Protein 1V5N (pdb70)

Sequence (89 aa):
GSSGSSGTEERLKEIEAKYDEIAKDWPKKVKHVLHEEHELELTRVQVYTCDKCEEEGTIWSYHCDECDFDLHAKCALNEDTKESGPSSGGSSGSSGTEERLKEIEAKYDEIAKDWPKKVKHVLHEEHELELTRVQVYTCDKCEEEGTIWSYHCDECDFDLHAKCALNEDTKESGPSSGGSSGSSGTEERLKEIEAKYDEIAKDWPKKVKHVLHEEHELELTRVQVYTCDKCEEEGTIWSYHCDECDFDLHAKCALNEDTKESGPSSGGSSGSSGTEERLKEIEAKYDEIAKDWPKKVKHVLHEEHELELTRVQVYTCDKCEEEGTIWSYHCDECDFDLHAKCALNEDTKESGPSSGGSSGSSGTEERLKEIEAKYDEIAKDWPKKVKHVLHEEHELELTRVQVYTCDKCEEEGTIWSYHCDECDFDLHAKCALNEDTKESGPSSGGSSGSSGTEERLKEIEAKYDEIAKDWPKKVKHVLHEEHELELTRVQVYTCDKCEEEGTIWSYHCDECDFDLHAKCALNEDTKESGPSSGGSSGSSGTEERLKEIEAKYDEIAKDWPKKVKHVLHEEHELELTRVQVYTCDKCEEEGTIWSYHCDECDFDLHAKCALNEDTKESGPSSGGSSGSSGTEERLKEIEAKYDEIAKDWPKKVKHVLHEEHELELTRVQVYTCDKCEEEGTIWSYHCDECDFDLHAKCALNEDTKESGPSSGGSSGSSGTEERLKEIEAKYDEIAKDWPKKVKHVLHEEHELELTRVQVYTCDKCEEEGTIWSYHCDECDFDLHAKCALNEDTKESGPSSGGSSGSSGTEERLKEIEAKYDEIAKDWPKKVKHVLHEEHELELTRVQVYTCDKCEEEGTIWSYHCDECDFDLHAKCALNEDTKESGPSSGGSSGSSGTEERLKEIEAKYDEIAKDWPKKVKHVLHEEHELELTRVQVYTCDKCEEEGTIWSYHCDECDFDLHAKCALNEDTKESGPSSGGSSGSSGTEERLKEIEAKYDEIAKDWPKKVKHVLHEEHELELTRVQVYTCDKCEEEGTIWSYHCDECDFDLHAKCALNEDTKESGPSSGGSSGSSGTEERLKEIEAKYDEIAKDWPKKVKHVLHEEHELELTRVQVYTCDKCEEEGTIWSYHCDECDFDLHAKCALNEDTKESGPSSGGSSGSSGTEERLKEIEAKYDEIAKDWPKKVKHVLHEEHELELTRVQVYTCDKCEEEGTIWSYHCDECDFDLHAKCALNEDTKESGPSSGGSSGSSGTEERLKEIEAKYDEIAKDWPKKVKHVLHEEHELELTRVQVYTCDKCEEEGTIWSYHCDECDFDLHAKCALNEDTKESGPSSGGSSGSSGTEERLKEIEAKYDEIAKDWPKKVKHVLHEEHELELTRVQVYTCDKCEEEGTIWSYHCDECDFDLHAKCALNEDTKESGPSSGGSSGSSGTEERLKEIEAKYDEIAKDWPKKVKHVLHEEHELELTRVQVYTCDKCEEEGTIWSYHCDECDFDLHAKCALNEDTKESGPSSGGSSGSSGTEERLKEIEAKYDEIAKDWPKKVKHVLHEEHELELTRVQVYTCDKCEEEGTIWSYHCDECDFDLHAKCALNEDTKESGPSSGGSSGSSGTEERLKEIEAKYDEIAKDWPKKVKHVLHEEHELELTRVQVYTCDKCEEEGTIWSYHCDECDFDLHAKCALNEDTKESGPSSGGSSGSSGTEERLKEIEAKYDEIAKDWPKKVKHVLHEEHELELTRVQVYTCDKCEEEGTIWSYHCDECDFDLHAKCALNEDTKESGPSSG

Solvent-accessible surface area: 7134 Å² total; per-residue (Å²): 135,123,119,73,120,116,69,103,154,154,171,94,150,124,68,82,62,122,46,79,124,102,13,151,133,67,51,145,110,10,113,5,87,104,21,86,114,62,72,0,66,16,52,104,35,142,78,20,107,2,97,40,48,151,105,103,5,76,40,35,0,0,46,3,136,124,53,95,28,43,0,22,8,146,7,0,76,36,116,107,88,153,166,81,44,144,109,117,127

Nearest PDB structures (foldseek):
  1v5n-assembly1_A  TM=8.162E-01  e=2.717E-15  Arabidopsis thaliana
  5u7g-assembly2_B  TM=5.831E-01  e=1.300E+00  Mus musculus
  1v5n-assembly1_A  TM=8.160E-01  e=9.353E-16  Arabidopsis thaliana
  1v5n-assembly1_A  TM=8.054E-01  e=3.341E-15  Arabidopsis thaliana
  5u7g-assembly2_B  TM=6.382E-01  e=6.742E-01  Mus musculus

Structure (mmCIF, N/CA/C/O backbone):
data_1V5N
#
_entry.id   1V5N
#
_cell.length_a   1.000
_cell.length_b   1.000
_cell.length_c   1.000
_cell.angle_alpha   90.00
_cell.angle_beta   90.00
_cell.angle_gamma   90.00
#
_symmetry.space_group_name_H-M   'P 1'
#
loop_
_entity.id
_entity.type
_entity.pdbx_description
1 polymer 'PDI-like Hypothetical Protein At1g60420'
2 non-polymer 'ZINC ION'
#
loop_
_atom_site.group_PDB
_atom_site.id
_atom_site.type_symbol
_atom_site.label_atom_id
_atom_site.label_alt_id
_atom_site.label_comp_id
_atom_site.label_asym_id
_atom_site.label_entity_id
_atom_site.label_seq_id
_atom_site.pdbx_PDB_ins_code
_atom_site.Cartn_x
_atom_site.Cartn_y
_atom_site.Cartn_z
_atom_site.occupancy
_atom_site.B_iso_or_equiv
_atom_site.auth_seq_id
_atom_site.auth_comp_id
_atom_site.auth_asym_id
_atom_site.auth_atom_id
_atom_site.pdbx_PDB_model_num
ATOM 1 N N . GLY A 1 1 ? -1.504 -37.257 16.321 1.00 0.00 1 GLY A N 1
ATOM 2 C CA . GLY A 1 1 ? -0.299 -36.584 16.770 1.00 0.00 1 GLY A CA 1
ATOM 3 C C . GLY A 1 1 ? -0.503 -35.094 16.959 1.00 0.00 1 GLY A C 1
ATOM 4 O O . GLY A 1 1 ? -1.637 -34.621 17.040 1.00 0.00 1 GLY A O 1
ATOM 8 N N . SER A 1 2 ? 0.597 -34.351 17.031 1.00 0.00 2 SER A N 1
ATOM 9 C CA . SER A 1 2 ? 0.534 -32.907 17.217 1.00 0.00 2 SER A CA 1
ATOM 10 C C . SER A 1 2 ? 1.883 -32.261 16.917 1.00 0.00 2 SER A C 1
ATOM 11 O O . SER A 1 2 ? 2.892 -32.586 17.542 1.00 0.00 2 SER A O 1
ATOM 19 N N . SER A 1 3 ? 1.892 -31.343 15.956 1.00 0.00 3 SER A N 1
ATOM 20 C CA . SER A 1 3 ? 3.117 -30.653 15.569 1.00 0.00 3 SER A CA 1
ATOM 21 C C . SER A 1 3 ? 2.864 -29.160 15.380 1.00 0.00 3 SER A C 1
ATOM 22 O O . SER A 1 3 ? 1.729 -28.734 15.168 1.00 0.00 3 SER A O 1
ATOM 30 N N . GLY A 1 4 ? 3.930 -28.370 15.459 1.00 0.00 4 GLY A N 1
ATOM 31 C CA . GLY A 1 4 ? 3.804 -26.934 15.295 1.00 0.00 4 GLY A CA 1
ATOM 32 C C . GLY A 1 4 ? 4.374 -26.448 13.978 1.00 0.00 4 GLY A C 1
ATOM 33 O O . GLY A 1 4 ? 5.040 -27.201 13.267 1.00 0.00 4 GLY A O 1
ATOM 37 N N . SER A 1 5 ? 4.112 -25.187 13.650 1.00 0.00 5 SER A N 1
ATOM 38 C CA . SER A 1 5 ? 4.600 -24.603 12.406 1.00 0.00 5 SER A CA 1
ATOM 39 C C . SER A 1 5 ? 4.945 -23.129 12.596 1.00 0.00 5 SER A C 1
ATOM 40 O O . SER A 1 5 ? 4.557 -22.513 13.589 1.00 0.00 5 SER A O 1
ATOM 48 N N . SER A 1 6 ? 5.676 -22.571 11.637 1.00 0.00 6 SER A N 1
ATOM 49 C CA . SER A 1 6 ? 6.078 -21.170 11.700 1.00 0.00 6 SER A CA 1
ATOM 50 C C . SER A 1 6 ? 5.060 -20.281 10.992 1.00 0.00 6 SER A C 1
ATOM 51 O O . SER A 1 6 ? 4.084 -20.768 10.422 1.00 0.00 6 SER A O 1
ATOM 59 N N . GLY A 1 7 ? 5.295 -18.973 11.033 1.00 0.00 7 GLY A N 1
ATOM 60 C CA . GLY A 1 7 ? 4.391 -18.036 10.393 1.00 0.00 7 GLY A CA 1
ATOM 61 C C . GLY A 1 7 ? 5.083 -17.187 9.345 1.00 0.00 7 GLY A C 1
ATOM 62 O O . GLY A 1 7 ? 6.310 -17.081 9.331 1.00 0.00 7 GLY A O 1
ATOM 66 N N . THR A 1 8 ? 4.295 -16.579 8.463 1.00 0.00 8 THR A N 1
ATOM 67 C CA . THR A 1 8 ? 4.839 -15.737 7.405 1.00 0.00 8 THR A CA 1
ATOM 68 C C . THR A 1 8 ? 4.051 -14.439 7.275 1.00 0.00 8 THR A C 1
ATOM 69 O O . THR A 1 8 ? 2.977 -14.294 7.859 1.00 0.00 8 THR A O 1
ATOM 80 N N . GLU A 1 9 ? 4.590 -13.499 6.506 1.00 0.00 9 GLU A N 1
ATOM 81 C CA . GLU A 1 9 ? 3.935 -12.212 6.300 1.00 0.00 9 GLU A CA 1
ATOM 82 C C . GLU A 1 9 ? 2.922 -12.293 5.162 1.00 0.00 9 GLU A C 1
ATOM 83 O O . GLU A 1 9 ? 2.764 -13.338 4.532 1.00 0.00 9 GLU A O 1
ATOM 95 N N . GLU A 1 10 ? 2.238 -11.182 4.906 1.00 0.00 10 GLU A N 1
ATOM 96 C CA . GLU A 1 10 ? 1.239 -11.128 3.845 1.00 0.00 10 GLU A CA 1
ATOM 97 C C . GLU A 1 10 ? 0.047 -12.022 4.174 1.00 0.00 10 GLU A C 1
ATOM 98 O O . GLU A 1 10 ? -0.620 -12.539 3.278 1.00 0.00 10 GLU A O 1
ATOM 110 N N . ARG A 1 11 ? -0.213 -12.200 5.465 1.00 0.00 11 ARG A N 1
ATOM 111 C CA . ARG A 1 11 ? -1.323 -13.032 5.914 1.00 0.00 11 ARG A CA 1
ATOM 112 C C . ARG A 1 11 ? -2.197 -12.280 6.913 1.00 0.00 11 ARG A C 1
ATOM 113 O O . ARG A 1 11 ? -2.623 -12.839 7.925 1.00 0.00 11 ARG A O 1
ATOM 134 N N . LEU A 1 12 ? -2.462 -11.012 6.622 1.00 0.00 12 LEU A N 1
ATOM 135 C CA . LEU A 1 12 ? -3.285 -10.182 7.495 1.00 0.00 12 LEU A CA 1
ATOM 136 C C . LEU A 1 12 ? -4.768 -10.399 7.212 1.00 0.00 12 LEU A C 1
ATOM 137 O O . LEU A 1 12 ? -5.346 -9.754 6.337 1.00 0.00 12 LEU A O 1
ATOM 153 N N . LYS A 1 13 ? -5.381 -11.311 7.961 1.00 0.00 13 LYS A N 1
ATOM 154 C CA . LYS A 1 13 ? -6.798 -11.612 7.794 1.00 0.00 13 LYS A CA 1
ATOM 155 C C . LYS A 1 13 ? -7.642 -10.824 8.790 1.00 0.00 13 LYS A C 1
ATOM 156 O O . LYS A 1 13 ? -8.594 -10.144 8.408 1.00 0.00 13 LYS A O 1
ATOM 175 N N . GLU A 1 14 ? -7.286 -10.919 10.067 1.00 0.00 14 GLU A N 1
ATOM 176 C CA . GLU A 1 14 ? -8.011 -10.213 11.117 1.00 0.00 14 GLU A CA 1
ATOM 177 C C . GLU A 1 14 ? -7.784 -8.708 11.018 1.00 0.00 14 GLU A C 1
ATOM 178 O O . GLU A 1 14 ? -8.733 -7.923 11.042 1.00 0.00 14 GLU A O 1
ATOM 190 N N . ILE A 1 15 ? -6.521 -8.312 10.906 1.00 0.00 15 ILE A N 1
ATOM 191 C CA . ILE A 1 15 ? -6.169 -6.901 10.803 1.00 0.00 15 ILE A CA 1
ATOM 192 C C . ILE A 1 15 ? -7.081 -6.178 9.818 1.00 0.00 15 ILE A C 1
ATOM 193 O O . ILE A 1 15 ? -7.736 -5.197 10.170 1.00 0.00 15 ILE A O 1
ATOM 209 N N . GLU A 1 16 ? -7.119 -6.670 8.584 1.00 0.00 16 GLU A N 1
ATOM 210 C CA . GLU A 1 16 ? -7.952 -6.070 7.548 1.00 0.00 16 GLU A CA 1
ATOM 211 C C . GLU A 1 16 ? -9.346 -5.758 8.085 1.00 0.00 16 GLU A C 1
ATOM 212 O O . GLU A 1 16 ? -9.849 -4.646 7.926 1.00 0.00 16 GLU A O 1
ATOM 224 N N . ALA A 1 17 ? -9.964 -6.748 8.720 1.00 0.00 17 ALA A N 1
ATOM 225 C CA . ALA A 1 17 ? -11.299 -6.579 9.281 1.00 0.00 17 ALA A CA 1
ATOM 226 C C . ALA A 1 17 ? -11.389 -5.302 10.109 1.00 0.00 17 ALA A C 1
ATOM 227 O O . ALA A 1 17 ? -12.367 -4.559 10.019 1.00 0.00 17 ALA A O 1
ATOM 234 N N . LYS A 1 18 ? -10.364 -5.052 10.917 1.00 0.00 18 LYS A N 1
ATOM 235 C CA . LYS A 1 18 ? -10.326 -3.864 11.761 1.00 0.00 18 LYS A CA 1
ATOM 236 C C . LYS A 1 18 ? -10.491 -2.598 10.927 1.00 0.00 18 LYS A C 1
ATOM 237 O O . LYS A 1 18 ? -11.403 -1.804 11.160 1.00 0.00 18 LYS A O 1
ATOM 256 N N . TYR A 1 19 ? -9.605 -2.417 9.954 1.00 0.00 19 TYR A N 1
ATOM 257 C CA . TYR A 1 19 ? -9.652 -1.246 9.085 1.00 0.00 19 TYR A CA 1
ATOM 258 C C . TYR A 1 19 ? -11.042 -1.072 8.481 1.00 0.00 19 TYR A C 1
ATOM 259 O O . TYR A 1 19 ? -11.624 0.012 8.536 1.00 0.00 19 TYR A O 1
ATOM 277 N N . ASP A 1 20 ? -11.569 -2.147 7.907 1.00 0.00 20 ASP A N 1
ATOM 278 C CA . ASP A 1 20 ? -12.892 -2.116 7.293 1.00 0.00 20 ASP A CA 1
ATOM 279 C C . ASP A 1 20 ? -13.897 -1.417 8.204 1.00 0.00 20 ASP A C 1
ATOM 280 O O . ASP A 1 20 ? -14.708 -0.613 7.746 1.00 0.00 20 ASP A O 1
ATOM 289 N N . GLU A 1 21 ? -13.836 -1.730 9.494 1.00 0.00 21 GLU A N 1
ATOM 290 C CA . GLU A 1 21 ? -14.742 -1.133 10.468 1.00 0.00 21 GLU A CA 1
ATOM 291 C C . GLU A 1 21 ? -14.619 0.388 10.465 1.00 0.00 21 GLU A C 1
ATOM 292 O O . GLU A 1 21 ? -15.588 1.101 10.727 1.00 0.00 21 GLU A O 1
ATOM 304 N N . ILE A 1 22 ? -13.420 0.878 10.166 1.00 0.00 22 ILE A N 1
ATOM 305 C CA . ILE A 1 22 ? -13.170 2.314 10.128 1.00 0.00 22 ILE A CA 1
ATOM 306 C C . ILE A 1 22 ? -13.732 2.936 8.855 1.00 0.00 22 ILE A C 1
ATOM 307 O O . ILE A 1 22 ? -14.191 4.078 8.860 1.00 0.00 22 ILE A O 1
ATOM 323 N N . ALA A 1 23 ? -13.694 2.177 7.765 1.00 0.00 23 ALA A N 1
ATOM 324 C CA . ALA A 1 23 ? -14.204 2.652 6.485 1.00 0.00 23 ALA A CA 1
ATOM 325 C C . ALA A 1 23 ? -15.515 1.961 6.124 1.00 0.00 23 ALA A C 1
ATOM 326 O O . ALA A 1 23 ? -15.779 1.678 4.956 1.00 0.00 23 ALA A O 1
ATOM 333 N N . LYS A 1 24 ? -16.333 1.692 7.136 1.00 0.00 24 LYS A N 1
ATOM 334 C CA . LYS A 1 24 ? -17.618 1.035 6.927 1.00 0.00 24 LYS A CA 1
ATOM 335 C C . LYS A 1 24 ? -18.557 1.922 6.116 1.00 0.00 24 LYS A C 1
ATOM 336 O O . LYS A 1 24 ? -19.268 1.445 5.232 1.00 0.00 24 LYS A O 1
ATOM 355 N N . ASP A 1 25 ? -18.554 3.215 6.422 1.00 0.00 25 ASP A N 1
ATOM 356 C CA . ASP A 1 25 ? -19.404 4.169 5.720 1.00 0.00 25 ASP A CA 1
ATOM 357 C C . ASP A 1 25 ? -18.678 4.761 4.516 1.00 0.00 25 ASP A C 1
ATOM 358 O O . ASP A 1 25 ? -19.302 5.121 3.518 1.00 0.00 25 ASP A O 1
ATOM 367 N N . TRP A 1 26 ? -17.357 4.860 4.619 1.00 0.00 26 TRP A N 1
ATOM 368 C CA . TRP A 1 26 ? -16.546 5.409 3.539 1.00 0.00 26 TRP A CA 1
ATOM 369 C C . TRP A 1 26 ? -16.894 4.752 2.208 1.00 0.00 26 TRP A C 1
ATOM 370 O O . TRP A 1 26 ? -16.874 3.529 2.068 1.00 0.00 26 TRP A O 1
ATOM 391 N N . PRO A 1 27 ? -17.221 5.581 1.205 1.00 0.00 27 PRO A N 1
ATOM 392 C CA . PRO A 1 27 ? -17.579 5.101 -0.133 1.00 0.00 27 PRO A CA 1
ATOM 393 C C . PRO A 1 27 ? -16.384 4.514 -0.877 1.00 0.00 27 PRO A C 1
ATOM 394 O O . PRO A 1 27 ? -15.234 4.840 -0.583 1.00 0.00 27 PRO A O 1
ATOM 405 N N . LYS A 1 28 ? -16.664 3.645 -1.844 1.00 0.00 28 LYS A N 1
ATOM 406 C CA . LYS A 1 28 ? -15.613 3.013 -2.632 1.00 0.00 28 LYS A CA 1
ATOM 407 C C . LYS A 1 28 ? -15.058 3.979 -3.673 1.00 0.00 28 LYS A C 1
ATOM 408 O O . LYS A 1 28 ? -13.865 3.961 -3.980 1.00 0.00 28 LYS A O 1
ATOM 427 N N . LYS A 1 29 ? -15.929 4.824 -4.214 1.00 0.00 29 LYS A N 1
ATOM 428 C CA . LYS A 1 29 ? -15.527 5.800 -5.219 1.00 0.00 29 LYS A CA 1
ATOM 429 C C . LYS A 1 29 ? -15.892 7.215 -4.781 1.00 0.00 29 LYS A C 1
ATOM 430 O O . LYS A 1 29 ? -17.063 7.523 -4.558 1.00 0.00 29 LYS A O 1
ATOM 449 N N . VAL A 1 30 ? -14.883 8.072 -4.661 1.00 0.00 30 VAL A N 1
ATOM 450 C CA . VAL A 1 30 ? -15.099 9.455 -4.252 1.00 0.00 30 VAL A CA 1
ATOM 451 C C . VAL A 1 30 ? -14.860 10.414 -5.412 1.00 0.00 30 VAL A C 1
ATOM 452 O O . VAL A 1 30 ? -14.047 10.147 -6.297 1.00 0.00 30 VAL A O 1
ATOM 465 N N . LYS A 1 31 ? -15.574 11.535 -5.402 1.00 0.00 31 LYS A N 1
ATOM 466 C CA . LYS A 1 31 ? -15.440 12.538 -6.452 1.00 0.00 31 LYS A CA 1
ATOM 467 C C . LYS A 1 31 ? -14.730 13.782 -5.929 1.00 0.00 31 LYS A C 1
ATOM 468 O O . LYS A 1 31 ? -15.372 14.751 -5.524 1.00 0.00 31 LYS A O 1
ATOM 487 N N . HIS A 1 32 ? -13.401 13.749 -5.942 1.00 0.00 32 HIS A N 1
ATOM 488 C CA . HIS A 1 32 ? -12.604 14.876 -5.470 1.00 0.00 32 HIS A CA 1
ATOM 489 C C . HIS A 1 32 ? -12.746 16.072 -6.406 1.00 0.00 32 HIS A C 1
ATOM 490 O O . HIS A 1 32 ? -13.257 15.945 -7.519 1.00 0.00 32 HIS A O 1
ATOM 504 N N . VAL A 1 33 ? -12.291 17.233 -5.948 1.00 0.00 33 VAL A N 1
ATOM 505 C CA . VAL A 1 33 ? -12.367 18.452 -6.744 1.00 0.00 33 VAL A CA 1
ATOM 506 C C . VAL A 1 33 ? -11.153 18.590 -7.656 1.00 0.00 33 VAL A C 1
ATOM 507 O O . VAL A 1 33 ? -11.285 18.887 -8.844 1.00 0.00 33 VAL A O 1
ATOM 520 N N . LEU A 1 34 ? -9.970 18.372 -7.092 1.00 0.00 34 LEU A N 1
ATOM 521 C CA . LEU A 1 34 ? -8.730 18.471 -7.854 1.00 0.00 34 LEU A CA 1
ATOM 522 C C . LEU A 1 34 ? -8.679 17.413 -8.952 1.00 0.00 34 LEU A C 1
ATOM 523 O O . LEU A 1 34 ? -8.052 17.613 -9.993 1.00 0.00 34 LEU A O 1
ATOM 539 N N . HIS A 1 35 ? -9.343 16.287 -8.712 1.00 0.00 35 HIS A N 1
ATOM 540 C CA . HIS A 1 35 ? -9.376 15.197 -9.681 1.00 0.00 35 HIS A CA 1
ATOM 541 C C . HIS A 1 35 ? -10.802 14.937 -10.157 1.00 0.00 35 HIS A C 1
ATOM 542 O O . HIS A 1 35 ? -11.128 13.834 -10.596 1.00 0.00 35 HIS A O 1
ATOM 556 N N . GLU A 1 36 ? -11.648 15.959 -10.067 1.00 0.00 36 GLU A N 1
ATOM 557 C CA . GLU A 1 36 ? -13.039 15.838 -10.487 1.00 0.00 36 GLU A CA 1
ATOM 558 C C . GLU A 1 36 ? -13.156 14.969 -11.736 1.00 0.00 36 GLU A C 1
ATOM 559 O O . GLU A 1 36 ? -14.084 14.170 -11.863 1.00 0.00 36 GLU A O 1
ATOM 571 N N . GLU A 1 37 ? -12.209 15.131 -12.654 1.00 0.00 37 GLU A N 1
ATOM 572 C CA . GLU A 1 37 ? -12.208 14.362 -13.893 1.00 0.00 37 GLU A CA 1
ATOM 573 C C . GLU A 1 37 ? -12.756 12.957 -13.662 1.00 0.00 37 GLU A C 1
ATOM 574 O O . GLU A 1 37 ? -13.630 12.491 -14.394 1.00 0.00 37 GLU A O 1
ATOM 586 N N . HIS A 1 38 ? -12.236 12.286 -12.639 1.00 0.00 38 HIS A N 1
ATOM 587 C CA . HIS A 1 38 ? -12.673 10.934 -12.311 1.00 0.00 38 HIS A CA 1
ATOM 588 C C . HIS A 1 38 ? -12.804 10.757 -10.801 1.00 0.00 38 HIS A C 1
ATOM 589 O O . HIS A 1 38 ? -12.252 11.536 -10.026 1.00 0.00 38 HIS A O 1
ATOM 603 N N . GLU A 1 39 ? -13.539 9.728 -10.392 1.00 0.00 39 GLU A N 1
ATOM 604 C CA . GLU A 1 39 ? -13.744 9.451 -8.975 1.00 0.00 39 GLU A CA 1
ATOM 605 C C . GLU A 1 39 ? -12.724 8.436 -8.466 1.00 0.00 39 GLU A C 1
ATOM 606 O O . GLU A 1 39 ? -12.710 7.282 -8.898 1.00 0.00 39 GLU A O 1
ATOM 618 N N . LEU A 1 40 ? -11.871 8.874 -7.547 1.00 0.00 40 LEU A N 1
ATOM 619 C CA . LEU A 1 40 ? -10.846 8.005 -6.979 1.00 0.00 40 LEU A CA 1
ATOM 620 C C . LEU A 1 40 ? -11.463 6.727 -6.421 1.00 0.00 40 LEU A C 1
ATOM 621 O O . LEU A 1 40 ? -12.678 6.640 -6.242 1.00 0.00 40 LEU A O 1
ATOM 637 N N . GLU A 1 41 ? -10.618 5.738 -6.147 1.00 0.00 41 GLU A N 1
ATOM 638 C CA . GLU A 1 41 ? -11.082 4.465 -5.608 1.00 0.00 41 GLU A CA 1
ATOM 639 C C . GLU A 1 41 ? -10.305 4.092 -4.349 1.00 0.00 41 GLU A C 1
ATOM 640 O O . GLU A 1 41 ? -9.156 3.655 -4.422 1.00 0.00 41 GLU A O 1
ATOM 652 N N . LEU A 1 42 ? -10.941 4.267 -3.196 1.00 0.00 42 LEU A N 1
ATOM 653 C CA . LEU A 1 42 ? -10.310 3.949 -1.919 1.00 0.00 42 LEU A CA 1
ATOM 654 C C . LEU A 1 42 ? -9.432 2.708 -2.039 1.00 0.00 42 LEU A C 1
ATOM 655 O O . LEU A 1 42 ? -9.928 1.581 -2.051 1.00 0.00 42 LEU A O 1
ATOM 671 N N . THR A 1 43 ? -8.123 2.922 -2.127 1.00 0.00 43 THR A N 1
ATOM 672 C CA . THR A 1 43 ? -7.174 1.822 -2.245 1.00 0.00 43 THR A CA 1
ATOM 673 C C . THR A 1 43 ? -6.321 1.694 -0.989 1.00 0.00 43 THR A C 1
ATOM 674 O O . THR A 1 43 ? -5.831 2.690 -0.456 1.00 0.00 43 THR A O 1
ATOM 685 N N . ARG A 1 44 ? -6.146 0.463 -0.520 1.00 0.00 44 ARG A N 1
ATOM 686 C CA . ARG A 1 44 ? -5.351 0.206 0.675 1.00 0.00 44 ARG A CA 1
ATOM 687 C C . ARG A 1 44 ? -3.889 0.577 0.445 1.00 0.00 44 ARG A C 1
ATOM 688 O O . ARG A 1 44 ? -3.247 0.074 -0.477 1.00 0.00 44 ARG A O 1
ATOM 709 N N . VAL A 1 45 ? -3.369 1.462 1.290 1.00 0.00 45 VAL A N 1
ATOM 710 C CA . VAL A 1 45 ? -1.982 1.900 1.181 1.00 0.00 45 VAL A CA 1
ATOM 711 C C . VAL A 1 45 ? -1.357 2.094 2.557 1.00 0.00 45 VAL A C 1
ATOM 712 O O . VAL A 1 45 ? -1.962 2.695 3.445 1.00 0.00 45 VAL A O 1
ATOM 725 N N . GLN A 1 46 ? -0.142 1.582 2.726 1.00 0.00 46 GLN A N 1
ATOM 726 C CA . GLN A 1 46 ? 0.566 1.699 3.996 1.00 0.00 46 GLN A CA 1
ATOM 727 C C . GLN A 1 46 ? 0.877 3.158 4.313 1.00 0.00 46 GLN A C 1
ATOM 728 O O . GLN A 1 46 ? 0.565 3.649 5.398 1.00 0.00 46 GLN A O 1
ATOM 742 N N . VAL A 1 47 ? 1.494 3.848 3.359 1.00 0.00 47 VAL A N 1
ATOM 743 C CA . VAL A 1 47 ? 1.847 5.251 3.536 1.00 0.00 47 VAL A CA 1
ATOM 744 C C . VAL A 1 47 ? 1.908 5.976 2.196 1.00 0.00 47 VAL A C 1
ATOM 745 O O . VAL A 1 47 ? 2.313 5.402 1.186 1.00 0.00 47 VAL A O 1
ATOM 758 N N . TYR A 1 48 ? 1.503 7.241 2.196 1.00 0.00 48 TYR A N 1
ATOM 759 C CA . TYR A 1 48 ? 1.510 8.045 0.979 1.00 0.00 48 TYR A CA 1
ATOM 760 C C . TYR A 1 48 ? 1.533 9.534 1.311 1.00 0.00 48 TYR A C 1
ATOM 761 O O . TYR A 1 48 ? 1.623 9.923 2.476 1.00 0.00 48 TYR A O 1
ATOM 779 N N . THR A 1 49 ? 1.450 10.365 0.276 1.00 0.00 49 THR A N 1
ATOM 780 C CA . THR A 1 49 ? 1.462 11.812 0.455 1.00 0.00 49 THR A CA 1
ATOM 781 C C . THR A 1 49 ? 0.256 12.459 -0.216 1.00 0.00 49 THR A C 1
ATOM 782 O O . THR A 1 49 ? 0.185 12.542 -1.442 1.00 0.00 49 THR A O 1
ATOM 793 N N . CYS A 1 50 ? -0.692 12.916 0.596 1.00 0.00 50 CYS A N 1
ATOM 794 C CA . CYS A 1 50 ? -1.896 13.557 0.081 1.00 0.00 50 CYS A CA 1
ATOM 795 C C . CYS A 1 50 ? -1.549 14.820 -0.701 1.00 0.00 50 CYS A C 1
ATOM 796 O O . CYS A 1 50 ? -0.843 15.697 -0.203 1.00 0.00 50 CYS A O 1
ATOM 803 N N . ASP A 1 51 ? -2.050 14.906 -1.929 1.00 0.00 51 ASP A N 1
ATOM 804 C CA . ASP A 1 51 ? -1.794 16.062 -2.780 1.00 0.00 51 ASP A CA 1
ATOM 805 C C . ASP A 1 51 ? -2.908 17.094 -2.643 1.00 0.00 51 ASP A C 1
ATOM 806 O O . ASP A 1 51 ? -3.251 17.785 -3.603 1.00 0.00 51 ASP A O 1
ATOM 815 N N . LYS A 1 52 ? -3.470 17.195 -1.444 1.00 0.00 52 LYS A N 1
ATOM 816 C CA . LYS A 1 52 ? -4.546 18.143 -1.179 1.00 0.00 52 LYS A CA 1
ATOM 817 C C . LYS A 1 52 ? -4.225 19.006 0.037 1.00 0.00 52 LYS A C 1
ATOM 818 O O . LYS A 1 52 ? -4.158 20.231 -0.058 1.00 0.00 52 LYS A O 1
ATOM 837 N N . CYS A 1 53 ? -4.024 18.358 1.180 1.00 0.00 53 CYS A N 1
ATOM 838 C CA . CYS A 1 53 ? -3.708 19.065 2.415 1.00 0.00 53 CYS A CA 1
ATOM 839 C C . CYS A 1 53 ? -2.223 18.943 2.747 1.00 0.00 53 CYS A C 1
ATOM 840 O O . CYS A 1 53 ? -1.757 19.475 3.754 1.00 0.00 53 CYS A O 1
ATOM 847 N N . GLU A 1 54 ? -1.488 18.238 1.893 1.00 0.00 54 GLU A N 1
ATOM 848 C CA . GLU A 1 54 ? -0.056 18.046 2.096 1.00 0.00 54 GLU A CA 1
ATOM 849 C C . GLU A 1 54 ? 0.208 17.216 3.349 1.00 0.00 54 GLU A C 1
ATOM 850 O O . GLU A 1 54 ? 1.015 17.595 4.198 1.00 0.00 54 GLU A O 1
ATOM 862 N N . GLU A 1 55 ? -0.478 16.083 3.457 1.00 0.00 55 GLU A N 1
ATOM 863 C CA . GLU A 1 55 ? -0.318 15.200 4.607 1.00 0.00 55 GLU A CA 1
ATOM 864 C C . GLU A 1 55 ? 0.004 13.777 4.160 1.00 0.00 55 GLU A C 1
ATOM 865 O O . GLU A 1 55 ? 0.218 13.522 2.975 1.00 0.00 55 GLU A O 1
ATOM 877 N N . GLU A 1 56 ? 0.036 12.855 5.117 1.00 0.00 56 GLU A N 1
ATOM 878 C CA . GLU A 1 56 ? 0.333 11.458 4.822 1.00 0.00 56 GLU A CA 1
ATOM 879 C C . GLU A 1 56 ? -0.688 10.534 5.478 1.00 0.00 56 GLU A C 1
ATOM 880 O O . GLU A 1 56 ? -0.843 10.530 6.699 1.00 0.00 56 GLU A O 1
ATOM 892 N N . GLY A 1 57 ? -1.384 9.753 4.658 1.00 0.00 57 GLY A N 1
ATOM 893 C CA . GLY A 1 57 ? -2.383 8.836 5.176 1.00 0.00 57 GLY A CA 1
ATOM 894 C C . GLY A 1 57 ? -1.810 7.466 5.480 1.00 0.00 57 GLY A C 1
ATOM 895 O O . GLY A 1 57 ? -0.626 7.215 5.252 1.00 0.00 57 GLY A O 1
ATOM 899 N N . THR A 1 58 ? -2.651 6.576 5.999 1.00 0.00 58 THR A N 1
ATOM 900 C CA . THR A 1 58 ? -2.221 5.226 6.338 1.00 0.00 58 THR A CA 1
ATOM 901 C C . THR A 1 58 ? -3.386 4.245 6.272 1.00 0.00 58 THR A C 1
ATOM 902 O O . THR A 1 58 ? -4.512 4.579 6.642 1.00 0.00 58 THR A O 1
ATOM 913 N N . ILE A 1 59 ? -3.108 3.035 5.800 1.00 0.00 59 ILE A N 1
ATOM 914 C CA . ILE A 1 59 ? -4.134 2.005 5.688 1.00 0.00 59 ILE A CA 1
ATOM 915 C C . ILE A 1 59 ? -5.384 2.547 5.002 1.00 0.00 59 ILE A C 1
ATOM 916 O O . ILE A 1 59 ? -6.485 2.034 5.202 1.00 0.00 59 ILE A O 1
ATOM 932 N N . TRP A 1 60 ? -5.205 3.583 4.192 1.00 0.00 60 TRP A N 1
ATOM 933 C CA . TRP A 1 60 ? -6.318 4.194 3.474 1.00 0.00 60 TRP A CA 1
ATOM 934 C C . TRP A 1 60 ? -5.832 5.327 2.577 1.00 0.00 60 TRP A C 1
ATOM 935 O O . TRP A 1 60 ? -5.104 6.215 3.023 1.00 0.00 60 TRP A O 1
ATOM 956 N N . SER A 1 61 ? -6.239 5.292 1.312 1.00 0.00 61 SER A N 1
ATOM 957 C CA . SER A 1 61 ? -5.841 6.315 0.353 1.00 0.00 61 SER A CA 1
ATOM 958 C C . SER A 1 61 ? -6.617 6.167 -0.952 1.00 0.00 61 SER A C 1
ATOM 959 O O . SER A 1 61 ? -6.586 5.114 -1.590 1.00 0.00 61 SER A O 1
ATOM 967 N N . TYR A 1 62 ? -7.313 7.229 -1.343 1.00 0.00 62 TYR A N 1
ATOM 968 C CA . TYR A 1 62 ? -8.100 7.218 -2.570 1.00 0.00 62 TYR A CA 1
ATOM 969 C C . TYR A 1 62 ? -7.196 7.260 -3.798 1.00 0.00 62 TYR A C 1
ATOM 970 O O . TYR A 1 62 ? -6.720 8.323 -4.198 1.00 0.00 62 TYR A O 1
ATOM 988 N N . HIS A 1 63 ? -6.962 6.094 -4.393 1.00 0.00 63 HIS A N 1
ATOM 989 C CA . HIS A 1 63 ? -6.115 5.996 -5.576 1.00 0.00 63 HIS A CA 1
ATOM 990 C C . HIS A 1 63 ? -6.959 5.813 -6.834 1.00 0.00 63 HIS A C 1
ATOM 991 O O . HIS A 1 63 ? -8.046 5.236 -6.787 1.00 0.00 63 HIS A O 1
ATOM 1005 N N . CYS A 1 64 ? -6.452 6.309 -7.958 1.00 0.00 64 CYS A N 1
ATOM 1006 C CA . CYS A 1 64 ? -7.159 6.202 -9.229 1.00 0.00 64 CYS A CA 1
ATOM 1007 C C . CYS A 1 64 ? -6.355 5.378 -10.230 1.00 0.00 64 CYS A C 1
ATOM 1008 O O . CYS A 1 64 ? -5.217 5.715 -10.556 1.00 0.00 64 CYS A O 1
ATOM 1015 N N . ASP A 1 65 ? -6.956 4.297 -10.715 1.00 0.00 65 ASP A N 1
ATOM 1016 C CA . ASP A 1 65 ? -6.298 3.425 -11.681 1.00 0.00 65 ASP A CA 1
ATOM 1017 C C . ASP A 1 65 ? -6.369 4.017 -13.085 1.00 0.00 65 ASP A C 1
ATOM 1018 O O . ASP A 1 65 ? -6.456 3.288 -14.072 1.00 0.00 65 ASP A O 1
ATOM 1027 N N . GLU A 1 66 ? -6.331 5.343 -13.165 1.00 0.00 66 GLU A N 1
ATOM 1028 C CA . GLU A 1 66 ? -6.393 6.033 -14.448 1.00 0.00 66 GLU A CA 1
ATOM 1029 C C . GLU A 1 66 ? -5.347 7.142 -14.521 1.00 0.00 66 GLU A C 1
ATOM 1030 O O . GLU A 1 66 ? -4.744 7.374 -15.569 1.00 0.00 66 GLU A O 1
ATOM 1042 N N . CYS A 1 67 ? -5.138 7.824 -13.400 1.00 0.00 67 CYS A N 1
ATOM 1043 C CA . CYS A 1 67 ? -4.167 8.910 -13.335 1.00 0.00 67 CYS A CA 1
ATOM 1044 C C . CYS A 1 67 ? -3.191 8.698 -12.181 1.00 0.00 67 CYS A C 1
ATOM 1045 O O . CYS A 1 67 ? -2.129 9.318 -12.131 1.00 0.00 67 CYS A O 1
ATOM 1052 N N . ASP A 1 68 ? -3.559 7.818 -11.257 1.00 0.00 68 ASP A N 1
ATOM 1053 C CA . ASP A 1 68 ? -2.716 7.522 -10.104 1.00 0.00 68 ASP A CA 1
ATOM 1054 C C . ASP A 1 68 ? -2.769 8.658 -9.086 1.00 0.00 68 ASP A C 1
ATOM 1055 O O . ASP A 1 68 ? -1.738 9.100 -8.579 1.00 0.00 68 ASP A O 1
ATOM 1064 N N . PHE A 1 69 ? -3.977 9.127 -8.793 1.00 0.00 69 PHE A N 1
ATOM 1065 C CA . PHE A 1 69 ? -4.165 10.213 -7.838 1.00 0.00 69 PHE A CA 1
ATOM 1066 C C . PHE A 1 69 ? -4.496 9.667 -6.452 1.00 0.00 69 PHE A C 1
ATOM 1067 O O . PHE A 1 69 ? -5.476 8.942 -6.277 1.00 0.00 69 PHE A O 1
ATOM 1084 N N . ASP A 1 70 ? -3.672 10.019 -5.472 1.00 0.00 70 ASP A N 1
ATOM 1085 C CA . ASP A 1 70 ? -3.877 9.566 -4.101 1.00 0.00 70 ASP A CA 1
ATOM 1086 C C . ASP A 1 70 ? -4.418 10.695 -3.230 1.00 0.00 70 ASP A C 1
ATOM 1087 O O . ASP A 1 70 ? -4.028 11.854 -3.384 1.00 0.00 70 ASP A O 1
ATOM 1096 N N . LEU A 1 71 ? -5.318 10.351 -2.316 1.00 0.00 71 LEU A N 1
ATOM 1097 C CA . LEU A 1 71 ? -5.914 11.337 -1.420 1.00 0.00 71 LEU A CA 1
ATOM 1098 C C . LEU A 1 71 ? -6.238 10.715 -0.065 1.00 0.00 71 LEU A C 1
ATOM 1099 O O . LEU A 1 71 ? -6.025 9.522 0.149 1.00 0.00 71 LEU A O 1
ATOM 1115 N N . HIS A 1 72 ? -6.755 11.533 0.846 1.00 0.00 72 HIS A N 1
ATOM 1116 C CA . HIS A 1 72 ? -7.112 11.063 2.180 1.00 0.00 72 HIS A CA 1
ATOM 1117 C C . HIS A 1 72 ? -8.582 10.662 2.240 1.00 0.00 72 HIS A C 1
ATOM 1118 O O . HIS A 1 72 ? -9.411 11.192 1.501 1.00 0.00 72 HIS A O 1
ATOM 1132 N N . ALA A 1 73 ? -8.899 9.722 3.125 1.00 0.00 73 ALA A N 1
ATOM 1133 C CA . ALA A 1 73 ? -10.269 9.251 3.282 1.00 0.00 73 ALA A CA 1
ATOM 1134 C C . ALA A 1 73 ? -11.211 10.403 3.616 1.00 0.00 73 ALA A C 1
ATOM 1135 O O . ALA A 1 73 ? -12.304 10.507 3.059 1.00 0.00 73 ALA A O 1
ATOM 1142 N N . LYS A 1 74 ? -10.780 11.267 4.529 1.00 0.00 74 LYS A N 1
ATOM 1143 C CA . LYS A 1 74 ? -11.584 12.413 4.938 1.00 0.00 74 LYS A CA 1
ATOM 1144 C C . LYS A 1 74 ? -11.553 13.507 3.875 1.00 0.00 74 LYS A C 1
ATOM 1145 O O . LYS A 1 74 ? -12.587 14.073 3.521 1.00 0.00 74 LYS A O 1
ATOM 1164 N N . CYS A 1 75 ? -10.360 13.798 3.368 1.00 0.00 75 CYS A N 1
ATOM 1165 C CA . CYS A 1 75 ? -10.193 14.823 2.344 1.00 0.00 75 CYS A CA 1
ATOM 1166 C C . CYS A 1 75 ? -11.140 14.580 1.172 1.00 0.00 75 CYS A C 1
ATOM 1167 O O . CYS A 1 75 ? -11.815 15.498 0.707 1.00 0.00 75 CYS A O 1
ATOM 1174 N N . ALA A 1 76 ? -11.184 13.338 0.701 1.00 0.00 76 ALA A N 1
ATOM 1175 C CA . ALA A 1 76 ? -12.049 12.974 -0.414 1.00 0.00 76 ALA A CA 1
ATOM 1176 C C . ALA A 1 76 ? -13.519 13.123 -0.039 1.00 0.00 76 ALA A C 1
ATOM 1177 O O . ALA A 1 76 ? -14.309 13.693 -0.794 1.00 0.00 76 ALA A O 1
ATOM 1184 N N . LEU A 1 77 ? -13.882 12.608 1.130 1.00 0.00 77 LEU A N 1
ATOM 1185 C CA . LEU A 1 77 ? -15.259 12.683 1.605 1.00 0.00 77 LEU A CA 1
ATOM 1186 C C . LEU A 1 77 ? -15.762 14.123 1.592 1.00 0.00 77 LEU A C 1
ATOM 1187 O O . LEU A 1 77 ? -16.806 14.421 1.013 1.00 0.00 77 LEU A O 1
ATOM 1203 N N . ASN A 1 78 ? -15.011 15.013 2.233 1.00 0.00 78 ASN A N 1
ATOM 1204 C CA . ASN A 1 78 ? -15.379 16.423 2.293 1.00 0.00 78 ASN A CA 1
ATOM 1205 C C . ASN A 1 78 ? -15.108 17.113 0.960 1.00 0.00 78 ASN A C 1
ATOM 1206 O O . ASN A 1 78 ? -14.474 16.544 0.073 1.00 0.00 78 ASN A O 1
ATOM 1217 N N . GLU A 1 79 ? -15.593 18.344 0.828 1.00 0.00 79 GLU A N 1
ATOM 1218 C CA . GLU A 1 79 ? -15.403 19.112 -0.396 1.00 0.00 79 GLU A CA 1
ATOM 1219 C C . GLU A 1 79 ? -14.616 20.390 -0.121 1.00 0.00 79 GLU A C 1
ATOM 1220 O O . GLU A 1 79 ? -13.501 20.563 -0.614 1.00 0.00 79 GLU A O 1
ATOM 1232 N N . ASP A 1 80 ? -15.204 21.281 0.669 1.00 0.00 80 ASP A N 1
ATOM 1233 C CA . ASP A 1 80 ? -14.558 22.543 1.011 1.00 0.00 80 ASP A CA 1
ATOM 1234 C C . ASP A 1 80 ? -14.486 22.724 2.524 1.00 0.00 80 ASP A C 1
ATOM 1235 O O . ASP A 1 80 ? -15.393 23.288 3.137 1.00 0.00 80 ASP A O 1
ATOM 1244 N N . THR A 1 81 ? -13.402 22.241 3.123 1.00 0.00 81 THR A N 1
ATOM 1245 C CA . THR A 1 81 ? -13.213 22.348 4.564 1.00 0.00 81 THR A CA 1
ATOM 1246 C C . THR A 1 81 ? -11.838 22.917 4.897 1.00 0.00 81 THR A C 1
ATOM 1247 O O . THR A 1 81 ? -11.178 22.465 5.833 1.00 0.00 81 THR A O 1
ATOM 1258 N N . LYS A 1 82 ? -11.413 23.913 4.127 1.00 0.00 82 LYS A N 1
ATOM 1259 C CA . LYS A 1 82 ? -10.118 24.547 4.342 1.00 0.00 82 LYS A CA 1
ATOM 1260 C C . LYS A 1 82 ? -10.272 25.851 5.119 1.00 0.00 82 LYS A C 1
ATOM 1261 O O . LYS A 1 82 ? -9.603 26.064 6.129 1.00 0.00 82 LYS A O 1
ATOM 1280 N N . GLU A 1 83 ? -11.159 26.718 4.641 1.00 0.00 83 GLU A N 1
ATOM 1281 C CA . GLU A 1 83 ? -11.401 28.000 5.293 1.00 0.00 83 GLU A CA 1
ATOM 1282 C C . GLU A 1 83 ? -12.897 28.268 5.428 1.00 0.00 83 GLU A C 1
ATOM 1283 O O . GLU A 1 83 ? -13.416 28.407 6.535 1.00 0.00 83 GLU A O 1
ATOM 1295 N N . SER A 1 84 ? -13.584 28.341 4.292 1.00 0.00 84 SER A N 1
ATOM 1296 C CA . SER A 1 84 ? -15.019 28.597 4.282 1.00 0.00 84 SER A CA 1
ATOM 1297 C C . SER A 1 84 ? -15.802 27.298 4.112 1.00 0.00 84 SER A C 1
ATOM 1298 O O . SER A 1 84 ? -15.220 26.226 3.950 1.00 0.00 84 SER A O 1
ATOM 1306 N N . GLY A 1 85 ? -17.127 27.403 4.151 1.00 0.00 85 GLY A N 1
ATOM 1307 C CA . GLY A 1 85 ? -17.969 26.231 4.000 1.00 0.00 85 GLY A CA 1
ATOM 1308 C C . GLY A 1 85 ? -19.232 26.521 3.215 1.00 0.00 85 GLY A C 1
ATOM 1309 O O . GLY A 1 85 ? -19.339 27.534 2.522 1.00 0.00 85 GLY A O 1
ATOM 1313 N N . PRO A 1 86 ? -20.218 25.618 3.317 1.00 0.00 86 PRO A N 1
ATOM 1314 C CA . PRO A 1 86 ? -21.498 25.760 2.616 1.00 0.00 86 PRO A CA 1
ATOM 1315 C C . PRO A 1 86 ? -22.346 26.894 3.182 1.00 0.00 86 PRO A C 1
ATOM 1316 O O . PRO A 1 86 ? -22.830 26.816 4.311 1.00 0.00 86 PRO A O 1
ATOM 1327 N N . SER A 1 87 ? -22.522 27.947 2.390 1.00 0.00 87 SER A N 1
ATOM 1328 C CA . SER A 1 87 ? -23.309 29.099 2.814 1.00 0.00 87 SER A CA 1
ATOM 1329 C C . SER A 1 87 ? -24.026 29.733 1.626 1.00 0.00 87 SER A C 1
ATOM 1330 O O . SER A 1 87 ? -23.464 29.850 0.537 1.00 0.00 87 SER A O 1
ATOM 1338 N N . SER A 1 88 ? -25.272 30.142 1.844 1.00 0.00 88 SER A N 1
ATOM 1339 C CA . SER A 1 88 ? -26.069 30.761 0.791 1.00 0.00 88 SER A CA 1
ATOM 1340 C C . SER A 1 88 ? -26.414 32.204 1.149 1.00 0.00 88 SER A C 1
ATOM 1341 O O . SER A 1 88 ? -27.093 32.464 2.142 1.00 0.00 88 SER A O 1
ATOM 1349 N N . GLY A 1 89 ? -25.941 33.139 0.331 1.00 0.00 89 GLY A N 1
ATOM 1350 C CA . GLY A 1 89 ? -26.208 34.544 0.577 1.00 0.00 89 GLY A CA 1
ATOM 1351 C C . GLY A 1 89 ? -24.963 35.401 0.459 1.00 0.00 89 GLY A C 1
ATOM 1352 O O . GLY A 1 89 ? -23.864 34.854 0.393 1.00 0.00 89 GLY A O 1
ATOM 1358 N N . GLY A 1 1 ? 22.022 -19.559 20.361 1.00 0.00 1 GLY A N 2
ATOM 1359 C CA . GLY A 1 1 ? 21.252 -18.403 19.940 1.00 0.00 1 GLY A CA 2
ATOM 1360 C C . GLY A 1 1 ? 21.731 -17.837 18.618 1.00 0.00 1 GLY A C 2
ATOM 1361 O O . GLY A 1 1 ? 22.930 -17.814 18.344 1.00 0.00 1 GLY A O 2
ATOM 1365 N N . SER A 1 2 ? 20.791 -17.380 17.797 1.00 0.00 2 SER A N 2
ATOM 1366 C CA . SER A 1 2 ? 21.123 -16.816 16.494 1.00 0.00 2 SER A CA 2
ATOM 1367 C C . SER A 1 2 ? 20.806 -15.325 16.450 1.00 0.00 2 SER A C 2
ATOM 1368 O O . SER A 1 2 ? 20.270 -14.821 15.463 1.00 0.00 2 SER A O 2
ATOM 1376 N N . SER A 1 3 ? 21.141 -14.623 17.528 1.00 0.00 3 SER A N 2
ATOM 1377 C CA . SER A 1 3 ? 20.888 -13.190 17.616 1.00 0.00 3 SER A CA 2
ATOM 1378 C C . SER A 1 3 ? 19.419 -12.879 17.347 1.00 0.00 3 SER A C 2
ATOM 1379 O O . SER A 1 3 ? 19.094 -11.921 16.647 1.00 0.00 3 SER A O 2
ATOM 1387 N N . GLY A 1 4 ? 18.535 -13.698 17.909 1.00 0.00 4 GLY A N 2
ATOM 1388 C CA . GLY A 1 4 ? 17.111 -13.495 17.719 1.00 0.00 4 GLY A CA 2
ATOM 1389 C C . GLY A 1 4 ? 16.695 -13.628 16.267 1.00 0.00 4 GLY A C 2
ATOM 1390 O O . GLY A 1 4 ? 16.371 -14.722 15.804 1.00 0.00 4 GLY A O 2
ATOM 1394 N N . SER A 1 5 ? 16.703 -12.511 15.546 1.00 0.00 5 SER A N 2
ATOM 1395 C CA . SER A 1 5 ? 16.319 -12.506 14.140 1.00 0.00 5 SER A CA 2
ATOM 1396 C C . SER A 1 5 ? 14.824 -12.766 13.984 1.00 0.00 5 SER A C 2
ATOM 1397 O O . SER A 1 5 ? 14.400 -13.510 13.100 1.00 0.00 5 SER A O 2
ATOM 1405 N N . SER A 1 6 ? 14.029 -12.146 14.851 1.00 0.00 6 SER A N 2
ATOM 1406 C CA . SER A 1 6 ? 12.580 -12.312 14.813 1.00 0.00 6 SER A CA 2
ATOM 1407 C C . SER A 1 6 ? 11.921 -11.162 14.057 1.00 0.00 6 SER A C 2
ATOM 1408 O O . SER A 1 6 ? 12.412 -10.035 14.068 1.00 0.00 6 SER A O 2
ATOM 1416 N N . GLY A 1 7 ? 10.804 -11.458 13.400 1.00 0.00 7 GLY A N 2
ATOM 1417 C CA . GLY A 1 7 ? 10.095 -10.440 12.647 1.00 0.00 7 GLY A CA 2
ATOM 1418 C C . GLY A 1 7 ? 9.358 -9.464 13.543 1.00 0.00 7 GLY A C 2
ATOM 1419 O O . GLY A 1 7 ? 9.766 -9.222 14.679 1.00 0.00 7 GLY A O 2
ATOM 1423 N N . THR A 1 8 ? 8.268 -8.900 13.031 1.00 0.00 8 THR A N 2
ATOM 1424 C CA . THR A 1 8 ? 7.474 -7.943 13.791 1.00 0.00 8 THR A CA 2
ATOM 1425 C C . THR A 1 8 ? 5.997 -8.320 13.777 1.00 0.00 8 THR A C 2
ATOM 1426 O O . THR A 1 8 ? 5.322 -8.258 14.804 1.00 0.00 8 THR A O 2
ATOM 1437 N N . GLU A 1 9 ? 5.502 -8.712 12.607 1.00 0.00 9 GLU A N 2
ATOM 1438 C CA . GLU A 1 9 ? 4.104 -9.099 12.461 1.00 0.00 9 GLU A CA 2
ATOM 1439 C C . GLU A 1 9 ? 3.984 -10.455 11.772 1.00 0.00 9 GLU A C 2
ATOM 1440 O O . GLU A 1 9 ? 4.668 -10.723 10.784 1.00 0.00 9 GLU A O 2
ATOM 1452 N N . GLU A 1 10 ? 3.110 -11.306 12.300 1.00 0.00 10 GLU A N 2
ATOM 1453 C CA . GLU A 1 10 ? 2.901 -12.634 11.736 1.00 0.00 10 GLU A CA 2
ATOM 1454 C C . GLU A 1 10 ? 1.948 -12.577 10.546 1.00 0.00 10 GLU A C 2
ATOM 1455 O O . GLU A 1 10 ? 2.339 -12.846 9.410 1.00 0.00 10 GLU A O 2
ATOM 1467 N N . ARG A 1 11 ? 0.695 -12.225 10.816 1.00 0.00 11 ARG A N 2
ATOM 1468 C CA . ARG A 1 11 ? -0.316 -12.134 9.769 1.00 0.00 11 ARG A CA 2
ATOM 1469 C C . ARG A 1 11 ? -1.346 -11.058 10.100 1.00 0.00 11 ARG A C 2
ATOM 1470 O O . ARG A 1 11 ? -1.535 -10.701 11.263 1.00 0.00 11 ARG A O 2
ATOM 1491 N N . LEU A 1 12 ? -2.009 -10.545 9.070 1.00 0.00 12 LEU A N 2
ATOM 1492 C CA . LEU A 1 12 ? -3.021 -9.510 9.250 1.00 0.00 12 LEU A CA 2
ATOM 1493 C C . LEU A 1 12 ? -4.418 -10.060 8.981 1.00 0.00 12 LEU A C 2
ATOM 1494 O O . LEU A 1 12 ? -5.251 -9.395 8.365 1.00 0.00 12 LEU A O 2
ATOM 1510 N N . LYS A 1 13 ? -4.668 -11.278 9.448 1.00 0.00 13 LYS A N 2
ATOM 1511 C CA . LYS A 1 13 ? -5.965 -11.918 9.261 1.00 0.00 13 LYS A CA 2
ATOM 1512 C C . LYS A 1 13 ? -7.090 -11.028 9.779 1.00 0.00 13 LYS A C 2
ATOM 1513 O O . LYS A 1 13 ? -7.982 -10.638 9.026 1.00 0.00 13 LYS A O 2
ATOM 1532 N N . GLU A 1 14 ? -7.041 -10.711 11.069 1.00 0.00 14 GLU A N 2
ATOM 1533 C CA . GLU A 1 14 ? -8.057 -9.866 11.687 1.00 0.00 14 GLU A CA 2
ATOM 1534 C C . GLU A 1 14 ? -7.798 -8.393 11.384 1.00 0.00 14 GLU A C 2
ATOM 1535 O O . GLU A 1 14 ? -8.704 -7.663 10.983 1.00 0.00 14 GLU A O 2
ATOM 1547 N N . ILE A 1 15 ? -6.555 -7.965 11.578 1.00 0.00 15 ILE A N 2
ATOM 1548 C CA . ILE A 1 15 ? -6.176 -6.581 11.325 1.00 0.00 15 ILE A CA 2
ATOM 1549 C C . ILE A 1 15 ? -6.894 -6.030 10.098 1.00 0.00 15 ILE A C 2
ATOM 1550 O O . ILE A 1 15 ? -7.556 -4.995 10.167 1.00 0.00 15 ILE A O 2
ATOM 1566 N N . GLU A 1 16 ? -6.759 -6.730 8.976 1.00 0.00 16 GLU A N 2
ATOM 1567 C CA . GLU A 1 16 ? -7.397 -6.311 7.734 1.00 0.00 16 GLU A CA 2
ATOM 1568 C C . GLU A 1 16 ? -8.875 -6.003 7.957 1.00 0.00 16 GLU A C 2
ATOM 1569 O O . GLU A 1 16 ? -9.378 -4.970 7.517 1.00 0.00 16 GLU A O 2
ATOM 1581 N N . ALA A 1 17 ? -9.564 -6.909 8.643 1.00 0.00 17 ALA A N 2
ATOM 1582 C CA . ALA A 1 17 ? -10.983 -6.735 8.926 1.00 0.00 17 ALA A CA 2
ATOM 1583 C C . ALA A 1 17 ? -11.229 -5.472 9.745 1.00 0.00 17 ALA A C 2
ATOM 1584 O O . ALA A 1 17 ? -12.182 -4.733 9.495 1.00 0.00 17 ALA A O 2
ATOM 1591 N N . LYS A 1 18 ? -10.364 -5.230 10.724 1.00 0.00 18 LYS A N 2
ATOM 1592 C CA . LYS A 1 18 ? -10.486 -4.056 11.580 1.00 0.00 18 LYS A CA 2
ATOM 1593 C C . LYS A 1 18 ? -10.567 -2.780 10.747 1.00 0.00 18 LYS A C 2
ATOM 1594 O O . LYS A 1 18 ? -11.454 -1.951 10.947 1.00 0.00 18 LYS A O 2
ATOM 1613 N N . TYR A 1 19 ? -9.636 -2.631 9.810 1.00 0.00 19 TYR A N 2
ATOM 1614 C CA . TYR A 1 19 ? -9.602 -1.457 8.947 1.00 0.00 19 TYR A CA 2
ATOM 1615 C C . TYR A 1 19 ? -10.983 -1.165 8.368 1.00 0.00 19 TYR A C 2
ATOM 1616 O O . TYR A 1 19 ? -11.488 -0.048 8.472 1.00 0.00 19 TYR A O 2
ATOM 1634 N N . ASP A 1 20 ? -11.588 -2.180 7.760 1.00 0.00 20 ASP A N 2
ATOM 1635 C CA . ASP A 1 20 ? -12.911 -2.035 7.165 1.00 0.00 20 ASP A CA 2
ATOM 1636 C C . ASP A 1 20 ? -13.848 -1.278 8.102 1.00 0.00 20 ASP A C 2
ATOM 1637 O O . ASP A 1 20 ? -14.582 -0.387 7.674 1.00 0.00 20 ASP A O 2
ATOM 1646 N N . GLU A 1 21 ? -13.817 -1.639 9.381 1.00 0.00 21 GLU A N 2
ATOM 1647 C CA . GLU A 1 21 ? -14.665 -0.994 10.377 1.00 0.00 21 GLU A CA 2
ATOM 1648 C C . GLU A 1 21 ? -14.498 0.522 10.334 1.00 0.00 21 GLU A C 2
ATOM 1649 O O . GLU A 1 21 ? -15.455 1.268 10.546 1.00 0.00 21 GLU A O 2
ATOM 1661 N N . ILE A 1 22 ? -13.278 0.969 10.058 1.00 0.00 22 ILE A N 2
ATOM 1662 C CA . ILE A 1 22 ? -12.986 2.396 9.987 1.00 0.00 22 ILE A CA 2
ATOM 1663 C C . ILE A 1 22 ? -13.564 3.012 8.718 1.00 0.00 22 ILE A C 2
ATOM 1664 O O . ILE A 1 22 ? -13.975 4.172 8.711 1.00 0.00 22 ILE A O 2
ATOM 1680 N N . ALA A 1 23 ? -13.595 2.228 7.646 1.00 0.00 23 ALA A N 2
ATOM 1681 C CA . ALA A 1 23 ? -14.127 2.695 6.372 1.00 0.00 23 ALA A CA 2
ATOM 1682 C C . ALA A 1 23 ? -15.474 2.047 6.068 1.00 0.00 23 ALA A C 2
ATOM 1683 O O . ALA A 1 23 ? -15.789 1.758 4.914 1.00 0.00 23 ALA A O 2
ATOM 1690 N N . LYS A 1 24 ? -16.264 1.821 7.112 1.00 0.00 24 LYS A N 2
ATOM 1691 C CA . LYS A 1 24 ? -17.578 1.207 6.958 1.00 0.00 24 LYS A CA 2
ATOM 1692 C C . LYS A 1 24 ? -18.524 2.131 6.197 1.00 0.00 24 LYS A C 2
ATOM 1693 O O . LYS A 1 24 ? -19.289 1.683 5.342 1.00 0.00 24 LYS A O 2
ATOM 1712 N N . ASP A 1 25 ? -18.465 3.420 6.512 1.00 0.00 25 ASP A N 2
ATOM 1713 C CA . ASP A 1 25 ? -19.315 4.407 5.855 1.00 0.00 25 ASP A CA 2
ATOM 1714 C C . ASP A 1 25 ? -18.618 4.997 4.634 1.00 0.00 25 ASP A C 2
ATOM 1715 O O . ASP A 1 25 ? -19.269 5.394 3.667 1.00 0.00 25 ASP A O 2
ATOM 1724 N N . TRP A 1 26 ? -17.292 5.053 4.685 1.00 0.00 26 TRP A N 2
ATOM 1725 C CA . TRP A 1 26 ? -16.507 5.596 3.582 1.00 0.00 26 TRP A CA 2
ATOM 1726 C C . TRP A 1 26 ? -16.899 4.943 2.261 1.00 0.00 26 TRP A C 2
ATOM 1727 O O . TRP A 1 26 ? -16.904 3.720 2.124 1.00 0.00 26 TRP A O 2
ATOM 1748 N N . PRO A 1 27 ? -17.234 5.776 1.265 1.00 0.00 27 PRO A N 2
ATOM 1749 C CA . PRO A 1 27 ? -17.633 5.301 -0.064 1.00 0.00 27 PRO A CA 2
ATOM 1750 C C . PRO A 1 27 ? -16.467 4.690 -0.835 1.00 0.00 27 PRO A C 2
ATOM 1751 O O . PRO A 1 27 ? -15.303 4.928 -0.511 1.00 0.00 27 PRO A O 2
ATOM 1762 N N . LYS A 1 28 ? -16.787 3.903 -1.856 1.00 0.00 28 LYS A N 2
ATOM 1763 C CA . LYS A 1 28 ? -15.767 3.259 -2.675 1.00 0.00 28 LYS A CA 2
ATOM 1764 C C . LYS A 1 28 ? -15.208 4.230 -3.710 1.00 0.00 28 LYS A C 2
ATOM 1765 O O . LYS A 1 28 ? -14.017 4.205 -4.020 1.00 0.00 28 LYS A O 2
ATOM 1784 N N . LYS A 1 29 ? -16.074 5.086 -4.240 1.00 0.00 29 LYS A N 2
ATOM 1785 C CA . LYS A 1 29 ? -15.667 6.068 -5.239 1.00 0.00 29 LYS A CA 2
ATOM 1786 C C . LYS A 1 29 ? -15.945 7.487 -4.751 1.00 0.00 29 LYS A C 2
ATOM 1787 O O . LYS A 1 29 ? -17.028 7.778 -4.244 1.00 0.00 29 LYS A O 2
ATOM 1806 N N . VAL A 1 30 ? -14.961 8.365 -4.910 1.00 0.00 30 VAL A N 2
ATOM 1807 C CA . VAL A 1 30 ? -15.100 9.754 -4.489 1.00 0.00 30 VAL A CA 2
ATOM 1808 C C . VAL A 1 30 ? -14.789 10.710 -5.635 1.00 0.00 30 VAL A C 2
ATOM 1809 O O . VAL A 1 30 ? -13.896 10.458 -6.444 1.00 0.00 30 VAL A O 2
ATOM 1822 N N . LYS A 1 31 ? -15.532 11.810 -5.699 1.00 0.00 31 LYS A N 2
ATOM 1823 C CA . LYS A 1 31 ? -15.336 12.807 -6.745 1.00 0.00 31 LYS A CA 2
ATOM 1824 C C . LYS A 1 31 ? -14.661 14.056 -6.186 1.00 0.00 31 LYS A C 2
ATOM 1825 O O . LYS A 1 31 ? -15.330 15.015 -5.801 1.00 0.00 31 LYS A O 2
ATOM 1844 N N . HIS A 1 32 ? -13.332 14.037 -6.147 1.00 0.00 32 HIS A N 2
ATOM 1845 C CA . HIS A 1 32 ? -12.567 15.170 -5.637 1.00 0.00 32 HIS A CA 2
ATOM 1846 C C . HIS A 1 32 ? -12.566 16.320 -6.640 1.00 0.00 32 HIS A C 2
ATOM 1847 O O . HIS A 1 32 ? -12.803 16.118 -7.831 1.00 0.00 32 HIS A O 2
ATOM 1861 N N . VAL A 1 33 ? -12.297 17.526 -6.150 1.00 0.00 33 VAL A N 2
ATOM 1862 C CA . VAL A 1 33 ? -12.265 18.708 -7.003 1.00 0.00 33 VAL A CA 2
ATOM 1863 C C . VAL A 1 33 ? -10.982 18.757 -7.825 1.00 0.00 33 VAL A C 2
ATOM 1864 O O . VAL A 1 33 ? -11.010 19.040 -9.023 1.00 0.00 33 VAL A O 2
ATOM 1877 N N . LEU A 1 34 ? -9.858 18.480 -7.173 1.00 0.00 34 LEU A N 2
ATOM 1878 C CA . LEU A 1 34 ? -8.562 18.492 -7.844 1.00 0.00 34 LEU A CA 2
ATOM 1879 C C . LEU A 1 34 ? -8.497 17.415 -8.921 1.00 0.00 34 LEU A C 2
ATOM 1880 O O . LEU A 1 34 ? -7.765 17.547 -9.903 1.00 0.00 34 LEU A O 2
ATOM 1896 N N . HIS A 1 35 ? -9.268 16.349 -8.733 1.00 0.00 35 HIS A N 2
ATOM 1897 C CA . HIS A 1 35 ? -9.300 15.249 -9.691 1.00 0.00 35 HIS A CA 2
ATOM 1898 C C . HIS A 1 35 ? -10.726 14.982 -10.164 1.00 0.00 35 HIS A C 2
ATOM 1899 O O . HIS A 1 35 ? -11.074 13.852 -10.505 1.00 0.00 35 HIS A O 2
ATOM 1913 N N . GLU A 1 36 ? -11.545 16.028 -10.179 1.00 0.00 36 GLU A N 2
ATOM 1914 C CA . GLU A 1 36 ? -12.933 15.905 -10.608 1.00 0.00 36 GLU A CA 2
ATOM 1915 C C . GLU A 1 36 ? -13.040 15.042 -11.863 1.00 0.00 36 GLU A C 2
ATOM 1916 O O . GLU A 1 36 ? -13.987 14.272 -12.019 1.00 0.00 36 GLU A O 2
ATOM 1928 N N . GLU A 1 37 ? -12.062 15.179 -12.753 1.00 0.00 37 GLU A N 2
ATOM 1929 C CA . GLU A 1 37 ? -12.047 14.413 -13.994 1.00 0.00 37 GLU A CA 2
ATOM 1930 C C . GLU A 1 37 ? -12.641 13.023 -13.783 1.00 0.00 37 GLU A C 2
ATOM 1931 O O . GLU A 1 37 ? -13.525 12.594 -14.525 1.00 0.00 37 GLU A O 2
ATOM 1943 N N . HIS A 1 38 ? -12.148 12.324 -12.765 1.00 0.00 38 HIS A N 2
ATOM 1944 C CA . HIS A 1 38 ? -12.629 10.982 -12.456 1.00 0.00 38 HIS A CA 2
ATOM 1945 C C . HIS A 1 38 ? -12.815 10.805 -10.952 1.00 0.00 38 HIS A C 2
ATOM 1946 O O . HIS A 1 38 ? -12.319 11.604 -10.158 1.00 0.00 38 HIS A O 2
ATOM 1960 N N . GLU A 1 39 ? -13.534 9.754 -10.569 1.00 0.00 39 GLU A N 2
ATOM 1961 C CA . GLU A 1 39 ? -13.786 9.475 -9.160 1.00 0.00 39 GLU A CA 2
ATOM 1962 C C . GLU A 1 39 ? -12.802 8.438 -8.627 1.00 0.00 39 GLU A C 2
ATOM 1963 O O . GLU A 1 39 ? -12.831 7.274 -9.028 1.00 0.00 39 GLU A O 2
ATOM 1975 N N . LEU A 1 40 ? -11.932 8.868 -7.720 1.00 0.00 40 LEU A N 2
ATOM 1976 C CA . LEU A 1 40 ? -10.937 7.978 -7.131 1.00 0.00 40 LEU A CA 2
ATOM 1977 C C . LEU A 1 40 ? -11.594 6.715 -6.583 1.00 0.00 40 LEU A C 2
ATOM 1978 O O . LEU A 1 40 ? -12.819 6.613 -6.533 1.00 0.00 40 LEU A O 2
ATOM 1994 N N . GLU A 1 41 ? -10.770 5.757 -6.172 1.00 0.00 41 GLU A N 2
ATOM 1995 C CA . GLU A 1 41 ? -11.271 4.501 -5.627 1.00 0.00 41 GLU A CA 2
ATOM 1996 C C . GLU A 1 41 ? -10.499 4.106 -4.371 1.00 0.00 41 GLU A C 2
ATOM 1997 O O . GLU A 1 41 ? -9.387 3.581 -4.452 1.00 0.00 41 GLU A O 2
ATOM 2009 N N . LEU A 1 42 ? -11.095 4.362 -3.212 1.00 0.00 42 LEU A N 2
ATOM 2010 C CA . LEU A 1 42 ? -10.464 4.034 -1.938 1.00 0.00 42 LEU A CA 2
ATOM 2011 C C . LEU A 1 42 ? -9.640 2.755 -2.052 1.00 0.00 42 LEU A C 2
ATOM 2012 O O . LEU A 1 42 ? -10.181 1.650 -2.016 1.00 0.00 42 LEU A O 2
ATOM 2028 N N . THR A 1 43 ? -8.327 2.913 -2.187 1.00 0.00 43 THR A N 2
ATOM 2029 C CA . THR A 1 43 ? -7.428 1.772 -2.305 1.00 0.00 43 THR A CA 2
ATOM 2030 C C . THR A 1 43 ? -6.559 1.626 -1.061 1.00 0.00 43 THR A C 2
ATOM 2031 O O . THR A 1 43 ? -6.085 2.617 -0.505 1.00 0.00 43 THR A O 2
ATOM 2042 N N . ARG A 1 44 ? -6.354 0.386 -0.630 1.00 0.00 44 ARG A N 2
ATOM 2043 C CA . ARG A 1 44 ? -5.542 0.112 0.549 1.00 0.00 44 ARG A CA 2
ATOM 2044 C C . ARG A 1 44 ? -4.085 0.496 0.307 1.00 0.00 44 ARG A C 2
ATOM 2045 O O . ARG A 1 44 ? -3.444 -0.007 -0.615 1.00 0.00 44 ARG A O 2
ATOM 2066 N N . VAL A 1 45 ? -3.568 1.393 1.142 1.00 0.00 45 VAL A N 2
ATOM 2067 C CA . VAL A 1 45 ? -2.188 1.845 1.020 1.00 0.00 45 VAL A CA 2
ATOM 2068 C C . VAL A 1 45 ? -1.539 2.007 2.390 1.00 0.00 45 VAL A C 2
ATOM 2069 O O . VAL A 1 45 ? -2.143 2.555 3.311 1.00 0.00 45 VAL A O 2
ATOM 2082 N N . GLN A 1 46 ? -0.306 1.527 2.515 1.00 0.00 46 GLN A N 2
ATOM 2083 C CA . GLN A 1 46 ? 0.425 1.619 3.774 1.00 0.00 46 GLN A CA 2
ATOM 2084 C C . GLN A 1 46 ? 0.808 3.064 4.076 1.00 0.00 46 GLN A C 2
ATOM 2085 O O . GLN A 1 46 ? 0.571 3.564 5.176 1.00 0.00 46 GLN A O 2
ATOM 2099 N N . VAL A 1 47 ? 1.404 3.731 3.092 1.00 0.00 47 VAL A N 2
ATOM 2100 C CA . VAL A 1 47 ? 1.820 5.119 3.253 1.00 0.00 47 VAL A CA 2
ATOM 2101 C C . VAL A 1 47 ? 1.798 5.857 1.919 1.00 0.00 47 VAL A C 2
ATOM 2102 O O . VAL A 1 47 ? 2.055 5.269 0.868 1.00 0.00 47 VAL A O 2
ATOM 2115 N N . TYR A 1 48 ? 1.491 7.149 1.969 1.00 0.00 48 TYR A N 2
ATOM 2116 C CA . TYR A 1 48 ? 1.433 7.967 0.764 1.00 0.00 48 TYR A CA 2
ATOM 2117 C C . TYR A 1 48 ? 1.482 9.452 1.111 1.00 0.00 48 TYR A C 2
ATOM 2118 O O . TYR A 1 48 ? 1.651 9.826 2.273 1.00 0.00 48 TYR A O 2
ATOM 2136 N N . THR A 1 49 ? 1.333 10.296 0.095 1.00 0.00 49 THR A N 2
ATOM 2137 C CA . THR A 1 49 ? 1.360 11.740 0.291 1.00 0.00 49 THR A CA 2
ATOM 2138 C C . THR A 1 49 ? 0.141 12.404 -0.341 1.00 0.00 49 THR A C 2
ATOM 2139 O O . THR A 1 49 ? 0.058 12.538 -1.563 1.00 0.00 49 THR A O 2
ATOM 2150 N N . CYS A 1 50 ? -0.802 12.818 0.497 1.00 0.00 50 CYS A N 2
ATOM 2151 C CA . CYS A 1 50 ? -2.017 13.469 0.021 1.00 0.00 50 CYS A CA 2
ATOM 2152 C C . CYS A 1 50 ? -1.691 14.783 -0.683 1.00 0.00 50 CYS A C 2
ATOM 2153 O O . CYS A 1 50 ? -0.874 15.569 -0.204 1.00 0.00 50 CYS A O 2
ATOM 2160 N N . ASP A 1 51 ? -2.334 15.013 -1.822 1.00 0.00 51 ASP A N 2
ATOM 2161 C CA . ASP A 1 51 ? -2.114 16.232 -2.592 1.00 0.00 51 ASP A CA 2
ATOM 2162 C C . ASP A 1 51 ? -3.237 17.236 -2.353 1.00 0.00 51 ASP A C 2
ATOM 2163 O O . ASP A 1 51 ? -3.612 17.990 -3.251 1.00 0.00 51 ASP A O 2
ATOM 2172 N N . LYS A 1 52 ? -3.771 17.240 -1.136 1.00 0.00 52 LYS A N 2
ATOM 2173 C CA . LYS A 1 52 ? -4.851 18.151 -0.777 1.00 0.00 52 LYS A CA 2
ATOM 2174 C C . LYS A 1 52 ? -4.504 18.938 0.482 1.00 0.00 52 LYS A C 2
ATOM 2175 O O . LYS A 1 52 ? -4.483 20.169 0.472 1.00 0.00 52 LYS A O 2
ATOM 2194 N N . CYS A 1 53 ? -4.229 18.220 1.566 1.00 0.00 53 CYS A N 2
ATOM 2195 C CA . CYS A 1 53 ? -3.881 18.850 2.834 1.00 0.00 53 CYS A CA 2
ATOM 2196 C C . CYS A 1 53 ? -2.382 18.742 3.101 1.00 0.00 53 CYS A C 2
ATOM 2197 O O . CYS A 1 53 ? -1.881 19.263 4.097 1.00 0.00 53 CYS A O 2
ATOM 2204 N N . GLU A 1 54 ? -1.674 18.063 2.204 1.00 0.00 54 GLU A N 2
ATOM 2205 C CA . GLU A 1 54 ? -0.233 17.887 2.344 1.00 0.00 54 GLU A CA 2
ATOM 2206 C C . GLU A 1 54 ? 0.093 17.000 3.542 1.00 0.00 54 GLU A C 2
ATOM 2207 O O . GLU A 1 54 ? 0.979 17.314 4.336 1.00 0.00 54 GLU A O 2
ATOM 2219 N N . GLU A 1 55 ? -0.631 15.892 3.665 1.00 0.00 55 GLU A N 2
ATOM 2220 C CA . GLU A 1 55 ? -0.420 14.960 4.767 1.00 0.00 55 GLU A CA 2
ATOM 2221 C C . GLU A 1 55 ? -0.183 13.546 4.245 1.00 0.00 55 GLU A C 2
ATOM 2222 O O . GLU A 1 55 ? -0.351 13.276 3.056 1.00 0.00 55 GLU A O 2
ATOM 2234 N N . GLU A 1 56 ? 0.208 12.648 5.144 1.00 0.00 56 GLU A N 2
ATOM 2235 C CA . GLU A 1 56 ? 0.470 11.262 4.774 1.00 0.00 56 GLU A CA 2
ATOM 2236 C C . GLU A 1 56 ? -0.522 10.322 5.454 1.00 0.00 56 GLU A C 2
ATOM 2237 O O . GLU A 1 56 ? -0.602 10.268 6.680 1.00 0.00 56 GLU A O 2
ATOM 2249 N N . GLY A 1 57 ? -1.276 9.582 4.646 1.00 0.00 57 GLY A N 2
ATOM 2250 C CA . GLY A 1 57 ? -2.252 8.654 5.187 1.00 0.00 57 GLY A CA 2
ATOM 2251 C C . GLY A 1 57 ? -1.692 7.256 5.356 1.00 0.00 57 GLY A C 2
ATOM 2252 O O . GLY A 1 57 ? -0.545 6.990 4.995 1.00 0.00 57 GLY A O 2
ATOM 2256 N N . THR A 1 58 ? -2.502 6.358 5.908 1.00 0.00 58 THR A N 2
ATOM 2257 C CA . THR A 1 58 ? -2.080 4.980 6.127 1.00 0.00 58 THR A CA 2
ATOM 2258 C C . THR A 1 58 ? -3.273 4.031 6.113 1.00 0.00 58 THR A C 2
ATOM 2259 O O . THR A 1 58 ? -4.345 4.359 6.620 1.00 0.00 58 THR A O 2
ATOM 2270 N N . ILE A 1 59 ? -3.079 2.853 5.529 1.00 0.00 59 ILE A N 2
ATOM 2271 C CA . ILE A 1 59 ? -4.139 1.856 5.451 1.00 0.00 59 ILE A CA 2
ATOM 2272 C C . ILE A 1 59 ? -5.395 2.438 4.813 1.00 0.00 59 ILE A C 2
ATOM 2273 O O . ILE A 1 59 ? -6.504 1.959 5.051 1.00 0.00 59 ILE A O 2
ATOM 2289 N N . TRP A 1 60 ? -5.214 3.473 4.001 1.00 0.00 60 TRP A N 2
ATOM 2290 C CA . TRP A 1 60 ? -6.334 4.121 3.326 1.00 0.00 60 TRP A CA 2
ATOM 2291 C C . TRP A 1 60 ? -5.851 5.273 2.452 1.00 0.00 60 TRP A C 2
ATOM 2292 O O . TRP A 1 60 ? -5.054 6.103 2.889 1.00 0.00 60 TRP A O 2
ATOM 2313 N N . SER A 1 61 ? -6.338 5.317 1.216 1.00 0.00 61 SER A N 2
ATOM 2314 C CA . SER A 1 61 ? -5.953 6.366 0.280 1.00 0.00 61 SER A CA 2
ATOM 2315 C C . SER A 1 61 ? -6.697 6.214 -1.043 1.00 0.00 61 SER A C 2
ATOM 2316 O O . SER A 1 61 ? -6.577 5.193 -1.722 1.00 0.00 61 SER A O 2
ATOM 2324 N N . TYR A 1 62 ? -7.465 7.235 -1.404 1.00 0.00 62 TYR A N 2
ATOM 2325 C CA . TYR A 1 62 ? -8.231 7.215 -2.644 1.00 0.00 62 TYR A CA 2
ATOM 2326 C C . TYR A 1 62 ? -7.307 7.270 -3.856 1.00 0.00 62 TYR A C 2
ATOM 2327 O O . TYR A 1 62 ? -6.824 8.338 -4.235 1.00 0.00 62 TYR A O 2
ATOM 2345 N N . HIS A 1 63 ? -7.066 6.111 -4.461 1.00 0.00 63 HIS A N 2
ATOM 2346 C CA . HIS A 1 63 ? -6.200 6.026 -5.632 1.00 0.00 63 HIS A CA 2
ATOM 2347 C C . HIS A 1 63 ? -7.023 5.840 -6.904 1.00 0.00 63 HIS A C 2
ATOM 2348 O O . HIS A 1 63 ? -8.128 5.299 -6.867 1.00 0.00 63 HIS A O 2
ATOM 2362 N N . CYS A 1 64 ? -6.477 6.292 -8.027 1.00 0.00 64 CYS A N 2
ATOM 2363 C CA . CYS A 1 64 ? -7.159 6.177 -9.310 1.00 0.00 64 CYS A CA 2
ATOM 2364 C C . CYS A 1 64 ? -6.292 5.436 -10.324 1.00 0.00 64 CYS A C 2
ATOM 2365 O O . CYS A 1 64 ? -5.187 5.872 -10.647 1.00 0.00 64 CYS A O 2
ATOM 2372 N N . ASP A 1 65 ? -6.801 4.315 -10.822 1.00 0.00 65 ASP A N 2
ATOM 2373 C CA . ASP A 1 65 ? -6.074 3.513 -11.799 1.00 0.00 65 ASP A CA 2
ATOM 2374 C C . ASP A 1 65 ? -6.192 4.120 -13.194 1.00 0.00 65 ASP A C 2
ATOM 2375 O O . ASP A 1 65 ? -6.300 3.400 -14.186 1.00 0.00 65 ASP A O 2
ATOM 2384 N N . GLU A 1 66 ? -6.170 5.447 -13.261 1.00 0.00 66 GLU A N 2
ATOM 2385 C CA . GLU A 1 66 ? -6.277 6.149 -14.534 1.00 0.00 66 GLU A CA 2
ATOM 2386 C C . GLU A 1 66 ? -5.249 7.274 -14.623 1.00 0.00 66 GLU A C 2
ATOM 2387 O O . GLU A 1 66 ? -4.692 7.538 -15.689 1.00 0.00 66 GLU A O 2
ATOM 2399 N N . CYS A 1 67 ? -5.003 7.933 -13.496 1.00 0.00 67 CYS A N 2
ATOM 2400 C CA . CYS A 1 67 ? -4.044 9.030 -13.445 1.00 0.00 67 CYS A CA 2
ATOM 2401 C C . CYS A 1 67 ? -3.039 8.820 -12.317 1.00 0.00 67 CYS A C 2
ATOM 2402 O O . CYS A 1 67 ? -2.079 9.579 -12.178 1.00 0.00 67 CYS A O 2
ATOM 2409 N N . ASP A 1 68 ? -3.265 7.787 -11.514 1.00 0.00 68 ASP A N 2
ATOM 2410 C CA . ASP A 1 68 ? -2.379 7.476 -10.398 1.00 0.00 68 ASP A CA 2
ATOM 2411 C C . ASP A 1 68 ? -2.450 8.562 -9.329 1.00 0.00 68 ASP A C 2
ATOM 2412 O O . ASP A 1 68 ? -1.430 9.128 -8.936 1.00 0.00 68 ASP A O 2
ATOM 2421 N N . PHE A 1 69 ? -3.661 8.848 -8.864 1.00 0.00 69 PHE A N 2
ATOM 2422 C CA . PHE A 1 69 ? -3.865 9.868 -7.841 1.00 0.00 69 PHE A CA 2
ATOM 2423 C C . PHE A 1 69 ? -3.918 9.242 -6.451 1.00 0.00 69 PHE A C 2
ATOM 2424 O O . PHE A 1 69 ? -3.927 8.019 -6.309 1.00 0.00 69 PHE A O 2
ATOM 2441 N N . ASP A 1 70 ? -3.953 10.088 -5.428 1.00 0.00 70 ASP A N 2
ATOM 2442 C CA . ASP A 1 70 ? -4.005 9.619 -4.048 1.00 0.00 70 ASP A CA 2
ATOM 2443 C C . ASP A 1 70 ? -4.528 10.713 -3.122 1.00 0.00 70 ASP A C 2
ATOM 2444 O O . ASP A 1 70 ? -4.072 11.856 -3.175 1.00 0.00 70 ASP A O 2
ATOM 2453 N N . LEU A 1 71 ? -5.486 10.355 -2.275 1.00 0.00 71 LEU A N 2
ATOM 2454 C CA . LEU A 1 71 ? -6.072 11.306 -1.336 1.00 0.00 71 LEU A CA 2
ATOM 2455 C C . LEU A 1 71 ? -6.379 10.635 -0.001 1.00 0.00 71 LEU A C 2
ATOM 2456 O O . LEU A 1 71 ? -6.170 9.433 0.164 1.00 0.00 71 LEU A O 2
ATOM 2472 N N . HIS A 1 72 ? -6.879 11.420 0.948 1.00 0.00 72 HIS A N 2
ATOM 2473 C CA . HIS A 1 72 ? -7.219 10.901 2.268 1.00 0.00 72 HIS A CA 2
ATOM 2474 C C . HIS A 1 72 ? -8.692 10.510 2.336 1.00 0.00 72 HIS A C 2
ATOM 2475 O O . HIS A 1 72 ? -9.518 11.034 1.589 1.00 0.00 72 HIS A O 2
ATOM 2489 N N . ALA A 1 73 ? -9.014 9.587 3.237 1.00 0.00 73 ALA A N 2
ATOM 2490 C CA . ALA A 1 73 ? -10.387 9.128 3.403 1.00 0.00 73 ALA A CA 2
ATOM 2491 C C . ALA A 1 73 ? -11.309 10.281 3.788 1.00 0.00 73 ALA A C 2
ATOM 2492 O O . ALA A 1 73 ? -12.425 10.393 3.280 1.00 0.00 73 ALA A O 2
ATOM 2499 N N . LYS A 1 74 ? -10.835 11.135 4.689 1.00 0.00 74 LYS A N 2
ATOM 2500 C CA . LYS A 1 74 ? -11.615 12.280 5.143 1.00 0.00 74 LYS A CA 2
ATOM 2501 C C . LYS A 1 74 ? -11.602 13.394 4.102 1.00 0.00 74 LYS A C 2
ATOM 2502 O O . LYS A 1 74 ? -12.638 13.988 3.799 1.00 0.00 74 LYS A O 2
ATOM 2521 N N . CYS A 1 75 ? -10.423 13.674 3.556 1.00 0.00 75 CYS A N 2
ATOM 2522 C CA . CYS A 1 75 ? -10.275 14.716 2.547 1.00 0.00 75 CYS A CA 2
ATOM 2523 C C . CYS A 1 75 ? -11.268 14.515 1.407 1.00 0.00 75 CYS A C 2
ATOM 2524 O O . CYS A 1 75 ? -11.947 15.452 0.989 1.00 0.00 75 CYS A O 2
ATOM 2531 N N . ALA A 1 76 ? -11.347 13.286 0.908 1.00 0.00 76 ALA A N 2
ATOM 2532 C CA . ALA A 1 76 ? -12.258 12.961 -0.182 1.00 0.00 76 ALA A CA 2
ATOM 2533 C C . ALA A 1 76 ? -13.711 13.056 0.270 1.00 0.00 76 ALA A C 2
ATOM 2534 O O . ALA A 1 76 ? -14.521 13.747 -0.350 1.00 0.00 76 ALA A O 2
ATOM 2541 N N . LEU A 1 77 ? -14.036 12.358 1.353 1.00 0.00 77 LEU A N 2
ATOM 2542 C CA . LEU A 1 77 ? -15.393 12.363 1.888 1.00 0.00 77 LEU A CA 2
ATOM 2543 C C . LEU A 1 77 ? -15.930 13.787 1.998 1.00 0.00 77 LEU A C 2
ATOM 2544 O O . LEU A 1 77 ? -17.075 14.058 1.641 1.00 0.00 77 LEU A O 2
ATOM 2560 N N . ASN A 1 78 ? -15.092 14.693 2.492 1.00 0.00 78 ASN A N 2
ATOM 2561 C CA . ASN A 1 78 ? -15.482 16.090 2.647 1.00 0.00 78 ASN A CA 2
ATOM 2562 C C . ASN A 1 78 ? -15.064 16.909 1.429 1.00 0.00 78 ASN A C 2
ATOM 2563 O O . ASN A 1 78 ? -13.912 16.857 1.000 1.00 0.00 78 ASN A O 2
ATOM 2574 N N . GLU A 1 79 ? -16.010 17.665 0.879 1.00 0.00 79 GLU A N 2
ATOM 2575 C CA . GLU A 1 79 ? -15.739 18.495 -0.288 1.00 0.00 79 GLU A CA 2
ATOM 2576 C C . GLU A 1 79 ? -16.194 19.933 -0.051 1.00 0.00 79 GLU A C 2
ATOM 2577 O O . GLU A 1 79 ? -16.800 20.555 -0.923 1.00 0.00 79 GLU A O 2
ATOM 2589 N N . ASP A 1 80 ? -15.897 20.452 1.135 1.00 0.00 80 ASP A N 2
ATOM 2590 C CA . ASP A 1 80 ? -16.274 21.816 1.488 1.00 0.00 80 ASP A CA 2
ATOM 2591 C C . ASP A 1 80 ? -15.046 22.719 1.555 1.00 0.00 80 ASP A C 2
ATOM 2592 O O . ASP A 1 80 ? -14.914 23.540 2.464 1.00 0.00 80 ASP A O 2
ATOM 2601 N N . THR A 1 81 ? -14.148 22.562 0.588 1.00 0.00 81 THR A N 2
ATOM 2602 C CA . THR A 1 81 ? -12.930 23.360 0.538 1.00 0.00 81 THR A CA 2
ATOM 2603 C C . THR A 1 81 ? -12.587 23.751 -0.895 1.00 0.00 81 THR A C 2
ATOM 2604 O O . THR A 1 81 ? -12.500 22.898 -1.778 1.00 0.00 81 THR A O 2
ATOM 2615 N N . LYS A 1 82 ? -12.392 25.046 -1.119 1.00 0.00 82 LYS A N 2
ATOM 2616 C CA . LYS A 1 82 ? -12.056 25.552 -2.445 1.00 0.00 82 LYS A CA 2
ATOM 2617 C C . LYS A 1 82 ? -10.557 25.807 -2.566 1.00 0.00 82 LYS A C 2
ATOM 2618 O O . LYS A 1 82 ? -9.949 25.511 -3.594 1.00 0.00 82 LYS A O 2
ATOM 2637 N N . GLU A 1 83 ? -9.967 26.356 -1.509 1.00 0.00 83 GLU A N 2
ATOM 2638 C CA . GLU A 1 83 ? -8.539 26.649 -1.498 1.00 0.00 83 GLU A CA 2
ATOM 2639 C C . GLU A 1 83 ? -7.732 25.445 -1.977 1.00 0.00 83 GLU A C 2
ATOM 2640 O O . GLU A 1 83 ? -8.014 24.307 -1.602 1.00 0.00 83 GLU A O 2
ATOM 2652 N N . SER A 1 84 ? -6.728 25.705 -2.808 1.00 0.00 84 SER A N 2
ATOM 2653 C CA . SER A 1 84 ? -5.883 24.644 -3.342 1.00 0.00 84 SER A CA 2
ATOM 2654 C C . SER A 1 84 ? -4.467 25.152 -3.596 1.00 0.00 84 SER A C 2
ATOM 2655 O O . SER A 1 84 ? -4.272 26.191 -4.225 1.00 0.00 84 SER A O 2
ATOM 2663 N N . GLY A 1 85 ? -3.481 24.411 -3.101 1.00 0.00 85 GLY A N 2
ATOM 2664 C CA . GLY A 1 85 ? -2.095 24.801 -3.283 1.00 0.00 85 GLY A CA 2
ATOM 2665 C C . GLY A 1 85 ? -1.517 24.293 -4.589 1.00 0.00 85 GLY A C 2
ATOM 2666 O O . GLY A 1 85 ? -1.612 23.110 -4.916 1.00 0.00 85 GLY A O 2
ATOM 2670 N N . PRO A 1 86 ? -0.902 25.201 -5.362 1.00 0.00 86 PRO A N 2
ATOM 2671 C CA . PRO A 1 86 ? -0.295 24.861 -6.652 1.00 0.00 86 PRO A CA 2
ATOM 2672 C C . PRO A 1 86 ? 0.955 24.002 -6.496 1.00 0.00 86 PRO A C 2
ATOM 2673 O O . PRO A 1 86 ? 1.620 23.672 -7.479 1.00 0.00 86 PRO A O 2
ATOM 2684 N N . SER A 1 87 ? 1.270 23.642 -5.256 1.00 0.00 87 SER A N 2
ATOM 2685 C CA . SER A 1 87 ? 2.443 22.824 -4.972 1.00 0.00 87 SER A CA 2
ATOM 2686 C C . SER A 1 87 ? 2.318 21.450 -5.623 1.00 0.00 87 SER A C 2
ATOM 2687 O O . SER A 1 87 ? 1.436 20.664 -5.276 1.00 0.00 87 SER A O 2
ATOM 2695 N N . SER A 1 88 ? 3.206 21.168 -6.570 1.00 0.00 88 SER A N 2
ATOM 2696 C CA . SER A 1 88 ? 3.194 19.891 -7.274 1.00 0.00 88 SER A CA 2
ATOM 2697 C C . SER A 1 88 ? 4.208 18.926 -6.667 1.00 0.00 88 SER A C 2
ATOM 2698 O O . SER A 1 88 ? 5.411 19.187 -6.674 1.00 0.00 88 SER A O 2
ATOM 2706 N N . GLY A 1 89 ? 3.713 17.809 -6.143 1.00 0.00 89 GLY A N 2
ATOM 2707 C CA . GLY A 1 89 ? 4.588 16.822 -5.538 1.00 0.00 89 GLY A CA 2
ATOM 2708 C C . GLY A 1 89 ? 3.948 16.128 -4.353 1.00 0.00 89 GLY A C 2
ATOM 2709 O O . GLY A 1 89 ? 3.718 16.775 -3.332 1.00 0.00 89 GLY A O 2
ATOM 2715 N N . GLY A 1 1 ? -7.893 -0.632 20.861 1.00 0.00 1 GLY A N 3
ATOM 2716 C CA . GLY A 1 1 ? -7.220 0.566 21.326 1.00 0.00 1 GLY A CA 3
ATOM 2717 C C . GLY A 1 1 ? -5.795 0.296 21.767 1.00 0.00 1 GLY A C 3
ATOM 2718 O O . GLY A 1 1 ? -4.845 0.632 21.061 1.00 0.00 1 GLY A O 3
ATOM 2722 N N . SER A 1 2 ? -5.646 -0.311 22.940 1.00 0.00 2 SER A N 3
ATOM 2723 C CA . SER A 1 2 ? -4.327 -0.621 23.478 1.00 0.00 2 SER A CA 3
ATOM 2724 C C . SER A 1 2 ? -4.138 -2.129 23.621 1.00 0.00 2 SER A C 3
ATOM 2725 O O . SER A 1 2 ? -4.310 -2.687 24.704 1.00 0.00 2 SER A O 3
ATOM 2733 N N . SER A 1 3 ? -3.784 -2.781 22.519 1.00 0.00 3 SER A N 3
ATOM 2734 C CA . SER A 1 3 ? -3.576 -4.225 22.518 1.00 0.00 3 SER A CA 3
ATOM 2735 C C . SER A 1 3 ? -2.736 -4.652 21.319 1.00 0.00 3 SER A C 3
ATOM 2736 O O . SER A 1 3 ? -2.863 -4.097 20.228 1.00 0.00 3 SER A O 3
ATOM 2744 N N . GLY A 1 4 ? -1.876 -5.644 21.530 1.00 0.00 4 GLY A N 3
ATOM 2745 C CA . GLY A 1 4 ? -1.026 -6.130 20.458 1.00 0.00 4 GLY A CA 3
ATOM 2746 C C . GLY A 1 4 ? -1.015 -7.643 20.368 1.00 0.00 4 GLY A C 3
ATOM 2747 O O . GLY A 1 4 ? -2.040 -8.292 20.580 1.00 0.00 4 GLY A O 3
ATOM 2751 N N . SER A 1 5 ? 0.146 -8.207 20.051 1.00 0.00 5 SER A N 3
ATOM 2752 C CA . SER A 1 5 ? 0.285 -9.653 19.928 1.00 0.00 5 SER A CA 3
ATOM 2753 C C . SER A 1 5 ? 1.707 -10.093 20.262 1.00 0.00 5 SER A C 3
ATOM 2754 O O . SER A 1 5 ? 2.582 -9.264 20.512 1.00 0.00 5 SER A O 3
ATOM 2762 N N . SER A 1 6 ? 1.929 -11.403 20.264 1.00 0.00 6 SER A N 3
ATOM 2763 C CA . SER A 1 6 ? 3.244 -11.955 20.570 1.00 0.00 6 SER A CA 3
ATOM 2764 C C . SER A 1 6 ? 4.105 -12.039 19.314 1.00 0.00 6 SER A C 3
ATOM 2765 O O . SER A 1 6 ? 3.591 -12.167 18.203 1.00 0.00 6 SER A O 3
ATOM 2773 N N . GLY A 1 7 ? 5.419 -11.966 19.498 1.00 0.00 7 GLY A N 3
ATOM 2774 C CA . GLY A 1 7 ? 6.331 -12.036 18.371 1.00 0.00 7 GLY A CA 3
ATOM 2775 C C . GLY A 1 7 ? 5.899 -11.149 17.220 1.00 0.00 7 GLY A C 3
ATOM 2776 O O . GLY A 1 7 ? 5.707 -9.945 17.392 1.00 0.00 7 GLY A O 3
ATOM 2780 N N . THR A 1 8 ? 5.748 -11.744 16.041 1.00 0.00 8 THR A N 3
ATOM 2781 C CA . THR A 1 8 ? 5.339 -11.001 14.856 1.00 0.00 8 THR A CA 3
ATOM 2782 C C . THR A 1 8 ? 4.334 -11.794 14.029 1.00 0.00 8 THR A C 3
ATOM 2783 O O . THR A 1 8 ? 4.303 -13.023 14.085 1.00 0.00 8 THR A O 3
ATOM 2794 N N . GLU A 1 9 ? 3.514 -11.083 13.261 1.00 0.00 9 GLU A N 3
ATOM 2795 C CA . GLU A 1 9 ? 2.508 -11.722 12.422 1.00 0.00 9 GLU A CA 3
ATOM 2796 C C . GLU A 1 9 ? 3.051 -11.977 11.019 1.00 0.00 9 GLU A C 3
ATOM 2797 O O . GLU A 1 9 ? 4.023 -11.353 10.596 1.00 0.00 9 GLU A O 3
ATOM 2809 N N . GLU A 1 10 ? 2.416 -12.901 10.304 1.00 0.00 10 GLU A N 3
ATOM 2810 C CA . GLU A 1 10 ? 2.837 -13.240 8.949 1.00 0.00 10 GLU A CA 3
ATOM 2811 C C . GLU A 1 10 ? 1.981 -12.513 7.916 1.00 0.00 10 GLU A C 3
ATOM 2812 O O . GLU A 1 10 ? 2.474 -11.668 7.169 1.00 0.00 10 GLU A O 3
ATOM 2824 N N . ARG A 1 11 ? 0.696 -12.849 7.879 1.00 0.00 11 ARG A N 3
ATOM 2825 C CA . ARG A 1 11 ? -0.229 -12.231 6.937 1.00 0.00 11 ARG A CA 3
ATOM 2826 C C . ARG A 1 11 ? -1.423 -11.622 7.667 1.00 0.00 11 ARG A C 3
ATOM 2827 O O . ARG A 1 11 ? -2.381 -12.320 8.002 1.00 0.00 11 ARG A O 3
ATOM 2848 N N . LEU A 1 12 ? -1.359 -10.318 7.910 1.00 0.00 12 LEU A N 3
ATOM 2849 C CA . LEU A 1 12 ? -2.434 -9.615 8.601 1.00 0.00 12 LEU A CA 3
ATOM 2850 C C . LEU A 1 12 ? -3.798 -10.099 8.120 1.00 0.00 12 LEU A C 3
ATOM 2851 O O . LEU A 1 12 ? -4.268 -9.705 7.052 1.00 0.00 12 LEU A O 3
ATOM 2867 N N . LYS A 1 13 ? -4.431 -10.954 8.916 1.00 0.00 13 LYS A N 3
ATOM 2868 C CA . LYS A 1 13 ? -5.743 -11.490 8.575 1.00 0.00 13 LYS A CA 3
ATOM 2869 C C . LYS A 1 13 ? -6.852 -10.672 9.229 1.00 0.00 13 LYS A C 3
ATOM 2870 O O . LYS A 1 13 ? -7.616 -9.989 8.547 1.00 0.00 13 LYS A O 3
ATOM 2889 N N . GLU A 1 14 ? -6.932 -10.744 10.554 1.00 0.00 14 GLU A N 3
ATOM 2890 C CA . GLU A 1 14 ? -7.948 -10.009 11.298 1.00 0.00 14 GLU A CA 3
ATOM 2891 C C . GLU A 1 14 ? -7.708 -8.505 11.205 1.00 0.00 14 GLU A C 3
ATOM 2892 O O . GLU A 1 14 ? -8.610 -7.742 10.859 1.00 0.00 14 GLU A O 3
ATOM 2904 N N . ILE A 1 15 ? -6.486 -8.086 11.517 1.00 0.00 15 ILE A N 3
ATOM 2905 C CA . ILE A 1 15 ? -6.127 -6.674 11.469 1.00 0.00 15 ILE A CA 3
ATOM 2906 C C . ILE A 1 15 ? -6.838 -5.965 10.321 1.00 0.00 15 ILE A C 3
ATOM 2907 O O . ILE A 1 15 ? -7.422 -4.898 10.505 1.00 0.00 15 ILE A O 3
ATOM 2923 N N . GLU A 1 16 ? -6.785 -6.568 9.137 1.00 0.00 16 GLU A N 3
ATOM 2924 C CA . GLU A 1 16 ? -7.425 -5.994 7.959 1.00 0.00 16 GLU A CA 3
ATOM 2925 C C . GLU A 1 16 ? -8.906 -5.731 8.219 1.00 0.00 16 GLU A C 3
ATOM 2926 O O . GLU A 1 16 ? -9.413 -4.645 7.939 1.00 0.00 16 GLU A O 3
ATOM 2938 N N . ALA A 1 17 ? -9.594 -6.733 8.756 1.00 0.00 17 ALA A N 3
ATOM 2939 C CA . ALA A 1 17 ? -11.015 -6.611 9.055 1.00 0.00 17 ALA A CA 3
ATOM 2940 C C . ALA A 1 17 ? -11.304 -5.334 9.836 1.00 0.00 17 ALA A C 3
ATOM 2941 O O . ALA A 1 17 ? -12.301 -4.655 9.591 1.00 0.00 17 ALA A O 3
ATOM 2948 N N . LYS A 1 18 ? -10.425 -5.011 10.779 1.00 0.00 18 LYS A N 3
ATOM 2949 C CA . LYS A 1 18 ? -10.584 -3.815 11.598 1.00 0.00 18 LYS A CA 3
ATOM 2950 C C . LYS A 1 18 ? -10.734 -2.574 10.723 1.00 0.00 18 LYS A C 3
ATOM 2951 O O . LYS A 1 18 ? -11.640 -1.765 10.927 1.00 0.00 18 LYS A O 3
ATOM 2970 N N . TYR A 1 19 ? -9.843 -2.431 9.749 1.00 0.00 19 TYR A N 3
ATOM 2971 C CA . TYR A 1 19 ? -9.876 -1.288 8.845 1.00 0.00 19 TYR A CA 3
ATOM 2972 C C . TYR A 1 19 ? -11.252 -1.141 8.202 1.00 0.00 19 TYR A C 3
ATOM 2973 O O . TYR A 1 19 ? -11.825 -0.052 8.177 1.00 0.00 19 TYR A O 3
ATOM 2991 N N . ASP A 1 20 ? -11.776 -2.247 7.685 1.00 0.00 20 ASP A N 3
ATOM 2992 C CA . ASP A 1 20 ? -13.086 -2.244 7.043 1.00 0.00 20 ASP A CA 3
ATOM 2993 C C . ASP A 1 20 ? -14.115 -1.525 7.911 1.00 0.00 20 ASP A C 3
ATOM 2994 O O . ASP A 1 20 ? -14.979 -0.813 7.403 1.00 0.00 20 ASP A O 3
ATOM 3003 N N . GLU A 1 21 ? -14.014 -1.720 9.222 1.00 0.00 21 GLU A N 3
ATOM 3004 C CA . GLU A 1 21 ? -14.937 -1.092 10.160 1.00 0.00 21 GLU A CA 3
ATOM 3005 C C . GLU A 1 21 ? -14.769 0.425 10.156 1.00 0.00 21 GLU A C 3
ATOM 3006 O O . GLU A 1 21 ? -15.740 1.168 10.305 1.00 0.00 21 GLU A O 3
ATOM 3018 N N . ILE A 1 22 ? -13.531 0.876 9.985 1.00 0.00 22 ILE A N 3
ATOM 3019 C CA . ILE A 1 22 ? -13.236 2.304 9.961 1.00 0.00 22 ILE A CA 3
ATOM 3020 C C . ILE A 1 22 ? -13.803 2.962 8.708 1.00 0.00 22 ILE A C 3
ATOM 3021 O O . ILE A 1 22 ? -14.210 4.123 8.735 1.00 0.00 22 ILE A O 3
ATOM 3037 N N . ALA A 1 23 ? -13.829 2.211 7.612 1.00 0.00 23 ALA A N 3
ATOM 3038 C CA . ALA A 1 23 ? -14.351 2.720 6.350 1.00 0.00 23 ALA A CA 3
ATOM 3039 C C . ALA A 1 23 ? -15.696 2.085 6.016 1.00 0.00 23 ALA A C 3
ATOM 3040 O O . ALA A 1 23 ? -16.023 1.874 4.848 1.00 0.00 23 ALA A O 3
ATOM 3047 N N . LYS A 1 24 ? -16.475 1.781 7.049 1.00 0.00 24 LYS A N 3
ATOM 3048 C CA . LYS A 1 24 ? -17.786 1.171 6.867 1.00 0.00 24 LYS A CA 3
ATOM 3049 C C . LYS A 1 24 ? -18.699 2.078 6.049 1.00 0.00 24 LYS A C 3
ATOM 3050 O O . LYS A 1 24 ? -19.408 1.616 5.154 1.00 0.00 24 LYS A O 3
ATOM 3069 N N . ASP A 1 25 ? -18.677 3.369 6.360 1.00 0.00 25 ASP A N 3
ATOM 3070 C CA . ASP A 1 25 ? -19.501 4.341 5.652 1.00 0.00 25 ASP A CA 3
ATOM 3071 C C . ASP A 1 25 ? -18.758 4.906 4.445 1.00 0.00 25 ASP A C 3
ATOM 3072 O O . ASP A 1 25 ? -19.372 5.287 3.448 1.00 0.00 25 ASP A O 3
ATOM 3081 N N . TRP A 1 26 ? -17.435 4.959 4.543 1.00 0.00 26 TRP A N 3
ATOM 3082 C CA . TRP A 1 26 ? -16.609 5.480 3.460 1.00 0.00 26 TRP A CA 3
ATOM 3083 C C . TRP A 1 26 ? -16.962 4.811 2.136 1.00 0.00 26 TRP A C 3
ATOM 3084 O O . TRP A 1 26 ? -16.935 3.587 2.005 1.00 0.00 26 TRP A O 3
ATOM 3105 N N . PRO A 1 27 ? -17.302 5.630 1.130 1.00 0.00 27 PRO A N 3
ATOM 3106 C CA . PRO A 1 27 ? -17.667 5.139 -0.202 1.00 0.00 27 PRO A CA 3
ATOM 3107 C C . PRO A 1 27 ? -16.474 4.555 -0.951 1.00 0.00 27 PRO A C 3
ATOM 3108 O O . PRO A 1 27 ? -15.346 5.028 -0.810 1.00 0.00 27 PRO A O 3
ATOM 3119 N N . LYS A 1 28 ? -16.730 3.523 -1.749 1.00 0.00 28 LYS A N 3
ATOM 3120 C CA . LYS A 1 28 ? -15.678 2.874 -2.523 1.00 0.00 28 LYS A CA 3
ATOM 3121 C C . LYS A 1 28 ? -14.975 3.876 -3.432 1.00 0.00 28 LYS A C 3
ATOM 3122 O O . LYS A 1 28 ? -13.759 3.815 -3.618 1.00 0.00 28 LYS A O 3
ATOM 3141 N N . LYS A 1 29 ? -15.746 4.799 -3.997 1.00 0.00 29 LYS A N 3
ATOM 3142 C CA . LYS A 1 29 ? -15.197 5.817 -4.885 1.00 0.00 29 LYS A CA 3
ATOM 3143 C C . LYS A 1 29 ? -15.668 7.209 -4.474 1.00 0.00 29 LYS A C 3
ATOM 3144 O O . LYS A 1 29 ? -16.827 7.400 -4.107 1.00 0.00 29 LYS A O 3
ATOM 3163 N N . VAL A 1 30 ? -14.761 8.179 -4.540 1.00 0.00 30 VAL A N 3
ATOM 3164 C CA . VAL A 1 30 ? -15.084 9.553 -4.178 1.00 0.00 30 VAL A CA 3
ATOM 3165 C C . VAL A 1 30 ? -14.897 10.493 -5.364 1.00 0.00 30 VAL A C 3
ATOM 3166 O O . VAL A 1 30 ? -14.121 10.211 -6.277 1.00 0.00 30 VAL A O 3
ATOM 3179 N N . LYS A 1 31 ? -15.612 11.612 -5.343 1.00 0.00 31 LYS A N 3
ATOM 3180 C CA . LYS A 1 31 ? -15.525 12.597 -6.415 1.00 0.00 31 LYS A CA 3
ATOM 3181 C C . LYS A 1 31 ? -14.785 13.846 -5.948 1.00 0.00 31 LYS A C 3
ATOM 3182 O O . LYS A 1 31 ? -15.399 14.877 -5.674 1.00 0.00 31 LYS A O 3
ATOM 3201 N N . HIS A 1 32 ? -13.462 13.747 -5.861 1.00 0.00 32 HIS A N 3
ATOM 3202 C CA . HIS A 1 32 ? -12.638 14.871 -5.429 1.00 0.00 32 HIS A CA 3
ATOM 3203 C C . HIS A 1 32 ? -12.772 16.045 -6.394 1.00 0.00 32 HIS A C 3
ATOM 3204 O O . HIS A 1 32 ? -13.144 15.869 -7.554 1.00 0.00 32 HIS A O 3
ATOM 3218 N N . VAL A 1 33 ? -12.466 17.243 -5.907 1.00 0.00 33 VAL A N 3
ATOM 3219 C CA . VAL A 1 33 ? -12.552 18.446 -6.726 1.00 0.00 33 VAL A CA 3
ATOM 3220 C C . VAL A 1 33 ? -11.316 18.602 -7.604 1.00 0.00 33 VAL A C 3
ATOM 3221 O O . VAL A 1 33 ? -11.421 18.866 -8.803 1.00 0.00 33 VAL A O 3
ATOM 3234 N N . LEU A 1 34 ? -10.143 18.437 -7.001 1.00 0.00 34 LEU A N 3
ATOM 3235 C CA . LEU A 1 34 ? -8.885 18.558 -7.729 1.00 0.00 34 LEU A CA 3
ATOM 3236 C C . LEU A 1 34 ? -8.781 17.495 -8.818 1.00 0.00 34 LEU A C 3
ATOM 3237 O O . LEU A 1 34 ? -8.062 17.669 -9.803 1.00 0.00 34 LEU A O 3
ATOM 3253 N N . HIS A 1 35 ? -9.506 16.396 -8.636 1.00 0.00 35 HIS A N 3
ATOM 3254 C CA . HIS A 1 35 ? -9.497 15.306 -9.606 1.00 0.00 35 HIS A CA 3
ATOM 3255 C C . HIS A 1 35 ? -10.899 15.055 -10.153 1.00 0.00 35 HIS A C 3
ATOM 3256 O O . HIS A 1 35 ? -11.216 13.949 -10.590 1.00 0.00 35 HIS A O 3
ATOM 3270 N N . GLU A 1 36 ? -11.734 16.089 -10.125 1.00 0.00 36 GLU A N 3
ATOM 3271 C CA . GLU A 1 36 ? -13.102 15.979 -10.617 1.00 0.00 36 GLU A CA 3
ATOM 3272 C C . GLU A 1 36 ? -13.164 15.094 -11.859 1.00 0.00 36 GLU A C 3
ATOM 3273 O O . GLU A 1 36 ? -14.151 14.396 -12.087 1.00 0.00 36 GLU A O 3
ATOM 3285 N N . GLU A 1 37 ? -12.102 15.130 -12.658 1.00 0.00 37 GLU A N 3
ATOM 3286 C CA . GLU A 1 37 ? -12.037 14.333 -13.877 1.00 0.00 37 GLU A CA 3
ATOM 3287 C C . GLU A 1 37 ? -12.652 12.954 -13.658 1.00 0.00 37 GLU A C 3
ATOM 3288 O O . GLU A 1 37 ? -13.526 12.525 -14.412 1.00 0.00 37 GLU A O 3
ATOM 3300 N N . HIS A 1 38 ? -12.188 12.263 -12.622 1.00 0.00 38 HIS A N 3
ATOM 3301 C CA . HIS A 1 38 ? -12.692 10.932 -12.303 1.00 0.00 38 HIS A CA 3
ATOM 3302 C C . HIS A 1 38 ? -12.806 10.740 -10.794 1.00 0.00 38 HIS A C 3
ATOM 3303 O O . HIS A 1 38 ? -12.182 11.465 -10.019 1.00 0.00 38 HIS A O 3
ATOM 3317 N N . GLU A 1 39 ? -13.607 9.762 -10.385 1.00 0.00 39 GLU A N 3
ATOM 3318 C CA . GLU A 1 39 ? -13.803 9.478 -8.968 1.00 0.00 39 GLU A CA 3
ATOM 3319 C C . GLU A 1 39 ? -12.762 8.481 -8.464 1.00 0.00 39 GLU A C 3
ATOM 3320 O O . GLU A 1 39 ? -12.780 7.307 -8.834 1.00 0.00 39 GLU A O 3
ATOM 3332 N N . LEU A 1 40 ? -11.856 8.959 -7.618 1.00 0.00 40 LEU A N 3
ATOM 3333 C CA . LEU A 1 40 ? -10.807 8.111 -7.062 1.00 0.00 40 LEU A CA 3
ATOM 3334 C C . LEU A 1 40 ? -11.395 6.835 -6.469 1.00 0.00 40 LEU A C 3
ATOM 3335 O O . LEU A 1 40 ? -12.575 6.785 -6.126 1.00 0.00 40 LEU A O 3
ATOM 3351 N N . GLU A 1 41 ? -10.562 5.806 -6.349 1.00 0.00 41 GLU A N 3
ATOM 3352 C CA . GLU A 1 41 ? -11.000 4.530 -5.795 1.00 0.00 41 GLU A CA 3
ATOM 3353 C C . GLU A 1 41 ? -10.251 4.212 -4.504 1.00 0.00 41 GLU A C 3
ATOM 3354 O O . GLU A 1 41 ? -9.040 3.992 -4.513 1.00 0.00 41 GLU A O 3
ATOM 3366 N N . LEU A 1 42 ? -10.982 4.190 -3.394 1.00 0.00 42 LEU A N 3
ATOM 3367 C CA . LEU A 1 42 ? -10.389 3.899 -2.093 1.00 0.00 42 LEU A CA 3
ATOM 3368 C C . LEU A 1 42 ? -9.507 2.657 -2.162 1.00 0.00 42 LEU A C 3
ATOM 3369 O O . LEU A 1 42 ? -10.000 1.529 -2.120 1.00 0.00 42 LEU A O 3
ATOM 3385 N N . THR A 1 43 ? -8.199 2.870 -2.267 1.00 0.00 43 THR A N 3
ATOM 3386 C CA . THR A 1 43 ? -7.248 1.768 -2.341 1.00 0.00 43 THR A CA 3
ATOM 3387 C C . THR A 1 43 ? -6.462 1.632 -1.041 1.00 0.00 43 THR A C 3
ATOM 3388 O O . THR A 1 43 ? -6.033 2.628 -0.458 1.00 0.00 43 THR A O 3
ATOM 3399 N N . ARG A 1 44 ? -6.277 0.395 -0.594 1.00 0.00 44 ARG A N 3
ATOM 3400 C CA . ARG A 1 44 ? -5.543 0.129 0.637 1.00 0.00 44 ARG A CA 3
ATOM 3401 C C . ARG A 1 44 ? -4.057 0.429 0.460 1.00 0.00 44 ARG A C 3
ATOM 3402 O O . ARG A 1 44 ? -3.350 -0.282 -0.254 1.00 0.00 44 ARG A O 3
ATOM 3423 N N . VAL A 1 45 ? -3.590 1.488 1.114 1.00 0.00 45 VAL A N 3
ATOM 3424 C CA . VAL A 1 45 ? -2.189 1.882 1.029 1.00 0.00 45 VAL A CA 3
ATOM 3425 C C . VAL A 1 45 ? -1.579 2.046 2.416 1.00 0.00 45 VAL A C 3
ATOM 3426 O O . VAL A 1 45 ? -2.196 2.623 3.311 1.00 0.00 45 VAL A O 3
ATOM 3439 N N . GLN A 1 46 ? -0.365 1.534 2.587 1.00 0.00 46 GLN A N 3
ATOM 3440 C CA . GLN A 1 46 ? 0.329 1.624 3.867 1.00 0.00 46 GLN A CA 3
ATOM 3441 C C . GLN A 1 46 ? 0.747 3.061 4.160 1.00 0.00 46 GLN A C 3
ATOM 3442 O O . GLN A 1 46 ? 0.531 3.570 5.260 1.00 0.00 46 GLN A O 3
ATOM 3456 N N . VAL A 1 47 ? 1.348 3.711 3.168 1.00 0.00 47 VAL A N 3
ATOM 3457 C CA . VAL A 1 47 ? 1.796 5.090 3.319 1.00 0.00 47 VAL A CA 3
ATOM 3458 C C . VAL A 1 47 ? 1.803 5.816 1.978 1.00 0.00 47 VAL A C 3
ATOM 3459 O O . VAL A 1 47 ? 2.091 5.220 0.940 1.00 0.00 47 VAL A O 3
ATOM 3472 N N . TYR A 1 48 ? 1.486 7.105 2.007 1.00 0.00 48 TYR A N 3
ATOM 3473 C CA . TYR A 1 48 ? 1.454 7.913 0.794 1.00 0.00 48 TYR A CA 3
ATOM 3474 C C . TYR A 1 48 ? 1.518 9.400 1.127 1.00 0.00 48 TYR A C 3
ATOM 3475 O O . TYR A 1 48 ? 1.676 9.783 2.287 1.00 0.00 48 TYR A O 3
ATOM 3493 N N . THR A 1 49 ? 1.393 10.236 0.101 1.00 0.00 49 THR A N 3
ATOM 3494 C CA . THR A 1 49 ? 1.437 11.681 0.282 1.00 0.00 49 THR A CA 3
ATOM 3495 C C . THR A 1 49 ? 0.234 12.354 -0.370 1.00 0.00 49 THR A C 3
ATOM 3496 O O . THR A 1 49 ? 0.141 12.430 -1.595 1.00 0.00 49 THR A O 3
ATOM 3507 N N . CYS A 1 50 ? -0.685 12.842 0.456 1.00 0.00 50 CYS A N 3
ATOM 3508 C CA . CYS A 1 50 ? -1.883 13.509 -0.040 1.00 0.00 50 CYS A CA 3
ATOM 3509 C C . CYS A 1 50 ? -1.530 14.837 -0.705 1.00 0.00 50 CYS A C 3
ATOM 3510 O O . CYS A 1 50 ? -0.808 15.656 -0.135 1.00 0.00 50 CYS A O 3
ATOM 3517 N N . ASP A 1 51 ? -2.043 15.042 -1.912 1.00 0.00 51 ASP A N 3
ATOM 3518 C CA . ASP A 1 51 ? -1.784 16.270 -2.655 1.00 0.00 51 ASP A CA 3
ATOM 3519 C C . ASP A 1 51 ? -2.915 17.274 -2.456 1.00 0.00 51 ASP A C 3
ATOM 3520 O O . ASP A 1 51 ? -3.233 18.054 -3.354 1.00 0.00 51 ASP A O 3
ATOM 3529 N N . LYS A 1 52 ? -3.521 17.249 -1.274 1.00 0.00 52 LYS A N 3
ATOM 3530 C CA . LYS A 1 52 ? -4.617 18.156 -0.955 1.00 0.00 52 LYS A CA 3
ATOM 3531 C C . LYS A 1 52 ? -4.310 18.960 0.304 1.00 0.00 52 LYS A C 3
ATOM 3532 O O . LYS A 1 52 ? -4.450 20.183 0.322 1.00 0.00 52 LYS A O 3
ATOM 3551 N N . CYS A 1 53 ? -3.889 18.265 1.356 1.00 0.00 53 CYS A N 3
ATOM 3552 C CA . CYS A 1 53 ? -3.561 18.913 2.620 1.00 0.00 53 CYS A CA 3
ATOM 3553 C C . CYS A 1 53 ? -2.083 18.734 2.955 1.00 0.00 53 CYS A C 3
ATOM 3554 O O . CYS A 1 53 ? -1.616 19.181 4.002 1.00 0.00 53 CYS A O 3
ATOM 3561 N N . GLU A 1 54 ? -1.354 18.076 2.059 1.00 0.00 54 GLU A N 3
ATOM 3562 C CA . GLU A 1 54 ? 0.070 17.838 2.260 1.00 0.00 54 GLU A CA 3
ATOM 3563 C C . GLU A 1 54 ? 0.307 16.962 3.487 1.00 0.00 54 GLU A C 3
ATOM 3564 O O . GLU A 1 54 ? 1.143 17.276 4.334 1.00 0.00 54 GLU A O 3
ATOM 3576 N N . GLU A 1 55 ? -0.436 15.863 3.575 1.00 0.00 55 GLU A N 3
ATOM 3577 C CA . GLU A 1 55 ? -0.308 14.943 4.699 1.00 0.00 55 GLU A CA 3
ATOM 3578 C C . GLU A 1 55 ? -0.116 13.511 4.211 1.00 0.00 55 GLU A C 3
ATOM 3579 O O . GLU A 1 55 ? -0.337 13.210 3.038 1.00 0.00 55 GLU A O 3
ATOM 3591 N N . GLU A 1 56 ? 0.298 12.632 5.119 1.00 0.00 56 GLU A N 3
ATOM 3592 C CA . GLU A 1 56 ? 0.521 11.232 4.779 1.00 0.00 56 GLU A CA 3
ATOM 3593 C C . GLU A 1 56 ? -0.509 10.336 5.461 1.00 0.00 56 GLU A C 3
ATOM 3594 O O . GLU A 1 56 ? -0.598 10.296 6.688 1.00 0.00 56 GLU A O 3
ATOM 3606 N N . GLY A 1 57 ? -1.286 9.618 4.656 1.00 0.00 57 GLY A N 3
ATOM 3607 C CA . GLY A 1 57 ? -2.300 8.733 5.199 1.00 0.00 57 GLY A CA 3
ATOM 3608 C C . GLY A 1 57 ? -1.769 7.340 5.471 1.00 0.00 57 GLY A C 3
ATOM 3609 O O . GLY A 1 57 ? -0.584 7.068 5.269 1.00 0.00 57 GLY A O 3
ATOM 3613 N N . THR A 1 58 ? -2.645 6.453 5.931 1.00 0.00 58 THR A N 3
ATOM 3614 C CA . THR A 1 58 ? -2.257 5.081 6.234 1.00 0.00 58 THR A CA 3
ATOM 3615 C C . THR A 1 58 ? -3.463 4.149 6.202 1.00 0.00 58 THR A C 3
ATOM 3616 O O . THR A 1 58 ? -4.566 4.531 6.595 1.00 0.00 58 THR A O 3
ATOM 3627 N N . ILE A 1 59 ? -3.246 2.925 5.733 1.00 0.00 59 ILE A N 3
ATOM 3628 C CA . ILE A 1 59 ? -4.316 1.938 5.652 1.00 0.00 59 ILE A CA 3
ATOM 3629 C C . ILE A 1 59 ? -5.541 2.512 4.949 1.00 0.00 59 ILE A C 3
ATOM 3630 O O . ILE A 1 59 ? -6.663 2.053 5.164 1.00 0.00 59 ILE A O 3
ATOM 3646 N N . TRP A 1 60 ? -5.318 3.515 4.108 1.00 0.00 60 TRP A N 3
ATOM 3647 C CA . TRP A 1 60 ? -6.404 4.150 3.371 1.00 0.00 60 TRP A CA 3
ATOM 3648 C C . TRP A 1 60 ? -5.877 5.271 2.482 1.00 0.00 60 TRP A C 3
ATOM 3649 O O . TRP A 1 60 ? -5.068 6.092 2.916 1.00 0.00 60 TRP A O 3
ATOM 3670 N N . SER A 1 61 ? -6.339 5.300 1.236 1.00 0.00 61 SER A N 3
ATOM 3671 C CA . SER A 1 61 ? -5.910 6.318 0.285 1.00 0.00 61 SER A CA 3
ATOM 3672 C C . SER A 1 61 ? -6.643 6.163 -1.044 1.00 0.00 61 SER A C 3
ATOM 3673 O O . SER A 1 61 ? -6.494 5.154 -1.734 1.00 0.00 61 SER A O 3
ATOM 3681 N N . TYR A 1 62 ? -7.435 7.170 -1.396 1.00 0.00 62 TYR A N 3
ATOM 3682 C CA . TYR A 1 62 ? -8.194 7.146 -2.641 1.00 0.00 62 TYR A CA 3
ATOM 3683 C C . TYR A 1 62 ? -7.261 7.165 -3.848 1.00 0.00 62 TYR A C 3
ATOM 3684 O O . TYR A 1 62 ? -6.759 8.217 -4.244 1.00 0.00 62 TYR A O 3
ATOM 3702 N N . HIS A 1 63 ? -7.033 5.991 -4.430 1.00 0.00 63 HIS A N 3
ATOM 3703 C CA . HIS A 1 63 ? -6.161 5.871 -5.593 1.00 0.00 63 HIS A CA 3
ATOM 3704 C C . HIS A 1 63 ? -6.979 5.710 -6.871 1.00 0.00 63 HIS A C 3
ATOM 3705 O O . HIS A 1 63 ? -8.053 5.107 -6.861 1.00 0.00 63 HIS A O 3
ATOM 3719 N N . CYS A 1 64 ? -6.466 6.255 -7.969 1.00 0.00 64 CYS A N 3
ATOM 3720 C CA . CYS A 1 64 ? -7.149 6.173 -9.254 1.00 0.00 64 CYS A CA 3
ATOM 3721 C C . CYS A 1 64 ? -6.296 5.428 -10.277 1.00 0.00 64 CYS A C 3
ATOM 3722 O O . CYS A 1 64 ? -5.207 5.877 -10.637 1.00 0.00 64 CYS A O 3
ATOM 3729 N N . ASP A 1 65 ? -6.798 4.290 -10.741 1.00 0.00 65 ASP A N 3
ATOM 3730 C CA . ASP A 1 65 ? -6.084 3.483 -11.723 1.00 0.00 65 ASP A CA 3
ATOM 3731 C C . ASP A 1 65 ? -6.201 4.093 -13.116 1.00 0.00 65 ASP A C 3
ATOM 3732 O O . ASP A 1 65 ? -6.284 3.376 -14.113 1.00 0.00 65 ASP A O 3
ATOM 3741 N N . GLU A 1 66 ? -6.207 5.421 -13.177 1.00 0.00 66 GLU A N 3
ATOM 3742 C CA . GLU A 1 66 ? -6.316 6.127 -14.448 1.00 0.00 66 GLU A CA 3
ATOM 3743 C C . GLU A 1 66 ? -5.312 7.274 -14.521 1.00 0.00 66 GLU A C 3
ATOM 3744 O O . GLU A 1 66 ? -4.759 7.563 -15.583 1.00 0.00 66 GLU A O 3
ATOM 3756 N N . CYS A 1 67 ? -5.081 7.924 -13.385 1.00 0.00 67 CYS A N 3
ATOM 3757 C CA . CYS A 1 67 ? -4.145 9.039 -13.319 1.00 0.00 67 CYS A CA 3
ATOM 3758 C C . CYS A 1 67 ? -3.185 8.874 -12.144 1.00 0.00 67 CYS A C 3
ATOM 3759 O O . CYS A 1 67 ? -2.257 9.665 -11.972 1.00 0.00 67 CYS A O 3
ATOM 3766 N N . ASP A 1 68 ? -3.415 7.843 -11.340 1.00 0.00 68 ASP A N 3
ATOM 3767 C CA . ASP A 1 68 ? -2.571 7.573 -10.182 1.00 0.00 68 ASP A CA 3
ATOM 3768 C C . ASP A 1 68 ? -2.673 8.701 -9.160 1.00 0.00 68 ASP A C 3
ATOM 3769 O O . ASP A 1 68 ? -1.660 9.202 -8.670 1.00 0.00 68 ASP A O 3
ATOM 3778 N N . PHE A 1 69 ? -3.901 9.096 -8.843 1.00 0.00 69 PHE A N 3
ATOM 3779 C CA . PHE A 1 69 ? -4.136 10.166 -7.881 1.00 0.00 69 PHE A CA 3
ATOM 3780 C C . PHE A 1 69 ? -4.453 9.598 -6.501 1.00 0.00 69 PHE A C 3
ATOM 3781 O O . PHE A 1 69 ? -5.359 8.778 -6.349 1.00 0.00 69 PHE A O 3
ATOM 3798 N N . ASP A 1 70 ? -3.701 10.039 -5.499 1.00 0.00 70 ASP A N 3
ATOM 3799 C CA . ASP A 1 70 ? -3.901 9.575 -4.131 1.00 0.00 70 ASP A CA 3
ATOM 3800 C C . ASP A 1 70 ? -4.454 10.694 -3.253 1.00 0.00 70 ASP A C 3
ATOM 3801 O O . ASP A 1 70 ? -4.109 11.863 -3.429 1.00 0.00 70 ASP A O 3
ATOM 3810 N N . LEU A 1 71 ? -5.314 10.328 -2.309 1.00 0.00 71 LEU A N 3
ATOM 3811 C CA . LEU A 1 71 ? -5.916 11.301 -1.404 1.00 0.00 71 LEU A CA 3
ATOM 3812 C C . LEU A 1 71 ? -6.248 10.661 -0.060 1.00 0.00 71 LEU A C 3
ATOM 3813 O O . LEU A 1 71 ? -6.053 9.461 0.133 1.00 0.00 71 LEU A O 3
ATOM 3829 N N . HIS A 1 72 ? -6.753 11.470 0.866 1.00 0.00 72 HIS A N 3
ATOM 3830 C CA . HIS A 1 72 ? -7.116 10.982 2.192 1.00 0.00 72 HIS A CA 3
ATOM 3831 C C . HIS A 1 72 ? -8.592 10.602 2.246 1.00 0.00 72 HIS A C 3
ATOM 3832 O O . HIS A 1 72 ? -9.399 11.094 1.458 1.00 0.00 72 HIS A O 3
ATOM 3846 N N . ALA A 1 73 ? -8.938 9.723 3.181 1.00 0.00 73 ALA A N 3
ATOM 3847 C CA . ALA A 1 73 ? -10.317 9.278 3.338 1.00 0.00 73 ALA A CA 3
ATOM 3848 C C . ALA A 1 73 ? -11.232 10.442 3.701 1.00 0.00 73 ALA A C 3
ATOM 3849 O O . ALA A 1 73 ? -12.350 10.548 3.196 1.00 0.00 73 ALA A O 3
ATOM 3856 N N . LYS A 1 74 ? -10.751 11.315 4.580 1.00 0.00 74 LYS A N 3
ATOM 3857 C CA . LYS A 1 74 ? -11.524 12.473 5.012 1.00 0.00 74 LYS A CA 3
ATOM 3858 C C . LYS A 1 74 ? -11.485 13.576 3.959 1.00 0.00 74 LYS A C 3
ATOM 3859 O O . LYS A 1 74 ? -12.502 14.206 3.667 1.00 0.00 74 LYS A O 3
ATOM 3878 N N . CYS A 1 75 ? -10.306 13.804 3.391 1.00 0.00 75 CYS A N 3
ATOM 3879 C CA . CYS A 1 75 ? -10.134 14.830 2.369 1.00 0.00 75 CYS A CA 3
ATOM 3880 C C . CYS A 1 75 ? -11.106 14.614 1.213 1.00 0.00 75 CYS A C 3
ATOM 3881 O O . CYS A 1 75 ? -11.803 15.538 0.794 1.00 0.00 75 CYS A O 3
ATOM 3888 N N . ALA A 1 76 ? -11.147 13.388 0.702 1.00 0.00 76 ALA A N 3
ATOM 3889 C CA . ALA A 1 76 ? -12.035 13.050 -0.403 1.00 0.00 76 ALA A CA 3
ATOM 3890 C C . ALA A 1 76 ? -13.497 13.156 0.015 1.00 0.00 76 ALA A C 3
ATOM 3891 O O . ALA A 1 76 ? -14.328 13.690 -0.721 1.00 0.00 76 ALA A O 3
ATOM 3898 N N . LEU A 1 77 ? -13.807 12.642 1.201 1.00 0.00 77 LEU A N 3
ATOM 3899 C CA . LEU A 1 77 ? -15.171 12.678 1.717 1.00 0.00 77 LEU A CA 3
ATOM 3900 C C . LEU A 1 77 ? -15.683 14.112 1.803 1.00 0.00 77 LEU A C 3
ATOM 3901 O O . LEU A 1 77 ? -16.791 14.413 1.361 1.00 0.00 77 LEU A O 3
ATOM 3917 N N . ASN A 1 78 ? -14.868 14.994 2.372 1.00 0.00 78 ASN A N 3
ATOM 3918 C CA . ASN A 1 78 ? -15.238 16.397 2.514 1.00 0.00 78 ASN A CA 3
ATOM 3919 C C . ASN A 1 78 ? -14.508 17.259 1.488 1.00 0.00 78 ASN A C 3
ATOM 3920 O O . ASN A 1 78 ? -13.280 17.334 1.487 1.00 0.00 78 ASN A O 3
ATOM 3931 N N . GLU A 1 79 ? -15.275 17.906 0.616 1.00 0.00 79 GLU A N 3
ATOM 3932 C CA . GLU A 1 79 ? -14.701 18.762 -0.416 1.00 0.00 79 GLU A CA 3
ATOM 3933 C C . GLU A 1 79 ? -14.508 20.185 0.102 1.00 0.00 79 GLU A C 3
ATOM 3934 O O . GLU A 1 79 ? -13.529 20.851 -0.233 1.00 0.00 79 GLU A O 3
ATOM 3946 N N . ASP A 1 80 ? -15.449 20.642 0.920 1.00 0.00 80 ASP A N 3
ATOM 3947 C CA . ASP A 1 80 ? -15.384 21.985 1.486 1.00 0.00 80 ASP A CA 3
ATOM 3948 C C . ASP A 1 80 ? -15.262 21.929 3.005 1.00 0.00 80 ASP A C 3
ATOM 3949 O O . ASP A 1 80 ? -15.941 21.142 3.666 1.00 0.00 80 ASP A O 3
ATOM 3958 N N . THR A 1 81 ? -14.391 22.769 3.555 1.00 0.00 81 THR A N 3
ATOM 3959 C CA . THR A 1 81 ? -14.178 22.815 4.996 1.00 0.00 81 THR A CA 3
ATOM 3960 C C . THR A 1 81 ? -14.137 24.252 5.501 1.00 0.00 81 THR A C 3
ATOM 3961 O O . THR A 1 81 ? -13.939 25.188 4.726 1.00 0.00 81 THR A O 3
ATOM 3972 N N . LYS A 1 82 ? -14.324 24.422 6.806 1.00 0.00 82 LYS A N 3
ATOM 3973 C CA . LYS A 1 82 ? -14.306 25.746 7.416 1.00 0.00 82 LYS A CA 3
ATOM 3974 C C . LYS A 1 82 ? -13.069 26.527 6.985 1.00 0.00 82 LYS A C 3
ATOM 3975 O O . LYS A 1 82 ? -13.147 27.722 6.699 1.00 0.00 82 LYS A O 3
ATOM 3994 N N . GLU A 1 83 ? -11.930 25.845 6.939 1.00 0.00 83 GLU A N 3
ATOM 3995 C CA . GLU A 1 83 ? -10.677 26.476 6.542 1.00 0.00 83 GLU A CA 3
ATOM 3996 C C . GLU A 1 83 ? -9.647 25.429 6.128 1.00 0.00 83 GLU A C 3
ATOM 3997 O O . GLU A 1 83 ? -9.565 24.355 6.723 1.00 0.00 83 GLU A O 3
ATOM 4009 N N . SER A 1 84 ? -8.864 25.751 5.103 1.00 0.00 84 SER A N 3
ATOM 4010 C CA . SER A 1 84 ? -7.842 24.837 4.606 1.00 0.00 84 SER A CA 3
ATOM 4011 C C . SER A 1 84 ? -6.698 24.704 5.607 1.00 0.00 84 SER A C 3
ATOM 4012 O O . SER A 1 84 ? -6.659 25.403 6.618 1.00 0.00 84 SER A O 3
ATOM 4020 N N . GLY A 1 85 ? -5.768 23.799 5.317 1.00 0.00 85 GLY A N 3
ATOM 4021 C CA . GLY A 1 85 ? -4.636 23.589 6.201 1.00 0.00 85 GLY A CA 3
ATOM 4022 C C . GLY A 1 85 ? -4.789 22.345 7.054 1.00 0.00 85 GLY A C 3
ATOM 4023 O O . GLY A 1 85 ? -5.874 21.773 7.166 1.00 0.00 85 GLY A O 3
ATOM 4027 N N . PRO A 1 86 ? -3.683 21.908 7.673 1.00 0.00 86 PRO A N 3
ATOM 4028 C CA . PRO A 1 86 ? -3.673 20.719 8.530 1.00 0.00 86 PRO A CA 3
ATOM 4029 C C . PRO A 1 86 ? -4.435 20.937 9.833 1.00 0.00 86 PRO A C 3
ATOM 4030 O O . PRO A 1 86 ? -5.295 20.138 10.202 1.00 0.00 86 PRO A O 3
ATOM 4041 N N . SER A 1 87 ? -4.112 22.025 10.526 1.00 0.00 87 SER A N 3
ATOM 4042 C CA . SER A 1 87 ? -4.764 22.346 11.791 1.00 0.00 87 SER A CA 3
ATOM 4043 C C . SER A 1 87 ? -5.118 21.076 12.558 1.00 0.00 87 SER A C 3
ATOM 4044 O O . SER A 1 87 ? -6.204 20.963 13.126 1.00 0.00 87 SER A O 3
ATOM 4052 N N . SER A 1 88 ? -4.192 20.122 12.570 1.00 0.00 88 SER A N 3
ATOM 4053 C CA . SER A 1 88 ? -4.407 18.858 13.264 1.00 0.00 88 SER A CA 3
ATOM 4054 C C . SER A 1 88 ? -4.634 19.088 14.755 1.00 0.00 88 SER A C 3
ATOM 4055 O O . SER A 1 88 ? -5.641 18.657 15.314 1.00 0.00 88 SER A O 3
ATOM 4063 N N . GLY A 1 89 ? -3.689 19.771 15.393 1.00 0.00 89 GLY A N 3
ATOM 4064 C CA . GLY A 1 89 ? -3.803 20.047 16.813 1.00 0.00 89 GLY A CA 3
ATOM 4065 C C . GLY A 1 89 ? -3.476 18.838 17.667 1.00 0.00 89 GLY A C 3
ATOM 4066 O O . GLY A 1 89 ? -2.565 18.915 18.490 1.00 0.00 89 GLY A O 3
ATOM 4072 N N . GLY A 1 1 ? 16.333 -21.166 30.289 1.00 0.00 1 GLY A N 4
ATOM 4073 C CA . GLY A 1 1 ? 16.416 -20.533 28.986 1.00 0.00 1 GLY A CA 4
ATOM 4074 C C . GLY A 1 1 ? 15.494 -19.336 28.863 1.00 0.00 1 GLY A C 4
ATOM 4075 O O . GLY A 1 1 ? 14.954 -18.855 29.859 1.00 0.00 1 GLY A O 4
ATOM 4079 N N . SER A 1 2 ? 15.314 -18.853 27.638 1.00 0.00 2 SER A N 4
ATOM 4080 C CA . SER A 1 2 ? 14.456 -17.701 27.389 1.00 0.00 2 SER A CA 4
ATOM 4081 C C . SER A 1 2 ? 13.631 -17.902 26.121 1.00 0.00 2 SER A C 4
ATOM 4082 O O . SER A 1 2 ? 14.051 -18.602 25.199 1.00 0.00 2 SER A O 4
ATOM 4090 N N . SER A 1 3 ? 12.456 -17.283 26.082 1.00 0.00 3 SER A N 4
ATOM 4091 C CA . SER A 1 3 ? 11.570 -17.396 24.930 1.00 0.00 3 SER A CA 4
ATOM 4092 C C . SER A 1 3 ? 10.965 -16.041 24.575 1.00 0.00 3 SER A C 4
ATOM 4093 O O . SER A 1 3 ? 11.171 -15.053 25.278 1.00 0.00 3 SER A O 4
ATOM 4101 N N . GLY A 1 4 ? 10.216 -16.003 23.476 1.00 0.00 4 GLY A N 4
ATOM 4102 C CA . GLY A 1 4 ? 9.593 -14.765 23.046 1.00 0.00 4 GLY A CA 4
ATOM 4103 C C . GLY A 1 4 ? 8.721 -14.951 21.820 1.00 0.00 4 GLY A C 4
ATOM 4104 O O . GLY A 1 4 ? 8.211 -16.044 21.572 1.00 0.00 4 GLY A O 4
ATOM 4108 N N . SER A 1 5 ? 8.550 -13.881 21.050 1.00 0.00 5 SER A N 4
ATOM 4109 C CA . SER A 1 5 ? 7.729 -13.930 19.845 1.00 0.00 5 SER A CA 4
ATOM 4110 C C . SER A 1 5 ? 8.037 -12.749 18.930 1.00 0.00 5 SER A C 4
ATOM 4111 O O . SER A 1 5 ? 8.603 -11.745 19.363 1.00 0.00 5 SER A O 4
ATOM 4119 N N . SER A 1 6 ? 7.659 -12.877 17.662 1.00 0.00 6 SER A N 4
ATOM 4120 C CA . SER A 1 6 ? 7.898 -11.822 16.684 1.00 0.00 6 SER A CA 4
ATOM 4121 C C . SER A 1 6 ? 6.604 -11.440 15.971 1.00 0.00 6 SER A C 4
ATOM 4122 O O . SER A 1 6 ? 5.960 -12.276 15.340 1.00 0.00 6 SER A O 4
ATOM 4130 N N . GLY A 1 7 ? 6.231 -10.168 16.077 1.00 0.00 7 GLY A N 4
ATOM 4131 C CA . GLY A 1 7 ? 5.016 -9.696 15.438 1.00 0.00 7 GLY A CA 4
ATOM 4132 C C . GLY A 1 7 ? 5.267 -9.157 14.044 1.00 0.00 7 GLY A C 4
ATOM 4133 O O . GLY A 1 7 ? 5.721 -8.024 13.879 1.00 0.00 7 GLY A O 4
ATOM 4137 N N . THR A 1 8 ? 4.971 -9.970 13.034 1.00 0.00 8 THR A N 4
ATOM 4138 C CA . THR A 1 8 ? 5.169 -9.570 11.647 1.00 0.00 8 THR A CA 4
ATOM 4139 C C . THR A 1 8 ? 3.835 -9.382 10.933 1.00 0.00 8 THR A C 4
ATOM 4140 O O . THR A 1 8 ? 2.796 -9.836 11.411 1.00 0.00 8 THR A O 4
ATOM 4151 N N . GLU A 1 9 ? 3.872 -8.712 9.786 1.00 0.00 9 GLU A N 4
ATOM 4152 C CA . GLU A 1 9 ? 2.665 -8.465 9.006 1.00 0.00 9 GLU A CA 4
ATOM 4153 C C . GLU A 1 9 ? 2.364 -9.642 8.082 1.00 0.00 9 GLU A C 4
ATOM 4154 O O . GLU A 1 9 ? 1.467 -9.571 7.243 1.00 0.00 9 GLU A O 4
ATOM 4166 N N . GLU A 1 10 ? 3.123 -10.721 8.242 1.00 0.00 10 GLU A N 4
ATOM 4167 C CA . GLU A 1 10 ? 2.939 -11.912 7.421 1.00 0.00 10 GLU A CA 4
ATOM 4168 C C . GLU A 1 10 ? 1.473 -12.335 7.397 1.00 0.00 10 GLU A C 4
ATOM 4169 O O . GLU A 1 10 ? 0.928 -12.666 6.343 1.00 0.00 10 GLU A O 4
ATOM 4181 N N . ARG A 1 11 ? 0.840 -12.322 8.565 1.00 0.00 11 ARG A N 4
ATOM 4182 C CA . ARG A 1 11 ? -0.562 -12.706 8.680 1.00 0.00 11 ARG A CA 4
ATOM 4183 C C . ARG A 1 11 ? -1.413 -11.525 9.137 1.00 0.00 11 ARG A C 4
ATOM 4184 O O . ARG A 1 11 ? -1.405 -11.158 10.313 1.00 0.00 11 ARG A O 4
ATOM 4205 N N . LEU A 1 12 ? -2.147 -10.934 8.201 1.00 0.00 12 LEU A N 4
ATOM 4206 C CA . LEU A 1 12 ? -3.004 -9.794 8.507 1.00 0.00 12 LEU A CA 4
ATOM 4207 C C . LEU A 1 12 ? -4.442 -10.062 8.074 1.00 0.00 12 LEU A C 4
ATOM 4208 O O . LEU A 1 12 ? -5.215 -9.133 7.842 1.00 0.00 12 LEU A O 4
ATOM 4224 N N . LYS A 1 13 ? -4.794 -11.338 7.970 1.00 0.00 13 LYS A N 4
ATOM 4225 C CA . LYS A 1 13 ? -6.140 -11.731 7.569 1.00 0.00 13 LYS A CA 4
ATOM 4226 C C . LYS A 1 13 ? -7.191 -10.957 8.360 1.00 0.00 13 LYS A C 4
ATOM 4227 O O . LYS A 1 13 ? -8.092 -10.350 7.783 1.00 0.00 13 LYS A O 4
ATOM 4246 N N . GLU A 1 14 ? -7.067 -10.983 9.684 1.00 0.00 14 GLU A N 4
ATOM 4247 C CA . GLU A 1 14 ? -8.006 -10.283 10.552 1.00 0.00 14 GLU A CA 4
ATOM 4248 C C . GLU A 1 14 ? -7.730 -8.783 10.554 1.00 0.00 14 GLU A C 4
ATOM 4249 O O . GLU A 1 14 ? -8.632 -7.975 10.327 1.00 0.00 14 GLU A O 4
ATOM 4261 N N . ILE A 1 15 ? -6.479 -8.417 10.812 1.00 0.00 15 ILE A N 4
ATOM 4262 C CA . ILE A 1 15 ? -6.085 -7.014 10.844 1.00 0.00 15 ILE A CA 4
ATOM 4263 C C . ILE A 1 15 ? -6.826 -6.211 9.780 1.00 0.00 15 ILE A C 4
ATOM 4264 O O . ILE A 1 15 ? -7.279 -5.096 10.035 1.00 0.00 15 ILE A O 4
ATOM 4280 N N . GLU A 1 16 ? -6.946 -6.787 8.588 1.00 0.00 16 GLU A N 4
ATOM 4281 C CA . GLU A 1 16 ? -7.634 -6.124 7.487 1.00 0.00 16 GLU A CA 4
ATOM 4282 C C . GLU A 1 16 ? -9.059 -5.747 7.883 1.00 0.00 16 GLU A C 4
ATOM 4283 O O . GLU A 1 16 ? -9.443 -4.579 7.821 1.00 0.00 16 GLU A O 4
ATOM 4295 N N . ALA A 1 17 ? -9.837 -6.744 8.290 1.00 0.00 17 ALA A N 4
ATOM 4296 C CA . ALA A 1 17 ? -11.218 -6.517 8.698 1.00 0.00 17 ALA A CA 4
ATOM 4297 C C . ALA A 1 17 ? -11.319 -5.345 9.668 1.00 0.00 17 ALA A C 4
ATOM 4298 O O . ALA A 1 17 ? -12.203 -4.496 9.544 1.00 0.00 17 ALA A O 4
ATOM 4305 N N . LYS A 1 18 ? -10.408 -5.303 10.634 1.00 0.00 18 LYS A N 4
ATOM 4306 C CA . LYS A 1 18 ? -10.393 -4.234 11.626 1.00 0.00 18 LYS A CA 4
ATOM 4307 C C . LYS A 1 18 ? -10.460 -2.867 10.954 1.00 0.00 18 LYS A C 4
ATOM 4308 O O . LYS A 1 18 ? -11.159 -1.967 11.423 1.00 0.00 18 LYS A O 4
ATOM 4327 N N . TYR A 1 19 ? -9.732 -2.717 9.853 1.00 0.00 19 TYR A N 4
ATOM 4328 C CA . TYR A 1 19 ? -9.709 -1.459 9.117 1.00 0.00 19 TYR A CA 4
ATOM 4329 C C . TYR A 1 19 ? -11.095 -1.115 8.581 1.00 0.00 19 TYR A C 4
ATOM 4330 O O . TYR A 1 19 ? -11.554 0.021 8.697 1.00 0.00 19 TYR A O 4
ATOM 4348 N N . ASP A 1 20 ? -11.757 -2.106 7.994 1.00 0.00 20 ASP A N 4
ATOM 4349 C CA . ASP A 1 20 ? -13.092 -1.912 7.441 1.00 0.00 20 ASP A CA 4
ATOM 4350 C C . ASP A 1 20 ? -13.983 -1.160 8.424 1.00 0.00 20 ASP A C 4
ATOM 4351 O O . ASP A 1 20 ? -14.768 -0.297 8.030 1.00 0.00 20 ASP A O 4
ATOM 4360 N N . GLU A 1 21 ? -13.857 -1.494 9.704 1.00 0.00 21 GLU A N 4
ATOM 4361 C CA . GLU A 1 21 ? -14.653 -0.851 10.743 1.00 0.00 21 GLU A CA 4
ATOM 4362 C C . GLU A 1 21 ? -14.513 0.667 10.675 1.00 0.00 21 GLU A C 4
ATOM 4363 O O . GLU A 1 21 ? -15.458 1.401 10.966 1.00 0.00 21 GLU A O 4
ATOM 4375 N N . ILE A 1 22 ? -13.328 1.129 10.290 1.00 0.00 22 ILE A N 4
ATOM 4376 C CA . ILE A 1 22 ? -13.065 2.558 10.183 1.00 0.00 22 ILE A CA 4
ATOM 4377 C C . ILE A 1 22 ? -13.666 3.134 8.905 1.00 0.00 22 ILE A C 4
ATOM 4378 O O . ILE A 1 22 ? -14.104 4.284 8.877 1.00 0.00 22 ILE A O 4
ATOM 4394 N N . ALA A 1 23 ? -13.685 2.326 7.850 1.00 0.00 23 ALA A N 4
ATOM 4395 C CA . ALA A 1 23 ? -14.236 2.754 6.570 1.00 0.00 23 ALA A CA 4
ATOM 4396 C C . ALA A 1 23 ? -15.565 2.062 6.286 1.00 0.00 23 ALA A C 4
ATOM 4397 O O . ALA A 1 23 ? -15.877 1.739 5.140 1.00 0.00 23 ALA A O 4
ATOM 4404 N N . LYS A 1 24 ? -16.346 1.837 7.338 1.00 0.00 24 LYS A N 4
ATOM 4405 C CA . LYS A 1 24 ? -17.643 1.184 7.203 1.00 0.00 24 LYS A CA 4
ATOM 4406 C C . LYS A 1 24 ? -18.583 2.017 6.337 1.00 0.00 24 LYS A C 4
ATOM 4407 O O . LYS A 1 24 ? -19.243 1.493 5.440 1.00 0.00 24 LYS A O 4
ATOM 4426 N N . ASP A 1 25 ? -18.639 3.315 6.612 1.00 0.00 25 ASP A N 4
ATOM 4427 C CA . ASP A 1 25 ? -19.497 4.221 5.857 1.00 0.00 25 ASP A CA 4
ATOM 4428 C C . ASP A 1 25 ? -18.755 4.795 4.654 1.00 0.00 25 ASP A C 4
ATOM 4429 O O . ASP A 1 25 ? -19.365 5.123 3.636 1.00 0.00 25 ASP A O 4
ATOM 4438 N N . TRP A 1 26 ? -17.439 4.914 4.779 1.00 0.00 26 TRP A N 4
ATOM 4439 C CA . TRP A 1 26 ? -16.614 5.450 3.701 1.00 0.00 26 TRP A CA 4
ATOM 4440 C C . TRP A 1 26 ? -16.981 4.811 2.366 1.00 0.00 26 TRP A C 4
ATOM 4441 O O . TRP A 1 26 ? -17.024 3.589 2.227 1.00 0.00 26 TRP A O 4
ATOM 4462 N N . PRO A 1 27 ? -17.252 5.655 1.360 1.00 0.00 27 PRO A N 4
ATOM 4463 C CA . PRO A 1 27 ? -17.620 5.195 0.017 1.00 0.00 27 PRO A CA 4
ATOM 4464 C C . PRO A 1 27 ? -16.449 4.545 -0.713 1.00 0.00 27 PRO A C 4
ATOM 4465 O O . PRO A 1 27 ? -15.301 4.648 -0.282 1.00 0.00 27 PRO A O 4
ATOM 4476 N N . LYS A 1 28 ? -16.748 3.876 -1.822 1.00 0.00 28 LYS A N 4
ATOM 4477 C CA . LYS A 1 28 ? -15.720 3.211 -2.614 1.00 0.00 28 LYS A CA 4
ATOM 4478 C C . LYS A 1 28 ? -15.170 4.145 -3.687 1.00 0.00 28 LYS A C 4
ATOM 4479 O O . LYS A 1 28 ? -13.986 4.097 -4.019 1.00 0.00 28 LYS A O 4
ATOM 4498 N N . LYS A 1 29 ? -16.037 4.996 -4.225 1.00 0.00 29 LYS A N 4
ATOM 4499 C CA . LYS A 1 29 ? -15.638 5.945 -5.258 1.00 0.00 29 LYS A CA 4
ATOM 4500 C C . LYS A 1 29 ? -16.013 7.370 -4.863 1.00 0.00 29 LYS A C 4
ATOM 4501 O O . LYS A 1 29 ? -17.164 7.650 -4.530 1.00 0.00 29 LYS A O 4
ATOM 4520 N N . VAL A 1 30 ? -15.033 8.267 -4.903 1.00 0.00 30 VAL A N 4
ATOM 4521 C CA . VAL A 1 30 ? -15.261 9.664 -4.552 1.00 0.00 30 VAL A CA 4
ATOM 4522 C C . VAL A 1 30 ? -14.811 10.593 -5.674 1.00 0.00 30 VAL A C 4
ATOM 4523 O O . VAL A 1 30 ? -13.800 10.346 -6.332 1.00 0.00 30 VAL A O 4
ATOM 4536 N N . LYS A 1 31 ? -15.569 11.663 -5.887 1.00 0.00 31 LYS A N 4
ATOM 4537 C CA . LYS A 1 31 ? -15.249 12.633 -6.929 1.00 0.00 31 LYS A CA 4
ATOM 4538 C C . LYS A 1 31 ? -14.558 13.857 -6.338 1.00 0.00 31 LYS A C 4
ATOM 4539 O O . LYS A 1 31 ? -15.213 14.775 -5.845 1.00 0.00 31 LYS A O 4
ATOM 4558 N N . HIS A 1 32 ? -13.229 13.865 -6.393 1.00 0.00 32 HIS A N 4
ATOM 4559 C CA . HIS A 1 32 ? -12.449 14.979 -5.866 1.00 0.00 32 HIS A CA 4
ATOM 4560 C C . HIS A 1 32 ? -12.458 16.157 -6.836 1.00 0.00 32 HIS A C 4
ATOM 4561 O O . HIS A 1 32 ? -12.508 15.972 -8.052 1.00 0.00 32 HIS A O 4
ATOM 4575 N N . VAL A 1 33 ? -12.411 17.367 -6.289 1.00 0.00 33 VAL A N 4
ATOM 4576 C CA . VAL A 1 33 ? -12.414 18.575 -7.106 1.00 0.00 33 VAL A CA 4
ATOM 4577 C C . VAL A 1 33 ? -11.185 18.632 -8.007 1.00 0.00 33 VAL A C 4
ATOM 4578 O O . VAL A 1 33 ? -11.296 18.858 -9.213 1.00 0.00 33 VAL A O 4
ATOM 4591 N N . LEU A 1 34 ? -10.014 18.426 -7.415 1.00 0.00 34 LEU A N 4
ATOM 4592 C CA . LEU A 1 34 ? -8.763 18.453 -8.164 1.00 0.00 34 LEU A CA 4
ATOM 4593 C C . LEU A 1 34 ? -8.745 17.367 -9.235 1.00 0.00 34 LEU A C 4
ATOM 4594 O O . LEU A 1 34 ? -8.052 17.488 -10.245 1.00 0.00 34 LEU A O 4
ATOM 4610 N N . HIS A 1 35 ? -9.515 16.307 -9.008 1.00 0.00 35 HIS A N 4
ATOM 4611 C CA . HIS A 1 35 ? -9.590 15.200 -9.955 1.00 0.00 35 HIS A CA 4
ATOM 4612 C C . HIS A 1 35 ? -11.015 15.022 -10.470 1.00 0.00 35 HIS A C 4
ATOM 4613 O O . HIS A 1 35 ? -11.394 13.937 -10.910 1.00 0.00 35 HIS A O 4
ATOM 4627 N N . GLU A 1 36 ? -11.799 16.095 -10.412 1.00 0.00 36 GLU A N 4
ATOM 4628 C CA . GLU A 1 36 ? -13.182 16.055 -10.871 1.00 0.00 36 GLU A CA 4
ATOM 4629 C C . GLU A 1 36 ? -13.328 15.132 -12.078 1.00 0.00 36 GLU A C 4
ATOM 4630 O O . GLU A 1 36 ? -14.336 14.441 -12.224 1.00 0.00 36 GLU A O 4
ATOM 4642 N N . GLU A 1 37 ? -12.315 15.128 -12.939 1.00 0.00 37 GLU A N 4
ATOM 4643 C CA . GLU A 1 37 ? -12.332 14.291 -14.133 1.00 0.00 37 GLU A CA 4
ATOM 4644 C C . GLU A 1 37 ? -12.911 12.914 -13.824 1.00 0.00 37 GLU A C 4
ATOM 4645 O O . GLU A 1 37 ? -13.835 12.452 -14.494 1.00 0.00 37 GLU A O 4
ATOM 4657 N N . HIS A 1 38 ? -12.361 12.262 -12.804 1.00 0.00 38 HIS A N 4
ATOM 4658 C CA . HIS A 1 38 ? -12.822 10.937 -12.406 1.00 0.00 38 HIS A CA 4
ATOM 4659 C C . HIS A 1 38 ? -12.931 10.833 -10.887 1.00 0.00 38 HIS A C 4
ATOM 4660 O O . HIS A 1 38 ? -12.449 11.702 -10.161 1.00 0.00 38 HIS A O 4
ATOM 4674 N N . GLU A 1 39 ? -13.568 9.766 -10.416 1.00 0.00 39 GLU A N 4
ATOM 4675 C CA . GLU A 1 39 ? -13.741 9.552 -8.984 1.00 0.00 39 GLU A CA 4
ATOM 4676 C C . GLU A 1 39 ? -12.748 8.516 -8.465 1.00 0.00 39 GLU A C 4
ATOM 4677 O O . GLU A 1 39 ? -12.773 7.355 -8.875 1.00 0.00 39 GLU A O 4
ATOM 4689 N N . LEU A 1 40 ? -11.874 8.945 -7.561 1.00 0.00 40 LEU A N 4
ATOM 4690 C CA . LEU A 1 40 ? -10.870 8.056 -6.986 1.00 0.00 40 LEU A CA 4
ATOM 4691 C C . LEU A 1 40 ? -11.518 6.793 -6.426 1.00 0.00 40 LEU A C 4
ATOM 4692 O O . LEU A 1 40 ? -12.742 6.694 -6.352 1.00 0.00 40 LEU A O 4
ATOM 4708 N N . GLU A 1 41 ? -10.687 5.833 -6.033 1.00 0.00 41 GLU A N 4
ATOM 4709 C CA . GLU A 1 41 ? -11.180 4.577 -5.479 1.00 0.00 41 GLU A CA 4
ATOM 4710 C C . GLU A 1 41 ? -10.420 4.207 -4.209 1.00 0.00 41 GLU A C 4
ATOM 4711 O O . GLU A 1 41 ? -9.261 3.793 -4.264 1.00 0.00 41 GLU A O 4
ATOM 4723 N N . LEU A 1 42 ? -11.079 4.359 -3.066 1.00 0.00 42 LEU A N 4
ATOM 4724 C CA . LEU A 1 42 ? -10.466 4.041 -1.781 1.00 0.00 42 LEU A CA 4
ATOM 4725 C C . LEU A 1 42 ? -9.540 2.836 -1.903 1.00 0.00 42 LEU A C 4
ATOM 4726 O O . LEU A 1 42 ? -9.986 1.689 -1.866 1.00 0.00 42 LEU A O 4
ATOM 4742 N N . THR A 1 43 ? -8.245 3.103 -2.046 1.00 0.00 43 THR A N 4
ATOM 4743 C CA . THR A 1 43 ? -7.255 2.041 -2.172 1.00 0.00 43 THR A CA 4
ATOM 4744 C C . THR A 1 43 ? -6.429 1.905 -0.898 1.00 0.00 43 THR A C 4
ATOM 4745 O O . THR A 1 43 ? -6.053 2.903 -0.282 1.00 0.00 43 THR A O 4
ATOM 4756 N N . ARG A 1 44 ? -6.150 0.666 -0.508 1.00 0.00 44 ARG A N 4
ATOM 4757 C CA . ARG A 1 44 ? -5.369 0.400 0.694 1.00 0.00 44 ARG A CA 4
ATOM 4758 C C . ARG A 1 44 ? -3.900 0.748 0.475 1.00 0.00 44 ARG A C 4
ATOM 4759 O O . ARG A 1 44 ? -3.292 0.330 -0.510 1.00 0.00 44 ARG A O 4
ATOM 4780 N N . VAL A 1 45 ? -3.335 1.518 1.400 1.00 0.00 45 VAL A N 4
ATOM 4781 C CA . VAL A 1 45 ? -1.937 1.922 1.309 1.00 0.00 45 VAL A CA 4
ATOM 4782 C C . VAL A 1 45 ? -1.328 2.113 2.694 1.00 0.00 45 VAL A C 4
ATOM 4783 O O . VAL A 1 45 ? -1.952 2.694 3.581 1.00 0.00 45 VAL A O 4
ATOM 4796 N N . GLN A 1 46 ? -0.107 1.619 2.870 1.00 0.00 46 GLN A N 4
ATOM 4797 C CA . GLN A 1 46 ? 0.586 1.735 4.148 1.00 0.00 46 GLN A CA 4
ATOM 4798 C C . GLN A 1 46 ? 0.920 3.191 4.456 1.00 0.00 46 GLN A C 4
ATOM 4799 O O . GLN A 1 46 ? 0.608 3.695 5.535 1.00 0.00 46 GLN A O 4
ATOM 4813 N N . VAL A 1 47 ? 1.556 3.862 3.501 1.00 0.00 47 VAL A N 4
ATOM 4814 C CA . VAL A 1 47 ? 1.932 5.260 3.670 1.00 0.00 47 VAL A CA 4
ATOM 4815 C C . VAL A 1 47 ? 1.984 5.981 2.328 1.00 0.00 47 VAL A C 4
ATOM 4816 O O . VAL A 1 47 ? 2.312 5.384 1.302 1.00 0.00 47 VAL A O 4
ATOM 4829 N N . TYR A 1 48 ? 1.659 7.269 2.341 1.00 0.00 48 TYR A N 4
ATOM 4830 C CA . TYR A 1 48 ? 1.667 8.072 1.124 1.00 0.00 48 TYR A CA 4
ATOM 4831 C C . TYR A 1 48 ? 1.683 9.562 1.455 1.00 0.00 48 TYR A C 4
ATOM 4832 O O . TYR A 1 48 ? 1.776 9.951 2.619 1.00 0.00 48 TYR A O 4
ATOM 4850 N N . THR A 1 49 ? 1.591 10.392 0.420 1.00 0.00 49 THR A N 4
ATOM 4851 C CA . THR A 1 49 ? 1.596 11.838 0.598 1.00 0.00 49 THR A CA 4
ATOM 4852 C C . THR A 1 49 ? 0.401 12.481 -0.098 1.00 0.00 49 THR A C 4
ATOM 4853 O O . THR A 1 49 ? 0.378 12.608 -1.322 1.00 0.00 49 THR A O 4
ATOM 4864 N N . CYS A 1 50 ? -0.589 12.886 0.690 1.00 0.00 50 CYS A N 4
ATOM 4865 C CA . CYS A 1 50 ? -1.787 13.517 0.150 1.00 0.00 50 CYS A CA 4
ATOM 4866 C C . CYS A 1 50 ? -1.433 14.780 -0.629 1.00 0.00 50 CYS A C 4
ATOM 4867 O O . CYS A 1 50 ? -0.549 15.540 -0.233 1.00 0.00 50 CYS A O 4
ATOM 4874 N N . ASP A 1 51 ? -2.129 14.997 -1.740 1.00 0.00 51 ASP A N 4
ATOM 4875 C CA . ASP A 1 51 ? -1.889 16.169 -2.575 1.00 0.00 51 ASP A CA 4
ATOM 4876 C C . ASP A 1 51 ? -3.012 17.189 -2.415 1.00 0.00 51 ASP A C 4
ATOM 4877 O O . ASP A 1 51 ? -3.330 17.929 -3.346 1.00 0.00 51 ASP A O 4
ATOM 4886 N N . LYS A 1 52 ? -3.609 17.222 -1.229 1.00 0.00 52 LYS A N 4
ATOM 4887 C CA . LYS A 1 52 ? -4.697 18.151 -0.946 1.00 0.00 52 LYS A CA 4
ATOM 4888 C C . LYS A 1 52 ? -4.395 18.979 0.300 1.00 0.00 52 LYS A C 4
ATOM 4889 O O . LYS A 1 52 ? -4.438 20.209 0.266 1.00 0.00 52 LYS A O 4
ATOM 4908 N N . CYS A 1 53 ? -4.088 18.296 1.398 1.00 0.00 53 CYS A N 4
ATOM 4909 C CA . CYS A 1 53 ? -3.778 18.967 2.654 1.00 0.00 53 CYS A CA 4
ATOM 4910 C C . CYS A 1 53 ? -2.284 18.890 2.958 1.00 0.00 53 CYS A C 4
ATOM 4911 O O . CYS A 1 53 ? -1.807 19.476 3.929 1.00 0.00 53 CYS A O 4
ATOM 4918 N N . GLU A 1 54 ? -1.552 18.163 2.119 1.00 0.00 54 GLU A N 4
ATOM 4919 C CA . GLU A 1 54 ? -0.113 18.010 2.298 1.00 0.00 54 GLU A CA 4
ATOM 4920 C C . GLU A 1 54 ? 0.195 17.176 3.539 1.00 0.00 54 GLU A C 4
ATOM 4921 O O . GLU A 1 54 ? 1.022 17.559 4.365 1.00 0.00 54 GLU A O 4
ATOM 4933 N N . GLU A 1 55 ? -0.478 16.036 3.661 1.00 0.00 55 GLU A N 4
ATOM 4934 C CA . GLU A 1 55 ? -0.277 15.150 4.801 1.00 0.00 55 GLU A CA 4
ATOM 4935 C C . GLU A 1 55 ? 0.024 13.728 4.338 1.00 0.00 55 GLU A C 4
ATOM 4936 O O . GLU A 1 55 ? 0.181 13.473 3.144 1.00 0.00 55 GLU A O 4
ATOM 4948 N N . GLU A 1 56 ? 0.104 12.805 5.292 1.00 0.00 56 GLU A N 4
ATOM 4949 C CA . GLU A 1 56 ? 0.388 11.409 4.982 1.00 0.00 56 GLU A CA 4
ATOM 4950 C C . GLU A 1 56 ? -0.654 10.489 5.610 1.00 0.00 56 GLU A C 4
ATOM 4951 O O . GLU A 1 56 ? -0.815 10.457 6.830 1.00 0.00 56 GLU A O 4
ATOM 4963 N N . GLY A 1 57 ? -1.361 9.741 4.768 1.00 0.00 57 GLY A N 4
ATOM 4964 C CA . GLY A 1 57 ? -2.380 8.832 5.258 1.00 0.00 57 GLY A CA 4
ATOM 4965 C C . GLY A 1 57 ? -1.821 7.463 5.593 1.00 0.00 57 GLY A C 4
ATOM 4966 O O . GLY A 1 57 ? -0.624 7.217 5.442 1.00 0.00 57 GLY A O 4
ATOM 4970 N N . THR A 1 58 ? -2.690 6.567 6.052 1.00 0.00 58 THR A N 4
ATOM 4971 C CA . THR A 1 58 ? -2.277 5.216 6.412 1.00 0.00 58 THR A CA 4
ATOM 4972 C C . THR A 1 58 ? -3.455 4.250 6.365 1.00 0.00 58 THR A C 4
ATOM 4973 O O . THR A 1 58 ? -4.568 4.593 6.766 1.00 0.00 58 THR A O 4
ATOM 4984 N N . ILE A 1 59 ? -3.204 3.041 5.873 1.00 0.00 59 ILE A N 4
ATOM 4985 C CA . ILE A 1 59 ? -4.244 2.025 5.776 1.00 0.00 59 ILE A CA 4
ATOM 4986 C C . ILE A 1 59 ? -5.478 2.568 5.062 1.00 0.00 59 ILE A C 4
ATOM 4987 O O . ILE A 1 59 ? -6.589 2.079 5.264 1.00 0.00 59 ILE A O 4
ATOM 5003 N N . TRP A 1 60 ? -5.273 3.580 4.227 1.00 0.00 60 TRP A N 4
ATOM 5004 C CA . TRP A 1 60 ? -6.369 4.188 3.481 1.00 0.00 60 TRP A CA 4
ATOM 5005 C C . TRP A 1 60 ? -5.857 5.300 2.571 1.00 0.00 60 TRP A C 4
ATOM 5006 O O . TRP A 1 60 ? -5.024 6.111 2.975 1.00 0.00 60 TRP A O 4
ATOM 5027 N N . SER A 1 61 ? -6.361 5.331 1.342 1.00 0.00 61 SER A N 4
ATOM 5028 C CA . SER A 1 61 ? -5.952 6.342 0.373 1.00 0.00 61 SER A CA 4
ATOM 5029 C C . SER A 1 61 ? -6.729 6.192 -0.931 1.00 0.00 61 SER A C 4
ATOM 5030 O O . SER A 1 61 ? -6.663 5.154 -1.590 1.00 0.00 61 SER A O 4
ATOM 5038 N N . TYR A 1 62 ? -7.466 7.235 -1.296 1.00 0.00 62 TYR A N 4
ATOM 5039 C CA . TYR A 1 62 ? -8.259 7.220 -2.520 1.00 0.00 62 TYR A CA 4
ATOM 5040 C C . TYR A 1 62 ? -7.366 7.359 -3.749 1.00 0.00 62 TYR A C 4
ATOM 5041 O O . TYR A 1 62 ? -6.958 8.462 -4.113 1.00 0.00 62 TYR A O 4
ATOM 5059 N N . HIS A 1 63 ? -7.067 6.231 -4.385 1.00 0.00 63 HIS A N 4
ATOM 5060 C CA . HIS A 1 63 ? -6.223 6.225 -5.576 1.00 0.00 63 HIS A CA 4
ATOM 5061 C C . HIS A 1 63 ? -7.046 5.917 -6.823 1.00 0.00 63 HIS A C 4
ATOM 5062 O O . HIS A 1 63 ? -8.101 5.287 -6.744 1.00 0.00 63 HIS A O 4
ATOM 5076 N N . CYS A 1 64 ? -6.558 6.368 -7.974 1.00 0.00 64 CYS A N 4
ATOM 5077 C CA . CYS A 1 64 ? -7.248 6.142 -9.238 1.00 0.00 64 CYS A CA 4
ATOM 5078 C C . CYS A 1 64 ? -6.384 5.319 -10.190 1.00 0.00 64 CYS A C 4
ATOM 5079 O O . CYS A 1 64 ? -5.275 5.721 -10.544 1.00 0.00 64 CYS A O 4
ATOM 5086 N N . ASP A 1 65 ? -6.900 4.166 -10.600 1.00 0.00 65 ASP A N 4
ATOM 5087 C CA . ASP A 1 65 ? -6.178 3.286 -11.512 1.00 0.00 65 ASP A CA 4
ATOM 5088 C C . ASP A 1 65 ? -6.209 3.835 -12.935 1.00 0.00 65 ASP A C 4
ATOM 5089 O O . ASP A 1 65 ? -6.062 3.087 -13.901 1.00 0.00 65 ASP A O 4
ATOM 5098 N N . GLU A 1 66 ? -6.400 5.145 -13.055 1.00 0.00 66 GLU A N 4
ATOM 5099 C CA . GLU A 1 66 ? -6.452 5.792 -14.360 1.00 0.00 66 GLU A CA 4
ATOM 5100 C C . GLU A 1 66 ? -5.499 6.982 -14.416 1.00 0.00 66 GLU A C 4
ATOM 5101 O O . GLU A 1 66 ? -4.964 7.315 -15.474 1.00 0.00 66 GLU A O 4
ATOM 5113 N N . CYS A 1 67 ? -5.291 7.620 -13.269 1.00 0.00 67 CYS A N 4
ATOM 5114 C CA . CYS A 1 67 ? -4.404 8.774 -13.185 1.00 0.00 67 CYS A CA 4
ATOM 5115 C C . CYS A 1 67 ? -3.457 8.646 -11.995 1.00 0.00 67 CYS A C 4
ATOM 5116 O O . CYS A 1 67 ? -2.928 9.642 -11.500 1.00 0.00 67 CYS A O 4
ATOM 5123 N N . ASP A 1 68 ? -3.248 7.415 -11.541 1.00 0.00 68 ASP A N 4
ATOM 5124 C CA . ASP A 1 68 ? -2.365 7.157 -10.410 1.00 0.00 68 ASP A CA 4
ATOM 5125 C C . ASP A 1 68 ? -2.455 8.279 -9.382 1.00 0.00 68 ASP A C 4
ATOM 5126 O O . ASP A 1 68 ? -1.446 8.881 -9.013 1.00 0.00 68 ASP A O 4
ATOM 5135 N N . PHE A 1 69 ? -3.671 8.558 -8.923 1.00 0.00 69 PHE A N 4
ATOM 5136 C CA . PHE A 1 69 ? -3.894 9.610 -7.938 1.00 0.00 69 PHE A CA 4
ATOM 5137 C C . PHE A 1 69 ? -3.893 9.040 -6.523 1.00 0.00 69 PHE A C 4
ATOM 5138 O O . PHE A 1 69 ? -3.870 7.824 -6.332 1.00 0.00 69 PHE A O 4
ATOM 5155 N N . ASP A 1 70 ? -3.920 9.927 -5.534 1.00 0.00 70 ASP A N 4
ATOM 5156 C CA . ASP A 1 70 ? -3.923 9.513 -4.136 1.00 0.00 70 ASP A CA 4
ATOM 5157 C C . ASP A 1 70 ? -4.417 10.641 -3.236 1.00 0.00 70 ASP A C 4
ATOM 5158 O O . ASP A 1 70 ? -3.983 11.787 -3.364 1.00 0.00 70 ASP A O 4
ATOM 5167 N N . LEU A 1 71 ? -5.328 10.311 -2.328 1.00 0.00 71 LEU A N 4
ATOM 5168 C CA . LEU A 1 71 ? -5.883 11.296 -1.407 1.00 0.00 71 LEU A CA 4
ATOM 5169 C C . LEU A 1 71 ? -6.211 10.659 -0.060 1.00 0.00 71 LEU A C 4
ATOM 5170 O O . LEU A 1 71 ? -6.032 9.456 0.129 1.00 0.00 71 LEU A O 4
ATOM 5186 N N . HIS A 1 72 ? -6.695 11.474 0.872 1.00 0.00 72 HIS A N 4
ATOM 5187 C CA . HIS A 1 72 ? -7.052 10.990 2.201 1.00 0.00 72 HIS A CA 4
ATOM 5188 C C . HIS A 1 72 ? -8.519 10.575 2.253 1.00 0.00 72 HIS A C 4
ATOM 5189 O O . HIS A 1 72 ? -9.363 11.159 1.574 1.00 0.00 72 HIS A O 4
ATOM 5203 N N . ALA A 1 73 ? -8.815 9.563 3.061 1.00 0.00 73 ALA A N 4
ATOM 5204 C CA . ALA A 1 73 ? -10.180 9.072 3.203 1.00 0.00 73 ALA A CA 4
ATOM 5205 C C . ALA A 1 73 ? -11.127 10.193 3.614 1.00 0.00 73 ALA A C 4
ATOM 5206 O O . ALA A 1 73 ? -12.265 10.260 3.149 1.00 0.00 73 ALA A O 4
ATOM 5213 N N . LYS A 1 74 ? -10.651 11.073 4.488 1.00 0.00 74 LYS A N 4
ATOM 5214 C CA . LYS A 1 74 ? -11.455 12.193 4.963 1.00 0.00 74 LYS A CA 4
ATOM 5215 C C . LYS A 1 74 ? -11.473 13.322 3.938 1.00 0.00 74 LYS A C 4
ATOM 5216 O O . LYS A 1 74 ? -12.520 13.910 3.664 1.00 0.00 74 LYS A O 4
ATOM 5235 N N . CYS A 1 75 ? -10.307 13.621 3.374 1.00 0.00 75 CYS A N 4
ATOM 5236 C CA . CYS A 1 75 ? -10.188 14.680 2.378 1.00 0.00 75 CYS A CA 4
ATOM 5237 C C . CYS A 1 75 ? -11.179 14.467 1.237 1.00 0.00 75 CYS A C 4
ATOM 5238 O O . CYS A 1 75 ? -11.897 15.387 0.846 1.00 0.00 75 CYS A O 4
ATOM 5245 N N . ALA A 1 76 ? -11.212 13.249 0.709 1.00 0.00 76 ALA A N 4
ATOM 5246 C CA . ALA A 1 76 ? -12.116 12.915 -0.385 1.00 0.00 76 ALA A CA 4
ATOM 5247 C C . ALA A 1 76 ? -13.572 13.024 0.054 1.00 0.00 76 ALA A C 4
ATOM 5248 O O . ALA A 1 76 ? -14.431 13.464 -0.712 1.00 0.00 76 ALA A O 4
ATOM 5255 N N . LEU A 1 77 ? -13.845 12.620 1.289 1.00 0.00 77 LEU A N 4
ATOM 5256 C CA . LEU A 1 77 ? -15.199 12.672 1.830 1.00 0.00 77 LEU A CA 4
ATOM 5257 C C . LEU A 1 77 ? -15.675 14.114 1.968 1.00 0.00 77 LEU A C 4
ATOM 5258 O O . LEU A 1 77 ? -16.705 14.494 1.412 1.00 0.00 77 LEU A O 4
ATOM 5274 N N . ASN A 1 78 ? -14.917 14.914 2.711 1.00 0.00 78 ASN A N 4
ATOM 5275 C CA . ASN A 1 78 ? -15.261 16.316 2.921 1.00 0.00 78 ASN A CA 4
ATOM 5276 C C . ASN A 1 78 ? -14.981 17.138 1.666 1.00 0.00 78 ASN A C 4
ATOM 5277 O O . ASN A 1 78 ? -14.283 16.686 0.759 1.00 0.00 78 ASN A O 4
ATOM 5288 N N . GLU A 1 79 ? -15.531 18.348 1.623 1.00 0.00 79 GLU A N 4
ATOM 5289 C CA . GLU A 1 79 ? -15.340 19.232 0.480 1.00 0.00 79 GLU A CA 4
ATOM 5290 C C . GLU A 1 79 ? -14.546 20.473 0.879 1.00 0.00 79 GLU A C 4
ATOM 5291 O O . GLU A 1 79 ? -13.620 20.882 0.178 1.00 0.00 79 GLU A O 4
ATOM 5303 N N . ASP A 1 80 ? -14.915 21.067 2.008 1.00 0.00 80 ASP A N 4
ATOM 5304 C CA . ASP A 1 80 ? -14.238 22.260 2.501 1.00 0.00 80 ASP A CA 4
ATOM 5305 C C . ASP A 1 80 ? -12.733 22.164 2.274 1.00 0.00 80 ASP A C 4
ATOM 5306 O O . ASP A 1 80 ? -12.032 21.437 2.979 1.00 0.00 80 ASP A O 4
ATOM 5315 N N . THR A 1 81 ? -12.240 22.902 1.284 1.00 0.00 81 THR A N 4
ATOM 5316 C CA . THR A 1 81 ? -10.819 22.899 0.961 1.00 0.00 81 THR A CA 4
ATOM 5317 C C . THR A 1 81 ? -10.199 24.271 1.196 1.00 0.00 81 THR A C 4
ATOM 5318 O O . THR A 1 81 ? -10.752 25.292 0.788 1.00 0.00 81 THR A O 4
ATOM 5329 N N . LYS A 1 82 ? -9.046 24.289 1.856 1.00 0.00 82 LYS A N 4
ATOM 5330 C CA . LYS A 1 82 ? -8.348 25.536 2.144 1.00 0.00 82 LYS A CA 4
ATOM 5331 C C . LYS A 1 82 ? -7.049 25.630 1.348 1.00 0.00 82 LYS A C 4
ATOM 5332 O O . LYS A 1 82 ? -6.399 24.619 1.085 1.00 0.00 82 LYS A O 4
ATOM 5351 N N . GLU A 1 83 ? -6.679 26.849 0.970 1.00 0.00 83 GLU A N 4
ATOM 5352 C CA . GLU A 1 83 ? -5.458 27.072 0.205 1.00 0.00 83 GLU A CA 4
ATOM 5353 C C . GLU A 1 83 ? -4.223 26.789 1.056 1.00 0.00 83 GLU A C 4
ATOM 5354 O O . GLU A 1 83 ? -4.310 26.681 2.279 1.00 0.00 83 GLU A O 4
ATOM 5366 N N . SER A 1 84 ? -3.074 26.668 0.399 1.00 0.00 84 SER A N 4
ATOM 5367 C CA . SER A 1 84 ? -1.822 26.392 1.094 1.00 0.00 84 SER A CA 4
ATOM 5368 C C . SER A 1 84 ? -1.726 27.202 2.384 1.00 0.00 84 SER A C 4
ATOM 5369 O O . SER A 1 84 ? -1.657 26.643 3.477 1.00 0.00 84 SER A O 4
ATOM 5377 N N . GLY A 1 85 ? -1.723 28.524 2.246 1.00 0.00 85 GLY A N 4
ATOM 5378 C CA . GLY A 1 85 ? -1.636 29.391 3.407 1.00 0.00 85 GLY A CA 4
ATOM 5379 C C . GLY A 1 85 ? -0.284 30.066 3.526 1.00 0.00 85 GLY A C 4
ATOM 5380 O O . GLY A 1 85 ? 0.611 29.861 2.706 1.00 0.00 85 GLY A O 4
ATOM 5384 N N . PRO A 1 86 ? -0.123 30.895 4.568 1.00 0.00 86 PRO A N 4
ATOM 5385 C CA . PRO A 1 86 ? 1.127 31.621 4.815 1.00 0.00 86 PRO A CA 4
ATOM 5386 C C . PRO A 1 86 ? 2.258 30.696 5.250 1.00 0.00 86 PRO A C 4
ATOM 5387 O O . PRO A 1 86 ? 2.483 30.494 6.443 1.00 0.00 86 PRO A O 4
ATOM 5398 N N . SER A 1 87 ? 2.968 30.138 4.275 1.00 0.00 87 SER A N 4
ATOM 5399 C CA . SER A 1 87 ? 4.075 29.232 4.558 1.00 0.00 87 SER A CA 4
ATOM 5400 C C . SER A 1 87 ? 4.952 29.778 5.680 1.00 0.00 87 SER A C 4
ATOM 5401 O O . SER A 1 87 ? 5.221 29.090 6.664 1.00 0.00 87 SER A O 4
ATOM 5409 N N . SER A 1 88 ? 5.395 31.022 5.523 1.00 0.00 88 SER A N 4
ATOM 5410 C CA . SER A 1 88 ? 6.245 31.661 6.521 1.00 0.00 88 SER A CA 4
ATOM 5411 C C . SER A 1 88 ? 7.553 30.894 6.693 1.00 0.00 88 SER A C 4
ATOM 5412 O O . SER A 1 88 ? 8.028 30.698 7.810 1.00 0.00 88 SER A O 4
ATOM 5420 N N . GLY A 1 89 ? 8.129 30.462 5.575 1.00 0.00 89 GLY A N 4
ATOM 5421 C CA . GLY A 1 89 ? 9.376 29.720 5.623 1.00 0.00 89 GLY A CA 4
ATOM 5422 C C . GLY A 1 89 ? 10.382 30.338 6.575 1.00 0.00 89 GLY A C 4
ATOM 5423 O O . GLY A 1 89 ? 11.045 31.303 6.201 1.00 0.00 89 GLY A O 4
ATOM 5429 N N . GLY A 1 1 ? 1.326 -5.348 34.683 1.00 0.00 1 GLY A N 5
ATOM 5430 C CA . GLY A 1 1 ? 2.044 -5.573 33.443 1.00 0.00 1 GLY A CA 5
ATOM 5431 C C . GLY A 1 1 ? 2.074 -7.035 33.046 1.00 0.00 1 GLY A C 5
ATOM 5432 O O . GLY A 1 1 ? 2.426 -7.897 33.852 1.00 0.00 1 GLY A O 5
ATOM 5436 N N . SER A 1 2 ? 1.700 -7.317 31.802 1.00 0.00 2 SER A N 5
ATOM 5437 C CA . SER A 1 2 ? 1.680 -8.687 31.302 1.00 0.00 2 SER A CA 5
ATOM 5438 C C . SER A 1 2 ? 2.434 -8.794 29.980 1.00 0.00 2 SER A C 5
ATOM 5439 O O . SER A 1 2 ? 2.918 -7.796 29.446 1.00 0.00 2 SER A O 5
ATOM 5447 N N . SER A 1 3 ? 2.530 -10.012 29.458 1.00 0.00 3 SER A N 5
ATOM 5448 C CA . SER A 1 3 ? 3.229 -10.252 28.200 1.00 0.00 3 SER A CA 5
ATOM 5449 C C . SER A 1 3 ? 2.238 -10.438 27.055 1.00 0.00 3 SER A C 5
ATOM 5450 O O . SER A 1 3 ? 1.034 -10.566 27.276 1.00 0.00 3 SER A O 5
ATOM 5458 N N . GLY A 1 4 ? 2.754 -10.452 25.830 1.00 0.00 4 GLY A N 5
ATOM 5459 C CA . GLY A 1 4 ? 1.902 -10.623 24.668 1.00 0.00 4 GLY A CA 5
ATOM 5460 C C . GLY A 1 4 ? 2.563 -11.446 23.580 1.00 0.00 4 GLY A C 5
ATOM 5461 O O . GLY A 1 4 ? 2.840 -12.630 23.771 1.00 0.00 4 GLY A O 5
ATOM 5465 N N . SER A 1 5 ? 2.815 -10.819 22.435 1.00 0.00 5 SER A N 5
ATOM 5466 C CA . SER A 1 5 ? 3.442 -11.503 21.311 1.00 0.00 5 SER A CA 5
ATOM 5467 C C . SER A 1 5 ? 4.339 -10.550 20.527 1.00 0.00 5 SER A C 5
ATOM 5468 O O . SER A 1 5 ? 4.281 -9.334 20.710 1.00 0.00 5 SER A O 5
ATOM 5476 N N . SER A 1 6 ? 5.167 -11.112 19.652 1.00 0.00 6 SER A N 5
ATOM 5477 C CA . SER A 1 6 ? 6.080 -10.313 18.842 1.00 0.00 6 SER A CA 5
ATOM 5478 C C . SER A 1 6 ? 6.319 -10.970 17.486 1.00 0.00 6 SER A C 5
ATOM 5479 O O . SER A 1 6 ? 6.023 -12.149 17.294 1.00 0.00 6 SER A O 5
ATOM 5487 N N . GLY A 1 7 ? 6.858 -10.198 16.548 1.00 0.00 7 GLY A N 5
ATOM 5488 C CA . GLY A 1 7 ? 7.128 -10.720 15.221 1.00 0.00 7 GLY A CA 5
ATOM 5489 C C . GLY A 1 7 ? 6.797 -9.725 14.127 1.00 0.00 7 GLY A C 5
ATOM 5490 O O . GLY A 1 7 ? 6.138 -8.714 14.375 1.00 0.00 7 GLY A O 5
ATOM 5494 N N . THR A 1 8 ? 7.256 -10.008 12.912 1.00 0.00 8 THR A N 5
ATOM 5495 C CA . THR A 1 8 ? 7.008 -9.129 11.777 1.00 0.00 8 THR A CA 5
ATOM 5496 C C . THR A 1 8 ? 5.655 -9.423 11.139 1.00 0.00 8 THR A C 5
ATOM 5497 O O . THR A 1 8 ? 5.307 -10.581 10.907 1.00 0.00 8 THR A O 5
ATOM 5508 N N . GLU A 1 9 ? 4.897 -8.368 10.857 1.00 0.00 9 GLU A N 5
ATOM 5509 C CA . GLU A 1 9 ? 3.581 -8.516 10.246 1.00 0.00 9 GLU A CA 5
ATOM 5510 C C . GLU A 1 9 ? 3.704 -8.948 8.788 1.00 0.00 9 GLU A C 5
ATOM 5511 O O . GLU A 1 9 ? 4.211 -8.203 7.950 1.00 0.00 9 GLU A O 5
ATOM 5523 N N . GLU A 1 10 ? 3.237 -10.158 8.494 1.00 0.00 10 GLU A N 5
ATOM 5524 C CA . GLU A 1 10 ? 3.296 -10.690 7.138 1.00 0.00 10 GLU A CA 5
ATOM 5525 C C . GLU A 1 10 ? 1.898 -11.005 6.615 1.00 0.00 10 GLU A C 5
ATOM 5526 O O . GLU A 1 10 ? 1.441 -10.414 5.637 1.00 0.00 10 GLU A O 5
ATOM 5538 N N . ARG A 1 11 ? 1.223 -11.941 7.275 1.00 0.00 11 ARG A N 5
ATOM 5539 C CA . ARG A 1 11 ? -0.123 -12.336 6.877 1.00 0.00 11 ARG A CA 5
ATOM 5540 C C . ARG A 1 11 ? -1.173 -11.608 7.711 1.00 0.00 11 ARG A C 5
ATOM 5541 O O . ARG A 1 11 ? -1.327 -11.873 8.904 1.00 0.00 11 ARG A O 5
ATOM 5562 N N . LEU A 1 12 ? -1.892 -10.689 7.076 1.00 0.00 12 LEU A N 5
ATOM 5563 C CA . LEU A 1 12 ? -2.927 -9.921 7.759 1.00 0.00 12 LEU A CA 5
ATOM 5564 C C . LEU A 1 12 ? -4.316 -10.343 7.290 1.00 0.00 12 LEU A C 5
ATOM 5565 O O . LEU A 1 12 ? -4.819 -9.850 6.280 1.00 0.00 12 LEU A O 5
ATOM 5581 N N . LYS A 1 13 ? -4.934 -11.256 8.032 1.00 0.00 13 LYS A N 5
ATOM 5582 C CA . LYS A 1 13 ? -6.266 -11.743 7.695 1.00 0.00 13 LYS A CA 5
ATOM 5583 C C . LYS A 1 13 ? -7.336 -10.981 8.472 1.00 0.00 13 LYS A C 5
ATOM 5584 O O . LYS A 1 13 ? -8.202 -10.336 7.882 1.00 0.00 13 LYS A O 5
ATOM 5603 N N . GLU A 1 14 ? -7.267 -11.059 9.797 1.00 0.00 14 GLU A N 5
ATOM 5604 C CA . GLU A 1 14 ? -8.230 -10.376 10.653 1.00 0.00 14 GLU A CA 5
ATOM 5605 C C . GLU A 1 14 ? -7.991 -8.869 10.645 1.00 0.00 14 GLU A C 5
ATOM 5606 O O . GLU A 1 14 ? -8.927 -8.082 10.492 1.00 0.00 14 GLU A O 5
ATOM 5618 N N . ILE A 1 15 ? -6.733 -8.474 10.810 1.00 0.00 15 ILE A N 5
ATOM 5619 C CA . ILE A 1 15 ? -6.371 -7.062 10.822 1.00 0.00 15 ILE A CA 5
ATOM 5620 C C . ILE A 1 15 ? -7.193 -6.276 9.806 1.00 0.00 15 ILE A C 5
ATOM 5621 O O . ILE A 1 15 ? -7.886 -5.322 10.159 1.00 0.00 15 ILE A O 5
ATOM 5637 N N . GLU A 1 16 ? -7.111 -6.684 8.543 1.00 0.00 16 GLU A N 5
ATOM 5638 C CA . GLU A 1 16 ? -7.848 -6.018 7.476 1.00 0.00 16 GLU A CA 5
ATOM 5639 C C . GLU A 1 16 ? -9.236 -5.598 7.953 1.00 0.00 16 GLU A C 5
ATOM 5640 O O . GLU A 1 16 ? -9.626 -4.440 7.817 1.00 0.00 16 GLU A O 5
ATOM 5652 N N . ALA A 1 17 ? -9.975 -6.550 8.513 1.00 0.00 17 ALA A N 5
ATOM 5653 C CA . ALA A 1 17 ? -11.318 -6.280 9.011 1.00 0.00 17 ALA A CA 5
ATOM 5654 C C . ALA A 1 17 ? -11.337 -5.033 9.889 1.00 0.00 17 ALA A C 5
ATOM 5655 O O . ALA A 1 17 ? -12.176 -4.149 9.711 1.00 0.00 17 ALA A O 5
ATOM 5662 N N . LYS A 1 18 ? -10.409 -4.968 10.837 1.00 0.00 18 LYS A N 5
ATOM 5663 C CA . LYS A 1 18 ? -10.318 -3.829 11.742 1.00 0.00 18 LYS A CA 5
ATOM 5664 C C . LYS A 1 18 ? -10.414 -2.514 10.975 1.00 0.00 18 LYS A C 5
ATOM 5665 O O . LYS A 1 18 ? -11.139 -1.603 11.374 1.00 0.00 18 LYS A O 5
ATOM 5684 N N . TYR A 1 19 ? -9.681 -2.424 9.871 1.00 0.00 19 TYR A N 5
ATOM 5685 C CA . TYR A 1 19 ? -9.683 -1.221 9.048 1.00 0.00 19 TYR A CA 5
ATOM 5686 C C . TYR A 1 19 ? -11.065 -0.972 8.451 1.00 0.00 19 TYR A C 5
ATOM 5687 O O . TYR A 1 19 ? -11.574 0.149 8.481 1.00 0.00 19 TYR A O 5
ATOM 5705 N N . ASP A 1 20 ? -11.667 -2.025 7.910 1.00 0.00 20 ASP A N 5
ATOM 5706 C CA . ASP A 1 20 ? -12.991 -1.923 7.307 1.00 0.00 20 ASP A CA 5
ATOM 5707 C C . ASP A 1 20 ? -13.964 -1.220 8.248 1.00 0.00 20 ASP A C 5
ATOM 5708 O O . ASP A 1 20 ? -14.827 -0.461 7.808 1.00 0.00 20 ASP A O 5
ATOM 5717 N N . GLU A 1 21 ? -13.818 -1.478 9.543 1.00 0.00 21 GLU A N 5
ATOM 5718 C CA . GLU A 1 21 ? -14.686 -0.871 10.545 1.00 0.00 21 GLU A CA 5
ATOM 5719 C C . GLU A 1 21 ? -14.544 0.649 10.538 1.00 0.00 21 GLU A C 5
ATOM 5720 O O . GLU A 1 21 ? -15.473 1.371 10.902 1.00 0.00 21 GLU A O 5
ATOM 5732 N N . ILE A 1 22 ? -13.376 1.126 10.123 1.00 0.00 22 ILE A N 5
ATOM 5733 C CA . ILE A 1 22 ? -13.113 2.559 10.068 1.00 0.00 22 ILE A CA 5
ATOM 5734 C C . ILE A 1 22 ? -13.682 3.174 8.794 1.00 0.00 22 ILE A C 5
ATOM 5735 O O . ILE A 1 22 ? -14.096 4.332 8.784 1.00 0.00 22 ILE A O 5
ATOM 5751 N N . ALA A 1 23 ? -13.700 2.389 7.722 1.00 0.00 23 ALA A N 5
ATOM 5752 C CA . ALA A 1 23 ? -14.222 2.855 6.443 1.00 0.00 23 ALA A CA 5
ATOM 5753 C C . ALA A 1 23 ? -15.552 2.185 6.116 1.00 0.00 23 ALA A C 5
ATOM 5754 O O . ALA A 1 23 ? -15.854 1.915 4.953 1.00 0.00 23 ALA A O 5
ATOM 5761 N N . LYS A 1 24 ? -16.344 1.918 7.149 1.00 0.00 24 LYS A N 5
ATOM 5762 C CA . LYS A 1 24 ? -17.643 1.279 6.972 1.00 0.00 24 LYS A CA 5
ATOM 5763 C C . LYS A 1 24 ? -18.563 2.145 6.118 1.00 0.00 24 LYS A C 5
ATOM 5764 O O . LYS A 1 24 ? -19.261 1.643 5.236 1.00 0.00 24 LYS A O 5
ATOM 5783 N N . ASP A 1 25 ? -18.559 3.446 6.384 1.00 0.00 25 ASP A N 5
ATOM 5784 C CA . ASP A 1 25 ? -19.392 4.382 5.637 1.00 0.00 25 ASP A CA 5
ATOM 5785 C C . ASP A 1 25 ? -18.651 4.912 4.414 1.00 0.00 25 ASP A C 5
ATOM 5786 O O . ASP A 1 25 ? -19.265 5.235 3.397 1.00 0.00 25 ASP A O 5
ATOM 5795 N N . TRP A 1 26 ? -17.330 4.999 4.520 1.00 0.00 26 TRP A N 5
ATOM 5796 C CA . TRP A 1 26 ? -16.506 5.491 3.422 1.00 0.00 26 TRP A CA 5
ATOM 5797 C C . TRP A 1 26 ? -16.849 4.774 2.121 1.00 0.00 26 TRP A C 5
ATOM 5798 O O . TRP A 1 26 ? -16.781 3.548 2.023 1.00 0.00 26 TRP A O 5
ATOM 5819 N N . PRO A 1 27 ? -17.225 5.553 1.096 1.00 0.00 27 PRO A N 5
ATOM 5820 C CA . PRO A 1 27 ? -17.585 5.013 -0.219 1.00 0.00 27 PRO A CA 5
ATOM 5821 C C . PRO A 1 27 ? -16.380 4.448 -0.963 1.00 0.00 27 PRO A C 5
ATOM 5822 O O . PRO A 1 27 ? -15.237 4.807 -0.678 1.00 0.00 27 PRO A O 5
ATOM 5833 N N . LYS A 1 28 ? -16.642 3.563 -1.918 1.00 0.00 28 LYS A N 5
ATOM 5834 C CA . LYS A 1 28 ? -15.580 2.949 -2.706 1.00 0.00 28 LYS A CA 5
ATOM 5835 C C . LYS A 1 28 ? -15.086 3.902 -3.790 1.00 0.00 28 LYS A C 5
ATOM 5836 O O . LYS A 1 28 ? -13.899 3.926 -4.116 1.00 0.00 28 LYS A O 5
ATOM 5855 N N . LYS A 1 29 ? -16.004 4.686 -4.344 1.00 0.00 29 LYS A N 5
ATOM 5856 C CA . LYS A 1 29 ? -15.663 5.643 -5.390 1.00 0.00 29 LYS A CA 5
ATOM 5857 C C . LYS A 1 29 ? -16.074 7.057 -4.990 1.00 0.00 29 LYS A C 5
ATOM 5858 O O . LYS A 1 29 ? -17.255 7.332 -4.775 1.00 0.00 29 LYS A O 5
ATOM 5877 N N . VAL A 1 30 ? -15.094 7.949 -4.892 1.00 0.00 30 VAL A N 5
ATOM 5878 C CA . VAL A 1 30 ? -15.355 9.334 -4.521 1.00 0.00 30 VAL A CA 5
ATOM 5879 C C . VAL A 1 30 ? -14.946 10.289 -5.636 1.00 0.00 30 VAL A C 5
ATOM 5880 O O . VAL A 1 30 ? -13.949 10.067 -6.324 1.00 0.00 30 VAL A O 5
ATOM 5893 N N . LYS A 1 31 ? -15.722 11.353 -5.811 1.00 0.00 31 LYS A N 5
ATOM 5894 C CA . LYS A 1 31 ? -15.441 12.345 -6.842 1.00 0.00 31 LYS A CA 5
ATOM 5895 C C . LYS A 1 31 ? -14.782 13.583 -6.241 1.00 0.00 31 LYS A C 5
ATOM 5896 O O . LYS A 1 31 ? -15.462 14.534 -5.854 1.00 0.00 31 LYS A O 5
ATOM 5915 N N . HIS A 1 32 ? -13.455 13.565 -6.168 1.00 0.00 32 HIS A N 5
ATOM 5916 C CA . HIS A 1 32 ? -12.704 14.687 -5.617 1.00 0.00 32 HIS A CA 5
ATOM 5917 C C . HIS A 1 32 ? -12.795 15.904 -6.533 1.00 0.00 32 HIS A C 5
ATOM 5918 O O . HIS A 1 32 ? -13.149 15.786 -7.706 1.00 0.00 32 HIS A O 5
ATOM 5932 N N . VAL A 1 33 ? -12.473 17.073 -5.989 1.00 0.00 33 VAL A N 5
ATOM 5933 C CA . VAL A 1 33 ? -12.517 18.312 -6.757 1.00 0.00 33 VAL A CA 5
ATOM 5934 C C . VAL A 1 33 ? -11.278 18.461 -7.632 1.00 0.00 33 VAL A C 5
ATOM 5935 O O . VAL A 1 33 ? -11.377 18.748 -8.825 1.00 0.00 33 VAL A O 5
ATOM 5948 N N . LEU A 1 34 ? -10.109 18.263 -7.031 1.00 0.00 34 LEU A N 5
ATOM 5949 C CA . LEU A 1 34 ? -8.848 18.374 -7.755 1.00 0.00 34 LEU A CA 5
ATOM 5950 C C . LEU A 1 34 ? -8.757 17.322 -8.856 1.00 0.00 34 LEU A C 5
ATOM 5951 O O . LEU A 1 34 ? -8.041 17.500 -9.842 1.00 0.00 34 LEU A O 5
ATOM 5967 N N . HIS A 1 35 ? -9.490 16.227 -8.682 1.00 0.00 35 HIS A N 5
ATOM 5968 C CA . HIS A 1 35 ? -9.494 15.147 -9.663 1.00 0.00 35 HIS A CA 5
ATOM 5969 C C . HIS A 1 35 ? -10.904 14.898 -10.191 1.00 0.00 35 HIS A C 5
ATOM 5970 O O . HIS A 1 35 ? -11.219 13.802 -10.653 1.00 0.00 35 HIS A O 5
ATOM 5984 N N . GLU A 1 36 ? -11.747 15.923 -10.118 1.00 0.00 36 GLU A N 5
ATOM 5985 C CA . GLU A 1 36 ? -13.124 15.814 -10.588 1.00 0.00 36 GLU A CA 5
ATOM 5986 C C . GLU A 1 36 ? -13.207 14.930 -11.829 1.00 0.00 36 GLU A C 5
ATOM 5987 O O . GLU A 1 36 ? -14.152 14.160 -11.992 1.00 0.00 36 GLU A O 5
ATOM 5999 N N . GLU A 1 37 ? -12.210 15.048 -12.700 1.00 0.00 37 GLU A N 5
ATOM 6000 C CA . GLU A 1 37 ? -12.171 14.261 -13.927 1.00 0.00 37 GLU A CA 5
ATOM 6001 C C . GLU A 1 37 ? -12.784 12.881 -13.707 1.00 0.00 37 GLU A C 5
ATOM 6002 O O . GLU A 1 37 ? -13.670 12.458 -14.449 1.00 0.00 37 GLU A O 5
ATOM 6014 N N . HIS A 1 38 ? -12.304 12.183 -12.682 1.00 0.00 38 HIS A N 5
ATOM 6015 C CA . HIS A 1 38 ? -12.804 10.850 -12.364 1.00 0.00 38 HIS A CA 5
ATOM 6016 C C . HIS A 1 38 ? -12.960 10.674 -10.857 1.00 0.00 38 HIS A C 5
ATOM 6017 O O . HIS A 1 38 ? -12.526 11.521 -10.076 1.00 0.00 38 HIS A O 5
ATOM 6031 N N . GLU A 1 39 ? -13.583 9.571 -10.456 1.00 0.00 39 GLU A N 5
ATOM 6032 C CA . GLU A 1 39 ? -13.798 9.286 -9.042 1.00 0.00 39 GLU A CA 5
ATOM 6033 C C . GLU A 1 39 ? -12.762 8.292 -8.524 1.00 0.00 39 GLU A C 5
ATOM 6034 O O . GLU A 1 39 ? -12.702 7.148 -8.978 1.00 0.00 39 GLU A O 5
ATOM 6046 N N . LEU A 1 40 ? -11.949 8.735 -7.572 1.00 0.00 40 LEU A N 5
ATOM 6047 C CA . LEU A 1 40 ? -10.915 7.886 -6.991 1.00 0.00 40 LEU A CA 5
ATOM 6048 C C . LEU A 1 40 ? -11.515 6.594 -6.444 1.00 0.00 40 LEU A C 5
ATOM 6049 O O . LEU A 1 40 ? -12.731 6.477 -6.300 1.00 0.00 40 LEU A O 5
ATOM 6065 N N . GLU A 1 41 ? -10.652 5.630 -6.140 1.00 0.00 41 GLU A N 5
ATOM 6066 C CA . GLU A 1 41 ? -11.098 4.348 -5.607 1.00 0.00 41 GLU A CA 5
ATOM 6067 C C . GLU A 1 41 ? -10.340 3.996 -4.331 1.00 0.00 41 GLU A C 5
ATOM 6068 O O . GLU A 1 41 ? -9.206 3.517 -4.381 1.00 0.00 41 GLU A O 5
ATOM 6080 N N . LEU A 1 42 ? -10.973 4.236 -3.188 1.00 0.00 42 LEU A N 5
ATOM 6081 C CA . LEU A 1 42 ? -10.359 3.945 -1.897 1.00 0.00 42 LEU A CA 5
ATOM 6082 C C . LEU A 1 42 ? -9.496 2.690 -1.975 1.00 0.00 42 LEU A C 5
ATOM 6083 O O . LEU A 1 42 ? -10.002 1.569 -1.892 1.00 0.00 42 LEU A O 5
ATOM 6099 N N . THR A 1 43 ? -8.191 2.883 -2.132 1.00 0.00 43 THR A N 5
ATOM 6100 C CA . THR A 1 43 ? -7.257 1.767 -2.220 1.00 0.00 43 THR A CA 5
ATOM 6101 C C . THR A 1 43 ? -6.389 1.677 -0.970 1.00 0.00 43 THR A C 5
ATOM 6102 O O . THR A 1 43 ? -5.936 2.693 -0.443 1.00 0.00 43 THR A O 5
ATOM 6113 N N . ARG A 1 44 ? -6.161 0.455 -0.501 1.00 0.00 44 ARG A N 5
ATOM 6114 C CA . ARG A 1 44 ? -5.347 0.233 0.688 1.00 0.00 44 ARG A CA 5
ATOM 6115 C C . ARG A 1 44 ? -3.887 0.587 0.421 1.00 0.00 44 ARG A C 5
ATOM 6116 O O . ARG A 1 44 ? -3.283 0.096 -0.533 1.00 0.00 44 ARG A O 5
ATOM 6137 N N . VAL A 1 45 ? -3.326 1.441 1.271 1.00 0.00 45 VAL A N 5
ATOM 6138 C CA . VAL A 1 45 ? -1.937 1.861 1.128 1.00 0.00 45 VAL A CA 5
ATOM 6139 C C . VAL A 1 45 ? -1.274 2.041 2.489 1.00 0.00 45 VAL A C 5
ATOM 6140 O O . VAL A 1 45 ? -1.854 2.632 3.398 1.00 0.00 45 VAL A O 5
ATOM 6153 N N . GLN A 1 46 ? -0.056 1.526 2.620 1.00 0.00 46 GLN A N 5
ATOM 6154 C CA . GLN A 1 46 ? 0.686 1.630 3.871 1.00 0.00 46 GLN A CA 5
ATOM 6155 C C . GLN A 1 46 ? 0.993 3.087 4.202 1.00 0.00 46 GLN A C 5
ATOM 6156 O O . GLN A 1 46 ? 0.714 3.555 5.306 1.00 0.00 46 GLN A O 5
ATOM 6170 N N . VAL A 1 47 ? 1.570 3.799 3.239 1.00 0.00 47 VAL A N 5
ATOM 6171 C CA . VAL A 1 47 ? 1.914 5.203 3.428 1.00 0.00 47 VAL A CA 5
ATOM 6172 C C . VAL A 1 47 ? 1.912 5.953 2.101 1.00 0.00 47 VAL A C 5
ATOM 6173 O O . VAL A 1 47 ? 2.227 5.385 1.055 1.00 0.00 47 VAL A O 5
ATOM 6186 N N . TYR A 1 48 ? 1.557 7.232 2.152 1.00 0.00 48 TYR A N 5
ATOM 6187 C CA . TYR A 1 48 ? 1.512 8.060 0.953 1.00 0.00 48 TYR A CA 5
ATOM 6188 C C . TYR A 1 48 ? 1.559 9.542 1.312 1.00 0.00 48 TYR A C 5
ATOM 6189 O O . TYR A 1 48 ? 1.608 9.908 2.487 1.00 0.00 48 TYR A O 5
ATOM 6207 N N . THR A 1 49 ? 1.544 10.393 0.291 1.00 0.00 49 THR A N 5
ATOM 6208 C CA . THR A 1 49 ? 1.585 11.835 0.497 1.00 0.00 49 THR A CA 5
ATOM 6209 C C . THR A 1 49 ? 0.412 12.523 -0.192 1.00 0.00 49 THR A C 5
ATOM 6210 O O . THR A 1 49 ? 0.345 12.578 -1.420 1.00 0.00 49 THR A O 5
ATOM 6221 N N . CYS A 1 50 ? -0.512 13.048 0.606 1.00 0.00 50 CYS A N 5
ATOM 6222 C CA . CYS A 1 50 ? -1.683 13.733 0.074 1.00 0.00 50 CYS A CA 5
ATOM 6223 C C . CYS A 1 50 ? -1.288 15.048 -0.592 1.00 0.00 50 CYS A C 5
ATOM 6224 O O . CYS A 1 50 ? -0.502 15.821 -0.045 1.00 0.00 50 CYS A O 5
ATOM 6231 N N . ASP A 1 51 ? -1.840 15.294 -1.775 1.00 0.00 51 ASP A N 5
ATOM 6232 C CA . ASP A 1 51 ? -1.547 16.515 -2.516 1.00 0.00 51 ASP A CA 5
ATOM 6233 C C . ASP A 1 51 ? -2.622 17.569 -2.273 1.00 0.00 51 ASP A C 5
ATOM 6234 O O . ASP A 1 51 ? -2.811 18.478 -3.083 1.00 0.00 51 ASP A O 5
ATOM 6243 N N . LYS A 1 52 ? -3.326 17.442 -1.154 1.00 0.00 52 LYS A N 5
ATOM 6244 C CA . LYS A 1 52 ? -4.384 18.383 -0.803 1.00 0.00 52 LYS A CA 5
ATOM 6245 C C . LYS A 1 52 ? -4.039 19.135 0.479 1.00 0.00 52 LYS A C 5
ATOM 6246 O O . LYS A 1 52 ? -3.863 20.354 0.467 1.00 0.00 52 LYS A O 5
ATOM 6265 N N . CYS A 1 53 ? -3.943 18.402 1.583 1.00 0.00 53 CYS A N 5
ATOM 6266 C CA . CYS A 1 53 ? -3.618 18.999 2.872 1.00 0.00 53 CYS A CA 5
ATOM 6267 C C . CYS A 1 53 ? -2.128 18.867 3.173 1.00 0.00 53 CYS A C 5
ATOM 6268 O O . CYS A 1 53 ? -1.653 19.322 4.213 1.00 0.00 53 CYS A O 5
ATOM 6275 N N . GLU A 1 54 ? -1.398 18.241 2.256 1.00 0.00 54 GLU A N 5
ATOM 6276 C CA . GLU A 1 54 ? 0.037 18.048 2.424 1.00 0.00 54 GLU A CA 5
ATOM 6277 C C . GLU A 1 54 ? 0.329 17.156 3.627 1.00 0.00 54 GLU A C 5
ATOM 6278 O O . GLU A 1 54 ? 1.277 17.395 4.374 1.00 0.00 54 GLU A O 5
ATOM 6290 N N . GLU A 1 55 ? -0.493 16.126 3.807 1.00 0.00 55 GLU A N 5
ATOM 6291 C CA . GLU A 1 55 ? -0.324 15.200 4.919 1.00 0.00 55 GLU A CA 5
ATOM 6292 C C . GLU A 1 55 ? -0.132 13.772 4.414 1.00 0.00 55 GLU A C 5
ATOM 6293 O O . GLU A 1 55 ? -0.374 13.480 3.244 1.00 0.00 55 GLU A O 5
ATOM 6305 N N . GLU A 1 56 ? 0.305 12.889 5.306 1.00 0.00 56 GLU A N 5
ATOM 6306 C CA . GLU A 1 56 ? 0.531 11.493 4.950 1.00 0.00 56 GLU A CA 5
ATOM 6307 C C . GLU A 1 56 ? -0.497 10.587 5.621 1.00 0.00 56 GLU A C 5
ATOM 6308 O O . GLU A 1 56 ? -0.637 10.587 6.843 1.00 0.00 56 GLU A O 5
ATOM 6320 N N . GLY A 1 57 ? -1.217 9.817 4.811 1.00 0.00 57 GLY A N 5
ATOM 6321 C CA . GLY A 1 57 ? -2.224 8.917 5.343 1.00 0.00 57 GLY A CA 5
ATOM 6322 C C . GLY A 1 57 ? -1.678 7.530 5.614 1.00 0.00 57 GLY A C 5
ATOM 6323 O O . GLY A 1 57 ? -0.482 7.282 5.451 1.00 0.00 57 GLY A O 5
ATOM 6327 N N . THR A 1 58 ? -2.554 6.621 6.030 1.00 0.00 58 THR A N 5
ATOM 6328 C CA . THR A 1 58 ? -2.153 5.252 6.327 1.00 0.00 58 THR A CA 5
ATOM 6329 C C . THR A 1 58 ? -3.352 4.310 6.305 1.00 0.00 58 THR A C 5
ATOM 6330 O O . THR A 1 58 ? -4.448 4.676 6.731 1.00 0.00 58 THR A O 5
ATOM 6341 N N . ILE A 1 59 ? -3.136 3.097 5.807 1.00 0.00 59 ILE A N 5
ATOM 6342 C CA . ILE A 1 59 ? -4.200 2.103 5.732 1.00 0.00 59 ILE A CA 5
ATOM 6343 C C . ILE A 1 59 ? -5.428 2.664 5.023 1.00 0.00 59 ILE A C 5
ATOM 6344 O O . ILE A 1 59 ? -6.547 2.201 5.240 1.00 0.00 59 ILE A O 5
ATOM 6360 N N . TRP A 1 60 ? -5.209 3.662 4.175 1.00 0.00 60 TRP A N 5
ATOM 6361 C CA . TRP A 1 60 ? -6.299 4.286 3.432 1.00 0.00 60 TRP A CA 5
ATOM 6362 C C . TRP A 1 60 ? -5.774 5.388 2.519 1.00 0.00 60 TRP A C 5
ATOM 6363 O O . TRP A 1 60 ? -5.010 6.252 2.949 1.00 0.00 60 TRP A O 5
ATOM 6384 N N . SER A 1 61 ? -6.188 5.352 1.256 1.00 0.00 61 SER A N 5
ATOM 6385 C CA . SER A 1 61 ? -5.756 6.347 0.281 1.00 0.00 61 SER A CA 5
ATOM 6386 C C . SER A 1 61 ? -6.517 6.187 -1.031 1.00 0.00 61 SER A C 5
ATOM 6387 O O . SER A 1 61 ? -6.337 5.204 -1.750 1.00 0.00 61 SER A O 5
ATOM 6395 N N . TYR A 1 62 ? -7.367 7.161 -1.337 1.00 0.00 62 TYR A N 5
ATOM 6396 C CA . TYR A 1 62 ? -8.157 7.129 -2.562 1.00 0.00 62 TYR A CA 5
ATOM 6397 C C . TYR A 1 62 ? -7.258 7.195 -3.793 1.00 0.00 62 TYR A C 5
ATOM 6398 O O . TYR A 1 62 ? -6.806 8.270 -4.189 1.00 0.00 62 TYR A O 5
ATOM 6416 N N . HIS A 1 63 ? -7.003 6.038 -4.395 1.00 0.00 63 HIS A N 5
ATOM 6417 C CA . HIS A 1 63 ? -6.159 5.963 -5.582 1.00 0.00 63 HIS A CA 5
ATOM 6418 C C . HIS A 1 63 ? -7.003 5.758 -6.836 1.00 0.00 63 HIS A C 5
ATOM 6419 O O . HIS A 1 63 ? -8.073 5.150 -6.785 1.00 0.00 63 HIS A O 5
ATOM 6433 N N . CYS A 1 64 ? -6.516 6.269 -7.962 1.00 0.00 64 CYS A N 5
ATOM 6434 C CA . CYS A 1 64 ? -7.225 6.144 -9.230 1.00 0.00 64 CYS A CA 5
ATOM 6435 C C . CYS A 1 64 ? -6.456 5.248 -10.196 1.00 0.00 64 CYS A C 5
ATOM 6436 O O . CYS A 1 64 ? -5.292 5.505 -10.505 1.00 0.00 64 CYS A O 5
ATOM 6443 N N . ASP A 1 65 ? -7.114 4.197 -10.671 1.00 0.00 65 ASP A N 5
ATOM 6444 C CA . ASP A 1 65 ? -6.494 3.263 -11.604 1.00 0.00 65 ASP A CA 5
ATOM 6445 C C . ASP A 1 65 ? -6.462 3.844 -13.014 1.00 0.00 65 ASP A C 5
ATOM 6446 O O . ASP A 1 65 ? -6.478 3.108 -13.999 1.00 0.00 65 ASP A O 5
ATOM 6455 N N . GLU A 1 66 ? -6.418 5.170 -13.101 1.00 0.00 66 GLU A N 5
ATOM 6456 C CA . GLU A 1 66 ? -6.386 5.850 -14.391 1.00 0.00 66 GLU A CA 5
ATOM 6457 C C . GLU A 1 66 ? -5.311 6.933 -14.408 1.00 0.00 66 GLU A C 5
ATOM 6458 O O . GLU A 1 66 ? -4.490 6.994 -15.324 1.00 0.00 66 GLU A O 5
ATOM 6470 N N . CYS A 1 67 ? -5.323 7.786 -13.390 1.00 0.00 67 CYS A N 5
ATOM 6471 C CA . CYS A 1 67 ? -4.351 8.868 -13.287 1.00 0.00 67 CYS A CA 5
ATOM 6472 C C . CYS A 1 67 ? -3.394 8.630 -12.123 1.00 0.00 67 CYS A C 5
ATOM 6473 O O . CYS A 1 67 ? -2.338 9.259 -12.035 1.00 0.00 67 CYS A O 5
ATOM 6480 N N . ASP A 1 68 ? -3.769 7.720 -11.232 1.00 0.00 68 ASP A N 5
ATOM 6481 C CA . ASP A 1 68 ? -2.944 7.397 -10.073 1.00 0.00 68 ASP A CA 5
ATOM 6482 C C . ASP A 1 68 ? -2.947 8.544 -9.067 1.00 0.00 68 ASP A C 5
ATOM 6483 O O . ASP A 1 68 ? -1.896 8.957 -8.577 1.00 0.00 68 ASP A O 5
ATOM 6492 N N . PHE A 1 69 ? -4.136 9.055 -8.765 1.00 0.00 69 PHE A N 5
ATOM 6493 C CA . PHE A 1 69 ? -4.277 10.156 -7.819 1.00 0.00 69 PHE A CA 5
ATOM 6494 C C . PHE A 1 69 ? -4.597 9.634 -6.421 1.00 0.00 69 PHE A C 5
ATOM 6495 O O . PHE A 1 69 ? -5.593 8.940 -6.219 1.00 0.00 69 PHE A O 5
ATOM 6512 N N . ASP A 1 70 ? -3.744 9.972 -5.460 1.00 0.00 70 ASP A N 5
ATOM 6513 C CA . ASP A 1 70 ? -3.934 9.539 -4.081 1.00 0.00 70 ASP A CA 5
ATOM 6514 C C . ASP A 1 70 ? -4.457 10.684 -3.219 1.00 0.00 70 ASP A C 5
ATOM 6515 O O . ASP A 1 70 ? -4.143 11.850 -3.460 1.00 0.00 70 ASP A O 5
ATOM 6524 N N . LEU A 1 71 ? -5.257 10.344 -2.214 1.00 0.00 71 LEU A N 5
ATOM 6525 C CA . LEU A 1 71 ? -5.825 11.343 -1.316 1.00 0.00 71 LEU A CA 5
ATOM 6526 C C . LEU A 1 71 ? -6.154 10.731 0.042 1.00 0.00 71 LEU A C 5
ATOM 6527 O O . LEU A 1 71 ? -5.959 9.535 0.259 1.00 0.00 71 LEU A O 5
ATOM 6543 N N . HIS A 1 72 ? -6.656 11.560 0.952 1.00 0.00 72 HIS A N 5
ATOM 6544 C CA . HIS A 1 72 ? -7.015 11.099 2.289 1.00 0.00 72 HIS A CA 5
ATOM 6545 C C . HIS A 1 72 ? -8.486 10.699 2.349 1.00 0.00 72 HIS A C 5
ATOM 6546 O O . HIS A 1 72 ? -9.310 11.213 1.593 1.00 0.00 72 HIS A O 5
ATOM 6560 N N . ALA A 1 73 ? -8.807 9.779 3.252 1.00 0.00 73 ALA A N 5
ATOM 6561 C CA . ALA A 1 73 ? -10.179 9.311 3.411 1.00 0.00 73 ALA A CA 5
ATOM 6562 C C . ALA A 1 73 ? -11.121 10.469 3.720 1.00 0.00 73 ALA A C 5
ATOM 6563 O O . ALA A 1 73 ? -12.211 10.564 3.156 1.00 0.00 73 ALA A O 5
ATOM 6570 N N . LYS A 1 74 ? -10.696 11.347 4.622 1.00 0.00 74 LYS A N 5
ATOM 6571 C CA . LYS A 1 74 ? -11.501 12.500 5.007 1.00 0.00 74 LYS A CA 5
ATOM 6572 C C . LYS A 1 74 ? -11.476 13.569 3.919 1.00 0.00 74 LYS A C 5
ATOM 6573 O O . LYS A 1 74 ? -12.484 14.228 3.658 1.00 0.00 74 LYS A O 5
ATOM 6592 N N . CYS A 1 75 ? -10.321 13.735 3.285 1.00 0.00 75 CYS A N 5
ATOM 6593 C CA . CYS A 1 75 ? -10.165 14.723 2.224 1.00 0.00 75 CYS A CA 5
ATOM 6594 C C . CYS A 1 75 ? -11.135 14.448 1.078 1.00 0.00 75 CYS A C 5
ATOM 6595 O O . CYS A 1 75 ? -11.815 15.354 0.597 1.00 0.00 75 CYS A O 5
ATOM 6602 N N . ALA A 1 76 ? -11.192 13.192 0.647 1.00 0.00 76 ALA A N 5
ATOM 6603 C CA . ALA A 1 76 ? -12.080 12.798 -0.439 1.00 0.00 76 ALA A CA 5
ATOM 6604 C C . ALA A 1 76 ? -13.541 13.011 -0.060 1.00 0.00 76 ALA A C 5
ATOM 6605 O O . ALA A 1 76 ? -14.331 13.525 -0.854 1.00 0.00 76 ALA A O 5
ATOM 6612 N N . LEU A 1 77 ? -13.895 12.614 1.157 1.00 0.00 77 LEU A N 5
ATOM 6613 C CA . LEU A 1 77 ? -15.263 12.762 1.642 1.00 0.00 77 LEU A CA 5
ATOM 6614 C C . LEU A 1 77 ? -15.651 14.234 1.739 1.00 0.00 77 LEU A C 5
ATOM 6615 O O . LEU A 1 77 ? -16.705 14.641 1.253 1.00 0.00 77 LEU A O 5
ATOM 6631 N N . ASN A 1 78 ? -14.790 15.027 2.367 1.00 0.00 78 ASN A N 5
ATOM 6632 C CA . ASN A 1 78 ? -15.042 16.455 2.526 1.00 0.00 78 ASN A CA 5
ATOM 6633 C C . ASN A 1 78 ? -14.801 17.199 1.216 1.00 0.00 78 ASN A C 5
ATOM 6634 O O . ASN A 1 78 ? -13.660 17.358 0.782 1.00 0.00 78 ASN A O 5
ATOM 6645 N N . GLU A 1 79 ? -15.883 17.652 0.591 1.00 0.00 79 GLU A N 5
ATOM 6646 C CA . GLU A 1 79 ? -15.789 18.379 -0.670 1.00 0.00 79 GLU A CA 5
ATOM 6647 C C . GLU A 1 79 ? -15.758 19.885 -0.429 1.00 0.00 79 GLU A C 5
ATOM 6648 O O . GLU A 1 79 ? -16.700 20.456 0.121 1.00 0.00 79 GLU A O 5
ATOM 6660 N N . ASP A 1 80 ? -14.668 20.522 -0.842 1.00 0.00 80 ASP A N 5
ATOM 6661 C CA . ASP A 1 80 ? -14.514 21.962 -0.672 1.00 0.00 80 ASP A CA 5
ATOM 6662 C C . ASP A 1 80 ? -13.319 22.479 -1.469 1.00 0.00 80 ASP A C 5
ATOM 6663 O O . ASP A 1 80 ? -12.400 21.725 -1.789 1.00 0.00 80 ASP A O 5
ATOM 6672 N N . THR A 1 81 ? -13.340 23.769 -1.787 1.00 0.00 81 THR A N 5
ATOM 6673 C CA . THR A 1 81 ? -12.261 24.386 -2.548 1.00 0.00 81 THR A CA 5
ATOM 6674 C C . THR A 1 81 ? -11.714 25.614 -1.830 1.00 0.00 81 THR A C 5
ATOM 6675 O O . THR A 1 81 ? -11.394 26.623 -2.459 1.00 0.00 81 THR A O 5
ATOM 6686 N N . LYS A 1 82 ? -11.607 25.522 -0.509 1.00 0.00 82 LYS A N 5
ATOM 6687 C CA . LYS A 1 82 ? -11.096 26.625 0.297 1.00 0.00 82 LYS A CA 5
ATOM 6688 C C . LYS A 1 82 ? -10.077 26.127 1.317 1.00 0.00 82 LYS A C 5
ATOM 6689 O O . LYS A 1 82 ? -10.138 26.485 2.493 1.00 0.00 82 LYS A O 5
ATOM 6708 N N . GLU A 1 83 ? -9.142 25.302 0.859 1.00 0.00 83 GLU A N 5
ATOM 6709 C CA . GLU A 1 83 ? -8.110 24.756 1.733 1.00 0.00 83 GLU A CA 5
ATOM 6710 C C . GLU A 1 83 ? -6.815 25.555 1.611 1.00 0.00 83 GLU A C 5
ATOM 6711 O O . GLU A 1 83 ? -6.268 26.026 2.607 1.00 0.00 83 GLU A O 5
ATOM 6723 N N . SER A 1 84 ? -6.332 25.701 0.381 1.00 0.00 84 SER A N 5
ATOM 6724 C CA . SER A 1 84 ? -5.099 26.438 0.128 1.00 0.00 84 SER A CA 5
ATOM 6725 C C . SER A 1 84 ? -5.394 27.774 -0.548 1.00 0.00 84 SER A C 5
ATOM 6726 O O . SER A 1 84 ? -6.442 27.951 -1.168 1.00 0.00 84 SER A O 5
ATOM 6734 N N . GLY A 1 85 ? -4.460 28.712 -0.424 1.00 0.00 85 GLY A N 5
ATOM 6735 C CA . GLY A 1 85 ? -4.638 30.020 -1.027 1.00 0.00 85 GLY A CA 5
ATOM 6736 C C . GLY A 1 85 ? -4.121 31.140 -0.146 1.00 0.00 85 GLY A C 5
ATOM 6737 O O . GLY A 1 85 ? -4.883 31.966 0.355 1.00 0.00 85 GLY A O 5
ATOM 6741 N N . PRO A 1 86 ? -2.795 31.176 0.055 1.00 0.00 86 PRO A N 5
ATOM 6742 C CA . PRO A 1 86 ? -2.148 32.198 0.883 1.00 0.00 86 PRO A CA 5
ATOM 6743 C C . PRO A 1 86 ? -2.186 33.578 0.236 1.00 0.00 86 PRO A C 5
ATOM 6744 O O . PRO A 1 86 ? -2.597 34.556 0.861 1.00 0.00 86 PRO A O 5
ATOM 6755 N N . SER A 1 87 ? -1.755 33.651 -1.019 1.00 0.00 87 SER A N 5
ATOM 6756 C CA . SER A 1 87 ? -1.738 34.913 -1.749 1.00 0.00 87 SER A CA 5
ATOM 6757 C C . SER A 1 87 ? -1.927 34.678 -3.245 1.00 0.00 87 SER A C 5
ATOM 6758 O O . SER A 1 87 ? -1.774 33.558 -3.733 1.00 0.00 87 SER A O 5
ATOM 6766 N N . SER A 1 88 ? -2.263 35.742 -3.967 1.00 0.00 88 SER A N 5
ATOM 6767 C CA . SER A 1 88 ? -2.477 35.653 -5.406 1.00 0.00 88 SER A CA 5
ATOM 6768 C C . SER A 1 88 ? -1.164 35.821 -6.163 1.00 0.00 88 SER A C 5
ATOM 6769 O O . SER A 1 88 ? -0.837 35.029 -7.046 1.00 0.00 88 SER A O 5
ATOM 6777 N N . GLY A 1 89 ? -0.413 36.860 -5.810 1.00 0.00 89 GLY A N 5
ATOM 6778 C CA . GLY A 1 89 ? 0.857 37.115 -6.464 1.00 0.00 89 GLY A CA 5
ATOM 6779 C C . GLY A 1 89 ? 1.191 38.592 -6.527 1.00 0.00 89 GLY A C 5
ATOM 6780 O O . GLY A 1 89 ? 0.277 39.415 -6.482 1.00 0.00 89 GLY A O 5
ATOM 6786 N N . GLY A 1 1 ? 27.905 -14.968 21.372 1.00 0.00 1 GLY A N 6
ATOM 6787 C CA . GLY A 1 1 ? 26.492 -15.001 21.700 1.00 0.00 1 GLY A CA 6
ATOM 6788 C C . GLY A 1 1 ? 25.678 -15.777 20.684 1.00 0.00 1 GLY A C 6
ATOM 6789 O O . GLY A 1 1 ? 26.227 -16.327 19.729 1.00 0.00 1 GLY A O 6
ATOM 6793 N N . SER A 1 2 ? 24.366 -15.824 20.890 1.00 0.00 2 SER A N 6
ATOM 6794 C CA . SER A 1 2 ? 23.475 -16.543 19.987 1.00 0.00 2 SER A CA 6
ATOM 6795 C C . SER A 1 2 ? 22.024 -16.130 20.212 1.00 0.00 2 SER A C 6
ATOM 6796 O O . SER A 1 2 ? 21.639 -15.754 21.319 1.00 0.00 2 SER A O 6
ATOM 6804 N N . SER A 1 3 ? 21.224 -16.204 19.153 1.00 0.00 3 SER A N 6
ATOM 6805 C CA . SER A 1 3 ? 19.815 -15.834 19.232 1.00 0.00 3 SER A CA 6
ATOM 6806 C C . SER A 1 3 ? 18.984 -16.648 18.245 1.00 0.00 3 SER A C 6
ATOM 6807 O O . SER A 1 3 ? 19.521 -17.418 17.451 1.00 0.00 3 SER A O 6
ATOM 6815 N N . GLY A 1 4 ? 17.667 -16.470 18.303 1.00 0.00 4 GLY A N 6
ATOM 6816 C CA . GLY A 1 4 ? 16.781 -17.194 17.410 1.00 0.00 4 GLY A CA 6
ATOM 6817 C C . GLY A 1 4 ? 16.033 -16.275 16.465 1.00 0.00 4 GLY A C 6
ATOM 6818 O O . GLY A 1 4 ? 15.788 -15.112 16.784 1.00 0.00 4 GLY A O 6
ATOM 6822 N N . SER A 1 5 ? 15.671 -16.797 15.298 1.00 0.00 5 SER A N 6
ATOM 6823 C CA . SER A 1 5 ? 14.951 -16.013 14.300 1.00 0.00 5 SER A CA 6
ATOM 6824 C C . SER A 1 5 ? 13.470 -15.916 14.652 1.00 0.00 5 SER A C 6
ATOM 6825 O O . SER A 1 5 ? 12.939 -16.747 15.389 1.00 0.00 5 SER A O 6
ATOM 6833 N N . SER A 1 6 ? 12.807 -14.895 14.118 1.00 0.00 6 SER A N 6
ATOM 6834 C CA . SER A 1 6 ? 11.387 -14.685 14.377 1.00 0.00 6 SER A CA 6
ATOM 6835 C C . SER A 1 6 ? 10.638 -14.380 13.084 1.00 0.00 6 SER A C 6
ATOM 6836 O O . SER A 1 6 ? 11.230 -13.940 12.099 1.00 0.00 6 SER A O 6
ATOM 6844 N N . GLY A 1 7 ? 9.330 -14.617 13.095 1.00 0.00 7 GLY A N 6
ATOM 6845 C CA . GLY A 1 7 ? 8.520 -14.361 11.918 1.00 0.00 7 GLY A CA 6
ATOM 6846 C C . GLY A 1 7 ? 7.235 -13.628 12.247 1.00 0.00 7 GLY A C 6
ATOM 6847 O O . GLY A 1 7 ? 7.009 -13.236 13.393 1.00 0.00 7 GLY A O 6
ATOM 6851 N N . THR A 1 8 ? 6.389 -13.438 11.239 1.00 0.00 8 THR A N 6
ATOM 6852 C CA . THR A 1 8 ? 5.121 -12.744 11.425 1.00 0.00 8 THR A CA 6
ATOM 6853 C C . THR A 1 8 ? 4.000 -13.428 10.651 1.00 0.00 8 THR A C 6
ATOM 6854 O O . THR A 1 8 ? 4.246 -14.342 9.864 1.00 0.00 8 THR A O 6
ATOM 6865 N N . GLU A 1 9 ? 2.770 -12.979 10.878 1.00 0.00 9 GLU A N 6
ATOM 6866 C CA . GLU A 1 9 ? 1.612 -13.549 10.200 1.00 0.00 9 GLU A CA 6
ATOM 6867 C C . GLU A 1 9 ? 1.812 -13.549 8.688 1.00 0.00 9 GLU A C 6
ATOM 6868 O O . GLU A 1 9 ? 2.811 -13.036 8.184 1.00 0.00 9 GLU A O 6
ATOM 6880 N N . GLU A 1 10 ? 0.855 -14.130 7.970 1.00 0.00 10 GLU A N 6
ATOM 6881 C CA . GLU A 1 10 ? 0.928 -14.198 6.515 1.00 0.00 10 GLU A CA 6
ATOM 6882 C C . GLU A 1 10 ? -0.289 -13.533 5.878 1.00 0.00 10 GLU A C 6
ATOM 6883 O O . GLU A 1 10 ? -0.159 -12.572 5.120 1.00 0.00 10 GLU A O 6
ATOM 6895 N N . ARG A 1 11 ? -1.472 -14.053 6.191 1.00 0.00 11 ARG A N 6
ATOM 6896 C CA . ARG A 1 11 ? -2.712 -13.512 5.649 1.00 0.00 11 ARG A CA 6
ATOM 6897 C C . ARG A 1 11 ? -3.494 -12.762 6.723 1.00 0.00 11 ARG A C 6
ATOM 6898 O O . ARG A 1 11 ? -4.516 -13.244 7.213 1.00 0.00 11 ARG A O 6
ATOM 6919 N N . LEU A 1 12 ? -3.007 -11.581 7.085 1.00 0.00 12 LEU A N 6
ATOM 6920 C CA . LEU A 1 12 ? -3.659 -10.763 8.102 1.00 0.00 12 LEU A CA 6
ATOM 6921 C C . LEU A 1 12 ? -5.175 -10.792 7.934 1.00 0.00 12 LEU A C 6
ATOM 6922 O O . LEU A 1 12 ? -5.726 -10.119 7.063 1.00 0.00 12 LEU A O 6
ATOM 6938 N N . LYS A 1 13 ? -5.844 -11.573 8.774 1.00 0.00 13 LYS A N 6
ATOM 6939 C CA . LYS A 1 13 ? -7.297 -11.687 8.722 1.00 0.00 13 LYS A CA 6
ATOM 6940 C C . LYS A 1 13 ? -7.959 -10.590 9.549 1.00 0.00 13 LYS A C 6
ATOM 6941 O O . LYS A 1 13 ? -8.616 -9.703 9.006 1.00 0.00 13 LYS A O 6
ATOM 6960 N N . GLU A 1 14 ? -7.780 -10.658 10.865 1.00 0.00 14 GLU A N 6
ATOM 6961 C CA . GLU A 1 14 ? -8.360 -9.669 11.766 1.00 0.00 14 GLU A CA 6
ATOM 6962 C C . GLU A 1 14 ? -7.923 -8.258 11.380 1.00 0.00 14 GLU A C 6
ATOM 6963 O O . GLU A 1 14 ? -8.755 -7.389 11.119 1.00 0.00 14 GLU A O 6
ATOM 6975 N N . ILE A 1 15 ? -6.613 -8.040 11.347 1.00 0.00 15 ILE A N 6
ATOM 6976 C CA . ILE A 1 15 ? -6.065 -6.736 10.992 1.00 0.00 15 ILE A CA 6
ATOM 6977 C C . ILE A 1 15 ? -6.924 -6.047 9.937 1.00 0.00 15 ILE A C 6
ATOM 6978 O O . ILE A 1 15 ? -7.347 -4.906 10.117 1.00 0.00 15 ILE A O 6
ATOM 6994 N N . GLU A 1 16 ? -7.178 -6.750 8.838 1.00 0.00 16 GLU A N 6
ATOM 6995 C CA . GLU A 1 16 ? -7.988 -6.205 7.754 1.00 0.00 16 GLU A CA 6
ATOM 6996 C C . GLU A 1 16 ? -9.363 -5.783 8.262 1.00 0.00 16 GLU A C 6
ATOM 6997 O O . GLU A 1 16 ? -9.826 -4.677 7.986 1.00 0.00 16 GLU A O 6
ATOM 7009 N N . ALA A 1 17 ? -10.012 -6.674 9.005 1.00 0.00 17 ALA A N 6
ATOM 7010 C CA . ALA A 1 17 ? -11.334 -6.394 9.553 1.00 0.00 17 ALA A CA 6
ATOM 7011 C C . ALA A 1 17 ? -11.337 -5.087 10.338 1.00 0.00 17 ALA A C 6
ATOM 7012 O O . ALA A 1 17 ? -12.273 -4.294 10.241 1.00 0.00 17 ALA A O 6
ATOM 7019 N N . LYS A 1 18 ? -10.284 -4.869 11.119 1.00 0.00 18 LYS A N 6
ATOM 7020 C CA . LYS A 1 18 ? -10.164 -3.657 11.922 1.00 0.00 18 LYS A CA 6
ATOM 7021 C C . LYS A 1 18 ? -10.275 -2.412 11.048 1.00 0.00 18 LYS A C 6
ATOM 7022 O O . LYS A 1 18 ? -10.958 -1.451 11.403 1.00 0.00 18 LYS A O 6
ATOM 7041 N N . TYR A 1 19 ? -9.601 -2.437 9.903 1.00 0.00 19 TYR A N 6
ATOM 7042 C CA . TYR A 1 19 ? -9.624 -1.309 8.979 1.00 0.00 19 TYR A CA 6
ATOM 7043 C C . TYR A 1 19 ? -11.018 -1.114 8.392 1.00 0.00 19 TYR A C 6
ATOM 7044 O O . TYR A 1 19 ? -11.561 -0.009 8.406 1.00 0.00 19 TYR A O 6
ATOM 7062 N N . ASP A 1 20 ? -11.593 -2.195 7.877 1.00 0.00 20 ASP A N 6
ATOM 7063 C CA . ASP A 1 20 ? -12.925 -2.145 7.286 1.00 0.00 20 ASP A CA 6
ATOM 7064 C C . ASP A 1 20 ? -13.904 -1.430 8.212 1.00 0.00 20 ASP A C 6
ATOM 7065 O O . ASP A 1 20 ? -14.781 -0.697 7.756 1.00 0.00 20 ASP A O 6
ATOM 7074 N N . GLU A 1 21 ? -13.748 -1.651 9.514 1.00 0.00 21 GLU A N 6
ATOM 7075 C CA . GLU A 1 21 ? -14.619 -1.029 10.503 1.00 0.00 21 GLU A CA 6
ATOM 7076 C C . GLU A 1 21 ? -14.516 0.493 10.440 1.00 0.00 21 GLU A C 6
ATOM 7077 O O . GLU A 1 21 ? -15.471 1.204 10.755 1.00 0.00 21 GLU A O 6
ATOM 7089 N N . ILE A 1 22 ? -13.350 0.984 10.033 1.00 0.00 22 ILE A N 6
ATOM 7090 C CA . ILE A 1 22 ? -13.122 2.419 9.928 1.00 0.00 22 ILE A CA 6
ATOM 7091 C C . ILE A 1 22 ? -13.671 2.969 8.616 1.00 0.00 22 ILE A C 6
ATOM 7092 O O . ILE A 1 22 ? -14.129 4.110 8.553 1.00 0.00 22 ILE A O 6
ATOM 7108 N N . ALA A 1 23 ? -13.623 2.150 7.571 1.00 0.00 23 ALA A N 6
ATOM 7109 C CA . ALA A 1 23 ? -14.120 2.553 6.261 1.00 0.00 23 ALA A CA 6
ATOM 7110 C C . ALA A 1 23 ? -15.420 1.832 5.921 1.00 0.00 23 ALA A C 6
ATOM 7111 O O . ALA A 1 23 ? -15.674 1.502 4.763 1.00 0.00 23 ALA A O 6
ATOM 7118 N N . LYS A 1 24 ? -16.239 1.589 6.939 1.00 0.00 24 LYS A N 6
ATOM 7119 C CA . LYS A 1 24 ? -17.514 0.907 6.749 1.00 0.00 24 LYS A CA 6
ATOM 7120 C C . LYS A 1 24 ? -18.471 1.762 5.923 1.00 0.00 24 LYS A C 6
ATOM 7121 O O . LYS A 1 24 ? -19.180 1.254 5.054 1.00 0.00 24 LYS A O 6
ATOM 7140 N N . ASP A 1 25 ? -18.484 3.061 6.199 1.00 0.00 25 ASP A N 6
ATOM 7141 C CA . ASP A 1 25 ? -19.351 3.987 5.480 1.00 0.00 25 ASP A CA 6
ATOM 7142 C C . ASP A 1 25 ? -18.625 4.594 4.284 1.00 0.00 25 ASP A C 6
ATOM 7143 O O . ASP A 1 25 ? -19.248 4.948 3.283 1.00 0.00 25 ASP A O 6
ATOM 7152 N N . TRP A 1 26 ? -17.307 4.712 4.396 1.00 0.00 26 TRP A N 6
ATOM 7153 C CA . TRP A 1 26 ? -16.497 5.278 3.324 1.00 0.00 26 TRP A CA 6
ATOM 7154 C C . TRP A 1 26 ? -16.856 4.651 1.981 1.00 0.00 26 TRP A C 6
ATOM 7155 O O . TRP A 1 26 ? -16.831 3.432 1.812 1.00 0.00 26 TRP A O 6
ATOM 7176 N N . PRO A 1 27 ? -17.198 5.502 1.002 1.00 0.00 27 PRO A N 6
ATOM 7177 C CA . PRO A 1 27 ? -17.568 5.053 -0.343 1.00 0.00 27 PRO A CA 6
ATOM 7178 C C . PRO A 1 27 ? -16.379 4.490 -1.114 1.00 0.00 27 PRO A C 6
ATOM 7179 O O . PRO A 1 27 ? -15.235 4.882 -0.884 1.00 0.00 27 PRO A O 6
ATOM 7190 N N . LYS A 1 28 ? -16.657 3.569 -2.031 1.00 0.00 28 LYS A N 6
ATOM 7191 C CA . LYS A 1 28 ? -15.610 2.953 -2.838 1.00 0.00 28 LYS A CA 6
ATOM 7192 C C . LYS A 1 28 ? -15.098 3.923 -3.897 1.00 0.00 28 LYS A C 6
ATOM 7193 O O . LYS A 1 28 ? -13.922 3.898 -4.261 1.00 0.00 28 LYS A O 6
ATOM 7212 N N . LYS A 1 29 ? -15.987 4.779 -4.389 1.00 0.00 29 LYS A N 6
ATOM 7213 C CA . LYS A 1 29 ? -15.625 5.761 -5.404 1.00 0.00 29 LYS A CA 6
ATOM 7214 C C . LYS A 1 29 ? -15.970 7.173 -4.944 1.00 0.00 29 LYS A C 6
ATOM 7215 O O . LYS A 1 29 ? -17.123 7.471 -4.631 1.00 0.00 29 LYS A O 6
ATOM 7234 N N . VAL A 1 30 ? -14.964 8.041 -4.905 1.00 0.00 30 VAL A N 6
ATOM 7235 C CA . VAL A 1 30 ? -15.161 9.423 -4.485 1.00 0.00 30 VAL A CA 6
ATOM 7236 C C . VAL A 1 30 ? -14.824 10.393 -5.611 1.00 0.00 30 VAL A C 6
ATOM 7237 O O . VAL A 1 30 ? -13.859 10.194 -6.349 1.00 0.00 30 VAL A O 6
ATOM 7250 N N . LYS A 1 31 ? -15.625 11.445 -5.738 1.00 0.00 31 LYS A N 6
ATOM 7251 C CA . LYS A 1 31 ? -15.412 12.450 -6.773 1.00 0.00 31 LYS A CA 6
ATOM 7252 C C . LYS A 1 31 ? -14.781 13.709 -6.188 1.00 0.00 31 LYS A C 6
ATOM 7253 O O . LYS A 1 31 ? -15.479 14.666 -5.852 1.00 0.00 31 LYS A O 6
ATOM 7272 N N . HIS A 1 32 ? -13.457 13.702 -6.070 1.00 0.00 32 HIS A N 6
ATOM 7273 C CA . HIS A 1 32 ? -12.732 14.845 -5.527 1.00 0.00 32 HIS A CA 6
ATOM 7274 C C . HIS A 1 32 ? -12.785 16.029 -6.488 1.00 0.00 32 HIS A C 6
ATOM 7275 O O . HIS A 1 32 ? -12.964 15.855 -7.694 1.00 0.00 32 HIS A O 6
ATOM 7289 N N . VAL A 1 33 ? -12.628 17.233 -5.947 1.00 0.00 33 VAL A N 6
ATOM 7290 C CA . VAL A 1 33 ? -12.658 18.445 -6.757 1.00 0.00 33 VAL A CA 6
ATOM 7291 C C . VAL A 1 33 ? -11.400 18.566 -7.610 1.00 0.00 33 VAL A C 6
ATOM 7292 O O . VAL A 1 33 ? -11.476 18.801 -8.817 1.00 0.00 33 VAL A O 6
ATOM 7305 N N . LEU A 1 34 ? -10.244 18.405 -6.976 1.00 0.00 34 LEU A N 6
ATOM 7306 C CA . LEU A 1 34 ? -8.968 18.496 -7.677 1.00 0.00 34 LEU A CA 6
ATOM 7307 C C . LEU A 1 34 ? -8.863 17.426 -8.758 1.00 0.00 34 LEU A C 6
ATOM 7308 O O . LEU A 1 34 ? -8.142 17.591 -9.743 1.00 0.00 34 LEU A O 6
ATOM 7324 N N . HIS A 1 35 ? -9.588 16.328 -8.569 1.00 0.00 35 HIS A N 6
ATOM 7325 C CA . HIS A 1 35 ? -9.579 15.230 -9.530 1.00 0.00 35 HIS A CA 6
ATOM 7326 C C . HIS A 1 35 ? -10.982 14.969 -10.070 1.00 0.00 35 HIS A C 6
ATOM 7327 O O . HIS A 1 35 ? -11.283 13.870 -10.534 1.00 0.00 35 HIS A O 6
ATOM 7341 N N . GLU A 1 36 ? -11.835 15.987 -10.004 1.00 0.00 36 GLU A N 6
ATOM 7342 C CA . GLU A 1 36 ? -13.206 15.865 -10.485 1.00 0.00 36 GLU A CA 6
ATOM 7343 C C . GLU A 1 36 ? -13.264 15.023 -11.757 1.00 0.00 36 GLU A C 6
ATOM 7344 O O . GLU A 1 36 ? -14.178 14.220 -11.940 1.00 0.00 36 GLU A O 6
ATOM 7356 N N . GLU A 1 37 ? -12.281 15.214 -12.631 1.00 0.00 37 GLU A N 6
ATOM 7357 C CA . GLU A 1 37 ? -12.221 14.473 -13.886 1.00 0.00 37 GLU A CA 6
ATOM 7358 C C . GLU A 1 37 ? -12.751 13.054 -13.705 1.00 0.00 37 GLU A C 6
ATOM 7359 O O . GLU A 1 37 ? -13.553 12.571 -14.506 1.00 0.00 37 GLU A O 6
ATOM 7371 N N . HIS A 1 38 ? -12.296 12.389 -12.648 1.00 0.00 38 HIS A N 6
ATOM 7372 C CA . HIS A 1 38 ? -12.723 11.024 -12.361 1.00 0.00 38 HIS A CA 6
ATOM 7373 C C . HIS A 1 38 ? -12.883 10.808 -10.859 1.00 0.00 38 HIS A C 6
ATOM 7374 O O . HIS A 1 38 ? -12.386 11.596 -10.054 1.00 0.00 38 HIS A O 6
ATOM 7388 N N . GLU A 1 39 ? -13.580 9.738 -10.490 1.00 0.00 39 GLU A N 6
ATOM 7389 C CA . GLU A 1 39 ? -13.806 9.422 -9.085 1.00 0.00 39 GLU A CA 6
ATOM 7390 C C . GLU A 1 39 ? -12.764 8.429 -8.577 1.00 0.00 39 GLU A C 6
ATOM 7391 O O . GLU A 1 39 ? -12.680 7.298 -9.057 1.00 0.00 39 GLU A O 6
ATOM 7403 N N . LEU A 1 40 ? -11.971 8.861 -7.602 1.00 0.00 40 LEU A N 6
ATOM 7404 C CA . LEU A 1 40 ? -10.934 8.011 -7.027 1.00 0.00 40 LEU A CA 6
ATOM 7405 C C . LEU A 1 40 ? -11.524 6.703 -6.512 1.00 0.00 40 LEU A C 6
ATOM 7406 O O . LEU A 1 40 ? -12.742 6.556 -6.416 1.00 0.00 40 LEU A O 6
ATOM 7422 N N . GLU A 1 41 ? -10.653 5.756 -6.179 1.00 0.00 41 GLU A N 6
ATOM 7423 C CA . GLU A 1 41 ? -11.089 4.461 -5.671 1.00 0.00 41 GLU A CA 6
ATOM 7424 C C . GLU A 1 41 ? -10.315 4.080 -4.412 1.00 0.00 41 GLU A C 6
ATOM 7425 O O . GLU A 1 41 ? -9.163 3.652 -4.484 1.00 0.00 41 GLU A O 6
ATOM 7437 N N . LEU A 1 42 ? -10.956 4.241 -3.260 1.00 0.00 42 LEU A N 6
ATOM 7438 C CA . LEU A 1 42 ? -10.328 3.915 -1.984 1.00 0.00 42 LEU A CA 6
ATOM 7439 C C . LEU A 1 42 ? -9.380 2.730 -2.130 1.00 0.00 42 LEU A C 6
ATOM 7440 O O . LEU A 1 42 ? -9.811 1.577 -2.173 1.00 0.00 42 LEU A O 6
ATOM 7456 N N . THR A 1 43 ? -8.085 3.020 -2.205 1.00 0.00 43 THR A N 6
ATOM 7457 C CA . THR A 1 43 ? -7.075 1.979 -2.345 1.00 0.00 43 THR A CA 6
ATOM 7458 C C . THR A 1 43 ? -6.264 1.823 -1.064 1.00 0.00 43 THR A C 6
ATOM 7459 O O . THR A 1 43 ? -5.900 2.810 -0.425 1.00 0.00 43 THR A O 6
ATOM 7470 N N . ARG A 1 44 ? -5.984 0.578 -0.694 1.00 0.00 44 ARG A N 6
ATOM 7471 C CA . ARG A 1 44 ? -5.216 0.293 0.512 1.00 0.00 44 ARG A CA 6
ATOM 7472 C C . ARG A 1 44 ? -3.737 0.604 0.300 1.00 0.00 44 ARG A C 6
ATOM 7473 O O . ARG A 1 44 ? -3.103 0.068 -0.609 1.00 0.00 44 ARG A O 6
ATOM 7494 N N . VAL A 1 45 ? -3.192 1.472 1.147 1.00 0.00 45 VAL A N 6
ATOM 7495 C CA . VAL A 1 45 ? -1.788 1.854 1.053 1.00 0.00 45 VAL A CA 6
ATOM 7496 C C . VAL A 1 45 ? -1.174 2.032 2.437 1.00 0.00 45 VAL A C 6
ATOM 7497 O O . VAL A 1 45 ? -1.778 2.639 3.321 1.00 0.00 45 VAL A O 6
ATOM 7510 N N . GLN A 1 46 ? 0.031 1.501 2.616 1.00 0.00 46 GLN A N 6
ATOM 7511 C CA . GLN A 1 46 ? 0.727 1.602 3.893 1.00 0.00 46 GLN A CA 6
ATOM 7512 C C . GLN A 1 46 ? 1.047 3.055 4.225 1.00 0.00 46 GLN A C 6
ATOM 7513 O O . GLN A 1 46 ? 0.751 3.532 5.321 1.00 0.00 46 GLN A O 6
ATOM 7527 N N . VAL A 1 47 ? 1.655 3.755 3.272 1.00 0.00 47 VAL A N 6
ATOM 7528 C CA . VAL A 1 47 ? 2.015 5.155 3.463 1.00 0.00 47 VAL A CA 6
ATOM 7529 C C . VAL A 1 47 ? 2.067 5.896 2.132 1.00 0.00 47 VAL A C 6
ATOM 7530 O O . VAL A 1 47 ? 2.406 5.316 1.100 1.00 0.00 47 VAL A O 6
ATOM 7543 N N . TYR A 1 48 ? 1.730 7.180 2.162 1.00 0.00 48 TYR A N 6
ATOM 7544 C CA . TYR A 1 48 ? 1.736 8.001 0.957 1.00 0.00 48 TYR A CA 6
ATOM 7545 C C . TYR A 1 48 ? 1.737 9.485 1.309 1.00 0.00 48 TYR A C 6
ATOM 7546 O O . TYR A 1 48 ? 1.822 9.859 2.479 1.00 0.00 48 TYR A O 6
ATOM 7564 N N . THR A 1 49 ? 1.641 10.329 0.286 1.00 0.00 49 THR A N 6
ATOM 7565 C CA . THR A 1 49 ? 1.631 11.773 0.484 1.00 0.00 49 THR A CA 6
ATOM 7566 C C . THR A 1 49 ? 0.433 12.414 -0.207 1.00 0.00 49 THR A C 6
ATOM 7567 O O . THR A 1 49 ? 0.372 12.477 -1.435 1.00 0.00 49 THR A O 6
ATOM 7578 N N . CYS A 1 50 ? -0.518 12.891 0.590 1.00 0.00 50 CYS A N 6
ATOM 7579 C CA . CYS A 1 50 ? -1.715 13.529 0.055 1.00 0.00 50 CYS A CA 6
ATOM 7580 C C . CYS A 1 50 ? -1.359 14.800 -0.710 1.00 0.00 50 CYS A C 6
ATOM 7581 O O . CYS A 1 50 ? -0.381 15.476 -0.389 1.00 0.00 50 CYS A O 6
ATOM 7588 N N . ASP A 1 51 ? -2.158 15.119 -1.721 1.00 0.00 51 ASP A N 6
ATOM 7589 C CA . ASP A 1 51 ? -1.928 16.310 -2.532 1.00 0.00 51 ASP A CA 6
ATOM 7590 C C . ASP A 1 51 ? -2.992 17.368 -2.255 1.00 0.00 51 ASP A C 6
ATOM 7591 O O . ASP A 1 51 ? -3.258 18.230 -3.093 1.00 0.00 51 ASP A O 6
ATOM 7600 N N . LYS A 1 52 ? -3.597 17.297 -1.074 1.00 0.00 52 LYS A N 6
ATOM 7601 C CA . LYS A 1 52 ? -4.631 18.248 -0.686 1.00 0.00 52 LYS A CA 6
ATOM 7602 C C . LYS A 1 52 ? -4.248 18.974 0.600 1.00 0.00 52 LYS A C 6
ATOM 7603 O O . LYS A 1 52 ? -4.227 20.204 0.648 1.00 0.00 52 LYS A O 6
ATOM 7622 N N . CYS A 1 53 ? -3.944 18.205 1.640 1.00 0.00 53 CYS A N 6
ATOM 7623 C CA . CYS A 1 53 ? -3.560 18.774 2.926 1.00 0.00 53 CYS A CA 6
ATOM 7624 C C . CYS A 1 53 ? -2.052 18.673 3.137 1.00 0.00 53 CYS A C 6
ATOM 7625 O O . CYS A 1 53 ? -1.524 19.141 4.145 1.00 0.00 53 CYS A O 6
ATOM 7632 N N . GLU A 1 54 ? -1.365 18.058 2.178 1.00 0.00 54 GLU A N 6
ATOM 7633 C CA . GLU A 1 54 ? 0.081 17.896 2.260 1.00 0.00 54 GLU A CA 6
ATOM 7634 C C . GLU A 1 54 ? 0.462 16.996 3.433 1.00 0.00 54 GLU A C 6
ATOM 7635 O O . GLU A 1 54 ? 1.524 17.159 4.032 1.00 0.00 54 GLU A O 6
ATOM 7647 N N . GLU A 1 55 ? -0.413 16.048 3.753 1.00 0.00 55 GLU A N 6
ATOM 7648 C CA . GLU A 1 55 ? -0.169 15.125 4.854 1.00 0.00 55 GLU A CA 6
ATOM 7649 C C . GLU A 1 55 ? 0.081 13.712 4.334 1.00 0.00 55 GLU A C 6
ATOM 7650 O O . GLU A 1 55 ? 0.155 13.489 3.126 1.00 0.00 55 GLU A O 6
ATOM 7662 N N . GLU A 1 56 ? 0.210 12.763 5.256 1.00 0.00 56 GLU A N 6
ATOM 7663 C CA . GLU A 1 56 ? 0.453 11.372 4.890 1.00 0.00 56 GLU A CA 6
ATOM 7664 C C . GLU A 1 56 ? -0.598 10.455 5.510 1.00 0.00 56 GLU A C 6
ATOM 7665 O O . GLU A 1 56 ? -0.817 10.473 6.720 1.00 0.00 56 GLU A O 6
ATOM 7677 N N . GLY A 1 57 ? -1.245 9.654 4.669 1.00 0.00 57 GLY A N 6
ATOM 7678 C CA . GLY A 1 57 ? -2.265 8.741 5.152 1.00 0.00 57 GLY A CA 6
ATOM 7679 C C . GLY A 1 57 ? -1.710 7.368 5.472 1.00 0.00 57 GLY A C 6
ATOM 7680 O O . GLY A 1 57 ? -0.511 7.125 5.330 1.00 0.00 57 GLY A O 6
ATOM 7684 N N . THR A 1 58 ? -2.583 6.465 5.908 1.00 0.00 58 THR A N 6
ATOM 7685 C CA . THR A 1 58 ? -2.174 5.110 6.253 1.00 0.00 58 THR A CA 6
ATOM 7686 C C . THR A 1 58 ? -3.353 4.145 6.187 1.00 0.00 58 THR A C 6
ATOM 7687 O O . THR A 1 58 ? -4.472 4.493 6.564 1.00 0.00 58 THR A O 6
ATOM 7698 N N . ILE A 1 59 ? -3.094 2.933 5.709 1.00 0.00 59 ILE A N 6
ATOM 7699 C CA . ILE A 1 59 ? -4.134 1.919 5.596 1.00 0.00 59 ILE A CA 6
ATOM 7700 C C . ILE A 1 59 ? -5.358 2.465 4.869 1.00 0.00 59 ILE A C 6
ATOM 7701 O O . ILE A 1 59 ? -6.473 1.975 5.054 1.00 0.00 59 ILE A O 6
ATOM 7717 N N . TRP A 1 60 ? -5.143 3.480 4.040 1.00 0.00 60 TRP A N 6
ATOM 7718 C CA . TRP A 1 60 ? -6.229 4.092 3.283 1.00 0.00 60 TRP A CA 6
ATOM 7719 C C . TRP A 1 60 ? -5.705 5.206 2.383 1.00 0.00 60 TRP A C 6
ATOM 7720 O O . TRP A 1 60 ? -4.876 6.014 2.800 1.00 0.00 60 TRP A O 6
ATOM 7741 N N . SER A 1 61 ? -6.195 5.242 1.148 1.00 0.00 61 SER A N 6
ATOM 7742 C CA . SER A 1 61 ? -5.773 6.256 0.188 1.00 0.00 61 SER A CA 6
ATOM 7743 C C . SER A 1 61 ? -6.562 6.135 -1.112 1.00 0.00 61 SER A C 6
ATOM 7744 O O . SER A 1 61 ? -6.502 5.112 -1.795 1.00 0.00 61 SER A O 6
ATOM 7752 N N . TYR A 1 62 ? -7.300 7.187 -1.448 1.00 0.00 62 TYR A N 6
ATOM 7753 C CA . TYR A 1 62 ? -8.104 7.199 -2.665 1.00 0.00 62 TYR A CA 6
ATOM 7754 C C . TYR A 1 62 ? -7.216 7.278 -3.903 1.00 0.00 62 TYR A C 6
ATOM 7755 O O . TYR A 1 62 ? -6.766 8.356 -4.292 1.00 0.00 62 TYR A O 6
ATOM 7773 N N . HIS A 1 63 ? -6.968 6.126 -4.519 1.00 0.00 63 HIS A N 6
ATOM 7774 C CA . HIS A 1 63 ? -6.135 6.063 -5.715 1.00 0.00 63 HIS A CA 6
ATOM 7775 C C . HIS A 1 63 ? -6.992 5.896 -6.966 1.00 0.00 63 HIS A C 6
ATOM 7776 O O . HIS A 1 63 ? -8.066 5.294 -6.920 1.00 0.00 63 HIS A O 6
ATOM 7790 N N . CYS A 1 64 ? -6.512 6.432 -8.083 1.00 0.00 64 CYS A N 6
ATOM 7791 C CA . CYS A 1 64 ? -7.234 6.344 -9.346 1.00 0.00 64 CYS A CA 6
ATOM 7792 C C . CYS A 1 64 ? -6.452 5.516 -10.363 1.00 0.00 64 CYS A C 6
ATOM 7793 O O . CYS A 1 64 ? -5.334 5.869 -10.737 1.00 0.00 64 CYS A O 6
ATOM 7800 N N . ASP A 1 65 ? -7.049 4.415 -10.804 1.00 0.00 65 ASP A N 6
ATOM 7801 C CA . ASP A 1 65 ? -6.410 3.537 -11.778 1.00 0.00 65 ASP A CA 6
ATOM 7802 C C . ASP A 1 65 ? -6.478 4.139 -13.178 1.00 0.00 65 ASP A C 6
ATOM 7803 O O . ASP A 1 65 ? -6.582 3.417 -14.169 1.00 0.00 65 ASP A O 6
ATOM 7812 N N . GLU A 1 66 ? -6.418 5.465 -13.251 1.00 0.00 66 GLU A N 6
ATOM 7813 C CA . GLU A 1 66 ? -6.475 6.162 -14.530 1.00 0.00 66 GLU A CA 6
ATOM 7814 C C . GLU A 1 66 ? -5.415 7.258 -14.600 1.00 0.00 66 GLU A C 6
ATOM 7815 O O . GLU A 1 66 ? -4.777 7.455 -15.634 1.00 0.00 66 GLU A O 6
ATOM 7827 N N . CYS A 1 67 ? -5.232 7.968 -13.491 1.00 0.00 67 CYS A N 6
ATOM 7828 C CA . CYS A 1 67 ? -4.251 9.044 -13.425 1.00 0.00 67 CYS A CA 6
ATOM 7829 C C . CYS A 1 67 ? -3.270 8.815 -12.279 1.00 0.00 67 CYS A C 6
ATOM 7830 O O . CYS A 1 67 ? -2.202 9.426 -12.231 1.00 0.00 67 CYS A O 6
ATOM 7837 N N . ASP A 1 68 ? -3.640 7.932 -11.358 1.00 0.00 68 ASP A N 6
ATOM 7838 C CA . ASP A 1 68 ? -2.792 7.621 -10.213 1.00 0.00 68 ASP A CA 6
ATOM 7839 C C . ASP A 1 68 ? -2.828 8.750 -9.188 1.00 0.00 68 ASP A C 6
ATOM 7840 O O . ASP A 1 68 ? -1.787 9.197 -8.705 1.00 0.00 68 ASP A O 6
ATOM 7849 N N . PHE A 1 69 ? -4.032 9.208 -8.861 1.00 0.00 69 PHE A N 6
ATOM 7850 C CA . PHE A 1 69 ? -4.203 10.288 -7.895 1.00 0.00 69 PHE A CA 6
ATOM 7851 C C . PHE A 1 69 ? -4.538 9.733 -6.514 1.00 0.00 69 PHE A C 6
ATOM 7852 O O . PHE A 1 69 ? -5.523 9.015 -6.343 1.00 0.00 69 PHE A O 6
ATOM 7869 N N . ASP A 1 70 ? -3.710 10.070 -5.531 1.00 0.00 70 ASP A N 6
ATOM 7870 C CA . ASP A 1 70 ? -3.917 9.607 -4.164 1.00 0.00 70 ASP A CA 6
ATOM 7871 C C . ASP A 1 70 ? -4.491 10.721 -3.294 1.00 0.00 70 ASP A C 6
ATOM 7872 O O . ASP A 1 70 ? -4.180 11.897 -3.488 1.00 0.00 70 ASP A O 6
ATOM 7881 N N . LEU A 1 71 ? -5.330 10.343 -2.336 1.00 0.00 71 LEU A N 6
ATOM 7882 C CA . LEU A 1 71 ? -5.948 11.310 -1.436 1.00 0.00 71 LEU A CA 6
ATOM 7883 C C . LEU A 1 71 ? -6.244 10.680 -0.078 1.00 0.00 71 LEU A C 6
ATOM 7884 O O . LEU A 1 71 ? -5.992 9.493 0.135 1.00 0.00 71 LEU A O 6
ATOM 7900 N N . HIS A 1 72 ? -6.781 11.481 0.836 1.00 0.00 72 HIS A N 6
ATOM 7901 C CA . HIS A 1 72 ? -7.114 11.000 2.172 1.00 0.00 72 HIS A CA 6
ATOM 7902 C C . HIS A 1 72 ? -8.591 10.630 2.264 1.00 0.00 72 HIS A C 6
ATOM 7903 O O . HIS A 1 72 ? -9.423 11.171 1.537 1.00 0.00 72 HIS A O 6
ATOM 7917 N N . ALA A 1 73 ? -8.909 9.703 3.162 1.00 0.00 73 ALA A N 6
ATOM 7918 C CA . ALA A 1 73 ? -10.285 9.261 3.350 1.00 0.00 73 ALA A CA 6
ATOM 7919 C C . ALA A 1 73 ? -11.200 10.437 3.674 1.00 0.00 73 ALA A C 6
ATOM 7920 O O . ALA A 1 73 ? -12.288 10.564 3.112 1.00 0.00 73 ALA A O 6
ATOM 7927 N N . LYS A 1 74 ? -10.753 11.295 4.585 1.00 0.00 74 LYS A N 6
ATOM 7928 C CA . LYS A 1 74 ? -11.531 12.462 4.984 1.00 0.00 74 LYS A CA 6
ATOM 7929 C C . LYS A 1 74 ? -11.504 13.532 3.898 1.00 0.00 74 LYS A C 6
ATOM 7930 O O . LYS A 1 74 ? -12.530 14.131 3.576 1.00 0.00 74 LYS A O 6
ATOM 7949 N N . CYS A 1 75 ? -10.323 13.767 3.334 1.00 0.00 75 CYS A N 6
ATOM 7950 C CA . CYS A 1 75 ? -10.162 14.764 2.283 1.00 0.00 75 CYS A CA 6
ATOM 7951 C C . CYS A 1 75 ? -11.148 14.518 1.144 1.00 0.00 75 CYS A C 6
ATOM 7952 O O . CYS A 1 75 ? -11.833 15.436 0.693 1.00 0.00 75 CYS A O 6
ATOM 7959 N N . ALA A 1 76 ? -11.214 13.273 0.685 1.00 0.00 76 ALA A N 6
ATOM 7960 C CA . ALA A 1 76 ? -12.117 12.905 -0.399 1.00 0.00 76 ALA A CA 6
ATOM 7961 C C . ALA A 1 76 ? -13.572 12.982 0.050 1.00 0.00 76 ALA A C 6
ATOM 7962 O O . ALA A 1 76 ? -14.440 13.434 -0.699 1.00 0.00 76 ALA A O 6
ATOM 7969 N N . LEU A 1 77 ? -13.834 12.538 1.274 1.00 0.00 77 LEU A N 6
ATOM 7970 C CA . LEU A 1 77 ? -15.186 12.557 1.822 1.00 0.00 77 LEU A CA 6
ATOM 7971 C C . LEU A 1 77 ? -15.723 13.982 1.899 1.00 0.00 77 LEU A C 6
ATOM 7972 O O . LEU A 1 77 ? -16.828 14.265 1.438 1.00 0.00 77 LEU A O 6
ATOM 7988 N N . ASN A 1 78 ? -14.932 14.877 2.482 1.00 0.00 78 ASN A N 6
ATOM 7989 C CA . ASN A 1 78 ? -15.327 16.274 2.617 1.00 0.00 78 ASN A CA 6
ATOM 7990 C C . ASN A 1 78 ? -14.121 17.197 2.473 1.00 0.00 78 ASN A C 6
ATOM 7991 O O . ASN A 1 78 ? -12.977 16.747 2.499 1.00 0.00 78 ASN A O 6
ATOM 8002 N N . GLU A 1 79 ? -14.388 18.491 2.323 1.00 0.00 79 GLU A N 6
ATOM 8003 C CA . GLU A 1 79 ? -13.324 19.477 2.176 1.00 0.00 79 GLU A CA 6
ATOM 8004 C C . GLU A 1 79 ? -13.517 20.636 3.150 1.00 0.00 79 GLU A C 6
ATOM 8005 O O . GLU A 1 79 ? -14.628 21.138 3.321 1.00 0.00 79 GLU A O 6
ATOM 8017 N N . ASP A 1 80 ? -12.429 21.055 3.785 1.00 0.00 80 ASP A N 6
ATOM 8018 C CA . ASP A 1 80 ? -12.477 22.155 4.742 1.00 0.00 80 ASP A CA 6
ATOM 8019 C C . ASP A 1 80 ? -11.621 23.325 4.268 1.00 0.00 80 ASP A C 6
ATOM 8020 O O . ASP A 1 80 ? -11.774 24.452 4.740 1.00 0.00 80 ASP A O 6
ATOM 8029 N N . THR A 1 81 ? -10.718 23.050 3.332 1.00 0.00 81 THR A N 6
ATOM 8030 C CA . THR A 1 81 ? -9.835 24.079 2.796 1.00 0.00 81 THR A CA 6
ATOM 8031 C C . THR A 1 81 ? -9.218 23.639 1.473 1.00 0.00 81 THR A C 6
ATOM 8032 O O . THR A 1 81 ? -8.726 22.517 1.348 1.00 0.00 81 THR A O 6
ATOM 8043 N N . LYS A 1 82 ? -9.245 24.529 0.488 1.00 0.00 82 LYS A N 6
ATOM 8044 C CA . LYS A 1 82 ? -8.686 24.235 -0.826 1.00 0.00 82 LYS A CA 6
ATOM 8045 C C . LYS A 1 82 ? -7.707 25.322 -1.257 1.00 0.00 82 LYS A C 6
ATOM 8046 O O . LYS A 1 82 ? -7.793 25.841 -2.370 1.00 0.00 82 LYS A O 6
ATOM 8065 N N . GLU A 1 83 ? -6.776 25.659 -0.370 1.00 0.00 83 GLU A N 6
ATOM 8066 C CA . GLU A 1 83 ? -5.781 26.684 -0.661 1.00 0.00 83 GLU A CA 6
ATOM 8067 C C . GLU A 1 83 ? -4.373 26.176 -0.362 1.00 0.00 83 GLU A C 6
ATOM 8068 O O . GLU A 1 83 ? -4.198 25.085 0.179 1.00 0.00 83 GLU A O 6
ATOM 8080 N N . SER A 1 84 ? -3.374 26.976 -0.720 1.00 0.00 84 SER A N 6
ATOM 8081 C CA . SER A 1 84 ? -1.981 26.606 -0.495 1.00 0.00 84 SER A CA 6
ATOM 8082 C C . SER A 1 84 ? -1.543 26.975 0.919 1.00 0.00 84 SER A C 6
ATOM 8083 O O . SER A 1 84 ? -1.571 28.143 1.305 1.00 0.00 84 SER A O 6
ATOM 8091 N N . GLY A 1 85 ? -1.138 25.969 1.689 1.00 0.00 85 GLY A N 6
ATOM 8092 C CA . GLY A 1 85 ? -0.700 26.207 3.052 1.00 0.00 85 GLY A CA 6
ATOM 8093 C C . GLY A 1 85 ? 0.072 25.035 3.625 1.00 0.00 85 GLY A C 6
ATOM 8094 O O . GLY A 1 85 ? -0.492 23.988 3.943 1.00 0.00 85 GLY A O 6
ATOM 8098 N N . PRO A 1 86 ? 1.396 25.205 3.763 1.00 0.00 86 PRO A N 6
ATOM 8099 C CA . PRO A 1 86 ? 2.275 24.163 4.301 1.00 0.00 86 PRO A CA 6
ATOM 8100 C C . PRO A 1 86 ? 2.051 23.928 5.791 1.00 0.00 86 PRO A C 6
ATOM 8101 O O . PRO A 1 86 ? 1.928 24.876 6.567 1.00 0.00 86 PRO A O 6
ATOM 8112 N N . SER A 1 87 ? 2.001 22.659 6.184 1.00 0.00 87 SER A N 6
ATOM 8113 C CA . SER A 1 87 ? 1.788 22.300 7.582 1.00 0.00 87 SER A CA 6
ATOM 8114 C C . SER A 1 87 ? 2.431 20.954 7.900 1.00 0.00 87 SER A C 6
ATOM 8115 O O . SER A 1 87 ? 1.960 19.908 7.455 1.00 0.00 87 SER A O 6
ATOM 8123 N N . SER A 1 88 ? 3.511 20.989 8.675 1.00 0.00 88 SER A N 6
ATOM 8124 C CA . SER A 1 88 ? 4.222 19.773 9.051 1.00 0.00 88 SER A CA 6
ATOM 8125 C C . SER A 1 88 ? 3.738 19.256 10.402 1.00 0.00 88 SER A C 6
ATOM 8126 O O . SER A 1 88 ? 4.534 18.838 11.241 1.00 0.00 88 SER A O 6
ATOM 8134 N N . GLY A 1 89 ? 2.424 19.290 10.605 1.00 0.00 89 GLY A N 6
ATOM 8135 C CA . GLY A 1 89 ? 1.854 18.822 11.855 1.00 0.00 89 GLY A CA 6
ATOM 8136 C C . GLY A 1 89 ? 1.584 19.954 12.828 1.00 0.00 89 GLY A C 6
ATOM 8137 O O . GLY A 1 89 ? 0.679 20.750 12.583 1.00 0.00 89 GLY A O 6
ATOM 8143 N N . GLY A 1 1 ? 14.997 -6.034 30.900 1.00 0.00 1 GLY A N 7
ATOM 8144 C CA . GLY A 1 1 ? 13.659 -5.880 30.359 1.00 0.00 1 GLY A CA 7
ATOM 8145 C C . GLY A 1 1 ? 13.582 -6.250 28.891 1.00 0.00 1 GLY A C 7
ATOM 8146 O O . GLY A 1 1 ? 13.458 -5.378 28.030 1.00 0.00 1 GLY A O 7
ATOM 8150 N N . SER A 1 2 ? 13.657 -7.545 28.603 1.00 0.00 2 SER A N 7
ATOM 8151 C CA . SER A 1 2 ? 13.601 -8.028 27.228 1.00 0.00 2 SER A CA 7
ATOM 8152 C C . SER A 1 2 ? 12.669 -9.230 27.112 1.00 0.00 2 SER A C 7
ATOM 8153 O O . SER A 1 2 ? 12.901 -10.271 27.726 1.00 0.00 2 SER A O 7
ATOM 8161 N N . SER A 1 3 ? 11.612 -9.077 26.320 1.00 0.00 3 SER A N 7
ATOM 8162 C CA . SER A 1 3 ? 10.642 -10.148 26.125 1.00 0.00 3 SER A CA 7
ATOM 8163 C C . SER A 1 3 ? 10.831 -10.812 24.765 1.00 0.00 3 SER A C 7
ATOM 8164 O O . SER A 1 3 ? 11.098 -12.010 24.678 1.00 0.00 3 SER A O 7
ATOM 8172 N N . GLY A 1 4 ? 10.690 -10.024 23.703 1.00 0.00 4 GLY A N 7
ATOM 8173 C CA . GLY A 1 4 ? 10.849 -10.552 22.361 1.00 0.00 4 GLY A CA 7
ATOM 8174 C C . GLY A 1 4 ? 10.091 -9.744 21.327 1.00 0.00 4 GLY A C 7
ATOM 8175 O O . GLY A 1 4 ? 10.358 -8.557 21.139 1.00 0.00 4 GLY A O 7
ATOM 8179 N N . SER A 1 5 ? 9.143 -10.388 20.653 1.00 0.00 5 SER A N 7
ATOM 8180 C CA . SER A 1 5 ? 8.348 -9.723 19.628 1.00 0.00 5 SER A CA 7
ATOM 8181 C C . SER A 1 5 ? 9.235 -8.893 18.705 1.00 0.00 5 SER A C 7
ATOM 8182 O O . SER A 1 5 ? 8.891 -7.768 18.343 1.00 0.00 5 SER A O 7
ATOM 8190 N N . SER A 1 6 ? 10.378 -9.456 18.329 1.00 0.00 6 SER A N 7
ATOM 8191 C CA . SER A 1 6 ? 11.318 -8.768 17.452 1.00 0.00 6 SER A CA 7
ATOM 8192 C C . SER A 1 6 ? 10.679 -8.468 16.099 1.00 0.00 6 SER A C 7
ATOM 8193 O O . SER A 1 6 ? 10.732 -7.341 15.611 1.00 0.00 6 SER A O 7
ATOM 8201 N N . GLY A 1 7 ? 10.073 -9.489 15.499 1.00 0.00 7 GLY A N 7
ATOM 8202 C CA . GLY A 1 7 ? 9.432 -9.316 14.209 1.00 0.00 7 GLY A CA 7
ATOM 8203 C C . GLY A 1 7 ? 8.052 -8.700 14.325 1.00 0.00 7 GLY A C 7
ATOM 8204 O O . GLY A 1 7 ? 7.675 -8.195 15.383 1.00 0.00 7 GLY A O 7
ATOM 8208 N N . THR A 1 8 ? 7.294 -8.740 13.233 1.00 0.00 8 THR A N 7
ATOM 8209 C CA . THR A 1 8 ? 5.949 -8.179 13.216 1.00 0.00 8 THR A CA 7
ATOM 8210 C C . THR A 1 8 ? 5.013 -9.021 12.355 1.00 0.00 8 THR A C 7
ATOM 8211 O O . THR A 1 8 ? 5.461 -9.863 11.577 1.00 0.00 8 THR A O 7
ATOM 8222 N N . GLU A 1 9 ? 3.713 -8.787 12.500 1.00 0.00 9 GLU A N 7
ATOM 8223 C CA . GLU A 1 9 ? 2.715 -9.525 11.735 1.00 0.00 9 GLU A CA 7
ATOM 8224 C C . GLU A 1 9 ? 3.241 -9.869 10.344 1.00 0.00 9 GLU A C 7
ATOM 8225 O O . GLU A 1 9 ? 3.962 -9.083 9.731 1.00 0.00 9 GLU A O 7
ATOM 8237 N N . GLU A 1 10 ? 2.874 -11.049 9.854 1.00 0.00 10 GLU A N 7
ATOM 8238 C CA . GLU A 1 10 ? 3.310 -11.498 8.537 1.00 0.00 10 GLU A CA 7
ATOM 8239 C C . GLU A 1 10 ? 2.148 -11.495 7.549 1.00 0.00 10 GLU A C 7
ATOM 8240 O O . GLU A 1 10 ? 2.200 -10.828 6.515 1.00 0.00 10 GLU A O 7
ATOM 8252 N N . ARG A 1 11 ? 1.100 -12.244 7.875 1.00 0.00 11 ARG A N 7
ATOM 8253 C CA . ARG A 1 11 ? -0.075 -12.330 7.016 1.00 0.00 11 ARG A CA 7
ATOM 8254 C C . ARG A 1 11 ? -1.300 -11.739 7.708 1.00 0.00 11 ARG A C 7
ATOM 8255 O O . ARG A 1 11 ? -2.099 -12.462 8.305 1.00 0.00 11 ARG A O 7
ATOM 8276 N N . LEU A 1 12 ? -1.440 -10.420 7.626 1.00 0.00 12 LEU A N 7
ATOM 8277 C CA . LEU A 1 12 ? -2.567 -9.731 8.246 1.00 0.00 12 LEU A CA 7
ATOM 8278 C C . LEU A 1 12 ? -3.892 -10.330 7.785 1.00 0.00 12 LEU A C 7
ATOM 8279 O O . LEU A 1 12 ? -4.361 -10.052 6.682 1.00 0.00 12 LEU A O 7
ATOM 8295 N N . LYS A 1 13 ? -4.491 -11.153 8.639 1.00 0.00 13 LYS A N 7
ATOM 8296 C CA . LYS A 1 13 ? -5.764 -11.790 8.322 1.00 0.00 13 LYS A CA 7
ATOM 8297 C C . LYS A 1 13 ? -6.929 -11.000 8.912 1.00 0.00 13 LYS A C 7
ATOM 8298 O O . LYS A 1 13 ? -7.849 -10.607 8.196 1.00 0.00 13 LYS A O 7
ATOM 8317 N N . GLU A 1 14 ? -6.880 -10.772 10.220 1.00 0.00 14 GLU A N 7
ATOM 8318 C CA . GLU A 1 14 ? -7.932 -10.028 10.905 1.00 0.00 14 GLU A CA 7
ATOM 8319 C C . GLU A 1 14 ? -7.702 -8.525 10.785 1.00 0.00 14 GLU A C 7
ATOM 8320 O O . GLU A 1 14 ? -8.615 -7.771 10.446 1.00 0.00 14 GLU A O 7
ATOM 8332 N N . ILE A 1 15 ? -6.476 -8.096 11.065 1.00 0.00 15 ILE A N 7
ATOM 8333 C CA . ILE A 1 15 ? -6.125 -6.683 10.988 1.00 0.00 15 ILE A CA 7
ATOM 8334 C C . ILE A 1 15 ? -6.831 -6.004 9.819 1.00 0.00 15 ILE A C 7
ATOM 8335 O O . ILE A 1 15 ? -7.388 -4.916 9.965 1.00 0.00 15 ILE A O 7
ATOM 8351 N N . GLU A 1 16 ? -6.805 -6.655 8.660 1.00 0.00 16 GLU A N 7
ATOM 8352 C CA . GLU A 1 16 ? -7.444 -6.114 7.466 1.00 0.00 16 GLU A CA 7
ATOM 8353 C C . GLU A 1 16 ? -8.926 -5.847 7.716 1.00 0.00 16 GLU A C 7
ATOM 8354 O O . GLU A 1 16 ? -9.418 -4.745 7.477 1.00 0.00 16 GLU A O 7
ATOM 8366 N N . ALA A 1 17 ? -9.632 -6.865 8.197 1.00 0.00 17 ALA A N 7
ATOM 8367 C CA . ALA A 1 17 ? -11.056 -6.742 8.480 1.00 0.00 17 ALA A CA 7
ATOM 8368 C C . ALA A 1 17 ? -11.329 -5.575 9.424 1.00 0.00 17 ALA A C 7
ATOM 8369 O O . ALA A 1 17 ? -12.317 -4.857 9.271 1.00 0.00 17 ALA A O 7
ATOM 8376 N N . LYS A 1 18 ? -10.446 -5.392 10.401 1.00 0.00 18 LYS A N 7
ATOM 8377 C CA . LYS A 1 18 ? -10.591 -4.312 11.370 1.00 0.00 18 LYS A CA 7
ATOM 8378 C C . LYS A 1 18 ? -10.633 -2.956 10.672 1.00 0.00 18 LYS A C 7
ATOM 8379 O O . LYS A 1 18 ? -11.506 -2.133 10.945 1.00 0.00 18 LYS A O 7
ATOM 8398 N N . TYR A 1 19 ? -9.685 -2.731 9.769 1.00 0.00 19 TYR A N 7
ATOM 8399 C CA . TYR A 1 19 ? -9.613 -1.475 9.033 1.00 0.00 19 TYR A CA 7
ATOM 8400 C C . TYR A 1 19 ? -10.971 -1.114 8.437 1.00 0.00 19 TYR A C 7
ATOM 8401 O O . TYR A 1 19 ? -11.455 0.006 8.600 1.00 0.00 19 TYR A O 7
ATOM 8419 N N . ASP A 1 20 ? -11.580 -2.072 7.748 1.00 0.00 20 ASP A N 7
ATOM 8420 C CA . ASP A 1 20 ? -12.883 -1.858 7.129 1.00 0.00 20 ASP A CA 7
ATOM 8421 C C . ASP A 1 20 ? -13.837 -1.166 8.098 1.00 0.00 20 ASP A C 7
ATOM 8422 O O . ASP A 1 20 ? -14.638 -0.321 7.697 1.00 0.00 20 ASP A O 7
ATOM 8431 N N . GLU A 1 21 ? -13.747 -1.531 9.373 1.00 0.00 21 GLU A N 7
ATOM 8432 C CA . GLU A 1 21 ? -14.604 -0.946 10.397 1.00 0.00 21 GLU A CA 7
ATOM 8433 C C . GLU A 1 21 ? -14.524 0.578 10.368 1.00 0.00 21 GLU A C 7
ATOM 8434 O O . GLU A 1 21 ? -15.518 1.266 10.604 1.00 0.00 21 GLU A O 7
ATOM 8446 N N . ILE A 1 22 ? -13.336 1.097 10.077 1.00 0.00 22 ILE A N 7
ATOM 8447 C CA . ILE A 1 22 ? -13.127 2.538 10.016 1.00 0.00 22 ILE A CA 7
ATOM 8448 C C . ILE A 1 22 ? -13.715 3.126 8.738 1.00 0.00 22 ILE A C 7
ATOM 8449 O O . ILE A 1 22 ? -14.137 4.281 8.710 1.00 0.00 22 ILE A O 7
ATOM 8465 N N . ALA A 1 23 ? -13.741 2.320 7.680 1.00 0.00 23 ALA A N 7
ATOM 8466 C CA . ALA A 1 23 ? -14.281 2.759 6.399 1.00 0.00 23 ALA A CA 7
ATOM 8467 C C . ALA A 1 23 ? -15.640 2.121 6.129 1.00 0.00 23 ALA A C 7
ATOM 8468 O O . ALA A 1 23 ? -15.982 1.826 4.984 1.00 0.00 23 ALA A O 7
ATOM 8475 N N . LYS A 1 24 ? -16.411 1.911 7.191 1.00 0.00 24 LYS A N 7
ATOM 8476 C CA . LYS A 1 24 ? -17.734 1.309 7.069 1.00 0.00 24 LYS A CA 7
ATOM 8477 C C . LYS A 1 24 ? -18.669 2.208 6.266 1.00 0.00 24 LYS A C 7
ATOM 8478 O O . LYS A 1 24 ? -19.440 1.730 5.433 1.00 0.00 24 LYS A O 7
ATOM 8497 N N . ASP A 1 25 ? -18.594 3.509 6.520 1.00 0.00 25 ASP A N 7
ATOM 8498 C CA . ASP A 1 25 ? -19.432 4.475 5.818 1.00 0.00 25 ASP A CA 7
ATOM 8499 C C . ASP A 1 25 ? -18.726 5.005 4.574 1.00 0.00 25 ASP A C 7
ATOM 8500 O O . ASP A 1 25 ? -19.370 5.368 3.590 1.00 0.00 25 ASP A O 7
ATOM 8509 N N . TRP A 1 26 ? -17.399 5.047 4.627 1.00 0.00 26 TRP A N 7
ATOM 8510 C CA . TRP A 1 26 ? -16.606 5.534 3.504 1.00 0.00 26 TRP A CA 7
ATOM 8511 C C . TRP A 1 26 ? -16.990 4.818 2.214 1.00 0.00 26 TRP A C 7
ATOM 8512 O O . TRP A 1 26 ? -16.968 3.590 2.128 1.00 0.00 26 TRP A O 7
ATOM 8533 N N . PRO A 1 27 ? -17.351 5.600 1.186 1.00 0.00 27 PRO A N 7
ATOM 8534 C CA . PRO A 1 27 ? -17.746 5.061 -0.118 1.00 0.00 27 PRO A CA 7
ATOM 8535 C C . PRO A 1 27 ? -16.572 4.445 -0.871 1.00 0.00 27 PRO A C 7
ATOM 8536 O O . PRO A 1 27 ? -15.417 4.590 -0.468 1.00 0.00 27 PRO A O 7
ATOM 8547 N N . LYS A 1 28 ? -16.873 3.758 -1.968 1.00 0.00 28 LYS A N 7
ATOM 8548 C CA . LYS A 1 28 ? -15.842 3.121 -2.779 1.00 0.00 28 LYS A CA 7
ATOM 8549 C C . LYS A 1 28 ? -15.279 4.097 -3.808 1.00 0.00 28 LYS A C 7
ATOM 8550 O O . LYS A 1 28 ? -14.084 4.085 -4.102 1.00 0.00 28 LYS A O 7
ATOM 8569 N N . LYS A 1 29 ? -16.148 4.943 -4.352 1.00 0.00 29 LYS A N 7
ATOM 8570 C CA . LYS A 1 29 ? -15.739 5.928 -5.346 1.00 0.00 29 LYS A CA 7
ATOM 8571 C C . LYS A 1 29 ? -16.071 7.341 -4.880 1.00 0.00 29 LYS A C 7
ATOM 8572 O O . LYS A 1 29 ? -17.232 7.668 -4.634 1.00 0.00 29 LYS A O 7
ATOM 8591 N N . VAL A 1 30 ? -15.045 8.178 -4.762 1.00 0.00 30 VAL A N 7
ATOM 8592 C CA . VAL A 1 30 ? -15.229 9.557 -4.328 1.00 0.00 30 VAL A CA 7
ATOM 8593 C C . VAL A 1 30 ? -14.967 10.532 -5.471 1.00 0.00 30 VAL A C 7
ATOM 8594 O O . VAL A 1 30 ? -14.152 10.267 -6.354 1.00 0.00 30 VAL A O 7
ATOM 8607 N N . LYS A 1 31 ? -15.665 11.663 -5.448 1.00 0.00 31 LYS A N 7
ATOM 8608 C CA . LYS A 1 31 ? -15.508 12.680 -6.480 1.00 0.00 31 LYS A CA 7
ATOM 8609 C C . LYS A 1 31 ? -14.797 13.911 -5.928 1.00 0.00 31 LYS A C 7
ATOM 8610 O O . LYS A 1 31 ? -15.420 14.775 -5.310 1.00 0.00 31 LYS A O 7
ATOM 8629 N N . HIS A 1 32 ? -13.490 13.986 -6.155 1.00 0.00 32 HIS A N 7
ATOM 8630 C CA . HIS A 1 32 ? -12.695 15.113 -5.682 1.00 0.00 32 HIS A CA 7
ATOM 8631 C C . HIS A 1 32 ? -12.694 16.246 -6.704 1.00 0.00 32 HIS A C 7
ATOM 8632 O O . HIS A 1 32 ? -12.967 16.029 -7.885 1.00 0.00 32 HIS A O 7
ATOM 8646 N N . VAL A 1 33 ? -12.387 17.454 -6.243 1.00 0.00 33 VAL A N 7
ATOM 8647 C CA . VAL A 1 33 ? -12.351 18.620 -7.117 1.00 0.00 33 VAL A CA 7
ATOM 8648 C C . VAL A 1 33 ? -11.081 18.636 -7.960 1.00 0.00 33 VAL A C 7
ATOM 8649 O O . VAL A 1 33 ? -11.126 18.882 -9.166 1.00 0.00 33 VAL A O 7
ATOM 8662 N N . LEU A 1 34 ? -9.948 18.372 -7.318 1.00 0.00 34 LEU A N 7
ATOM 8663 C CA . LEU A 1 34 ? -8.663 18.355 -8.009 1.00 0.00 34 LEU A CA 7
ATOM 8664 C C . LEU A 1 34 ? -8.631 17.261 -9.072 1.00 0.00 34 LEU A C 7
ATOM 8665 O O . LEU A 1 34 ? -7.924 17.376 -10.074 1.00 0.00 34 LEU A O 7
ATOM 8681 N N . HIS A 1 35 ? -9.403 16.202 -8.848 1.00 0.00 35 HIS A N 7
ATOM 8682 C CA . HIS A 1 35 ? -9.465 15.090 -9.789 1.00 0.00 35 HIS A CA 7
ATOM 8683 C C . HIS A 1 35 ? -10.895 14.866 -10.272 1.00 0.00 35 HIS A C 7
ATOM 8684 O O . HIS A 1 35 ? -11.272 13.750 -10.627 1.00 0.00 35 HIS A O 7
ATOM 8698 N N . GLU A 1 36 ? -11.685 15.935 -10.283 1.00 0.00 36 GLU A N 7
ATOM 8699 C CA . GLU A 1 36 ? -13.073 15.853 -10.721 1.00 0.00 36 GLU A CA 7
ATOM 8700 C C . GLU A 1 36 ? -13.208 14.937 -11.934 1.00 0.00 36 GLU A C 7
ATOM 8701 O O . GLU A 1 36 ? -14.171 14.180 -12.048 1.00 0.00 36 GLU A O 7
ATOM 8713 N N . GLU A 1 37 ? -12.235 15.014 -12.837 1.00 0.00 37 GLU A N 7
ATOM 8714 C CA . GLU A 1 37 ? -12.246 14.192 -14.042 1.00 0.00 37 GLU A CA 7
ATOM 8715 C C . GLU A 1 37 ? -12.891 12.836 -13.770 1.00 0.00 37 GLU A C 7
ATOM 8716 O O . GLU A 1 37 ? -13.820 12.427 -14.467 1.00 0.00 37 GLU A O 7
ATOM 8728 N N . HIS A 1 38 ? -12.391 12.143 -12.752 1.00 0.00 38 HIS A N 7
ATOM 8729 C CA . HIS A 1 38 ? -12.918 10.833 -12.388 1.00 0.00 38 HIS A CA 7
ATOM 8730 C C . HIS A 1 38 ? -13.069 10.710 -10.875 1.00 0.00 38 HIS A C 7
ATOM 8731 O O . HIS A 1 38 ? -12.597 11.562 -10.124 1.00 0.00 38 HIS A O 7
ATOM 8745 N N . GLU A 1 39 ? -13.731 9.644 -10.435 1.00 0.00 39 GLU A N 7
ATOM 8746 C CA . GLU A 1 39 ? -13.945 9.412 -9.012 1.00 0.00 39 GLU A CA 7
ATOM 8747 C C . GLU A 1 39 ? -12.956 8.382 -8.474 1.00 0.00 39 GLU A C 7
ATOM 8748 O O . GLU A 1 39 ? -13.044 7.195 -8.791 1.00 0.00 39 GLU A O 7
ATOM 8760 N N . LEU A 1 40 ? -12.016 8.844 -7.658 1.00 0.00 40 LEU A N 7
ATOM 8761 C CA . LEU A 1 40 ? -11.008 7.964 -7.075 1.00 0.00 40 LEU A CA 7
ATOM 8762 C C . LEU A 1 40 ? -11.646 6.687 -6.538 1.00 0.00 40 LEU A C 7
ATOM 8763 O O . LEU A 1 40 ? -12.870 6.569 -6.484 1.00 0.00 40 LEU A O 7
ATOM 8779 N N . GLU A 1 41 ? -10.808 5.735 -6.140 1.00 0.00 41 GLU A N 7
ATOM 8780 C CA . GLU A 1 41 ? -11.291 4.467 -5.606 1.00 0.00 41 GLU A CA 7
ATOM 8781 C C . GLU A 1 41 ? -10.529 4.084 -4.340 1.00 0.00 41 GLU A C 7
ATOM 8782 O O . GLU A 1 41 ? -9.401 3.594 -4.406 1.00 0.00 41 GLU A O 7
ATOM 8794 N N . LEU A 1 42 ? -11.153 4.312 -3.190 1.00 0.00 42 LEU A N 7
ATOM 8795 C CA . LEU A 1 42 ? -10.535 3.992 -1.908 1.00 0.00 42 LEU A CA 7
ATOM 8796 C C . LEU A 1 42 ? -9.649 2.755 -2.024 1.00 0.00 42 LEU A C 7
ATOM 8797 O O . LEU A 1 42 ? -10.131 1.624 -1.953 1.00 0.00 42 LEU A O 7
ATOM 8813 N N . THR A 1 43 ? -8.351 2.978 -2.201 1.00 0.00 43 THR A N 7
ATOM 8814 C CA . THR A 1 43 ? -7.397 1.882 -2.326 1.00 0.00 43 THR A CA 7
ATOM 8815 C C . THR A 1 43 ? -6.515 1.777 -1.087 1.00 0.00 43 THR A C 7
ATOM 8816 O O . THR A 1 43 ? -6.028 2.784 -0.573 1.00 0.00 43 THR A O 7
ATOM 8827 N N . ARG A 1 44 ? -6.314 0.553 -0.612 1.00 0.00 44 ARG A N 7
ATOM 8828 C CA . ARG A 1 44 ? -5.490 0.317 0.568 1.00 0.00 44 ARG A CA 7
ATOM 8829 C C . ARG A 1 44 ? -4.044 0.732 0.313 1.00 0.00 44 ARG A C 7
ATOM 8830 O O . ARG A 1 44 ? -3.464 0.399 -0.721 1.00 0.00 44 ARG A O 7
ATOM 8851 N N . VAL A 1 45 ? -3.466 1.461 1.262 1.00 0.00 45 VAL A N 7
ATOM 8852 C CA . VAL A 1 45 ? -2.088 1.921 1.141 1.00 0.00 45 VAL A CA 7
ATOM 8853 C C . VAL A 1 45 ? -1.441 2.084 2.512 1.00 0.00 45 VAL A C 7
ATOM 8854 O O . VAL A 1 45 ? -2.026 2.674 3.419 1.00 0.00 45 VAL A O 7
ATOM 8867 N N . GLN A 1 46 ? -0.229 1.556 2.654 1.00 0.00 46 GLN A N 7
ATOM 8868 C CA . GLN A 1 46 ? 0.498 1.643 3.915 1.00 0.00 46 GLN A CA 7
ATOM 8869 C C . GLN A 1 46 ? 0.824 3.093 4.257 1.00 0.00 46 GLN A C 7
ATOM 8870 O O . GLN A 1 46 ? 0.555 3.557 5.365 1.00 0.00 46 GLN A O 7
ATOM 8884 N N . VAL A 1 47 ? 1.407 3.805 3.297 1.00 0.00 47 VAL A N 7
ATOM 8885 C CA . VAL A 1 47 ? 1.769 5.203 3.496 1.00 0.00 47 VAL A CA 7
ATOM 8886 C C . VAL A 1 47 ? 1.832 5.949 2.167 1.00 0.00 47 VAL A C 7
ATOM 8887 O O . VAL A 1 47 ? 2.231 5.388 1.147 1.00 0.00 47 VAL A O 7
ATOM 8900 N N . TYR A 1 48 ? 1.436 7.217 2.188 1.00 0.00 48 TYR A N 7
ATOM 8901 C CA . TYR A 1 48 ? 1.446 8.040 0.984 1.00 0.00 48 TYR A CA 7
ATOM 8902 C C . TYR A 1 48 ? 1.503 9.522 1.339 1.00 0.00 48 TYR A C 7
ATOM 8903 O O . TYR A 1 48 ? 1.625 9.890 2.508 1.00 0.00 48 TYR A O 7
ATOM 8921 N N . THR A 1 49 ? 1.413 10.372 0.320 1.00 0.00 49 THR A N 7
ATOM 8922 C CA . THR A 1 49 ? 1.454 11.815 0.521 1.00 0.00 49 THR A CA 7
ATOM 8923 C C . THR A 1 49 ? 0.256 12.496 -0.130 1.00 0.00 49 THR A C 7
ATOM 8924 O O . THR A 1 49 ? 0.186 12.616 -1.353 1.00 0.00 49 THR A O 7
ATOM 8935 N N . CYS A 1 50 ? -0.686 12.941 0.695 1.00 0.00 50 CYS A N 7
ATOM 8936 C CA . CYS A 1 50 ? -1.882 13.611 0.201 1.00 0.00 50 CYS A CA 7
ATOM 8937 C C . CYS A 1 50 ? -1.518 14.880 -0.564 1.00 0.00 50 CYS A C 7
ATOM 8938 O O . CYS A 1 50 ? -0.866 15.775 -0.027 1.00 0.00 50 CYS A O 7
ATOM 8945 N N . ASP A 1 51 ? -1.945 14.950 -1.820 1.00 0.00 51 ASP A N 7
ATOM 8946 C CA . ASP A 1 51 ? -1.665 16.110 -2.659 1.00 0.00 51 ASP A CA 7
ATOM 8947 C C . ASP A 1 51 ? -2.735 17.183 -2.477 1.00 0.00 51 ASP A C 7
ATOM 8948 O O . ASP A 1 51 ? -2.995 17.975 -3.382 1.00 0.00 51 ASP A O 7
ATOM 8957 N N . LYS A 1 52 ? -3.352 17.202 -1.300 1.00 0.00 52 LYS A N 7
ATOM 8958 C CA . LYS A 1 52 ? -4.393 18.176 -0.998 1.00 0.00 52 LYS A CA 7
ATOM 8959 C C . LYS A 1 52 ? -4.019 19.011 0.223 1.00 0.00 52 LYS A C 7
ATOM 8960 O O . LYS A 1 52 ? -3.823 20.223 0.122 1.00 0.00 52 LYS A O 7
ATOM 8979 N N . CYS A 1 53 ? -3.920 18.356 1.374 1.00 0.00 53 CYS A N 7
ATOM 8980 C CA . CYS A 1 53 ? -3.568 19.037 2.614 1.00 0.00 53 CYS A CA 7
ATOM 8981 C C . CYS A 1 53 ? -2.084 18.867 2.926 1.00 0.00 53 CYS A C 7
ATOM 8982 O O . CYS A 1 53 ? -1.595 19.349 3.948 1.00 0.00 53 CYS A O 7
ATOM 8989 N N . GLU A 1 54 ? -1.374 18.178 2.039 1.00 0.00 54 GLU A N 7
ATOM 8990 C CA . GLU A 1 54 ? 0.054 17.943 2.220 1.00 0.00 54 GLU A CA 7
ATOM 8991 C C . GLU A 1 54 ? 0.312 17.086 3.456 1.00 0.00 54 GLU A C 7
ATOM 8992 O O . GLU A 1 54 ? 1.193 17.388 4.260 1.00 0.00 54 GLU A O 7
ATOM 9004 N N . GLU A 1 55 ? -0.463 16.016 3.599 1.00 0.00 55 GLU A N 7
ATOM 9005 C CA . GLU A 1 55 ? -0.320 15.116 4.737 1.00 0.00 55 GLU A CA 7
ATOM 9006 C C . GLU A 1 55 ? 0.003 13.698 4.273 1.00 0.00 55 GLU A C 7
ATOM 9007 O O . GLU A 1 55 ? 0.234 13.461 3.088 1.00 0.00 55 GLU A O 7
ATOM 9019 N N . GLU A 1 56 ? 0.017 12.762 5.216 1.00 0.00 56 GLU A N 7
ATOM 9020 C CA . GLU A 1 56 ? 0.312 11.368 4.903 1.00 0.00 56 GLU A CA 7
ATOM 9021 C C . GLU A 1 56 ? -0.704 10.437 5.557 1.00 0.00 56 GLU A C 7
ATOM 9022 O O . GLU A 1 56 ? -0.816 10.383 6.781 1.00 0.00 56 GLU A O 7
ATOM 9034 N N . GLY A 1 57 ? -1.444 9.703 4.730 1.00 0.00 57 GLY A N 7
ATOM 9035 C CA . GLY A 1 57 ? -2.442 8.784 5.245 1.00 0.00 57 GLY A CA 7
ATOM 9036 C C . GLY A 1 57 ? -1.868 7.413 5.544 1.00 0.00 57 GLY A C 7
ATOM 9037 O O . GLY A 1 57 ? -0.674 7.177 5.358 1.00 0.00 57 GLY A O 7
ATOM 9041 N N . THR A 1 58 ? -2.721 6.505 6.010 1.00 0.00 58 THR A N 7
ATOM 9042 C CA . THR A 1 58 ? -2.292 5.152 6.338 1.00 0.00 58 THR A CA 7
ATOM 9043 C C . THR A 1 58 ? -3.461 4.176 6.281 1.00 0.00 58 THR A C 7
ATOM 9044 O O . THR A 1 58 ? -4.560 4.482 6.744 1.00 0.00 58 THR A O 7
ATOM 9055 N N . ILE A 1 59 ? -3.217 3.000 5.713 1.00 0.00 59 ILE A N 7
ATOM 9056 C CA . ILE A 1 59 ? -4.251 1.978 5.598 1.00 0.00 59 ILE A CA 7
ATOM 9057 C C . ILE A 1 59 ? -5.496 2.530 4.912 1.00 0.00 59 ILE A C 7
ATOM 9058 O O . ILE A 1 59 ? -6.601 2.026 5.110 1.00 0.00 59 ILE A O 7
ATOM 9074 N N . TRP A 1 60 ? -5.308 3.568 4.104 1.00 0.00 60 TRP A N 7
ATOM 9075 C CA . TRP A 1 60 ? -6.416 4.187 3.387 1.00 0.00 60 TRP A CA 7
ATOM 9076 C C . TRP A 1 60 ? -5.924 5.331 2.507 1.00 0.00 60 TRP A C 7
ATOM 9077 O O . TRP A 1 60 ? -5.145 6.175 2.950 1.00 0.00 60 TRP A O 7
ATOM 9098 N N . SER A 1 61 ? -6.383 5.353 1.260 1.00 0.00 61 SER A N 7
ATOM 9099 C CA . SER A 1 61 ? -5.985 6.392 0.317 1.00 0.00 61 SER A CA 7
ATOM 9100 C C . SER A 1 61 ? -6.712 6.225 -1.014 1.00 0.00 61 SER A C 7
ATOM 9101 O O . SER A 1 61 ? -6.489 5.254 -1.738 1.00 0.00 61 SER A O 7
ATOM 9109 N N . TYR A 1 62 ? -7.582 7.177 -1.329 1.00 0.00 62 TYR A N 7
ATOM 9110 C CA . TYR A 1 62 ? -8.344 7.136 -2.572 1.00 0.00 62 TYR A CA 7
ATOM 9111 C C . TYR A 1 62 ? -7.420 7.244 -3.781 1.00 0.00 62 TYR A C 7
ATOM 9112 O O . TYR A 1 62 ? -6.989 8.336 -4.152 1.00 0.00 62 TYR A O 7
ATOM 9130 N N . HIS A 1 63 ? -7.121 6.102 -4.393 1.00 0.00 63 HIS A N 7
ATOM 9131 C CA . HIS A 1 63 ? -6.250 6.067 -5.563 1.00 0.00 63 HIS A CA 7
ATOM 9132 C C . HIS A 1 63 ? -7.054 5.802 -6.832 1.00 0.00 63 HIS A C 7
ATOM 9133 O O . HIS A 1 63 ? -8.082 5.125 -6.798 1.00 0.00 63 HIS A O 7
ATOM 9147 N N . CYS A 1 64 ? -6.580 6.341 -7.950 1.00 0.00 64 CYS A N 7
ATOM 9148 C CA . CYS A 1 64 ? -7.255 6.165 -9.230 1.00 0.00 64 CYS A CA 7
ATOM 9149 C C . CYS A 1 64 ? -6.280 5.671 -10.295 1.00 0.00 64 CYS A C 7
ATOM 9150 O O . CYS A 1 64 ? -5.863 6.431 -11.170 1.00 0.00 64 CYS A O 7
ATOM 9157 N N . ASP A 1 65 ? -5.920 4.395 -10.214 1.00 0.00 65 ASP A N 7
ATOM 9158 C CA . ASP A 1 65 ? -4.995 3.799 -11.172 1.00 0.00 65 ASP A CA 7
ATOM 9159 C C . ASP A 1 65 ? -5.021 4.556 -12.496 1.00 0.00 65 ASP A C 7
ATOM 9160 O O . ASP A 1 65 ? -3.974 4.878 -13.057 1.00 0.00 65 ASP A O 7
ATOM 9169 N N . GLU A 1 66 ? -6.223 4.836 -12.989 1.00 0.00 66 GLU A N 7
ATOM 9170 C CA . GLU A 1 66 ? -6.384 5.553 -14.248 1.00 0.00 66 GLU A CA 7
ATOM 9171 C C . GLU A 1 66 ? -5.357 6.676 -14.369 1.00 0.00 66 GLU A C 7
ATOM 9172 O O . GLU A 1 66 ? -4.632 6.765 -15.361 1.00 0.00 66 GLU A O 7
ATOM 9184 N N . CYS A 1 67 ? -5.302 7.531 -13.354 1.00 0.00 67 CYS A N 7
ATOM 9185 C CA . CYS A 1 67 ? -4.366 8.649 -13.345 1.00 0.00 67 CYS A CA 7
ATOM 9186 C C . CYS A 1 67 ? -3.336 8.488 -12.231 1.00 0.00 67 CYS A C 7
ATOM 9187 O O . CYS A 1 67 ? -2.426 9.304 -12.090 1.00 0.00 67 CYS A O 7
ATOM 9194 N N . ASP A 1 68 ? -3.488 7.430 -11.442 1.00 0.00 68 ASP A N 7
ATOM 9195 C CA . ASP A 1 68 ? -2.571 7.160 -10.340 1.00 0.00 68 ASP A CA 7
ATOM 9196 C C . ASP A 1 68 ? -2.610 8.286 -9.312 1.00 0.00 68 ASP A C 7
ATOM 9197 O O . ASP A 1 68 ? -1.581 8.873 -8.978 1.00 0.00 68 ASP A O 7
ATOM 9206 N N . PHE A 1 69 ? -3.806 8.583 -8.813 1.00 0.00 69 PHE A N 7
ATOM 9207 C CA . PHE A 1 69 ? -3.980 9.641 -7.824 1.00 0.00 69 PHE A CA 7
ATOM 9208 C C . PHE A 1 69 ? -3.980 9.068 -6.410 1.00 0.00 69 PHE A C 7
ATOM 9209 O O . PHE A 1 69 ? -3.944 7.852 -6.221 1.00 0.00 69 PHE A O 7
ATOM 9226 N N . ASP A 1 70 ? -4.021 9.953 -5.420 1.00 0.00 70 ASP A N 7
ATOM 9227 C CA . ASP A 1 70 ? -4.026 9.537 -4.022 1.00 0.00 70 ASP A CA 7
ATOM 9228 C C . ASP A 1 70 ? -4.507 10.669 -3.120 1.00 0.00 70 ASP A C 7
ATOM 9229 O O . ASP A 1 70 ? -4.009 11.793 -3.197 1.00 0.00 70 ASP A O 7
ATOM 9238 N N . LEU A 1 71 ? -5.478 10.365 -2.266 1.00 0.00 71 LEU A N 7
ATOM 9239 C CA . LEU A 1 71 ? -6.028 11.358 -1.349 1.00 0.00 71 LEU A CA 7
ATOM 9240 C C . LEU A 1 71 ? -6.322 10.737 0.013 1.00 0.00 71 LEU A C 7
ATOM 9241 O O . LEU A 1 71 ? -6.129 9.537 0.215 1.00 0.00 71 LEU A O 7
ATOM 9257 N N . HIS A 1 72 ? -6.793 11.561 0.944 1.00 0.00 72 HIS A N 7
ATOM 9258 C CA . HIS A 1 72 ? -7.116 11.092 2.287 1.00 0.00 72 HIS A CA 7
ATOM 9259 C C . HIS A 1 72 ? -8.586 10.694 2.383 1.00 0.00 72 HIS A C 7
ATOM 9260 O O . HIS A 1 72 ? -9.435 11.241 1.680 1.00 0.00 72 HIS A O 7
ATOM 9274 N N . ALA A 1 73 ? -8.879 9.738 3.259 1.00 0.00 73 ALA A N 7
ATOM 9275 C CA . ALA A 1 73 ? -10.246 9.268 3.448 1.00 0.00 73 ALA A CA 7
ATOM 9276 C C . ALA A 1 73 ? -11.155 10.398 3.919 1.00 0.00 73 ALA A C 7
ATOM 9277 O O . ALA A 1 73 ? -12.308 10.497 3.501 1.00 0.00 73 ALA A O 7
ATOM 9284 N N . LYS A 1 74 ? -10.628 11.250 4.793 1.00 0.00 74 LYS A N 7
ATOM 9285 C CA . LYS A 1 74 ? -11.391 12.374 5.321 1.00 0.00 74 LYS A CA 7
ATOM 9286 C C . LYS A 1 74 ? -11.409 13.533 4.329 1.00 0.00 74 LYS A C 7
ATOM 9287 O O . LYS A 1 74 ? -12.409 14.241 4.205 1.00 0.00 74 LYS A O 7
ATOM 9306 N N . CYS A 1 75 ? -10.298 13.720 3.624 1.00 0.00 75 CYS A N 7
ATOM 9307 C CA . CYS A 1 75 ? -10.187 14.792 2.643 1.00 0.00 75 CYS A CA 7
ATOM 9308 C C . CYS A 1 75 ? -11.182 14.592 1.503 1.00 0.00 75 CYS A C 7
ATOM 9309 O O . CYS A 1 75 ? -11.961 15.489 1.181 1.00 0.00 75 CYS A O 7
ATOM 9316 N N . ALA A 1 76 ? -11.149 13.409 0.898 1.00 0.00 76 ALA A N 7
ATOM 9317 C CA . ALA A 1 76 ? -12.049 13.090 -0.204 1.00 0.00 76 ALA A CA 7
ATOM 9318 C C . ALA A 1 76 ? -13.507 13.253 0.213 1.00 0.00 76 ALA A C 7
ATOM 9319 O O . ALA A 1 76 ? -14.310 13.838 -0.515 1.00 0.00 76 ALA A O 7
ATOM 9326 N N . LEU A 1 77 ? -13.843 12.732 1.388 1.00 0.00 77 LEU A N 7
ATOM 9327 C CA . LEU A 1 77 ? -15.205 12.819 1.903 1.00 0.00 77 LEU A CA 7
ATOM 9328 C C . LEU A 1 77 ? -15.545 14.251 2.304 1.00 0.00 77 LEU A C 7
ATOM 9329 O O . LEU A 1 77 ? -16.670 14.710 2.111 1.00 0.00 77 LEU A O 7
ATOM 9345 N N . ASN A 1 78 ? -14.564 14.952 2.863 1.00 0.00 78 ASN A N 7
ATOM 9346 C CA . ASN A 1 78 ? -14.758 16.332 3.291 1.00 0.00 78 ASN A CA 7
ATOM 9347 C C . ASN A 1 78 ? -14.133 17.304 2.295 1.00 0.00 78 ASN A C 7
ATOM 9348 O O . ASN A 1 78 ? -12.975 17.695 2.439 1.00 0.00 78 ASN A O 7
ATOM 9359 N N . GLU A 1 79 ? -14.908 17.689 1.286 1.00 0.00 79 GLU A N 7
ATOM 9360 C CA . GLU A 1 79 ? -14.429 18.614 0.266 1.00 0.00 79 GLU A CA 7
ATOM 9361 C C . GLU A 1 79 ? -13.775 19.837 0.904 1.00 0.00 79 GLU A C 7
ATOM 9362 O O . GLU A 1 79 ? -12.656 20.211 0.552 1.00 0.00 79 GLU A O 7
ATOM 9374 N N . ASP A 1 80 ? -14.482 20.455 1.843 1.00 0.00 80 ASP A N 7
ATOM 9375 C CA . ASP A 1 80 ? -13.972 21.635 2.532 1.00 0.00 80 ASP A CA 7
ATOM 9376 C C . ASP A 1 80 ? -13.416 21.266 3.903 1.00 0.00 80 ASP A C 7
ATOM 9377 O O . ASP A 1 80 ? -14.123 20.707 4.743 1.00 0.00 80 ASP A O 7
ATOM 9386 N N . THR A 1 81 ? -12.143 21.581 4.125 1.00 0.00 81 THR A N 7
ATOM 9387 C CA . THR A 1 81 ? -11.491 21.281 5.393 1.00 0.00 81 THR A CA 7
ATOM 9388 C C . THR A 1 81 ? -10.896 22.538 6.017 1.00 0.00 81 THR A C 7
ATOM 9389 O O . THR A 1 81 ? -9.880 22.480 6.709 1.00 0.00 81 THR A O 7
ATOM 9400 N N . LYS A 1 82 ? -11.536 23.676 5.768 1.00 0.00 82 LYS A N 7
ATOM 9401 C CA . LYS A 1 82 ? -11.072 24.949 6.306 1.00 0.00 82 LYS A CA 7
ATOM 9402 C C . LYS A 1 82 ? -9.552 24.962 6.439 1.00 0.00 82 LYS A C 7
ATOM 9403 O O . LYS A 1 82 ? -9.013 25.415 7.448 1.00 0.00 82 LYS A O 7
ATOM 9422 N N . GLU A 1 83 ? -8.869 24.463 5.413 1.00 0.00 83 GLU A N 7
ATOM 9423 C CA . GLU A 1 83 ? -7.411 24.419 5.417 1.00 0.00 83 GLU A CA 7
ATOM 9424 C C . GLU A 1 83 ? -6.824 25.806 5.172 1.00 0.00 83 GLU A C 7
ATOM 9425 O O . GLU A 1 83 ? -7.155 26.467 4.188 1.00 0.00 83 GLU A O 7
ATOM 9437 N N . SER A 1 84 ? -5.952 26.241 6.076 1.00 0.00 84 SER A N 7
ATOM 9438 C CA . SER A 1 84 ? -5.322 27.551 5.962 1.00 0.00 84 SER A CA 7
ATOM 9439 C C . SER A 1 84 ? -3.928 27.432 5.354 1.00 0.00 84 SER A C 7
ATOM 9440 O O . SER A 1 84 ? -3.597 28.123 4.391 1.00 0.00 84 SER A O 7
ATOM 9448 N N . GLY A 1 85 ? -3.113 26.550 5.925 1.00 0.00 85 GLY A N 7
ATOM 9449 C CA . GLY A 1 85 ? -1.764 26.355 5.427 1.00 0.00 85 GLY A CA 7
ATOM 9450 C C . GLY A 1 85 ? -0.722 27.031 6.297 1.00 0.00 85 GLY A C 7
ATOM 9451 O O . GLY A 1 85 ? -0.027 27.951 5.867 1.00 0.00 85 GLY A O 7
ATOM 9455 N N . PRO A 1 86 ? -0.605 26.571 7.551 1.00 0.00 86 PRO A N 7
ATOM 9456 C CA . PRO A 1 86 ? 0.357 27.123 8.510 1.00 0.00 86 PRO A CA 7
ATOM 9457 C C . PRO A 1 86 ? 1.798 26.784 8.146 1.00 0.00 86 PRO A C 7
ATOM 9458 O O . PRO A 1 86 ? 2.052 25.860 7.373 1.00 0.00 86 PRO A O 7
ATOM 9469 N N . SER A 1 87 ? 2.738 27.536 8.709 1.00 0.00 87 SER A N 7
ATOM 9470 C CA . SER A 1 87 ? 4.155 27.317 8.441 1.00 0.00 87 SER A CA 7
ATOM 9471 C C . SER A 1 87 ? 4.639 26.028 9.099 1.00 0.00 87 SER A C 7
ATOM 9472 O O . SER A 1 87 ? 4.611 25.894 10.323 1.00 0.00 87 SER A O 7
ATOM 9480 N N . SER A 1 88 ? 5.082 25.082 8.278 1.00 0.00 88 SER A N 7
ATOM 9481 C CA . SER A 1 88 ? 5.569 23.802 8.778 1.00 0.00 88 SER A CA 7
ATOM 9482 C C . SER A 1 88 ? 7.039 23.603 8.421 1.00 0.00 88 SER A C 7
ATOM 9483 O O . SER A 1 88 ? 7.585 24.308 7.574 1.00 0.00 88 SER A O 7
ATOM 9491 N N . GLY A 1 89 ? 7.675 22.634 9.074 1.00 0.00 89 GLY A N 7
ATOM 9492 C CA . GLY A 1 89 ? 9.075 22.358 8.813 1.00 0.00 89 GLY A CA 7
ATOM 9493 C C . GLY A 1 89 ? 9.969 22.751 9.972 1.00 0.00 89 GLY A C 7
ATOM 9494 O O . GLY A 1 89 ? 9.811 23.848 10.506 1.00 0.00 89 GLY A O 7
ATOM 9500 N N . GLY A 1 1 ? 2.236 -38.331 15.754 1.00 0.00 1 GLY A N 8
ATOM 9501 C CA . GLY A 1 1 ? 3.143 -37.199 15.765 1.00 0.00 1 GLY A CA 8
ATOM 9502 C C . GLY A 1 1 ? 2.660 -36.060 14.889 1.00 0.00 1 GLY A C 8
ATOM 9503 O O . GLY A 1 1 ? 1.997 -36.286 13.876 1.00 0.00 1 GLY A O 8
ATOM 9507 N N . SER A 1 2 ? 2.992 -34.833 15.278 1.00 0.00 2 SER A N 8
ATOM 9508 C CA . SER A 1 2 ? 2.582 -33.655 14.523 1.00 0.00 2 SER A CA 8
ATOM 9509 C C . SER A 1 2 ? 3.414 -32.439 14.921 1.00 0.00 2 SER A C 8
ATOM 9510 O O . SER A 1 2 ? 4.043 -32.423 15.979 1.00 0.00 2 SER A O 8
ATOM 9518 N N . SER A 1 3 ? 3.411 -31.422 14.065 1.00 0.00 3 SER A N 8
ATOM 9519 C CA . SER A 1 3 ? 4.168 -30.203 14.324 1.00 0.00 3 SER A CA 8
ATOM 9520 C C . SER A 1 3 ? 3.657 -29.053 13.461 1.00 0.00 3 SER A C 8
ATOM 9521 O O . SER A 1 3 ? 2.764 -29.232 12.634 1.00 0.00 3 SER A O 8
ATOM 9529 N N . GLY A 1 4 ? 4.232 -27.871 13.661 1.00 0.00 4 GLY A N 8
ATOM 9530 C CA . GLY A 1 4 ? 3.823 -26.708 12.895 1.00 0.00 4 GLY A CA 8
ATOM 9531 C C . GLY A 1 4 ? 4.793 -25.552 13.033 1.00 0.00 4 GLY A C 8
ATOM 9532 O O . GLY A 1 4 ? 5.609 -25.524 13.954 1.00 0.00 4 GLY A O 8
ATOM 9536 N N . SER A 1 5 ? 4.707 -24.596 12.113 1.00 0.00 5 SER A N 8
ATOM 9537 C CA . SER A 1 5 ? 5.589 -23.435 12.133 1.00 0.00 5 SER A CA 8
ATOM 9538 C C . SER A 1 5 ? 4.910 -22.227 11.495 1.00 0.00 5 SER A C 8
ATOM 9539 O O . SER A 1 5 ? 4.021 -22.372 10.656 1.00 0.00 5 SER A O 8
ATOM 9547 N N . SER A 1 6 ? 5.336 -21.034 11.898 1.00 0.00 6 SER A N 8
ATOM 9548 C CA . SER A 1 6 ? 4.768 -19.800 11.370 1.00 0.00 6 SER A CA 8
ATOM 9549 C C . SER A 1 6 ? 5.839 -18.721 11.240 1.00 0.00 6 SER A C 8
ATOM 9550 O O . SER A 1 6 ? 6.831 -18.725 11.967 1.00 0.00 6 SER A O 8
ATOM 9558 N N . GLY A 1 7 ? 5.629 -17.796 10.307 1.00 0.00 7 GLY A N 8
ATOM 9559 C CA . GLY A 1 7 ? 6.584 -16.724 10.098 1.00 0.00 7 GLY A CA 8
ATOM 9560 C C . GLY A 1 7 ? 5.959 -15.352 10.262 1.00 0.00 7 GLY A C 8
ATOM 9561 O O . GLY A 1 7 ? 5.625 -14.941 11.374 1.00 0.00 7 GLY A O 8
ATOM 9565 N N . THR A 1 8 ? 5.802 -14.639 9.151 1.00 0.00 8 THR A N 8
ATOM 9566 C CA . THR A 1 8 ? 5.217 -13.304 9.176 1.00 0.00 8 THR A CA 8
ATOM 9567 C C . THR A 1 8 ? 3.750 -13.340 8.763 1.00 0.00 8 THR A C 8
ATOM 9568 O O . THR A 1 8 ? 3.245 -14.371 8.320 1.00 0.00 8 THR A O 8
ATOM 9579 N N . GLU A 1 9 ? 3.071 -12.207 8.911 1.00 0.00 9 GLU A N 8
ATOM 9580 C CA . GLU A 1 9 ? 1.660 -12.110 8.553 1.00 0.00 9 GLU A CA 8
ATOM 9581 C C . GLU A 1 9 ? 1.403 -12.730 7.183 1.00 0.00 9 GLU A C 8
ATOM 9582 O O . GLU A 1 9 ? 2.117 -12.452 6.221 1.00 0.00 9 GLU A O 8
ATOM 9594 N N . GLU A 1 10 ? 0.377 -13.572 7.105 1.00 0.00 10 GLU A N 8
ATOM 9595 C CA . GLU A 1 10 ? 0.026 -14.233 5.853 1.00 0.00 10 GLU A CA 8
ATOM 9596 C C . GLU A 1 10 ? -1.472 -14.124 5.581 1.00 0.00 10 GLU A C 8
ATOM 9597 O O . GLU A 1 10 ? -2.293 -14.565 6.385 1.00 0.00 10 GLU A O 8
ATOM 9609 N N . ARG A 1 11 ? -1.819 -13.532 4.443 1.00 0.00 11 ARG A N 8
ATOM 9610 C CA . ARG A 1 11 ? -3.217 -13.362 4.066 1.00 0.00 11 ARG A CA 8
ATOM 9611 C C . ARG A 1 11 ? -3.989 -12.625 5.156 1.00 0.00 11 ARG A C 8
ATOM 9612 O O . ARG A 1 11 ? -5.089 -13.029 5.534 1.00 0.00 11 ARG A O 8
ATOM 9633 N N . LEU A 1 12 ? -3.405 -11.543 5.658 1.00 0.00 12 LEU A N 8
ATOM 9634 C CA . LEU A 1 12 ? -4.038 -10.748 6.706 1.00 0.00 12 LEU A CA 8
ATOM 9635 C C . LEU A 1 12 ? -5.550 -10.699 6.513 1.00 0.00 12 LEU A C 8
ATOM 9636 O O . LEU A 1 12 ? -6.057 -9.938 5.689 1.00 0.00 12 LEU A O 8
ATOM 9652 N N . LYS A 1 13 ? -6.266 -11.513 7.281 1.00 0.00 13 LYS A N 8
ATOM 9653 C CA . LYS A 1 13 ? -7.721 -11.561 7.199 1.00 0.00 13 LYS A CA 8
ATOM 9654 C C . LYS A 1 13 ? -8.355 -10.677 8.268 1.00 0.00 13 LYS A C 8
ATOM 9655 O O . LYS A 1 13 ? -9.095 -9.745 7.956 1.00 0.00 13 LYS A O 8
ATOM 9674 N N . GLU A 1 14 ? -8.059 -10.976 9.529 1.00 0.00 14 GLU A N 8
ATOM 9675 C CA . GLU A 1 14 ? -8.601 -10.208 10.643 1.00 0.00 14 GLU A CA 8
ATOM 9676 C C . GLU A 1 14 ? -8.115 -8.762 10.595 1.00 0.00 14 GLU A C 8
ATOM 9677 O O . GLU A 1 14 ? -8.913 -7.826 10.641 1.00 0.00 14 GLU A O 8
ATOM 9689 N N . ILE A 1 15 ? -6.801 -8.589 10.502 1.00 0.00 15 ILE A N 8
ATOM 9690 C CA . ILE A 1 15 ? -6.208 -7.259 10.446 1.00 0.00 15 ILE A CA 8
ATOM 9691 C C . ILE A 1 15 ? -7.050 -6.317 9.594 1.00 0.00 15 ILE A C 8
ATOM 9692 O O . ILE A 1 15 ? -7.554 -5.306 10.082 1.00 0.00 15 ILE A O 8
ATOM 9708 N N . GLU A 1 16 ? -7.199 -6.656 8.317 1.00 0.00 16 GLU A N 8
ATOM 9709 C CA . GLU A 1 16 ? -7.982 -5.840 7.396 1.00 0.00 16 GLU A CA 8
ATOM 9710 C C . GLU A 1 16 ? -9.406 -5.654 7.911 1.00 0.00 16 GLU A C 8
ATOM 9711 O O . GLU A 1 16 ? -9.951 -4.551 7.874 1.00 0.00 16 GLU A O 8
ATOM 9723 N N . ALA A 1 17 ? -10.003 -6.740 8.391 1.00 0.00 17 ALA A N 8
ATOM 9724 C CA . ALA A 1 17 ? -11.363 -6.696 8.915 1.00 0.00 17 ALA A CA 8
ATOM 9725 C C . ALA A 1 17 ? -11.562 -5.489 9.825 1.00 0.00 17 ALA A C 8
ATOM 9726 O O . ALA A 1 17 ? -12.643 -4.901 9.866 1.00 0.00 17 ALA A O 8
ATOM 9733 N N . LYS A 1 18 ? -10.513 -5.123 10.553 1.00 0.00 18 LYS A N 8
ATOM 9734 C CA . LYS A 1 18 ? -10.572 -3.985 11.463 1.00 0.00 18 LYS A CA 8
ATOM 9735 C C . LYS A 1 18 ? -10.739 -2.680 10.691 1.00 0.00 18 LYS A C 8
ATOM 9736 O O . LYS A 1 18 ? -11.706 -1.946 10.895 1.00 0.00 18 LYS A O 8
ATOM 9755 N N . TYR A 1 19 ? -9.792 -2.397 9.803 1.00 0.00 19 TYR A N 8
ATOM 9756 C CA . TYR A 1 19 ? -9.834 -1.180 9.001 1.00 0.00 19 TYR A CA 8
ATOM 9757 C C . TYR A 1 19 ? -11.245 -0.919 8.481 1.00 0.00 19 TYR A C 8
ATOM 9758 O O . TYR A 1 19 ? -11.707 0.221 8.454 1.00 0.00 19 TYR A O 8
ATOM 9776 N N . ASP A 1 20 ? -11.923 -1.985 8.070 1.00 0.00 20 ASP A N 8
ATOM 9777 C CA . ASP A 1 20 ? -13.282 -1.873 7.553 1.00 0.00 20 ASP A CA 8
ATOM 9778 C C . ASP A 1 20 ? -14.147 -1.022 8.477 1.00 0.00 20 ASP A C 8
ATOM 9779 O O . ASP A 1 20 ? -14.894 -0.157 8.020 1.00 0.00 20 ASP A O 8
ATOM 9788 N N . GLU A 1 21 ? -14.041 -1.275 9.778 1.00 0.00 21 GLU A N 8
ATOM 9789 C CA . GLU A 1 21 ? -14.816 -0.533 10.765 1.00 0.00 21 GLU A CA 8
ATOM 9790 C C . GLU A 1 21 ? -14.501 0.959 10.695 1.00 0.00 21 GLU A C 8
ATOM 9791 O O . GLU A 1 21 ? -15.314 1.795 11.091 1.00 0.00 21 GLU A O 8
ATOM 9803 N N . ILE A 1 22 ? -13.316 1.284 10.189 1.00 0.00 22 ILE A N 8
ATOM 9804 C CA . ILE A 1 22 ? -12.894 2.673 10.066 1.00 0.00 22 ILE A CA 8
ATOM 9805 C C . ILE A 1 22 ? -13.351 3.272 8.740 1.00 0.00 22 ILE A C 8
ATOM 9806 O O . ILE A 1 22 ? -13.610 4.471 8.644 1.00 0.00 22 ILE A O 8
ATOM 9822 N N . ALA A 1 23 ? -13.448 2.427 7.718 1.00 0.00 23 ALA A N 8
ATOM 9823 C CA . ALA A 1 23 ? -13.877 2.871 6.398 1.00 0.00 23 ALA A CA 8
ATOM 9824 C C . ALA A 1 23 ? -15.149 2.150 5.963 1.00 0.00 23 ALA A C 8
ATOM 9825 O O . ALA A 1 23 ? -15.392 1.963 4.770 1.00 0.00 23 ALA A O 8
ATOM 9832 N N . LYS A 1 24 ? -15.957 1.747 6.937 1.00 0.00 24 LYS A N 8
ATOM 9833 C CA . LYS A 1 24 ? -17.205 1.047 6.655 1.00 0.00 24 LYS A CA 8
ATOM 9834 C C . LYS A 1 24 ? -18.232 1.991 6.040 1.00 0.00 24 LYS A C 8
ATOM 9835 O O . LYS A 1 24 ? -19.116 1.564 5.297 1.00 0.00 24 LYS A O 8
ATOM 9854 N N . ASP A 1 25 ? -18.108 3.277 6.351 1.00 0.00 25 ASP A N 8
ATOM 9855 C CA . ASP A 1 25 ? -19.025 4.282 5.826 1.00 0.00 25 ASP A CA 8
ATOM 9856 C C . ASP A 1 25 ? -18.441 4.956 4.588 1.00 0.00 25 ASP A C 8
ATOM 9857 O O . ASP A 1 25 ? -19.176 5.378 3.695 1.00 0.00 25 ASP A O 8
ATOM 9866 N N . TRP A 1 26 ? -17.118 5.053 4.542 1.00 0.00 26 TRP A N 8
ATOM 9867 C CA . TRP A 1 26 ? -16.436 5.676 3.413 1.00 0.00 26 TRP A CA 8
ATOM 9868 C C . TRP A 1 26 ? -16.774 4.960 2.110 1.00 0.00 26 TRP A C 8
ATOM 9869 O O . TRP A 1 26 ? -16.691 3.736 2.007 1.00 0.00 26 TRP A O 8
ATOM 9890 N N . PRO A 1 27 ? -17.165 5.738 1.090 1.00 0.00 27 PRO A N 8
ATOM 9891 C CA . PRO A 1 27 ? -17.523 5.199 -0.225 1.00 0.00 27 PRO A CA 8
ATOM 9892 C C . PRO A 1 27 ? -16.313 4.653 -0.976 1.00 0.00 27 PRO A C 8
ATOM 9893 O O . PRO A 1 27 ? -15.210 5.191 -0.873 1.00 0.00 27 PRO A O 8
ATOM 9904 N N . LYS A 1 28 ? -16.526 3.581 -1.733 1.00 0.00 28 LYS A N 8
ATOM 9905 C CA . LYS A 1 28 ? -15.454 2.963 -2.504 1.00 0.00 28 LYS A CA 8
ATOM 9906 C C . LYS A 1 28 ? -14.966 3.899 -3.604 1.00 0.00 28 LYS A C 8
ATOM 9907 O O . LYS A 1 28 ? -13.781 3.914 -3.941 1.00 0.00 28 LYS A O 8
ATOM 9926 N N . LYS A 1 29 ? -15.884 4.681 -4.161 1.00 0.00 29 LYS A N 8
ATOM 9927 C CA . LYS A 1 29 ? -15.547 5.622 -5.222 1.00 0.00 29 LYS A CA 8
ATOM 9928 C C . LYS A 1 29 ? -15.992 7.035 -4.857 1.00 0.00 29 LYS A C 8
ATOM 9929 O O . LYS A 1 29 ? -17.179 7.291 -4.656 1.00 0.00 29 LYS A O 8
ATOM 9948 N N . VAL A 1 30 ? -15.031 7.950 -4.774 1.00 0.00 30 VAL A N 8
ATOM 9949 C CA . VAL A 1 30 ? -15.324 9.338 -4.436 1.00 0.00 30 VAL A CA 8
ATOM 9950 C C . VAL A 1 30 ? -14.972 10.271 -5.589 1.00 0.00 30 VAL A C 8
ATOM 9951 O O . VAL A 1 30 ? -13.996 10.049 -6.306 1.00 0.00 30 VAL A O 8
ATOM 9964 N N . LYS A 1 31 ? -15.772 11.317 -5.762 1.00 0.00 31 LYS A N 8
ATOM 9965 C CA . LYS A 1 31 ? -15.545 12.287 -6.827 1.00 0.00 31 LYS A CA 8
ATOM 9966 C C . LYS A 1 31 ? -14.858 13.537 -6.287 1.00 0.00 31 LYS A C 8
ATOM 9967 O O . LYS A 1 31 ? -15.495 14.572 -6.089 1.00 0.00 31 LYS A O 8
ATOM 9986 N N . HIS A 1 32 ? -13.554 13.434 -6.050 1.00 0.00 32 HIS A N 8
ATOM 9987 C CA . HIS A 1 32 ? -12.779 14.558 -5.535 1.00 0.00 32 HIS A CA 8
ATOM 9988 C C . HIS A 1 32 ? -12.861 15.753 -6.480 1.00 0.00 32 HIS A C 8
ATOM 9989 O O . HIS A 1 32 ? -13.178 15.604 -7.660 1.00 0.00 32 HIS A O 8
ATOM 10003 N N . VAL A 1 33 ? -12.574 16.939 -5.953 1.00 0.00 33 VAL A N 8
ATOM 10004 C CA . VAL A 1 33 ? -12.615 18.160 -6.749 1.00 0.00 33 VAL A CA 8
ATOM 10005 C C . VAL A 1 33 ? -11.365 18.296 -7.610 1.00 0.00 33 VAL A C 8
ATOM 10006 O O . VAL A 1 33 ? -11.450 18.551 -8.813 1.00 0.00 33 VAL A O 8
ATOM 10019 N N . LEU A 1 34 ? -10.203 18.125 -6.988 1.00 0.00 34 LEU A N 8
ATOM 10020 C CA . LEU A 1 34 ? -8.933 18.229 -7.698 1.00 0.00 34 LEU A CA 8
ATOM 10021 C C . LEU A 1 34 ? -8.819 17.151 -8.771 1.00 0.00 34 LEU A C 8
ATOM 10022 O O . LEU A 1 34 ? -7.992 17.248 -9.678 1.00 0.00 34 LEU A O 8
ATOM 10038 N N . HIS A 1 35 ? -9.657 16.124 -8.662 1.00 0.00 35 HIS A N 8
ATOM 10039 C CA . HIS A 1 35 ? -9.652 15.028 -9.625 1.00 0.00 35 HIS A CA 8
ATOM 10040 C C . HIS A 1 35 ? -11.069 14.714 -10.097 1.00 0.00 35 HIS A C 8
ATOM 10041 O O . HIS A 1 35 ? -11.372 13.580 -10.466 1.00 0.00 35 HIS A O 8
ATOM 10055 N N . GLU A 1 36 ? -11.931 15.725 -10.081 1.00 0.00 36 GLU A N 8
ATOM 10056 C CA . GLU A 1 36 ? -13.315 15.555 -10.505 1.00 0.00 36 GLU A CA 8
ATOM 10057 C C . GLU A 1 36 ? -13.398 14.682 -11.754 1.00 0.00 36 GLU A C 8
ATOM 10058 O O . GLU A 1 36 ? -14.315 13.874 -11.899 1.00 0.00 36 GLU A O 8
ATOM 10070 N N . GLU A 1 37 ? -12.433 14.852 -12.653 1.00 0.00 37 GLU A N 8
ATOM 10071 C CA . GLU A 1 37 ? -12.397 14.080 -13.890 1.00 0.00 37 GLU A CA 8
ATOM 10072 C C . GLU A 1 37 ? -12.933 12.669 -13.667 1.00 0.00 37 GLU A C 8
ATOM 10073 O O . GLU A 1 37 ? -13.787 12.192 -14.415 1.00 0.00 37 GLU A O 8
ATOM 10085 N N . HIS A 1 38 ? -12.426 12.006 -12.632 1.00 0.00 38 HIS A N 8
ATOM 10086 C CA . HIS A 1 38 ? -12.853 10.649 -12.310 1.00 0.00 38 HIS A CA 8
ATOM 10087 C C . HIS A 1 38 ? -13.025 10.478 -10.804 1.00 0.00 38 HIS A C 8
ATOM 10088 O O . HIS A 1 38 ? -12.630 11.342 -10.022 1.00 0.00 38 HIS A O 8
ATOM 10102 N N . GLU A 1 39 ? -13.618 9.357 -10.404 1.00 0.00 39 GLU A N 8
ATOM 10103 C CA . GLU A 1 39 ? -13.843 9.074 -8.992 1.00 0.00 39 GLU A CA 8
ATOM 10104 C C . GLU A 1 39 ? -12.791 8.107 -8.456 1.00 0.00 39 GLU A C 8
ATOM 10105 O O . GLU A 1 39 ? -12.733 6.946 -8.864 1.00 0.00 39 GLU A O 8
ATOM 10117 N N . LEU A 1 40 ? -11.961 8.594 -7.540 1.00 0.00 40 LEU A N 8
ATOM 10118 C CA . LEU A 1 40 ? -10.910 7.774 -6.948 1.00 0.00 40 LEU A CA 8
ATOM 10119 C C . LEU A 1 40 ? -11.475 6.456 -6.427 1.00 0.00 40 LEU A C 8
ATOM 10120 O O . LEU A 1 40 ? -12.689 6.262 -6.394 1.00 0.00 40 LEU A O 8
ATOM 10136 N N . GLU A 1 41 ? -10.585 5.556 -6.020 1.00 0.00 41 GLU A N 8
ATOM 10137 C CA . GLU A 1 41 ? -10.997 4.258 -5.499 1.00 0.00 41 GLU A CA 8
ATOM 10138 C C . GLU A 1 41 ? -10.215 3.905 -4.237 1.00 0.00 41 GLU A C 8
ATOM 10139 O O . GLU A 1 41 ? -9.054 3.499 -4.305 1.00 0.00 41 GLU A O 8
ATOM 10151 N N . LEU A 1 42 ? -10.859 4.064 -3.086 1.00 0.00 42 LEU A N 8
ATOM 10152 C CA . LEU A 1 42 ? -10.225 3.764 -1.807 1.00 0.00 42 LEU A CA 8
ATOM 10153 C C . LEU A 1 42 ? -9.254 2.595 -1.942 1.00 0.00 42 LEU A C 8
ATOM 10154 O O . LEU A 1 42 ? -9.661 1.433 -1.953 1.00 0.00 42 LEU A O 8
ATOM 10170 N N . THR A 1 43 ? -7.966 2.910 -2.042 1.00 0.00 43 THR A N 8
ATOM 10171 C CA . THR A 1 43 ? -6.937 1.887 -2.175 1.00 0.00 43 THR A CA 8
ATOM 10172 C C . THR A 1 43 ? -6.095 1.787 -0.908 1.00 0.00 43 THR A C 8
ATOM 10173 O O . THR A 1 43 ? -5.653 2.799 -0.364 1.00 0.00 43 THR A O 8
ATOM 10184 N N . ARG A 1 44 ? -5.875 0.561 -0.444 1.00 0.00 44 ARG A N 8
ATOM 10185 C CA . ARG A 1 44 ? -5.085 0.330 0.759 1.00 0.00 44 ARG A CA 8
ATOM 10186 C C . ARG A 1 44 ? -3.616 0.664 0.518 1.00 0.00 44 ARG A C 8
ATOM 10187 O O . ARG A 1 44 ? -2.994 0.141 -0.407 1.00 0.00 44 ARG A O 8
ATOM 10208 N N . VAL A 1 45 ? -3.067 1.538 1.356 1.00 0.00 45 VAL A N 8
ATOM 10209 C CA . VAL A 1 45 ? -1.672 1.941 1.234 1.00 0.00 45 VAL A CA 8
ATOM 10210 C C . VAL A 1 45 ? -1.035 2.137 2.605 1.00 0.00 45 VAL A C 8
ATOM 10211 O O . VAL A 1 45 ? -1.636 2.731 3.500 1.00 0.00 45 VAL A O 8
ATOM 10224 N N . GLN A 1 46 ? 0.186 1.634 2.762 1.00 0.00 46 GLN A N 8
ATOM 10225 C CA . GLN A 1 46 ? 0.904 1.754 4.025 1.00 0.00 46 GLN A CA 8
ATOM 10226 C C . GLN A 1 46 ? 1.206 3.214 4.343 1.00 0.00 46 GLN A C 8
ATOM 10227 O O . GLN A 1 46 ? 0.925 3.692 5.443 1.00 0.00 46 GLN A O 8
ATOM 10241 N N . VAL A 1 47 ? 1.779 3.920 3.374 1.00 0.00 47 VAL A N 8
ATOM 10242 C CA . VAL A 1 47 ? 2.119 5.327 3.550 1.00 0.00 47 VAL A CA 8
ATOM 10243 C C . VAL A 1 47 ? 2.163 6.054 2.211 1.00 0.00 47 VAL A C 8
ATOM 10244 O O . VAL A 1 47 ? 2.548 5.478 1.193 1.00 0.00 47 VAL A O 8
ATOM 10257 N N . TYR A 1 48 ? 1.767 7.322 2.219 1.00 0.00 48 TYR A N 8
ATOM 10258 C CA . TYR A 1 48 ? 1.760 8.128 1.004 1.00 0.00 48 TYR A CA 8
ATOM 10259 C C . TYR A 1 48 ? 1.761 9.616 1.338 1.00 0.00 48 TYR A C 8
ATOM 10260 O O . TYR A 1 48 ? 1.859 10.004 2.503 1.00 0.00 48 TYR A O 8
ATOM 10278 N N . THR A 1 49 ? 1.650 10.448 0.306 1.00 0.00 49 THR A N 8
ATOM 10279 C CA . THR A 1 49 ? 1.638 11.894 0.488 1.00 0.00 49 THR A CA 8
ATOM 10280 C C . THR A 1 49 ? 0.455 12.529 -0.235 1.00 0.00 49 THR A C 8
ATOM 10281 O O . THR A 1 49 ? 0.409 12.558 -1.465 1.00 0.00 49 THR A O 8
ATOM 10292 N N . CYS A 1 50 ? -0.499 13.037 0.537 1.00 0.00 50 CYS A N 8
ATOM 10293 C CA . CYS A 1 50 ? -1.683 13.673 -0.029 1.00 0.00 50 CYS A CA 8
ATOM 10294 C C . CYS A 1 50 ? -1.313 14.964 -0.753 1.00 0.00 50 CYS A C 8
ATOM 10295 O O . CYS A 1 50 ? -0.373 15.659 -0.365 1.00 0.00 50 CYS A O 8
ATOM 10302 N N . ASP A 1 51 ? -2.059 15.280 -1.806 1.00 0.00 51 ASP A N 8
ATOM 10303 C CA . ASP A 1 51 ? -1.811 16.488 -2.585 1.00 0.00 51 ASP A CA 8
ATOM 10304 C C . ASP A 1 51 ? -2.894 17.531 -2.328 1.00 0.00 51 ASP A C 8
ATOM 10305 O O . ASP A 1 51 ? -3.158 18.388 -3.171 1.00 0.00 51 ASP A O 8
ATOM 10314 N N . LYS A 1 52 ? -3.519 17.452 -1.158 1.00 0.00 52 LYS A N 8
ATOM 10315 C CA . LYS A 1 52 ? -4.573 18.389 -0.788 1.00 0.00 52 LYS A CA 8
ATOM 10316 C C . LYS A 1 52 ? -4.208 19.144 0.486 1.00 0.00 52 LYS A C 8
ATOM 10317 O O . LYS A 1 52 ? -4.072 20.368 0.477 1.00 0.00 52 LYS A O 8
ATOM 10336 N N . CYS A 1 53 ? -4.050 18.407 1.580 1.00 0.00 53 CYS A N 8
ATOM 10337 C CA . CYS A 1 53 ? -3.699 19.006 2.862 1.00 0.00 53 CYS A CA 8
ATOM 10338 C C . CYS A 1 53 ? -2.198 18.905 3.118 1.00 0.00 53 CYS A C 8
ATOM 10339 O O . CYS A 1 53 ? -1.694 19.411 4.119 1.00 0.00 53 CYS A O 8
ATOM 10346 N N . GLU A 1 54 ? -1.491 18.248 2.204 1.00 0.00 54 GLU A N 8
ATOM 10347 C CA . GLU A 1 54 ? -0.048 18.080 2.331 1.00 0.00 54 GLU A CA 8
ATOM 10348 C C . GLU A 1 54 ? 0.294 17.200 3.530 1.00 0.00 54 GLU A C 8
ATOM 10349 O O . GLU A 1 54 ? 1.253 17.466 4.254 1.00 0.00 54 GLU A O 8
ATOM 10361 N N . GLU A 1 55 ? -0.498 16.152 3.732 1.00 0.00 55 GLU A N 8
ATOM 10362 C CA . GLU A 1 55 ? -0.280 15.234 4.844 1.00 0.00 55 GLU A CA 8
ATOM 10363 C C . GLU A 1 55 ? -0.023 13.817 4.337 1.00 0.00 55 GLU A C 8
ATOM 10364 O O . GLU A 1 55 ? -0.045 13.565 3.133 1.00 0.00 55 GLU A O 8
ATOM 10376 N N . GLU A 1 56 ? 0.219 12.898 5.266 1.00 0.00 56 GLU A N 8
ATOM 10377 C CA . GLU A 1 56 ? 0.482 11.507 4.913 1.00 0.00 56 GLU A CA 8
ATOM 10378 C C . GLU A 1 56 ? -0.558 10.582 5.539 1.00 0.00 56 GLU A C 8
ATOM 10379 O O . GLU A 1 56 ? -0.736 10.563 6.756 1.00 0.00 56 GLU A O 8
ATOM 10391 N N . GLY A 1 57 ? -1.243 9.815 4.695 1.00 0.00 57 GLY A N 8
ATOM 10392 C CA . GLY A 1 57 ? -2.256 8.898 5.183 1.00 0.00 57 GLY A CA 8
ATOM 10393 C C . GLY A 1 57 ? -1.704 7.513 5.453 1.00 0.00 57 GLY A C 8
ATOM 10394 O O . GLY A 1 57 ? -0.559 7.214 5.110 1.00 0.00 57 GLY A O 8
ATOM 10398 N N . THR A 1 58 ? -2.518 6.662 6.071 1.00 0.00 58 THR A N 8
ATOM 10399 C CA . THR A 1 58 ? -2.103 5.302 6.389 1.00 0.00 58 THR A CA 8
ATOM 10400 C C . THR A 1 58 ? -3.290 4.345 6.363 1.00 0.00 58 THR A C 8
ATOM 10401 O O . THR A 1 58 ? -4.406 4.716 6.727 1.00 0.00 58 THR A O 8
ATOM 10412 N N . ILE A 1 59 ? -3.041 3.113 5.931 1.00 0.00 59 ILE A N 8
ATOM 10413 C CA . ILE A 1 59 ? -4.090 2.104 5.860 1.00 0.00 59 ILE A CA 8
ATOM 10414 C C . ILE A 1 59 ? -5.314 2.633 5.120 1.00 0.00 59 ILE A C 8
ATOM 10415 O O . ILE A 1 59 ? -6.430 2.159 5.329 1.00 0.00 59 ILE A O 8
ATOM 10431 N N . TRP A 1 60 ? -5.095 3.616 4.254 1.00 0.00 60 TRP A N 8
ATOM 10432 C CA . TRP A 1 60 ? -6.180 4.209 3.481 1.00 0.00 60 TRP A CA 8
ATOM 10433 C C . TRP A 1 60 ? -5.653 5.288 2.542 1.00 0.00 60 TRP A C 8
ATOM 10434 O O . TRP A 1 60 ? -4.800 6.090 2.920 1.00 0.00 60 TRP A O 8
ATOM 10455 N N . SER A 1 61 ? -6.167 5.302 1.316 1.00 0.00 61 SER A N 8
ATOM 10456 C CA . SER A 1 61 ? -5.745 6.282 0.322 1.00 0.00 61 SER A CA 8
ATOM 10457 C C . SER A 1 61 ? -6.532 6.114 -0.974 1.00 0.00 61 SER A C 8
ATOM 10458 O O . SER A 1 61 ? -6.461 5.072 -1.627 1.00 0.00 61 SER A O 8
ATOM 10466 N N . TYR A 1 62 ? -7.282 7.147 -1.341 1.00 0.00 62 TYR A N 8
ATOM 10467 C CA . TYR A 1 62 ? -8.086 7.115 -2.557 1.00 0.00 62 TYR A CA 8
ATOM 10468 C C . TYR A 1 62 ? -7.203 7.224 -3.796 1.00 0.00 62 TYR A C 8
ATOM 10469 O O . TYR A 1 62 ? -6.799 8.318 -4.191 1.00 0.00 62 TYR A O 8
ATOM 10487 N N . HIS A 1 63 ? -6.907 6.081 -4.407 1.00 0.00 63 HIS A N 8
ATOM 10488 C CA . HIS A 1 63 ? -6.072 6.046 -5.603 1.00 0.00 63 HIS A CA 8
ATOM 10489 C C . HIS A 1 63 ? -6.921 5.822 -6.851 1.00 0.00 63 HIS A C 8
ATOM 10490 O O . HIS A 1 63 ? -7.978 5.194 -6.791 1.00 0.00 63 HIS A O 8
ATOM 10504 N N . CYS A 1 64 ? -6.450 6.339 -7.981 1.00 0.00 64 CYS A N 8
ATOM 10505 C CA . CYS A 1 64 ? -7.165 6.196 -9.243 1.00 0.00 64 CYS A CA 8
ATOM 10506 C C . CYS A 1 64 ? -6.391 5.303 -10.209 1.00 0.00 64 CYS A C 8
ATOM 10507 O O . CYS A 1 64 ? -5.230 5.568 -10.520 1.00 0.00 64 CYS A O 8
ATOM 10514 N N . ASP A 1 65 ? -7.043 4.246 -10.679 1.00 0.00 65 ASP A N 8
ATOM 10515 C CA . ASP A 1 65 ? -6.418 3.314 -11.610 1.00 0.00 65 ASP A CA 8
ATOM 10516 C C . ASP A 1 65 ? -6.391 3.892 -13.022 1.00 0.00 65 ASP A C 8
ATOM 10517 O O . ASP A 1 65 ? -6.417 3.153 -14.006 1.00 0.00 65 ASP A O 8
ATOM 10526 N N . GLU A 1 66 ? -6.340 5.217 -13.113 1.00 0.00 66 GLU A N 8
ATOM 10527 C CA . GLU A 1 66 ? -6.313 5.893 -14.404 1.00 0.00 66 GLU A CA 8
ATOM 10528 C C . GLU A 1 66 ? -5.260 6.998 -14.418 1.00 0.00 66 GLU A C 8
ATOM 10529 O O . GLU A 1 66 ? -4.414 7.054 -15.311 1.00 0.00 66 GLU A O 8
ATOM 10541 N N . CYS A 1 67 ? -5.318 7.875 -13.421 1.00 0.00 67 CYS A N 8
ATOM 10542 C CA . CYS A 1 67 ? -4.372 8.979 -13.317 1.00 0.00 67 CYS A CA 8
ATOM 10543 C C . CYS A 1 67 ? -3.397 8.753 -12.165 1.00 0.00 67 CYS A C 8
ATOM 10544 O O . CYS A 1 67 ? -2.344 9.387 -12.096 1.00 0.00 67 CYS A O 8
ATOM 10551 N N . ASP A 1 68 ? -3.757 7.847 -11.263 1.00 0.00 68 ASP A N 8
ATOM 10552 C CA . ASP A 1 68 ? -2.914 7.535 -10.114 1.00 0.00 68 ASP A CA 8
ATOM 10553 C C . ASP A 1 68 ? -2.912 8.687 -9.113 1.00 0.00 68 ASP A C 8
ATOM 10554 O O . ASP A 1 68 ? -1.855 9.147 -8.682 1.00 0.00 68 ASP A O 8
ATOM 10563 N N . PHE A 1 69 ? -4.104 9.149 -8.748 1.00 0.00 69 PHE A N 8
ATOM 10564 C CA . PHE A 1 69 ? -4.240 10.248 -7.800 1.00 0.00 69 PHE A CA 8
ATOM 10565 C C . PHE A 1 69 ? -4.586 9.726 -6.408 1.00 0.00 69 PHE A C 8
ATOM 10566 O O . PHE A 1 69 ? -5.586 9.033 -6.224 1.00 0.00 69 PHE A O 8
ATOM 10583 N N . ASP A 1 70 ? -3.750 10.064 -5.432 1.00 0.00 70 ASP A N 8
ATOM 10584 C CA . ASP A 1 70 ? -3.967 9.631 -4.057 1.00 0.00 70 ASP A CA 8
ATOM 10585 C C . ASP A 1 70 ? -4.523 10.771 -3.209 1.00 0.00 70 ASP A C 8
ATOM 10586 O O . ASP A 1 70 ? -4.257 11.944 -3.475 1.00 0.00 70 ASP A O 8
ATOM 10595 N N . LEU A 1 71 ? -5.296 10.419 -2.188 1.00 0.00 71 LEU A N 8
ATOM 10596 C CA . LEU A 1 71 ? -5.891 11.413 -1.301 1.00 0.00 71 LEU A CA 8
ATOM 10597 C C . LEU A 1 71 ? -6.181 10.814 0.072 1.00 0.00 71 LEU A C 8
ATOM 10598 O O . LEU A 1 71 ? -5.941 9.629 0.307 1.00 0.00 71 LEU A O 8
ATOM 10614 N N . HIS A 1 72 ? -6.700 11.639 0.975 1.00 0.00 72 HIS A N 8
ATOM 10615 C CA . HIS A 1 72 ? -7.025 11.190 2.324 1.00 0.00 72 HIS A CA 8
ATOM 10616 C C . HIS A 1 72 ? -8.496 10.799 2.426 1.00 0.00 72 HIS A C 8
ATOM 10617 O O . HIS A 1 72 ? -9.329 11.270 1.652 1.00 0.00 72 HIS A O 8
ATOM 10631 N N . ALA A 1 73 ? -8.808 9.934 3.386 1.00 0.00 73 ALA A N 8
ATOM 10632 C CA . ALA A 1 73 ? -10.178 9.480 3.590 1.00 0.00 73 ALA A CA 8
ATOM 10633 C C . ALA A 1 73 ? -11.119 10.660 3.810 1.00 0.00 73 ALA A C 8
ATOM 10634 O O . ALA A 1 73 ? -12.206 10.716 3.234 1.00 0.00 73 ALA A O 8
ATOM 10641 N N . LYS A 1 74 ? -10.696 11.600 4.648 1.00 0.00 74 LYS A N 8
ATOM 10642 C CA . LYS A 1 74 ? -11.501 12.779 4.945 1.00 0.00 74 LYS A CA 8
ATOM 10643 C C . LYS A 1 74 ? -11.470 13.766 3.782 1.00 0.00 74 LYS A C 8
ATOM 10644 O O . LYS A 1 74 ? -12.482 14.387 3.454 1.00 0.00 74 LYS A O 8
ATOM 10663 N N . CYS A 1 75 ? -10.304 13.905 3.160 1.00 0.00 75 CYS A N 8
ATOM 10664 C CA . CYS A 1 75 ? -10.141 14.814 2.033 1.00 0.00 75 CYS A CA 8
ATOM 10665 C C . CYS A 1 75 ? -11.086 14.444 0.894 1.00 0.00 75 CYS A C 8
ATOM 10666 O O . CYS A 1 75 ? -11.735 15.309 0.306 1.00 0.00 75 CYS A O 8
ATOM 10673 N N . ALA A 1 76 ? -11.159 13.153 0.589 1.00 0.00 76 ALA A N 8
ATOM 10674 C CA . ALA A 1 76 ? -12.026 12.667 -0.477 1.00 0.00 76 ALA A CA 8
ATOM 10675 C C . ALA A 1 76 ? -13.496 12.833 -0.108 1.00 0.00 76 ALA A C 8
ATOM 10676 O O . ALA A 1 76 ? -14.311 13.252 -0.931 1.00 0.00 76 ALA A O 8
ATOM 10683 N N . LEU A 1 77 ? -13.830 12.502 1.135 1.00 0.00 77 LEU A N 8
ATOM 10684 C CA . LEU A 1 77 ? -15.203 12.614 1.614 1.00 0.00 77 LEU A CA 8
ATOM 10685 C C . LEU A 1 77 ? -15.661 14.069 1.619 1.00 0.00 77 LEU A C 8
ATOM 10686 O O . LEU A 1 77 ? -16.652 14.421 0.980 1.00 0.00 77 LEU A O 8
ATOM 10702 N N . ASN A 1 78 ? -14.932 14.911 2.343 1.00 0.00 78 ASN A N 8
ATOM 10703 C CA . ASN A 1 78 ? -15.262 16.329 2.430 1.00 0.00 78 ASN A CA 8
ATOM 10704 C C . ASN A 1 78 ? -14.888 17.055 1.142 1.00 0.00 78 ASN A C 8
ATOM 10705 O O . ASN A 1 78 ? -14.086 16.560 0.350 1.00 0.00 78 ASN A O 8
ATOM 10716 N N . GLU A 1 79 ? -15.473 18.231 0.940 1.00 0.00 79 GLU A N 8
ATOM 10717 C CA . GLU A 1 79 ? -15.200 19.025 -0.253 1.00 0.00 79 GLU A CA 8
ATOM 10718 C C . GLU A 1 79 ? -14.178 20.118 0.043 1.00 0.00 79 GLU A C 8
ATOM 10719 O O . GLU A 1 79 ? -13.858 20.387 1.201 1.00 0.00 79 GLU A O 8
ATOM 10731 N N . ASP A 1 80 ? -13.667 20.744 -1.012 1.00 0.00 80 ASP A N 8
ATOM 10732 C CA . ASP A 1 80 ? -12.681 21.808 -0.866 1.00 0.00 80 ASP A CA 8
ATOM 10733 C C . ASP A 1 80 ? -13.282 23.160 -1.238 1.00 0.00 80 ASP A C 8
ATOM 10734 O O . ASP A 1 80 ? -13.565 23.426 -2.407 1.00 0.00 80 ASP A O 8
ATOM 10743 N N . THR A 1 81 ? -13.475 24.012 -0.236 1.00 0.00 81 THR A N 8
ATOM 10744 C CA . THR A 1 81 ? -14.044 25.335 -0.457 1.00 0.00 81 THR A CA 8
ATOM 10745 C C . THR A 1 81 ? -12.971 26.331 -0.880 1.00 0.00 81 THR A C 8
ATOM 10746 O O . THR A 1 81 ? -11.988 26.541 -0.169 1.00 0.00 81 THR A O 8
ATOM 10757 N N . LYS A 1 82 ? -13.165 26.945 -2.042 1.00 0.00 82 LYS A N 8
ATOM 10758 C CA . LYS A 1 82 ? -12.215 27.923 -2.560 1.00 0.00 82 LYS A CA 8
ATOM 10759 C C . LYS A 1 82 ? -12.308 29.235 -1.788 1.00 0.00 82 LYS A C 8
ATOM 10760 O O . LYS A 1 82 ? -13.333 29.533 -1.175 1.00 0.00 82 LYS A O 8
ATOM 10779 N N . GLU A 1 83 ? -11.232 30.014 -1.823 1.00 0.00 83 GLU A N 8
ATOM 10780 C CA . GLU A 1 83 ? -11.195 31.295 -1.126 1.00 0.00 83 GLU A CA 8
ATOM 10781 C C . GLU A 1 83 ? -11.888 31.197 0.230 1.00 0.00 83 GLU A C 8
ATOM 10782 O O . GLU A 1 83 ? -12.699 32.051 0.587 1.00 0.00 83 GLU A O 8
ATOM 10794 N N . SER A 1 84 ? -11.563 30.149 0.980 1.00 0.00 84 SER A N 8
ATOM 10795 C CA . SER A 1 84 ? -12.157 29.936 2.294 1.00 0.00 84 SER A CA 8
ATOM 10796 C C . SER A 1 84 ? -11.338 30.629 3.379 1.00 0.00 84 SER A C 8
ATOM 10797 O O . SER A 1 84 ? -11.853 31.460 4.126 1.00 0.00 84 SER A O 8
ATOM 10805 N N . GLY A 1 85 ? -10.058 30.280 3.459 1.00 0.00 85 GLY A N 8
ATOM 10806 C CA . GLY A 1 85 ? -9.187 30.876 4.455 1.00 0.00 85 GLY A CA 8
ATOM 10807 C C . GLY A 1 85 ? -7.719 30.701 4.122 1.00 0.00 85 GLY A C 8
ATOM 10808 O O . GLY A 1 85 ? -7.305 29.688 3.558 1.00 0.00 85 GLY A O 8
ATOM 10812 N N . PRO A 1 86 ? -6.904 31.707 4.473 1.00 0.00 86 PRO A N 8
ATOM 10813 C CA . PRO A 1 86 ? -5.461 31.683 4.216 1.00 0.00 86 PRO A CA 8
ATOM 10814 C C . PRO A 1 86 ? -4.734 30.661 5.084 1.00 0.00 86 PRO A C 8
ATOM 10815 O O . PRO A 1 86 ? -3.957 29.848 4.583 1.00 0.00 86 PRO A O 8
ATOM 10826 N N . SER A 1 87 ? -4.992 30.708 6.387 1.00 0.00 87 SER A N 8
ATOM 10827 C CA . SER A 1 87 ? -4.360 29.788 7.325 1.00 0.00 87 SER A CA 8
ATOM 10828 C C . SER A 1 87 ? -4.973 29.923 8.715 1.00 0.00 87 SER A C 8
ATOM 10829 O O . SER A 1 87 ? -5.787 30.812 8.963 1.00 0.00 87 SER A O 8
ATOM 10837 N N . SER A 1 88 ? -4.576 29.033 9.619 1.00 0.00 88 SER A N 8
ATOM 10838 C CA . SER A 1 88 ? -5.089 29.049 10.984 1.00 0.00 88 SER A CA 8
ATOM 10839 C C . SER A 1 88 ? -4.396 30.127 11.812 1.00 0.00 88 SER A C 8
ATOM 10840 O O . SER A 1 88 ? -5.049 30.959 12.440 1.00 0.00 88 SER A O 8
ATOM 10848 N N . GLY A 1 89 ? -3.066 30.105 11.808 1.00 0.00 89 GLY A N 8
ATOM 10849 C CA . GLY A 1 89 ? -2.305 31.085 12.561 1.00 0.00 89 GLY A CA 8
ATOM 10850 C C . GLY A 1 89 ? -1.513 32.017 11.666 1.00 0.00 89 GLY A C 8
ATOM 10851 O O . GLY A 1 89 ? -1.494 33.220 11.922 1.00 0.00 89 GLY A O 8
ATOM 10857 N N . GLY A 1 1 ? 21.903 -20.818 10.975 1.00 0.00 1 GLY A N 9
ATOM 10858 C CA . GLY A 1 1 ? 20.639 -21.505 11.167 1.00 0.00 1 GLY A CA 9
ATOM 10859 C C . GLY A 1 1 ? 19.473 -20.755 10.555 1.00 0.00 1 GLY A C 9
ATOM 10860 O O . GLY A 1 1 ? 19.522 -19.534 10.403 1.00 0.00 1 GLY A O 9
ATOM 10864 N N . SER A 1 2 ? 18.421 -21.487 10.201 1.00 0.00 2 SER A N 9
ATOM 10865 C CA . SER A 1 2 ? 17.239 -20.884 9.596 1.00 0.00 2 SER A CA 9
ATOM 10866 C C . SER A 1 2 ? 15.997 -21.162 10.437 1.00 0.00 2 SER A C 9
ATOM 10867 O O . SER A 1 2 ? 15.651 -22.317 10.690 1.00 0.00 2 SER A O 9
ATOM 10875 N N . SER A 1 3 ? 15.329 -20.096 10.867 1.00 0.00 3 SER A N 9
ATOM 10876 C CA . SER A 1 3 ? 14.127 -20.225 11.682 1.00 0.00 3 SER A CA 9
ATOM 10877 C C . SER A 1 3 ? 13.458 -18.868 11.880 1.00 0.00 3 SER A C 9
ATOM 10878 O O . SER A 1 3 ? 14.055 -17.825 11.618 1.00 0.00 3 SER A O 9
ATOM 10886 N N . GLY A 1 4 ? 12.212 -18.892 12.344 1.00 0.00 4 GLY A N 9
ATOM 10887 C CA . GLY A 1 4 ? 11.481 -17.659 12.570 1.00 0.00 4 GLY A CA 9
ATOM 10888 C C . GLY A 1 4 ? 10.082 -17.903 13.101 1.00 0.00 4 GLY A C 9
ATOM 10889 O O . GLY A 1 4 ? 9.912 -18.413 14.208 1.00 0.00 4 GLY A O 9
ATOM 10893 N N . SER A 1 5 ? 9.078 -17.537 12.310 1.00 0.00 5 SER A N 9
ATOM 10894 C CA . SER A 1 5 ? 7.687 -17.715 12.710 1.00 0.00 5 SER A CA 9
ATOM 10895 C C . SER A 1 5 ? 6.789 -17.890 11.489 1.00 0.00 5 SER A C 9
ATOM 10896 O O . SER A 1 5 ? 6.996 -17.252 10.456 1.00 0.00 5 SER A O 9
ATOM 10904 N N . SER A 1 6 ? 5.791 -18.759 11.615 1.00 0.00 6 SER A N 9
ATOM 10905 C CA . SER A 1 6 ? 4.863 -19.022 10.522 1.00 0.00 6 SER A CA 9
ATOM 10906 C C . SER A 1 6 ? 4.019 -17.788 10.218 1.00 0.00 6 SER A C 9
ATOM 10907 O O . SER A 1 6 ? 3.888 -16.891 11.049 1.00 0.00 6 SER A O 9
ATOM 10915 N N . GLY A 1 7 ? 3.447 -17.751 9.018 1.00 0.00 7 GLY A N 9
ATOM 10916 C CA . GLY A 1 7 ? 2.622 -16.624 8.623 1.00 0.00 7 GLY A CA 9
ATOM 10917 C C . GLY A 1 7 ? 3.415 -15.546 7.912 1.00 0.00 7 GLY A C 9
ATOM 10918 O O . GLY A 1 7 ? 4.479 -15.137 8.378 1.00 0.00 7 GLY A O 9
ATOM 10922 N N . THR A 1 8 ? 2.899 -15.085 6.777 1.00 0.00 8 THR A N 9
ATOM 10923 C CA . THR A 1 8 ? 3.567 -14.051 5.997 1.00 0.00 8 THR A CA 9
ATOM 10924 C C . THR A 1 8 ? 2.566 -13.032 5.464 1.00 0.00 8 THR A C 9
ATOM 10925 O O . THR A 1 8 ? 1.361 -13.167 5.669 1.00 0.00 8 THR A O 9
ATOM 10936 N N . GLU A 1 9 ? 3.075 -12.012 4.779 1.00 0.00 9 GLU A N 9
ATOM 10937 C CA . GLU A 1 9 ? 2.224 -10.970 4.217 1.00 0.00 9 GLU A CA 9
ATOM 10938 C C . GLU A 1 9 ? 1.239 -11.557 3.210 1.00 0.00 9 GLU A C 9
ATOM 10939 O O . GLU A 1 9 ? 1.409 -12.683 2.744 1.00 0.00 9 GLU A O 9
ATOM 10951 N N . GLU A 1 10 ? 0.209 -10.785 2.879 1.00 0.00 10 GLU A N 9
ATOM 10952 C CA . GLU A 1 10 ? -0.804 -11.228 1.929 1.00 0.00 10 GLU A CA 9
ATOM 10953 C C . GLU A 1 10 ? -1.696 -12.302 2.546 1.00 0.00 10 GLU A C 9
ATOM 10954 O O . GLU A 1 10 ? -2.282 -13.120 1.837 1.00 0.00 10 GLU A O 9
ATOM 10966 N N . ARG A 1 11 ? -1.793 -12.293 3.871 1.00 0.00 11 ARG A N 9
ATOM 10967 C CA . ARG A 1 11 ? -2.611 -13.266 4.585 1.00 0.00 11 ARG A CA 9
ATOM 10968 C C . ARG A 1 11 ? -3.447 -12.586 5.664 1.00 0.00 11 ARG A C 9
ATOM 10969 O O . ARG A 1 11 ? -4.623 -12.905 5.847 1.00 0.00 11 ARG A O 9
ATOM 10990 N N . LEU A 1 12 ? -2.834 -11.648 6.378 1.00 0.00 12 LEU A N 9
ATOM 10991 C CA . LEU A 1 12 ? -3.521 -10.923 7.440 1.00 0.00 12 LEU A CA 9
ATOM 10992 C C . LEU A 1 12 ? -5.007 -10.777 7.127 1.00 0.00 12 LEU A C 9
ATOM 10993 O O . LEU A 1 12 ? -5.404 -9.926 6.331 1.00 0.00 12 LEU A O 9
ATOM 11009 N N . LYS A 1 13 ? -5.824 -11.611 7.761 1.00 0.00 13 LYS A N 9
ATOM 11010 C CA . LYS A 1 13 ? -7.267 -11.574 7.553 1.00 0.00 13 LYS A CA 9
ATOM 11011 C C . LYS A 1 13 ? -7.945 -10.697 8.602 1.00 0.00 13 LYS A C 9
ATOM 11012 O O . LYS A 1 13 ? -8.646 -9.744 8.266 1.00 0.00 13 LYS A O 9
ATOM 11031 N N . GLU A 1 14 ? -7.730 -11.027 9.871 1.00 0.00 14 GLU A N 9
ATOM 11032 C CA . GLU A 1 14 ? -8.320 -10.269 10.968 1.00 0.00 14 GLU A CA 9
ATOM 11033 C C . GLU A 1 14 ? -7.871 -8.811 10.925 1.00 0.00 14 GLU A C 9
ATOM 11034 O O . GLU A 1 14 ? -8.684 -7.896 11.055 1.00 0.00 14 GLU A O 9
ATOM 11046 N N . ILE A 1 15 ? -6.571 -8.604 10.742 1.00 0.00 15 ILE A N 9
ATOM 11047 C CA . ILE A 1 15 ? -6.013 -7.258 10.681 1.00 0.00 15 ILE A CA 9
ATOM 11048 C C . ILE A 1 15 ? -6.853 -6.355 9.784 1.00 0.00 15 ILE A C 9
ATOM 11049 O O . ILE A 1 15 ? -7.332 -5.307 10.217 1.00 0.00 15 ILE A O 9
ATOM 11065 N N . GLU A 1 16 ? -7.029 -6.770 8.534 1.00 0.00 16 GLU A N 9
ATOM 11066 C CA . GLU A 1 16 ? -7.813 -5.998 7.576 1.00 0.00 16 GLU A CA 9
ATOM 11067 C C . GLU A 1 16 ? -9.186 -5.655 8.148 1.00 0.00 16 GLU A C 9
ATOM 11068 O O . GLU A 1 16 ? -9.605 -4.498 8.133 1.00 0.00 16 GLU A O 9
ATOM 11080 N N . ALA A 1 17 ? -9.881 -6.670 8.651 1.00 0.00 17 ALA A N 9
ATOM 11081 C CA . ALA A 1 17 ? -11.205 -6.477 9.229 1.00 0.00 17 ALA A CA 9
ATOM 11082 C C . ALA A 1 17 ? -11.240 -5.240 10.120 1.00 0.00 17 ALA A C 9
ATOM 11083 O O . ALA A 1 17 ? -12.186 -4.454 10.073 1.00 0.00 17 ALA A O 9
ATOM 11090 N N . LYS A 1 18 ? -10.203 -5.074 10.934 1.00 0.00 18 LYS A N 9
ATOM 11091 C CA . LYS A 1 18 ? -10.113 -3.933 11.837 1.00 0.00 18 LYS A CA 9
ATOM 11092 C C . LYS A 1 18 ? -10.226 -2.620 11.068 1.00 0.00 18 LYS A C 9
ATOM 11093 O O . LYS A 1 18 ? -10.929 -1.701 11.489 1.00 0.00 18 LYS A O 9
ATOM 11112 N N . TYR A 1 19 ? -9.532 -2.540 9.938 1.00 0.00 19 TYR A N 9
ATOM 11113 C CA . TYR A 1 19 ? -9.554 -1.339 9.111 1.00 0.00 19 TYR A CA 9
ATOM 11114 C C . TYR A 1 19 ? -10.943 -1.109 8.523 1.00 0.00 19 TYR A C 9
ATOM 11115 O O . TYR A 1 19 ? -11.484 -0.005 8.593 1.00 0.00 19 TYR A O 9
ATOM 11133 N N . ASP A 1 20 ? -11.514 -2.159 7.942 1.00 0.00 20 ASP A N 9
ATOM 11134 C CA . ASP A 1 20 ? -12.840 -2.073 7.342 1.00 0.00 20 ASP A CA 9
ATOM 11135 C C . ASP A 1 20 ? -13.821 -1.387 8.288 1.00 0.00 20 ASP A C 9
ATOM 11136 O O . ASP A 1 20 ? -14.670 -0.607 7.857 1.00 0.00 20 ASP A O 9
ATOM 11145 N N . GLU A 1 21 ? -13.698 -1.683 9.578 1.00 0.00 21 GLU A N 9
ATOM 11146 C CA . GLU A 1 21 ? -14.576 -1.096 10.583 1.00 0.00 21 GLU A CA 9
ATOM 11147 C C . GLU A 1 21 ? -14.471 0.427 10.574 1.00 0.00 21 GLU A C 9
ATOM 11148 O O . GLU A 1 21 ? -15.437 1.127 10.877 1.00 0.00 21 GLU A O 9
ATOM 11160 N N . ILE A 1 22 ? -13.292 0.930 10.224 1.00 0.00 22 ILE A N 9
ATOM 11161 C CA . ILE A 1 22 ? -13.061 2.369 10.174 1.00 0.00 22 ILE A CA 9
ATOM 11162 C C . ILE A 1 22 ? -13.665 2.979 8.914 1.00 0.00 22 ILE A C 9
ATOM 11163 O O . ILE A 1 22 ? -14.121 4.122 8.923 1.00 0.00 22 ILE A O 9
ATOM 11179 N N . ALA A 1 23 ? -13.665 2.209 7.831 1.00 0.00 23 ALA A N 9
ATOM 11180 C CA . ALA A 1 23 ? -14.215 2.672 6.564 1.00 0.00 23 ALA A CA 9
ATOM 11181 C C . ALA A 1 23 ? -15.540 1.983 6.256 1.00 0.00 23 ALA A C 9
ATOM 11182 O O . ALA A 1 23 ? -15.847 1.692 5.100 1.00 0.00 23 ALA A O 9
ATOM 11189 N N . LYS A 1 24 ? -16.323 1.723 7.298 1.00 0.00 24 LYS A N 9
ATOM 11190 C CA . LYS A 1 24 ? -17.616 1.068 7.141 1.00 0.00 24 LYS A CA 9
ATOM 11191 C C . LYS A 1 24 ? -18.552 1.912 6.281 1.00 0.00 24 LYS A C 9
ATOM 11192 O O . LYS A 1 24 ? -19.227 1.395 5.391 1.00 0.00 24 LYS A O 9
ATOM 11211 N N . ASP A 1 25 ? -18.586 3.212 6.553 1.00 0.00 25 ASP A N 9
ATOM 11212 C CA . ASP A 1 25 ? -19.437 4.128 5.802 1.00 0.00 25 ASP A CA 9
ATOM 11213 C C . ASP A 1 25 ? -18.695 4.696 4.597 1.00 0.00 25 ASP A C 9
ATOM 11214 O O . ASP A 1 25 ? -19.303 5.018 3.576 1.00 0.00 25 ASP A O 9
ATOM 11223 N N . TRP A 1 26 ? -17.378 4.818 4.724 1.00 0.00 26 TRP A N 9
ATOM 11224 C CA . TRP A 1 26 ? -16.553 5.349 3.645 1.00 0.00 26 TRP A CA 9
ATOM 11225 C C . TRP A 1 26 ? -16.903 4.688 2.316 1.00 0.00 26 TRP A C 9
ATOM 11226 O O . TRP A 1 26 ? -16.873 3.465 2.177 1.00 0.00 26 TRP A O 9
ATOM 11247 N N . PRO A 1 27 ? -17.242 5.513 1.315 1.00 0.00 27 PRO A N 9
ATOM 11248 C CA . PRO A 1 27 ? -17.604 5.030 -0.021 1.00 0.00 27 PRO A CA 9
ATOM 11249 C C . PRO A 1 27 ? -16.408 4.453 -0.772 1.00 0.00 27 PRO A C 9
ATOM 11250 O O . PRO A 1 27 ? -15.258 4.666 -0.387 1.00 0.00 27 PRO A O 9
ATOM 11261 N N . LYS A 1 28 ? -16.687 3.721 -1.845 1.00 0.00 28 LYS A N 9
ATOM 11262 C CA . LYS A 1 28 ? -15.635 3.114 -2.652 1.00 0.00 28 LYS A CA 9
ATOM 11263 C C . LYS A 1 28 ? -15.143 4.082 -3.722 1.00 0.00 28 LYS A C 9
ATOM 11264 O O . LYS A 1 28 ? -13.957 4.109 -4.053 1.00 0.00 28 LYS A O 9
ATOM 11283 N N . LYS A 1 29 ? -16.061 4.878 -4.261 1.00 0.00 29 LYS A N 9
ATOM 11284 C CA . LYS A 1 29 ? -15.721 5.851 -5.292 1.00 0.00 29 LYS A CA 9
ATOM 11285 C C . LYS A 1 29 ? -16.029 7.270 -4.825 1.00 0.00 29 LYS A C 9
ATOM 11286 O O . LYS A 1 29 ? -17.130 7.554 -4.355 1.00 0.00 29 LYS A O 9
ATOM 11305 N N . VAL A 1 30 ? -15.048 8.158 -4.958 1.00 0.00 30 VAL A N 9
ATOM 11306 C CA . VAL A 1 30 ? -15.216 9.548 -4.552 1.00 0.00 30 VAL A CA 9
ATOM 11307 C C . VAL A 1 30 ? -14.970 10.495 -5.720 1.00 0.00 30 VAL A C 9
ATOM 11308 O O . VAL A 1 30 ? -14.113 10.245 -6.568 1.00 0.00 30 VAL A O 9
ATOM 11321 N N . LYS A 1 31 ? -15.727 11.586 -5.759 1.00 0.00 31 LYS A N 9
ATOM 11322 C CA . LYS A 1 31 ? -15.592 12.575 -6.823 1.00 0.00 31 LYS A CA 9
ATOM 11323 C C . LYS A 1 31 ? -14.955 13.857 -6.297 1.00 0.00 31 LYS A C 9
ATOM 11324 O O . LYS A 1 31 ? -15.652 14.816 -5.962 1.00 0.00 31 LYS A O 9
ATOM 11343 N N . HIS A 1 32 ? -13.628 13.868 -6.228 1.00 0.00 32 HIS A N 9
ATOM 11344 C CA . HIS A 1 32 ? -12.897 15.034 -5.744 1.00 0.00 32 HIS A CA 9
ATOM 11345 C C . HIS A 1 32 ? -12.926 16.159 -6.774 1.00 0.00 32 HIS A C 9
ATOM 11346 O O . HIS A 1 32 ? -13.208 15.931 -7.950 1.00 0.00 32 HIS A O 9
ATOM 11360 N N . VAL A 1 33 ? -12.635 17.375 -6.323 1.00 0.00 33 VAL A N 9
ATOM 11361 C CA . VAL A 1 33 ? -12.627 18.536 -7.205 1.00 0.00 33 VAL A CA 9
ATOM 11362 C C . VAL A 1 33 ? -11.317 18.631 -7.978 1.00 0.00 33 VAL A C 9
ATOM 11363 O O . VAL A 1 33 ? -11.307 18.941 -9.170 1.00 0.00 33 VAL A O 9
ATOM 11376 N N . LEU A 1 34 ? -10.211 18.361 -7.292 1.00 0.00 34 LEU A N 9
ATOM 11377 C CA . LEU A 1 34 ? -8.893 18.415 -7.914 1.00 0.00 34 LEU A CA 9
ATOM 11378 C C . LEU A 1 34 ? -8.766 17.365 -9.014 1.00 0.00 34 LEU A C 9
ATOM 11379 O O . LEU A 1 34 ? -8.006 17.539 -9.968 1.00 0.00 34 LEU A O 9
ATOM 11395 N N . HIS A 1 35 ? -9.518 16.277 -8.877 1.00 0.00 35 HIS A N 9
ATOM 11396 C CA . HIS A 1 35 ? -9.492 15.201 -9.860 1.00 0.00 35 HIS A CA 9
ATOM 11397 C C . HIS A 1 35 ? -10.878 14.976 -10.456 1.00 0.00 35 HIS A C 9
ATOM 11398 O O . HIS A 1 35 ? -11.195 13.880 -10.916 1.00 0.00 35 HIS A O 9
ATOM 11412 N N . GLU A 1 36 ? -11.699 16.022 -10.443 1.00 0.00 36 GLU A N 9
ATOM 11413 C CA . GLU A 1 36 ? -13.052 15.936 -10.981 1.00 0.00 36 GLU A CA 9
ATOM 11414 C C . GLU A 1 36 ? -13.097 15.014 -12.196 1.00 0.00 36 GLU A C 9
ATOM 11415 O O . GLU A 1 36 ? -14.030 14.228 -12.357 1.00 0.00 36 GLU A O 9
ATOM 11427 N N . GLU A 1 37 ? -12.082 15.118 -13.049 1.00 0.00 37 GLU A N 9
ATOM 11428 C CA . GLU A 1 37 ? -12.007 14.294 -14.250 1.00 0.00 37 GLU A CA 9
ATOM 11429 C C . GLU A 1 37 ? -12.654 12.932 -14.016 1.00 0.00 37 GLU A C 9
ATOM 11430 O O . GLU A 1 37 ? -13.511 12.499 -14.787 1.00 0.00 37 GLU A O 9
ATOM 11442 N N . HIS A 1 38 ? -12.237 12.260 -12.948 1.00 0.00 38 HIS A N 9
ATOM 11443 C CA . HIS A 1 38 ? -12.775 10.947 -12.612 1.00 0.00 38 HIS A CA 9
ATOM 11444 C C . HIS A 1 38 ? -12.993 10.817 -11.107 1.00 0.00 38 HIS A C 9
ATOM 11445 O O . HIS A 1 38 ? -12.734 11.753 -10.351 1.00 0.00 38 HIS A O 9
ATOM 11459 N N . GLU A 1 39 ? -13.472 9.653 -10.682 1.00 0.00 39 GLU A N 9
ATOM 11460 C CA . GLU A 1 39 ? -13.726 9.403 -9.268 1.00 0.00 39 GLU A CA 9
ATOM 11461 C C . GLU A 1 39 ? -12.699 8.431 -8.693 1.00 0.00 39 GLU A C 9
ATOM 11462 O O . GLU A 1 39 ? -12.622 7.274 -9.108 1.00 0.00 39 GLU A O 9
ATOM 11474 N N . LEU A 1 40 ? -11.911 8.910 -7.737 1.00 0.00 40 LEU A N 9
ATOM 11475 C CA . LEU A 1 40 ? -10.887 8.085 -7.105 1.00 0.00 40 LEU A CA 9
ATOM 11476 C C . LEU A 1 40 ? -11.508 6.861 -6.439 1.00 0.00 40 LEU A C 9
ATOM 11477 O O . LEU A 1 40 ? -12.721 6.799 -6.243 1.00 0.00 40 LEU A O 9
ATOM 11493 N N . GLU A 1 41 ? -10.668 5.892 -6.093 1.00 0.00 41 GLU A N 9
ATOM 11494 C CA . GLU A 1 41 ? -11.135 4.670 -5.448 1.00 0.00 41 GLU A CA 9
ATOM 11495 C C . GLU A 1 41 ? -10.344 4.391 -4.173 1.00 0.00 41 GLU A C 9
ATOM 11496 O O . GLU A 1 41 ? -9.114 4.333 -4.193 1.00 0.00 41 GLU A O 9
ATOM 11508 N N . LEU A 1 42 ? -11.058 4.221 -3.066 1.00 0.00 42 LEU A N 9
ATOM 11509 C CA . LEU A 1 42 ? -10.424 3.948 -1.781 1.00 0.00 42 LEU A CA 9
ATOM 11510 C C . LEU A 1 42 ? -9.456 2.774 -1.889 1.00 0.00 42 LEU A C 9
ATOM 11511 O O . LEU A 1 42 ? -9.855 1.614 -1.780 1.00 0.00 42 LEU A O 9
ATOM 11527 N N . THR A 1 43 ? -8.181 3.083 -2.103 1.00 0.00 43 THR A N 9
ATOM 11528 C CA . THR A 1 43 ? -7.156 2.055 -2.225 1.00 0.00 43 THR A CA 9
ATOM 11529 C C . THR A 1 43 ? -6.356 1.920 -0.934 1.00 0.00 43 THR A C 9
ATOM 11530 O O . THR A 1 43 ? -5.978 2.918 -0.320 1.00 0.00 43 THR A O 9
ATOM 11541 N N . ARG A 1 44 ? -6.100 0.681 -0.528 1.00 0.00 44 ARG A N 9
ATOM 11542 C CA . ARG A 1 44 ? -5.345 0.416 0.691 1.00 0.00 44 ARG A CA 9
ATOM 11543 C C . ARG A 1 44 ? -3.866 0.738 0.495 1.00 0.00 44 ARG A C 9
ATOM 11544 O O . ARG A 1 44 ? -3.243 0.284 -0.465 1.00 0.00 44 ARG A O 9
ATOM 11565 N N . VAL A 1 45 ? -3.311 1.526 1.410 1.00 0.00 45 VAL A N 9
ATOM 11566 C CA . VAL A 1 45 ? -1.906 1.909 1.339 1.00 0.00 45 VAL A CA 9
ATOM 11567 C C . VAL A 1 45 ? -1.322 2.117 2.731 1.00 0.00 45 VAL A C 9
ATOM 11568 O O . VAL A 1 45 ? -1.970 2.687 3.608 1.00 0.00 45 VAL A O 9
ATOM 11581 N N . GLN A 1 46 ? -0.092 1.651 2.927 1.00 0.00 46 GLN A N 9
ATOM 11582 C CA . GLN A 1 46 ? 0.580 1.786 4.214 1.00 0.00 46 GLN A CA 9
ATOM 11583 C C . GLN A 1 46 ? 0.940 3.242 4.489 1.00 0.00 46 GLN A C 9
ATOM 11584 O O . GLN A 1 46 ? 0.656 3.770 5.564 1.00 0.00 46 GLN A O 9
ATOM 11598 N N . VAL A 1 47 ? 1.569 3.886 3.511 1.00 0.00 47 VAL A N 9
ATOM 11599 C CA . VAL A 1 47 ? 1.969 5.282 3.648 1.00 0.00 47 VAL A CA 9
ATOM 11600 C C . VAL A 1 47 ? 2.005 5.978 2.292 1.00 0.00 47 VAL A C 9
ATOM 11601 O O . VAL A 1 47 ? 2.289 5.354 1.269 1.00 0.00 47 VAL A O 9
ATOM 11614 N N . TYR A 1 48 ? 1.716 7.275 2.291 1.00 0.00 48 TYR A N 9
ATOM 11615 C CA . TYR A 1 48 ? 1.713 8.057 1.061 1.00 0.00 48 TYR A CA 9
ATOM 11616 C C . TYR A 1 48 ? 1.717 9.552 1.365 1.00 0.00 48 TYR A C 9
ATOM 11617 O O . TYR A 1 48 ? 1.810 9.962 2.523 1.00 0.00 48 TYR A O 9
ATOM 11635 N N . THR A 1 49 ? 1.614 10.363 0.317 1.00 0.00 49 THR A N 9
ATOM 11636 C CA . THR A 1 49 ? 1.605 11.812 0.470 1.00 0.00 49 THR A CA 9
ATOM 11637 C C . THR A 1 49 ? 0.414 12.434 -0.250 1.00 0.00 49 THR A C 9
ATOM 11638 O O . THR A 1 49 ? 0.388 12.509 -1.479 1.00 0.00 49 THR A O 9
ATOM 11649 N N . CYS A 1 50 ? -0.571 12.880 0.522 1.00 0.00 50 CYS A N 9
ATOM 11650 C CA . CYS A 1 50 ? -1.766 13.496 -0.042 1.00 0.00 50 CYS A CA 9
ATOM 11651 C C . CYS A 1 50 ? -1.409 14.749 -0.836 1.00 0.00 50 CYS A C 9
ATOM 11652 O O . CYS A 1 50 ? -0.419 15.420 -0.545 1.00 0.00 50 CYS A O 9
ATOM 11659 N N . ASP A 1 51 ? -2.222 15.057 -1.840 1.00 0.00 51 ASP A N 9
ATOM 11660 C CA . ASP A 1 51 ? -1.993 16.230 -2.677 1.00 0.00 51 ASP A CA 9
ATOM 11661 C C . ASP A 1 51 ? -3.051 17.298 -2.416 1.00 0.00 51 ASP A C 9
ATOM 11662 O O . ASP A 1 51 ? -3.369 18.100 -3.294 1.00 0.00 51 ASP A O 9
ATOM 11671 N N . LYS A 1 52 ? -3.593 17.302 -1.203 1.00 0.00 52 LYS A N 9
ATOM 11672 C CA . LYS A 1 52 ? -4.615 18.271 -0.825 1.00 0.00 52 LYS A CA 9
ATOM 11673 C C . LYS A 1 52 ? -4.221 19.008 0.451 1.00 0.00 52 LYS A C 9
ATOM 11674 O O . LYS A 1 52 ? -4.155 20.237 0.475 1.00 0.00 52 LYS A O 9
ATOM 11693 N N . CYS A 1 53 ? -3.957 18.249 1.510 1.00 0.00 53 CYS A N 9
ATOM 11694 C CA . CYS A 1 53 ? -3.568 18.829 2.789 1.00 0.00 53 CYS A CA 9
ATOM 11695 C C . CYS A 1 53 ? -2.058 18.737 2.992 1.00 0.00 53 CYS A C 9
ATOM 11696 O O . CYS A 1 53 ? -1.522 19.249 3.973 1.00 0.00 53 CYS A O 9
ATOM 11703 N N . GLU A 1 54 ? -1.380 18.081 2.056 1.00 0.00 54 GLU A N 9
ATOM 11704 C CA . GLU A 1 54 ? 0.067 17.921 2.132 1.00 0.00 54 GLU A CA 9
ATOM 11705 C C . GLU A 1 54 ? 0.456 17.047 3.321 1.00 0.00 54 GLU A C 9
ATOM 11706 O O . GLU A 1 54 ? 1.525 17.218 3.906 1.00 0.00 54 GLU A O 9
ATOM 11718 N N . GLU A 1 55 ? -0.420 16.111 3.671 1.00 0.00 55 GLU A N 9
ATOM 11719 C CA . GLU A 1 55 ? -0.169 15.211 4.791 1.00 0.00 55 GLU A CA 9
ATOM 11720 C C . GLU A 1 55 ? 0.063 13.784 4.301 1.00 0.00 55 GLU A C 9
ATOM 11721 O O . GLU A 1 55 ? 0.068 13.524 3.098 1.00 0.00 55 GLU A O 9
ATOM 11733 N N . GLU A 1 56 ? 0.255 12.865 5.242 1.00 0.00 56 GLU A N 9
ATOM 11734 C CA . GLU A 1 56 ? 0.489 11.466 4.906 1.00 0.00 56 GLU A CA 9
ATOM 11735 C C . GLU A 1 56 ? -0.553 10.567 5.564 1.00 0.00 56 GLU A C 9
ATOM 11736 O O . GLU A 1 56 ? -0.690 10.548 6.786 1.00 0.00 56 GLU A O 9
ATOM 11748 N N . GLY A 1 57 ? -1.287 9.822 4.742 1.00 0.00 57 GLY A N 9
ATOM 11749 C CA . GLY A 1 57 ? -2.308 8.931 5.262 1.00 0.00 57 GLY A CA 9
ATOM 11750 C C . GLY A 1 57 ? -1.755 7.571 5.637 1.00 0.00 57 GLY A C 9
ATOM 11751 O O . GLY A 1 57 ? -0.540 7.370 5.657 1.00 0.00 57 GLY A O 9
ATOM 11755 N N . THR A 1 58 ? -2.648 6.633 5.937 1.00 0.00 58 THR A N 9
ATOM 11756 C CA . THR A 1 58 ? -2.242 5.285 6.316 1.00 0.00 58 THR A CA 9
ATOM 11757 C C . THR A 1 58 ? -3.426 4.325 6.286 1.00 0.00 58 THR A C 9
ATOM 11758 O O . THR A 1 58 ? -4.543 4.692 6.653 1.00 0.00 58 THR A O 9
ATOM 11769 N N . ILE A 1 59 ? -3.175 3.097 5.848 1.00 0.00 59 ILE A N 9
ATOM 11770 C CA . ILE A 1 59 ? -4.221 2.084 5.772 1.00 0.00 59 ILE A CA 9
ATOM 11771 C C . ILE A 1 59 ? -5.455 2.621 5.055 1.00 0.00 59 ILE A C 9
ATOM 11772 O O . ILE A 1 59 ? -6.567 2.140 5.268 1.00 0.00 59 ILE A O 9
ATOM 11788 N N . TRP A 1 60 ? -5.249 3.620 4.203 1.00 0.00 60 TRP A N 9
ATOM 11789 C CA . TRP A 1 60 ? -6.345 4.221 3.452 1.00 0.00 60 TRP A CA 9
ATOM 11790 C C . TRP A 1 60 ? -5.834 5.325 2.533 1.00 0.00 60 TRP A C 9
ATOM 11791 O O . TRP A 1 60 ? -4.990 6.130 2.925 1.00 0.00 60 TRP A O 9
ATOM 11812 N N . SER A 1 61 ? -6.352 5.356 1.309 1.00 0.00 61 SER A N 9
ATOM 11813 C CA . SER A 1 61 ? -5.944 6.360 0.333 1.00 0.00 61 SER A CA 9
ATOM 11814 C C . SER A 1 61 ? -6.724 6.199 -0.969 1.00 0.00 61 SER A C 9
ATOM 11815 O O . SER A 1 61 ? -6.664 5.154 -1.617 1.00 0.00 61 SER A O 9
ATOM 11823 N N . TYR A 1 62 ? -7.455 7.242 -1.345 1.00 0.00 62 TYR A N 9
ATOM 11824 C CA . TYR A 1 62 ? -8.250 7.218 -2.568 1.00 0.00 62 TYR A CA 9
ATOM 11825 C C . TYR A 1 62 ? -7.358 7.348 -3.799 1.00 0.00 62 TYR A C 9
ATOM 11826 O O . TYR A 1 62 ? -6.958 8.449 -4.177 1.00 0.00 62 TYR A O 9
ATOM 11844 N N . HIS A 1 63 ? -7.052 6.214 -4.422 1.00 0.00 63 HIS A N 9
ATOM 11845 C CA . HIS A 1 63 ? -6.209 6.199 -5.612 1.00 0.00 63 HIS A CA 9
ATOM 11846 C C . HIS A 1 63 ? -7.036 5.906 -6.860 1.00 0.00 63 HIS A C 9
ATOM 11847 O O . HIS A 1 63 ? -8.070 5.240 -6.790 1.00 0.00 63 HIS A O 9
ATOM 11861 N N . CYS A 1 64 ? -6.575 6.407 -8.001 1.00 0.00 64 CYS A N 9
ATOM 11862 C CA . CYS A 1 64 ? -7.272 6.200 -9.265 1.00 0.00 64 CYS A CA 9
ATOM 11863 C C . CYS A 1 64 ? -6.401 5.421 -10.245 1.00 0.00 64 CYS A C 9
ATOM 11864 O O . CYS A 1 64 ? -5.323 5.874 -10.630 1.00 0.00 64 CYS A O 9
ATOM 11871 N N . ASP A 1 65 ? -6.876 4.247 -10.646 1.00 0.00 65 ASP A N 9
ATOM 11872 C CA . ASP A 1 65 ? -6.141 3.404 -11.583 1.00 0.00 65 ASP A CA 9
ATOM 11873 C C . ASP A 1 65 ? -6.252 3.947 -13.004 1.00 0.00 65 ASP A C 9
ATOM 11874 O O . ASP A 1 65 ? -6.320 3.184 -13.966 1.00 0.00 65 ASP A O 9
ATOM 11883 N N . GLU A 1 66 ? -6.270 5.271 -13.126 1.00 0.00 66 GLU A N 9
ATOM 11884 C CA . GLU A 1 66 ? -6.374 5.916 -14.430 1.00 0.00 66 GLU A CA 9
ATOM 11885 C C . GLU A 1 66 ? -5.380 7.067 -14.549 1.00 0.00 66 GLU A C 9
ATOM 11886 O O . GLU A 1 66 ? -4.815 7.307 -15.617 1.00 0.00 66 GLU A O 9
ATOM 11898 N N . CYS A 1 67 ? -5.172 7.777 -13.445 1.00 0.00 67 CYS A N 9
ATOM 11899 C CA . CYS A 1 67 ? -4.248 8.904 -13.424 1.00 0.00 67 CYS A CA 9
ATOM 11900 C C . CYS A 1 67 ? -3.210 8.736 -12.317 1.00 0.00 67 CYS A C 9
ATOM 11901 O O . CYS A 1 67 ? -2.268 9.521 -12.211 1.00 0.00 67 CYS A O 9
ATOM 11908 N N . ASP A 1 68 ? -3.391 7.708 -11.496 1.00 0.00 68 ASP A N 9
ATOM 11909 C CA . ASP A 1 68 ? -2.470 7.435 -10.399 1.00 0.00 68 ASP A CA 9
ATOM 11910 C C . ASP A 1 68 ? -2.535 8.539 -9.348 1.00 0.00 68 ASP A C 9
ATOM 11911 O O . ASP A 1 68 ? -1.518 9.140 -9.001 1.00 0.00 68 ASP A O 9
ATOM 11920 N N . PHE A 1 69 ? -3.737 8.801 -8.846 1.00 0.00 69 PHE A N 9
ATOM 11921 C CA . PHE A 1 69 ? -3.935 9.835 -7.837 1.00 0.00 69 PHE A CA 9
ATOM 11922 C C . PHE A 1 69 ? -3.923 9.234 -6.434 1.00 0.00 69 PHE A C 9
ATOM 11923 O O . PHE A 1 69 ? -3.897 8.015 -6.269 1.00 0.00 69 PHE A O 9
ATOM 11940 N N . ASP A 1 70 ? -3.940 10.100 -5.426 1.00 0.00 70 ASP A N 9
ATOM 11941 C CA . ASP A 1 70 ? -3.931 9.657 -4.037 1.00 0.00 70 ASP A CA 9
ATOM 11942 C C . ASP A 1 70 ? -4.450 10.754 -3.113 1.00 0.00 70 ASP A C 9
ATOM 11943 O O . ASP A 1 70 ? -3.948 11.878 -3.123 1.00 0.00 70 ASP A O 9
ATOM 11952 N N . LEU A 1 71 ? -5.460 10.420 -2.316 1.00 0.00 71 LEU A N 9
ATOM 11953 C CA . LEU A 1 71 ? -6.048 11.378 -1.386 1.00 0.00 71 LEU A CA 9
ATOM 11954 C C . LEU A 1 71 ? -6.275 10.740 -0.019 1.00 0.00 71 LEU A C 9
ATOM 11955 O O . LEU A 1 71 ? -6.001 9.555 0.178 1.00 0.00 71 LEU A O 9
ATOM 11971 N N . HIS A 1 72 ? -6.778 11.532 0.922 1.00 0.00 72 HIS A N 9
ATOM 11972 C CA . HIS A 1 72 ? -7.045 11.044 2.271 1.00 0.00 72 HIS A CA 9
ATOM 11973 C C . HIS A 1 72 ? -8.504 10.623 2.417 1.00 0.00 72 HIS A C 9
ATOM 11974 O O . HIS A 1 72 ? -9.390 11.186 1.775 1.00 0.00 72 HIS A O 9
ATOM 11988 N N . ALA A 1 73 ? -8.745 9.629 3.266 1.00 0.00 73 ALA A N 9
ATOM 11989 C CA . ALA A 1 73 ? -10.096 9.134 3.498 1.00 0.00 73 ALA A CA 9
ATOM 11990 C C . ALA A 1 73 ? -11.046 10.274 3.851 1.00 0.00 73 ALA A C 9
ATOM 11991 O O . ALA A 1 73 ? -12.196 10.297 3.411 1.00 0.00 73 ALA A O 9
ATOM 11998 N N . LYS A 1 74 ? -10.559 11.219 4.648 1.00 0.00 74 LYS A N 9
ATOM 11999 C CA . LYS A 1 74 ? -11.363 12.363 5.060 1.00 0.00 74 LYS A CA 9
ATOM 12000 C C . LYS A 1 74 ? -11.410 13.419 3.960 1.00 0.00 74 LYS A C 9
ATOM 12001 O O . LYS A 1 74 ? -12.461 13.999 3.687 1.00 0.00 74 LYS A O 9
ATOM 12020 N N . CYS A 1 75 ? -10.265 13.663 3.331 1.00 0.00 75 CYS A N 9
ATOM 12021 C CA . CYS A 1 75 ? -10.175 14.648 2.261 1.00 0.00 75 CYS A CA 9
ATOM 12022 C C . CYS A 1 75 ? -11.197 14.356 1.166 1.00 0.00 75 CYS A C 9
ATOM 12023 O O . CYS A 1 75 ? -11.855 15.264 0.658 1.00 0.00 75 CYS A O 9
ATOM 12030 N N . ALA A 1 76 ? -11.324 13.083 0.807 1.00 0.00 76 ALA A N 9
ATOM 12031 C CA . ALA A 1 76 ? -12.267 12.671 -0.226 1.00 0.00 76 ALA A CA 9
ATOM 12032 C C . ALA A 1 76 ? -13.707 12.833 0.249 1.00 0.00 76 ALA A C 9
ATOM 12033 O O . ALA A 1 76 ? -14.566 13.312 -0.492 1.00 0.00 76 ALA A O 9
ATOM 12040 N N . LEU A 1 77 ? -13.965 12.430 1.488 1.00 0.00 77 LEU A N 9
ATOM 12041 C CA . LEU A 1 77 ? -15.303 12.530 2.062 1.00 0.00 77 LEU A CA 9
ATOM 12042 C C . LEU A 1 77 ? -15.689 13.987 2.292 1.00 0.00 77 LEU A C 9
ATOM 12043 O O . LEU A 1 77 ? -16.622 14.497 1.673 1.00 0.00 77 LEU A O 9
ATOM 12059 N N . ASN A 1 78 ? -14.964 14.653 3.184 1.00 0.00 78 ASN A N 9
ATOM 12060 C CA . ASN A 1 78 ? -15.229 16.053 3.494 1.00 0.00 78 ASN A CA 9
ATOM 12061 C C . ASN A 1 78 ? -14.321 16.972 2.684 1.00 0.00 78 ASN A C 9
ATOM 12062 O O . ASN A 1 78 ? -13.351 16.521 2.075 1.00 0.00 78 ASN A O 9
ATOM 12073 N N . GLU A 1 79 ? -14.642 18.262 2.682 1.00 0.00 79 GLU A N 9
ATOM 12074 C CA . GLU A 1 79 ? -13.855 19.243 1.945 1.00 0.00 79 GLU A CA 9
ATOM 12075 C C . GLU A 1 79 ? -13.568 20.469 2.808 1.00 0.00 79 GLU A C 9
ATOM 12076 O O . GLU A 1 79 ? -14.485 21.092 3.344 1.00 0.00 79 GLU A O 9
ATOM 12088 N N . ASP A 1 80 ? -12.290 20.808 2.938 1.00 0.00 80 ASP A N 9
ATOM 12089 C CA . ASP A 1 80 ? -11.881 21.959 3.735 1.00 0.00 80 ASP A CA 9
ATOM 12090 C C . ASP A 1 80 ? -11.495 23.131 2.839 1.00 0.00 80 ASP A C 9
ATOM 12091 O O . ASP A 1 80 ? -10.782 22.961 1.849 1.00 0.00 80 ASP A O 9
ATOM 12100 N N . THR A 1 81 ? -11.971 24.321 3.191 1.00 0.00 81 THR A N 9
ATOM 12101 C CA . THR A 1 81 ? -11.677 25.521 2.418 1.00 0.00 81 THR A CA 9
ATOM 12102 C C . THR A 1 81 ? -10.398 26.192 2.908 1.00 0.00 81 THR A C 9
ATOM 12103 O O . THR A 1 81 ? -9.909 27.141 2.296 1.00 0.00 81 THR A O 9
ATOM 12114 N N . LYS A 1 82 ? -9.860 25.691 4.015 1.00 0.00 82 LYS A N 9
ATOM 12115 C CA . LYS A 1 82 ? -8.637 26.240 4.587 1.00 0.00 82 LYS A CA 9
ATOM 12116 C C . LYS A 1 82 ? -7.966 25.228 5.511 1.00 0.00 82 LYS A C 9
ATOM 12117 O O . LYS A 1 82 ? -8.596 24.696 6.424 1.00 0.00 82 LYS A O 9
ATOM 12136 N N . GLU A 1 83 ? -6.685 24.969 5.267 1.00 0.00 83 GLU A N 9
ATOM 12137 C CA . GLU A 1 83 ? -5.931 24.021 6.079 1.00 0.00 83 GLU A CA 9
ATOM 12138 C C . GLU A 1 83 ? -5.583 24.623 7.437 1.00 0.00 83 GLU A C 9
ATOM 12139 O O . GLU A 1 83 ? -4.482 25.136 7.637 1.00 0.00 83 GLU A O 9
ATOM 12151 N N . SER A 1 84 ? -6.531 24.558 8.367 1.00 0.00 84 SER A N 9
ATOM 12152 C CA . SER A 1 84 ? -6.328 25.101 9.705 1.00 0.00 84 SER A CA 9
ATOM 12153 C C . SER A 1 84 ? -5.616 24.090 10.598 1.00 0.00 84 SER A C 9
ATOM 12154 O O . SER A 1 84 ? -6.246 23.213 11.188 1.00 0.00 84 SER A O 9
ATOM 12162 N N . GLY A 1 85 ? -4.296 24.219 10.693 1.00 0.00 85 GLY A N 9
ATOM 12163 C CA . GLY A 1 85 ? -3.519 23.311 11.516 1.00 0.00 85 GLY A CA 9
ATOM 12164 C C . GLY A 1 85 ? -2.103 23.803 11.744 1.00 0.00 85 GLY A C 9
ATOM 12165 O O . GLY A 1 85 ? -1.269 23.801 10.839 1.00 0.00 85 GLY A O 9
ATOM 12169 N N . PRO A 1 86 ? -1.816 24.239 12.980 1.00 0.00 86 PRO A N 9
ATOM 12170 C CA . PRO A 1 86 ? -0.492 24.746 13.353 1.00 0.00 86 PRO A CA 9
ATOM 12171 C C . PRO A 1 86 ? 0.561 23.643 13.392 1.00 0.00 86 PRO A C 9
ATOM 12172 O O . PRO A 1 86 ? 0.240 22.461 13.268 1.00 0.00 86 PRO A O 9
ATOM 12183 N N . SER A 1 87 ? 1.818 24.038 13.564 1.00 0.00 87 SER A N 9
ATOM 12184 C CA . SER A 1 87 ? 2.919 23.083 13.615 1.00 0.00 87 SER A CA 9
ATOM 12185 C C . SER A 1 87 ? 2.585 21.919 14.543 1.00 0.00 87 SER A C 9
ATOM 12186 O O . SER A 1 87 ? 2.591 22.064 15.765 1.00 0.00 87 SER A O 9
ATOM 12194 N N . SER A 1 88 ? 2.296 20.764 13.952 1.00 0.00 88 SER A N 9
ATOM 12195 C CA . SER A 1 88 ? 1.955 19.575 14.724 1.00 0.00 88 SER A CA 9
ATOM 12196 C C . SER A 1 88 ? 0.760 19.841 15.634 1.00 0.00 88 SER A C 9
ATOM 12197 O O . SER A 1 88 ? 0.816 19.601 16.839 1.00 0.00 88 SER A O 9
ATOM 12205 N N . GLY A 1 89 ? -0.324 20.339 15.045 1.00 0.00 89 GLY A N 9
ATOM 12206 C CA . GLY A 1 89 ? -1.519 20.630 15.816 1.00 0.00 89 GLY A CA 9
ATOM 12207 C C . GLY A 1 89 ? -2.790 20.405 15.022 1.00 0.00 89 GLY A C 9
ATOM 12208 O O . GLY A 1 89 ? -2.709 19.996 13.865 1.00 0.00 89 GLY A O 9
ATOM 12214 N N . GLY A 1 1 ? 4.634 -23.454 25.982 1.00 0.00 1 GLY A N 10
ATOM 12215 C CA . GLY A 1 1 ? 5.215 -22.297 25.328 1.00 0.00 1 GLY A CA 10
ATOM 12216 C C . GLY A 1 1 ? 4.560 -20.999 25.755 1.00 0.00 1 GLY A C 10
ATOM 12217 O O . GLY A 1 1 ? 3.652 -20.998 26.586 1.00 0.00 1 GLY A O 10
ATOM 12221 N N . SER A 1 2 ? 5.023 -19.890 25.188 1.00 0.00 2 SER A N 10
ATOM 12222 C CA . SER A 1 2 ? 4.479 -18.578 25.519 1.00 0.00 2 SER A CA 10
ATOM 12223 C C . SER A 1 2 ? 3.430 -18.150 24.497 1.00 0.00 2 SER A C 10
ATOM 12224 O O . SER A 1 2 ? 3.696 -18.116 23.296 1.00 0.00 2 SER A O 10
ATOM 12232 N N . SER A 1 3 ? 2.237 -17.825 24.984 1.00 0.00 3 SER A N 10
ATOM 12233 C CA . SER A 1 3 ? 1.145 -17.403 24.114 1.00 0.00 3 SER A CA 10
ATOM 12234 C C . SER A 1 3 ? 1.647 -16.443 23.040 1.00 0.00 3 SER A C 10
ATOM 12235 O O . SER A 1 3 ? 1.444 -16.666 21.847 1.00 0.00 3 SER A O 10
ATOM 12243 N N . GLY A 1 4 ? 2.303 -15.371 23.473 1.00 0.00 4 GLY A N 10
ATOM 12244 C CA . GLY A 1 4 ? 2.824 -14.391 22.538 1.00 0.00 4 GLY A CA 10
ATOM 12245 C C . GLY A 1 4 ? 3.646 -15.024 21.433 1.00 0.00 4 GLY A C 10
ATOM 12246 O O . GLY A 1 4 ? 4.665 -15.663 21.696 1.00 0.00 4 GLY A O 10
ATOM 12250 N N . SER A 1 5 ? 3.202 -14.849 20.192 1.00 0.00 5 SER A N 10
ATOM 12251 C CA . SER A 1 5 ? 3.900 -15.413 19.043 1.00 0.00 5 SER A CA 10
ATOM 12252 C C . SER A 1 5 ? 4.989 -14.465 18.551 1.00 0.00 5 SER A C 10
ATOM 12253 O O . SER A 1 5 ? 4.709 -13.482 17.865 1.00 0.00 5 SER A O 10
ATOM 12261 N N . SER A 1 6 ? 6.234 -14.768 18.906 1.00 0.00 6 SER A N 10
ATOM 12262 C CA . SER A 1 6 ? 7.366 -13.941 18.505 1.00 0.00 6 SER A CA 10
ATOM 12263 C C . SER A 1 6 ? 7.436 -13.817 16.986 1.00 0.00 6 SER A C 10
ATOM 12264 O O . SER A 1 6 ? 7.650 -12.731 16.449 1.00 0.00 6 SER A O 10
ATOM 12272 N N . GLY A 1 7 ? 7.254 -14.940 16.297 1.00 0.00 7 GLY A N 10
ATOM 12273 C CA . GLY A 1 7 ? 7.300 -14.937 14.847 1.00 0.00 7 GLY A CA 10
ATOM 12274 C C . GLY A 1 7 ? 6.725 -13.668 14.251 1.00 0.00 7 GLY A C 10
ATOM 12275 O O . GLY A 1 7 ? 5.527 -13.406 14.366 1.00 0.00 7 GLY A O 10
ATOM 12279 N N . THR A 1 8 ? 7.580 -12.874 13.614 1.00 0.00 8 THR A N 10
ATOM 12280 C CA . THR A 1 8 ? 7.150 -11.624 13.000 1.00 0.00 8 THR A CA 10
ATOM 12281 C C . THR A 1 8 ? 5.891 -11.825 12.165 1.00 0.00 8 THR A C 10
ATOM 12282 O O . THR A 1 8 ? 5.762 -12.819 11.451 1.00 0.00 8 THR A O 10
ATOM 12293 N N . GLU A 1 9 ? 4.966 -10.875 12.259 1.00 0.00 9 GLU A N 10
ATOM 12294 C CA . GLU A 1 9 ? 3.716 -10.950 11.511 1.00 0.00 9 GLU A CA 10
ATOM 12295 C C . GLU A 1 9 ? 3.965 -11.427 10.083 1.00 0.00 9 GLU A C 10
ATOM 12296 O O . GLU A 1 9 ? 4.912 -10.992 9.429 1.00 0.00 9 GLU A O 10
ATOM 12308 N N . GLU A 1 10 ? 3.107 -12.325 9.608 1.00 0.00 10 GLU A N 10
ATOM 12309 C CA . GLU A 1 10 ? 3.235 -12.863 8.259 1.00 0.00 10 GLU A CA 10
ATOM 12310 C C . GLU A 1 10 ? 2.081 -12.397 7.376 1.00 0.00 10 GLU A C 10
ATOM 12311 O O . GLU A 1 10 ? 2.284 -11.996 6.230 1.00 0.00 10 GLU A O 10
ATOM 12323 N N . ARG A 1 11 ? 0.869 -12.454 7.919 1.00 0.00 11 ARG A N 10
ATOM 12324 C CA . ARG A 1 11 ? -0.319 -12.040 7.181 1.00 0.00 11 ARG A CA 10
ATOM 12325 C C . ARG A 1 11 ? -1.266 -11.245 8.076 1.00 0.00 11 ARG A C 10
ATOM 12326 O O . ARG A 1 11 ? -1.060 -11.152 9.287 1.00 0.00 11 ARG A O 10
ATOM 12347 N N . LEU A 1 12 ? -2.302 -10.674 7.472 1.00 0.00 12 LEU A N 10
ATOM 12348 C CA . LEU A 1 12 ? -3.281 -9.887 8.214 1.00 0.00 12 LEU A CA 10
ATOM 12349 C C . LEU A 1 12 ? -4.702 -10.305 7.853 1.00 0.00 12 LEU A C 10
ATOM 12350 O O . LEU A 1 12 ? -5.338 -9.701 6.989 1.00 0.00 12 LEU A O 10
ATOM 12366 N N . LYS A 1 13 ? -5.197 -11.341 8.522 1.00 0.00 13 LYS A N 10
ATOM 12367 C CA . LYS A 1 13 ? -6.545 -11.839 8.275 1.00 0.00 13 LYS A CA 10
ATOM 12368 C C . LYS A 1 13 ? -7.582 -10.982 8.994 1.00 0.00 13 LYS A C 10
ATOM 12369 O O . LYS A 1 13 ? -8.361 -10.273 8.359 1.00 0.00 13 LYS A O 10
ATOM 12388 N N . GLU A 1 14 ? -7.584 -11.053 10.321 1.00 0.00 14 GLU A N 10
ATOM 12389 C CA . GLU A 1 14 ? -8.525 -10.283 11.125 1.00 0.00 14 GLU A CA 10
ATOM 12390 C C . GLU A 1 14 ? -8.174 -8.798 11.099 1.00 0.00 14 GLU A C 10
ATOM 12391 O O . GLU A 1 14 ? -9.025 -7.954 10.815 1.00 0.00 14 GLU A O 10
ATOM 12403 N N . ILE A 1 15 ? -6.918 -8.487 11.399 1.00 0.00 15 ILE A N 10
ATOM 12404 C CA . ILE A 1 15 ? -6.454 -7.105 11.409 1.00 0.00 15 ILE A CA 10
ATOM 12405 C C . ILE A 1 15 ? -7.137 -6.288 10.317 1.00 0.00 15 ILE A C 10
ATOM 12406 O O . ILE A 1 15 ? -7.713 -5.235 10.586 1.00 0.00 15 ILE A O 10
ATOM 12422 N N . GLU A 1 16 ? -7.069 -6.783 9.085 1.00 0.00 16 GLU A N 10
ATOM 12423 C CA . GLU A 1 16 ? -7.682 -6.099 7.953 1.00 0.00 16 GLU A CA 10
ATOM 12424 C C . GLU A 1 16 ? -9.167 -5.854 8.204 1.00 0.00 16 GLU A C 10
ATOM 12425 O O . GLU A 1 16 ? -9.677 -4.762 7.957 1.00 0.00 16 GLU A O 10
ATOM 12437 N N . ALA A 1 17 ? -9.855 -6.879 8.697 1.00 0.00 17 ALA A N 10
ATOM 12438 C CA . ALA A 1 17 ? -11.280 -6.776 8.983 1.00 0.00 17 ALA A CA 10
ATOM 12439 C C . ALA A 1 17 ? -11.571 -5.595 9.903 1.00 0.00 17 ALA A C 10
ATOM 12440 O O . ALA A 1 17 ? -12.573 -4.898 9.737 1.00 0.00 17 ALA A O 10
ATOM 12447 N N . LYS A 1 18 ? -10.690 -5.375 10.873 1.00 0.00 18 LYS A N 10
ATOM 12448 C CA . LYS A 1 18 ? -10.851 -4.278 11.819 1.00 0.00 18 LYS A CA 10
ATOM 12449 C C . LYS A 1 18 ? -10.866 -2.934 11.097 1.00 0.00 18 LYS A C 10
ATOM 12450 O O . LYS A 1 18 ? -11.603 -2.023 11.476 1.00 0.00 18 LYS A O 10
ATOM 12469 N N . TYR A 1 19 ? -10.049 -2.818 10.057 1.00 0.00 19 TYR A N 10
ATOM 12470 C CA . TYR A 1 19 ? -9.968 -1.585 9.282 1.00 0.00 19 TYR A CA 10
ATOM 12471 C C . TYR A 1 19 ? -11.288 -1.301 8.571 1.00 0.00 19 TYR A C 10
ATOM 12472 O O . TYR A 1 19 ? -11.776 -0.171 8.574 1.00 0.00 19 TYR A O 10
ATOM 12490 N N . ASP A 1 20 ? -11.859 -2.334 7.963 1.00 0.00 20 ASP A N 10
ATOM 12491 C CA . ASP A 1 20 ? -13.123 -2.197 7.249 1.00 0.00 20 ASP A CA 10
ATOM 12492 C C . ASP A 1 20 ? -14.123 -1.384 8.064 1.00 0.00 20 ASP A C 10
ATOM 12493 O O . ASP A 1 20 ? -14.861 -0.564 7.519 1.00 0.00 20 ASP A O 10
ATOM 12502 N N . GLU A 1 21 ? -14.142 -1.619 9.373 1.00 0.00 21 GLU A N 10
ATOM 12503 C CA . GLU A 1 21 ? -15.053 -0.909 10.262 1.00 0.00 21 GLU A CA 10
ATOM 12504 C C . GLU A 1 21 ? -14.854 0.600 10.154 1.00 0.00 21 GLU A C 10
ATOM 12505 O O . GLU A 1 21 ? -15.813 1.370 10.223 1.00 0.00 21 GLU A O 10
ATOM 12517 N N . ILE A 1 22 ? -13.603 1.015 9.984 1.00 0.00 22 ILE A N 10
ATOM 12518 C CA . ILE A 1 22 ? -13.278 2.431 9.865 1.00 0.00 22 ILE A CA 10
ATOM 12519 C C . ILE A 1 22 ? -13.722 2.986 8.516 1.00 0.00 22 ILE A C 10
ATOM 12520 O O . ILE A 1 22 ? -14.155 4.134 8.417 1.00 0.00 22 ILE A O 10
ATOM 12536 N N . ALA A 1 23 ? -13.612 2.162 7.478 1.00 0.00 23 ALA A N 10
ATOM 12537 C CA . ALA A 1 23 ? -14.006 2.568 6.135 1.00 0.00 23 ALA A CA 10
ATOM 12538 C C . ALA A 1 23 ? -15.317 1.908 5.724 1.00 0.00 23 ALA A C 10
ATOM 12539 O O . ALA A 1 23 ? -15.592 1.735 4.536 1.00 0.00 23 ALA A O 10
ATOM 12546 N N . LYS A 1 24 ? -16.124 1.540 6.713 1.00 0.00 24 LYS A N 10
ATOM 12547 C CA . LYS A 1 24 ? -17.408 0.898 6.454 1.00 0.00 24 LYS A CA 10
ATOM 12548 C C . LYS A 1 24 ? -18.369 1.862 5.767 1.00 0.00 24 LYS A C 10
ATOM 12549 O O . LYS A 1 24 ? -19.098 1.479 4.851 1.00 0.00 24 LYS A O 10
ATOM 12568 N N . ASP A 1 25 ? -18.365 3.114 6.212 1.00 0.00 25 ASP A N 10
ATOM 12569 C CA . ASP A 1 25 ? -19.234 4.133 5.637 1.00 0.00 25 ASP A CA 10
ATOM 12570 C C . ASP A 1 25 ? -18.583 4.779 4.418 1.00 0.00 25 ASP A C 10
ATOM 12571 O O . ASP A 1 25 ? -19.268 5.191 3.482 1.00 0.00 25 ASP A O 10
ATOM 12580 N N . TRP A 1 26 ? -17.258 4.865 4.438 1.00 0.00 26 TRP A N 10
ATOM 12581 C CA . TRP A 1 26 ? -16.514 5.462 3.335 1.00 0.00 26 TRP A CA 10
ATOM 12582 C C . TRP A 1 26 ? -16.886 4.806 2.010 1.00 0.00 26 TRP A C 10
ATOM 12583 O O . TRP A 1 26 ? -16.858 3.584 1.865 1.00 0.00 26 TRP A O 10
ATOM 12604 N N . PRO A 1 27 ? -17.243 5.635 1.017 1.00 0.00 27 PRO A N 10
ATOM 12605 C CA . PRO A 1 27 ? -17.627 5.157 -0.314 1.00 0.00 27 PRO A CA 10
ATOM 12606 C C . PRO A 1 27 ? -16.444 4.584 -1.087 1.00 0.00 27 PRO A C 10
ATOM 12607 O O . PRO A 1 27 ? -15.306 5.018 -0.913 1.00 0.00 27 PRO A O 10
ATOM 12618 N N . LYS A 1 28 ? -16.721 3.606 -1.943 1.00 0.00 28 LYS A N 10
ATOM 12619 C CA . LYS A 1 28 ? -15.681 2.973 -2.746 1.00 0.00 28 LYS A CA 10
ATOM 12620 C C . LYS A 1 28 ? -15.141 3.939 -3.795 1.00 0.00 28 LYS A C 10
ATOM 12621 O O . LYS A 1 28 ? -13.964 3.888 -4.154 1.00 0.00 28 LYS A O 10
ATOM 12640 N N . LYS A 1 29 ? -16.007 4.820 -4.284 1.00 0.00 29 LYS A N 10
ATOM 12641 C CA . LYS A 1 29 ? -15.617 5.800 -5.291 1.00 0.00 29 LYS A CA 10
ATOM 12642 C C . LYS A 1 29 ? -15.943 7.216 -4.827 1.00 0.00 29 LYS A C 10
ATOM 12643 O O . LYS A 1 29 ? -17.096 7.534 -4.533 1.00 0.00 29 LYS A O 10
ATOM 12662 N N . VAL A 1 30 ? -14.921 8.063 -4.764 1.00 0.00 30 VAL A N 10
ATOM 12663 C CA . VAL A 1 30 ? -15.100 9.446 -4.339 1.00 0.00 30 VAL A CA 10
ATOM 12664 C C . VAL A 1 30 ? -14.757 10.416 -5.464 1.00 0.00 30 VAL A C 10
ATOM 12665 O O . VAL A 1 30 ? -13.874 10.151 -6.280 1.00 0.00 30 VAL A O 10
ATOM 12678 N N . LYS A 1 31 ? -15.462 11.542 -5.502 1.00 0.00 31 LYS A N 10
ATOM 12679 C CA . LYS A 1 31 ? -15.232 12.555 -6.526 1.00 0.00 31 LYS A CA 10
ATOM 12680 C C . LYS A 1 31 ? -14.552 13.784 -5.932 1.00 0.00 31 LYS A C 10
ATOM 12681 O O . LYS A 1 31 ? -15.189 14.591 -5.254 1.00 0.00 31 LYS A O 10
ATOM 12700 N N . HIS A 1 32 ? -13.256 13.922 -6.193 1.00 0.00 32 HIS A N 10
ATOM 12701 C CA . HIS A 1 32 ? -12.490 15.055 -5.686 1.00 0.00 32 HIS A CA 10
ATOM 12702 C C . HIS A 1 32 ? -12.529 16.221 -6.670 1.00 0.00 32 HIS A C 10
ATOM 12703 O O . HIS A 1 32 ? -12.772 16.033 -7.862 1.00 0.00 32 HIS A O 10
ATOM 12717 N N . VAL A 1 33 ? -12.290 17.425 -6.162 1.00 0.00 33 VAL A N 10
ATOM 12718 C CA . VAL A 1 33 ? -12.297 18.622 -6.995 1.00 0.00 33 VAL A CA 10
ATOM 12719 C C . VAL A 1 33 ? -11.086 18.655 -7.920 1.00 0.00 33 VAL A C 10
ATOM 12720 O O . VAL A 1 33 ? -11.216 18.874 -9.125 1.00 0.00 33 VAL A O 10
ATOM 12733 N N . LEU A 1 34 ? -9.906 18.436 -7.348 1.00 0.00 34 LEU A N 10
ATOM 12734 C CA . LEU A 1 34 ? -8.669 18.440 -8.121 1.00 0.00 34 LEU A CA 10
ATOM 12735 C C . LEU A 1 34 ? -8.691 17.352 -9.190 1.00 0.00 34 LEU A C 10
ATOM 12736 O O . LEU A 1 34 ? -8.053 17.480 -10.235 1.00 0.00 34 LEU A O 10
ATOM 12752 N N . HIS A 1 35 ? -9.433 16.281 -8.922 1.00 0.00 35 HIS A N 10
ATOM 12753 C CA . HIS A 1 35 ? -9.540 15.172 -9.863 1.00 0.00 35 HIS A CA 10
ATOM 12754 C C . HIS A 1 35 ? -10.987 14.972 -10.304 1.00 0.00 35 HIS A C 10
ATOM 12755 O O . HIS A 1 35 ? -11.380 13.873 -10.694 1.00 0.00 35 HIS A O 10
ATOM 12769 N N . GLU A 1 36 ? -11.774 16.042 -10.238 1.00 0.00 36 GLU A N 10
ATOM 12770 C CA . GLU A 1 36 ? -13.177 15.982 -10.630 1.00 0.00 36 GLU A CA 10
ATOM 12771 C C . GLU A 1 36 ? -13.362 15.097 -11.859 1.00 0.00 36 GLU A C 10
ATOM 12772 O O . GLU A 1 36 ? -14.330 14.343 -11.953 1.00 0.00 36 GLU A O 10
ATOM 12784 N N . GLU A 1 37 ? -12.427 15.197 -12.799 1.00 0.00 37 GLU A N 10
ATOM 12785 C CA . GLU A 1 37 ? -12.488 14.407 -14.023 1.00 0.00 37 GLU A CA 10
ATOM 12786 C C . GLU A 1 37 ? -13.020 13.005 -13.740 1.00 0.00 37 GLU A C 10
ATOM 12787 O O . GLU A 1 37 ? -13.914 12.516 -14.431 1.00 0.00 37 GLU A O 10
ATOM 12799 N N . HIS A 1 38 ? -12.463 12.362 -12.718 1.00 0.00 38 HIS A N 10
ATOM 12800 C CA . HIS A 1 38 ? -12.881 11.016 -12.342 1.00 0.00 38 HIS A CA 10
ATOM 12801 C C . HIS A 1 38 ? -12.915 10.862 -10.824 1.00 0.00 38 HIS A C 10
ATOM 12802 O O . HIS A 1 38 ? -12.354 11.679 -10.096 1.00 0.00 38 HIS A O 10
ATOM 12816 N N . GLU A 1 39 ? -13.578 9.809 -10.356 1.00 0.00 39 GLU A N 10
ATOM 12817 C CA . GLU A 1 39 ? -13.686 9.550 -8.925 1.00 0.00 39 GLU A CA 10
ATOM 12818 C C . GLU A 1 39 ? -12.640 8.534 -8.476 1.00 0.00 39 GLU A C 10
ATOM 12819 O O . GLU A 1 39 ? -12.482 7.476 -9.087 1.00 0.00 39 GLU A O 10
ATOM 12831 N N . LEU A 1 40 ? -11.927 8.862 -7.404 1.00 0.00 40 LEU A N 10
ATOM 12832 C CA . LEU A 1 40 ? -10.895 7.980 -6.872 1.00 0.00 40 LEU A CA 10
ATOM 12833 C C . LEU A 1 40 ? -11.507 6.698 -6.316 1.00 0.00 40 LEU A C 10
ATOM 12834 O O . LEU A 1 40 ? -12.724 6.598 -6.160 1.00 0.00 40 LEU A O 10
ATOM 12850 N N . GLU A 1 41 ? -10.656 5.722 -6.018 1.00 0.00 41 GLU A N 10
ATOM 12851 C CA . GLU A 1 41 ? -11.115 4.448 -5.478 1.00 0.00 41 GLU A CA 10
ATOM 12852 C C . GLU A 1 41 ? -10.286 4.042 -4.263 1.00 0.00 41 GLU A C 10
ATOM 12853 O O . GLU A 1 41 ? -9.086 3.786 -4.373 1.00 0.00 41 GLU A O 10
ATOM 12865 N N . LEU A 1 42 ? -10.934 3.985 -3.105 1.00 0.00 42 LEU A N 10
ATOM 12866 C CA . LEU A 1 42 ? -10.258 3.611 -1.867 1.00 0.00 42 LEU A CA 10
ATOM 12867 C C . LEU A 1 42 ? -9.273 2.471 -2.108 1.00 0.00 42 LEU A C 10
ATOM 12868 O O . LEU A 1 42 ? -9.668 1.313 -2.246 1.00 0.00 42 LEU A O 10
ATOM 12884 N N . THR A 1 43 ? -7.987 2.806 -2.154 1.00 0.00 43 THR A N 10
ATOM 12885 C CA . THR A 1 43 ? -6.946 1.812 -2.376 1.00 0.00 43 THR A CA 10
ATOM 12886 C C . THR A 1 43 ? -6.092 1.621 -1.128 1.00 0.00 43 THR A C 10
ATOM 12887 O O . THR A 1 43 ? -5.699 2.590 -0.479 1.00 0.00 43 THR A O 10
ATOM 12898 N N . ARG A 1 44 ? -5.809 0.365 -0.797 1.00 0.00 44 ARG A N 10
ATOM 12899 C CA . ARG A 1 44 ? -5.002 0.047 0.375 1.00 0.00 44 ARG A CA 10
ATOM 12900 C C . ARG A 1 44 ? -3.554 0.481 0.172 1.00 0.00 44 ARG A C 10
ATOM 12901 O O . ARG A 1 44 ? -2.895 0.058 -0.778 1.00 0.00 44 ARG A O 10
ATOM 12922 N N . VAL A 1 45 ? -3.064 1.329 1.071 1.00 0.00 45 VAL A N 10
ATOM 12923 C CA . VAL A 1 45 ? -1.693 1.821 0.990 1.00 0.00 45 VAL A CA 10
ATOM 12924 C C . VAL A 1 45 ? -1.079 1.964 2.378 1.00 0.00 45 VAL A C 10
ATOM 12925 O O . VAL A 1 45 ? -1.768 2.302 3.340 1.00 0.00 45 VAL A O 10
ATOM 12938 N N . GLN A 1 46 ? 0.221 1.705 2.473 1.00 0.00 46 GLN A N 10
ATOM 12939 C CA . GLN A 1 46 ? 0.929 1.805 3.744 1.00 0.00 46 GLN A CA 10
ATOM 12940 C C . GLN A 1 46 ? 1.209 3.262 4.098 1.00 0.00 46 GLN A C 10
ATOM 12941 O O . GLN A 1 46 ? 0.936 3.704 5.215 1.00 0.00 46 GLN A O 10
ATOM 12955 N N . VAL A 1 47 ? 1.755 4.004 3.140 1.00 0.00 47 VAL A N 10
ATOM 12956 C CA . VAL A 1 47 ? 2.071 5.412 3.351 1.00 0.00 47 VAL A CA 10
ATOM 12957 C C . VAL A 1 47 ? 2.079 6.176 2.032 1.00 0.00 47 VAL A C 10
ATOM 12958 O O . VAL A 1 47 ? 2.398 5.618 0.981 1.00 0.00 47 VAL A O 10
ATOM 12971 N N . TYR A 1 48 ? 1.728 7.456 2.094 1.00 0.00 48 TYR A N 10
ATOM 12972 C CA . TYR A 1 48 ? 1.693 8.297 0.903 1.00 0.00 48 TYR A CA 10
ATOM 12973 C C . TYR A 1 48 ? 1.718 9.775 1.280 1.00 0.00 48 TYR A C 10
ATOM 12974 O O . TYR A 1 48 ? 1.852 10.128 2.452 1.00 0.00 48 TYR A O 10
ATOM 12992 N N . THR A 1 49 ? 1.587 10.637 0.277 1.00 0.00 49 THR A N 10
ATOM 12993 C CA . THR A 1 49 ? 1.594 12.078 0.501 1.00 0.00 49 THR A CA 10
ATOM 12994 C C . THR A 1 49 ? 0.385 12.741 -0.149 1.00 0.00 49 THR A C 10
ATOM 12995 O O . THR A 1 49 ? 0.338 12.913 -1.367 1.00 0.00 49 THR A O 10
ATOM 13006 N N . CYS A 1 50 ? -0.591 13.114 0.672 1.00 0.00 50 CYS A N 10
ATOM 13007 C CA . CYS A 1 50 ? -1.801 13.760 0.177 1.00 0.00 50 CYS A CA 10
ATOM 13008 C C . CYS A 1 50 ? -1.465 15.053 -0.560 1.00 0.00 50 CYS A C 10
ATOM 13009 O O . CYS A 1 50 ? -0.818 15.944 -0.009 1.00 0.00 50 CYS A O 10
ATOM 13016 N N . ASP A 1 51 ? -1.910 15.149 -1.808 1.00 0.00 51 ASP A N 10
ATOM 13017 C CA . ASP A 1 51 ? -1.658 16.333 -2.621 1.00 0.00 51 ASP A CA 10
ATOM 13018 C C . ASP A 1 51 ? -2.793 17.342 -2.477 1.00 0.00 51 ASP A C 10
ATOM 13019 O O . ASP A 1 51 ? -3.076 18.110 -3.397 1.00 0.00 51 ASP A O 10
ATOM 13028 N N . LYS A 1 52 ? -3.441 17.334 -1.317 1.00 0.00 52 LYS A N 10
ATOM 13029 C CA . LYS A 1 52 ? -4.546 18.249 -1.052 1.00 0.00 52 LYS A CA 10
ATOM 13030 C C . LYS A 1 52 ? -4.269 19.090 0.190 1.00 0.00 52 LYS A C 10
ATOM 13031 O O . LYS A 1 52 ? -4.316 20.320 0.142 1.00 0.00 52 LYS A O 10
ATOM 13050 N N . CYS A 1 53 ? -3.978 18.421 1.300 1.00 0.00 53 CYS A N 10
ATOM 13051 C CA . CYS A 1 53 ? -3.692 19.107 2.555 1.00 0.00 53 CYS A CA 10
ATOM 13052 C C . CYS A 1 53 ? -2.205 19.033 2.888 1.00 0.00 53 CYS A C 10
ATOM 13053 O O . CYS A 1 53 ? -1.756 19.588 3.890 1.00 0.00 53 CYS A O 10
ATOM 13060 N N . GLU A 1 54 ? -1.448 18.344 2.040 1.00 0.00 54 GLU A N 10
ATOM 13061 C CA . GLU A 1 54 ? -0.011 18.198 2.245 1.00 0.00 54 GLU A CA 10
ATOM 13062 C C . GLU A 1 54 ? 0.278 17.355 3.484 1.00 0.00 54 GLU A C 10
ATOM 13063 O O . GLU A 1 54 ? 1.097 17.728 4.323 1.00 0.00 54 GLU A O 10
ATOM 13075 N N . GLU A 1 55 ? -0.401 16.217 3.590 1.00 0.00 55 GLU A N 10
ATOM 13076 C CA . GLU A 1 55 ? -0.218 15.321 4.726 1.00 0.00 55 GLU A CA 10
ATOM 13077 C C . GLU A 1 55 ? 0.107 13.906 4.257 1.00 0.00 55 GLU A C 10
ATOM 13078 O O . GLU A 1 55 ? 0.300 13.666 3.065 1.00 0.00 55 GLU A O 10
ATOM 13090 N N . GLU A 1 56 ? 0.165 12.974 5.203 1.00 0.00 56 GLU A N 10
ATOM 13091 C CA . GLU A 1 56 ? 0.467 11.583 4.886 1.00 0.00 56 GLU A CA 10
ATOM 13092 C C . GLU A 1 56 ? -0.539 10.644 5.545 1.00 0.00 56 GLU A C 10
ATOM 13093 O O . GLU A 1 56 ? -0.645 10.591 6.770 1.00 0.00 56 GLU A O 10
ATOM 13105 N N . GLY A 1 57 ? -1.277 9.904 4.722 1.00 0.00 57 GLY A N 10
ATOM 13106 C CA . GLY A 1 57 ? -2.265 8.978 5.243 1.00 0.00 57 GLY A CA 10
ATOM 13107 C C . GLY A 1 57 ? -1.670 7.625 5.582 1.00 0.00 57 GLY A C 10
ATOM 13108 O O . GLY A 1 57 ? -0.475 7.398 5.392 1.00 0.00 57 GLY A O 10
ATOM 13112 N N . THR A 1 58 ? -2.505 6.723 6.088 1.00 0.00 58 THR A N 10
ATOM 13113 C CA . THR A 1 58 ? -2.055 5.387 6.458 1.00 0.00 58 THR A CA 10
ATOM 13114 C C . THR A 1 58 ? -3.226 4.415 6.536 1.00 0.00 58 THR A C 10
ATOM 13115 O O . THR A 1 58 ? -4.287 4.747 7.066 1.00 0.00 58 THR A O 10
ATOM 13126 N N . ILE A 1 59 ? -3.027 3.212 6.007 1.00 0.00 59 ILE A N 10
ATOM 13127 C CA . ILE A 1 59 ? -4.067 2.191 6.020 1.00 0.00 59 ILE A CA 10
ATOM 13128 C C . ILE A 1 59 ? -5.303 2.656 5.258 1.00 0.00 59 ILE A C 10
ATOM 13129 O O . ILE A 1 59 ? -6.413 2.188 5.512 1.00 0.00 59 ILE A O 10
ATOM 13145 N N . TRP A 1 60 ? -5.103 3.577 4.322 1.00 0.00 60 TRP A N 10
ATOM 13146 C CA . TRP A 1 60 ? -6.203 4.104 3.522 1.00 0.00 60 TRP A CA 10
ATOM 13147 C C . TRP A 1 60 ? -5.720 5.221 2.603 1.00 0.00 60 TRP A C 10
ATOM 13148 O O . TRP A 1 60 ? -4.911 6.059 3.001 1.00 0.00 60 TRP A O 10
ATOM 13169 N N . SER A 1 61 ? -6.221 5.227 1.372 1.00 0.00 61 SER A N 10
ATOM 13170 C CA . SER A 1 61 ? -5.838 6.240 0.395 1.00 0.00 61 SER A CA 10
ATOM 13171 C C . SER A 1 61 ? -6.668 6.109 -0.878 1.00 0.00 61 SER A C 10
ATOM 13172 O O . SER A 1 61 ? -6.651 5.071 -1.540 1.00 0.00 61 SER A O 10
ATOM 13180 N N . TYR A 1 62 ? -7.395 7.169 -1.214 1.00 0.00 62 TYR A N 10
ATOM 13181 C CA . TYR A 1 62 ? -8.235 7.173 -2.406 1.00 0.00 62 TYR A CA 10
ATOM 13182 C C . TYR A 1 62 ? -7.397 7.394 -3.662 1.00 0.00 62 TYR A C 10
ATOM 13183 O O . TYR A 1 62 ? -7.031 8.524 -3.987 1.00 0.00 62 TYR A O 10
ATOM 13201 N N . HIS A 1 63 ? -7.098 6.306 -4.364 1.00 0.00 63 HIS A N 10
ATOM 13202 C CA . HIS A 1 63 ? -6.305 6.379 -5.586 1.00 0.00 63 HIS A CA 10
ATOM 13203 C C . HIS A 1 63 ? -7.149 6.015 -6.804 1.00 0.00 63 HIS A C 10
ATOM 13204 O O . HIS A 1 63 ? -8.100 5.240 -6.704 1.00 0.00 63 HIS A O 10
ATOM 13218 N N . CYS A 1 64 ? -6.794 6.581 -7.953 1.00 0.00 64 CYS A N 10
ATOM 13219 C CA . CYS A 1 64 ? -7.519 6.318 -9.191 1.00 0.00 64 CYS A CA 10
ATOM 13220 C C . CYS A 1 64 ? -6.700 5.429 -10.122 1.00 0.00 64 CYS A C 10
ATOM 13221 O O . CYS A 1 64 ? -5.552 5.738 -10.441 1.00 0.00 64 CYS A O 10
ATOM 13228 N N . ASP A 1 65 ? -7.299 4.325 -10.554 1.00 0.00 65 ASP A N 10
ATOM 13229 C CA . ASP A 1 65 ? -6.627 3.391 -11.450 1.00 0.00 65 ASP A CA 10
ATOM 13230 C C . ASP A 1 65 ? -6.708 3.871 -12.896 1.00 0.00 65 ASP A C 10
ATOM 13231 O O . ASP A 1 65 ? -6.804 3.066 -13.822 1.00 0.00 65 ASP A O 10
ATOM 13240 N N . GLU A 1 66 ? -6.670 5.187 -13.081 1.00 0.00 66 GLU A N 10
ATOM 13241 C CA . GLU A 1 66 ? -6.741 5.773 -14.414 1.00 0.00 66 GLU A CA 10
ATOM 13242 C C . GLU A 1 66 ? -5.696 6.873 -14.581 1.00 0.00 66 GLU A C 10
ATOM 13243 O O . GLU A 1 66 ? -5.114 7.033 -15.654 1.00 0.00 66 GLU A O 10
ATOM 13255 N N . CYS A 1 67 ? -5.465 7.628 -13.513 1.00 0.00 67 CYS A N 10
ATOM 13256 C CA . CYS A 1 67 ? -4.492 8.714 -13.540 1.00 0.00 67 CYS A CA 10
ATOM 13257 C C . CYS A 1 67 ? -3.421 8.511 -12.472 1.00 0.00 67 CYS A C 10
ATOM 13258 O O . CYS A 1 67 ? -2.366 9.144 -12.508 1.00 0.00 67 CYS A O 10
ATOM 13265 N N . ASP A 1 68 ? -3.700 7.624 -11.523 1.00 0.00 68 ASP A N 10
ATOM 13266 C CA . ASP A 1 68 ? -2.761 7.336 -10.446 1.00 0.00 68 ASP A CA 10
ATOM 13267 C C . ASP A 1 68 ? -2.743 8.468 -9.423 1.00 0.00 68 ASP A C 10
ATOM 13268 O O . ASP A 1 68 ? -1.689 9.029 -9.121 1.00 0.00 68 ASP A O 10
ATOM 13277 N N . PHE A 1 69 ? -3.916 8.800 -8.895 1.00 0.00 69 PHE A N 10
ATOM 13278 C CA . PHE A 1 69 ? -4.036 9.867 -7.908 1.00 0.00 69 PHE A CA 10
ATOM 13279 C C . PHE A 1 69 ? -3.999 9.303 -6.490 1.00 0.00 69 PHE A C 10
ATOM 13280 O O . PHE A 1 69 ? -4.030 8.088 -6.293 1.00 0.00 69 PHE A O 10
ATOM 13297 N N . ASP A 1 70 ? -3.933 10.194 -5.507 1.00 0.00 70 ASP A N 10
ATOM 13298 C CA . ASP A 1 70 ? -3.893 9.787 -4.107 1.00 0.00 70 ASP A CA 10
ATOM 13299 C C . ASP A 1 70 ? -4.452 10.883 -3.206 1.00 0.00 70 ASP A C 10
ATOM 13300 O O . ASP A 1 70 ? -4.161 12.066 -3.395 1.00 0.00 70 ASP A O 10
ATOM 13309 N N . LEU A 1 71 ? -5.256 10.485 -2.227 1.00 0.00 71 LEU A N 10
ATOM 13310 C CA . LEU A 1 71 ? -5.857 11.433 -1.296 1.00 0.00 71 LEU A CA 10
ATOM 13311 C C . LEU A 1 71 ? -6.156 10.768 0.043 1.00 0.00 71 LEU A C 10
ATOM 13312 O O . LEU A 1 71 ? -5.930 9.570 0.217 1.00 0.00 71 LEU A O 10
ATOM 13328 N N . HIS A 1 72 ? -6.667 11.551 0.987 1.00 0.00 72 HIS A N 10
ATOM 13329 C CA . HIS A 1 72 ? -7.000 11.037 2.311 1.00 0.00 72 HIS A CA 10
ATOM 13330 C C . HIS A 1 72 ? -8.456 10.583 2.367 1.00 0.00 72 HIS A C 10
ATOM 13331 O O . HIS A 1 72 ? -9.292 11.050 1.594 1.00 0.00 72 HIS A O 10
ATOM 13345 N N . ALA A 1 73 ? -8.751 9.670 3.286 1.00 0.00 73 ALA A N 10
ATOM 13346 C CA . ALA A 1 73 ? -10.105 9.154 3.443 1.00 0.00 73 ALA A CA 10
ATOM 13347 C C . ALA A 1 73 ? -11.071 10.263 3.845 1.00 0.00 73 ALA A C 10
ATOM 13348 O O . ALA A 1 73 ? -12.213 10.303 3.385 1.00 0.00 73 ALA A O 10
ATOM 13355 N N . LYS A 1 74 ? -10.608 11.162 4.706 1.00 0.00 74 LYS A N 10
ATOM 13356 C CA . LYS A 1 74 ? -11.430 12.273 5.170 1.00 0.00 74 LYS A CA 10
ATOM 13357 C C . LYS A 1 74 ? -11.454 13.399 4.142 1.00 0.00 74 LYS A C 10
ATOM 13358 O O . LYS A 1 74 ? -12.487 14.034 3.925 1.00 0.00 74 LYS A O 10
ATOM 13377 N N . CYS A 1 75 ? -10.311 13.641 3.509 1.00 0.00 75 CYS A N 10
ATOM 13378 C CA . CYS A 1 75 ? -10.200 14.689 2.502 1.00 0.00 75 CYS A CA 10
ATOM 13379 C C . CYS A 1 75 ? -11.175 14.446 1.354 1.00 0.00 75 CYS A C 10
ATOM 13380 O O . CYS A 1 75 ? -11.874 15.360 0.916 1.00 0.00 75 CYS A O 10
ATOM 13387 N N . ALA A 1 76 ? -11.217 13.208 0.872 1.00 0.00 76 ALA A N 10
ATOM 13388 C CA . ALA A 1 76 ? -12.107 12.844 -0.223 1.00 0.00 76 ALA A CA 10
ATOM 13389 C C . ALA A 1 76 ? -13.569 12.985 0.189 1.00 0.00 76 ALA A C 10
ATOM 13390 O O . ALA A 1 76 ? -14.399 13.467 -0.584 1.00 0.00 76 ALA A O 10
ATOM 13397 N N . LEU A 1 77 ? -13.879 12.562 1.409 1.00 0.00 77 LEU A N 10
ATOM 13398 C CA . LEU A 1 77 ? -15.242 12.640 1.923 1.00 0.00 77 LEU A CA 10
ATOM 13399 C C . LEU A 1 77 ? -15.691 14.092 2.057 1.00 0.00 77 LEU A C 10
ATOM 13400 O O . LEU A 1 77 ? -16.816 14.439 1.701 1.00 0.00 77 LEU A O 10
ATOM 13416 N N . ASN A 1 78 ? -14.802 14.935 2.571 1.00 0.00 78 ASN A N 10
ATOM 13417 C CA . ASN A 1 78 ? -15.106 16.350 2.751 1.00 0.00 78 ASN A CA 10
ATOM 13418 C C . ASN A 1 78 ? -14.097 17.222 2.008 1.00 0.00 78 ASN A C 10
ATOM 13419 O O . ASN A 1 78 ? -12.922 17.273 2.370 1.00 0.00 78 ASN A O 10
ATOM 13430 N N . GLU A 1 79 ? -14.566 17.905 0.969 1.00 0.00 79 GLU A N 10
ATOM 13431 C CA . GLU A 1 79 ? -13.705 18.774 0.175 1.00 0.00 79 GLU A CA 10
ATOM 13432 C C . GLU A 1 79 ? -14.206 20.215 0.210 1.00 0.00 79 GLU A C 10
ATOM 13433 O O . GLU A 1 79 ? -14.126 20.936 -0.785 1.00 0.00 79 GLU A O 10
ATOM 13445 N N . ASP A 1 80 ? -14.723 20.628 1.362 1.00 0.00 80 ASP A N 10
ATOM 13446 C CA . ASP A 1 80 ? -15.237 21.982 1.528 1.00 0.00 80 ASP A CA 10
ATOM 13447 C C . ASP A 1 80 ? -14.319 22.806 2.425 1.00 0.00 80 ASP A C 10
ATOM 13448 O O . ASP A 1 80 ? -13.432 22.266 3.088 1.00 0.00 80 ASP A O 10
ATOM 13457 N N . THR A 1 81 ? -14.536 24.117 2.442 1.00 0.00 81 THR A N 10
ATOM 13458 C CA . THR A 1 81 ? -13.727 25.016 3.255 1.00 0.00 81 THR A CA 10
ATOM 13459 C C . THR A 1 81 ? -13.394 24.388 4.604 1.00 0.00 81 THR A C 10
ATOM 13460 O O . THR A 1 81 ? -14.127 23.531 5.099 1.00 0.00 81 THR A O 10
ATOM 13471 N N . LYS A 1 82 ? -12.285 24.819 5.195 1.00 0.00 82 LYS A N 10
ATOM 13472 C CA . LYS A 1 82 ? -11.856 24.300 6.488 1.00 0.00 82 LYS A CA 10
ATOM 13473 C C . LYS A 1 82 ? -11.494 25.438 7.437 1.00 0.00 82 LYS A C 10
ATOM 13474 O O . LYS A 1 82 ? -11.463 26.603 7.041 1.00 0.00 82 LYS A O 10
ATOM 13493 N N . GLU A 1 83 ? -11.219 25.092 8.691 1.00 0.00 83 GLU A N 10
ATOM 13494 C CA . GLU A 1 83 ? -10.858 26.086 9.696 1.00 0.00 83 GLU A CA 10
ATOM 13495 C C . GLU A 1 83 ? -9.480 25.793 10.280 1.00 0.00 83 GLU A C 10
ATOM 13496 O O . GLU A 1 83 ? -9.119 24.636 10.498 1.00 0.00 83 GLU A O 10
ATOM 13508 N N . SER A 1 84 ? -8.713 26.849 10.532 1.00 0.00 84 SER A N 10
ATOM 13509 C CA . SER A 1 84 ? -7.373 26.706 11.088 1.00 0.00 84 SER A CA 10
ATOM 13510 C C . SER A 1 84 ? -7.383 25.780 12.300 1.00 0.00 84 SER A C 10
ATOM 13511 O O . SER A 1 84 ? -8.333 25.773 13.082 1.00 0.00 84 SER A O 10
ATOM 13519 N N . GLY A 1 85 ? -6.318 24.999 12.450 1.00 0.00 85 GLY A N 10
ATOM 13520 C CA . GLY A 1 85 ? -6.223 24.079 13.568 1.00 0.00 85 GLY A CA 10
ATOM 13521 C C . GLY A 1 85 ? -4.979 24.308 14.404 1.00 0.00 85 GLY A C 10
ATOM 13522 O O . GLY A 1 85 ? -3.866 24.399 13.886 1.00 0.00 85 GLY A O 10
ATOM 13526 N N . PRO A 1 86 ? -5.162 24.407 15.729 1.00 0.00 86 PRO A N 10
ATOM 13527 C CA . PRO A 1 86 ? -4.056 24.630 16.666 1.00 0.00 86 PRO A CA 10
ATOM 13528 C C . PRO A 1 86 ? -3.143 23.415 16.784 1.00 0.00 86 PRO A C 10
ATOM 13529 O O . PRO A 1 86 ? -2.060 23.495 17.364 1.00 0.00 86 PRO A O 10
ATOM 13540 N N . SER A 1 87 ? -3.586 22.291 16.229 1.00 0.00 87 SER A N 10
ATOM 13541 C CA . SER A 1 87 ? -2.809 21.058 16.275 1.00 0.00 87 SER A CA 10
ATOM 13542 C C . SER A 1 87 ? -1.345 21.325 15.935 1.00 0.00 87 SER A C 10
ATOM 13543 O O . SER A 1 87 ? -1.021 21.732 14.820 1.00 0.00 87 SER A O 10
ATOM 13551 N N . SER A 1 88 ? -0.467 21.092 16.905 1.00 0.00 88 SER A N 10
ATOM 13552 C CA . SER A 1 88 ? 0.962 21.310 16.710 1.00 0.00 88 SER A CA 10
ATOM 13553 C C . SER A 1 88 ? 1.755 20.053 17.053 1.00 0.00 88 SER A C 10
ATOM 13554 O O . SER A 1 88 ? 1.915 19.705 18.223 1.00 0.00 88 SER A O 10
ATOM 13562 N N . GLY A 1 89 ? 2.251 19.374 16.023 1.00 0.00 89 GLY A N 10
ATOM 13563 C CA . GLY A 1 89 ? 3.021 18.163 16.235 1.00 0.00 89 GLY A CA 10
ATOM 13564 C C . GLY A 1 89 ? 2.159 16.916 16.219 1.00 0.00 89 GLY A C 10
ATOM 13565 O O . GLY A 1 89 ? 1.463 16.657 17.200 1.00 0.00 89 GLY A O 10
ATOM 13571 N N . GLY A 1 1 ? -0.661 -23.906 23.279 1.00 0.00 1 GLY A N 11
ATOM 13572 C CA . GLY A 1 1 ? -0.928 -24.058 21.861 1.00 0.00 1 GLY A CA 11
ATOM 13573 C C . GLY A 1 1 ? -1.883 -23.005 21.335 1.00 0.00 1 GLY A C 11
ATOM 13574 O O . GLY A 1 1 ? -1.494 -22.142 20.547 1.00 0.00 1 GLY A O 11
ATOM 13578 N N . SER A 1 2 ? -3.137 -23.075 21.770 1.00 0.00 2 SER A N 11
ATOM 13579 C CA . SER A 1 2 ? -4.152 -22.123 21.333 1.00 0.00 2 SER A CA 11
ATOM 13580 C C . SER A 1 2 ? -3.628 -20.693 21.420 1.00 0.00 2 SER A C 11
ATOM 13581 O O . SER A 1 2 ? -3.557 -19.984 20.417 1.00 0.00 2 SER A O 11
ATOM 13589 N N . SER A 1 3 ? -3.263 -20.275 22.628 1.00 0.00 3 SER A N 11
ATOM 13590 C CA . SER A 1 3 ? -2.749 -18.929 22.849 1.00 0.00 3 SER A CA 11
ATOM 13591 C C . SER A 1 3 ? -1.693 -18.572 21.806 1.00 0.00 3 SER A C 11
ATOM 13592 O O . SER A 1 3 ? -1.164 -19.445 21.120 1.00 0.00 3 SER A O 11
ATOM 13600 N N . GLY A 1 4 ? -1.393 -17.282 21.695 1.00 0.00 4 GLY A N 11
ATOM 13601 C CA . GLY A 1 4 ? -0.403 -16.831 20.734 1.00 0.00 4 GLY A CA 11
ATOM 13602 C C . GLY A 1 4 ? -0.768 -15.501 20.105 1.00 0.00 4 GLY A C 11
ATOM 13603 O O . GLY A 1 4 ? -1.843 -15.357 19.523 1.00 0.00 4 GLY A O 11
ATOM 13607 N N . SER A 1 5 ? 0.128 -14.527 20.223 1.00 0.00 5 SER A N 11
ATOM 13608 C CA . SER A 1 5 ? -0.108 -13.200 19.666 1.00 0.00 5 SER A CA 11
ATOM 13609 C C . SER A 1 5 ? 0.959 -12.846 18.635 1.00 0.00 5 SER A C 11
ATOM 13610 O O . SER A 1 5 ? 2.047 -13.422 18.628 1.00 0.00 5 SER A O 11
ATOM 13618 N N . SER A 1 6 ? 0.640 -11.893 17.765 1.00 0.00 6 SER A N 11
ATOM 13619 C CA . SER A 1 6 ? 1.569 -11.463 16.727 1.00 0.00 6 SER A CA 11
ATOM 13620 C C . SER A 1 6 ? 1.291 -10.021 16.312 1.00 0.00 6 SER A C 11
ATOM 13621 O O . SER A 1 6 ? 0.156 -9.551 16.383 1.00 0.00 6 SER A O 11
ATOM 13629 N N . GLY A 1 7 ? 2.337 -9.325 15.878 1.00 0.00 7 GLY A N 11
ATOM 13630 C CA . GLY A 1 7 ? 2.186 -7.944 15.457 1.00 0.00 7 GLY A CA 11
ATOM 13631 C C . GLY A 1 7 ? 1.970 -7.813 13.963 1.00 0.00 7 GLY A C 11
ATOM 13632 O O . GLY A 1 7 ? 0.996 -8.335 13.419 1.00 0.00 7 GLY A O 11
ATOM 13636 N N . THR A 1 8 ? 2.881 -7.113 13.294 1.00 0.00 8 THR A N 11
ATOM 13637 C CA . THR A 1 8 ? 2.785 -6.912 11.854 1.00 0.00 8 THR A CA 11
ATOM 13638 C C . THR A 1 8 ? 3.291 -8.133 11.093 1.00 0.00 8 THR A C 11
ATOM 13639 O O . THR A 1 8 ? 4.216 -8.812 11.537 1.00 0.00 8 THR A O 11
ATOM 13650 N N . GLU A 1 9 ? 2.677 -8.405 9.946 1.00 0.00 9 GLU A N 11
ATOM 13651 C CA . GLU A 1 9 ? 3.067 -9.545 9.124 1.00 0.00 9 GLU A CA 11
ATOM 13652 C C . GLU A 1 9 ? 2.834 -9.255 7.645 1.00 0.00 9 GLU A C 11
ATOM 13653 O O . GLU A 1 9 ? 2.096 -8.336 7.291 1.00 0.00 9 GLU A O 11
ATOM 13665 N N . GLU A 1 10 ? 3.469 -10.045 6.785 1.00 0.00 10 GLU A N 11
ATOM 13666 C CA . GLU A 1 10 ? 3.332 -9.872 5.344 1.00 0.00 10 GLU A CA 11
ATOM 13667 C C . GLU A 1 10 ? 1.871 -9.991 4.918 1.00 0.00 10 GLU A C 11
ATOM 13668 O O . GLU A 1 10 ? 1.416 -9.284 4.019 1.00 0.00 10 GLU A O 11
ATOM 13680 N N . ARG A 1 11 ? 1.142 -10.891 5.570 1.00 0.00 11 ARG A N 11
ATOM 13681 C CA . ARG A 1 11 ? -0.266 -11.105 5.259 1.00 0.00 11 ARG A CA 11
ATOM 13682 C C . ARG A 1 11 ? -1.127 -10.959 6.510 1.00 0.00 11 ARG A C 11
ATOM 13683 O O . ARG A 1 11 ? -0.766 -11.439 7.585 1.00 0.00 11 ARG A O 11
ATOM 13704 N N . LEU A 1 12 ? -2.267 -10.293 6.362 1.00 0.00 12 LEU A N 11
ATOM 13705 C CA . LEU A 1 12 ? -3.181 -10.083 7.480 1.00 0.00 12 LEU A CA 11
ATOM 13706 C C . LEU A 1 12 ? -4.625 -10.339 7.059 1.00 0.00 12 LEU A C 11
ATOM 13707 O O . LEU A 1 12 ? -5.151 -9.672 6.167 1.00 0.00 12 LEU A O 11
ATOM 13723 N N . LYS A 1 13 ? -5.261 -11.309 7.706 1.00 0.00 13 LYS A N 11
ATOM 13724 C CA . LYS A 1 13 ? -6.645 -11.652 7.403 1.00 0.00 13 LYS A CA 11
ATOM 13725 C C . LYS A 1 13 ? -7.605 -10.910 8.327 1.00 0.00 13 LYS A C 11
ATOM 13726 O O . LYS A 1 13 ? -8.562 -10.286 7.870 1.00 0.00 13 LYS A O 11
ATOM 13745 N N . GLU A 1 14 ? -7.342 -10.982 9.628 1.00 0.00 14 GLU A N 11
ATOM 13746 C CA . GLU A 1 14 ? -8.183 -10.315 10.615 1.00 0.00 14 GLU A CA 11
ATOM 13747 C C . GLU A 1 14 ? -7.927 -8.811 10.621 1.00 0.00 14 GLU A C 11
ATOM 13748 O O . GLU A 1 14 ? -8.857 -8.012 10.508 1.00 0.00 14 GLU A O 11
ATOM 13760 N N . ILE A 1 15 ? -6.660 -8.433 10.756 1.00 0.00 15 ILE A N 11
ATOM 13761 C CA . ILE A 1 15 ? -6.282 -7.026 10.776 1.00 0.00 15 ILE A CA 11
ATOM 13762 C C . ILE A 1 15 ? -7.166 -6.205 9.843 1.00 0.00 15 ILE A C 11
ATOM 13763 O O . ILE A 1 15 ? -7.746 -5.198 10.249 1.00 0.00 15 ILE A O 11
ATOM 13779 N N . GLU A 1 16 ? -7.264 -6.644 8.592 1.00 0.00 16 GLU A N 11
ATOM 13780 C CA . GLU A 1 16 ? -8.079 -5.949 7.602 1.00 0.00 16 GLU A CA 11
ATOM 13781 C C . GLU A 1 16 ? -9.447 -5.591 8.177 1.00 0.00 16 GLU A C 11
ATOM 13782 O O . GLU A 1 16 ? -9.891 -4.448 8.083 1.00 0.00 16 GLU A O 11
ATOM 13794 N N . ALA A 1 17 ? -10.109 -6.578 8.771 1.00 0.00 17 ALA A N 11
ATOM 13795 C CA . ALA A 1 17 ? -11.424 -6.368 9.363 1.00 0.00 17 ALA A CA 11
ATOM 13796 C C . ALA A 1 17 ? -11.467 -5.069 10.160 1.00 0.00 17 ALA A C 11
ATOM 13797 O O . ALA A 1 17 ? -12.369 -4.250 9.984 1.00 0.00 17 ALA A O 11
ATOM 13804 N N . LYS A 1 18 ? -10.486 -4.886 11.037 1.00 0.00 18 LYS A N 11
ATOM 13805 C CA . LYS A 1 18 ? -10.410 -3.686 11.862 1.00 0.00 18 LYS A CA 11
ATOM 13806 C C . LYS A 1 18 ? -10.508 -2.429 11.004 1.00 0.00 18 LYS A C 11
ATOM 13807 O O . LYS A 1 18 ? -11.275 -1.516 11.309 1.00 0.00 18 LYS A O 11
ATOM 13826 N N . TYR A 1 19 ? -9.729 -2.390 9.929 1.00 0.00 19 TYR A N 11
ATOM 13827 C CA . TYR A 1 19 ? -9.727 -1.245 9.027 1.00 0.00 19 TYR A CA 11
ATOM 13828 C C . TYR A 1 19 ? -11.057 -1.131 8.288 1.00 0.00 19 TYR A C 11
ATOM 13829 O O . TYR A 1 19 ? -11.679 -0.069 8.265 1.00 0.00 19 TYR A O 11
ATOM 13847 N N . ASP A 1 20 ? -11.487 -2.234 7.686 1.00 0.00 20 ASP A N 11
ATOM 13848 C CA . ASP A 1 20 ? -12.744 -2.261 6.947 1.00 0.00 20 ASP A CA 11
ATOM 13849 C C . ASP A 1 20 ? -13.860 -1.595 7.747 1.00 0.00 20 ASP A C 11
ATOM 13850 O O . ASP A 1 20 ? -14.712 -0.907 7.186 1.00 0.00 20 ASP A O 11
ATOM 13859 N N . GLU A 1 21 ? -13.847 -1.806 9.059 1.00 0.00 21 GLU A N 11
ATOM 13860 C CA . GLU A 1 21 ? -14.859 -1.227 9.935 1.00 0.00 21 GLU A CA 11
ATOM 13861 C C . GLU A 1 21 ? -14.725 0.292 9.991 1.00 0.00 21 GLU A C 11
ATOM 13862 O O . GLU A 1 21 ? -15.719 1.009 10.109 1.00 0.00 21 GLU A O 11
ATOM 13874 N N . ILE A 1 22 ? -13.490 0.775 9.906 1.00 0.00 22 ILE A N 11
ATOM 13875 C CA . ILE A 1 22 ? -13.227 2.208 9.947 1.00 0.00 22 ILE A CA 11
ATOM 13876 C C . ILE A 1 22 ? -13.757 2.900 8.696 1.00 0.00 22 ILE A C 11
ATOM 13877 O O . ILE A 1 22 ? -14.223 4.037 8.753 1.00 0.00 22 ILE A O 11
ATOM 13893 N N . ALA A 1 23 ? -13.682 2.205 7.565 1.00 0.00 23 ALA A N 11
ATOM 13894 C CA . ALA A 1 23 ? -14.158 2.750 6.300 1.00 0.00 23 ALA A CA 11
ATOM 13895 C C . ALA A 1 23 ? -15.524 2.178 5.935 1.00 0.00 23 ALA A C 11
ATOM 13896 O O . ALA A 1 23 ? -15.849 2.025 4.757 1.00 0.00 23 ALA A O 11
ATOM 13903 N N . LYS A 1 24 ? -16.320 1.864 6.951 1.00 0.00 24 LYS A N 11
ATOM 13904 C CA . LYS A 1 24 ? -17.651 1.310 6.738 1.00 0.00 24 LYS A CA 11
ATOM 13905 C C . LYS A 1 24 ? -18.545 2.306 6.006 1.00 0.00 24 LYS A C 11
ATOM 13906 O O . LYS A 1 24 ? -19.291 1.936 5.100 1.00 0.00 24 LYS A O 11
ATOM 13925 N N . ASP A 1 25 ? -18.463 3.571 6.405 1.00 0.00 25 ASP A N 11
ATOM 13926 C CA . ASP A 1 25 ? -19.263 4.621 5.785 1.00 0.00 25 ASP A CA 11
ATOM 13927 C C . ASP A 1 25 ? -18.567 5.174 4.545 1.00 0.00 25 ASP A C 11
ATOM 13928 O O . ASP A 1 25 ? -19.221 5.607 3.596 1.00 0.00 25 ASP A O 11
ATOM 13937 N N . TRP A 1 26 ? -17.239 5.155 4.560 1.00 0.00 26 TRP A N 11
ATOM 13938 C CA . TRP A 1 26 ? -16.455 5.655 3.437 1.00 0.00 26 TRP A CA 11
ATOM 13939 C C . TRP A 1 26 ? -16.841 4.945 2.144 1.00 0.00 26 TRP A C 11
ATOM 13940 O O . TRP A 1 26 ? -16.814 3.718 2.050 1.00 0.00 26 TRP A O 11
ATOM 13961 N N . PRO A 1 27 ? -17.211 5.732 1.123 1.00 0.00 27 PRO A N 11
ATOM 13962 C CA . PRO A 1 27 ? -17.609 5.200 -0.184 1.00 0.00 27 PRO A CA 11
ATOM 13963 C C . PRO A 1 27 ? -16.435 4.595 -0.946 1.00 0.00 27 PRO A C 11
ATOM 13964 O O . PRO A 1 27 ? -15.291 5.019 -0.782 1.00 0.00 27 PRO A O 11
ATOM 13975 N N . LYS A 1 28 ? -16.725 3.603 -1.780 1.00 0.00 28 LYS A N 11
ATOM 13976 C CA . LYS A 1 28 ? -15.694 2.941 -2.570 1.00 0.00 28 LYS A CA 11
ATOM 13977 C C . LYS A 1 28 ? -15.160 3.869 -3.656 1.00 0.00 28 LYS A C 11
ATOM 13978 O O . LYS A 1 28 ? -13.969 3.858 -3.967 1.00 0.00 28 LYS A O 11
ATOM 13997 N N . LYS A 1 29 ? -16.048 4.674 -4.229 1.00 0.00 29 LYS A N 11
ATOM 13998 C CA . LYS A 1 29 ? -15.667 5.612 -5.279 1.00 0.00 29 LYS A CA 11
ATOM 13999 C C . LYS A 1 29 ? -16.107 7.029 -4.928 1.00 0.00 29 LYS A C 11
ATOM 14000 O O . LYS A 1 29 ? -17.299 7.301 -4.780 1.00 0.00 29 LYS A O 11
ATOM 14019 N N . VAL A 1 30 ? -15.139 7.931 -4.799 1.00 0.00 30 VAL A N 11
ATOM 14020 C CA . VAL A 1 30 ? -15.428 9.321 -4.469 1.00 0.00 30 VAL A CA 11
ATOM 14021 C C . VAL A 1 30 ? -15.096 10.243 -5.637 1.00 0.00 30 VAL A C 11
ATOM 14022 O O . VAL A 1 30 ? -14.255 9.923 -6.477 1.00 0.00 30 VAL A O 11
ATOM 14035 N N . LYS A 1 31 ? -15.763 11.392 -5.684 1.00 0.00 31 LYS A N 11
ATOM 14036 C CA . LYS A 1 31 ? -15.539 12.364 -6.748 1.00 0.00 31 LYS A CA 11
ATOM 14037 C C . LYS A 1 31 ? -14.836 13.606 -6.210 1.00 0.00 31 LYS A C 11
ATOM 14038 O O . LYS A 1 31 ? -15.478 14.610 -5.900 1.00 0.00 31 LYS A O 11
ATOM 14057 N N . HIS A 1 32 ? -13.513 13.532 -6.104 1.00 0.00 32 HIS A N 11
ATOM 14058 C CA . HIS A 1 32 ? -12.722 14.653 -5.606 1.00 0.00 32 HIS A CA 11
ATOM 14059 C C . HIS A 1 32 ? -12.852 15.861 -6.528 1.00 0.00 32 HIS A C 11
ATOM 14060 O O . HIS A 1 32 ? -13.135 15.720 -7.718 1.00 0.00 32 HIS A O 11
ATOM 14074 N N . VAL A 1 33 ? -12.644 17.050 -5.970 1.00 0.00 33 VAL A N 11
ATOM 14075 C CA . VAL A 1 33 ? -12.737 18.283 -6.742 1.00 0.00 33 VAL A CA 11
ATOM 14076 C C . VAL A 1 33 ? -11.514 18.468 -7.633 1.00 0.00 33 VAL A C 11
ATOM 14077 O O . VAL A 1 33 ? -11.637 18.746 -8.827 1.00 0.00 33 VAL A O 11
ATOM 14090 N N . LEU A 1 34 ? -10.332 18.311 -7.046 1.00 0.00 34 LEU A N 11
ATOM 14091 C CA . LEU A 1 34 ? -9.084 18.459 -7.787 1.00 0.00 34 LEU A CA 11
ATOM 14092 C C . LEU A 1 34 ? -8.977 17.410 -8.889 1.00 0.00 34 LEU A C 11
ATOM 14093 O O . LEU A 1 34 ? -8.256 17.597 -9.870 1.00 0.00 34 LEU A O 11
ATOM 14109 N N . HIS A 1 35 ? -9.700 16.308 -8.722 1.00 0.00 35 HIS A N 11
ATOM 14110 C CA . HIS A 1 35 ? -9.689 15.229 -9.705 1.00 0.00 35 HIS A CA 11
ATOM 14111 C C . HIS A 1 35 ? -11.096 14.955 -10.226 1.00 0.00 35 HIS A C 11
ATOM 14112 O O . HIS A 1 35 ? -11.402 13.843 -10.655 1.00 0.00 35 HIS A O 11
ATOM 14126 N N . GLU A 1 36 ? -11.947 15.975 -10.186 1.00 0.00 36 GLU A N 11
ATOM 14127 C CA . GLU A 1 36 ? -13.322 15.842 -10.653 1.00 0.00 36 GLU A CA 11
ATOM 14128 C C . GLU A 1 36 ? -13.389 14.968 -11.902 1.00 0.00 36 GLU A C 11
ATOM 14129 O O . GLU A 1 36 ? -14.325 14.189 -12.077 1.00 0.00 36 GLU A O 11
ATOM 14141 N N . GLU A 1 37 ? -12.390 15.107 -12.769 1.00 0.00 37 GLU A N 11
ATOM 14142 C CA . GLU A 1 37 ? -12.337 14.332 -14.003 1.00 0.00 37 GLU A CA 11
ATOM 14143 C C . GLU A 1 37 ? -12.893 12.927 -13.787 1.00 0.00 37 GLU A C 11
ATOM 14144 O O . GLU A 1 37 ? -13.730 12.453 -14.557 1.00 0.00 37 GLU A O 11
ATOM 14156 N N . HIS A 1 38 ? -12.422 12.265 -12.735 1.00 0.00 38 HIS A N 11
ATOM 14157 C CA . HIS A 1 38 ? -12.871 10.914 -12.417 1.00 0.00 38 HIS A CA 11
ATOM 14158 C C . HIS A 1 38 ? -13.057 10.743 -10.913 1.00 0.00 38 HIS A C 11
ATOM 14159 O O . HIS A 1 38 ? -12.757 11.648 -10.135 1.00 0.00 38 HIS A O 11
ATOM 14173 N N . GLU A 1 39 ? -13.554 9.578 -10.511 1.00 0.00 39 GLU A N 11
ATOM 14174 C CA . GLU A 1 39 ? -13.781 9.290 -9.100 1.00 0.00 39 GLU A CA 11
ATOM 14175 C C . GLU A 1 39 ? -12.714 8.343 -8.559 1.00 0.00 39 GLU A C 11
ATOM 14176 O O . GLU A 1 39 ? -12.494 7.261 -9.105 1.00 0.00 39 GLU A O 11
ATOM 14188 N N . LEU A 1 40 ? -12.054 8.758 -7.484 1.00 0.00 40 LEU A N 11
ATOM 14189 C CA . LEU A 1 40 ? -11.008 7.948 -6.868 1.00 0.00 40 LEU A CA 11
ATOM 14190 C C . LEU A 1 40 ? -11.579 6.640 -6.330 1.00 0.00 40 LEU A C 11
ATOM 14191 O O . LEU A 1 40 ? -12.794 6.471 -6.244 1.00 0.00 40 LEU A O 11
ATOM 14207 N N . GLU A 1 41 ? -10.692 5.718 -5.969 1.00 0.00 41 GLU A N 11
ATOM 14208 C CA . GLU A 1 41 ? -11.108 4.425 -5.438 1.00 0.00 41 GLU A CA 11
ATOM 14209 C C . GLU A 1 41 ? -10.327 4.078 -4.174 1.00 0.00 41 GLU A C 11
ATOM 14210 O O . GLU A 1 41 ? -9.164 3.678 -4.240 1.00 0.00 41 GLU A O 11
ATOM 14222 N N . LEU A 1 42 ? -10.973 4.235 -3.024 1.00 0.00 42 LEU A N 11
ATOM 14223 C CA . LEU A 1 42 ? -10.340 3.939 -1.744 1.00 0.00 42 LEU A CA 11
ATOM 14224 C C . LEU A 1 42 ? -9.400 2.744 -1.864 1.00 0.00 42 LEU A C 11
ATOM 14225 O O . LEU A 1 42 ? -9.839 1.594 -1.888 1.00 0.00 42 LEU A O 11
ATOM 14241 N N . THR A 1 43 ? -8.102 3.024 -1.939 1.00 0.00 43 THR A N 11
ATOM 14242 C CA . THR A 1 43 ? -7.099 1.973 -2.056 1.00 0.00 43 THR A CA 11
ATOM 14243 C C . THR A 1 43 ? -6.292 1.837 -0.770 1.00 0.00 43 THR A C 11
ATOM 14244 O O . THR A 1 43 ? -5.998 2.829 -0.103 1.00 0.00 43 THR A O 11
ATOM 14255 N N . ARG A 1 44 ? -5.937 0.603 -0.427 1.00 0.00 44 ARG A N 11
ATOM 14256 C CA . ARG A 1 44 ? -5.163 0.338 0.780 1.00 0.00 44 ARG A CA 11
ATOM 14257 C C . ARG A 1 44 ? -3.688 0.660 0.562 1.00 0.00 44 ARG A C 11
ATOM 14258 O O . ARG A 1 44 ? -3.056 0.133 -0.354 1.00 0.00 44 ARG A O 11
ATOM 14279 N N . VAL A 1 45 ? -3.145 1.527 1.410 1.00 0.00 45 VAL A N 11
ATOM 14280 C CA . VAL A 1 45 ? -1.7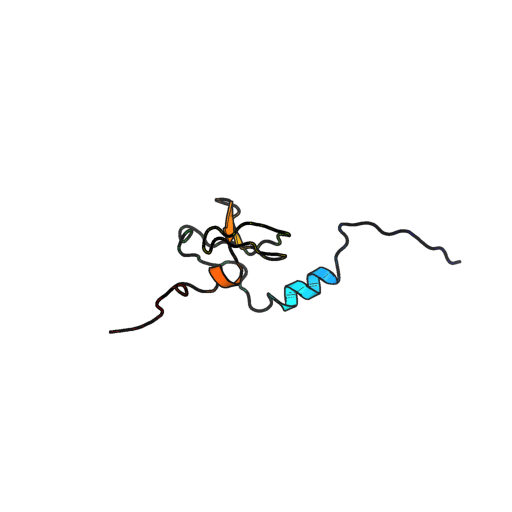44 1.919 1.311 1.00 0.00 45 VAL A CA 11
ATOM 14281 C C . VAL A 1 45 ? -1.131 2.124 2.692 1.00 0.00 45 VAL A C 11
ATOM 14282 O O . VAL A 1 45 ? -1.741 2.739 3.566 1.00 0.00 45 VAL A O 11
ATOM 14295 N N . GLN A 1 46 ? 0.077 1.603 2.881 1.00 0.00 46 GLN A N 11
ATOM 14296 C CA . GLN A 1 46 ? 0.772 1.730 4.156 1.00 0.00 46 GLN A CA 11
ATOM 14297 C C . GLN A 1 46 ? 1.063 3.192 4.476 1.00 0.00 46 GLN A C 11
ATOM 14298 O O . GLN A 1 46 ? 0.736 3.679 5.558 1.00 0.00 46 GLN A O 11
ATOM 14312 N N . VAL A 1 47 ? 1.680 3.889 3.526 1.00 0.00 47 VAL A N 11
ATOM 14313 C CA . VAL A 1 47 ? 2.015 5.296 3.706 1.00 0.00 47 VAL A CA 11
ATOM 14314 C C . VAL A 1 47 ? 2.094 6.018 2.365 1.00 0.00 47 VAL A C 11
ATOM 14315 O O . VAL A 1 47 ? 2.498 5.436 1.358 1.00 0.00 47 VAL A O 11
ATOM 14328 N N . TYR A 1 48 ? 1.707 7.288 2.359 1.00 0.00 48 TYR A N 11
ATOM 14329 C CA . TYR A 1 48 ? 1.732 8.089 1.141 1.00 0.00 48 TYR A CA 11
ATOM 14330 C C . TYR A 1 48 ? 1.755 9.579 1.470 1.00 0.00 48 TYR A C 11
ATOM 14331 O O . TYR A 1 48 ? 1.841 9.970 2.634 1.00 0.00 48 TYR A O 11
ATOM 14349 N N . THR A 1 49 ? 1.675 10.408 0.434 1.00 0.00 49 THR A N 11
ATOM 14350 C CA . THR A 1 49 ? 1.686 11.855 0.610 1.00 0.00 49 THR A CA 11
ATOM 14351 C C . THR A 1 49 ? 0.516 12.506 -0.118 1.00 0.00 49 THR A C 11
ATOM 14352 O O . THR A 1 49 ? 0.512 12.606 -1.345 1.00 0.00 49 THR A O 11
ATOM 14363 N N . CYS A 1 50 ? -0.477 12.951 0.646 1.00 0.00 50 CYS A N 11
ATOM 14364 C CA . CYS A 1 50 ? -1.654 13.594 0.075 1.00 0.00 50 CYS A CA 11
ATOM 14365 C C . CYS A 1 50 ? -1.263 14.839 -0.715 1.00 0.00 50 CYS A C 11
ATOM 14366 O O . CYS A 1 50 ? -0.501 15.679 -0.234 1.00 0.00 50 CYS A O 11
ATOM 14373 N N . ASP A 1 51 ? -1.791 14.953 -1.929 1.00 0.00 51 ASP A N 11
ATOM 14374 C CA . ASP A 1 51 ? -1.499 16.096 -2.786 1.00 0.00 51 ASP A CA 11
ATOM 14375 C C . ASP A 1 51 ? -2.599 17.148 -2.681 1.00 0.00 51 ASP A C 11
ATOM 14376 O O . ASP A 1 51 ? -2.852 17.894 -3.628 1.00 0.00 51 ASP A O 11
ATOM 14385 N N . LYS A 1 52 ? -3.252 17.201 -1.525 1.00 0.00 52 LYS A N 11
ATOM 14386 C CA . LYS A 1 52 ? -4.325 18.161 -1.296 1.00 0.00 52 LYS A CA 11
ATOM 14387 C C . LYS A 1 52 ? -4.033 19.021 -0.070 1.00 0.00 52 LYS A C 11
ATOM 14388 O O . LYS A 1 52 ? -3.973 20.247 -0.159 1.00 0.00 52 LYS A O 11
ATOM 14407 N N . CYS A 1 53 ? -3.851 18.369 1.074 1.00 0.00 53 CYS A N 11
ATOM 14408 C CA . CYS A 1 53 ? -3.564 19.073 2.318 1.00 0.00 53 CYS A CA 11
ATOM 14409 C C . CYS A 1 53 ? -2.089 18.946 2.687 1.00 0.00 53 CYS A C 11
ATOM 14410 O O . CYS A 1 53 ? -1.641 19.500 3.690 1.00 0.00 53 CYS A O 11
ATOM 14417 N N . GLU A 1 54 ? -1.341 18.213 1.869 1.00 0.00 54 GLU A N 11
ATOM 14418 C CA . GLU A 1 54 ? 0.083 18.013 2.110 1.00 0.00 54 GLU A CA 11
ATOM 14419 C C . GLU A 1 54 ? 0.311 17.207 3.386 1.00 0.00 54 GLU A C 11
ATOM 14420 O O . GLU A 1 54 ? 1.076 17.614 4.260 1.00 0.00 54 GLU A O 11
ATOM 14432 N N . GLU A 1 55 ? -0.360 16.064 3.485 1.00 0.00 55 GLU A N 11
ATOM 14433 C CA . GLU A 1 55 ? -0.231 15.202 4.654 1.00 0.00 55 GLU A CA 11
ATOM 14434 C C . GLU A 1 55 ? 0.117 13.775 4.243 1.00 0.00 55 GLU A C 11
ATOM 14435 O O . GLU A 1 55 ? 0.373 13.501 3.071 1.00 0.00 55 GLU A O 11
ATOM 14447 N N . GLU A 1 56 ? 0.125 12.870 5.217 1.00 0.00 56 GLU A N 11
ATOM 14448 C CA . GLU A 1 56 ? 0.444 11.471 4.956 1.00 0.00 56 GLU A CA 11
ATOM 14449 C C . GLU A 1 56 ? -0.583 10.548 5.608 1.00 0.00 56 GLU A C 11
ATOM 14450 O O . GLU A 1 56 ? -0.704 10.502 6.831 1.00 0.00 56 GLU A O 11
ATOM 14462 N N . GLY A 1 57 ? -1.321 9.815 4.780 1.00 0.00 57 GLY A N 11
ATOM 14463 C CA . GLY A 1 57 ? -2.327 8.904 5.292 1.00 0.00 57 GLY A CA 11
ATOM 14464 C C . GLY A 1 57 ? -1.760 7.537 5.618 1.00 0.00 57 GLY A C 11
ATOM 14465 O O . GLY A 1 57 ? -0.568 7.290 5.433 1.00 0.00 57 GLY A O 11
ATOM 14469 N N . THR A 1 58 ? -2.615 6.644 6.108 1.00 0.00 58 THR A N 11
ATOM 14470 C CA . THR A 1 58 ? -2.192 5.296 6.464 1.00 0.00 58 THR A CA 11
ATOM 14471 C C . THR A 1 58 ? -3.362 4.320 6.406 1.00 0.00 58 THR A C 11
ATOM 14472 O O . THR A 1 58 ? -4.498 4.680 6.715 1.00 0.00 58 THR A O 11
ATOM 14483 N N . ILE A 1 59 ? -3.076 3.084 6.010 1.00 0.00 59 ILE A N 11
ATOM 14484 C CA . ILE A 1 59 ? -4.105 2.056 5.915 1.00 0.00 59 ILE A CA 11
ATOM 14485 C C . ILE A 1 59 ? -5.327 2.569 5.160 1.00 0.00 59 ILE A C 11
ATOM 14486 O O . ILE A 1 59 ? -6.438 2.074 5.347 1.00 0.00 59 ILE A O 11
ATOM 14502 N N . TRP A 1 60 ? -5.113 3.564 4.306 1.00 0.00 60 TRP A N 11
ATOM 14503 C CA . TRP A 1 60 ? -6.197 4.144 3.521 1.00 0.00 60 TRP A CA 11
ATOM 14504 C C . TRP A 1 60 ? -5.676 5.242 2.602 1.00 0.00 60 TRP A C 11
ATOM 14505 O O . TRP A 1 60 ? -4.834 6.049 2.998 1.00 0.00 60 TRP A O 11
ATOM 14526 N N . SER A 1 61 ? -6.181 5.269 1.372 1.00 0.00 61 SER A N 11
ATOM 14527 C CA . SER A 1 61 ? -5.763 6.267 0.395 1.00 0.00 61 SER A CA 11
ATOM 14528 C C . SER A 1 61 ? -6.555 6.124 -0.901 1.00 0.00 61 SER A C 11
ATOM 14529 O O . SER A 1 61 ? -6.487 5.094 -1.572 1.00 0.00 61 SER A O 11
ATOM 14537 N N . TYR A 1 62 ? -7.305 7.164 -1.246 1.00 0.00 62 TYR A N 11
ATOM 14538 C CA . TYR A 1 62 ? -8.113 7.154 -2.460 1.00 0.00 62 TYR A CA 11
ATOM 14539 C C . TYR A 1 62 ? -7.230 7.217 -3.702 1.00 0.00 62 TYR A C 11
ATOM 14540 O O . TYR A 1 62 ? -6.772 8.289 -4.099 1.00 0.00 62 TYR A O 11
ATOM 14558 N N . HIS A 1 63 ? -6.995 6.060 -4.313 1.00 0.00 63 HIS A N 11
ATOM 14559 C CA . HIS A 1 63 ? -6.168 5.983 -5.512 1.00 0.00 63 HIS A CA 11
ATOM 14560 C C . HIS A 1 63 ? -7.030 5.784 -6.755 1.00 0.00 63 HIS A C 11
ATOM 14561 O O . HIS A 1 63 ? -8.112 5.200 -6.686 1.00 0.00 63 HIS A O 11
ATOM 14575 N N . CYS A 1 64 ? -6.544 6.272 -7.891 1.00 0.00 64 CYS A N 11
ATOM 14576 C CA . CYS A 1 64 ? -7.269 6.150 -9.149 1.00 0.00 64 CYS A CA 11
ATOM 14577 C C . CYS A 1 64 ? -6.456 5.361 -10.171 1.00 0.00 64 CYS A C 11
ATOM 14578 O O . CYS A 1 64 ? -5.330 5.731 -10.504 1.00 0.00 64 CYS A O 11
ATOM 14585 N N . ASP A 1 65 ? -7.035 4.272 -10.666 1.00 0.00 65 ASP A N 11
ATOM 14586 C CA . ASP A 1 65 ? -6.365 3.431 -11.651 1.00 0.00 65 ASP A CA 11
ATOM 14587 C C . ASP A 1 65 ? -6.395 4.081 -13.031 1.00 0.00 65 ASP A C 11
ATOM 14588 O O . ASP A 1 65 ? -6.415 3.393 -14.051 1.00 0.00 65 ASP A O 11
ATOM 14597 N N . GLU A 1 66 ? -6.399 5.410 -13.053 1.00 0.00 66 GLU A N 11
ATOM 14598 C CA . GLU A 1 66 ? -6.428 6.152 -14.308 1.00 0.00 66 GLU A CA 11
ATOM 14599 C C . GLU A 1 66 ? -5.422 7.299 -14.286 1.00 0.00 66 GLU A C 11
ATOM 14600 O O . GLU A 1 66 ? -4.798 7.613 -15.300 1.00 0.00 66 GLU A O 11
ATOM 14612 N N . CYS A 1 67 ? -5.270 7.922 -13.122 1.00 0.00 67 CYS A N 11
ATOM 14613 C CA . CYS A 1 67 ? -4.342 9.035 -12.965 1.00 0.00 67 CYS A CA 11
ATOM 14614 C C . CYS A 1 67 ? -3.524 8.885 -11.686 1.00 0.00 67 CYS A C 11
ATOM 14615 O O . CYS A 1 67 ? -2.963 9.857 -11.178 1.00 0.00 67 CYS A O 11
ATOM 14622 N N . ASP A 1 68 ? -3.462 7.663 -11.170 1.00 0.00 68 ASP A N 11
ATOM 14623 C CA . ASP A 1 68 ? -2.711 7.385 -9.951 1.00 0.00 68 ASP A CA 11
ATOM 14624 C C . ASP A 1 68 ? -2.804 8.555 -8.977 1.00 0.00 68 ASP A C 11
ATOM 14625 O O . ASP A 1 68 ? -1.787 9.066 -8.506 1.00 0.00 68 ASP A O 11
ATOM 14634 N N . PHE A 1 69 ? -4.029 8.976 -8.680 1.00 0.00 69 PHE A N 11
ATOM 14635 C CA . PHE A 1 69 ? -4.254 10.088 -7.764 1.00 0.00 69 PHE A CA 11
ATOM 14636 C C . PHE A 1 69 ? -4.580 9.581 -6.362 1.00 0.00 69 PHE A C 11
ATOM 14637 O O . PHE A 1 69 ? -5.605 8.934 -6.147 1.00 0.00 69 PHE A O 11
ATOM 14654 N N . ASP A 1 70 ? -3.700 9.878 -5.412 1.00 0.00 70 ASP A N 11
ATOM 14655 C CA . ASP A 1 70 ? -3.893 9.453 -4.031 1.00 0.00 70 ASP A CA 11
ATOM 14656 C C . ASP A 1 70 ? -4.392 10.610 -3.171 1.00 0.00 70 ASP A C 11
ATOM 14657 O O . ASP A 1 70 ? -3.986 11.758 -3.360 1.00 0.00 70 ASP A O 11
ATOM 14666 N N . LEU A 1 71 ? -5.274 10.301 -2.227 1.00 0.00 71 LEU A N 11
ATOM 14667 C CA . LEU A 1 71 ? -5.830 11.316 -1.338 1.00 0.00 71 LEU A CA 11
ATOM 14668 C C . LEU A 1 71 ? -6.172 10.718 0.023 1.00 0.00 71 LEU A C 11
ATOM 14669 O O . LEU A 1 71 ? -6.010 9.518 0.244 1.00 0.00 71 LEU A O 11
ATOM 14685 N N . HIS A 1 72 ? -6.648 11.564 0.932 1.00 0.00 72 HIS A N 11
ATOM 14686 C CA . HIS A 1 72 ? -7.017 11.119 2.271 1.00 0.00 72 HIS A CA 11
ATOM 14687 C C . HIS A 1 72 ? -8.494 10.744 2.332 1.00 0.00 72 HIS A C 11
ATOM 14688 O O . HIS A 1 72 ? -9.336 11.397 1.715 1.00 0.00 72 HIS A O 11
ATOM 14702 N N . ALA A 1 73 ? -8.802 9.688 3.078 1.00 0.00 73 ALA A N 11
ATOM 14703 C CA . ALA A 1 73 ? -10.178 9.228 3.220 1.00 0.00 73 ALA A CA 11
ATOM 14704 C C . ALA A 1 73 ? -11.103 10.376 3.611 1.00 0.00 73 ALA A C 11
ATOM 14705 O O . ALA A 1 73 ? -12.234 10.465 3.133 1.00 0.00 73 ALA A O 11
ATOM 14712 N N . LYS A 1 74 ? -10.616 11.251 4.483 1.00 0.00 74 LYS A N 11
ATOM 14713 C CA . LYS A 1 74 ? -11.399 12.394 4.938 1.00 0.00 74 LYS A CA 11
ATOM 14714 C C . LYS A 1 74 ? -11.387 13.511 3.899 1.00 0.00 74 LYS A C 11
ATOM 14715 O O . LYS A 1 74 ? -12.404 14.163 3.662 1.00 0.00 74 LYS A O 11
ATOM 14734 N N . CYS A 1 75 ? -10.230 13.725 3.280 1.00 0.00 75 CYS A N 11
ATOM 14735 C CA . CYS A 1 75 ? -10.086 14.761 2.265 1.00 0.00 75 CYS A CA 11
ATOM 14736 C C . CYS A 1 75 ? -11.082 14.551 1.128 1.00 0.00 75 CYS A C 11
ATOM 14737 O O . CYS A 1 75 ? -11.786 15.478 0.727 1.00 0.00 75 CYS A O 11
ATOM 14744 N N . ALA A 1 76 ? -11.135 13.327 0.614 1.00 0.00 76 ALA A N 11
ATOM 14745 C CA . ALA A 1 76 ? -12.046 12.995 -0.474 1.00 0.00 76 ALA A CA 11
ATOM 14746 C C . ALA A 1 76 ? -13.497 13.034 -0.008 1.00 0.00 76 ALA A C 11
ATOM 14747 O O . ALA A 1 76 ? -14.374 13.535 -0.714 1.00 0.00 76 ALA A O 11
ATOM 14754 N N . LEU A 1 77 ? -13.745 12.503 1.185 1.00 0.00 77 LEU A N 11
ATOM 14755 C CA . LEU A 1 77 ? -15.091 12.477 1.746 1.00 0.00 77 LEU A CA 11
ATOM 14756 C C . LEU A 1 77 ? -15.642 13.891 1.904 1.00 0.00 77 LEU A C 11
ATOM 14757 O O . LEU A 1 77 ? -16.789 14.164 1.551 1.00 0.00 77 LEU A O 11
ATOM 14773 N N . ASN A 1 78 ? -14.816 14.786 2.436 1.00 0.00 78 ASN A N 11
ATOM 14774 C CA . ASN A 1 78 ? -15.221 16.173 2.640 1.00 0.00 78 ASN A CA 11
ATOM 14775 C C . ASN A 1 78 ? -14.905 17.018 1.409 1.00 0.00 78 ASN A C 11
ATOM 14776 O O . ASN A 1 78 ? -14.116 16.616 0.555 1.00 0.00 78 ASN A O 11
ATOM 14787 N N . GLU A 1 79 ? -15.526 18.190 1.328 1.00 0.00 79 GLU A N 11
ATOM 14788 C CA . GLU A 1 79 ? -15.311 19.092 0.202 1.00 0.00 79 GLU A CA 11
ATOM 14789 C C . GLU A 1 79 ? -14.514 20.320 0.633 1.00 0.00 79 GLU A C 11
ATOM 14790 O O . GLU A 1 79 ? -13.535 20.696 -0.013 1.00 0.00 79 GLU A O 11
ATOM 14802 N N . ASP A 1 80 ? -14.940 20.940 1.728 1.00 0.00 80 ASP A N 11
ATOM 14803 C CA . ASP A 1 80 ? -14.267 22.125 2.246 1.00 0.00 80 ASP A CA 11
ATOM 14804 C C . ASP A 1 80 ? -12.768 22.063 1.971 1.00 0.00 80 ASP A C 11
ATOM 14805 O O . ASP A 1 80 ? -12.053 21.242 2.547 1.00 0.00 80 ASP A O 11
ATOM 14814 N N . THR A 1 81 ? -12.297 22.935 1.085 1.00 0.00 81 THR A N 11
ATOM 14815 C CA . THR A 1 81 ? -10.883 22.978 0.732 1.00 0.00 81 THR A CA 11
ATOM 14816 C C . THR A 1 81 ? -10.277 24.339 1.055 1.00 0.00 81 THR A C 11
ATOM 14817 O O . THR A 1 81 ? -10.825 25.378 0.689 1.00 0.00 81 THR A O 11
ATOM 14828 N N . LYS A 1 82 ? -9.141 24.326 1.744 1.00 0.00 82 LYS A N 11
ATOM 14829 C CA . LYS A 1 82 ? -8.457 25.559 2.116 1.00 0.00 82 LYS A CA 11
ATOM 14830 C C . LYS A 1 82 ? -6.984 25.505 1.722 1.00 0.00 82 LYS A C 11
ATOM 14831 O O . LYS A 1 82 ? -6.122 25.212 2.550 1.00 0.00 82 LYS A O 11
ATOM 14850 N N . GLU A 1 83 ? -6.705 25.789 0.454 1.00 0.00 83 GLU A N 11
ATOM 14851 C CA . GLU A 1 83 ? -5.336 25.773 -0.048 1.00 0.00 83 GLU A CA 11
ATOM 14852 C C . GLU A 1 83 ? -4.424 26.622 0.832 1.00 0.00 83 GLU A C 11
ATOM 14853 O O . GLU A 1 83 ? -4.824 27.677 1.324 1.00 0.00 83 GLU A O 11
ATOM 14865 N N . SER A 1 84 ? -3.195 26.154 1.026 1.00 0.00 84 SER A N 11
ATOM 14866 C CA . SER A 1 84 ? -2.226 26.867 1.850 1.00 0.00 84 SER A CA 11
ATOM 14867 C C . SER A 1 84 ? -0.812 26.680 1.310 1.00 0.00 84 SER A C 11
ATOM 14868 O O . SER A 1 84 ? -0.476 25.629 0.767 1.00 0.00 84 SER A O 11
ATOM 14876 N N . GLY A 1 85 ? 0.015 27.710 1.465 1.00 0.00 85 GLY A N 11
ATOM 14877 C CA . GLY A 1 85 ? 1.384 27.641 0.988 1.00 0.00 85 GLY A CA 11
ATOM 14878 C C . GLY A 1 85 ? 2.332 28.479 1.822 1.00 0.00 85 GLY A C 11
ATOM 14879 O O . GLY A 1 85 ? 2.305 29.710 1.783 1.00 0.00 85 GLY A O 11
ATOM 14883 N N . PRO A 1 86 ? 3.193 27.808 2.601 1.00 0.00 86 PRO A N 11
ATOM 14884 C CA . PRO A 1 86 ? 4.169 28.480 3.464 1.00 0.00 86 PRO A CA 11
ATOM 14885 C C . PRO A 1 86 ? 5.273 29.166 2.666 1.00 0.00 86 PRO A C 11
ATOM 14886 O O . PRO A 1 86 ? 5.563 30.344 2.877 1.00 0.00 86 PRO A O 11
ATOM 14897 N N . SER A 1 87 ? 5.885 28.423 1.750 1.00 0.00 87 SER A N 11
ATOM 14898 C CA . SER A 1 87 ? 6.959 28.959 0.923 1.00 0.00 87 SER A CA 11
ATOM 14899 C C . SER A 1 87 ? 6.988 28.276 -0.440 1.00 0.00 87 SER A C 11
ATOM 14900 O O . SER A 1 87 ? 6.673 27.092 -0.561 1.00 0.00 87 SER A O 11
ATOM 14908 N N . SER A 1 88 ? 7.369 29.031 -1.466 1.00 0.00 88 SER A N 11
ATOM 14909 C CA . SER A 1 88 ? 7.436 28.501 -2.822 1.00 0.00 88 SER A CA 11
ATOM 14910 C C . SER A 1 88 ? 8.736 27.733 -3.042 1.00 0.00 88 SER A C 11
ATOM 14911 O O . SER A 1 88 ? 8.722 26.553 -3.387 1.00 0.00 88 SER A O 11
ATOM 14919 N N . GLY A 1 89 ? 9.859 28.415 -2.840 1.00 0.00 89 GLY A N 11
ATOM 14920 C CA . GLY A 1 89 ? 11.153 27.783 -3.020 1.00 0.00 89 GLY A CA 11
ATOM 14921 C C . GLY A 1 89 ? 12.098 28.625 -3.855 1.00 0.00 89 GLY A C 11
ATOM 14922 O O . GLY A 1 89 ? 11.662 29.616 -4.437 1.00 0.00 89 GLY A O 11
ATOM 14928 N N . GLY A 1 1 ? 0.951 -9.486 27.726 1.00 0.00 1 GLY A N 12
ATOM 14929 C CA . GLY A 1 1 ? 2.234 -10.032 27.323 1.00 0.00 1 GLY A CA 12
ATOM 14930 C C . GLY A 1 1 ? 2.480 -9.896 25.833 1.00 0.00 1 GLY A C 12
ATOM 14931 O O . GLY A 1 1 ? 1.681 -10.362 25.021 1.00 0.00 1 GLY A O 12
ATOM 14935 N N . SER A 1 2 ? 3.587 -9.254 25.474 1.00 0.00 2 SER A N 12
ATOM 14936 C CA . SER A 1 2 ? 3.933 -9.052 24.072 1.00 0.00 2 SER A CA 12
ATOM 14937 C C . SER A 1 2 ? 5.403 -9.376 23.823 1.00 0.00 2 SER A C 12
ATOM 14938 O O . SER A 1 2 ? 6.213 -9.386 24.750 1.00 0.00 2 SER A O 12
ATOM 14946 N N . SER A 1 3 ? 5.739 -9.639 22.565 1.00 0.00 3 SER A N 12
ATOM 14947 C CA . SER A 1 3 ? 7.111 -9.967 22.193 1.00 0.00 3 SER A CA 12
ATOM 14948 C C . SER A 1 3 ? 7.938 -8.700 21.997 1.00 0.00 3 SER A C 12
ATOM 14949 O O . SER A 1 3 ? 7.404 -7.642 21.668 1.00 0.00 3 SER A O 12
ATOM 14957 N N . GLY A 1 4 ? 9.247 -8.818 22.202 1.00 0.00 4 GLY A N 12
ATOM 14958 C CA . GLY A 1 4 ? 10.128 -7.675 22.043 1.00 0.00 4 GLY A CA 12
ATOM 14959 C C . GLY A 1 4 ? 10.768 -7.623 20.670 1.00 0.00 4 GLY A C 12
ATOM 14960 O O . GLY A 1 4 ? 11.901 -8.070 20.489 1.00 0.00 4 GLY A O 12
ATOM 14964 N N . SER A 1 5 ? 10.041 -7.078 19.700 1.00 0.00 5 SER A N 12
ATOM 14965 C CA . SER A 1 5 ? 10.543 -6.975 18.335 1.00 0.00 5 SER A CA 12
ATOM 14966 C C . SER A 1 5 ? 9.639 -6.081 17.490 1.00 0.00 5 SER A C 12
ATOM 14967 O O . SER A 1 5 ? 8.426 -6.037 17.694 1.00 0.00 5 SER A O 12
ATOM 14975 N N . SER A 1 6 ? 10.240 -5.370 16.542 1.00 0.00 6 SER A N 12
ATOM 14976 C CA . SER A 1 6 ? 9.492 -4.474 15.668 1.00 0.00 6 SER A CA 12
ATOM 14977 C C . SER A 1 6 ? 8.313 -5.200 15.027 1.00 0.00 6 SER A C 12
ATOM 14978 O O . SER A 1 6 ? 8.444 -6.333 14.565 1.00 0.00 6 SER A O 12
ATOM 14986 N N . GLY A 1 7 ? 7.160 -4.538 15.002 1.00 0.00 7 GLY A N 12
ATOM 14987 C CA . GLY A 1 7 ? 5.974 -5.134 14.416 1.00 0.00 7 GLY A CA 12
ATOM 14988 C C . GLY A 1 7 ? 6.252 -5.774 13.070 1.00 0.00 7 GLY A C 12
ATOM 14989 O O . GLY A 1 7 ? 7.090 -5.294 12.306 1.00 0.00 7 GLY A O 12
ATOM 14993 N N . THR A 1 8 ? 5.548 -6.863 12.777 1.00 0.00 8 THR A N 12
ATOM 14994 C CA . THR A 1 8 ? 5.724 -7.571 11.515 1.00 0.00 8 THR A CA 12
ATOM 14995 C C . THR A 1 8 ? 4.389 -8.066 10.971 1.00 0.00 8 THR A C 12
ATOM 14996 O O . THR A 1 8 ? 3.532 -8.523 11.727 1.00 0.00 8 THR A O 12
ATOM 15007 N N . GLU A 1 9 ? 4.220 -7.973 9.656 1.00 0.00 9 GLU A N 12
ATOM 15008 C CA . GLU A 1 9 ? 2.988 -8.412 9.012 1.00 0.00 9 GLU A CA 12
ATOM 15009 C C . GLU A 1 9 ? 2.965 -9.931 8.859 1.00 0.00 9 GLU A C 12
ATOM 15010 O O . GLU A 1 9 ? 3.926 -10.530 8.379 1.00 0.00 9 GLU A O 12
ATOM 15022 N N . GLU A 1 10 ? 1.861 -10.545 9.272 1.00 0.00 10 GLU A N 12
ATOM 15023 C CA . GLU A 1 10 ? 1.714 -11.993 9.182 1.00 0.00 10 GLU A CA 12
ATOM 15024 C C . GLU A 1 10 ? 0.258 -12.405 9.383 1.00 0.00 10 GLU A C 12
ATOM 15025 O O . GLU A 1 10 ? -0.356 -12.076 10.398 1.00 0.00 10 GLU A O 12
ATOM 15037 N N . ARG A 1 11 ? -0.286 -13.127 8.409 1.00 0.00 11 ARG A N 12
ATOM 15038 C CA . ARG A 1 11 ? -1.669 -13.583 8.477 1.00 0.00 11 ARG A CA 12
ATOM 15039 C C . ARG A 1 11 ? -2.591 -12.456 8.935 1.00 0.00 11 ARG A C 12
ATOM 15040 O O . ARG A 1 11 ? -3.340 -12.606 9.901 1.00 0.00 11 ARG A O 12
ATOM 15061 N N . LEU A 1 12 ? -2.531 -11.329 8.235 1.00 0.00 12 LEU A N 12
ATOM 15062 C CA . LEU A 1 12 ? -3.361 -10.176 8.568 1.00 0.00 12 LEU A CA 12
ATOM 15063 C C . LEU A 1 12 ? -4.783 -10.360 8.049 1.00 0.00 12 LEU A C 12
ATOM 15064 O O . LEU A 1 12 ? -5.377 -9.435 7.494 1.00 0.00 12 LEU A O 12
ATOM 15080 N N . LYS A 1 13 ? -5.325 -11.558 8.236 1.00 0.00 13 LYS A N 12
ATOM 15081 C CA . LYS A 1 13 ? -6.679 -11.864 7.790 1.00 0.00 13 LYS A CA 12
ATOM 15082 C C . LYS A 1 13 ? -7.710 -11.115 8.629 1.00 0.00 13 LYS A C 12
ATOM 15083 O O . LYS A 1 13 ? -8.669 -10.558 8.097 1.00 0.00 13 LYS A O 12
ATOM 15102 N N . GLU A 1 14 ? -7.504 -11.106 9.942 1.00 0.00 14 GLU A N 12
ATOM 15103 C CA . GLU A 1 14 ? -8.416 -10.425 10.854 1.00 0.00 14 GLU A CA 12
ATOM 15104 C C . GLU A 1 14 ? -8.100 -8.933 10.925 1.00 0.00 14 GLU A C 12
ATOM 15105 O O . GLU A 1 14 ? -9.003 -8.096 10.913 1.00 0.00 14 GLU A O 12
ATOM 15117 N N . ILE A 1 15 ? -6.814 -8.610 10.999 1.00 0.00 15 ILE A N 12
ATOM 15118 C CA . ILE A 1 15 ? -6.379 -7.220 11.072 1.00 0.00 15 ILE A CA 12
ATOM 15119 C C . ILE A 1 15 ? -7.104 -6.363 10.040 1.00 0.00 15 ILE A C 12
ATOM 15120 O O . ILE A 1 15 ? -7.777 -5.393 10.388 1.00 0.00 15 ILE A O 12
ATOM 15136 N N . GLU A 1 16 ? -6.962 -6.729 8.770 1.00 0.00 16 GLU A N 12
ATOM 15137 C CA . GLU A 1 16 ? -7.605 -5.993 7.687 1.00 0.00 16 GLU A CA 12
ATOM 15138 C C . GLU A 1 16 ? -9.045 -5.640 8.049 1.00 0.00 16 GLU A C 12
ATOM 15139 O O . GLU A 1 16 ? -9.488 -4.510 7.848 1.00 0.00 16 GLU A O 12
ATOM 15151 N N . ALA A 1 17 ? -9.771 -6.617 8.583 1.00 0.00 17 ALA A N 12
ATOM 15152 C CA . ALA A 1 17 ? -11.159 -6.411 8.974 1.00 0.00 17 ALA A CA 12
ATOM 15153 C C . ALA A 1 17 ? -11.297 -5.200 9.891 1.00 0.00 17 ALA A C 12
ATOM 15154 O O . ALA A 1 17 ? -12.238 -4.416 9.764 1.00 0.00 17 ALA A O 12
ATOM 15161 N N . LYS A 1 18 ? -10.355 -5.054 10.816 1.00 0.00 18 LYS A N 12
ATOM 15162 C CA . LYS A 1 18 ? -10.370 -3.938 11.755 1.00 0.00 18 LYS A CA 12
ATOM 15163 C C . LYS A 1 18 ? -10.444 -2.606 11.016 1.00 0.00 18 LYS A C 12
ATOM 15164 O O . LYS A 1 18 ? -11.213 -1.720 11.390 1.00 0.00 18 LYS A O 12
ATOM 15183 N N . TYR A 1 19 ? -9.643 -2.472 9.966 1.00 0.00 19 TYR A N 12
ATOM 15184 C CA . TYR A 1 19 ? -9.617 -1.247 9.175 1.00 0.00 19 TYR A CA 12
ATOM 15185 C C . TYR A 1 19 ? -10.982 -0.974 8.549 1.00 0.00 19 TYR A C 12
ATOM 15186 O O . TYR A 1 19 ? -11.481 0.150 8.589 1.00 0.00 19 TYR A O 12
ATOM 15204 N N . ASP A 1 20 ? -11.580 -2.011 7.974 1.00 0.00 20 ASP A N 12
ATOM 15205 C CA . ASP A 1 20 ? -12.887 -1.886 7.341 1.00 0.00 20 ASP A CA 12
ATOM 15206 C C . ASP A 1 20 ? -13.869 -1.166 8.261 1.00 0.00 20 ASP A C 12
ATOM 15207 O O . ASP A 1 20 ? -14.689 -0.369 7.807 1.00 0.00 20 ASP A O 12
ATOM 15216 N N . GLU A 1 21 ? -13.780 -1.455 9.555 1.00 0.00 21 GLU A N 12
ATOM 15217 C CA . GLU A 1 21 ? -14.662 -0.837 10.538 1.00 0.00 21 GLU A CA 12
ATOM 15218 C C . GLU A 1 21 ? -14.551 0.684 10.488 1.00 0.00 21 GLU A C 12
ATOM 15219 O O . GLU A 1 21 ? -15.518 1.397 10.759 1.00 0.00 21 GLU A O 12
ATOM 15231 N N . ILE A 1 22 ? -13.366 1.174 10.140 1.00 0.00 22 ILE A N 12
ATOM 15232 C CA . ILE A 1 22 ? -13.128 2.609 10.054 1.00 0.00 22 ILE A CA 12
ATOM 15233 C C . ILE A 1 22 ? -13.715 3.187 8.770 1.00 0.00 22 ILE A C 12
ATOM 15234 O O . ILE A 1 22 ? -14.127 4.346 8.731 1.00 0.00 22 ILE A O 12
ATOM 15250 N N . ALA A 1 23 ? -13.750 2.371 7.722 1.00 0.00 23 ALA A N 12
ATOM 15251 C CA . ALA A 1 23 ? -14.290 2.800 6.438 1.00 0.00 23 ALA A CA 12
ATOM 15252 C C . ALA A 1 23 ? -15.626 2.122 6.150 1.00 0.00 23 ALA A C 12
ATOM 15253 O O . ALA A 1 23 ? -15.946 1.822 5.000 1.00 0.00 23 ALA A O 12
ATOM 15260 N N . LYS A 1 24 ? -16.401 1.882 7.202 1.00 0.00 24 LYS A N 12
ATOM 15261 C CA . LYS A 1 24 ? -17.702 1.239 7.063 1.00 0.00 24 LYS A CA 12
ATOM 15262 C C . LYS A 1 24 ? -18.623 2.063 6.168 1.00 0.00 24 LYS A C 12
ATOM 15263 O O . LYS A 1 24 ? -19.284 1.525 5.279 1.00 0.00 24 LYS A O 12
ATOM 15282 N N . ASP A 1 25 ? -18.659 3.369 6.406 1.00 0.00 25 ASP A N 12
ATOM 15283 C CA . ASP A 1 25 ? -19.496 4.267 5.619 1.00 0.00 25 ASP A CA 12
ATOM 15284 C C . ASP A 1 25 ? -18.740 4.787 4.401 1.00 0.00 25 ASP A C 12
ATOM 15285 O O . ASP A 1 25 ? -19.338 5.085 3.367 1.00 0.00 25 ASP A O 12
ATOM 15294 N N . TRP A 1 26 ? -17.422 4.895 4.530 1.00 0.00 26 TRP A N 12
ATOM 15295 C CA . TRP A 1 26 ? -16.584 5.380 3.440 1.00 0.00 26 TRP A CA 12
ATOM 15296 C C . TRP A 1 26 ? -16.919 4.664 2.136 1.00 0.00 26 TRP A C 12
ATOM 15297 O O . TRP A 1 26 ? -16.879 3.437 2.046 1.00 0.00 26 TRP A O 12
ATOM 15318 N N . PRO A 1 27 ? -17.258 5.446 1.100 1.00 0.00 27 PRO A N 12
ATOM 15319 C CA . PRO A 1 27 ? -17.606 4.908 -0.218 1.00 0.00 27 PRO A CA 12
ATOM 15320 C C . PRO A 1 27 ? -16.400 4.311 -0.937 1.00 0.00 27 PRO A C 12
ATOM 15321 O O . PRO A 1 27 ? -15.255 4.546 -0.551 1.00 0.00 27 PRO A O 12
ATOM 15332 N N . LYS A 1 28 ? -16.665 3.537 -1.984 1.00 0.00 28 LYS A N 12
ATOM 15333 C CA . LYS A 1 28 ? -15.603 2.907 -2.758 1.00 0.00 28 LYS A CA 12
ATOM 15334 C C . LYS A 1 28 ? -15.087 3.849 -3.841 1.00 0.00 28 LYS A C 12
ATOM 15335 O O . LYS A 1 28 ? -13.896 3.862 -4.152 1.00 0.00 28 LYS A O 12
ATOM 15354 N N . LYS A 1 29 ? -15.991 4.638 -4.413 1.00 0.00 29 LYS A N 12
ATOM 15355 C CA . LYS A 1 29 ? -15.628 5.585 -5.459 1.00 0.00 29 LYS A CA 12
ATOM 15356 C C . LYS A 1 29 ? -16.032 7.004 -5.072 1.00 0.00 29 LYS A C 12
ATOM 15357 O O . LYS A 1 29 ? -17.213 7.292 -4.874 1.00 0.00 29 LYS A O 12
ATOM 15376 N N . VAL A 1 30 ? -15.045 7.889 -4.968 1.00 0.00 30 VAL A N 12
ATOM 15377 C CA . VAL A 1 30 ? -15.298 9.278 -4.607 1.00 0.00 30 VAL A CA 12
ATOM 15378 C C . VAL A 1 30 ? -14.762 10.229 -5.671 1.00 0.00 30 VAL A C 12
ATOM 15379 O O . VAL A 1 30 ? -13.723 9.973 -6.282 1.00 0.00 30 VAL A O 12
ATOM 15392 N N . LYS A 1 31 ? -15.476 11.328 -5.890 1.00 0.00 31 LYS A N 12
ATOM 15393 C CA . LYS A 1 31 ? -15.073 12.319 -6.879 1.00 0.00 31 LYS A CA 12
ATOM 15394 C C . LYS A 1 31 ? -14.492 13.558 -6.203 1.00 0.00 31 LYS A C 12
ATOM 15395 O O . LYS A 1 31 ? -15.229 14.390 -5.672 1.00 0.00 31 LYS A O 12
ATOM 15414 N N . HIS A 1 32 ? -13.169 13.675 -6.228 1.00 0.00 32 HIS A N 12
ATOM 15415 C CA . HIS A 1 32 ? -12.490 14.813 -5.619 1.00 0.00 32 HIS A CA 12
ATOM 15416 C C . HIS A 1 32 ? -12.544 16.032 -6.536 1.00 0.00 32 HIS A C 12
ATOM 15417 O O . HIS A 1 32 ? -12.752 15.904 -7.743 1.00 0.00 32 HIS A O 12
ATOM 15431 N N . VAL A 1 33 ? -12.355 17.212 -5.955 1.00 0.00 33 VAL A N 12
ATOM 15432 C CA . VAL A 1 33 ? -12.382 18.453 -6.720 1.00 0.00 33 VAL A CA 12
ATOM 15433 C C . VAL A 1 33 ? -11.161 18.567 -7.626 1.00 0.00 33 VAL A C 12
ATOM 15434 O O . VAL A 1 33 ? -11.284 18.849 -8.819 1.00 0.00 33 VAL A O 12
ATOM 15447 N N . LEU A 1 34 ? -9.984 18.345 -7.053 1.00 0.00 34 LEU A N 12
ATOM 15448 C CA . LEU A 1 34 ? -8.738 18.422 -7.809 1.00 0.00 34 LEU A CA 12
ATOM 15449 C C . LEU A 1 34 ? -8.692 17.349 -8.892 1.00 0.00 34 LEU A C 12
ATOM 15450 O O . LEU A 1 34 ? -7.979 17.487 -9.887 1.00 0.00 34 LEU A O 12
ATOM 15466 N N . HIS A 1 35 ? -9.457 16.281 -8.693 1.00 0.00 35 HIS A N 12
ATOM 15467 C CA . HIS A 1 35 ? -9.506 15.185 -9.654 1.00 0.00 35 HIS A CA 12
ATOM 15468 C C . HIS A 1 35 ? -10.936 14.934 -10.120 1.00 0.00 35 HIS A C 12
ATOM 15469 O O . HIS A 1 35 ? -11.267 13.840 -10.577 1.00 0.00 35 HIS A O 12
ATOM 15483 N N . GLU A 1 36 ? -11.780 15.954 -10.001 1.00 0.00 36 GLU A N 12
ATOM 15484 C CA . GLU A 1 36 ? -13.176 15.842 -10.409 1.00 0.00 36 GLU A CA 12
ATOM 15485 C C . GLU A 1 36 ? -13.304 15.025 -11.692 1.00 0.00 36 GLU A C 12
ATOM 15486 O O . GLU A 1 36 ? -14.284 14.308 -11.887 1.00 0.00 36 GLU A O 12
ATOM 15498 N N . GLU A 1 37 ? -12.305 15.141 -12.562 1.00 0.00 37 GLU A N 12
ATOM 15499 C CA . GLU A 1 37 ? -12.307 14.414 -13.826 1.00 0.00 37 GLU A CA 12
ATOM 15500 C C . GLU A 1 37 ? -12.859 13.004 -13.642 1.00 0.00 37 GLU A C 12
ATOM 15501 O O . GLU A 1 37 ? -13.759 12.577 -14.367 1.00 0.00 37 GLU A O 12
ATOM 15513 N N . HIS A 1 38 ? -12.314 12.283 -12.667 1.00 0.00 38 HIS A N 12
ATOM 15514 C CA . HIS A 1 38 ? -12.751 10.920 -12.387 1.00 0.00 38 HIS A CA 12
ATOM 15515 C C . HIS A 1 38 ? -12.935 10.706 -10.888 1.00 0.00 38 HIS A C 12
ATOM 15516 O O . HIS A 1 38 ? -12.578 11.564 -10.081 1.00 0.00 38 HIS A O 12
ATOM 15530 N N . GLU A 1 39 ? -13.496 9.557 -10.523 1.00 0.00 39 GLU A N 12
ATOM 15531 C CA . GLU A 1 39 ? -13.728 9.232 -9.121 1.00 0.00 39 GLU A CA 12
ATOM 15532 C C . GLU A 1 39 ? -12.664 8.269 -8.602 1.00 0.00 39 GLU A C 12
ATOM 15533 O O . GLU A 1 39 ? -12.459 7.192 -9.162 1.00 0.00 39 GLU A O 12
ATOM 15545 N N . LEU A 1 40 ? -11.989 8.666 -7.528 1.00 0.00 40 LEU A N 12
ATOM 15546 C CA . LEU A 1 40 ? -10.945 7.839 -6.932 1.00 0.00 40 LEU A CA 12
ATOM 15547 C C . LEU A 1 40 ? -11.512 6.506 -6.456 1.00 0.00 40 LEU A C 12
ATOM 15548 O O . LEU A 1 40 ? -12.727 6.315 -6.420 1.00 0.00 40 LEU A O 12
ATOM 15564 N N . GLU A 1 41 ? -10.623 5.588 -6.089 1.00 0.00 41 GLU A N 12
ATOM 15565 C CA . GLU A 1 41 ? -11.036 4.273 -5.613 1.00 0.00 41 GLU A CA 12
ATOM 15566 C C . GLU A 1 41 ? -10.287 3.896 -4.337 1.00 0.00 41 GLU A C 12
ATOM 15567 O O . GLU A 1 41 ? -9.168 3.385 -4.389 1.00 0.00 41 GLU A O 12
ATOM 15579 N N . LEU A 1 42 ? -10.913 4.153 -3.194 1.00 0.00 42 LEU A N 12
ATOM 15580 C CA . LEU A 1 42 ? -10.307 3.842 -1.904 1.00 0.00 42 LEU A CA 12
ATOM 15581 C C . LEU A 1 42 ? -9.424 2.601 -2.002 1.00 0.00 42 LEU A C 12
ATOM 15582 O O . LEU A 1 42 ? -9.918 1.473 -2.006 1.00 0.00 42 LEU A O 12
ATOM 15598 N N . THR A 1 43 ? -8.115 2.818 -2.078 1.00 0.00 43 THR A N 12
ATOM 15599 C CA . THR A 1 43 ? -7.163 1.718 -2.174 1.00 0.00 43 THR A CA 12
ATOM 15600 C C . THR A 1 43 ? -6.296 1.630 -0.923 1.00 0.00 43 THR A C 12
ATOM 15601 O O . THR A 1 43 ? -5.867 2.648 -0.381 1.00 0.00 43 THR A O 12
ATOM 15612 N N . ARG A 1 44 ? -6.043 0.406 -0.470 1.00 0.00 44 ARG A N 12
ATOM 15613 C CA . ARG A 1 44 ? -5.227 0.186 0.718 1.00 0.00 44 ARG A CA 12
ATOM 15614 C C . ARG A 1 44 ? -3.761 0.504 0.438 1.00 0.00 44 ARG A C 12
ATOM 15615 O O . ARG A 1 44 ? -3.175 -0.007 -0.516 1.00 0.00 44 ARG A O 12
ATOM 15636 N N . VAL A 1 45 ? -3.175 1.353 1.277 1.00 0.00 45 VAL A N 12
ATOM 15637 C CA . VAL A 1 45 ? -1.778 1.740 1.120 1.00 0.00 45 VAL A CA 12
ATOM 15638 C C . VAL A 1 45 ? -1.099 1.908 2.475 1.00 0.00 45 VAL A C 12
ATOM 15639 O O . VAL A 1 45 ? -1.710 2.385 3.431 1.00 0.00 45 VAL A O 12
ATOM 15652 N N . GLN A 1 46 ? 0.167 1.512 2.549 1.00 0.00 46 GLN A N 12
ATOM 15653 C CA . GLN A 1 46 ? 0.929 1.618 3.788 1.00 0.00 46 GLN A CA 12
ATOM 15654 C C . GLN A 1 46 ? 1.222 3.077 4.123 1.00 0.00 46 GLN A C 12
ATOM 15655 O O . GLN A 1 46 ? 0.998 3.523 5.248 1.00 0.00 46 GLN A O 12
ATOM 15669 N N . VAL A 1 47 ? 1.726 3.816 3.139 1.00 0.00 47 VAL A N 12
ATOM 15670 C CA . VAL A 1 47 ? 2.049 5.224 3.329 1.00 0.00 47 VAL A CA 12
ATOM 15671 C C . VAL A 1 47 ? 2.045 5.973 2.002 1.00 0.00 47 VAL A C 12
ATOM 15672 O O . VAL A 1 47 ? 2.409 5.421 0.964 1.00 0.00 47 VAL A O 12
ATOM 15685 N N . TYR A 1 48 ? 1.630 7.235 2.042 1.00 0.00 48 TYR A N 12
ATOM 15686 C CA . TYR A 1 48 ? 1.576 8.060 0.841 1.00 0.00 48 TYR A CA 12
ATOM 15687 C C . TYR A 1 48 ? 1.616 9.543 1.197 1.00 0.00 48 TYR A C 12
ATOM 15688 O O . TYR A 1 48 ? 1.777 9.911 2.361 1.00 0.00 48 TYR A O 12
ATOM 15706 N N . THR A 1 49 ? 1.468 10.392 0.185 1.00 0.00 49 THR A N 12
ATOM 15707 C CA . THR A 1 49 ? 1.488 11.835 0.389 1.00 0.00 49 THR A CA 12
ATOM 15708 C C . THR A 1 49 ? 0.289 12.501 -0.277 1.00 0.00 49 THR A C 12
ATOM 15709 O O . THR A 1 49 ? 0.161 12.491 -1.502 1.00 0.00 49 THR A O 12
ATOM 15720 N N . CYS A 1 50 ? -0.588 13.080 0.537 1.00 0.00 50 CYS A N 12
ATOM 15721 C CA . CYS A 1 50 ? -1.777 13.752 0.027 1.00 0.00 50 CYS A CA 12
ATOM 15722 C C . CYS A 1 50 ? -1.412 15.080 -0.631 1.00 0.00 50 CYS A C 12
ATOM 15723 O O . CYS A 1 50 ? -0.704 15.900 -0.047 1.00 0.00 50 CYS A O 12
ATOM 15730 N N . ASP A 1 51 ? -1.900 15.283 -1.850 1.00 0.00 51 ASP A N 12
ATOM 15731 C CA . ASP A 1 51 ? -1.627 16.511 -2.587 1.00 0.00 51 ASP A CA 12
ATOM 15732 C C . ASP A 1 51 ? -2.699 17.560 -2.312 1.00 0.00 51 ASP A C 12
ATOM 15733 O O . ASP A 1 51 ? -2.937 18.451 -3.129 1.00 0.00 51 ASP A O 12
ATOM 15742 N N . LYS A 1 52 ? -3.346 17.449 -1.157 1.00 0.00 52 LYS A N 12
ATOM 15743 C CA . LYS A 1 52 ? -4.394 18.387 -0.772 1.00 0.00 52 LYS A CA 12
ATOM 15744 C C . LYS A 1 52 ? -4.018 19.129 0.506 1.00 0.00 52 LYS A C 12
ATOM 15745 O O . LYS A 1 52 ? -3.783 20.338 0.488 1.00 0.00 52 LYS A O 12
ATOM 15764 N N . CYS A 1 53 ? -3.961 18.398 1.614 1.00 0.00 53 CYS A N 12
ATOM 15765 C CA . CYS A 1 53 ? -3.612 18.986 2.902 1.00 0.00 53 CYS A CA 12
ATOM 15766 C C . CYS A 1 53 ? -2.123 18.817 3.191 1.00 0.00 53 CYS A C 12
ATOM 15767 O O . CYS A 1 53 ? -1.648 19.166 4.271 1.00 0.00 53 CYS A O 12
ATOM 15774 N N . GLU A 1 54 ? -1.394 18.280 2.218 1.00 0.00 54 GLU A N 12
ATOM 15775 C CA . GLU A 1 54 ? 0.040 18.064 2.369 1.00 0.00 54 GLU A CA 12
ATOM 15776 C C . GLU A 1 54 ? 0.333 17.166 3.568 1.00 0.00 54 GLU A C 12
ATOM 15777 O O . GLU A 1 54 ? 1.285 17.396 4.311 1.00 0.00 54 GLU A O 12
ATOM 15789 N N . GLU A 1 55 ? -0.496 16.142 3.748 1.00 0.00 55 GLU A N 12
ATOM 15790 C CA . GLU A 1 55 ? -0.327 15.209 4.857 1.00 0.00 55 GLU A CA 12
ATOM 15791 C C . GLU A 1 55 ? -0.137 13.784 4.345 1.00 0.00 55 GLU A C 12
ATOM 15792 O O . GLU A 1 55 ? -0.335 13.507 3.162 1.00 0.00 55 GLU A O 12
ATOM 15804 N N . GLU A 1 56 ? 0.248 12.885 5.245 1.00 0.00 56 GLU A N 12
ATOM 15805 C CA . GLU A 1 56 ? 0.466 11.489 4.885 1.00 0.00 56 GLU A CA 12
ATOM 15806 C C . GLU A 1 56 ? -0.557 10.585 5.566 1.00 0.00 56 GLU A C 12
ATOM 15807 O O . GLU A 1 56 ? -0.710 10.613 6.787 1.00 0.00 56 GLU A O 12
ATOM 15819 N N . GLY A 1 57 ? -1.256 9.784 4.768 1.00 0.00 57 GLY A N 12
ATOM 15820 C CA . GLY A 1 57 ? -2.256 8.883 5.311 1.00 0.00 57 GLY A CA 12
ATOM 15821 C C . GLY A 1 57 ? -1.700 7.502 5.594 1.00 0.00 57 GLY A C 12
ATOM 15822 O O . GLY A 1 57 ? -0.508 7.252 5.404 1.00 0.00 57 GLY A O 12
ATOM 15826 N N . THR A 1 58 ? -2.563 6.600 6.050 1.00 0.00 58 THR A N 12
ATOM 15827 C CA . THR A 1 58 ? -2.151 5.237 6.362 1.00 0.00 58 THR A CA 12
ATOM 15828 C C . THR A 1 58 ? -3.350 4.296 6.406 1.00 0.00 58 THR A C 12
ATOM 15829 O O . THR A 1 58 ? -4.416 4.659 6.904 1.00 0.00 58 THR A O 12
ATOM 15840 N N . ILE A 1 59 ? -3.168 3.088 5.884 1.00 0.00 59 ILE A N 12
ATOM 15841 C CA . ILE A 1 59 ? -4.235 2.096 5.866 1.00 0.00 59 ILE A CA 12
ATOM 15842 C C . ILE A 1 59 ? -5.469 2.628 5.147 1.00 0.00 59 ILE A C 12
ATOM 15843 O O . ILE A 1 59 ? -6.588 2.179 5.396 1.00 0.00 59 ILE A O 12
ATOM 15859 N N . TRP A 1 60 ? -5.258 3.586 4.251 1.00 0.00 60 TRP A N 12
ATOM 15860 C CA . TRP A 1 60 ? -6.353 4.179 3.493 1.00 0.00 60 TRP A CA 12
ATOM 15861 C C . TRP A 1 60 ? -5.844 5.282 2.572 1.00 0.00 60 TRP A C 12
ATOM 15862 O O . TRP A 1 60 ? -5.079 6.150 2.991 1.00 0.00 60 TRP A O 12
ATOM 15883 N N . SER A 1 61 ? -6.272 5.241 1.314 1.00 0.00 61 SER A N 12
ATOM 15884 C CA . SER A 1 61 ? -5.855 6.235 0.332 1.00 0.00 61 SER A CA 12
ATOM 15885 C C . SER A 1 61 ? -6.638 6.076 -0.968 1.00 0.00 61 SER A C 12
ATOM 15886 O O . SER A 1 61 ? -6.547 5.048 -1.639 1.00 0.00 61 SER A O 12
ATOM 15894 N N . TYR A 1 62 ? -7.408 7.101 -1.316 1.00 0.00 62 TYR A N 12
ATOM 15895 C CA . TYR A 1 62 ? -8.210 7.076 -2.534 1.00 0.00 62 TYR A CA 12
ATOM 15896 C C . TYR A 1 62 ? -7.328 7.226 -3.770 1.00 0.00 62 TYR A C 12
ATOM 15897 O O . TYR A 1 62 ? -6.930 8.334 -4.132 1.00 0.00 62 TYR A O 12
ATOM 15915 N N . HIS A 1 63 ? -7.027 6.103 -4.414 1.00 0.00 63 HIS A N 12
ATOM 15916 C CA . HIS A 1 63 ? -6.193 6.108 -5.611 1.00 0.00 63 HIS A CA 12
ATOM 15917 C C . HIS A 1 63 ? -7.037 5.879 -6.861 1.00 0.00 63 HIS A C 12
ATOM 15918 O O . HIS A 1 63 ? -8.089 5.242 -6.805 1.00 0.00 63 HIS A O 12
ATOM 15932 N N . CYS A 1 64 ? -6.569 6.403 -7.989 1.00 0.00 64 CYS A N 12
ATOM 15933 C CA . CYS A 1 64 ? -7.280 6.258 -9.253 1.00 0.00 64 CYS A CA 12
ATOM 15934 C C . CYS A 1 64 ? -6.522 5.331 -10.200 1.00 0.00 64 CYS A C 12
ATOM 15935 O O . CYS A 1 64 ? -5.329 5.514 -10.441 1.00 0.00 64 CYS A O 12
ATOM 15942 N N . ASP A 1 65 ? -7.224 4.337 -10.732 1.00 0.00 65 ASP A N 12
ATOM 15943 C CA . ASP A 1 65 ? -6.619 3.382 -11.654 1.00 0.00 65 ASP A CA 12
ATOM 15944 C C . ASP A 1 65 ? -6.558 3.954 -13.067 1.00 0.00 65 ASP A C 12
ATOM 15945 O O . ASP A 1 65 ? -6.619 3.214 -14.048 1.00 0.00 65 ASP A O 12
ATOM 15954 N N . GLU A 1 66 ? -6.438 5.274 -13.160 1.00 0.00 66 GLU A N 12
ATOM 15955 C CA . GLU A 1 66 ? -6.370 5.945 -14.453 1.00 0.00 66 GLU A CA 12
ATOM 15956 C C . GLU A 1 66 ? -5.262 6.994 -14.465 1.00 0.00 66 GLU A C 12
ATOM 15957 O O . GLU A 1 66 ? -4.399 6.992 -15.344 1.00 0.00 66 GLU A O 12
ATOM 15969 N N . CYS A 1 67 ? -5.292 7.889 -13.484 1.00 0.00 67 CYS A N 12
ATOM 15970 C CA . CYS A 1 67 ? -4.292 8.945 -13.381 1.00 0.00 67 CYS A CA 12
ATOM 15971 C C . CYS A 1 67 ? -3.341 8.680 -12.217 1.00 0.00 67 CYS A C 12
ATOM 15972 O O . CYS A 1 67 ? -2.246 9.241 -12.157 1.00 0.00 67 CYS A O 12
ATOM 15979 N N . ASP A 1 68 ? -3.766 7.823 -11.296 1.00 0.00 68 ASP A N 12
ATOM 15980 C CA . ASP A 1 68 ? -2.952 7.483 -10.135 1.00 0.00 68 ASP A CA 12
ATOM 15981 C C . ASP A 1 68 ? -2.952 8.621 -9.118 1.00 0.00 68 ASP A C 12
ATOM 15982 O O . ASP A 1 68 ? -1.905 8.997 -8.592 1.00 0.00 68 ASP A O 12
ATOM 15991 N N . PHE A 1 69 ? -4.134 9.165 -8.848 1.00 0.00 69 PHE A N 12
ATOM 15992 C CA . PHE A 1 69 ? -4.271 10.262 -7.897 1.00 0.00 69 PHE A CA 12
ATOM 15993 C C . PHE A 1 69 ? -4.639 9.737 -6.512 1.00 0.00 69 PHE A C 12
ATOM 15994 O O . PHE A 1 69 ? -5.658 9.067 -6.341 1.00 0.00 69 PHE A O 12
ATOM 16011 N N . ASP A 1 70 ? -3.803 10.047 -5.527 1.00 0.00 70 ASP A N 12
ATOM 16012 C CA . ASP A 1 70 ? -4.040 9.608 -4.157 1.00 0.00 70 ASP A CA 12
ATOM 16013 C C . ASP A 1 70 ? -4.579 10.753 -3.305 1.00 0.00 70 ASP A C 12
ATOM 16014 O O . ASP A 1 70 ? -4.328 11.925 -3.590 1.00 0.00 70 ASP A O 12
ATOM 16023 N N . LEU A 1 71 ? -5.321 10.407 -2.259 1.00 0.00 71 LEU A N 12
ATOM 16024 C CA . LEU A 1 71 ? -5.897 11.406 -1.365 1.00 0.00 71 LEU A CA 12
ATOM 16025 C C . LEU A 1 71 ? -6.232 10.794 -0.009 1.00 0.00 71 LEU A C 12
ATOM 16026 O O . LEU A 1 71 ? -6.034 9.598 0.211 1.00 0.00 71 LEU A O 12
ATOM 16042 N N . HIS A 1 72 ? -6.743 11.621 0.898 1.00 0.00 72 HIS A N 12
ATOM 16043 C CA . HIS A 1 72 ? -7.109 11.161 2.233 1.00 0.00 72 HIS A CA 12
ATOM 16044 C C . HIS A 1 72 ? -8.591 10.800 2.296 1.00 0.00 72 HIS A C 12
ATOM 16045 O O . HIS A 1 72 ? -9.395 11.300 1.510 1.00 0.00 72 HIS A O 12
ATOM 16059 N N . ALA A 1 73 ? -8.943 9.928 3.235 1.00 0.00 73 ALA A N 12
ATOM 16060 C CA . ALA A 1 73 ? -10.327 9.501 3.401 1.00 0.00 73 ALA A CA 12
ATOM 16061 C C . ALA A 1 73 ? -11.235 10.689 3.702 1.00 0.00 73 ALA A C 12
ATOM 16062 O O . ALA A 1 73 ? -12.313 10.822 3.124 1.00 0.00 73 ALA A O 12
ATOM 16069 N N . LYS A 1 74 ? -10.792 11.550 4.612 1.00 0.00 74 LYS A N 12
ATOM 16070 C CA . LYS A 1 74 ? -11.564 12.728 4.991 1.00 0.00 74 LYS A CA 12
ATOM 16071 C C . LYS A 1 74 ? -11.524 13.782 3.889 1.00 0.00 74 LYS A C 12
ATOM 16072 O O . LYS A 1 74 ? -12.512 14.474 3.642 1.00 0.00 74 LYS A O 12
ATOM 16091 N N . CYS A 1 75 ? -10.377 13.899 3.229 1.00 0.00 75 CYS A N 12
ATOM 16092 C CA . CYS A 1 75 ? -10.208 14.867 2.153 1.00 0.00 75 CYS A CA 12
ATOM 16093 C C . CYS A 1 75 ? -11.145 14.557 0.989 1.00 0.00 75 CYS A C 12
ATOM 16094 O O . CYS A 1 75 ? -11.773 15.454 0.429 1.00 0.00 75 CYS A O 12
ATOM 16101 N N . ALA A 1 76 ? -11.232 13.279 0.632 1.00 0.00 76 ALA A N 12
ATOM 16102 C CA . ALA A 1 76 ? -12.094 12.850 -0.462 1.00 0.00 76 ALA A CA 12
ATOM 16103 C C . ALA A 1 76 ? -13.565 12.940 -0.071 1.00 0.00 76 ALA A C 12
ATOM 16104 O O . ALA A 1 76 ? -14.403 13.369 -0.865 1.00 0.00 76 ALA A O 12
ATOM 16111 N N . LEU A 1 77 ? -13.872 12.533 1.155 1.00 0.00 77 LEU A N 12
ATOM 16112 C CA . LEU A 1 77 ? -15.243 12.568 1.652 1.00 0.00 77 LEU A CA 12
ATOM 16113 C C . LEU A 1 77 ? -15.737 14.005 1.788 1.00 0.00 77 LEU A C 12
ATOM 16114 O O . LEU A 1 77 ? -16.751 14.381 1.203 1.00 0.00 77 LEU A O 12
ATOM 16130 N N . ASN A 1 78 ? -15.011 14.804 2.564 1.00 0.00 78 ASN A N 12
ATOM 16131 C CA . ASN A 1 78 ? -15.374 16.200 2.776 1.00 0.00 78 ASN A CA 12
ATOM 16132 C C . ASN A 1 78 ? -14.546 17.119 1.883 1.00 0.00 78 ASN A C 12
ATOM 16133 O O . ASN A 1 78 ? -13.397 16.817 1.562 1.00 0.00 78 ASN A O 12
ATOM 16144 N N . GLU A 1 79 ? -15.138 18.241 1.486 1.00 0.00 79 GLU A N 12
ATOM 16145 C CA . GLU A 1 79 ? -14.455 19.203 0.630 1.00 0.00 79 GLU A CA 12
ATOM 16146 C C . GLU A 1 79 ? -14.007 20.423 1.431 1.00 0.00 79 GLU A C 12
ATOM 16147 O O . GLU A 1 79 ? -14.818 21.087 2.076 1.00 0.00 79 GLU A O 12
ATOM 16159 N N . ASP A 1 80 ? -12.711 20.709 1.386 1.00 0.00 80 ASP A N 12
ATOM 16160 C CA . ASP A 1 80 ? -12.154 21.848 2.107 1.00 0.00 80 ASP A CA 12
ATOM 16161 C C . ASP A 1 80 ? -11.307 22.715 1.181 1.00 0.00 80 ASP A C 12
ATOM 16162 O O . ASP A 1 80 ? -10.091 22.542 1.089 1.00 0.00 80 ASP A O 12
ATOM 16171 N N . THR A 1 81 ? -11.957 23.650 0.495 1.00 0.00 81 THR A N 12
ATOM 16172 C CA . THR A 1 81 ? -11.265 24.543 -0.426 1.00 0.00 81 THR A CA 12
ATOM 16173 C C . THR A 1 81 ? -10.127 25.279 0.273 1.00 0.00 81 THR A C 12
ATOM 16174 O O . THR A 1 81 ? -10.353 26.249 0.997 1.00 0.00 81 THR A O 12
ATOM 16185 N N . LYS A 1 82 ? -8.903 24.812 0.052 1.00 0.00 82 LYS A N 12
ATOM 16186 C CA . LYS A 1 82 ? -7.728 25.427 0.659 1.00 0.00 82 LYS A CA 12
ATOM 16187 C C . LYS A 1 82 ? -6.642 25.670 -0.384 1.00 0.00 82 LYS A C 12
ATOM 16188 O O . LYS A 1 82 ? -5.461 25.433 -0.129 1.00 0.00 82 LYS A O 12
ATOM 16207 N N . GLU A 1 83 ? -7.049 26.146 -1.557 1.00 0.00 83 GLU A N 12
ATOM 16208 C CA . GLU A 1 83 ? -6.108 26.421 -2.636 1.00 0.00 83 GLU A CA 12
ATOM 16209 C C . GLU A 1 83 ? -4.895 27.188 -2.119 1.00 0.00 83 GLU A C 12
ATOM 16210 O O . GLU A 1 83 ? -4.955 27.832 -1.071 1.00 0.00 83 GLU A O 12
ATOM 16222 N N . SER A 1 84 ? -3.794 27.114 -2.860 1.00 0.00 84 SER A N 12
ATOM 16223 C CA . SER A 1 84 ? -2.565 27.797 -2.475 1.00 0.00 84 SER A CA 12
ATOM 16224 C C . SER A 1 84 ? -1.552 27.777 -3.616 1.00 0.00 84 SER A C 12
ATOM 16225 O O . SER A 1 84 ? -1.779 27.154 -4.652 1.00 0.00 84 SER A O 12
ATOM 16233 N N . GLY A 1 85 ? -0.432 28.466 -3.416 1.00 0.00 85 GLY A N 12
ATOM 16234 C CA . GLY A 1 85 ? 0.599 28.515 -4.436 1.00 0.00 85 GLY A CA 12
ATOM 16235 C C . GLY A 1 85 ? 1.316 27.190 -4.600 1.00 0.00 85 GLY A C 12
ATOM 16236 O O . GLY A 1 85 ? 1.790 26.592 -3.634 1.00 0.00 85 GLY A O 12
ATOM 16240 N N . PRO A 1 86 ? 1.402 26.710 -5.850 1.00 0.00 86 PRO A N 12
ATOM 16241 C CA . PRO A 1 86 ? 2.063 25.441 -6.167 1.00 0.00 86 PRO A CA 12
ATOM 16242 C C . PRO A 1 86 ? 3.576 25.515 -5.987 1.00 0.00 86 PRO A C 12
ATOM 16243 O O . PRO A 1 86 ? 4.287 24.538 -6.223 1.00 0.00 86 PRO A O 12
ATOM 16254 N N . SER A 1 87 ? 4.061 26.679 -5.568 1.00 0.00 87 SER A N 12
ATOM 16255 C CA . SER A 1 87 ? 5.490 26.881 -5.360 1.00 0.00 87 SER A CA 12
ATOM 16256 C C . SER A 1 87 ? 5.812 26.992 -3.873 1.00 0.00 87 SER A C 12
ATOM 16257 O O . SER A 1 87 ? 5.919 28.092 -3.330 1.00 0.00 87 SER A O 12
ATOM 16265 N N . SER A 1 88 ? 5.965 25.845 -3.219 1.00 0.00 88 SER A N 12
ATOM 16266 C CA . SER A 1 88 ? 6.270 25.812 -1.794 1.00 0.00 88 SER A CA 12
ATOM 16267 C C . SER A 1 88 ? 7.525 24.986 -1.526 1.00 0.00 88 SER A C 12
ATOM 16268 O O . SER A 1 88 ? 8.467 25.456 -0.891 1.00 0.00 88 SER A O 12
ATOM 16276 N N . GLY A 1 89 ? 7.528 23.750 -2.017 1.00 0.00 89 GLY A N 12
ATOM 16277 C CA . GLY A 1 89 ? 8.670 22.877 -1.821 1.00 0.00 89 GLY A CA 12
ATOM 16278 C C . GLY A 1 89 ? 8.274 21.513 -1.292 1.00 0.00 89 GLY A C 12
ATOM 16279 O O . GLY A 1 89 ? 7.820 20.677 -2.073 1.00 0.00 89 GLY A O 12
ATOM 16285 N N . GLY A 1 1 ? 23.603 -15.117 23.516 1.00 0.00 1 GLY A N 13
ATOM 16286 C CA . GLY A 1 1 ? 22.287 -15.711 23.665 1.00 0.00 1 GLY A CA 13
ATOM 16287 C C . GLY A 1 1 ? 21.383 -15.421 22.482 1.00 0.00 1 GLY A C 13
ATOM 16288 O O . GLY A 1 1 ? 21.842 -14.947 21.443 1.00 0.00 1 GLY A O 13
ATOM 16292 N N . SER A 1 2 ? 20.095 -15.707 22.640 1.00 0.00 2 SER A N 13
ATOM 16293 C CA . SER A 1 2 ? 19.125 -15.479 21.575 1.00 0.00 2 SER A CA 13
ATOM 16294 C C . SER A 1 2 ? 17.699 -15.591 22.105 1.00 0.00 2 SER A C 13
ATOM 16295 O O . SER A 1 2 ? 17.438 -16.313 23.067 1.00 0.00 2 SER A O 13
ATOM 16303 N N . SER A 1 3 ? 16.780 -14.871 21.470 1.00 0.00 3 SER A N 13
ATOM 16304 C CA . SER A 1 3 ? 15.380 -14.886 21.879 1.00 0.00 3 SER A CA 13
ATOM 16305 C C . SER A 1 3 ? 14.474 -14.453 20.730 1.00 0.00 3 SER A C 13
ATOM 16306 O O . SER A 1 3 ? 14.578 -13.333 20.231 1.00 0.00 3 SER A O 13
ATOM 16314 N N . GLY A 1 4 ? 13.584 -15.350 20.316 1.00 0.00 4 GLY A N 13
ATOM 16315 C CA . GLY A 1 4 ? 12.672 -15.043 19.230 1.00 0.00 4 GLY A CA 13
ATOM 16316 C C . GLY A 1 4 ? 11.260 -14.782 19.715 1.00 0.00 4 GLY A C 13
ATOM 16317 O O . GLY A 1 4 ? 10.940 -13.675 20.148 1.00 0.00 4 GLY A O 13
ATOM 16321 N N . SER A 1 5 ? 10.412 -15.803 19.640 1.00 0.00 5 SER A N 13
ATOM 16322 C CA . SER A 1 5 ? 9.024 -15.676 20.069 1.00 0.00 5 SER A CA 13
ATOM 16323 C C . SER A 1 5 ? 8.259 -14.719 19.161 1.00 0.00 5 SER A C 13
ATOM 16324 O O . SER A 1 5 ? 7.486 -13.884 19.631 1.00 0.00 5 SER A O 13
ATOM 16332 N N . SER A 1 6 ? 8.481 -14.846 17.856 1.00 0.00 6 SER A N 13
ATOM 16333 C CA . SER A 1 6 ? 7.816 -13.990 16.881 1.00 0.00 6 SER A CA 13
ATOM 16334 C C . SER A 1 6 ? 7.245 -14.817 15.732 1.00 0.00 6 SER A C 13
ATOM 16335 O O . SER A 1 6 ? 7.975 -15.247 14.840 1.00 0.00 6 SER A O 13
ATOM 16343 N N . GLY A 1 7 ? 5.934 -15.036 15.763 1.00 0.00 7 GLY A N 13
ATOM 16344 C CA . GLY A 1 7 ? 5.287 -15.810 14.720 1.00 0.00 7 GLY A CA 13
ATOM 16345 C C . GLY A 1 7 ? 5.323 -15.114 13.374 1.00 0.00 7 GLY A C 13
ATOM 16346 O O . GLY A 1 7 ? 6.208 -14.300 13.110 1.00 0.00 7 GLY A O 13
ATOM 16350 N N . THR A 1 8 ? 4.359 -15.435 12.517 1.00 0.00 8 THR A N 13
ATOM 16351 C CA . THR A 1 8 ? 4.285 -14.838 11.190 1.00 0.00 8 THR A CA 13
ATOM 16352 C C . THR A 1 8 ? 3.052 -13.952 11.053 1.00 0.00 8 THR A C 13
ATOM 16353 O O . THR A 1 8 ? 1.940 -14.367 11.376 1.00 0.00 8 THR A O 13
ATOM 16364 N N . GLU A 1 9 ? 3.258 -12.729 10.572 1.00 0.00 9 GLU A N 13
ATOM 16365 C CA . GLU A 1 9 ? 2.162 -11.785 10.394 1.00 0.00 9 GLU A CA 13
ATOM 16366 C C . GLU A 1 9 ? 1.930 -11.494 8.914 1.00 0.00 9 GLU A C 13
ATOM 16367 O O . GLU A 1 9 ? 1.140 -10.620 8.559 1.00 0.00 9 GLU A O 13
ATOM 16379 N N . GLU A 1 10 ? 2.624 -12.234 8.055 1.00 0.00 10 GLU A N 13
ATOM 16380 C CA . GLU A 1 10 ? 2.495 -12.055 6.614 1.00 0.00 10 GLU A CA 13
ATOM 16381 C C . GLU A 1 10 ? 1.038 -11.821 6.223 1.00 0.00 10 GLU A C 13
ATOM 16382 O O . GLU A 1 10 ? 0.726 -10.893 5.477 1.00 0.00 10 GLU A O 13
ATOM 16394 N N . ARG A 1 11 ? 0.152 -12.671 6.733 1.00 0.00 11 ARG A N 13
ATOM 16395 C CA . ARG A 1 11 ? -1.271 -12.559 6.436 1.00 0.00 11 ARG A CA 13
ATOM 16396 C C . ARG A 1 11 ? -2.056 -12.160 7.683 1.00 0.00 11 ARG A C 13
ATOM 16397 O O . ARG A 1 11 ? -2.058 -12.876 8.684 1.00 0.00 11 ARG A O 13
ATOM 16418 N N . LEU A 1 12 ? -2.722 -11.012 7.614 1.00 0.00 12 LEU A N 13
ATOM 16419 C CA . LEU A 1 12 ? -3.511 -10.517 8.736 1.00 0.00 12 LEU A CA 13
ATOM 16420 C C . LEU A 1 12 ? -5.004 -10.607 8.435 1.00 0.00 12 LEU A C 13
ATOM 16421 O O . LEU A 1 12 ? -5.509 -9.935 7.535 1.00 0.00 12 LEU A O 13
ATOM 16437 N N . LYS A 1 13 ? -5.706 -11.442 9.194 1.00 0.00 13 LYS A N 13
ATOM 16438 C CA . LYS A 1 13 ? -7.142 -11.618 9.012 1.00 0.00 13 LYS A CA 13
ATOM 16439 C C . LYS A 1 13 ? -7.923 -10.574 9.803 1.00 0.00 13 LYS A C 13
ATOM 16440 O O . LYS A 1 13 ? -8.635 -9.752 9.227 1.00 0.00 13 LYS A O 13
ATOM 16459 N N . GLU A 1 14 ? -7.785 -10.614 11.124 1.00 0.00 14 GLU A N 13
ATOM 16460 C CA . GLU A 1 14 ? -8.478 -9.670 11.993 1.00 0.00 14 GLU A CA 13
ATOM 16461 C C . GLU A 1 14 ? -8.159 -8.231 11.597 1.00 0.00 14 GLU A C 13
ATOM 16462 O O . GLU A 1 14 ? -9.057 -7.450 11.281 1.00 0.00 14 GLU A O 13
ATOM 16474 N N . ILE A 1 15 ? -6.875 -7.889 11.618 1.00 0.00 15 ILE A N 13
ATOM 16475 C CA . ILE A 1 15 ? -6.438 -6.545 11.262 1.00 0.00 15 ILE A CA 13
ATOM 16476 C C . ILE A 1 15 ? -7.197 -6.024 10.046 1.00 0.00 15 ILE A C 13
ATOM 16477 O O . ILE A 1 15 ? -7.951 -5.056 10.142 1.00 0.00 15 ILE A O 13
ATOM 16493 N N . GLU A 1 16 ? -6.994 -6.674 8.905 1.00 0.00 16 GLU A N 13
ATOM 16494 C CA . GLU A 1 16 ? -7.661 -6.276 7.671 1.00 0.00 16 GLU A CA 13
ATOM 16495 C C . GLU A 1 16 ? -9.136 -5.975 7.922 1.00 0.00 16 GLU A C 13
ATOM 16496 O O . GLU A 1 16 ? -9.630 -4.904 7.570 1.00 0.00 16 GLU A O 13
ATOM 16508 N N . ALA A 1 17 ? -9.833 -6.928 8.533 1.00 0.00 17 ALA A N 13
ATOM 16509 C CA . ALA A 1 17 ? -11.250 -6.764 8.833 1.00 0.00 17 ALA A CA 13
ATOM 16510 C C . ALA A 1 17 ? -11.483 -5.569 9.750 1.00 0.00 17 ALA A C 13
ATOM 16511 O O . ALA A 1 17 ? -12.507 -4.892 9.658 1.00 0.00 17 ALA A O 13
ATOM 16518 N N . LYS A 1 18 ? -10.526 -5.314 10.637 1.00 0.00 18 LYS A N 13
ATOM 16519 C CA . LYS A 1 18 ? -10.626 -4.200 11.572 1.00 0.00 18 LYS A CA 13
ATOM 16520 C C . LYS A 1 18 ? -10.696 -2.870 10.828 1.00 0.00 18 LYS A C 13
ATOM 16521 O O . LYS A 1 18 ? -11.467 -1.983 11.195 1.00 0.00 18 LYS A O 13
ATOM 16540 N N . TYR A 1 19 ? -9.889 -2.740 9.781 1.00 0.00 19 TYR A N 13
ATOM 16541 C CA . TYR A 1 19 ? -9.859 -1.518 8.987 1.00 0.00 19 TYR A CA 13
ATOM 16542 C C . TYR A 1 19 ? -11.228 -1.230 8.379 1.00 0.00 19 TYR A C 13
ATOM 16543 O O . TYR A 1 19 ? -11.703 -0.094 8.399 1.00 0.00 19 TYR A O 13
ATOM 16561 N N . ASP A 1 20 ? -11.859 -2.267 7.839 1.00 0.00 20 ASP A N 13
ATOM 16562 C CA . ASP A 1 20 ? -13.175 -2.128 7.227 1.00 0.00 20 ASP A CA 13
ATOM 16563 C C . ASP A 1 20 ? -14.092 -1.276 8.098 1.00 0.00 20 ASP A C 13
ATOM 16564 O O . ASP A 1 20 ? -14.811 -0.411 7.598 1.00 0.00 20 ASP A O 13
ATOM 16573 N N . GLU A 1 21 ? -14.062 -1.527 9.403 1.00 0.00 21 GLU A N 13
ATOM 16574 C CA . GLU A 1 21 ? -14.893 -0.783 10.343 1.00 0.00 21 GLU A CA 13
ATOM 16575 C C . GLU A 1 21 ? -14.644 0.717 10.220 1.00 0.00 21 GLU A C 13
ATOM 16576 O O . GLU A 1 21 ? -15.571 1.521 10.327 1.00 0.00 21 GLU A O 13
ATOM 16588 N N . ILE A 1 22 ? -13.388 1.086 9.995 1.00 0.00 22 ILE A N 13
ATOM 16589 C CA . ILE A 1 22 ? -13.017 2.489 9.857 1.00 0.00 22 ILE A CA 13
ATOM 16590 C C . ILE A 1 22 ? -13.521 3.064 8.538 1.00 0.00 22 ILE A C 13
ATOM 16591 O O . ILE A 1 22 ? -13.853 4.245 8.451 1.00 0.00 22 ILE A O 13
ATOM 16607 N N . ALA A 1 23 ? -13.578 2.218 7.514 1.00 0.00 23 ALA A N 13
ATOM 16608 C CA . ALA A 1 23 ? -14.046 2.641 6.200 1.00 0.00 23 ALA A CA 13
ATOM 16609 C C . ALA A 1 23 ? -15.376 1.981 5.852 1.00 0.00 23 ALA A C 13
ATOM 16610 O O . ALA A 1 23 ? -15.702 1.798 4.679 1.00 0.00 23 ALA A O 13
ATOM 16617 N N . LYS A 1 24 ? -16.140 1.623 6.879 1.00 0.00 24 LYS A N 13
ATOM 16618 C CA . LYS A 1 24 ? -17.435 0.983 6.683 1.00 0.00 24 LYS A CA 13
ATOM 16619 C C . LYS A 1 24 ? -18.406 1.926 5.979 1.00 0.00 24 LYS A C 13
ATOM 16620 O O . LYS A 1 24 ? -19.241 1.492 5.185 1.00 0.00 24 LYS A O 13
ATOM 16639 N N . ASP A 1 25 ? -18.291 3.215 6.275 1.00 0.00 25 ASP A N 13
ATOM 16640 C CA . ASP A 1 25 ? -19.158 4.220 5.669 1.00 0.00 25 ASP A CA 13
ATOM 16641 C C . ASP A 1 25 ? -18.488 4.853 4.453 1.00 0.00 25 ASP A C 13
ATOM 16642 O O . ASP A 1 25 ? -19.160 5.266 3.508 1.00 0.00 25 ASP A O 13
ATOM 16651 N N . TRP A 1 26 ? -17.163 4.925 4.486 1.00 0.00 26 TRP A N 13
ATOM 16652 C CA . TRP A 1 26 ? -16.403 5.509 3.386 1.00 0.00 26 TRP A CA 13
ATOM 16653 C C . TRP A 1 26 ? -16.771 4.853 2.061 1.00 0.00 26 TRP A C 13
ATOM 16654 O O . TRP A 1 26 ? -16.723 3.632 1.911 1.00 0.00 26 TRP A O 13
ATOM 16675 N N . PRO A 1 27 ? -17.148 5.680 1.074 1.00 0.00 27 PRO A N 13
ATOM 16676 C CA . PRO A 1 27 ? -17.531 5.200 -0.258 1.00 0.00 27 PRO A CA 13
ATOM 16677 C C . PRO A 1 27 ? -16.343 4.650 -1.040 1.00 0.00 27 PRO A C 13
ATOM 16678 O O . PRO A 1 27 ? -15.215 5.119 -0.887 1.00 0.00 27 PRO A O 13
ATOM 16689 N N . LYS A 1 28 ? -16.603 3.653 -1.878 1.00 0.00 28 LYS A N 13
ATOM 16690 C CA . LYS A 1 28 ? -15.556 3.039 -2.686 1.00 0.00 28 LYS A CA 13
ATOM 16691 C C . LYS A 1 28 ? -15.069 4.000 -3.766 1.00 0.00 28 LYS A C 13
ATOM 16692 O O . LYS A 1 28 ? -13.882 4.032 -4.094 1.00 0.00 28 LYS A O 13
ATOM 16711 N N . LYS A 1 29 ? -15.991 4.783 -4.315 1.00 0.00 29 LYS A N 13
ATOM 16712 C CA . LYS A 1 29 ? -15.656 5.747 -5.356 1.00 0.00 29 LYS A CA 13
ATOM 16713 C C . LYS A 1 29 ? -16.086 7.154 -4.954 1.00 0.00 29 LYS A C 13
ATOM 16714 O O . LYS A 1 29 ? -17.268 7.411 -4.727 1.00 0.00 29 LYS A O 13
ATOM 16733 N N . VAL A 1 30 ? -15.119 8.062 -4.868 1.00 0.00 30 VAL A N 13
ATOM 16734 C CA . VAL A 1 30 ? -15.398 9.444 -4.496 1.00 0.00 30 VAL A CA 13
ATOM 16735 C C . VAL A 1 30 ? -15.073 10.398 -5.640 1.00 0.00 30 VAL A C 13
ATOM 16736 O O . VAL A 1 30 ? -14.177 10.138 -6.444 1.00 0.00 30 VAL A O 13
ATOM 16749 N N . LYS A 1 31 ? -15.806 11.504 -5.707 1.00 0.00 31 LYS A N 13
ATOM 16750 C CA . LYS A 1 31 ? -15.595 12.500 -6.751 1.00 0.00 31 LYS A CA 13
ATOM 16751 C C . LYS A 1 31 ? -14.871 13.723 -6.198 1.00 0.00 31 LYS A C 13
ATOM 16752 O O . LYS A 1 31 ? -15.497 14.735 -5.878 1.00 0.00 31 LYS A O 13
ATOM 16771 N N . HIS A 1 32 ? -13.550 13.625 -6.090 1.00 0.00 32 HIS A N 13
ATOM 16772 C CA . HIS A 1 32 ? -12.741 14.725 -5.577 1.00 0.00 32 HIS A CA 13
ATOM 16773 C C . HIS A 1 32 ? -12.847 15.946 -6.486 1.00 0.00 32 HIS A C 13
ATOM 16774 O O . HIS A 1 32 ? -13.073 15.819 -7.689 1.00 0.00 32 HIS A O 13
ATOM 16788 N N . VAL A 1 33 ? -12.682 17.129 -5.902 1.00 0.00 33 VAL A N 13
ATOM 16789 C CA . VAL A 1 33 ? -12.758 18.372 -6.658 1.00 0.00 33 VAL A CA 13
ATOM 16790 C C . VAL A 1 33 ? -11.520 18.564 -7.527 1.00 0.00 33 VAL A C 13
ATOM 16791 O O . VAL A 1 33 ? -11.623 18.857 -8.719 1.00 0.00 33 VAL A O 13
ATOM 16804 N N . LEU A 1 34 ? -10.349 18.397 -6.923 1.00 0.00 34 LEU A N 13
ATOM 16805 C CA . LEU A 1 34 ? -9.088 18.550 -7.641 1.00 0.00 34 LEU A CA 13
ATOM 16806 C C . LEU A 1 34 ? -8.976 17.529 -8.768 1.00 0.00 34 LEU A C 13
ATOM 16807 O O . LEU A 1 34 ? -8.287 17.760 -9.763 1.00 0.00 34 LEU A O 13
ATOM 16823 N N . HIS A 1 35 ? -9.658 16.400 -8.607 1.00 0.00 35 HIS A N 13
ATOM 16824 C CA . HIS A 1 35 ? -9.637 15.344 -9.613 1.00 0.00 35 HIS A CA 13
ATOM 16825 C C . HIS A 1 35 ? -11.039 15.080 -10.153 1.00 0.00 35 HIS A C 13
ATOM 16826 O O . HIS A 1 35 ? -11.346 13.973 -10.594 1.00 0.00 35 HIS A O 13
ATOM 16840 N N . GLU A 1 36 ? -11.886 16.104 -10.115 1.00 0.00 36 GLU A N 13
ATOM 16841 C CA . GLU A 1 36 ? -13.256 15.981 -10.599 1.00 0.00 36 GLU A CA 13
ATOM 16842 C C . GLU A 1 36 ? -13.315 15.103 -11.845 1.00 0.00 36 GLU A C 13
ATOM 16843 O O . GLU A 1 36 ? -14.244 14.314 -12.017 1.00 0.00 36 GLU A O 13
ATOM 16855 N N . GLU A 1 37 ? -12.317 15.247 -12.712 1.00 0.00 37 GLU A N 13
ATOM 16856 C CA . GLU A 1 37 ? -12.257 14.468 -13.943 1.00 0.00 37 GLU A CA 13
ATOM 16857 C C . GLU A 1 37 ? -12.813 13.063 -13.725 1.00 0.00 37 GLU A C 13
ATOM 16858 O O . GLU A 1 37 ? -13.672 12.600 -14.476 1.00 0.00 37 GLU A O 13
ATOM 16870 N N . HIS A 1 38 ? -12.314 12.389 -12.693 1.00 0.00 38 HIS A N 13
ATOM 16871 C CA . HIS A 1 38 ? -12.760 11.037 -12.376 1.00 0.00 38 HIS A CA 13
ATOM 16872 C C . HIS A 1 38 ? -12.936 10.862 -10.871 1.00 0.00 38 HIS A C 13
ATOM 16873 O O . HIS A 1 38 ? -12.610 11.757 -10.091 1.00 0.00 38 HIS A O 13
ATOM 16887 N N . GLU A 1 39 ? -13.455 9.706 -10.471 1.00 0.00 39 GLU A N 13
ATOM 16888 C CA . GLU A 1 39 ? -13.676 9.416 -9.059 1.00 0.00 39 GLU A CA 13
ATOM 16889 C C . GLU A 1 39 ? -12.657 8.402 -8.545 1.00 0.00 39 GLU A C 13
ATOM 16890 O O . GLU A 1 39 ? -12.611 7.262 -9.009 1.00 0.00 39 GLU A O 13
ATOM 16902 N N . LEU A 1 40 ? -11.842 8.826 -7.586 1.00 0.00 40 LEU A N 13
ATOM 16903 C CA . LEU A 1 40 ? -10.822 7.956 -7.009 1.00 0.00 40 LEU A CA 13
ATOM 16904 C C . LEU A 1 40 ? -11.450 6.694 -6.427 1.00 0.00 40 LEU A C 13
ATOM 16905 O O . LEU A 1 40 ? -12.667 6.612 -6.265 1.00 0.00 40 LEU A O 13
ATOM 16921 N N . GLU A 1 41 ? -10.610 5.713 -6.112 1.00 0.00 41 GLU A N 13
ATOM 16922 C CA . GLU A 1 41 ? -11.083 4.455 -5.546 1.00 0.00 41 GLU A CA 13
ATOM 16923 C C . GLU A 1 41 ? -10.289 4.088 -4.295 1.00 0.00 41 GLU A C 13
ATOM 16924 O O . GLU A 1 41 ? -9.118 3.717 -4.376 1.00 0.00 41 GLU A O 13
ATOM 16936 N N . LEU A 1 42 ? -10.935 4.196 -3.139 1.00 0.00 42 LEU A N 13
ATOM 16937 C CA . LEU A 1 42 ? -10.291 3.877 -1.870 1.00 0.00 42 LEU A CA 13
ATOM 16938 C C . LEU A 1 42 ? -9.360 2.677 -2.019 1.00 0.00 42 LEU A C 13
ATOM 16939 O O . LEU A 1 42 ? -9.809 1.532 -2.081 1.00 0.00 42 LEU A O 13
ATOM 16955 N N . THR A 1 43 ? -8.059 2.947 -2.073 1.00 0.00 43 THR A N 13
ATOM 16956 C CA . THR A 1 43 ? -7.065 1.891 -2.213 1.00 0.00 43 THR A CA 13
ATOM 16957 C C . THR A 1 43 ? -6.235 1.745 -0.942 1.00 0.00 43 THR A C 13
ATOM 16958 O O . THR A 1 43 ? -5.909 2.734 -0.286 1.00 0.00 43 THR A O 13
ATOM 16969 N N . ARG A 1 44 ? -5.896 0.506 -0.602 1.00 0.00 44 ARG A N 13
ATOM 16970 C CA . ARG A 1 44 ? -5.104 0.232 0.591 1.00 0.00 44 ARG A CA 13
ATOM 16971 C C . ARG A 1 44 ? -3.633 0.563 0.355 1.00 0.00 44 ARG A C 13
ATOM 16972 O O . ARG A 1 44 ? -3.019 0.071 -0.591 1.00 0.00 44 ARG A O 13
ATOM 16993 N N . VAL A 1 45 ? -3.074 1.401 1.223 1.00 0.00 45 VAL A N 13
ATOM 16994 C CA . VAL A 1 45 ? -1.675 1.798 1.110 1.00 0.00 45 VAL A CA 13
ATOM 16995 C C . VAL A 1 45 ? -1.050 2.006 2.485 1.00 0.00 45 VAL A C 13
ATOM 16996 O O . VAL A 1 45 ? -1.669 2.587 3.376 1.00 0.00 45 VAL A O 13
ATOM 17009 N N . GLN A 1 46 ? 0.179 1.530 2.648 1.00 0.00 46 GLN A N 13
ATOM 17010 C CA . GLN A 1 46 ? 0.888 1.664 3.915 1.00 0.00 46 GLN A CA 13
ATOM 17011 C C . GLN A 1 46 ? 1.194 3.128 4.215 1.00 0.00 46 GLN A C 13
ATOM 17012 O O . GLN A 1 46 ? 0.891 3.626 5.299 1.00 0.00 46 GLN A O 13
ATOM 17026 N N . VAL A 1 47 ? 1.797 3.811 3.248 1.00 0.00 47 VAL A N 13
ATOM 17027 C CA . VAL A 1 47 ? 2.144 5.219 3.408 1.00 0.00 47 VAL A CA 13
ATOM 17028 C C . VAL A 1 47 ? 2.152 5.939 2.065 1.00 0.00 47 VAL A C 13
ATOM 17029 O O . VAL A 1 47 ? 2.468 5.347 1.033 1.00 0.00 47 VAL A O 13
ATOM 17042 N N . TYR A 1 48 ? 1.802 7.221 2.085 1.00 0.00 48 TYR A N 13
ATOM 17043 C CA . TYR A 1 48 ? 1.767 8.023 0.868 1.00 0.00 48 TYR A CA 13
ATOM 17044 C C . TYR A 1 48 ? 1.772 9.512 1.197 1.00 0.00 48 TYR A C 13
ATOM 17045 O O . TYR A 1 48 ? 1.892 9.904 2.358 1.00 0.00 48 TYR A O 13
ATOM 17063 N N . THR A 1 49 ? 1.639 10.340 0.165 1.00 0.00 49 THR A N 13
ATOM 17064 C CA . THR A 1 49 ? 1.628 11.787 0.342 1.00 0.00 49 THR A CA 13
ATOM 17065 C C . THR A 1 49 ? 0.405 12.412 -0.319 1.00 0.00 49 THR A C 13
ATOM 17066 O O . THR A 1 49 ? 0.312 12.470 -1.546 1.00 0.00 49 THR A O 13
ATOM 17077 N N . CYS A 1 50 ? -0.530 12.881 0.500 1.00 0.00 50 CYS A N 13
ATOM 17078 C CA . CYS A 1 50 ? -1.747 13.504 -0.005 1.00 0.00 50 CYS A CA 13
ATOM 17079 C C . CYS A 1 50 ? -1.427 14.785 -0.770 1.00 0.00 50 CYS A C 13
ATOM 17080 O O . CYS A 1 50 ? -0.534 15.541 -0.387 1.00 0.00 50 CYS A O 13
ATOM 17087 N N . ASP A 1 51 ? -2.161 15.021 -1.851 1.00 0.00 51 ASP A N 13
ATOM 17088 C CA . ASP A 1 51 ? -1.956 16.211 -2.669 1.00 0.00 51 ASP A CA 13
ATOM 17089 C C . ASP A 1 51 ? -3.091 17.211 -2.468 1.00 0.00 51 ASP A C 13
ATOM 17090 O O . ASP A 1 51 ? -3.454 17.947 -3.385 1.00 0.00 51 ASP A O 13
ATOM 17099 N N . LYS A 1 52 ? -3.648 17.230 -1.262 1.00 0.00 52 LYS A N 13
ATOM 17100 C CA . LYS A 1 52 ? -4.741 18.139 -0.938 1.00 0.00 52 LYS A CA 13
ATOM 17101 C C . LYS A 1 52 ? -4.418 18.957 0.308 1.00 0.00 52 LYS A C 13
ATOM 17102 O O . LYS A 1 52 ? -4.436 20.188 0.277 1.00 0.00 52 LYS A O 13
ATOM 17121 N N . CYS A 1 53 ? -4.121 18.266 1.404 1.00 0.00 53 CYS A N 13
ATOM 17122 C CA . CYS A 1 53 ? -3.793 18.928 2.660 1.00 0.00 53 CYS A CA 13
ATOM 17123 C C . CYS A 1 53 ? -2.296 18.840 2.947 1.00 0.00 53 CYS A C 13
ATOM 17124 O O . CYS A 1 53 ? -1.808 19.404 3.925 1.00 0.00 53 CYS A O 13
ATOM 17131 N N . GLU A 1 54 ? -1.576 18.128 2.086 1.00 0.00 54 GLU A N 13
ATOM 17132 C CA . GLU A 1 54 ? -0.135 17.966 2.247 1.00 0.00 54 GLU A CA 13
ATOM 17133 C C . GLU A 1 54 ? 0.182 17.098 3.461 1.00 0.00 54 GLU A C 13
ATOM 17134 O O . GLU A 1 54 ? 1.085 17.407 4.238 1.00 0.00 54 GLU A O 13
ATOM 17146 N N . GLU A 1 55 ? -0.568 16.012 3.618 1.00 0.00 55 GLU A N 13
ATOM 17147 C CA . GLU A 1 55 ? -0.368 15.101 4.738 1.00 0.00 55 GLU A CA 13
ATOM 17148 C C . GLU A 1 55 ? -0.157 13.671 4.246 1.00 0.00 55 GLU A C 13
ATOM 17149 O O . GLU A 1 55 ? -0.395 13.365 3.078 1.00 0.00 55 GLU A O 13
ATOM 17161 N N . GLU A 1 56 ? 0.290 12.802 5.146 1.00 0.00 56 GLU A N 13
ATOM 17162 C CA . GLU A 1 56 ? 0.534 11.405 4.803 1.00 0.00 56 GLU A CA 13
ATOM 17163 C C . GLU A 1 56 ? -0.504 10.496 5.455 1.00 0.00 56 GLU A C 13
ATOM 17164 O O . GLU A 1 56 ? -0.720 10.550 6.665 1.00 0.00 56 GLU A O 13
ATOM 17176 N N . GLY A 1 57 ? -1.145 9.661 4.643 1.00 0.00 57 GLY A N 13
ATOM 17177 C CA . GLY A 1 57 ? -2.152 8.752 5.157 1.00 0.00 57 GLY A CA 13
ATOM 17178 C C . GLY A 1 57 ? -1.594 7.374 5.451 1.00 0.00 57 GLY A C 13
ATOM 17179 O O . GLY A 1 57 ? -0.398 7.131 5.285 1.00 0.00 57 GLY A O 13
ATOM 17183 N N . THR A 1 58 ? -2.461 6.467 5.891 1.00 0.00 58 THR A N 13
ATOM 17184 C CA . THR A 1 58 ? -2.048 5.107 6.211 1.00 0.00 58 THR A CA 13
ATOM 17185 C C . THR A 1 58 ? -3.234 4.150 6.176 1.00 0.00 58 THR A C 13
ATOM 17186 O O . THR A 1 58 ? -4.348 4.512 6.558 1.00 0.00 58 THR A O 13
ATOM 17197 N N . ILE A 1 59 ? -2.988 2.927 5.717 1.00 0.00 59 ILE A N 13
ATOM 17198 C CA . ILE A 1 59 ? -4.036 1.918 5.635 1.00 0.00 59 ILE A CA 13
ATOM 17199 C C . ILE A 1 59 ? -5.265 2.459 4.913 1.00 0.00 59 ILE A C 13
ATOM 17200 O O . ILE A 1 59 ? -6.380 1.980 5.120 1.00 0.00 59 ILE A O 13
ATOM 17216 N N . TRP A 1 60 ? -5.054 3.458 4.064 1.00 0.00 60 TRP A N 13
ATOM 17217 C CA . TRP A 1 60 ? -6.145 4.064 3.309 1.00 0.00 60 TRP A CA 13
ATOM 17218 C C . TRP A 1 60 ? -5.627 5.172 2.399 1.00 0.00 60 TRP A C 13
ATOM 17219 O O . TRP A 1 60 ? -4.783 5.973 2.798 1.00 0.00 60 TRP A O 13
ATOM 17240 N N . SER A 1 61 ? -6.140 5.212 1.173 1.00 0.00 61 SER A N 13
ATOM 17241 C CA . SER A 1 61 ? -5.726 6.221 0.204 1.00 0.00 61 SER A CA 13
ATOM 17242 C C . SER A 1 61 ? -6.507 6.076 -1.098 1.00 0.00 61 SER A C 13
ATOM 17243 O O . SER A 1 61 ? -6.410 5.058 -1.784 1.00 0.00 61 SER A O 13
ATOM 17251 N N . TYR A 1 62 ? -7.282 7.101 -1.433 1.00 0.00 62 TYR A N 13
ATOM 17252 C CA . TYR A 1 62 ? -8.083 7.089 -2.651 1.00 0.00 62 TYR A CA 13
ATOM 17253 C C . TYR A 1 62 ? -7.194 7.177 -3.888 1.00 0.00 62 TYR A C 13
ATOM 17254 O O . TYR A 1 62 ? -6.762 8.262 -4.281 1.00 0.00 62 TYR A O 13
ATOM 17272 N N . HIS A 1 63 ? -6.925 6.028 -4.499 1.00 0.00 63 HIS A N 13
ATOM 17273 C CA . HIS A 1 63 ? -6.089 5.974 -5.693 1.00 0.00 63 HIS A CA 13
ATOM 17274 C C . HIS A 1 63 ? -6.941 5.792 -6.946 1.00 0.00 63 HIS A C 13
ATOM 17275 O O . HIS A 1 63 ? -7.963 5.106 -6.920 1.00 0.00 63 HIS A O 13
ATOM 17289 N N . CYS A 1 64 ? -6.514 6.413 -8.040 1.00 0.00 64 CYS A N 13
ATOM 17290 C CA . CYS A 1 64 ? -7.238 6.321 -9.303 1.00 0.00 64 CYS A CA 13
ATOM 17291 C C . CYS A 1 64 ? -6.428 5.548 -10.339 1.00 0.00 64 CYS A C 13
ATOM 17292 O O . CYS A 1 64 ? -5.309 5.932 -10.680 1.00 0.00 64 CYS A O 13
ATOM 17299 N N . ASP A 1 65 ? -7.001 4.458 -10.836 1.00 0.00 65 ASP A N 13
ATOM 17300 C CA . ASP A 1 65 ? -6.334 3.630 -11.835 1.00 0.00 65 ASP A CA 13
ATOM 17301 C C . ASP A 1 65 ? -6.372 4.297 -13.206 1.00 0.00 65 ASP A C 13
ATOM 17302 O O . ASP A 1 65 ? -6.397 3.622 -14.235 1.00 0.00 65 ASP A O 13
ATOM 17311 N N . GLU A 1 66 ? -6.376 5.627 -13.212 1.00 0.00 66 GLU A N 13
ATOM 17312 C CA . GLU A 1 66 ? -6.413 6.384 -14.458 1.00 0.00 66 GLU A CA 13
ATOM 17313 C C . GLU A 1 66 ? -5.406 7.531 -14.428 1.00 0.00 66 GLU A C 13
ATOM 17314 O O . GLU A 1 66 ? -4.798 7.865 -15.445 1.00 0.00 66 GLU A O 13
ATOM 17326 N N . CYS A 1 67 ? -5.237 8.130 -13.254 1.00 0.00 67 CYS A N 13
ATOM 17327 C CA . CYS A 1 67 ? -4.306 9.240 -13.089 1.00 0.00 67 CYS A CA 13
ATOM 17328 C C . CYS A 1 67 ? -3.468 9.064 -11.826 1.00 0.00 67 CYS A C 13
ATOM 17329 O O . CYS A 1 67 ? -2.893 10.023 -11.311 1.00 0.00 67 CYS A O 13
ATOM 17336 N N . ASP A 1 68 ? -3.404 7.832 -11.332 1.00 0.00 68 ASP A N 13
ATOM 17337 C CA . ASP A 1 68 ? -2.636 7.529 -10.130 1.00 0.00 68 ASP A CA 13
ATOM 17338 C C . ASP A 1 68 ? -2.734 8.669 -9.120 1.00 0.00 68 ASP A C 13
ATOM 17339 O O . ASP A 1 68 ? -1.723 9.142 -8.602 1.00 0.00 68 ASP A O 13
ATOM 17348 N N . PHE A 1 69 ? -3.959 9.107 -8.847 1.00 0.00 69 PHE A N 13
ATOM 17349 C CA . PHE A 1 69 ? -4.189 10.192 -7.901 1.00 0.00 69 PHE A CA 13
ATOM 17350 C C . PHE A 1 69 ? -4.535 9.646 -6.519 1.00 0.00 69 PHE A C 13
ATOM 17351 O O . PHE A 1 69 ? -5.536 8.951 -6.347 1.00 0.00 69 PHE A O 13
ATOM 17368 N N . ASP A 1 70 ? -3.698 9.964 -5.538 1.00 0.00 70 ASP A N 13
ATOM 17369 C CA . ASP A 1 70 ? -3.913 9.506 -4.170 1.00 0.00 70 ASP A CA 13
ATOM 17370 C C . ASP A 1 70 ? -4.465 10.632 -3.301 1.00 0.00 70 ASP A C 13
ATOM 17371 O O . ASP A 1 70 ? -4.170 11.807 -3.527 1.00 0.00 70 ASP A O 13
ATOM 17380 N N . LEU A 1 71 ? -5.266 10.266 -2.306 1.00 0.00 71 LEU A N 13
ATOM 17381 C CA . LEU A 1 71 ? -5.860 11.246 -1.402 1.00 0.00 71 LEU A CA 13
ATOM 17382 C C . LEU A 1 71 ? -6.154 10.622 -0.042 1.00 0.00 71 LEU A C 13
ATOM 17383 O O . LEU A 1 71 ? -5.919 9.433 0.172 1.00 0.00 71 LEU A O 13
ATOM 17399 N N . HIS A 1 72 ? -6.672 11.433 0.875 1.00 0.00 72 HIS A N 13
ATOM 17400 C CA . HIS A 1 72 ? -7.002 10.961 2.215 1.00 0.00 72 HIS A CA 13
ATOM 17401 C C . HIS A 1 72 ? -8.467 10.544 2.299 1.00 0.00 72 HIS A C 13
ATOM 17402 O O . HIS A 1 72 ? -9.296 10.992 1.507 1.00 0.00 72 HIS A O 13
ATOM 17416 N N . ALA A 1 73 ? -8.779 9.684 3.263 1.00 0.00 73 ALA A N 13
ATOM 17417 C CA . ALA A 1 73 ? -10.144 9.209 3.450 1.00 0.00 73 ALA A CA 13
ATOM 17418 C C . ALA A 1 73 ? -11.085 10.360 3.787 1.00 0.00 73 ALA A C 13
ATOM 17419 O O . ALA A 1 73 ? -12.195 10.444 3.260 1.00 0.00 73 ALA A O 13
ATOM 17426 N N . LYS A 1 74 ? -10.636 11.246 4.670 1.00 0.00 74 LYS A N 13
ATOM 17427 C CA . LYS A 1 74 ? -11.437 12.394 5.078 1.00 0.00 74 LYS A CA 13
ATOM 17428 C C . LYS A 1 74 ? -11.426 13.476 4.002 1.00 0.00 74 LYS A C 13
ATOM 17429 O O . LYS A 1 74 ? -12.456 14.081 3.705 1.00 0.00 74 LYS A O 13
ATOM 17448 N N . CYS A 1 75 ? -10.255 13.713 3.420 1.00 0.00 75 CYS A N 13
ATOM 17449 C CA . CYS A 1 75 ? -10.109 14.720 2.377 1.00 0.00 75 CYS A CA 13
ATOM 17450 C C . CYS A 1 75 ? -11.099 14.475 1.241 1.00 0.00 75 CYS A C 13
ATOM 17451 O O . CYS A 1 75 ? -11.800 15.388 0.808 1.00 0.00 75 CYS A O 13
ATOM 17458 N N . ALA A 1 76 ? -11.149 13.235 0.765 1.00 0.00 76 ALA A N 13
ATOM 17459 C CA . ALA A 1 76 ? -12.054 12.869 -0.317 1.00 0.00 76 ALA A CA 13
ATOM 17460 C C . ALA A 1 76 ? -13.510 13.011 0.113 1.00 0.00 76 ALA A C 13
ATOM 17461 O O . ALA A 1 76 ? -14.330 13.575 -0.613 1.00 0.00 76 ALA A O 13
ATOM 17468 N N . LEU A 1 77 ? -13.826 12.495 1.296 1.00 0.00 77 LEU A N 13
ATOM 17469 C CA . LEU A 1 77 ? -15.184 12.564 1.822 1.00 0.00 77 LEU A CA 13
ATOM 17470 C C . LEU A 1 77 ? -15.641 14.013 1.964 1.00 0.00 77 LEU A C 13
ATOM 17471 O O . LEU A 1 77 ? -16.607 14.434 1.329 1.00 0.00 77 LEU A O 13
ATOM 17487 N N . ASN A 1 78 ? -14.937 14.771 2.798 1.00 0.00 78 ASN A N 13
ATOM 17488 C CA . ASN A 1 78 ? -15.269 16.173 3.021 1.00 0.00 78 ASN A CA 13
ATOM 17489 C C . ASN A 1 78 ? -14.025 17.050 2.918 1.00 0.00 78 ASN A C 13
ATOM 17490 O O . ASN A 1 78 ? -12.908 16.590 3.155 1.00 0.00 78 ASN A O 13
ATOM 17501 N N . GLU A 1 79 ? -14.227 18.315 2.564 1.00 0.00 79 GLU A N 13
ATOM 17502 C CA . GLU A 1 79 ? -13.120 19.256 2.429 1.00 0.00 79 GLU A CA 13
ATOM 17503 C C . GLU A 1 79 ? -12.978 20.111 3.685 1.00 0.00 79 GLU A C 13
ATOM 17504 O O . GLU A 1 79 ? -13.762 21.032 3.914 1.00 0.00 79 GLU A O 13
ATOM 17516 N N . ASP A 1 80 ? -11.972 19.800 4.495 1.00 0.00 80 ASP A N 13
ATOM 17517 C CA . ASP A 1 80 ? -11.725 20.539 5.727 1.00 0.00 80 ASP A CA 13
ATOM 17518 C C . ASP A 1 80 ? -10.449 20.053 6.407 1.00 0.00 80 ASP A C 13
ATOM 17519 O O . ASP A 1 80 ? -10.303 18.866 6.700 1.00 0.00 80 ASP A O 13
ATOM 17528 N N . THR A 1 81 ? -9.527 20.977 6.654 1.00 0.00 81 THR A N 13
ATOM 17529 C CA . THR A 1 81 ? -8.262 20.643 7.296 1.00 0.00 81 THR A CA 13
ATOM 17530 C C . THR A 1 81 ? -8.033 21.497 8.538 1.00 0.00 81 THR A C 13
ATOM 17531 O O . THR A 1 81 ? -7.256 22.452 8.512 1.00 0.00 81 THR A O 13
ATOM 17542 N N . LYS A 1 82 ? -8.713 21.149 9.624 1.00 0.00 82 LYS A N 13
ATOM 17543 C CA . LYS A 1 82 ? -8.583 21.882 10.877 1.00 0.00 82 LYS A CA 13
ATOM 17544 C C . LYS A 1 82 ? -7.116 22.118 11.220 1.00 0.00 82 LYS A C 13
ATOM 17545 O O . LYS A 1 82 ? -6.254 21.302 10.893 1.00 0.00 82 LYS A O 13
ATOM 17564 N N . GLU A 1 83 ? -6.839 23.237 11.881 1.00 0.00 83 GLU A N 13
ATOM 17565 C CA . GLU A 1 83 ? -5.475 23.578 12.268 1.00 0.00 83 GLU A CA 13
ATOM 17566 C C . GLU A 1 83 ? -5.226 23.242 13.736 1.00 0.00 83 GLU A C 13
ATOM 17567 O O . GLU A 1 83 ? -4.199 22.660 14.085 1.00 0.00 83 GLU A O 13
ATOM 17579 N N . SER A 1 84 ? -6.173 23.615 14.591 1.00 0.00 84 SER A N 13
ATOM 17580 C CA . SER A 1 84 ? -6.055 23.358 16.022 1.00 0.00 84 SER A CA 13
ATOM 17581 C C . SER A 1 84 ? -5.680 21.902 16.283 1.00 0.00 84 SER A C 13
ATOM 17582 O O . SER A 1 84 ? -4.675 21.616 16.933 1.00 0.00 84 SER A O 13
ATOM 17590 N N . GLY A 1 85 ? -6.496 20.986 15.771 1.00 0.00 85 GLY A N 13
ATOM 17591 C CA . GLY A 1 85 ? -6.233 19.571 15.959 1.00 0.00 85 GLY A CA 13
ATOM 17592 C C . GLY A 1 85 ? -7.266 18.902 16.844 1.00 0.00 85 GLY A C 13
ATOM 17593 O O . GLY A 1 85 ? -8.462 19.184 16.761 1.00 0.00 85 GLY A O 13
ATOM 17597 N N . PRO A 1 86 ? -6.805 17.992 17.715 1.00 0.00 86 PRO A N 13
ATOM 17598 C CA . PRO A 1 86 ? -7.682 17.262 18.635 1.00 0.00 86 PRO A CA 13
ATOM 17599 C C . PRO A 1 86 ? -8.254 18.161 19.726 1.00 0.00 86 PRO A C 13
ATOM 17600 O O . PRO A 1 86 ? -7.663 19.182 20.076 1.00 0.00 86 PRO A O 13
ATOM 17611 N N . SER A 1 87 ? -9.407 17.773 20.262 1.00 0.00 87 SER A N 13
ATOM 17612 C CA . SER A 1 87 ? -10.061 18.545 21.311 1.00 0.00 87 SER A CA 13
ATOM 17613 C C . SER A 1 87 ? -10.684 17.624 22.356 1.00 0.00 87 SER A C 13
ATOM 17614 O O . SER A 1 87 ? -11.345 16.642 22.019 1.00 0.00 87 SER A O 13
ATOM 17622 N N . SER A 1 88 ? -10.467 17.949 23.627 1.00 0.00 88 SER A N 13
ATOM 17623 C CA . SER A 1 88 ? -11.002 17.150 24.723 1.00 0.00 88 SER A CA 13
ATOM 17624 C C . SER A 1 88 ? -11.717 18.034 25.741 1.00 0.00 88 SER A C 13
ATOM 17625 O O . SER A 1 88 ? -11.111 18.917 26.346 1.00 0.00 88 SER A O 13
ATOM 17633 N N . GLY A 1 89 ? -13.010 17.788 25.924 1.00 0.00 89 GLY A N 13
ATOM 17634 C CA . GLY A 1 89 ? -13.787 18.569 26.869 1.00 0.00 89 GLY A CA 13
ATOM 17635 C C . GLY A 1 89 ? -15.207 18.808 26.395 1.00 0.00 89 GLY A C 13
ATOM 17636 O O . GLY A 1 89 ? -15.773 19.855 26.704 1.00 0.00 89 GLY A O 13
ATOM 17642 N N . GLY A 1 1 ? 17.857 -23.585 25.806 1.00 0.00 1 GLY A N 14
ATOM 17643 C CA . GLY A 1 1 ? 16.590 -22.877 25.791 1.00 0.00 1 GLY A CA 14
ATOM 17644 C C . GLY A 1 1 ? 16.419 -22.020 24.553 1.00 0.00 1 GLY A C 14
ATOM 17645 O O . GLY A 1 1 ? 17.256 -22.047 23.650 1.00 0.00 1 GLY A O 14
ATOM 17649 N N . SER A 1 2 ? 15.331 -21.258 24.508 1.00 0.00 2 SER A N 14
ATOM 17650 C CA . SER A 1 2 ? 15.049 -20.393 23.368 1.00 0.00 2 SER A CA 14
ATOM 17651 C C . SER A 1 2 ? 14.592 -19.014 23.832 1.00 0.00 2 SER A C 14
ATOM 17652 O O . SER A 1 2 ? 13.777 -18.893 24.746 1.00 0.00 2 SER A O 14
ATOM 17660 N N . SER A 1 3 ? 15.124 -17.976 23.195 1.00 0.00 3 SER A N 14
ATOM 17661 C CA . SER A 1 3 ? 14.775 -16.603 23.544 1.00 0.00 3 SER A CA 14
ATOM 17662 C C . SER A 1 3 ? 13.566 -16.130 22.742 1.00 0.00 3 SER A C 14
ATOM 17663 O O . SER A 1 3 ? 13.362 -16.544 21.602 1.00 0.00 3 SER A O 14
ATOM 17671 N N . GLY A 1 4 ? 12.766 -15.258 23.348 1.00 0.00 4 GLY A N 14
ATOM 17672 C CA . GLY A 1 4 ? 11.587 -14.741 22.678 1.00 0.00 4 GLY A CA 14
ATOM 17673 C C . GLY A 1 4 ? 11.926 -13.991 21.405 1.00 0.00 4 GLY A C 14
ATOM 17674 O O . GLY A 1 4 ? 13.099 -13.793 21.087 1.00 0.00 4 GLY A O 14
ATOM 17678 N N . SER A 1 5 ? 10.898 -13.573 20.674 1.00 0.00 5 SER A N 14
ATOM 17679 C CA . SER A 1 5 ? 11.092 -12.845 19.426 1.00 0.00 5 SER A CA 14
ATOM 17680 C C . SER A 1 5 ? 10.242 -11.578 19.398 1.00 0.00 5 SER A C 14
ATOM 17681 O O . SER A 1 5 ? 9.286 -11.442 20.161 1.00 0.00 5 SER A O 14
ATOM 17689 N N . SER A 1 6 ? 10.597 -10.654 18.512 1.00 0.00 6 SER A N 14
ATOM 17690 C CA . SER A 1 6 ? 9.870 -9.396 18.385 1.00 0.00 6 SER A CA 14
ATOM 17691 C C . SER A 1 6 ? 9.552 -9.097 16.923 1.00 0.00 6 SER A C 14
ATOM 17692 O O . SER A 1 6 ? 10.095 -9.728 16.017 1.00 0.00 6 SER A O 14
ATOM 17700 N N . GLY A 1 7 ? 8.667 -8.130 16.702 1.00 0.00 7 GLY A N 14
ATOM 17701 C CA . GLY A 1 7 ? 8.291 -7.764 15.349 1.00 0.00 7 GLY A CA 14
ATOM 17702 C C . GLY A 1 7 ? 6.810 -7.958 15.086 1.00 0.00 7 GLY A C 14
ATOM 17703 O O . GLY A 1 7 ? 6.109 -8.592 15.876 1.00 0.00 7 GLY A O 14
ATOM 17707 N N . THR A 1 8 ? 6.332 -7.411 13.973 1.00 0.00 8 THR A N 14
ATOM 17708 C CA . THR A 1 8 ? 4.925 -7.525 13.609 1.00 0.00 8 THR A CA 14
ATOM 17709 C C . THR A 1 8 ? 4.621 -8.894 13.013 1.00 0.00 8 THR A C 14
ATOM 17710 O O . THR A 1 8 ? 5.469 -9.497 12.357 1.00 0.00 8 THR A O 14
ATOM 17721 N N . GLU A 1 9 ? 3.405 -9.378 13.245 1.00 0.00 9 GLU A N 14
ATOM 17722 C CA . GLU A 1 9 ? 2.989 -10.678 12.729 1.00 0.00 9 GLU A CA 14
ATOM 17723 C C . GLU A 1 9 ? 2.840 -10.638 11.211 1.00 0.00 9 GLU A C 14
ATOM 17724 O O . GLU A 1 9 ? 2.585 -9.584 10.630 1.00 0.00 9 GLU A O 14
ATOM 17736 N N . GLU A 1 10 ? 3.002 -11.795 10.576 1.00 0.00 10 GLU A N 14
ATOM 17737 C CA . GLU A 1 10 ? 2.887 -11.892 9.126 1.00 0.00 10 GLU A CA 14
ATOM 17738 C C . GLU A 1 10 ? 1.423 -11.883 8.695 1.00 0.00 10 GLU A C 14
ATOM 17739 O O . GLU A 1 10 ? 1.025 -11.102 7.830 1.00 0.00 10 GLU A O 14
ATOM 17751 N N . ARG A 1 11 ? 0.627 -12.756 9.303 1.00 0.00 11 ARG A N 14
ATOM 17752 C CA . ARG A 1 11 ? -0.791 -12.850 8.981 1.00 0.00 11 ARG A CA 14
ATOM 17753 C C . ARG A 1 11 ? -1.575 -11.721 9.644 1.00 0.00 11 ARG A C 14
ATOM 17754 O O . ARG A 1 11 ? -1.563 -11.577 10.867 1.00 0.00 11 ARG A O 14
ATOM 17775 N N . LEU A 1 12 ? -2.255 -10.923 8.829 1.00 0.00 12 LEU A N 14
ATOM 17776 C CA . LEU A 1 12 ? -3.045 -9.805 9.336 1.00 0.00 12 LEU A CA 14
ATOM 17777 C C . LEU A 1 12 ? -4.522 -9.988 9.003 1.00 0.00 12 LEU A C 14
ATOM 17778 O O . LEU A 1 12 ? -5.212 -9.033 8.644 1.00 0.00 12 LEU A O 14
ATOM 17794 N N . LYS A 1 13 ? -5.004 -11.220 9.128 1.00 0.00 13 LYS A N 14
ATOM 17795 C CA . LYS A 1 13 ? -6.400 -11.529 8.845 1.00 0.00 13 LYS A CA 14
ATOM 17796 C C . LYS A 1 13 ? -7.330 -10.563 9.573 1.00 0.00 13 LYS A C 14
ATOM 17797 O O . LYS A 1 13 ? -7.996 -9.739 8.948 1.00 0.00 13 LYS A O 14
ATOM 17816 N N . GLU A 1 14 ? -7.367 -10.670 10.898 1.00 0.00 14 GLU A N 14
ATOM 17817 C CA . GLU A 1 14 ? -8.215 -9.804 11.710 1.00 0.00 14 GLU A CA 14
ATOM 17818 C C . GLU A 1 14 ? -7.922 -8.334 11.425 1.00 0.00 14 GLU A C 14
ATOM 17819 O O . GLU A 1 14 ? -8.805 -7.584 11.009 1.00 0.00 14 GLU A O 14
ATOM 17831 N N . ILE A 1 15 ? -6.677 -7.930 11.653 1.00 0.00 15 ILE A N 14
ATOM 17832 C CA . ILE A 1 15 ? -6.268 -6.550 11.421 1.00 0.00 15 ILE A CA 14
ATOM 17833 C C . ILE A 1 15 ? -6.930 -5.983 10.170 1.00 0.00 15 ILE A C 14
ATOM 17834 O O . ILE A 1 15 ? -7.701 -5.027 10.244 1.00 0.00 15 ILE A O 14
ATOM 17850 N N . GLU A 1 16 ? -6.626 -6.582 9.022 1.00 0.00 16 GLU A N 14
ATOM 17851 C CA . GLU A 1 16 ? -7.194 -6.136 7.755 1.00 0.00 16 GLU A CA 14
ATOM 17852 C C . GLU A 1 16 ? -8.694 -5.887 7.889 1.00 0.00 16 GLU A C 14
ATOM 17853 O O . GLU A 1 16 ? -9.202 -4.852 7.459 1.00 0.00 16 GLU A O 14
ATOM 17865 N N . ALA A 1 17 ? -9.396 -6.843 8.488 1.00 0.00 17 ALA A N 14
ATOM 17866 C CA . ALA A 1 17 ? -10.836 -6.728 8.679 1.00 0.00 17 ALA A CA 14
ATOM 17867 C C . ALA A 1 17 ? -11.178 -5.537 9.569 1.00 0.00 17 ALA A C 14
ATOM 17868 O O . ALA A 1 17 ? -12.134 -4.807 9.307 1.00 0.00 17 ALA A O 14
ATOM 17875 N N . LYS A 1 18 ? -10.391 -5.347 10.622 1.00 0.00 18 LYS A N 14
ATOM 17876 C CA . LYS A 1 18 ? -10.609 -4.244 11.551 1.00 0.00 18 LYS A CA 14
ATOM 17877 C C . LYS A 1 18 ? -10.661 -2.911 10.811 1.00 0.00 18 LYS A C 14
ATOM 17878 O O . LYS A 1 18 ? -11.510 -2.065 11.096 1.00 0.00 18 LYS A O 14
ATOM 17897 N N . TYR A 1 19 ? -9.751 -2.732 9.860 1.00 0.00 19 TYR A N 14
ATOM 17898 C CA . TYR A 1 19 ? -9.694 -1.501 9.080 1.00 0.00 19 TYR A CA 14
ATOM 17899 C C . TYR A 1 19 ? -11.029 -1.229 8.394 1.00 0.00 19 TYR A C 14
ATOM 17900 O O . TYR A 1 19 ? -11.564 -0.122 8.469 1.00 0.00 19 TYR A O 14
ATOM 17918 N N . ASP A 1 20 ? -11.562 -2.246 7.725 1.00 0.00 20 ASP A N 14
ATOM 17919 C CA . ASP A 1 20 ? -12.835 -2.118 7.026 1.00 0.00 20 ASP A CA 14
ATOM 17920 C C . ASP A 1 20 ? -13.856 -1.380 7.887 1.00 0.00 20 ASP A C 14
ATOM 17921 O O . ASP A 1 20 ? -14.610 -0.543 7.392 1.00 0.00 20 ASP A O 14
ATOM 17930 N N . GLU A 1 21 ? -13.874 -1.698 9.178 1.00 0.00 21 GLU A N 14
ATOM 17931 C CA . GLU A 1 21 ? -14.804 -1.066 10.107 1.00 0.00 21 GLU A CA 14
ATOM 17932 C C . GLU A 1 21 ? -14.645 0.452 10.087 1.00 0.00 21 GLU A C 14
ATOM 17933 O O . GLU A 1 21 ? -15.622 1.190 10.214 1.00 0.00 21 GLU A O 14
ATOM 17945 N N . ILE A 1 22 ? -13.407 0.909 9.929 1.00 0.00 22 ILE A N 14
ATOM 17946 C CA . ILE A 1 22 ? -13.120 2.338 9.892 1.00 0.00 22 ILE A CA 14
ATOM 17947 C C . ILE A 1 22 ? -13.701 2.984 8.639 1.00 0.00 22 ILE A C 14
ATOM 17948 O O . ILE A 1 22 ? -14.122 4.140 8.662 1.00 0.00 22 ILE A O 14
ATOM 17964 N N . ALA A 1 23 ? -13.722 2.227 7.546 1.00 0.00 23 ALA A N 14
ATOM 17965 C CA . ALA A 1 23 ? -14.254 2.724 6.283 1.00 0.00 23 ALA A CA 14
ATOM 17966 C C . ALA A 1 23 ? -15.640 2.150 6.008 1.00 0.00 23 ALA A C 14
ATOM 17967 O O . ALA A 1 23 ? -15.996 1.885 4.860 1.00 0.00 23 ALA A O 14
ATOM 17974 N N . LYS A 1 24 ? -16.417 1.958 7.068 1.00 0.00 24 LYS A N 14
ATOM 17975 C CA . LYS A 1 24 ? -17.764 1.415 6.941 1.00 0.00 24 LYS A CA 14
ATOM 17976 C C . LYS A 1 24 ? -18.656 2.354 6.136 1.00 0.00 24 LYS A C 14
ATOM 17977 O O . LYS A 1 24 ? -19.380 1.921 5.240 1.00 0.00 24 LYS A O 14
ATOM 17996 N N . ASP A 1 25 ? -18.597 3.641 6.460 1.00 0.00 25 ASP A N 14
ATOM 17997 C CA . ASP A 1 25 ? -19.398 4.642 5.765 1.00 0.00 25 ASP A CA 14
ATOM 17998 C C . ASP A 1 25 ? -18.673 5.150 4.522 1.00 0.00 25 ASP A C 14
ATOM 17999 O O . ASP A 1 25 ? -19.304 5.541 3.540 1.00 0.00 25 ASP A O 14
ATOM 18008 N N . TRP A 1 26 ? -17.346 5.143 4.574 1.00 0.00 26 TRP A N 14
ATOM 18009 C CA . TRP A 1 26 ? -16.535 5.604 3.452 1.00 0.00 26 TRP A CA 14
ATOM 18010 C C . TRP A 1 26 ? -16.931 4.890 2.164 1.00 0.00 26 TRP A C 14
ATOM 18011 O O . TRP A 1 26 ? -16.935 3.662 2.084 1.00 0.00 26 TRP A O 14
ATOM 18032 N N . PRO A 1 27 ? -17.271 5.675 1.131 1.00 0.00 27 PRO A N 14
ATOM 18033 C CA . PRO A 1 27 ? -17.673 5.138 -0.172 1.00 0.00 27 PRO A CA 14
ATOM 18034 C C . PRO A 1 27 ? -16.509 4.494 -0.918 1.00 0.00 27 PRO A C 14
ATOM 18035 O O . PRO A 1 27 ? -15.346 4.710 -0.579 1.00 0.00 27 PRO A O 14
ATOM 18046 N N . LYS A 1 28 ? -16.831 3.702 -1.935 1.00 0.00 28 LYS A N 14
ATOM 18047 C CA . LYS A 1 28 ? -15.812 3.027 -2.731 1.00 0.00 28 LYS A CA 14
ATOM 18048 C C . LYS A 1 28 ? -15.257 3.956 -3.805 1.00 0.00 28 LYS A C 14
ATOM 18049 O O . LYS A 1 28 ? -14.069 3.911 -4.126 1.00 0.00 28 LYS A O 14
ATOM 18068 N N . LYS A 1 29 ? -16.122 4.800 -4.356 1.00 0.00 29 LYS A N 14
ATOM 18069 C CA . LYS A 1 29 ? -15.718 5.743 -5.393 1.00 0.00 29 LYS A CA 14
ATOM 18070 C C . LYS A 1 29 ? -16.105 7.168 -5.012 1.00 0.00 29 LYS A C 14
ATOM 18071 O O . LYS A 1 29 ? -17.285 7.480 -4.850 1.00 0.00 29 LYS A O 14
ATOM 18090 N N . VAL A 1 30 ? -15.104 8.031 -4.872 1.00 0.00 30 VAL A N 14
ATOM 18091 C CA . VAL A 1 30 ? -15.340 9.425 -4.513 1.00 0.00 30 VAL A CA 14
ATOM 18092 C C . VAL A 1 30 ? -14.899 10.362 -5.632 1.00 0.00 30 VAL A C 14
ATOM 18093 O O . VAL A 1 30 ? -13.900 10.116 -6.307 1.00 0.00 30 VAL A O 14
ATOM 18106 N N . LYS A 1 31 ? -15.652 11.441 -5.823 1.00 0.00 31 LYS A N 14
ATOM 18107 C CA . LYS A 1 31 ? -15.340 12.418 -6.858 1.00 0.00 31 LYS A CA 14
ATOM 18108 C C . LYS A 1 31 ? -14.679 13.655 -6.257 1.00 0.00 31 LYS A C 14
ATOM 18109 O O . LYS A 1 31 ? -15.352 14.630 -5.923 1.00 0.00 31 LYS A O 14
ATOM 18128 N N . HIS A 1 32 ? -13.357 13.608 -6.125 1.00 0.00 32 HIS A N 14
ATOM 18129 C CA . HIS A 1 32 ? -12.605 14.726 -5.566 1.00 0.00 32 HIS A CA 14
ATOM 18130 C C . HIS A 1 32 ? -12.676 15.942 -6.485 1.00 0.00 32 HIS A C 14
ATOM 18131 O O . HIS A 1 32 ? -12.799 15.807 -7.702 1.00 0.00 32 HIS A O 14
ATOM 18145 N N . VAL A 1 33 ? -12.599 17.130 -5.893 1.00 0.00 33 VAL A N 14
ATOM 18146 C CA . VAL A 1 33 ? -12.654 18.370 -6.658 1.00 0.00 33 VAL A CA 14
ATOM 18147 C C . VAL A 1 33 ? -11.391 18.558 -7.492 1.00 0.00 33 VAL A C 14
ATOM 18148 O O . VAL A 1 33 ? -11.460 18.830 -8.691 1.00 0.00 33 VAL A O 14
ATOM 18161 N N . LEU A 1 34 ? -10.238 18.412 -6.849 1.00 0.00 34 LEU A N 14
ATOM 18162 C CA . LEU A 1 34 ? -8.957 18.565 -7.531 1.00 0.00 34 LEU A CA 14
ATOM 18163 C C . LEU A 1 34 ? -8.786 17.504 -8.614 1.00 0.00 34 LEU A C 14
ATOM 18164 O O . LEU A 1 34 ? -7.964 17.652 -9.518 1.00 0.00 34 LEU A O 14
ATOM 18180 N N . HIS A 1 35 ? -9.571 16.435 -8.517 1.00 0.00 35 HIS A N 14
ATOM 18181 C CA . HIS A 1 35 ? -9.508 15.350 -9.490 1.00 0.00 35 HIS A CA 14
ATOM 18182 C C . HIS A 1 35 ? -10.903 14.990 -9.992 1.00 0.00 35 HIS A C 14
ATOM 18183 O O . HIS A 1 35 ? -11.143 13.866 -10.431 1.00 0.00 35 HIS A O 14
ATOM 18197 N N . GLU A 1 36 ? -11.818 15.952 -9.924 1.00 0.00 36 GLU A N 14
ATOM 18198 C CA . GLU A 1 36 ? -13.189 15.735 -10.371 1.00 0.00 36 GLU A CA 14
ATOM 18199 C C . GLU A 1 36 ? -13.219 14.900 -11.648 1.00 0.00 36 GLU A C 14
ATOM 18200 O O . GLU A 1 36 ? -14.106 14.068 -11.837 1.00 0.00 36 GLU A O 14
ATOM 18212 N N . GLU A 1 37 ? -12.243 15.129 -12.521 1.00 0.00 37 GLU A N 14
ATOM 18213 C CA . GLU A 1 37 ? -12.158 14.399 -13.781 1.00 0.00 37 GLU A CA 14
ATOM 18214 C C . GLU A 1 37 ? -12.667 12.970 -13.616 1.00 0.00 37 GLU A C 14
ATOM 18215 O O . GLU A 1 37 ? -13.435 12.474 -14.441 1.00 0.00 37 GLU A O 14
ATOM 18227 N N . HIS A 1 38 ? -12.232 12.313 -12.546 1.00 0.00 38 HIS A N 14
ATOM 18228 C CA . HIS A 1 38 ? -12.643 10.940 -12.272 1.00 0.00 38 HIS A CA 14
ATOM 18229 C C . HIS A 1 38 ? -12.860 10.726 -10.777 1.00 0.00 38 HIS A C 14
ATOM 18230 O O . HIS A 1 38 ? -12.435 11.538 -9.957 1.00 0.00 38 HIS A O 14
ATOM 18244 N N . GLU A 1 39 ? -13.525 9.628 -10.432 1.00 0.00 39 GLU A N 14
ATOM 18245 C CA . GLU A 1 39 ? -13.799 9.308 -9.036 1.00 0.00 39 GLU A CA 14
ATOM 18246 C C . GLU A 1 39 ? -12.795 8.290 -8.503 1.00 0.00 39 GLU A C 14
ATOM 18247 O O . GLU A 1 39 ? -12.761 7.142 -8.950 1.00 0.00 39 GLU A O 14
ATOM 18259 N N . LEU A 1 40 ? -11.979 8.718 -7.547 1.00 0.00 40 LEU A N 14
ATOM 18260 C CA . LEU A 1 40 ? -10.973 7.845 -6.952 1.00 0.00 40 LEU A CA 14
ATOM 18261 C C . LEU A 1 40 ? -11.600 6.540 -6.472 1.00 0.00 40 LEU A C 14
ATOM 18262 O O . LEU A 1 40 ? -12.821 6.393 -6.466 1.00 0.00 40 LEU A O 14
ATOM 18278 N N . GLU A 1 41 ? -10.755 5.596 -6.068 1.00 0.00 41 GLU A N 14
ATOM 18279 C CA . GLU A 1 41 ? -11.227 4.304 -5.585 1.00 0.00 41 GLU A CA 14
ATOM 18280 C C . GLU A 1 41 ? -10.491 3.897 -4.312 1.00 0.00 41 GLU A C 14
ATOM 18281 O O . GLU A 1 41 ? -9.396 3.335 -4.367 1.00 0.00 41 GLU A O 14
ATOM 18293 N N . LEU A 1 42 ? -11.098 4.185 -3.166 1.00 0.00 42 LEU A N 14
ATOM 18294 C CA . LEU A 1 42 ? -10.501 3.850 -1.878 1.00 0.00 42 LEU A CA 14
ATOM 18295 C C . LEU A 1 42 ? -9.569 2.649 -2.006 1.00 0.00 42 LEU A C 14
ATOM 18296 O O . LEU A 1 42 ? -10.016 1.501 -2.027 1.00 0.00 42 LEU A O 14
ATOM 18312 N N . THR A 1 43 ? -8.271 2.920 -2.089 1.00 0.00 43 THR A N 14
ATOM 18313 C CA . THR A 1 43 ? -7.276 1.862 -2.214 1.00 0.00 43 THR A CA 14
ATOM 18314 C C . THR A 1 43 ? -6.457 1.724 -0.935 1.00 0.00 43 THR A C 14
ATOM 18315 O O . THR A 1 43 ? -6.097 2.720 -0.307 1.00 0.00 43 THR A O 14
ATOM 18326 N N . ARG A 1 44 ? -6.166 0.484 -0.556 1.00 0.00 44 ARG A N 14
ATOM 18327 C CA . ARG A 1 44 ? -5.389 0.216 0.649 1.00 0.00 44 ARG A CA 14
ATOM 18328 C C . ARG A 1 44 ? -3.918 0.559 0.435 1.00 0.00 44 ARG A C 14
ATOM 18329 O O . ARG A 1 44 ? -3.301 0.115 -0.533 1.00 0.00 44 ARG A O 14
ATOM 18350 N N . VAL A 1 45 ? -3.362 1.352 1.345 1.00 0.00 45 VAL A N 14
ATOM 18351 C CA . VAL A 1 45 ? -1.963 1.754 1.257 1.00 0.00 45 VAL A CA 14
ATOM 18352 C C . VAL A 1 45 ? -1.354 1.934 2.643 1.00 0.00 45 VAL A C 14
ATOM 18353 O O . VAL A 1 45 ? -2.005 2.440 3.556 1.00 0.00 45 VAL A O 14
ATOM 18366 N N . GLN A 1 46 ? -0.102 1.515 2.792 1.00 0.00 46 GLN A N 14
ATOM 18367 C CA . GLN A 1 46 ? 0.595 1.630 4.067 1.00 0.00 46 GLN A CA 14
ATOM 18368 C C . GLN A 1 46 ? 0.930 3.085 4.376 1.00 0.00 46 GLN A C 14
ATOM 18369 O O . GLN A 1 46 ? 0.645 3.581 5.466 1.00 0.00 46 GLN A O 14
ATOM 18383 N N . VAL A 1 47 ? 1.537 3.766 3.409 1.00 0.00 47 VAL A N 14
ATOM 18384 C CA . VAL A 1 47 ? 1.910 5.165 3.577 1.00 0.00 47 VAL A CA 14
ATOM 18385 C C . VAL A 1 47 ? 1.960 5.886 2.234 1.00 0.00 47 VAL A C 14
ATOM 18386 O O . VAL A 1 47 ? 2.292 5.289 1.210 1.00 0.00 47 VAL A O 14
ATOM 18399 N N . TYR A 1 48 ? 1.629 7.172 2.247 1.00 0.00 48 TYR A N 14
ATOM 18400 C CA . TYR A 1 48 ? 1.634 7.974 1.029 1.00 0.00 48 TYR A CA 14
ATOM 18401 C C . TYR A 1 48 ? 1.643 9.464 1.359 1.00 0.00 48 TYR A C 14
ATOM 18402 O O . TYR A 1 48 ? 1.735 9.855 2.523 1.00 0.00 48 TYR A O 14
ATOM 18420 N N . THR A 1 49 ? 1.545 10.293 0.324 1.00 0.00 49 THR A N 14
ATOM 18421 C CA . THR A 1 49 ? 1.542 11.739 0.501 1.00 0.00 49 THR A CA 14
ATOM 18422 C C . THR A 1 49 ? 0.342 12.376 -0.192 1.00 0.00 49 THR A C 14
ATOM 18423 O O . THR A 1 49 ? 0.281 12.435 -1.420 1.00 0.00 49 THR A O 14
ATOM 18434 N N . CYS A 1 50 ? -0.611 12.850 0.603 1.00 0.00 50 CYS A N 14
ATOM 18435 C CA . CYS A 1 50 ? -1.810 13.483 0.067 1.00 0.00 50 CYS A CA 14
ATOM 18436 C C . CYS A 1 50 ? -1.458 14.755 -0.699 1.00 0.00 50 CYS A C 14
ATOM 18437 O O . CYS A 1 50 ? -0.831 15.665 -0.156 1.00 0.00 50 CYS A O 14
ATOM 18444 N N . ASP A 1 51 ? -1.866 14.811 -1.962 1.00 0.00 51 ASP A N 14
ATOM 18445 C CA . ASP A 1 51 ? -1.595 15.971 -2.802 1.00 0.00 51 ASP A CA 14
ATOM 18446 C C . ASP A 1 51 ? -2.688 17.024 -2.643 1.00 0.00 51 ASP A C 14
ATOM 18447 O O . ASP A 1 51 ? -3.009 17.748 -3.586 1.00 0.00 51 ASP A O 14
ATOM 18456 N N . LYS A 1 52 ? -3.256 17.103 -1.445 1.00 0.00 52 LYS A N 14
ATOM 18457 C CA . LYS A 1 52 ? -4.312 18.067 -1.161 1.00 0.00 52 LYS A CA 14
ATOM 18458 C C . LYS A 1 52 ? -3.966 18.910 0.063 1.00 0.00 52 LYS A C 14
ATOM 18459 O O . LYS A 1 52 ? -3.773 20.122 -0.040 1.00 0.00 52 LYS A O 14
ATOM 18478 N N . CYS A 1 53 ? -3.887 18.261 1.219 1.00 0.00 53 CYS A N 14
ATOM 18479 C CA . CYS A 1 53 ? -3.562 18.949 2.463 1.00 0.00 53 CYS A CA 14
ATOM 18480 C C . CYS A 1 53 ? -2.083 18.792 2.801 1.00 0.00 53 CYS A C 14
ATOM 18481 O O . CYS A 1 53 ? -1.618 19.274 3.833 1.00 0.00 53 CYS A O 14
ATOM 18488 N N . GLU A 1 54 ? -1.349 18.113 1.924 1.00 0.00 54 GLU A N 14
ATOM 18489 C CA . GLU A 1 54 ? 0.077 17.892 2.131 1.00 0.00 54 GLU A CA 14
ATOM 18490 C C . GLU A 1 54 ? 0.322 17.059 3.387 1.00 0.00 54 GLU A C 14
ATOM 18491 O O . GLU A 1 54 ? 1.140 17.419 4.232 1.00 0.00 54 GLU A O 14
ATOM 18503 N N . GLU A 1 55 ? -0.395 15.945 3.500 1.00 0.00 55 GLU A N 14
ATOM 18504 C CA . GLU A 1 55 ? -0.256 15.063 4.653 1.00 0.00 55 GLU A CA 14
ATOM 18505 C C . GLU A 1 55 ? 0.056 13.636 4.211 1.00 0.00 55 GLU A C 14
ATOM 18506 O O . GLU A 1 55 ? 0.284 13.377 3.030 1.00 0.00 55 GLU A O 14
ATOM 18518 N N . GLU A 1 56 ? 0.064 12.714 5.169 1.00 0.00 56 GLU A N 14
ATOM 18519 C CA . GLU A 1 56 ? 0.349 11.314 4.879 1.00 0.00 56 GLU A CA 14
ATOM 18520 C C . GLU A 1 56 ? -0.690 10.402 5.524 1.00 0.00 56 GLU A C 14
ATOM 18521 O O . GLU A 1 56 ? -0.848 10.389 6.744 1.00 0.00 56 GLU A O 14
ATOM 18533 N N . GLY A 1 57 ? -1.397 9.641 4.695 1.00 0.00 57 GLY A N 14
ATOM 18534 C CA . GLY A 1 57 ? -2.413 8.737 5.202 1.00 0.00 57 GLY A CA 14
ATOM 18535 C C . GLY A 1 57 ? -1.863 7.357 5.505 1.00 0.00 57 GLY A C 14
ATOM 18536 O O . GLY A 1 57 ? -0.675 7.097 5.308 1.00 0.00 57 GLY A O 14
ATOM 18540 N N . THR A 1 58 ? -2.726 6.470 5.990 1.00 0.00 58 THR A N 14
ATOM 18541 C CA . THR A 1 58 ? -2.320 5.112 6.325 1.00 0.00 58 THR A CA 14
ATOM 18542 C C . THR A 1 58 ? -3.505 4.155 6.275 1.00 0.00 58 THR A C 14
ATOM 18543 O O . THR A 1 58 ? -4.621 4.514 6.653 1.00 0.00 58 THR A O 14
ATOM 18554 N N . ILE A 1 59 ? -3.257 2.936 5.807 1.00 0.00 59 ILE A N 14
ATOM 18555 C CA . ILE A 1 59 ? -4.304 1.927 5.710 1.00 0.00 59 ILE A CA 14
ATOM 18556 C C . ILE A 1 59 ? -5.524 2.471 4.974 1.00 0.00 59 ILE A C 14
ATOM 18557 O O . ILE A 1 59 ? -6.642 1.992 5.166 1.00 0.00 59 ILE A O 14
ATOM 18573 N N . TRP A 1 60 ? -5.301 3.471 4.129 1.00 0.00 60 TRP A N 14
ATOM 18574 C CA . TRP A 1 60 ? -6.382 4.078 3.362 1.00 0.00 60 TRP A CA 14
ATOM 18575 C C . TRP A 1 60 ? -5.854 5.191 2.463 1.00 0.00 60 TRP A C 14
ATOM 18576 O O . TRP A 1 60 ? -5.028 6.001 2.884 1.00 0.00 60 TRP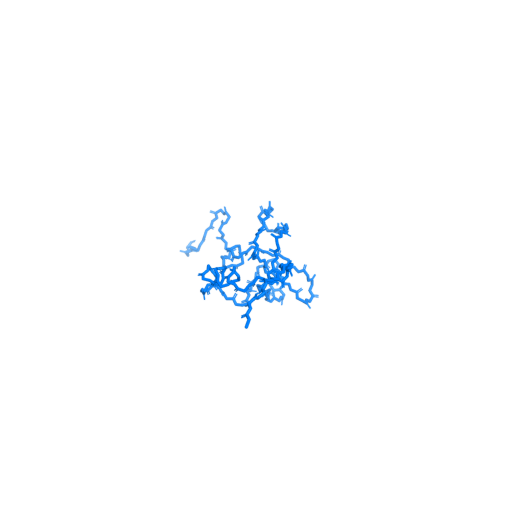 A O 14
ATOM 18597 N N . SER A 1 61 ? -6.335 5.226 1.225 1.00 0.00 61 SER A N 14
ATOM 18598 C CA . SER A 1 61 ? -5.908 6.238 0.266 1.00 0.00 61 SER A CA 14
ATOM 18599 C C . SER A 1 61 ? -6.708 6.132 -1.028 1.00 0.00 61 SER A C 14
ATOM 18600 O O . SER A 1 61 ? -6.781 5.066 -1.641 1.00 0.00 61 SER A O 14
ATOM 18608 N N . TYR A 1 62 ? -7.306 7.245 -1.439 1.00 0.00 62 TYR A N 14
ATOM 18609 C CA . TYR A 1 62 ? -8.103 7.278 -2.659 1.00 0.00 62 TYR A CA 14
ATOM 18610 C C . TYR A 1 62 ? -7.209 7.376 -3.892 1.00 0.00 62 TYR A C 14
ATOM 18611 O O . TYR A 1 62 ? -6.761 8.461 -4.264 1.00 0.00 62 TYR A O 14
ATOM 18629 N N . HIS A 1 63 ? -6.954 6.233 -4.522 1.00 0.00 63 HIS A N 14
ATOM 18630 C CA . HIS A 1 63 ? -6.114 6.189 -5.714 1.00 0.00 63 HIS A CA 14
ATOM 18631 C C . HIS A 1 63 ? -6.965 6.048 -6.972 1.00 0.00 63 HIS A C 14
ATOM 18632 O O . HIS A 1 63 ? -8.080 5.527 -6.926 1.00 0.00 63 HIS A O 14
ATOM 18646 N N . CYS A 1 64 ? -6.432 6.516 -8.096 1.00 0.00 64 CYS A N 14
ATOM 18647 C CA . CYS A 1 64 ? -7.141 6.443 -9.367 1.00 0.00 64 CYS A CA 14
ATOM 18648 C C . CYS A 1 64 ? -6.334 5.659 -10.398 1.00 0.00 64 CYS A C 14
ATOM 18649 O O . CYS A 1 64 ? -5.216 6.039 -10.745 1.00 0.00 64 CYS A O 14
ATOM 18656 N N . ASP A 1 65 ? -6.908 4.564 -10.882 1.00 0.00 65 ASP A N 14
ATOM 18657 C CA . ASP A 1 65 ? -6.243 3.726 -11.873 1.00 0.00 65 ASP A CA 14
ATOM 18658 C C . ASP A 1 65 ? -6.334 4.351 -13.262 1.00 0.00 65 ASP A C 14
ATOM 18659 O O . ASP A 1 65 ? -6.422 3.645 -14.265 1.00 0.00 65 ASP A O 14
ATOM 18668 N N . GLU A 1 66 ? -6.312 5.679 -13.310 1.00 0.00 66 GLU A N 14
ATOM 18669 C CA . GLU A 1 66 ? -6.394 6.399 -14.575 1.00 0.00 66 GLU A CA 14
ATOM 18670 C C . GLU A 1 66 ? -5.363 7.522 -14.630 1.00 0.00 66 GLU A C 14
ATOM 18671 O O . GLU A 1 66 ? -4.782 7.796 -15.681 1.00 0.00 66 GLU A O 14
ATOM 18683 N N . CYS A 1 67 ? -5.142 8.170 -13.491 1.00 0.00 67 CYS A N 14
ATOM 18684 C CA . CYS A 1 67 ? -4.183 9.265 -13.408 1.00 0.00 67 CYS A CA 14
ATOM 18685 C C . CYS A 1 67 ? -3.239 9.072 -12.225 1.00 0.00 67 CYS A C 14
ATOM 18686 O O . CYS A 1 67 ? -2.285 9.831 -12.048 1.00 0.00 67 CYS A O 14
ATOM 18693 N N . ASP A 1 68 ? -3.511 8.052 -11.419 1.00 0.00 68 ASP A N 14
ATOM 18694 C CA . ASP A 1 68 ? -2.686 7.758 -10.253 1.00 0.00 68 ASP A CA 14
ATOM 18695 C C . ASP A 1 68 ? -2.746 8.898 -9.242 1.00 0.00 68 ASP A C 14
ATOM 18696 O O . ASP A 1 68 ? -1.717 9.442 -8.842 1.00 0.00 68 ASP A O 14
ATOM 18705 N N . PHE A 1 69 ? -3.959 9.256 -8.833 1.00 0.00 69 PHE A N 14
ATOM 18706 C CA . PHE A 1 69 ? -4.154 10.334 -7.871 1.00 0.00 69 PHE A CA 14
ATOM 18707 C C . PHE A 1 69 ? -4.512 9.777 -6.496 1.00 0.00 69 PHE A C 14
ATOM 18708 O O . PHE A 1 69 ? -5.535 9.112 -6.331 1.00 0.00 69 PHE A O 14
ATOM 18725 N N . ASP A 1 70 ? -3.662 10.053 -5.513 1.00 0.00 70 ASP A N 14
ATOM 18726 C CA . ASP A 1 70 ? -3.887 9.580 -4.152 1.00 0.00 70 ASP A CA 14
ATOM 18727 C C . ASP A 1 70 ? -4.422 10.703 -3.268 1.00 0.00 70 ASP A C 14
ATOM 18728 O O . ASP A 1 70 ? -4.056 11.867 -3.436 1.00 0.00 70 ASP A O 14
ATOM 18737 N N . LEU A 1 71 ? -5.291 10.347 -2.329 1.00 0.00 71 LEU A N 14
ATOM 18738 C CA . LEU A 1 71 ? -5.877 11.325 -1.419 1.00 0.00 71 LEU A CA 14
ATOM 18739 C C . LEU A 1 71 ? -6.192 10.691 -0.068 1.00 0.00 71 LEU A C 14
ATOM 18740 O O . LEU A 1 71 ? -5.979 9.494 0.134 1.00 0.00 71 LEU A O 14
ATOM 18756 N N . HIS A 1 72 ? -6.703 11.500 0.855 1.00 0.00 72 HIS A N 14
ATOM 18757 C CA . HIS A 1 72 ? -7.051 11.017 2.187 1.00 0.00 72 HIS A CA 14
ATOM 18758 C C . HIS A 1 72 ? -8.516 10.597 2.247 1.00 0.00 72 HIS A C 14
ATOM 18759 O O . HIS A 1 72 ? -9.356 11.134 1.526 1.00 0.00 72 HIS A O 14
ATOM 18773 N N . ALA A 1 73 ? -8.815 9.633 3.112 1.00 0.00 73 ALA A N 14
ATOM 18774 C CA . ALA A 1 73 ? -10.179 9.142 3.267 1.00 0.00 73 ALA A CA 14
ATOM 18775 C C . ALA A 1 73 ? -11.129 10.272 3.646 1.00 0.00 73 ALA A C 14
ATOM 18776 O O . ALA A 1 73 ? -12.251 10.349 3.143 1.00 0.00 73 ALA A O 14
ATOM 18783 N N . LYS A 1 74 ? -10.675 11.148 4.536 1.00 0.00 74 LYS A N 14
ATOM 18784 C CA . LYS A 1 74 ? -11.484 12.275 4.983 1.00 0.00 74 LYS A CA 14
ATOM 18785 C C . LYS A 1 74 ? -11.478 13.394 3.946 1.00 0.00 74 LYS A C 14
ATOM 18786 O O . LYS A 1 74 ? -12.507 14.019 3.687 1.00 0.00 74 LYS A O 14
ATOM 18805 N N . CYS A 1 75 ? -10.314 13.641 3.355 1.00 0.00 75 CYS A N 14
ATOM 18806 C CA . CYS A 1 75 ? -10.174 14.683 2.345 1.00 0.00 75 CYS A CA 14
ATOM 18807 C C . CYS A 1 75 ? -11.159 14.467 1.200 1.00 0.00 75 CYS A C 14
ATOM 18808 O O . CYS A 1 75 ? -11.845 15.396 0.774 1.00 0.00 75 CYS A O 14
ATOM 18815 N N . ALA A 1 76 ? -11.223 13.235 0.707 1.00 0.00 76 ALA A N 14
ATOM 18816 C CA . ALA A 1 76 ? -12.125 12.896 -0.387 1.00 0.00 76 ALA A CA 14
ATOM 18817 C C . ALA A 1 76 ? -13.582 12.991 0.053 1.00 0.00 76 ALA A C 14
ATOM 18818 O O . ALA A 1 76 ? -14.433 13.487 -0.686 1.00 0.00 76 ALA A O 14
ATOM 18825 N N . LEU A 1 77 ? -13.863 12.513 1.260 1.00 0.00 77 LEU A N 14
ATOM 18826 C CA . LEU A 1 77 ? -15.218 12.543 1.799 1.00 0.00 77 LEU A CA 14
ATOM 18827 C C . LEU A 1 77 ? -15.703 13.979 1.970 1.00 0.00 77 LEU A C 14
ATOM 18828 O O . LEU A 1 77 ? -16.705 14.381 1.380 1.00 0.00 77 LEU A O 14
ATOM 18844 N N . ASN A 1 78 ? -14.984 14.749 2.781 1.00 0.00 78 ASN A N 14
ATOM 18845 C CA . ASN A 1 78 ? -15.341 16.141 3.029 1.00 0.00 78 ASN A CA 14
ATOM 18846 C C . ASN A 1 78 ? -14.762 17.051 1.950 1.00 0.00 78 ASN A C 14
ATOM 18847 O O . ASN A 1 78 ? -13.617 17.492 2.045 1.00 0.00 78 ASN A O 14
ATOM 18858 N N . GLU A 1 79 ? -15.562 17.328 0.925 1.00 0.00 79 GLU A N 14
ATOM 18859 C CA . GLU A 1 79 ? -15.129 18.186 -0.172 1.00 0.00 79 GLU A CA 14
ATOM 18860 C C . GLU A 1 79 ? -15.206 19.657 0.225 1.00 0.00 79 GLU A C 14
ATOM 18861 O O . GLU A 1 79 ? -16.246 20.298 0.076 1.00 0.00 79 GLU A O 14
ATOM 18873 N N . ASP A 1 80 ? -14.097 20.186 0.731 1.00 0.00 80 ASP A N 14
ATOM 18874 C CA . ASP A 1 80 ? -14.038 21.582 1.150 1.00 0.00 80 ASP A CA 14
ATOM 18875 C C . ASP A 1 80 ? -13.252 22.418 0.144 1.00 0.00 80 ASP A C 14
ATOM 18876 O O . ASP A 1 80 ? -12.212 21.989 -0.359 1.00 0.00 80 ASP A O 14
ATOM 18885 N N . THR A 1 81 ? -13.755 23.613 -0.146 1.00 0.00 81 THR A N 14
ATOM 18886 C CA . THR A 1 81 ? -13.102 24.508 -1.093 1.00 0.00 81 THR A CA 14
ATOM 18887 C C . THR A 1 81 ? -11.605 24.597 -0.823 1.00 0.00 81 THR A C 14
ATOM 18888 O O . THR A 1 81 ? -11.132 24.209 0.246 1.00 0.00 81 THR A O 14
ATOM 18899 N N . LYS A 1 82 ? -10.862 25.111 -1.797 1.00 0.00 82 LYS A N 14
ATOM 18900 C CA . LYS A 1 82 ? -9.417 25.254 -1.664 1.00 0.00 82 LYS A CA 14
ATOM 18901 C C . LYS A 1 82 ? -9.058 25.967 -0.364 1.00 0.00 82 LYS A C 14
ATOM 18902 O O . LYS A 1 82 ? -9.845 26.754 0.160 1.00 0.00 82 LYS A O 14
ATOM 18921 N N . GLU A 1 83 ? -7.864 25.687 0.149 1.00 0.00 83 GLU A N 14
ATOM 18922 C CA . GLU A 1 83 ? -7.402 26.303 1.388 1.00 0.00 83 GLU A CA 14
ATOM 18923 C C . GLU A 1 83 ? -5.880 26.403 1.411 1.00 0.00 83 GLU A C 14
ATOM 18924 O O . GLU A 1 83 ? -5.182 25.391 1.472 1.00 0.00 83 GLU A O 14
ATOM 18936 N N . SER A 1 84 ? -5.372 27.630 1.361 1.00 0.00 84 SER A N 14
ATOM 18937 C CA . SER A 1 84 ? -3.933 27.863 1.371 1.00 0.00 84 SER A CA 14
ATOM 18938 C C . SER A 1 84 ? -3.295 27.269 2.624 1.00 0.00 84 SER A C 14
ATOM 18939 O O . SER A 1 84 ? -3.955 27.099 3.649 1.00 0.00 84 SER A O 14
ATOM 18947 N N . GLY A 1 85 ? -2.007 26.955 2.533 1.00 0.00 85 GLY A N 14
ATOM 18948 C CA . GLY A 1 85 ? -1.300 26.384 3.664 1.00 0.00 85 GLY A CA 14
ATOM 18949 C C . GLY A 1 85 ? -0.198 27.289 4.177 1.00 0.00 85 GLY A C 14
ATOM 18950 O O . GLY A 1 85 ? 0.519 27.927 3.407 1.00 0.00 85 GLY A O 14
ATOM 18954 N N . PRO A 1 86 ? -0.052 27.354 5.509 1.00 0.00 86 PRO A N 14
ATOM 18955 C CA . PRO A 1 86 ? 0.968 28.186 6.154 1.00 0.00 86 PRO A CA 14
ATOM 18956 C C . PRO A 1 86 ? 2.378 27.653 5.928 1.00 0.00 86 PRO A C 14
ATOM 18957 O O . PRO A 1 86 ? 2.603 26.443 5.931 1.00 0.00 86 PRO A O 14
ATOM 18968 N N . SER A 1 87 ? 3.326 28.564 5.732 1.00 0.00 87 SER A N 14
ATOM 18969 C CA . SER A 1 87 ? 4.715 28.185 5.500 1.00 0.00 87 SER A CA 14
ATOM 18970 C C . SER A 1 87 ? 5.108 26.999 6.377 1.00 0.00 87 SER A C 14
ATOM 18971 O O . SER A 1 87 ? 5.624 25.995 5.887 1.00 0.00 87 SER A O 14
ATOM 18979 N N . SER A 1 88 ? 4.859 27.124 7.676 1.00 0.00 88 SER A N 14
ATOM 18980 C CA . SER A 1 88 ? 5.189 26.066 8.623 1.00 0.00 88 SER A CA 14
ATOM 18981 C C . SER A 1 88 ? 3.929 25.343 9.092 1.00 0.00 88 SER A C 14
ATOM 18982 O O . SER A 1 88 ? 2.823 25.871 8.989 1.00 0.00 88 SER A O 14
ATOM 18990 N N . GLY A 1 89 ? 4.107 24.131 9.608 1.00 0.00 89 GLY A N 14
ATOM 18991 C CA . GLY A 1 89 ? 2.977 23.355 10.084 1.00 0.00 89 GLY A CA 14
ATOM 18992 C C . GLY A 1 89 ? 2.191 22.721 8.954 1.00 0.00 89 GLY A C 14
ATOM 18993 O O . GLY A 1 89 ? 2.793 22.299 7.968 1.00 0.00 89 GLY A O 14
ATOM 18999 N N . GLY A 1 1 ? 12.994 -34.998 26.451 1.00 0.00 1 GLY A N 15
ATOM 19000 C CA . GLY A 1 1 ? 12.039 -34.473 25.492 1.00 0.00 1 GLY A CA 15
ATOM 19001 C C . GLY A 1 1 ? 12.584 -33.286 24.722 1.00 0.00 1 GLY A C 15
ATOM 19002 O O . GLY A 1 1 ? 13.786 -33.025 24.741 1.00 0.00 1 GLY A O 15
ATOM 19006 N N . SER A 1 2 ? 11.697 -32.567 24.041 1.00 0.00 2 SER A N 15
ATOM 19007 C CA . SER A 1 2 ? 12.096 -31.405 23.256 1.00 0.00 2 SER A CA 15
ATOM 19008 C C . SER A 1 2 ? 10.924 -30.446 23.071 1.00 0.00 2 SER A C 15
ATOM 19009 O O . SER A 1 2 ? 9.804 -30.727 23.497 1.00 0.00 2 SER A O 15
ATOM 19017 N N . SER A 1 3 ? 11.191 -29.312 22.430 1.00 0.00 3 SER A N 15
ATOM 19018 C CA . SER A 1 3 ? 10.161 -28.309 22.191 1.00 0.00 3 SER A CA 15
ATOM 19019 C C . SER A 1 3 ? 10.068 -27.969 20.706 1.00 0.00 3 SER A C 15
ATOM 19020 O O . SER A 1 3 ? 11.068 -27.991 19.989 1.00 0.00 3 SER A O 15
ATOM 19028 N N . GLY A 1 4 ? 8.859 -27.654 20.252 1.00 0.00 4 GLY A N 15
ATOM 19029 C CA . GLY A 1 4 ? 8.657 -27.314 18.856 1.00 0.00 4 GLY A CA 15
ATOM 19030 C C . GLY A 1 4 ? 8.186 -25.885 18.669 1.00 0.00 4 GLY A C 15
ATOM 19031 O O . GLY A 1 4 ? 8.084 -25.127 19.634 1.00 0.00 4 GLY A O 15
ATOM 19035 N N . SER A 1 5 ? 7.901 -25.515 17.425 1.00 0.00 5 SER A N 15
ATOM 19036 C CA . SER A 1 5 ? 7.444 -24.166 17.114 1.00 0.00 5 SER A CA 15
ATOM 19037 C C . SER A 1 5 ? 6.383 -24.190 16.018 1.00 0.00 5 SER A C 15
ATOM 19038 O O . SER A 1 5 ? 6.213 -25.194 15.326 1.00 0.00 5 SER A O 15
ATOM 19046 N N . SER A 1 6 ? 5.673 -23.077 15.866 1.00 0.00 6 SER A N 15
ATOM 19047 C CA . SER A 1 6 ? 4.626 -22.971 14.857 1.00 0.00 6 SER A CA 15
ATOM 19048 C C . SER A 1 6 ? 5.012 -21.965 13.776 1.00 0.00 6 SER A C 15
ATOM 19049 O O . SER A 1 6 ? 5.131 -22.313 12.603 1.00 0.00 6 SER A O 15
ATOM 19057 N N . GLY A 1 7 ? 5.207 -20.714 14.183 1.00 0.00 7 GLY A N 15
ATOM 19058 C CA . GLY A 1 7 ? 5.578 -19.676 13.239 1.00 0.00 7 GLY A CA 15
ATOM 19059 C C . GLY A 1 7 ? 5.101 -18.304 13.670 1.00 0.00 7 GLY A C 15
ATOM 19060 O O . GLY A 1 7 ? 4.960 -18.032 14.863 1.00 0.00 7 GLY A O 15
ATOM 19064 N N . THR A 1 8 ? 4.853 -17.433 12.697 1.00 0.00 8 THR A N 15
ATOM 19065 C CA . THR A 1 8 ? 4.392 -16.080 12.981 1.00 0.00 8 THR A CA 15
ATOM 19066 C C . THR A 1 8 ? 3.424 -15.592 11.909 1.00 0.00 8 THR A C 15
ATOM 19067 O O . THR A 1 8 ? 3.527 -15.979 10.745 1.00 0.00 8 THR A O 15
ATOM 19078 N N . GLU A 1 9 ? 2.485 -14.741 12.309 1.00 0.00 9 GLU A N 15
ATOM 19079 C CA . GLU A 1 9 ? 1.498 -14.201 11.381 1.00 0.00 9 GLU A CA 15
ATOM 19080 C C . GLU A 1 9 ? 2.171 -13.362 10.299 1.00 0.00 9 GLU A C 15
ATOM 19081 O O . GLU A 1 9 ? 2.999 -12.500 10.593 1.00 0.00 9 GLU A O 15
ATOM 19093 N N . GLU A 1 10 ? 1.809 -13.620 9.047 1.00 0.00 10 GLU A N 15
ATOM 19094 C CA . GLU A 1 10 ? 2.378 -12.890 7.921 1.00 0.00 10 GLU A CA 15
ATOM 19095 C C . GLU A 1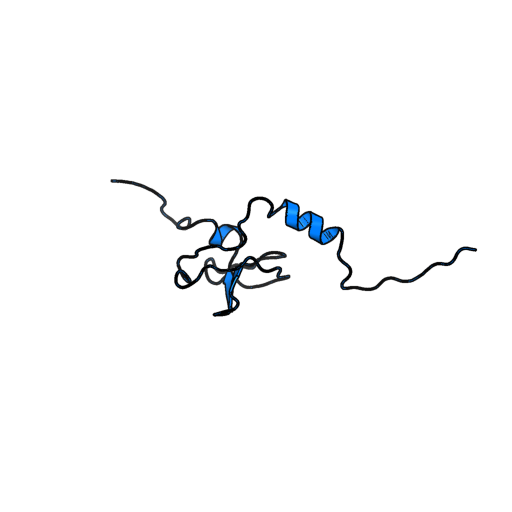 10 ? 1.280 -12.268 7.064 1.00 0.00 10 GLU A C 15
ATOM 19096 O O . GLU A 1 10 ? 1.346 -11.091 6.709 1.00 0.00 10 GLU A O 15
ATOM 19108 N N . ARG A 1 11 ? 0.270 -13.067 6.735 1.00 0.00 11 ARG A N 15
ATOM 19109 C CA . ARG A 1 11 ? -0.842 -12.596 5.918 1.00 0.00 11 ARG A CA 15
ATOM 19110 C C . ARG A 1 11 ? -1.997 -12.120 6.794 1.00 0.00 11 ARG A C 15
ATOM 19111 O O . ARG A 1 11 ? -3.051 -12.754 6.850 1.00 0.00 11 ARG A O 15
ATOM 19132 N N . LEU A 1 12 ? -1.790 -11.000 7.478 1.00 0.00 12 LEU A N 15
ATOM 19133 C CA . LEU A 1 12 ? -2.814 -10.438 8.353 1.00 0.00 12 LEU A CA 15
ATOM 19134 C C . LEU A 1 12 ? -4.198 -10.569 7.726 1.00 0.00 12 LEU A C 15
ATOM 19135 O O . LEU A 1 12 ? -4.545 -9.835 6.801 1.00 0.00 12 LEU A O 15
ATOM 19151 N N . LYS A 1 13 ? -4.986 -11.509 8.238 1.00 0.00 13 LYS A N 15
ATOM 19152 C CA . LYS A 1 13 ? -6.335 -11.735 7.732 1.00 0.00 13 LYS A CA 15
ATOM 19153 C C . LYS A 1 13 ? -7.366 -11.002 8.583 1.00 0.00 13 LYS A C 15
ATOM 19154 O O . LYS A 1 13 ? -8.270 -10.353 8.057 1.00 0.00 13 LYS A O 15
ATOM 19173 N N . GLU A 1 14 ? -7.223 -11.109 9.900 1.00 0.00 14 GLU A N 15
ATOM 19174 C CA . GLU A 1 14 ? -8.143 -10.454 10.824 1.00 0.00 14 GLU A CA 15
ATOM 19175 C C . GLU A 1 14 ? -7.914 -8.946 10.842 1.00 0.00 14 GLU A C 15
ATOM 19176 O O . GLU A 1 14 ? -8.860 -8.163 10.760 1.00 0.00 14 GLU A O 15
ATOM 19188 N N . ILE A 1 15 ? -6.651 -8.546 10.950 1.00 0.00 15 ILE A N 15
ATOM 19189 C CA . ILE A 1 15 ? -6.297 -7.133 10.978 1.00 0.00 15 ILE A CA 15
ATOM 19190 C C . ILE A 1 15 ? -7.072 -6.351 9.924 1.00 0.00 15 ILE A C 15
ATOM 19191 O O . ILE A 1 15 ? -7.885 -5.487 10.251 1.00 0.00 15 ILE A O 15
ATOM 19207 N N . GLU A 1 16 ? -6.816 -6.661 8.657 1.00 0.00 16 GLU A N 15
ATOM 19208 C CA . GLU A 1 16 ? -7.491 -5.988 7.554 1.00 0.00 16 GLU A CA 15
ATOM 19209 C C . GLU A 1 16 ? -8.937 -5.665 7.917 1.00 0.00 16 GLU A C 15
ATOM 19210 O O . GLU A 1 16 ? -9.357 -4.508 7.872 1.00 0.00 16 GLU A O 15
ATOM 19222 N N . ALA A 1 17 ? -9.695 -6.695 8.277 1.00 0.00 17 ALA A N 15
ATOM 19223 C CA . ALA A 1 17 ? -11.094 -6.522 8.650 1.00 0.00 17 ALA A CA 15
ATOM 19224 C C . ALA A 1 17 ? -11.265 -5.348 9.607 1.00 0.00 17 ALA A C 15
ATOM 19225 O O . ALA A 1 17 ? -12.186 -4.543 9.461 1.00 0.00 17 ALA A O 15
ATOM 19232 N N . LYS A 1 18 ? -10.374 -5.255 10.588 1.00 0.00 18 LYS A N 15
ATOM 19233 C CA . LYS A 1 18 ? -10.425 -4.179 11.570 1.00 0.00 18 LYS A CA 15
ATOM 19234 C C . LYS A 1 18 ? -10.507 -2.819 10.884 1.00 0.00 18 LYS A C 15
ATOM 19235 O O . LYS A 1 18 ? -11.305 -1.965 11.270 1.00 0.00 18 LYS A O 15
ATOM 19254 N N . TYR A 1 19 ? -9.679 -2.626 9.863 1.00 0.00 19 TYR A N 15
ATOM 19255 C CA . TYR A 1 19 ? -9.658 -1.369 9.123 1.00 0.00 19 TYR A CA 15
ATOM 19256 C C . TYR A 1 19 ? -11.020 -1.082 8.499 1.00 0.00 19 TYR A C 15
ATOM 19257 O O . TYR A 1 19 ? -11.530 0.036 8.582 1.00 0.00 19 TYR A O 15
ATOM 19275 N N . ASP A 1 20 ? -11.603 -2.098 7.874 1.00 0.00 20 ASP A N 15
ATOM 19276 C CA . ASP A 1 20 ? -12.907 -1.957 7.236 1.00 0.00 20 ASP A CA 15
ATOM 19277 C C . ASP A 1 20 ? -13.902 -1.286 8.176 1.00 0.00 20 ASP A C 15
ATOM 19278 O O . ASP A 1 20 ? -14.760 -0.519 7.742 1.00 0.00 20 ASP A O 15
ATOM 19287 N N . GLU A 1 21 ? -13.781 -1.581 9.467 1.00 0.00 21 GLU A N 15
ATOM 19288 C CA . GLU A 1 21 ? -14.672 -1.007 10.468 1.00 0.00 21 GLU A CA 15
ATOM 19289 C C . GLU A 1 21 ? -14.604 0.518 10.446 1.00 0.00 21 GLU A C 15
ATOM 19290 O O . GLU A 1 21 ? -15.591 1.197 10.730 1.00 0.00 21 GLU A O 15
ATOM 19302 N N . ILE A 1 22 ? -13.434 1.047 10.108 1.00 0.00 22 ILE A N 15
ATOM 19303 C CA . ILE A 1 22 ? -13.237 2.490 10.048 1.00 0.00 22 ILE A CA 15
ATOM 19304 C C . ILE A 1 22 ? -13.801 3.069 8.755 1.00 0.00 22 ILE A C 15
ATOM 19305 O O . ILE A 1 22 ? -14.265 4.209 8.723 1.00 0.00 22 ILE A O 15
ATOM 19321 N N . ALA A 1 23 ? -13.760 2.275 7.690 1.00 0.00 23 ALA A N 15
ATOM 19322 C CA . ALA A 1 23 ? -14.270 2.706 6.395 1.00 0.00 23 ALA A CA 15
ATOM 19323 C C . ALA A 1 23 ? -15.641 2.100 6.115 1.00 0.00 23 ALA A C 15
ATOM 19324 O O . ALA A 1 23 ? -16.002 1.860 4.963 1.00 0.00 23 ALA A O 15
ATOM 19331 N N . LYS A 1 24 ? -16.401 1.853 7.177 1.00 0.00 24 LYS A N 15
ATOM 19332 C CA . LYS A 1 24 ? -17.733 1.274 7.046 1.00 0.00 24 LYS A CA 15
ATOM 19333 C C . LYS A 1 24 ? -18.651 2.196 6.249 1.00 0.00 24 LYS A C 15
ATOM 19334 O O . LYS A 1 24 ? -19.355 1.753 5.342 1.00 0.00 24 LYS A O 15
ATOM 19353 N N . ASP A 1 25 ? -18.637 3.479 6.594 1.00 0.00 25 ASP A N 15
ATOM 19354 C CA . ASP A 1 25 ? -19.467 4.463 5.908 1.00 0.00 25 ASP A CA 15
ATOM 19355 C C . ASP A 1 25 ? -18.759 5.002 4.669 1.00 0.00 25 ASP A C 15
ATOM 19356 O O . ASP A 1 25 ? -19.403 5.433 3.713 1.00 0.00 25 ASP A O 15
ATOM 19365 N N . TRP A 1 26 ? -17.431 4.974 4.693 1.00 0.00 26 TRP A N 15
ATOM 19366 C CA . TRP A 1 26 ? -16.636 5.460 3.571 1.00 0.00 26 TRP A CA 15
ATOM 19367 C C . TRP A 1 26 ? -17.003 4.727 2.286 1.00 0.00 26 TRP A C 15
ATOM 19368 O O . TRP A 1 26 ? -16.982 3.498 2.216 1.00 0.00 26 TRP A O 15
ATOM 19389 N N . PRO A 1 27 ? -17.347 5.497 1.242 1.00 0.00 27 PRO A N 15
ATOM 19390 C CA . PRO A 1 27 ? -17.724 4.940 -0.061 1.00 0.00 27 PRO A CA 15
ATOM 19391 C C . PRO A 1 27 ? -16.540 4.313 -0.788 1.00 0.00 27 PRO A C 15
ATOM 19392 O O . PRO A 1 27 ? -15.404 4.377 -0.317 1.00 0.00 27 PRO A O 15
ATOM 19403 N N . LYS A 1 28 ? -16.812 3.707 -1.939 1.00 0.00 28 LYS A N 15
ATOM 19404 C CA . LYS A 1 28 ? -15.769 3.069 -2.733 1.00 0.00 28 LYS A CA 15
ATOM 19405 C C . LYS A 1 28 ? -15.199 4.039 -3.763 1.00 0.00 28 LYS A C 15
ATOM 19406 O O . LYS A 1 28 ? -14.003 4.020 -4.054 1.00 0.00 28 LYS A O 15
ATOM 19425 N N . LYS A 1 29 ? -16.063 4.887 -4.311 1.00 0.00 29 LYS A N 15
ATOM 19426 C CA . LYS A 1 29 ? -15.646 5.868 -5.306 1.00 0.00 29 LYS A CA 15
ATOM 19427 C C . LYS A 1 29 ? -15.979 7.284 -4.848 1.00 0.00 29 LYS A C 15
ATOM 19428 O O . LYS A 1 29 ? -17.114 7.574 -4.469 1.00 0.00 29 LYS A O 15
ATOM 19447 N N . VAL A 1 30 ? -14.983 8.163 -4.887 1.00 0.00 30 VAL A N 15
ATOM 19448 C CA . VAL A 1 30 ? -15.171 9.550 -4.478 1.00 0.00 30 VAL A CA 15
ATOM 19449 C C . VAL A 1 30 ? -14.721 10.511 -5.572 1.00 0.00 30 VAL A C 15
ATOM 19450 O O . VAL A 1 30 ? -13.742 10.256 -6.274 1.00 0.00 30 VAL A O 15
ATOM 19463 N N . LYS A 1 31 ? -15.441 11.619 -5.712 1.00 0.00 31 LYS A N 15
ATOM 19464 C CA . LYS A 1 31 ? -15.116 12.622 -6.720 1.00 0.00 31 LYS A CA 15
ATOM 19465 C C . LYS A 1 31 ? -14.515 13.866 -6.074 1.00 0.00 31 LYS A C 15
ATOM 19466 O O . LYS A 1 31 ? -15.228 14.674 -5.477 1.00 0.00 31 LYS A O 15
ATOM 19485 N N . HIS A 1 32 ? -13.201 14.016 -6.200 1.00 0.00 32 HIS A N 15
ATOM 19486 C CA . HIS A 1 32 ? -12.504 15.165 -5.631 1.00 0.00 32 HIS A CA 15
ATOM 19487 C C . HIS A 1 32 ? -12.427 16.308 -6.639 1.00 0.00 32 HIS A C 15
ATOM 19488 O O . HIS A 1 32 ? -12.267 16.081 -7.838 1.00 0.00 32 HIS A O 15
ATOM 19502 N N . VAL A 1 33 ? -12.542 17.536 -6.143 1.00 0.00 33 VAL A N 15
ATOM 19503 C CA . VAL A 1 33 ? -12.484 18.714 -7.000 1.00 0.00 33 VAL A CA 15
ATOM 19504 C C . VAL A 1 33 ? -11.249 18.685 -7.893 1.00 0.00 33 VAL A C 15
ATOM 19505 O O . VAL A 1 33 ? -11.342 18.875 -9.106 1.00 0.00 33 VAL A O 15
ATOM 19518 N N . LEU A 1 34 ? -10.092 18.446 -7.285 1.00 0.00 34 LEU A N 15
ATOM 19519 C CA . LEU A 1 34 ? -8.836 18.391 -8.025 1.00 0.00 34 LEU A CA 15
ATOM 19520 C C . LEU A 1 34 ? -8.854 17.256 -9.044 1.00 0.00 34 LEU A C 15
ATOM 19521 O O . LEU A 1 34 ? -8.121 17.284 -10.033 1.00 0.00 34 LEU A O 15
ATOM 19537 N N . HIS A 1 35 ? -9.697 16.258 -8.797 1.00 0.00 35 HIS A N 15
ATOM 19538 C CA . HIS A 1 35 ? -9.812 15.115 -9.694 1.00 0.00 35 HIS A CA 15
ATOM 19539 C C . HIS A 1 35 ? -11.235 14.985 -10.229 1.00 0.00 35 HIS A C 15
ATOM 19540 O O . HIS A 1 35 ? -11.669 13.898 -10.608 1.00 0.00 35 HIS A O 15
ATOM 19554 N N . GLU A 1 36 ? -11.956 16.102 -10.257 1.00 0.00 36 GLU A N 15
ATOM 19555 C CA . GLU A 1 36 ? -13.330 16.111 -10.744 1.00 0.00 36 GLU A CA 15
ATOM 19556 C C . GLU A 1 36 ? -13.478 15.220 -11.974 1.00 0.00 36 GLU A C 15
ATOM 19557 O O . GLU A 1 36 ? -14.504 14.566 -12.159 1.00 0.00 36 GLU A O 15
ATOM 19569 N N . GLU A 1 37 ? -12.445 15.200 -12.811 1.00 0.00 37 GLU A N 15
ATOM 19570 C CA . GLU A 1 37 ? -12.461 14.390 -14.023 1.00 0.00 37 GLU A CA 15
ATOM 19571 C C . GLU A 1 37 ? -13.093 13.027 -13.759 1.00 0.00 37 GLU A C 15
ATOM 19572 O O . GLU A 1 37 ? -13.999 12.601 -14.476 1.00 0.00 37 GLU A O 15
ATOM 19584 N N . HIS A 1 38 ? -12.609 12.347 -12.724 1.00 0.00 38 HIS A N 15
ATOM 19585 C CA . HIS A 1 38 ? -13.126 11.032 -12.364 1.00 0.00 38 HIS A CA 15
ATOM 19586 C C . HIS A 1 38 ? -13.300 10.911 -10.853 1.00 0.00 38 HIS A C 15
ATOM 19587 O O . HIS A 1 38 ? -13.090 11.875 -10.117 1.00 0.00 38 HIS A O 15
ATOM 19601 N N . GLU A 1 39 ? -13.685 9.723 -10.399 1.00 0.00 39 GLU A N 15
ATOM 19602 C CA . GLU A 1 39 ? -13.888 9.478 -8.976 1.00 0.00 39 GLU A CA 15
ATOM 19603 C C . GLU A 1 39 ? -12.861 8.484 -8.443 1.00 0.00 39 GLU A C 15
ATOM 19604 O O . GLU A 1 39 ? -12.848 7.316 -8.836 1.00 0.00 39 GLU A O 15
ATOM 19616 N N . LEU A 1 40 ? -12.002 8.954 -7.545 1.00 0.00 40 LEU A N 15
ATOM 19617 C CA . LEU A 1 40 ? -10.970 8.107 -6.957 1.00 0.00 40 LEU A CA 15
ATOM 19618 C C . LEU A 1 40 ? -11.567 6.804 -6.434 1.00 0.00 40 LEU A C 15
ATOM 19619 O O . LEU A 1 40 ? -12.786 6.638 -6.404 1.00 0.00 40 LEU A O 15
ATOM 19635 N N . GLU A 1 41 ? -10.700 5.885 -6.022 1.00 0.00 41 GLU A N 15
ATOM 19636 C CA . GLU A 1 41 ? -11.143 4.598 -5.499 1.00 0.00 41 GLU A CA 15
ATOM 19637 C C . GLU A 1 41 ? -10.381 4.236 -4.227 1.00 0.00 41 GLU A C 15
ATOM 19638 O O . GLU A 1 41 ? -9.219 3.831 -4.280 1.00 0.00 41 GLU A O 15
ATOM 19650 N N . LEU A 1 42 ? -11.043 4.387 -3.085 1.00 0.00 42 LEU A N 15
ATOM 19651 C CA . LEU A 1 42 ? -10.429 4.077 -1.799 1.00 0.00 42 LEU A CA 15
ATOM 19652 C C . LEU A 1 42 ? -9.470 2.897 -1.923 1.00 0.00 42 LEU A C 15
ATOM 19653 O O . LEU A 1 42 ? -9.881 1.738 -1.853 1.00 0.00 42 LEU A O 15
ATOM 19669 N N . THR A 1 43 ? -8.188 3.199 -2.106 1.00 0.00 43 THR A N 15
ATOM 19670 C CA . THR A 1 43 ? -7.171 2.165 -2.239 1.00 0.00 43 THR A CA 15
ATOM 19671 C C . THR A 1 43 ? -6.365 2.017 -0.953 1.00 0.00 43 THR A C 15
ATOM 19672 O O . THR A 1 43 ? -6.012 3.008 -0.313 1.00 0.00 43 THR A O 15
ATOM 19683 N N . ARG A 1 44 ? -6.078 0.775 -0.579 1.00 0.00 44 ARG A N 15
ATOM 19684 C CA . ARG A 1 44 ? -5.315 0.498 0.632 1.00 0.00 44 ARG A CA 15
ATOM 19685 C C . ARG A 1 44 ? -3.839 0.831 0.432 1.00 0.00 44 ARG A C 15
ATOM 19686 O O . ARG A 1 44 ? -3.225 0.415 -0.551 1.00 0.00 44 ARG A O 15
ATOM 19707 N N . VAL A 1 45 ? -3.275 1.584 1.371 1.00 0.00 45 VAL A N 15
ATOM 19708 C CA . VAL A 1 45 ? -1.872 1.973 1.299 1.00 0.00 45 VAL A CA 15
ATOM 19709 C C . VAL A 1 45 ? -1.282 2.162 2.692 1.00 0.00 45 VAL A C 15
ATOM 19710 O O . VAL A 1 45 ? -1.918 2.740 3.572 1.00 0.00 45 VAL A O 15
ATOM 19723 N N . GLN A 1 46 ? -0.062 1.671 2.883 1.00 0.00 46 GLN A N 15
ATOM 19724 C CA . GLN A 1 46 ? 0.615 1.786 4.170 1.00 0.00 46 GLN A CA 15
ATOM 19725 C C . GLN A 1 46 ? 0.958 3.240 4.476 1.00 0.00 46 GLN A C 15
ATOM 19726 O O . GLN A 1 46 ? 0.679 3.738 5.567 1.00 0.00 46 GLN A O 15
ATOM 19740 N N . VAL A 1 47 ? 1.566 3.916 3.507 1.00 0.00 47 VAL A N 15
ATOM 19741 C CA . VAL A 1 47 ? 1.947 5.313 3.673 1.00 0.00 47 VAL A CA 15
ATOM 19742 C C . VAL A 1 47 ? 1.997 6.033 2.330 1.00 0.00 47 VAL A C 15
ATOM 19743 O O . VAL A 1 47 ? 2.349 5.441 1.309 1.00 0.00 47 VAL A O 15
ATOM 19756 N N . TYR A 1 48 ? 1.642 7.313 2.337 1.00 0.00 48 TYR A N 15
ATOM 19757 C CA . TYR A 1 48 ? 1.643 8.114 1.119 1.00 0.00 48 TYR A CA 15
ATOM 19758 C C . TYR A 1 48 ? 1.650 9.604 1.447 1.00 0.00 48 TYR A C 15
ATOM 19759 O O . TYR A 1 48 ? 1.741 9.996 2.610 1.00 0.00 48 TYR A O 15
ATOM 19777 N N . THR A 1 49 ? 1.553 10.431 0.410 1.00 0.00 49 THR A N 15
ATOM 19778 C CA . THR A 1 49 ? 1.549 11.878 0.586 1.00 0.00 49 THR A CA 15
ATOM 19779 C C . THR A 1 49 ? 0.341 12.511 -0.097 1.00 0.00 49 THR A C 15
ATOM 19780 O O . THR A 1 49 ? 0.291 12.611 -1.324 1.00 0.00 49 THR A O 15
ATOM 19791 N N . CYS A 1 50 ? -0.629 12.938 0.704 1.00 0.00 50 CYS A N 15
ATOM 19792 C CA . CYS A 1 50 ? -1.837 13.562 0.177 1.00 0.00 50 CYS A CA 15
ATOM 19793 C C . CYS A 1 50 ? -1.498 14.824 -0.611 1.00 0.00 50 CYS A C 15
ATOM 19794 O O . CYS A 1 50 ? -0.763 15.688 -0.132 1.00 0.00 50 CYS A O 15
ATOM 19801 N N . ASP A 1 51 ? -2.039 14.923 -1.820 1.00 0.00 51 ASP A N 15
ATOM 19802 C CA . ASP A 1 51 ? -1.795 16.080 -2.674 1.00 0.00 51 ASP A CA 15
ATOM 19803 C C . ASP A 1 51 ? -2.901 17.118 -2.511 1.00 0.00 51 ASP A C 15
ATOM 19804 O O . ASP A 1 51 ? -3.218 17.856 -3.445 1.00 0.00 51 ASP A O 15
ATOM 19813 N N . LYS A 1 52 ? -3.487 17.169 -1.320 1.00 0.00 52 LYS A N 15
ATOM 19814 C CA . LYS A 1 52 ? -4.557 18.116 -1.033 1.00 0.00 52 LYS A CA 15
ATOM 19815 C C . LYS A 1 52 ? -4.211 18.979 0.177 1.00 0.00 52 LYS A C 15
ATOM 19816 O O . LYS A 1 52 ? -4.098 20.201 0.069 1.00 0.00 52 LYS A O 15
ATOM 19835 N N . CYS A 1 53 ? -4.041 18.337 1.327 1.00 0.00 53 CYS A N 15
ATOM 19836 C CA . CYS A 1 53 ? -3.706 19.045 2.557 1.00 0.00 53 CYS A CA 15
ATOM 19837 C C . CYS A 1 53 ? -2.218 18.915 2.871 1.00 0.00 53 CYS A C 15
ATOM 19838 O O . CYS A 1 53 ? -1.737 19.448 3.870 1.00 0.00 53 CYS A O 15
ATOM 19845 N N . GLU A 1 54 ? -1.497 18.204 2.010 1.00 0.00 54 GLU A N 15
ATOM 19846 C CA . GLU A 1 54 ? -0.064 18.005 2.196 1.00 0.00 54 GLU A CA 15
ATOM 19847 C C . GLU A 1 54 ? 0.212 17.187 3.454 1.00 0.00 54 GLU A C 15
ATOM 19848 O O . GLU A 1 54 ? 1.018 17.579 4.297 1.00 0.00 54 GLU A O 15
ATOM 19860 N N . GLU A 1 55 ? -0.464 16.049 3.573 1.00 0.00 55 GLU A N 15
ATOM 19861 C CA . GLU A 1 55 ? -0.293 15.176 4.729 1.00 0.00 55 GLU A CA 15
ATOM 19862 C C . GLU A 1 55 ? 0.033 13.751 4.291 1.00 0.00 55 GLU A C 15
ATOM 19863 O O . GLU A 1 55 ? 0.248 13.489 3.108 1.00 0.00 55 GLU A O 15
ATOM 19875 N N . GLU A 1 56 ? 0.068 12.836 5.254 1.00 0.00 56 GLU A N 15
ATOM 19876 C CA . GLU A 1 56 ? 0.369 11.438 4.968 1.00 0.00 56 GLU A CA 15
ATOM 19877 C C . GLU A 1 56 ? -0.657 10.516 5.621 1.00 0.00 56 GLU A C 15
ATOM 19878 O O . GLU A 1 56 ? -0.791 10.485 6.844 1.00 0.00 56 GLU A O 15
ATOM 19890 N N . GLY A 1 57 ? -1.379 9.765 4.795 1.00 0.00 57 GLY A N 15
ATOM 19891 C CA . GLY A 1 57 ? -2.384 8.853 5.310 1.00 0.00 57 GLY A CA 15
ATOM 19892 C C . GLY A 1 57 ? -1.816 7.483 5.626 1.00 0.00 57 GLY A C 15
ATOM 19893 O O . GLY A 1 57 ? -0.616 7.250 5.478 1.00 0.00 57 GLY A O 15
ATOM 19897 N N . THR A 1 58 ? -2.680 6.573 6.066 1.00 0.00 58 THR A N 15
ATOM 19898 C CA . THR A 1 58 ? -2.258 5.221 6.408 1.00 0.00 58 THR A CA 15
ATOM 19899 C C . THR A 1 58 ? -3.436 4.254 6.381 1.00 0.00 58 THR A C 15
ATOM 19900 O O . THR A 1 58 ? -4.535 4.587 6.824 1.00 0.00 58 THR A O 15
ATOM 19911 N N . ILE A 1 59 ? -3.199 3.055 5.858 1.00 0.00 59 ILE A N 15
ATOM 19912 C CA . ILE A 1 59 ? -4.241 2.039 5.775 1.00 0.00 59 ILE A CA 15
ATOM 19913 C C . ILE A 1 59 ? -5.474 2.574 5.053 1.00 0.00 59 ILE A C 15
ATOM 19914 O O . ILE A 1 59 ? -6.586 2.088 5.260 1.00 0.00 59 ILE A O 15
ATOM 19930 N N . TRP A 1 60 ? -5.268 3.575 4.205 1.00 0.00 60 TRP A N 15
ATOM 19931 C CA . TRP A 1 60 ? -6.363 4.174 3.451 1.00 0.00 60 TRP A CA 15
ATOM 19932 C C . TRP A 1 60 ? -5.854 5.293 2.548 1.00 0.00 60 TRP A C 15
ATOM 19933 O O . TRP A 1 60 ? -5.026 6.106 2.959 1.00 0.00 60 TRP A O 15
ATOM 19954 N N . SER A 1 61 ? -6.353 5.327 1.317 1.00 0.00 61 SER A N 15
ATOM 19955 C CA . SER A 1 61 ? -5.946 6.345 0.355 1.00 0.00 61 SER A CA 15
ATOM 19956 C C . SER A 1 61 ? -6.712 6.192 -0.955 1.00 0.00 61 SER A C 15
ATOM 19957 O O . SER A 1 61 ? -6.586 5.180 -1.646 1.00 0.00 61 SER A O 15
ATOM 19965 N N . TYR A 1 62 ? -7.506 7.202 -1.290 1.00 0.00 62 TYR A N 15
ATOM 19966 C CA . TYR A 1 62 ? -8.295 7.181 -2.516 1.00 0.00 62 TYR A CA 15
ATOM 19967 C C . TYR A 1 62 ? -7.407 7.392 -3.739 1.00 0.00 62 TYR A C 15
ATOM 19968 O O . TYR A 1 62 ? -7.059 8.523 -4.080 1.00 0.00 62 TYR A O 15
ATOM 19986 N N . HIS A 1 63 ? -7.045 6.295 -4.396 1.00 0.00 63 HIS A N 15
ATOM 19987 C CA . HIS A 1 63 ? -6.199 6.359 -5.583 1.00 0.00 63 HIS A CA 15
ATOM 19988 C C . HIS A 1 63 ? -6.990 5.992 -6.834 1.00 0.00 63 HIS A C 15
ATOM 19989 O O . HIS A 1 63 ? -8.022 5.324 -6.756 1.00 0.00 63 HIS A O 15
ATOM 20003 N N . CYS A 1 64 ? -6.501 6.433 -7.988 1.00 0.00 64 CYS A N 15
ATOM 20004 C CA . CYS A 1 64 ? -7.163 6.153 -9.257 1.00 0.00 64 CYS A CA 15
ATOM 20005 C C . CYS A 1 64 ? -6.248 5.356 -10.183 1.00 0.00 64 CYS A C 15
ATOM 20006 O O . CYS A 1 64 ? -5.204 5.847 -10.613 1.00 0.00 64 CYS A O 15
ATOM 20013 N N . ASP A 1 65 ? -6.647 4.126 -10.485 1.00 0.00 65 ASP A N 15
ATOM 20014 C CA . ASP A 1 65 ? -5.865 3.261 -11.361 1.00 0.00 65 ASP A CA 15
ATOM 20015 C C . ASP A 1 65 ? -5.839 3.810 -12.784 1.00 0.00 65 ASP A C 15
ATOM 20016 O O . ASP A 1 65 ? -5.304 3.177 -13.693 1.00 0.00 65 ASP A O 15
ATOM 20025 N N . GLU A 1 66 ? -6.421 4.991 -12.969 1.00 0.00 66 GLU A N 15
ATOM 20026 C CA . GLU A 1 66 ? -6.466 5.623 -14.282 1.00 0.00 66 GLU A CA 15
ATOM 20027 C C . GLU A 1 66 ? -5.605 6.883 -14.308 1.00 0.00 66 GLU A C 15
ATOM 20028 O O . GLU A 1 66 ? -5.100 7.282 -15.358 1.00 0.00 66 GLU A O 15
ATOM 20040 N N . CYS A 1 67 ? -5.443 7.506 -13.146 1.00 0.00 67 CYS A N 15
ATOM 20041 C CA . CYS A 1 67 ? -4.645 8.721 -13.034 1.00 0.00 67 CYS A CA 15
ATOM 20042 C C . CYS A 1 67 ? -3.652 8.616 -11.880 1.00 0.00 67 CYS A C 15
ATOM 20043 O O . CYS A 1 67 ? -3.135 9.624 -11.398 1.00 0.00 67 CYS A O 15
ATOM 20050 N N . ASP A 1 68 ? -3.390 7.389 -11.443 1.00 0.00 68 ASP A N 15
ATOM 20051 C CA . ASP A 1 68 ? -2.458 7.151 -10.347 1.00 0.00 68 ASP A CA 15
ATOM 20052 C C . ASP A 1 68 ? -2.524 8.279 -9.323 1.00 0.00 68 ASP A C 15
ATOM 20053 O O . ASP A 1 68 ? -1.509 8.897 -8.999 1.00 0.00 68 ASP A O 15
ATOM 20062 N N . PHE A 1 69 ? -3.724 8.544 -8.817 1.00 0.00 69 PHE A N 15
ATOM 20063 C CA . PHE A 1 69 ? -3.922 9.600 -7.832 1.00 0.00 69 PHE A CA 15
ATOM 20064 C C . PHE A 1 69 ? -3.862 9.039 -6.414 1.00 0.00 69 PHE A C 15
ATOM 20065 O O . PHE A 1 69 ? -3.811 7.824 -6.217 1.00 0.00 69 PHE A O 15
ATOM 20082 N N . ASP A 1 70 ? -3.868 9.931 -5.430 1.00 0.00 70 ASP A N 15
ATOM 20083 C CA . ASP A 1 70 ? -3.815 9.526 -4.030 1.00 0.00 70 ASP A CA 15
ATOM 20084 C C . ASP A 1 70 ? -4.326 10.641 -3.122 1.00 0.00 70 ASP A C 15
ATOM 20085 O O . ASP A 1 70 ? -3.792 11.751 -3.123 1.00 0.00 70 ASP A O 15
ATOM 20094 N N . LEU A 1 71 ? -5.364 10.339 -2.350 1.00 0.00 71 LEU A N 15
ATOM 20095 C CA . LEU A 1 71 ? -5.948 11.316 -1.438 1.00 0.00 71 LEU A CA 15
ATOM 20096 C C . LEU A 1 71 ? -6.216 10.692 -0.071 1.00 0.00 71 LEU A C 15
ATOM 20097 O O . LEU A 1 71 ? -5.985 9.500 0.135 1.00 0.00 71 LEU A O 15
ATOM 20113 N N . HIS A 1 72 ? -6.707 11.506 0.859 1.00 0.00 72 HIS A N 15
ATOM 20114 C CA . HIS A 1 72 ? -7.009 11.033 2.205 1.00 0.00 72 HIS A CA 15
ATOM 20115 C C . HIS A 1 72 ? -8.460 10.573 2.306 1.00 0.00 72 HIS A C 15
ATOM 20116 O O . HIS A 1 72 ? -9.334 11.083 1.605 1.00 0.00 72 HIS A O 15
ATOM 20130 N N . ALA A 1 73 ? -8.709 9.605 3.182 1.00 0.00 73 ALA A N 15
ATOM 20131 C CA . ALA A 1 73 ? -10.054 9.077 3.375 1.00 0.00 73 ALA A CA 15
ATOM 20132 C C . ALA A 1 73 ? -11.033 10.187 3.739 1.00 0.00 73 ALA A C 15
ATOM 20133 O O . ALA A 1 73 ? -12.194 10.165 3.329 1.00 0.00 73 ALA A O 15
ATOM 20140 N N . LYS A 1 74 ? -10.559 11.158 4.512 1.00 0.00 74 LYS A N 15
ATOM 20141 C CA . LYS A 1 74 ? -11.391 12.279 4.931 1.00 0.00 74 LYS A CA 15
ATOM 20142 C C . LYS A 1 74 ? -11.406 13.374 3.869 1.00 0.00 74 LYS A C 15
ATOM 20143 O O . LYS A 1 74 ? -12.457 13.931 3.552 1.00 0.00 74 LYS A O 15
ATOM 20162 N N . CYS A 1 75 ? -10.234 13.675 3.320 1.00 0.00 75 CYS A N 15
ATOM 20163 C CA . CYS A 1 75 ? -10.112 14.702 2.292 1.00 0.00 75 CYS A CA 15
ATOM 20164 C C . CYS A 1 75 ? -11.003 14.382 1.095 1.00 0.00 75 CYS A C 15
ATOM 20165 O O . CYS A 1 75 ? -11.790 15.218 0.653 1.00 0.00 75 CYS A O 15
ATOM 20172 N N . ALA A 1 76 ? -10.872 13.165 0.576 1.00 0.00 76 ALA A N 15
ATOM 20173 C CA . ALA A 1 76 ? -11.666 12.734 -0.568 1.00 0.00 76 ALA A CA 15
ATOM 20174 C C . ALA A 1 76 ? -13.156 12.912 -0.300 1.00 0.00 76 ALA A C 15
ATOM 20175 O O . ALA A 1 76 ? -13.873 13.515 -1.100 1.00 0.00 76 ALA A O 15
ATOM 20182 N N . LEU A 1 77 ? -13.617 12.384 0.828 1.00 0.00 77 LEU A N 15
ATOM 20183 C CA . LEU A 1 77 ? -15.024 12.484 1.201 1.00 0.00 77 LEU A CA 15
ATOM 20184 C C . LEU A 1 77 ? -15.372 13.904 1.638 1.00 0.00 77 LEU A C 15
ATOM 20185 O O . LEU A 1 77 ? -16.118 14.607 0.959 1.00 0.00 77 LEU A O 15
ATOM 20201 N N . ASN A 1 78 ? -14.823 14.319 2.775 1.00 0.00 78 ASN A N 15
ATOM 20202 C CA . ASN A 1 78 ? -15.073 15.656 3.301 1.00 0.00 78 ASN A CA 15
ATOM 20203 C C . ASN A 1 78 ? -14.694 16.723 2.279 1.00 0.00 78 ASN A C 15
ATOM 20204 O O . ASN A 1 78 ? -13.515 17.009 2.075 1.00 0.00 78 ASN A O 15
ATOM 20215 N N . GLU A 1 79 ? -15.703 17.308 1.640 1.00 0.00 79 GLU A N 15
ATOM 20216 C CA . GLU A 1 79 ? -15.474 18.343 0.639 1.00 0.00 79 GLU A CA 15
ATOM 20217 C C . GLU A 1 79 ? -15.488 19.729 1.277 1.00 0.00 79 GLU A C 15
ATOM 20218 O O . GLU A 1 79 ? -16.535 20.220 1.698 1.00 0.00 79 GLU A O 15
ATOM 20230 N N . ASP A 1 80 ? -14.318 20.355 1.344 1.00 0.00 80 ASP A N 15
ATOM 20231 C CA . ASP A 1 80 ? -14.194 21.685 1.930 1.00 0.00 80 ASP A CA 15
ATOM 20232 C C . ASP A 1 80 ? -12.891 22.350 1.497 1.00 0.00 80 ASP A C 15
ATOM 20233 O O . ASP A 1 80 ? -11.805 21.941 1.909 1.00 0.00 80 ASP A O 15
ATOM 20242 N N . THR A 1 81 ? -13.006 23.378 0.662 1.00 0.00 81 THR A N 15
ATOM 20243 C CA . THR A 1 81 ? -11.839 24.099 0.172 1.00 0.00 81 THR A CA 15
ATOM 20244 C C . THR A 1 81 ? -11.142 24.850 1.300 1.00 0.00 81 THR A C 15
ATOM 20245 O O . THR A 1 81 ? -10.066 25.418 1.111 1.00 0.00 81 THR A O 15
ATOM 20256 N N . LYS A 1 82 ? -11.762 24.850 2.476 1.00 0.00 82 LYS A N 15
ATOM 20257 C CA . LYS A 1 82 ? -11.201 25.530 3.637 1.00 0.00 82 LYS A CA 15
ATOM 20258 C C . LYS A 1 82 ? -11.900 25.085 4.918 1.00 0.00 82 LYS A C 15
ATOM 20259 O O . LYS A 1 82 ? -13.101 24.820 4.920 1.00 0.00 82 LYS A O 15
ATOM 20278 N N . GLU A 1 83 ? -11.139 25.007 6.005 1.00 0.00 83 GLU A N 15
ATOM 20279 C CA . GLU A 1 83 ? -11.687 24.596 7.292 1.00 0.00 83 GLU A CA 15
ATOM 20280 C C . GLU A 1 83 ? -10.787 25.050 8.438 1.00 0.00 83 GLU A C 15
ATOM 20281 O O . GLU A 1 83 ? -9.619 24.667 8.513 1.00 0.00 83 GLU A O 15
ATOM 20293 N N . SER A 1 84 ? -11.339 25.869 9.327 1.00 0.00 84 SER A N 15
ATOM 20294 C CA . SER A 1 84 ? -10.585 26.379 10.467 1.00 0.00 84 SER A CA 15
ATOM 20295 C C . SER A 1 84 ? -10.723 25.450 11.669 1.00 0.00 84 SER A C 15
ATOM 20296 O O . SER A 1 84 ? -9.754 25.193 12.383 1.00 0.00 84 SER A O 15
ATOM 20304 N N . GLY A 1 85 ? -11.935 24.948 11.886 1.00 0.00 85 GLY A N 15
ATOM 20305 C CA . GLY A 1 85 ? -12.178 24.053 13.002 1.00 0.00 85 GLY A CA 15
ATOM 20306 C C . GLY A 1 85 ? -12.673 22.692 12.556 1.00 0.00 85 GLY A C 15
ATOM 20307 O O . GLY A 1 85 ? -13.790 22.546 12.059 1.00 0.00 85 GLY A O 15
ATOM 20311 N N . PRO A 1 86 ? -11.830 21.664 12.733 1.00 0.00 86 PRO A N 15
ATOM 20312 C CA . PRO A 1 86 ? -12.166 20.289 12.351 1.00 0.00 86 PRO A CA 15
ATOM 20313 C C . PRO A 1 86 ? -13.244 19.686 13.245 1.00 0.00 86 PRO A C 15
ATOM 20314 O O . PRO A 1 86 ? -13.454 18.473 13.248 1.00 0.00 86 PRO A O 15
ATOM 20325 N N . SER A 1 87 ? -13.925 20.540 14.002 1.00 0.00 87 SER A N 15
ATOM 20326 C CA . SER A 1 87 ? -14.979 20.090 14.903 1.00 0.00 87 SER A CA 15
ATOM 20327 C C . SER A 1 87 ? -16.213 19.652 14.120 1.00 0.00 87 SER A C 15
ATOM 20328 O O . SER A 1 87 ? -16.664 18.513 14.237 1.00 0.00 87 SER A O 15
ATOM 20336 N N . SER A 1 88 ? -16.754 20.566 13.321 1.00 0.00 88 SER A N 15
ATOM 20337 C CA . SER A 1 88 ? -17.938 20.277 12.520 1.00 0.00 88 SER A CA 15
ATOM 20338 C C . SER A 1 88 ? -17.552 19.926 11.086 1.00 0.00 88 SER A C 15
ATOM 20339 O O . SER A 1 88 ? -16.381 19.983 10.715 1.00 0.00 88 SER A O 15
ATOM 20347 N N . GLY A 1 89 ? -18.548 19.562 10.284 1.00 0.00 89 GLY A N 15
ATOM 20348 C CA . GLY A 1 89 ? -18.294 19.207 8.900 1.00 0.00 89 GLY A CA 15
ATOM 20349 C C . GLY A 1 89 ? -19.357 18.287 8.333 1.00 0.00 89 GLY A C 15
ATOM 20350 O O . GLY A 1 89 ? -19.338 17.094 8.632 1.00 0.00 89 GLY A O 15
ATOM 20356 N N . GLY A 1 1 ? -8.426 -20.624 26.295 1.00 0.00 1 GLY A N 16
ATOM 20357 C CA . GLY A 1 1 ? -7.539 -20.105 25.270 1.00 0.00 1 GLY A CA 16
ATOM 20358 C C . GLY A 1 1 ? -6.845 -18.826 25.697 1.00 0.00 1 GLY A C 16
ATOM 20359 O O . GLY A 1 1 ? -7.266 -17.731 25.325 1.00 0.00 1 GLY A O 16
ATOM 20363 N N . SER A 1 2 ? -5.780 -18.965 26.479 1.00 0.00 2 SER A N 16
ATOM 20364 C CA . SER A 1 2 ? -5.030 -17.811 26.961 1.00 0.00 2 SER A CA 16
ATOM 20365 C C . SER A 1 2 ? -4.610 -16.913 25.801 1.00 0.00 2 SER A C 16
ATOM 20366 O O . SER A 1 2 ? -5.002 -15.749 25.730 1.00 0.00 2 SER A O 16
ATOM 20374 N N . SER A 1 3 ? -3.809 -17.465 24.895 1.00 0.00 3 SER A N 16
ATOM 20375 C CA . SER A 1 3 ? -3.332 -16.714 23.740 1.00 0.00 3 SER A CA 16
ATOM 20376 C C . SER A 1 3 ? -4.501 -16.163 22.929 1.00 0.00 3 SER A C 16
ATOM 20377 O O . SER A 1 3 ? -5.625 -16.651 23.030 1.00 0.00 3 SER A O 16
ATOM 20385 N N . GLY A 1 4 ? -4.225 -15.142 22.123 1.00 0.00 4 GLY A N 16
ATOM 20386 C CA . GLY A 1 4 ? -5.262 -14.540 21.306 1.00 0.00 4 GLY A CA 16
ATOM 20387 C C . GLY A 1 4 ? -4.761 -13.345 20.520 1.00 0.00 4 GLY A C 16
ATOM 20388 O O . GLY A 1 4 ? -5.129 -13.157 19.361 1.00 0.00 4 GLY A O 16
ATOM 20392 N N . SER A 1 5 ? -3.920 -12.533 21.153 1.00 0.00 5 SER A N 16
ATOM 20393 C CA . SER A 1 5 ? -3.373 -11.345 20.508 1.00 0.00 5 SER A CA 16
ATOM 20394 C C . SER A 1 5 ? -1.929 -11.581 20.073 1.00 0.00 5 SER A C 16
ATOM 20395 O O . SER A 1 5 ? -0.990 -11.231 20.788 1.00 0.00 5 SER A O 16
ATOM 20403 N N . SER A 1 6 ? -1.761 -12.175 18.897 1.00 0.00 6 SER A N 16
ATOM 20404 C CA . SER A 1 6 ? -0.433 -12.461 18.367 1.00 0.00 6 SER A CA 16
ATOM 20405 C C . SER A 1 6 ? -0.520 -12.987 16.938 1.00 0.00 6 SER A C 16
ATOM 20406 O O . SER A 1 6 ? -1.116 -14.033 16.684 1.00 0.00 6 SER A O 16
ATOM 20414 N N . GLY A 1 7 ? 0.081 -12.253 16.006 1.00 0.00 7 GLY A N 16
ATOM 20415 C CA . GLY A 1 7 ? 0.061 -12.660 14.613 1.00 0.00 7 GLY A CA 16
ATOM 20416 C C . GLY A 1 7 ? 1.099 -11.934 13.782 1.00 0.00 7 GLY A C 16
ATOM 20417 O O . GLY A 1 7 ? 1.624 -10.899 14.194 1.00 0.00 7 GLY A O 16
ATOM 20421 N N . THR A 1 8 ? 1.400 -12.478 12.606 1.00 0.00 8 THR A N 16
ATOM 20422 C CA . THR A 1 8 ? 2.385 -11.877 11.716 1.00 0.00 8 THR A CA 16
ATOM 20423 C C . THR A 1 8 ? 1.714 -11.006 10.661 1.00 0.00 8 THR A C 16
ATOM 20424 O O . THR A 1 8 ? 0.488 -10.913 10.609 1.00 0.00 8 THR A O 16
ATOM 20435 N N . GLU A 1 9 ? 2.525 -10.369 9.822 1.00 0.00 9 GLU A N 16
ATOM 20436 C CA . GLU A 1 9 ? 2.007 -9.504 8.768 1.00 0.00 9 GLU A CA 16
ATOM 20437 C C . GLU A 1 9 ? 1.523 -10.327 7.578 1.00 0.00 9 GLU A C 16
ATOM 20438 O O . GLU A 1 9 ? 1.239 -9.785 6.510 1.00 0.00 9 GLU A O 16
ATOM 20450 N N . GLU A 1 10 ? 1.433 -11.639 7.771 1.00 0.00 10 GLU A N 16
ATOM 20451 C CA . GLU A 1 10 ? 0.985 -12.537 6.713 1.00 0.00 10 GLU A CA 16
ATOM 20452 C C . GLU A 1 10 ? -0.496 -12.870 6.872 1.00 0.00 10 GLU A C 16
ATOM 20453 O O . GLU A 1 10 ? -0.878 -13.649 7.745 1.00 0.00 10 GLU A O 16
ATOM 20465 N N . ARG A 1 11 ? -1.325 -12.272 6.022 1.00 0.00 11 ARG A N 16
ATOM 20466 C CA . ARG A 1 11 ? -2.764 -12.503 6.069 1.00 0.00 11 ARG A CA 16
ATOM 20467 C C . ARG A 1 11 ? -3.351 -12.009 7.388 1.00 0.00 11 ARG A C 16
ATOM 20468 O O . ARG A 1 11 ? -4.009 -12.761 8.107 1.00 0.00 11 ARG A O 16
ATOM 20489 N N . LEU A 1 12 ? -3.109 -10.740 7.699 1.00 0.00 12 LEU A N 16
ATOM 20490 C CA . LEU A 1 12 ? -3.613 -10.145 8.931 1.00 0.00 12 LEU A CA 16
ATOM 20491 C C . LEU A 1 12 ? -5.137 -10.075 8.919 1.00 0.00 12 LEU A C 16
ATOM 20492 O O . LEU A 1 12 ? -5.719 -9.005 8.744 1.00 0.00 12 LEU A O 16
ATOM 20508 N N . LYS A 1 13 ? -5.778 -11.224 9.107 1.00 0.00 13 LYS A N 16
ATOM 20509 C CA . LYS A 1 13 ? -7.234 -11.294 9.122 1.00 0.00 13 LYS A CA 16
ATOM 20510 C C . LYS A 1 13 ? -7.815 -10.342 10.162 1.00 0.00 13 LYS A C 16
ATOM 20511 O O . LYS A 1 13 ? -8.459 -9.352 9.818 1.00 0.00 13 LYS A O 16
ATOM 20530 N N . GLU A 1 14 ? -7.580 -10.647 11.434 1.00 0.00 14 GLU A N 16
ATOM 20531 C CA . GLU A 1 14 ? -8.080 -9.817 12.524 1.00 0.00 14 GLU A CA 16
ATOM 20532 C C . GLU A 1 14 ? -7.812 -8.340 12.249 1.00 0.00 14 GLU A C 16
ATOM 20533 O O . GLU A 1 14 ? -8.739 -7.531 12.188 1.00 0.00 14 GLU A O 16
ATOM 20545 N N . ILE A 1 15 ? -6.539 -7.996 12.084 1.00 0.00 15 ILE A N 16
ATOM 20546 C CA . ILE A 1 15 ? -6.149 -6.618 11.816 1.00 0.00 15 ILE A CA 16
ATOM 20547 C C . ILE A 1 15 ? -6.900 -6.059 10.612 1.00 0.00 15 ILE A C 16
ATOM 20548 O O . ILE A 1 15 ? -7.705 -5.137 10.744 1.00 0.00 15 ILE A O 16
ATOM 20564 N N . GLU A 1 16 ? -6.632 -6.625 9.439 1.00 0.00 16 GLU A N 16
ATOM 20565 C CA . GLU A 1 16 ? -7.284 -6.182 8.212 1.00 0.00 16 GLU A CA 16
ATOM 20566 C C . GLU A 1 16 ? -8.764 -5.901 8.453 1.00 0.00 16 GLU A C 16
ATOM 20567 O O . GLU A 1 16 ? -9.293 -4.883 8.009 1.00 0.00 16 GLU A O 16
ATOM 20579 N N . ALA A 1 17 ? -9.426 -6.812 9.159 1.00 0.00 17 ALA A N 16
ATOM 20580 C CA . ALA A 1 17 ? -10.844 -6.662 9.461 1.00 0.00 17 ALA A CA 16
ATOM 20581 C C . ALA A 1 17 ? -11.130 -5.305 10.096 1.00 0.00 17 ALA A C 16
ATOM 20582 O O . ALA A 1 17 ? -12.128 -4.657 9.779 1.00 0.00 17 ALA A O 16
ATOM 20589 N N . LYS A 1 18 ? -10.248 -4.880 10.994 1.00 0.00 18 LYS A N 16
ATOM 20590 C CA . LYS A 1 18 ? -10.404 -3.600 11.674 1.00 0.00 18 LYS A CA 16
ATOM 20591 C C . LYS A 1 18 ? -10.545 -2.463 10.668 1.00 0.00 18 LYS A C 16
ATOM 20592 O O . LYS A 1 18 ? -11.473 -1.658 10.752 1.00 0.00 18 LYS A O 16
ATOM 20611 N N . TYR A 1 19 ? -9.620 -2.403 9.716 1.00 0.00 19 TYR A N 16
ATOM 20612 C CA . TYR A 1 19 ? -9.641 -1.363 8.694 1.00 0.00 19 TYR A CA 16
ATOM 20613 C C . TYR A 1 19 ? -11.024 -1.250 8.061 1.00 0.00 19 TYR A C 16
ATOM 20614 O O . TYR A 1 19 ? -11.644 -0.187 8.084 1.00 0.00 19 TYR A O 16
ATOM 20632 N N . ASP A 1 20 ? -11.501 -2.354 7.496 1.00 0.00 20 ASP A N 16
ATOM 20633 C CA . ASP A 1 20 ? -12.812 -2.381 6.858 1.00 0.00 20 ASP A CA 16
ATOM 20634 C C . ASP A 1 20 ? -13.870 -1.755 7.761 1.00 0.00 20 ASP A C 16
ATOM 20635 O O . ASP A 1 20 ? -14.811 -1.123 7.284 1.00 0.00 20 ASP A O 16
ATOM 20644 N N . GLU A 1 21 ? -13.708 -1.938 9.068 1.00 0.00 21 GLU A N 16
ATOM 20645 C CA . GLU A 1 21 ? -14.650 -1.392 10.037 1.00 0.00 21 GLU A CA 16
ATOM 20646 C C . GLU A 1 21 ? -14.541 0.128 10.107 1.00 0.00 21 GLU A C 16
ATOM 20647 O O . GLU A 1 21 ? -15.517 0.819 10.400 1.00 0.00 21 GLU A O 16
ATOM 20659 N N . ILE A 1 22 ? -13.346 0.642 9.836 1.00 0.00 22 ILE A N 16
ATOM 20660 C CA . ILE A 1 22 ? -13.109 2.080 9.867 1.00 0.00 22 ILE A CA 16
ATOM 20661 C C . ILE A 1 22 ? -13.698 2.761 8.637 1.00 0.00 22 ILE A C 16
ATOM 20662 O O . ILE A 1 22 ? -14.168 3.896 8.709 1.00 0.00 22 ILE A O 16
ATOM 20678 N N . ALA A 1 23 ? -13.670 2.060 7.508 1.00 0.00 23 ALA A N 16
ATOM 20679 C CA . ALA A 1 23 ? -14.205 2.595 6.263 1.00 0.00 23 ALA A CA 16
ATOM 20680 C C . ALA A 1 23 ? -15.587 2.022 5.968 1.00 0.00 23 ALA A C 16
ATOM 20681 O O . ALA A 1 23 ? -15.965 1.850 4.809 1.00 0.00 23 ALA A O 16
ATOM 20688 N N . LYS A 1 24 ? -16.338 1.728 7.024 1.00 0.00 24 LYS A N 16
ATOM 20689 C CA . LYS A 1 24 ? -17.680 1.175 6.879 1.00 0.00 24 LYS A CA 16
ATOM 20690 C C . LYS A 1 24 ? -18.584 2.134 6.111 1.00 0.00 24 LYS A C 16
ATOM 20691 O O . LYS A 1 24 ? -19.349 1.718 5.240 1.00 0.00 24 LYS A O 16
ATOM 20710 N N . ASP A 1 25 ? -18.489 3.418 6.438 1.00 0.00 25 ASP A N 16
ATOM 20711 C CA . ASP A 1 25 ? -19.297 4.436 5.776 1.00 0.00 25 ASP A CA 16
ATOM 20712 C C . ASP A 1 25 ? -18.592 4.965 4.531 1.00 0.00 25 ASP A C 16
ATOM 20713 O O . ASP A 1 25 ? -19.237 5.420 3.587 1.00 0.00 25 ASP A O 16
ATOM 20722 N N . TRP A 1 26 ? -17.265 4.903 4.538 1.00 0.00 26 TRP A N 16
ATOM 20723 C CA . TRP A 1 26 ? -16.473 5.377 3.409 1.00 0.00 26 TRP A CA 16
ATOM 20724 C C . TRP A 1 26 ? -16.859 4.647 2.128 1.00 0.00 26 TRP A C 16
ATOM 20725 O O . TRP A 1 26 ? -16.836 3.419 2.054 1.00 0.00 26 TRP A O 16
ATOM 20746 N N . PRO A 1 27 ? -17.223 5.419 1.093 1.00 0.00 27 PRO A N 16
ATOM 20747 C CA . PRO A 1 27 ? -17.621 4.866 -0.205 1.00 0.00 27 PRO A CA 16
ATOM 20748 C C . PRO A 1 27 ? -16.448 4.245 -0.955 1.00 0.00 27 PRO A C 16
ATOM 20749 O O . PRO A 1 27 ? -15.311 4.274 -0.484 1.00 0.00 27 PRO A O 16
ATOM 20760 N N . LYS A 1 28 ? -16.730 3.683 -2.125 1.00 0.00 28 LYS A N 16
ATOM 20761 C CA . LYS A 1 28 ? -15.698 3.055 -2.942 1.00 0.00 28 LYS A CA 16
ATOM 20762 C C . LYS A 1 28 ? -15.163 4.030 -3.986 1.00 0.00 28 LYS A C 16
ATOM 20763 O O . LYS A 1 28 ? -13.989 3.978 -4.355 1.00 0.00 28 LYS A O 16
ATOM 20782 N N . LYS A 1 29 ? -16.029 4.920 -4.457 1.00 0.00 29 LYS A N 16
ATOM 20783 C CA . LYS A 1 29 ? -15.643 5.910 -5.456 1.00 0.00 29 LYS A CA 16
ATOM 20784 C C . LYS A 1 29 ? -16.026 7.316 -5.005 1.00 0.00 29 LYS A C 16
ATOM 20785 O O . LYS A 1 29 ? -17.201 7.613 -4.792 1.00 0.00 29 LYS A O 16
ATOM 20804 N N . VAL A 1 30 ? -15.025 8.179 -4.862 1.00 0.00 30 VAL A N 16
ATOM 20805 C CA . VAL A 1 30 ? -15.257 9.555 -4.438 1.00 0.00 30 VAL A CA 16
ATOM 20806 C C . VAL A 1 30 ? -14.959 10.535 -5.568 1.00 0.00 30 VAL A C 16
ATOM 20807 O O . VAL A 1 30 ? -14.128 10.266 -6.435 1.00 0.00 30 VAL A O 16
ATOM 20820 N N . LYS A 1 31 ? -15.644 11.674 -5.551 1.00 0.00 31 LYS A N 16
ATOM 20821 C CA . LYS A 1 31 ? -15.453 12.697 -6.573 1.00 0.00 31 LYS A CA 16
ATOM 20822 C C . LYS A 1 31 ? -14.736 13.914 -5.996 1.00 0.00 31 LYS A C 16
ATOM 20823 O O . LYS A 1 31 ? -15.373 14.849 -5.509 1.00 0.00 31 LYS A O 16
ATOM 20842 N N . HIS A 1 32 ? -13.408 13.896 -6.056 1.00 0.00 32 HIS A N 16
ATOM 20843 C CA . HIS A 1 32 ? -12.605 15.000 -5.542 1.00 0.00 32 HIS A CA 16
ATOM 20844 C C . HIS A 1 32 ? -12.708 16.218 -6.455 1.00 0.00 32 HIS A C 16
ATOM 20845 O O . HIS A 1 32 ? -12.997 16.092 -7.645 1.00 0.00 32 HIS A O 16
ATOM 20859 N N . VAL A 1 33 ? -12.470 17.397 -5.890 1.00 0.00 33 VAL A N 16
ATOM 20860 C CA . VAL A 1 33 ? -12.535 18.638 -6.653 1.00 0.00 33 VAL A CA 16
ATOM 20861 C C . VAL A 1 33 ? -11.329 18.780 -7.575 1.00 0.00 33 VAL A C 16
ATOM 20862 O O . VAL A 1 33 ? -11.474 19.045 -8.769 1.00 0.00 33 VAL A O 16
ATOM 20875 N N . LEU A 1 34 ? -10.138 18.602 -7.013 1.00 0.00 34 LEU A N 16
ATOM 20876 C CA . LEU A 1 34 ? -8.905 18.710 -7.785 1.00 0.00 34 LEU A CA 16
ATOM 20877 C C . LEU A 1 34 ? -8.838 17.628 -8.859 1.00 0.00 34 LEU A C 16
ATOM 20878 O O . LEU A 1 34 ? -8.163 17.790 -9.876 1.00 0.00 34 LEU A O 16
ATOM 20894 N N . HIS A 1 35 ? -9.545 16.527 -8.627 1.00 0.00 35 HIS A N 16
ATOM 20895 C CA . HIS A 1 35 ? -9.569 15.420 -9.577 1.00 0.00 35 HIS A CA 16
ATOM 20896 C C . HIS A 1 35 ? -10.997 15.115 -10.020 1.00 0.00 35 HIS A C 16
ATOM 20897 O O . HIS A 1 35 ? -11.317 13.982 -10.376 1.00 0.00 35 HIS A O 16
ATOM 20911 N N . GLU A 1 36 ? -11.849 16.135 -9.996 1.00 0.00 36 GLU A N 16
ATOM 20912 C CA . GLU A 1 36 ? -13.243 15.975 -10.395 1.00 0.00 36 GLU A CA 16
ATOM 20913 C C . GLU A 1 36 ? -13.348 15.203 -11.707 1.00 0.00 36 GLU A C 16
ATOM 20914 O O . GLU A 1 36 ? -14.262 14.401 -11.896 1.00 0.00 36 GLU A O 16
ATOM 20926 N N . GLU A 1 37 ? -12.405 15.453 -12.611 1.00 0.00 37 GLU A N 16
ATOM 20927 C CA . GLU A 1 37 ? -12.393 14.783 -13.906 1.00 0.00 37 GLU A CA 16
ATOM 20928 C C . GLU A 1 37 ? -12.840 13.330 -13.771 1.00 0.00 37 GLU A C 16
ATOM 20929 O O . GLU A 1 37 ? -13.509 12.790 -14.653 1.00 0.00 37 GLU A O 16
ATOM 20941 N N . HIS A 1 38 ? -12.466 12.702 -12.661 1.00 0.00 38 HIS A N 16
ATOM 20942 C CA . HIS A 1 38 ? -12.829 11.312 -12.410 1.00 0.00 38 HIS A CA 16
ATOM 20943 C C . HIS A 1 38 ? -13.031 11.064 -10.918 1.00 0.00 38 HIS A C 16
ATOM 20944 O O . HIS A 1 38 ? -12.764 11.937 -10.093 1.00 0.00 38 HIS A O 16
ATOM 20958 N N . GLU A 1 39 ? -13.504 9.869 -10.580 1.00 0.00 39 GLU A N 16
ATOM 20959 C CA . GLU A 1 39 ? -13.743 9.508 -9.188 1.00 0.00 39 GLU A CA 16
ATOM 20960 C C . GLU A 1 39 ? -12.727 8.474 -8.711 1.00 0.00 39 GLU A C 16
ATOM 20961 O O . GLU A 1 39 ? -12.696 7.345 -9.202 1.00 0.00 39 GLU A O 16
ATOM 20973 N N . LEU A 1 40 ? -11.896 8.869 -7.752 1.00 0.00 40 LEU A N 16
ATOM 20974 C CA . LEU A 1 40 ? -10.877 7.977 -7.208 1.00 0.00 40 LEU A CA 16
ATOM 20975 C C . LEU A 1 40 ? -11.508 6.706 -6.649 1.00 0.00 40 LEU A C 16
ATOM 20976 O O . LEU A 1 40 ? -12.731 6.579 -6.600 1.00 0.00 40 LEU A O 16
ATOM 20992 N N . GLU A 1 41 ? -10.664 5.770 -6.227 1.00 0.00 41 GLU A N 16
ATOM 20993 C CA . GLU A 1 41 ? -11.140 4.509 -5.669 1.00 0.00 41 GLU A CA 16
ATOM 20994 C C . GLU A 1 41 ? -10.370 4.149 -4.402 1.00 0.00 41 GLU A C 16
ATOM 20995 O O . GLU A 1 41 ? -9.223 3.705 -4.464 1.00 0.00 41 GLU A O 16
ATOM 21007 N N . LEU A 1 42 ? -11.008 4.345 -3.254 1.00 0.00 42 LEU A N 16
ATOM 21008 C CA . LEU A 1 42 ? -10.384 4.042 -1.970 1.00 0.00 42 LEU A CA 16
ATOM 21009 C C . LEU A 1 42 ? -9.459 2.834 -2.086 1.00 0.00 42 LEU A C 16
ATOM 21010 O O . LEU A 1 42 ? -9.901 1.688 -1.993 1.00 0.00 42 LEU A O 16
ATOM 21026 N N . THR A 1 43 ? -8.172 3.098 -2.287 1.00 0.00 43 THR A N 16
ATOM 21027 C CA . THR A 1 43 ? -7.184 2.034 -2.414 1.00 0.00 43 THR A CA 16
ATOM 21028 C C . THR A 1 43 ? -6.382 1.872 -1.128 1.00 0.00 43 THR A C 16
ATOM 21029 O O . THR A 1 43 ? -6.043 2.855 -0.469 1.00 0.00 43 THR A O 16
ATOM 21040 N N . ARG A 1 44 ? -6.082 0.626 -0.777 1.00 0.00 44 ARG A N 16
ATOM 21041 C CA . ARG A 1 44 ? -5.320 0.335 0.432 1.00 0.00 44 ARG A CA 16
ATOM 21042 C C . ARG A 1 44 ? -3.844 0.670 0.237 1.00 0.00 44 ARG A C 16
ATOM 21043 O O . ARG A 1 44 ? -3.239 0.296 -0.768 1.00 0.00 44 ARG A O 16
ATOM 21064 N N . VAL A 1 45 ? -3.270 1.378 1.205 1.00 0.00 45 VAL A N 16
ATOM 21065 C CA . VAL A 1 45 ? -1.865 1.762 1.141 1.00 0.00 45 VAL A CA 16
ATOM 21066 C C . VAL A 1 45 ? -1.282 1.948 2.537 1.00 0.00 45 VAL A C 16
ATOM 21067 O O . VAL A 1 45 ? -1.928 2.513 3.420 1.00 0.00 45 VAL A O 16
ATOM 21080 N N . GLN A 1 46 ? -0.057 1.470 2.730 1.00 0.00 46 GLN A N 16
ATOM 21081 C CA . GLN A 1 46 ? 0.613 1.583 4.020 1.00 0.00 46 GLN A CA 16
ATOM 21082 C C . GLN A 1 46 ? 0.963 3.035 4.325 1.00 0.00 46 GLN A C 16
ATOM 21083 O O . GLN A 1 46 ? 0.672 3.541 5.409 1.00 0.00 46 GLN A O 16
ATOM 21097 N N . VAL A 1 47 ? 1.591 3.703 3.362 1.00 0.00 47 VAL A N 16
ATOM 21098 C CA . VAL A 1 47 ? 1.981 5.098 3.527 1.00 0.00 47 VAL A CA 16
ATOM 21099 C C . VAL A 1 47 ? 2.033 5.817 2.184 1.00 0.00 47 VAL A C 16
ATOM 21100 O O . VAL A 1 47 ? 2.353 5.216 1.158 1.00 0.00 47 VAL A O 16
ATOM 21113 N N . TYR A 1 48 ? 1.716 7.107 2.198 1.00 0.00 48 TYR A N 16
ATOM 21114 C CA . TYR A 1 48 ? 1.724 7.909 0.980 1.00 0.00 48 TYR A CA 16
ATOM 21115 C C . TYR A 1 48 ? 1.732 9.399 1.309 1.00 0.00 48 TYR A C 16
ATOM 21116 O O . TYR A 1 48 ? 1.822 9.790 2.473 1.00 0.00 48 TYR A O 16
ATOM 21134 N N . THR A 1 49 ? 1.638 10.227 0.273 1.00 0.00 49 THR A N 16
ATOM 21135 C CA . THR A 1 49 ? 1.635 11.674 0.450 1.00 0.00 49 THR A CA 16
ATOM 21136 C C . THR A 1 49 ? 0.438 12.311 -0.247 1.00 0.00 49 THR A C 16
ATOM 21137 O O . THR A 1 49 ? 0.395 12.395 -1.475 1.00 0.00 49 THR A O 16
ATOM 21148 N N . CYS A 1 50 ? -0.532 12.758 0.542 1.00 0.00 50 CYS A N 16
ATOM 21149 C CA . CYS A 1 50 ? -1.730 13.388 0.001 1.00 0.00 50 CYS A CA 16
ATOM 21150 C C . CYS A 1 50 ? -1.378 14.663 -0.760 1.00 0.00 50 CYS A C 16
ATOM 21151 O O . CYS A 1 50 ? -0.432 15.368 -0.407 1.00 0.00 50 CYS A O 16
ATOM 21158 N N . ASP A 1 51 ? -2.146 14.953 -1.804 1.00 0.00 51 ASP A N 16
ATOM 21159 C CA . ASP A 1 51 ? -1.917 16.143 -2.615 1.00 0.00 51 ASP A CA 16
ATOM 21160 C C . ASP A 1 51 ? -3.030 17.165 -2.407 1.00 0.00 51 ASP A C 16
ATOM 21161 O O . ASP A 1 51 ? -3.362 17.931 -3.312 1.00 0.00 51 ASP A O 16
ATOM 21170 N N . LYS A 1 52 ? -3.604 17.171 -1.209 1.00 0.00 52 LYS A N 16
ATOM 21171 C CA . LYS A 1 52 ? -4.681 18.098 -0.880 1.00 0.00 52 LYS A CA 16
ATOM 21172 C C . LYS A 1 52 ? -4.360 18.875 0.392 1.00 0.00 52 LYS A C 16
ATOM 21173 O O . LYS A 1 52 ? -4.367 20.107 0.399 1.00 0.00 52 LYS A O 16
ATOM 21192 N N . CYS A 1 53 ? -4.077 18.149 1.468 1.00 0.00 53 CYS A N 16
ATOM 21193 C CA . CYS A 1 53 ? -3.752 18.769 2.747 1.00 0.00 53 CYS A CA 16
ATOM 21194 C C . CYS A 1 53 ? -2.261 18.648 3.047 1.00 0.00 53 CYS A C 16
ATOM 21195 O O . CYS A 1 53 ? -1.783 19.132 4.073 1.00 0.00 53 CYS A O 16
ATOM 21202 N N . GLU A 1 54 ? -1.532 18.000 2.144 1.00 0.00 54 GLU A N 16
ATOM 21203 C CA . GLU A 1 54 ? -0.095 17.815 2.313 1.00 0.00 54 GLU A CA 16
ATOM 21204 C C . GLU A 1 54 ? 0.201 16.935 3.524 1.00 0.00 54 GLU A C 16
ATOM 21205 O O . GLU A 1 54 ? 1.113 17.217 4.301 1.00 0.00 54 GLU A O 16
ATOM 21217 N N . GLU A 1 55 ? -0.576 15.867 3.677 1.00 0.00 55 GLU A N 16
ATOM 21218 C CA . GLU A 1 55 ? -0.397 14.947 4.794 1.00 0.00 55 GLU A CA 16
ATOM 21219 C C . GLU A 1 55 ? -0.127 13.531 4.294 1.00 0.00 55 GLU A C 16
ATOM 21220 O O . GLU A 1 55 ? -0.179 13.265 3.093 1.00 0.00 55 GLU A O 16
ATOM 21232 N N . GLU A 1 56 ? 0.162 12.626 5.224 1.00 0.00 56 GLU A N 16
ATOM 21233 C CA . GLU A 1 56 ? 0.443 11.238 4.877 1.00 0.00 56 GLU A CA 16
ATOM 21234 C C . GLU A 1 56 ? -0.593 10.303 5.496 1.00 0.00 56 GLU A C 16
ATOM 21235 O O . GLU A 1 56 ? -0.784 10.287 6.711 1.00 0.00 56 GLU A O 16
ATOM 21247 N N . GLY A 1 57 ? -1.260 9.525 4.649 1.00 0.00 57 GLY A N 16
ATOM 21248 C CA . GLY A 1 57 ? -2.268 8.598 5.129 1.00 0.00 57 GLY A CA 16
ATOM 21249 C C . GLY A 1 57 ? -1.706 7.216 5.395 1.00 0.00 57 GLY A C 16
ATOM 21250 O O . GLY A 1 57 ? -0.523 6.962 5.162 1.00 0.00 57 GLY A O 16
ATOM 21254 N N . THR A 1 58 ? -2.554 6.318 5.887 1.00 0.00 58 THR A N 16
ATOM 21255 C CA . THR A 1 58 ? -2.135 4.955 6.188 1.00 0.00 58 THR A CA 16
ATOM 21256 C C . THR A 1 58 ? -3.317 3.993 6.142 1.00 0.00 58 THR A C 16
ATOM 21257 O O . THR A 1 58 ? -4.416 4.324 6.589 1.00 0.00 58 THR A O 16
ATOM 21268 N N . ILE A 1 59 ? -3.084 2.803 5.600 1.00 0.00 59 ILE A N 16
ATOM 21269 C CA . ILE A 1 59 ? -4.131 1.793 5.498 1.00 0.00 59 ILE A CA 16
ATOM 21270 C C . ILE A 1 59 ? -5.364 2.348 4.795 1.00 0.00 59 ILE A C 16
ATOM 21271 O O . ILE A 1 59 ? -6.477 1.863 4.997 1.00 0.00 59 ILE A O 16
ATOM 21287 N N . TRP A 1 60 ? -5.159 3.367 3.968 1.00 0.00 60 TRP A N 16
ATOM 21288 C CA . TRP A 1 60 ? -6.255 3.988 3.233 1.00 0.00 60 TRP A CA 16
ATOM 21289 C C . TRP A 1 60 ? -5.742 5.109 2.335 1.00 0.00 60 TRP A C 16
ATOM 21290 O O . TRP A 1 60 ? -4.916 5.921 2.751 1.00 0.00 60 TRP A O 16
ATOM 21311 N N . SER A 1 61 ? -6.238 5.148 1.103 1.00 0.00 61 SER A N 16
ATOM 21312 C CA . SER A 1 61 ? -5.827 6.168 0.145 1.00 0.00 61 SER A CA 16
ATOM 21313 C C . SER A 1 61 ? -6.588 6.019 -1.168 1.00 0.00 61 SER A C 16
ATOM 21314 O O . SER A 1 61 ? -6.486 4.996 -1.845 1.00 0.00 61 SER A O 16
ATOM 21322 N N . TYR A 1 62 ? -7.352 7.047 -1.522 1.00 0.00 62 TYR A N 16
ATOM 21323 C CA . TYR A 1 62 ? -8.134 7.031 -2.752 1.00 0.00 62 TYR A CA 16
ATOM 21324 C C . TYR A 1 62 ? -7.227 7.141 -3.975 1.00 0.00 62 TYR A C 16
ATOM 21325 O O . TYR A 1 62 ? -6.797 8.233 -4.347 1.00 0.00 62 TYR A O 16
ATOM 21343 N N . HIS A 1 63 ? -6.943 6.001 -4.596 1.00 0.00 63 HIS A N 16
ATOM 21344 C CA . HIS A 1 63 ? -6.089 5.967 -5.778 1.00 0.00 63 HIS A CA 16
ATOM 21345 C C . HIS A 1 63 ? -6.921 5.802 -7.046 1.00 0.00 63 HIS A C 16
ATOM 21346 O O . HIS A 1 63 ? -7.988 5.187 -7.024 1.00 0.00 63 HIS A O 16
ATOM 21360 N N . CYS A 1 64 ? -6.428 6.354 -8.149 1.00 0.00 64 CYS A N 16
ATOM 21361 C CA . CYS A 1 64 ? -7.126 6.270 -9.426 1.00 0.00 64 CYS A CA 16
ATOM 21362 C C . CYS A 1 64 ? -6.310 5.474 -10.440 1.00 0.00 64 CYS A C 16
ATOM 21363 O O . CYS A 1 64 ? -5.158 5.805 -10.722 1.00 0.00 64 CYS A O 16
ATOM 21370 N N . ASP A 1 65 ? -6.915 4.425 -10.986 1.00 0.00 65 ASP A N 16
ATOM 21371 C CA . ASP A 1 65 ? -6.246 3.582 -11.970 1.00 0.00 65 ASP A CA 16
ATOM 21372 C C . ASP A 1 65 ? -6.289 4.224 -13.353 1.00 0.00 65 ASP A C 16
ATOM 21373 O O . ASP A 1 65 ? -6.358 3.530 -14.367 1.00 0.00 65 ASP A O 16
ATOM 21382 N N . GLU A 1 66 ? -6.249 5.552 -13.386 1.00 0.00 66 GLU A N 16
ATOM 21383 C CA . GLU A 1 66 ? -6.286 6.287 -14.645 1.00 0.00 66 GLU A CA 16
ATOM 21384 C C . GLU A 1 66 ? -5.242 7.400 -14.656 1.00 0.00 66 GLU A C 16
ATOM 21385 O O . GLU A 1 66 ? -4.603 7.657 -15.677 1.00 0.00 66 GLU A O 16
ATOM 21397 N N . CYS A 1 67 ? -5.075 8.058 -13.514 1.00 0.00 67 CYS A N 16
ATOM 21398 C CA . CYS A 1 67 ? -4.110 9.144 -13.391 1.00 0.00 67 CYS A CA 16
ATOM 21399 C C . CYS A 1 67 ? -3.175 8.909 -12.208 1.00 0.00 67 CYS A C 16
ATOM 21400 O O . CYS A 1 67 ? -2.116 9.529 -12.109 1.00 0.00 67 CYS A O 16
ATOM 21407 N N . ASP A 1 68 ? -3.574 8.011 -11.315 1.00 0.00 68 ASP A N 16
ATOM 21408 C CA . ASP A 1 68 ? -2.771 7.692 -10.140 1.00 0.00 68 ASP A CA 16
ATOM 21409 C C . ASP A 1 68 ? -2.860 8.808 -9.103 1.00 0.00 68 ASP A C 16
ATOM 21410 O O . ASP A 1 68 ? -1.843 9.270 -8.585 1.00 0.00 68 ASP A O 16
ATOM 21419 N N . PHE A 1 69 ? -4.082 9.236 -8.805 1.00 0.00 69 PHE A N 16
ATOM 21420 C CA . PHE A 1 69 ? -4.303 10.299 -7.832 1.00 0.00 69 PHE A CA 16
ATOM 21421 C C . PHE A 1 69 ? -4.616 9.720 -6.455 1.00 0.00 69 PHE A C 16
ATOM 21422 O O . PHE A 1 69 ? -5.608 9.012 -6.278 1.00 0.00 69 PHE A O 16
ATOM 21439 N N . ASP A 1 70 ? -3.762 10.024 -5.484 1.00 0.00 70 ASP A N 16
ATOM 21440 C CA . ASP A 1 70 ? -3.945 9.535 -4.123 1.00 0.00 70 ASP A CA 16
ATOM 21441 C C . ASP A 1 70 ? -4.459 10.645 -3.211 1.00 0.00 70 ASP A C 16
ATOM 21442 O O . ASP A 1 70 ? -4.029 11.795 -3.313 1.00 0.00 70 ASP A O 16
ATOM 21451 N N . LEU A 1 71 ? -5.380 10.293 -2.321 1.00 0.00 71 LEU A N 16
ATOM 21452 C CA . LEU A 1 71 ? -5.953 11.260 -1.391 1.00 0.00 71 LEU A CA 16
ATOM 21453 C C . LEU A 1 71 ? -6.280 10.602 -0.054 1.00 0.00 71 LEU A C 16
ATOM 21454 O O . LEU A 1 71 ? -6.092 9.397 0.119 1.00 0.00 71 LEU A O 16
ATOM 21470 N N . HIS A 1 72 ? -6.773 11.400 0.888 1.00 0.00 72 HIS A N 16
ATOM 21471 C CA . HIS A 1 72 ? -7.129 10.895 2.209 1.00 0.00 72 HIS A CA 16
ATOM 21472 C C . HIS A 1 72 ? -8.607 10.520 2.267 1.00 0.00 72 HIS A C 16
ATOM 21473 O O . HIS A 1 72 ? -9.422 11.051 1.512 1.00 0.00 72 HIS A O 16
ATOM 21487 N N . ALA A 1 73 ? -8.945 9.602 3.166 1.00 0.00 73 ALA A N 16
ATOM 21488 C CA . ALA A 1 73 ? -10.325 9.158 3.323 1.00 0.00 73 ALA A CA 16
ATOM 21489 C C . ALA A 1 73 ? -11.241 10.325 3.673 1.00 0.00 73 ALA A C 16
ATOM 21490 O O . ALA A 1 73 ? -12.381 10.394 3.212 1.00 0.00 73 ALA A O 16
ATOM 21497 N N . LYS A 1 74 ? -10.737 11.243 4.491 1.00 0.00 74 LYS A N 16
ATOM 21498 C CA . LYS A 1 74 ? -11.509 12.409 4.903 1.00 0.00 74 LYS A CA 16
ATOM 21499 C C . LYS A 1 74 ? -11.474 13.492 3.829 1.00 0.00 74 LYS A C 16
ATOM 21500 O O . LYS A 1 74 ? -12.487 14.131 3.544 1.00 0.00 74 LYS A O 16
ATOM 21519 N N . CYS A 1 75 ? -10.302 13.693 3.236 1.00 0.00 75 CYS A N 16
ATOM 21520 C CA . CYS A 1 75 ? -10.134 14.697 2.193 1.00 0.00 75 CYS A CA 16
ATOM 21521 C C . CYS A 1 75 ? -11.108 14.456 1.044 1.00 0.00 75 CYS A C 16
ATOM 21522 O O . CYS A 1 75 ? -11.723 15.390 0.530 1.00 0.00 75 CYS A O 16
ATOM 21529 N N . ALA A 1 76 ? -11.244 13.195 0.645 1.00 0.00 76 ALA A N 16
ATOM 21530 C CA . ALA A 1 76 ? -12.145 12.830 -0.441 1.00 0.00 76 ALA A CA 16
ATOM 21531 C C . ALA A 1 76 ? -13.600 13.065 -0.050 1.00 0.00 76 ALA A C 16
ATOM 21532 O O . ALA A 1 76 ? -14.345 13.735 -0.766 1.00 0.00 76 ALA A O 16
ATOM 21539 N N . LEU A 1 77 ? -13.999 12.508 1.089 1.00 0.00 77 LEU A N 16
ATOM 21540 C CA . LEU A 1 77 ? -15.366 12.656 1.575 1.00 0.00 77 LEU A CA 16
ATOM 21541 C C . LEU A 1 77 ? -15.624 14.083 2.049 1.00 0.00 77 LEU A C 16
ATOM 21542 O O . LEU A 1 77 ? -16.435 14.803 1.470 1.00 0.00 77 LEU A O 16
ATOM 21558 N N . ASN A 1 78 ? -14.926 14.484 3.107 1.00 0.00 78 ASN A N 16
ATOM 21559 C CA . ASN A 1 78 ? -15.078 15.826 3.658 1.00 0.00 78 ASN A CA 16
ATOM 21560 C C . ASN A 1 78 ? -14.598 16.880 2.665 1.00 0.00 78 ASN A C 16
ATOM 21561 O O . ASN A 1 78 ? -13.853 16.576 1.735 1.00 0.00 78 ASN A O 16
ATOM 21572 N N . GLU A 1 79 ? -15.032 18.120 2.871 1.00 0.00 79 GLU A N 16
ATOM 21573 C CA . GLU A 1 79 ? -14.647 19.219 1.993 1.00 0.00 79 GLU A CA 16
ATOM 21574 C C . GLU A 1 79 ? -13.965 20.333 2.783 1.00 0.00 79 GLU A C 16
ATOM 21575 O O . GLU A 1 79 ? -14.606 21.035 3.565 1.00 0.00 79 GLU A O 16
ATOM 21587 N N . ASP A 1 80 ? -12.663 20.488 2.571 1.00 0.00 80 ASP A N 16
ATOM 21588 C CA . ASP A 1 80 ? -11.893 21.516 3.262 1.00 0.00 80 ASP A CA 16
ATOM 21589 C C . ASP A 1 80 ? -11.208 22.444 2.264 1.00 0.00 80 ASP A C 16
ATOM 21590 O O . ASP A 1 80 ? -10.877 22.040 1.149 1.00 0.00 80 ASP A O 16
ATOM 21599 N N . THR A 1 81 ? -10.999 23.692 2.672 1.00 0.00 81 THR A N 16
ATOM 21600 C CA . THR A 1 81 ? -10.356 24.679 1.813 1.00 0.00 81 THR A CA 16
ATOM 21601 C C . THR A 1 81 ? -8.892 24.868 2.194 1.00 0.00 81 THR A C 16
ATOM 21602 O O . THR A 1 81 ? -8.469 24.486 3.286 1.00 0.00 81 THR A O 16
ATOM 21613 N N . LYS A 1 82 ? -8.121 25.461 1.289 1.00 0.00 82 LYS A N 16
ATOM 21614 C CA . LYS A 1 82 ? -6.704 25.704 1.530 1.00 0.00 82 LYS A CA 16
ATOM 21615 C C . LYS A 1 82 ? -6.490 27.059 2.195 1.00 0.00 82 LYS A C 16
ATOM 21616 O O . LYS A 1 82 ? -6.352 28.078 1.518 1.00 0.00 82 LYS A O 16
ATOM 21635 N N . GLU A 1 83 ? -6.461 27.064 3.524 1.00 0.00 83 GLU A N 16
ATOM 21636 C CA . GLU A 1 83 ? -6.262 28.296 4.279 1.00 0.00 83 GLU A CA 16
ATOM 21637 C C . GLU A 1 83 ? -4.994 28.217 5.124 1.00 0.00 83 GLU A C 16
ATOM 21638 O O . GLU A 1 83 ? -4.386 27.154 5.254 1.00 0.00 83 GLU A O 16
ATOM 21650 N N . SER A 1 84 ? -4.600 29.350 5.696 1.00 0.00 84 SER A N 16
ATOM 21651 C CA . SER A 1 84 ? -3.402 29.412 6.525 1.00 0.00 84 SER A CA 16
ATOM 21652 C C . SER A 1 84 ? -3.761 29.720 7.976 1.00 0.00 84 SER A C 16
ATOM 21653 O O . SER A 1 84 ? -3.829 30.880 8.378 1.00 0.00 84 SER A O 16
ATOM 21661 N N . GLY A 1 85 ? -3.988 28.669 8.758 1.00 0.00 85 GLY A N 16
ATOM 21662 C CA . GLY A 1 85 ? -4.337 28.846 10.156 1.00 0.00 85 GLY A CA 16
ATOM 21663 C C . GLY A 1 85 ? -3.213 29.469 10.960 1.00 0.00 85 GLY A C 16
ATOM 21664 O O . GLY A 1 85 ? -2.538 30.395 10.510 1.00 0.00 85 GLY A O 16
ATOM 21668 N N . PRO A 1 86 ? -2.999 28.956 12.181 1.00 0.00 86 PRO A N 16
ATOM 21669 C CA . PRO A 1 86 ? -1.950 29.454 13.075 1.00 0.00 86 PRO A CA 16
ATOM 21670 C C . PRO A 1 86 ? -0.551 29.107 12.577 1.00 0.00 86 PRO A C 16
ATOM 21671 O O . PRO A 1 86 ? -0.392 28.333 11.633 1.00 0.00 86 PRO A O 16
ATOM 21682 N N . SER A 1 87 ? 0.461 29.683 13.219 1.00 0.00 87 SER A N 16
ATOM 21683 C CA . SER A 1 87 ? 1.847 29.437 12.838 1.00 0.00 87 SER A CA 16
ATOM 21684 C C . SER A 1 87 ? 2.154 27.943 12.844 1.00 0.00 87 SER A C 16
ATOM 21685 O O . SER A 1 87 ? 2.653 27.397 11.860 1.00 0.00 87 SER A O 16
ATOM 21693 N N . SER A 1 88 ? 1.854 27.287 13.960 1.00 0.00 88 SER A N 16
ATOM 21694 C CA . SER A 1 88 ? 2.101 25.857 14.097 1.00 0.00 88 SER A CA 16
ATOM 21695 C C . SER A 1 88 ? 1.307 25.067 13.061 1.00 0.00 88 SER A C 16
ATOM 21696 O O . SER A 1 88 ? 0.078 25.029 13.102 1.00 0.00 88 SER A O 16
ATOM 21704 N N . GLY A 1 89 ? 2.020 24.436 12.133 1.00 0.00 89 GLY A N 16
ATOM 21705 C CA . GLY A 1 89 ? 1.366 23.655 11.099 1.00 0.00 89 GLY A CA 16
ATOM 21706 C C . GLY A 1 89 ? 2.320 23.238 9.997 1.00 0.00 89 GLY A C 16
ATOM 21707 O O . GLY A 1 89 ? 2.581 24.034 9.097 1.00 0.00 89 GLY A O 16
ATOM 21713 N N . GLY A 1 1 ? 17.913 -33.643 19.007 1.00 0.00 1 GLY A N 17
ATOM 21714 C CA . GLY A 1 1 ? 17.676 -32.832 17.827 1.00 0.00 1 GLY A CA 17
ATOM 21715 C C . GLY A 1 1 ? 17.824 -31.349 18.103 1.00 0.00 1 GLY A C 17
ATOM 21716 O O . GLY A 1 1 ? 18.916 -30.876 18.417 1.00 0.00 1 GLY A O 17
ATOM 21720 N N . SER A 1 2 ? 16.723 -30.614 17.985 1.00 0.00 2 SER A N 17
ATOM 21721 C CA . SER A 1 2 ? 16.737 -29.175 18.219 1.00 0.00 2 SER A CA 17
ATOM 21722 C C . SER A 1 2 ? 15.317 -28.617 18.257 1.00 0.00 2 SER A C 17
ATOM 21723 O O . SER A 1 2 ? 14.348 -29.340 18.026 1.00 0.00 2 SER A O 17
ATOM 21731 N N . SER A 1 3 ? 15.203 -27.326 18.551 1.00 0.00 3 SER A N 17
ATOM 21732 C CA . SER A 1 3 ? 13.902 -26.670 18.623 1.00 0.00 3 SER A CA 17
ATOM 21733 C C . SER A 1 3 ? 13.985 -25.240 18.098 1.00 0.00 3 SER A C 17
ATOM 21734 O O . SER A 1 3 ? 15.072 -24.683 17.949 1.00 0.00 3 SER A O 17
ATOM 21742 N N . GLY A 1 4 ? 12.826 -24.651 17.819 1.00 0.00 4 GLY A N 17
ATOM 21743 C CA . GLY A 1 4 ? 12.788 -23.291 17.314 1.00 0.00 4 GLY A CA 17
ATOM 21744 C C . GLY A 1 4 ? 11.969 -22.368 18.194 1.00 0.00 4 GLY A C 17
ATOM 21745 O O . GLY A 1 4 ? 11.704 -22.680 19.355 1.00 0.00 4 GLY A O 17
ATOM 21749 N N . SER A 1 5 ? 11.570 -21.226 17.643 1.00 0.00 5 SER A N 17
ATOM 21750 C CA . SER A 1 5 ? 10.782 -20.252 18.388 1.00 0.00 5 SER A CA 17
ATOM 21751 C C . SER A 1 5 ? 9.845 -19.486 17.459 1.00 0.00 5 SER A C 17
ATOM 21752 O O . SER A 1 5 ? 10.145 -19.290 16.281 1.00 0.00 5 SER A O 17
ATOM 21760 N N . SER A 1 6 ? 8.709 -19.055 17.998 1.00 0.00 6 SER A N 17
ATOM 21761 C CA . SER A 1 6 ? 7.726 -18.314 17.218 1.00 0.00 6 SER A CA 17
ATOM 21762 C C . SER A 1 6 ? 7.822 -16.818 17.502 1.00 0.00 6 SER A C 17
ATOM 21763 O O . SER A 1 6 ? 8.110 -16.405 18.625 1.00 0.00 6 SER A O 17
ATOM 21771 N N . GLY A 1 7 ? 7.578 -16.009 16.475 1.00 0.00 7 GLY A N 17
ATOM 21772 C CA . GLY A 1 7 ? 7.642 -14.568 16.634 1.00 0.00 7 GLY A CA 17
ATOM 21773 C C . GLY A 1 7 ? 7.640 -13.838 15.306 1.00 0.00 7 GLY A C 17
ATOM 21774 O O . GLY A 1 7 ? 8.437 -12.925 15.089 1.00 0.00 7 GLY A O 17
ATOM 21778 N N . THR A 1 8 ? 6.741 -14.240 14.412 1.00 0.00 8 THR A N 17
ATOM 21779 C CA . THR A 1 8 ? 6.640 -13.620 13.097 1.00 0.00 8 THR A CA 17
ATOM 21780 C C . THR A 1 8 ? 5.246 -13.804 12.508 1.00 0.00 8 THR A C 17
ATOM 21781 O O . THR A 1 8 ? 4.623 -14.851 12.681 1.00 0.00 8 THR A O 17
ATOM 21792 N N . GLU A 1 9 ? 4.763 -12.780 11.812 1.00 0.00 9 GLU A N 17
ATOM 21793 C CA . GLU A 1 9 ? 3.442 -12.830 11.198 1.00 0.00 9 GLU A CA 17
ATOM 21794 C C . GLU A 1 9 ? 3.534 -12.614 9.690 1.00 0.00 9 GLU A C 17
ATOM 21795 O O . GLU A 1 9 ? 4.372 -11.850 9.212 1.00 0.00 9 GLU A O 17
ATOM 21807 N N . GLU A 1 10 ? 2.667 -13.294 8.946 1.00 0.00 10 GLU A N 17
ATOM 21808 C CA . GLU A 1 10 ? 2.652 -13.178 7.493 1.00 0.00 10 GLU A CA 17
ATOM 21809 C C . GLU A 1 10 ? 1.378 -12.487 7.015 1.00 0.00 10 GLU A C 17
ATOM 21810 O O . GLU A 1 10 ? 1.429 -11.415 6.412 1.00 0.00 10 GLU A O 17
ATOM 21822 N N . ARG A 1 11 ? 0.236 -13.110 7.290 1.00 0.00 11 ARG A N 17
ATOM 21823 C CA . ARG A 1 11 ? -1.052 -12.557 6.887 1.00 0.00 11 ARG A CA 17
ATOM 21824 C C . ARG A 1 11 ? -1.851 -12.099 8.103 1.00 0.00 11 ARG A C 17
ATOM 21825 O O . ARG A 1 11 ? -1.939 -12.810 9.105 1.00 0.00 11 ARG A O 17
ATOM 21846 N N . LEU A 1 12 ? -2.431 -10.908 8.009 1.00 0.00 12 LEU A N 17
ATOM 21847 C CA . LEU A 1 12 ? -3.223 -10.354 9.102 1.00 0.00 12 LEU A CA 17
ATOM 21848 C C . LEU A 1 12 ? -4.693 -10.245 8.708 1.00 0.00 12 LEU A C 17
ATOM 21849 O O . LEU A 1 12 ? -5.182 -9.162 8.386 1.00 0.00 12 LEU A O 17
ATOM 21865 N N . LYS A 1 13 ? -5.394 -11.374 8.739 1.00 0.00 13 LYS A N 17
ATOM 21866 C CA . LYS A 1 13 ? -6.809 -11.406 8.389 1.00 0.00 13 LYS A CA 17
ATOM 21867 C C . LYS A 1 13 ? -7.634 -10.595 9.383 1.00 0.00 13 LYS A C 17
ATOM 21868 O O . LYS A 1 13 ? -8.371 -9.688 8.997 1.00 0.00 13 LYS A O 17
ATOM 21887 N N . GLU A 1 14 ? -7.503 -10.926 10.664 1.00 0.00 14 GLU A N 17
ATOM 21888 C CA . GLU A 1 14 ? -8.236 -10.227 11.712 1.00 0.00 14 GLU A CA 17
ATOM 21889 C C . GLU A 1 14 ? -7.966 -8.726 11.657 1.00 0.00 14 GLU A C 17
ATOM 21890 O O . GLU A 1 14 ? -8.888 -7.915 11.743 1.00 0.00 14 GLU A O 17
ATOM 21902 N N . ILE A 1 15 ? -6.695 -8.365 11.514 1.00 0.00 15 ILE A N 17
ATOM 21903 C CA . ILE A 1 15 ? -6.303 -6.963 11.447 1.00 0.00 15 ILE A CA 17
ATOM 21904 C C . ILE A 1 15 ? -7.060 -6.232 10.343 1.00 0.00 15 ILE A C 17
ATOM 21905 O O . ILE A 1 15 ? -7.821 -5.303 10.611 1.00 0.00 15 ILE A O 17
ATOM 21921 N N . GLU A 1 16 ? -6.846 -6.660 9.103 1.00 0.00 16 GLU A N 17
ATOM 21922 C CA . GLU A 1 16 ? -7.510 -6.047 7.959 1.00 0.00 16 GLU A CA 17
ATOM 21923 C C . GLU A 1 16 ? -8.963 -5.716 8.286 1.00 0.00 16 GLU A C 17
ATOM 21924 O O . GLU A 1 16 ? -9.431 -4.606 8.032 1.00 0.00 16 GLU A O 17
ATOM 21936 N N . ALA A 1 17 ? -9.673 -6.687 8.851 1.00 0.00 17 ALA A N 17
ATOM 21937 C CA . ALA A 1 17 ? -11.072 -6.500 9.215 1.00 0.00 17 ALA A CA 17
ATOM 21938 C C . ALA A 1 17 ? -11.255 -5.245 10.061 1.00 0.00 17 ALA A C 17
ATOM 21939 O O . ALA A 1 17 ? -12.204 -4.485 9.866 1.00 0.00 17 ALA A O 17
ATOM 21946 N N . LYS A 1 18 ? -10.342 -5.033 11.003 1.00 0.00 18 LYS A N 17
ATOM 21947 C CA . LYS A 1 18 ? -10.402 -3.869 11.879 1.00 0.00 18 LYS A CA 17
ATOM 21948 C C . LYS A 1 18 ? -10.506 -2.582 11.068 1.00 0.00 18 LYS A C 17
ATOM 21949 O O . LYS A 1 18 ? -11.320 -1.709 11.373 1.00 0.00 18 LYS A O 17
ATOM 21968 N N . TYR A 1 19 ? -9.680 -2.471 10.034 1.00 0.00 19 TYR A N 17
ATOM 21969 C CA . TYR A 1 19 ? -9.679 -1.289 9.180 1.00 0.00 19 TYR A CA 17
ATOM 21970 C C . TYR A 1 19 ? -11.026 -1.119 8.483 1.00 0.00 19 TYR A C 17
ATOM 21971 O O . TYR A 1 19 ? -11.612 -0.037 8.496 1.00 0.00 19 TYR A O 17
ATOM 21989 N N . ASP A 1 20 ? -11.510 -2.197 7.877 1.00 0.00 20 ASP A N 17
ATOM 21990 C CA . ASP A 1 20 ? -12.788 -2.170 7.175 1.00 0.00 20 ASP A CA 17
ATOM 21991 C C . ASP A 1 20 ? -13.855 -1.476 8.016 1.00 0.00 20 ASP A C 17
ATOM 21992 O O . ASP A 1 20 ? -14.695 -0.747 7.491 1.00 0.00 20 ASP A O 17
ATOM 22001 N N . GLU A 1 21 ? -13.815 -1.710 9.324 1.00 0.00 21 GLU A N 17
ATOM 22002 C CA . GLU A 1 21 ? -14.780 -1.109 10.237 1.00 0.00 21 GLU A CA 17
ATOM 22003 C C . GLU A 1 21 ? -14.663 0.413 10.227 1.00 0.00 21 GLU A C 17
ATOM 22004 O O . GLU A 1 21 ? -15.655 1.123 10.396 1.00 0.00 21 GLU A O 17
ATOM 22016 N N . ILE A 1 22 ? -13.445 0.905 10.029 1.00 0.00 22 ILE A N 17
ATOM 22017 C CA . ILE A 1 22 ? -13.198 2.341 9.996 1.00 0.00 22 ILE A CA 17
ATOM 22018 C C . ILE A 1 22 ? -13.757 2.966 8.722 1.00 0.00 22 ILE A C 17
ATOM 22019 O O . ILE A 1 22 ? -14.168 4.126 8.717 1.00 0.00 22 ILE A O 17
ATOM 22035 N N . ALA A 1 23 ? -13.769 2.189 7.645 1.00 0.00 23 ALA A N 17
ATOM 22036 C CA . ALA A 1 23 ? -14.281 2.664 6.366 1.00 0.00 23 ALA A CA 17
ATOM 22037 C C . ALA A 1 23 ? -15.624 2.021 6.038 1.00 0.00 23 ALA A C 17
ATOM 22038 O O . ALA A 1 23 ? -15.934 1.764 4.874 1.00 0.00 23 ALA A O 17
ATOM 22045 N N . LYS A 1 24 ? -16.418 1.761 7.071 1.00 0.00 24 LYS A N 17
ATOM 22046 C CA . LYS A 1 24 ? -17.729 1.148 6.894 1.00 0.00 24 LYS A CA 17
ATOM 22047 C C . LYS A 1 24 ? -18.637 2.038 6.051 1.00 0.00 24 LYS A C 17
ATOM 22048 O O . LYS A 1 24 ? -19.331 1.560 5.153 1.00 0.00 24 LYS A O 17
ATOM 22067 N N . ASP A 1 25 ? -18.626 3.333 6.345 1.00 0.00 25 ASP A N 17
ATOM 22068 C CA . ASP A 1 25 ? -19.447 4.290 5.613 1.00 0.00 25 ASP A CA 17
ATOM 22069 C C . ASP A 1 25 ? -18.702 4.823 4.393 1.00 0.00 25 ASP A C 17
ATOM 22070 O O . ASP A 1 25 ? -19.313 5.158 3.378 1.00 0.00 25 ASP A O 17
ATOM 22079 N N . TRP A 1 26 ? -17.381 4.901 4.500 1.00 0.00 26 TRP A N 17
ATOM 22080 C CA . TRP A 1 26 ? -16.553 5.395 3.406 1.00 0.00 26 TRP A CA 17
ATOM 22081 C C . TRP A 1 26 ? -16.920 4.710 2.094 1.00 0.00 26 TRP A C 17
ATOM 22082 O O . TRP A 1 26 ? -16.907 3.484 1.981 1.00 0.00 26 TRP A O 17
ATOM 22103 N N . PRO A 1 27 ? -17.255 5.518 1.077 1.00 0.00 27 PRO A N 17
ATOM 22104 C CA . PRO A 1 27 ? -17.631 5.011 -0.246 1.00 0.00 27 PRO A CA 17
ATOM 22105 C C . PRO A 1 27 ? -16.448 4.402 -0.991 1.00 0.00 27 PRO A C 17
ATOM 22106 O O . PRO A 1 27 ? -15.292 4.649 -0.649 1.00 0.00 27 PRO A O 17
ATOM 22117 N N . LYS A 1 28 ? -16.745 3.605 -2.012 1.00 0.00 28 LYS A N 17
ATOM 22118 C CA . LYS A 1 28 ? -15.707 2.960 -2.807 1.00 0.00 28 LYS A CA 17
ATOM 22119 C C . LYS A 1 28 ? -15.167 3.912 -3.870 1.00 0.00 28 LYS A C 17
ATOM 22120 O O . LYS A 1 28 ? -13.977 3.897 -4.185 1.00 0.00 28 LYS A O 17
ATOM 22139 N N . LYS A 1 29 ? -16.049 4.740 -4.419 1.00 0.00 29 LYS A N 17
ATOM 22140 C CA . LYS A 1 29 ? -15.662 5.701 -5.445 1.00 0.00 29 LYS A CA 17
ATOM 22141 C C . LYS A 1 29 ? -16.064 7.117 -5.044 1.00 0.00 29 LYS A C 17
ATOM 22142 O O . LYS A 1 29 ? -17.246 7.411 -4.867 1.00 0.00 29 LYS A O 17
ATOM 22161 N N . VAL A 1 30 ? -15.073 7.992 -4.904 1.00 0.00 30 VAL A N 17
ATOM 22162 C CA . VAL A 1 30 ? -15.324 9.377 -4.526 1.00 0.00 30 VAL A CA 17
ATOM 22163 C C . VAL A 1 30 ? -14.881 10.335 -5.626 1.00 0.00 30 VAL A C 17
ATOM 22164 O O . VAL A 1 30 ? -13.934 10.058 -6.362 1.00 0.00 30 VAL A O 17
ATOM 22177 N N . LYS A 1 31 ? -15.572 11.465 -5.733 1.00 0.00 31 LYS A N 17
ATOM 22178 C CA . LYS A 1 31 ? -15.250 12.467 -6.742 1.00 0.00 31 LYS A CA 17
ATOM 22179 C C . LYS A 1 31 ? -14.659 13.718 -6.098 1.00 0.00 31 LYS A C 17
ATOM 22180 O O . LYS A 1 31 ? -15.390 14.585 -5.619 1.00 0.00 31 LYS A O 17
ATOM 22199 N N . HIS A 1 32 ? -13.333 13.804 -6.092 1.00 0.00 32 HIS A N 17
ATOM 22200 C CA . HIS A 1 32 ? -12.644 14.950 -5.509 1.00 0.00 32 HIS A CA 17
ATOM 22201 C C . HIS A 1 32 ? -12.713 16.157 -6.440 1.00 0.00 32 HIS A C 17
ATOM 22202 O O . HIS A 1 32 ? -12.975 16.018 -7.635 1.00 0.00 32 HIS A O 17
ATOM 22216 N N . VAL A 1 33 ? -12.476 17.341 -5.885 1.00 0.00 33 VAL A N 17
ATOM 22217 C CA . VAL A 1 33 ? -12.511 18.572 -6.665 1.00 0.00 33 VAL A CA 17
ATOM 22218 C C . VAL A 1 33 ? -11.271 18.702 -7.542 1.00 0.00 33 VAL A C 17
ATOM 22219 O O . VAL A 1 33 ? -11.370 18.951 -8.744 1.00 0.00 33 VAL A O 17
ATOM 22232 N N . LEU A 1 34 ? -10.102 18.530 -6.934 1.00 0.00 34 LEU A N 17
ATOM 22233 C CA . LEU A 1 34 ? -8.840 18.628 -7.659 1.00 0.00 34 LEU A CA 17
ATOM 22234 C C . LEU A 1 34 ? -8.760 17.570 -8.755 1.00 0.00 34 LEU A C 17
ATOM 22235 O O . LEU A 1 34 ? -8.071 17.753 -9.760 1.00 0.00 34 LEU A O 17
ATOM 22251 N N . HIS A 1 35 ? -9.469 16.463 -8.556 1.00 0.00 35 HIS A N 17
ATOM 22252 C CA . HIS A 1 35 ? -9.480 15.377 -9.530 1.00 0.00 35 HIS A CA 17
ATOM 22253 C C . HIS A 1 35 ? -10.896 15.110 -10.030 1.00 0.00 35 HIS A C 17
ATOM 22254 O O . HIS A 1 35 ? -11.218 13.996 -10.443 1.00 0.00 35 HIS A O 17
ATOM 22268 N N . GLU A 1 36 ? -11.737 16.138 -9.988 1.00 0.00 36 GLU A N 17
ATOM 22269 C CA . GLU A 1 36 ? -13.119 16.013 -10.436 1.00 0.00 36 GLU A CA 17
ATOM 22270 C C . GLU A 1 36 ? -13.205 15.175 -11.708 1.00 0.00 36 GLU A C 17
ATOM 22271 O O . GLU A 1 36 ? -14.127 14.378 -11.878 1.00 0.00 36 GLU A O 17
ATOM 22283 N N . GLU A 1 37 ? -12.237 15.362 -12.600 1.00 0.00 37 GLU A N 17
ATOM 22284 C CA . GLU A 1 37 ? -12.204 14.625 -13.857 1.00 0.00 37 GLU A CA 17
ATOM 22285 C C . GLU A 1 37 ? -12.768 13.219 -13.679 1.00 0.00 37 GLU A C 17
ATOM 22286 O O . GLU A 1 37 ? -13.616 12.775 -14.454 1.00 0.00 37 GLU A O 17
ATOM 22298 N N . HIS A 1 38 ? -12.292 12.522 -12.652 1.00 0.00 38 HIS A N 17
ATOM 22299 C CA . HIS A 1 38 ? -12.748 11.166 -12.370 1.00 0.00 38 HIS A CA 17
ATOM 22300 C C . HIS A 1 38 ? -12.890 10.941 -10.868 1.00 0.00 38 HIS A C 17
ATOM 22301 O O . HIS A 1 38 ? -12.529 11.802 -10.066 1.00 0.00 38 HIS A O 17
ATOM 22315 N N . GLU A 1 39 ? -13.420 9.780 -10.495 1.00 0.00 39 GLU A N 17
ATOM 22316 C CA . GLU A 1 39 ? -13.610 9.444 -9.089 1.00 0.00 39 GLU A CA 17
ATOM 22317 C C . GLU A 1 39 ? -12.546 8.459 -8.616 1.00 0.00 39 GLU A C 17
ATOM 22318 O O . GLU A 1 39 ? -12.273 7.456 -9.277 1.00 0.00 39 GLU A O 17
ATOM 22330 N N . LEU A 1 40 ? -11.947 8.751 -7.466 1.00 0.00 40 LEU A N 17
ATOM 22331 C CA . LEU A 1 40 ? -10.911 7.892 -6.903 1.00 0.00 40 LEU A CA 17
ATOM 22332 C C . LEU A 1 40 ? -11.509 6.590 -6.381 1.00 0.00 40 LEU A C 17
ATOM 22333 O O . LEU A 1 40 ? -12.726 6.459 -6.261 1.00 0.00 40 LEU A O 17
ATOM 22349 N N . GLU A 1 41 ? -10.643 5.630 -6.070 1.00 0.00 41 GLU A N 17
ATOM 22350 C CA . GLU A 1 41 ? -11.086 4.338 -5.559 1.00 0.00 41 GLU A CA 17
ATOM 22351 C C . GLU A 1 41 ? -10.314 3.958 -4.299 1.00 0.00 41 GLU A C 17
ATOM 22352 O O . GLU A 1 41 ? -9.147 3.570 -4.365 1.00 0.00 41 GLU A O 17
ATOM 22364 N N . LEU A 1 42 ? -10.974 4.071 -3.152 1.00 0.00 42 LEU A N 17
ATOM 22365 C CA . LEU A 1 42 ? -10.351 3.740 -1.875 1.00 0.00 42 LEU A CA 17
ATOM 22366 C C . LEU A 1 42 ? -9.421 2.539 -2.018 1.00 0.00 42 LEU A C 17
ATOM 22367 O O . LEU A 1 42 ? -9.869 1.393 -2.053 1.00 0.00 42 LEU A O 17
ATOM 22383 N N . THR A 1 43 ? -8.122 2.810 -2.099 1.00 0.00 43 THR A N 17
ATOM 22384 C CA . THR A 1 43 ? -7.128 1.754 -2.238 1.00 0.00 43 THR A CA 17
ATOM 22385 C C . THR A 1 43 ? -6.255 1.653 -0.992 1.00 0.00 43 THR A C 17
ATOM 22386 O O . THR A 1 43 ? -5.814 2.666 -0.448 1.00 0.00 43 THR A O 17
ATOM 22397 N N . ARG A 1 44 ? -6.008 0.426 -0.545 1.00 0.00 44 ARG A N 17
ATOM 22398 C CA . ARG A 1 44 ? -5.187 0.195 0.637 1.00 0.00 44 ARG A CA 17
ATOM 22399 C C . ARG A 1 44 ? -3.723 0.518 0.355 1.00 0.00 44 ARG A C 17
ATOM 22400 O O . ARG A 1 44 ? -3.149 0.041 -0.625 1.00 0.00 44 ARG A O 17
ATOM 22421 N N . VAL A 1 45 ? -3.124 1.331 1.219 1.00 0.00 45 VAL A N 17
ATOM 22422 C CA . VAL A 1 45 ? -1.727 1.717 1.064 1.00 0.00 45 VAL A CA 17
ATOM 22423 C C . VAL A 1 45 ? -1.050 1.890 2.419 1.00 0.00 45 VAL A C 17
ATOM 22424 O O . VAL A 1 45 ? -1.638 2.436 3.352 1.00 0.00 45 VAL A O 17
ATOM 22437 N N . GLN A 1 46 ? 0.190 1.421 2.519 1.00 0.00 46 GLN A N 17
ATOM 22438 C CA . GLN A 1 46 ? 0.947 1.524 3.761 1.00 0.00 46 GLN A CA 17
ATOM 22439 C C . GLN A 1 46 ? 1.195 2.984 4.128 1.00 0.00 46 GLN A C 17
ATOM 22440 O O . GLN A 1 46 ? 0.917 3.409 5.249 1.00 0.00 46 GLN A O 17
ATOM 22454 N N . VAL A 1 47 ? 1.722 3.747 3.175 1.00 0.00 47 VAL A N 17
ATOM 22455 C CA . VAL A 1 47 ? 2.008 5.159 3.397 1.00 0.00 47 VAL A CA 17
ATOM 22456 C C . VAL A 1 47 ? 2.049 5.926 2.080 1.00 0.00 47 VAL A C 17
ATOM 22457 O O . VAL A 1 47 ? 2.429 5.380 1.044 1.00 0.00 47 VAL A O 17
ATOM 22470 N N . TYR A 1 48 ? 1.654 7.193 2.127 1.00 0.00 48 TYR A N 17
ATOM 22471 C CA . TYR A 1 48 ? 1.644 8.035 0.937 1.00 0.00 48 TYR A CA 17
ATOM 22472 C C . TYR A 1 48 ? 1.660 9.513 1.315 1.00 0.00 48 TYR A C 17
ATOM 22473 O O . TYR A 1 48 ? 1.768 9.865 2.490 1.00 0.00 48 TYR A O 17
ATOM 22491 N N . THR A 1 49 ? 1.550 10.376 0.309 1.00 0.00 49 THR A N 17
ATOM 22492 C CA . THR A 1 49 ? 1.552 11.816 0.534 1.00 0.00 49 THR A CA 17
ATOM 22493 C C . THR A 1 49 ? 0.373 12.483 -0.164 1.00 0.00 49 THR A C 17
ATOM 22494 O O . THR A 1 49 ? 0.360 12.623 -1.387 1.00 0.00 49 THR A O 17
ATOM 22505 N N . CYS A 1 50 ? -0.618 12.893 0.621 1.00 0.00 50 CYS A N 17
ATOM 22506 C CA . CYS A 1 50 ? -1.803 13.546 0.078 1.00 0.00 50 CYS A CA 17
ATOM 22507 C C . CYS A 1 50 ? -1.436 14.861 -0.603 1.00 0.00 50 CYS A C 17
ATOM 22508 O O . CYS A 1 50 ? -0.847 15.749 0.014 1.00 0.00 50 CYS A O 17
ATOM 22515 N N . ASP A 1 51 ? -1.788 14.978 -1.879 1.00 0.00 51 ASP A N 17
ATOM 22516 C CA . ASP A 1 51 ? -1.498 16.185 -2.645 1.00 0.00 51 ASP A CA 17
ATOM 22517 C C . ASP A 1 51 ? -2.633 17.196 -2.518 1.00 0.00 51 ASP A C 17
ATOM 22518 O O . ASP A 1 51 ? -2.896 17.968 -3.440 1.00 0.00 51 ASP A O 17
ATOM 22527 N N . LYS A 1 52 ? -3.304 17.184 -1.371 1.00 0.00 52 LYS A N 17
ATOM 22528 C CA . LYS A 1 52 ? -4.411 18.099 -1.122 1.00 0.00 52 LYS A CA 17
ATOM 22529 C C . LYS A 1 52 ? -4.146 18.951 0.115 1.00 0.00 52 LYS A C 17
ATOM 22530 O O . LYS A 1 52 ? -4.123 20.180 0.041 1.00 0.00 52 LYS A O 17
ATOM 22549 N N . CYS A 1 53 ? -3.945 18.291 1.250 1.00 0.00 53 CYS A N 17
ATOM 22550 C CA . CYS A 1 53 ? -3.680 18.987 2.503 1.00 0.00 53 CYS A CA 17
ATOM 22551 C C . CYS A 1 53 ? -2.211 18.857 2.898 1.00 0.00 53 CYS A C 17
ATOM 22552 O O . CYS A 1 53 ? -1.795 19.345 3.948 1.00 0.00 53 CYS A O 17
ATOM 22559 N N . GLU A 1 54 ? -1.432 18.196 2.047 1.00 0.00 54 GLU A N 17
ATOM 22560 C CA . GLU A 1 54 ? -0.010 18.002 2.308 1.00 0.00 54 GLU A CA 17
ATOM 22561 C C . GLU A 1 54 ? 0.203 17.147 3.554 1.00 0.00 54 GLU A C 17
ATOM 22562 O O . GLU A 1 54 ? 1.000 17.492 4.426 1.00 0.00 54 GLU A O 17
ATOM 22574 N N . GLU A 1 55 ? -0.517 16.032 3.630 1.00 0.00 55 GLU A N 17
ATOM 22575 C CA . GLU A 1 55 ? -0.407 15.129 4.770 1.00 0.00 55 GLU A CA 17
ATOM 22576 C C . GLU A 1 55 ? -0.153 13.697 4.308 1.00 0.00 55 GLU A C 17
ATOM 22577 O O . GLU A 1 55 ? -0.225 13.397 3.117 1.00 0.00 55 GLU A O 17
ATOM 22589 N N . GLU A 1 56 ? 0.146 12.819 5.260 1.00 0.00 56 GLU A N 17
ATOM 22590 C CA . GLU A 1 56 ? 0.412 11.419 4.950 1.00 0.00 56 GLU A CA 17
ATOM 22591 C C . GLU A 1 56 ? -0.615 10.509 5.616 1.00 0.00 56 GLU A C 17
ATOM 22592 O O . GLU A 1 56 ? -0.786 10.535 6.834 1.00 0.00 56 GLU A O 17
ATOM 22604 N N . GLY A 1 57 ? -1.297 9.704 4.807 1.00 0.00 57 GLY A N 17
ATOM 22605 C CA . GLY A 1 57 ? -2.300 8.797 5.336 1.00 0.00 57 GLY A CA 17
ATOM 22606 C C . GLY A 1 57 ? -1.736 7.424 5.643 1.00 0.00 57 GLY A C 17
ATOM 22607 O O . GLY A 1 57 ? -0.538 7.186 5.482 1.00 0.00 57 GLY A O 17
ATOM 22611 N N . THR A 1 58 ? -2.600 6.517 6.087 1.00 0.00 58 THR A N 17
ATOM 22612 C CA . THR A 1 58 ? -2.181 5.161 6.420 1.00 0.00 58 THR A CA 17
ATOM 22613 C C . THR A 1 58 ? -3.369 4.206 6.431 1.00 0.00 58 THR A C 17
ATOM 22614 O O . THR A 1 58 ? -4.447 4.547 6.918 1.00 0.00 58 THR A O 17
ATOM 22625 N N . ILE A 1 59 ? -3.164 3.008 5.892 1.00 0.00 59 ILE A N 17
ATOM 22626 C CA . ILE A 1 59 ? -4.218 2.003 5.842 1.00 0.00 59 ILE A CA 17
ATOM 22627 C C . ILE A 1 59 ? -5.442 2.527 5.099 1.00 0.00 59 ILE A C 17
ATOM 22628 O O . ILE A 1 59 ? -6.560 2.062 5.319 1.00 0.00 59 ILE A O 17
ATOM 22644 N N . TRP A 1 60 ? -5.222 3.496 4.217 1.00 0.00 60 TRP A N 17
ATOM 22645 C CA . TRP A 1 60 ? -6.308 4.082 3.440 1.00 0.00 60 TRP A CA 17
ATOM 22646 C C . TRP A 1 60 ? -5.784 5.170 2.508 1.00 0.00 60 TRP A C 17
ATOM 22647 O O . TRP A 1 60 ? -4.997 6.024 2.917 1.00 0.00 60 TRP A O 17
ATOM 22668 N N . SER A 1 61 ? -6.227 5.135 1.256 1.00 0.00 61 SER A N 17
ATOM 22669 C CA . SER A 1 61 ? -5.800 6.116 0.266 1.00 0.00 61 SER A CA 17
ATOM 22670 C C . SER A 1 61 ? -6.601 5.970 -1.025 1.00 0.00 61 SER A C 17
ATOM 22671 O O . SER A 1 61 ? -6.548 4.934 -1.688 1.00 0.00 61 SER A O 17
ATOM 22679 N N . TYR A 1 62 ? -7.342 7.015 -1.375 1.00 0.00 62 TYR A N 17
ATOM 22680 C CA . TYR A 1 62 ? -8.157 7.004 -2.584 1.00 0.00 62 TYR A CA 17
ATOM 22681 C C . TYR A 1 62 ? -7.289 7.175 -3.827 1.00 0.00 62 TYR A C 17
ATOM 22682 O O . TYR A 1 62 ? -6.883 8.287 -4.167 1.00 0.00 62 TYR A O 17
ATOM 22700 N N . HIS A 1 63 ? -7.008 6.065 -4.502 1.00 0.00 63 HIS A N 17
ATOM 22701 C CA . HIS A 1 63 ? -6.189 6.091 -5.709 1.00 0.00 63 HIS A CA 17
ATOM 22702 C C . HIS A 1 63 ? -7.053 5.927 -6.956 1.00 0.00 63 HIS A C 17
ATOM 22703 O O . HIS A 1 63 ? -8.113 5.300 -6.912 1.00 0.00 63 HIS A O 17
ATOM 22717 N N . CYS A 1 64 ? -6.595 6.494 -8.067 1.00 0.00 64 CYS A N 17
ATOM 22718 C CA . CYS A 1 64 ? -7.326 6.413 -9.325 1.00 0.00 64 CYS A CA 17
ATOM 22719 C C . CYS A 1 64 ? -6.556 5.583 -10.348 1.00 0.00 64 CYS A C 17
ATOM 22720 O O . CYS A 1 64 ? -5.394 5.864 -10.643 1.00 0.00 64 CYS A O 17
ATOM 22727 N N . ASP A 1 65 ? -7.211 4.560 -10.886 1.00 0.00 65 ASP A N 17
ATOM 22728 C CA . ASP A 1 65 ? -6.590 3.689 -11.877 1.00 0.00 65 ASP A CA 17
ATOM 22729 C C . ASP A 1 65 ? -6.634 4.325 -13.263 1.00 0.00 65 ASP A C 17
ATOM 22730 O O . ASP A 1 65 ? -6.736 3.629 -14.272 1.00 0.00 65 ASP A O 17
ATOM 22739 N N . GLU A 1 66 ? -6.557 5.652 -13.302 1.00 0.00 66 GLU A N 17
ATOM 22740 C CA . GLU A 1 66 ? -6.590 6.381 -14.565 1.00 0.00 66 GLU A CA 17
ATOM 22741 C C . GLU A 1 66 ? -5.513 7.462 -14.597 1.00 0.00 66 GLU A C 17
ATOM 22742 O O . GLU A 1 66 ? -4.891 7.704 -15.631 1.00 0.00 66 GLU A O 17
ATOM 22754 N N . CYS A 1 67 ? -5.300 8.110 -13.457 1.00 0.00 67 CYS A N 17
ATOM 22755 C CA . CYS A 1 67 ? -4.300 9.166 -13.353 1.00 0.00 67 CYS A CA 17
ATOM 22756 C C . CYS A 1 67 ? -3.368 8.918 -12.170 1.00 0.00 67 CYS A C 17
ATOM 22757 O O . CYS A 1 67 ? -2.377 9.626 -11.988 1.00 0.00 67 CYS A O 17
ATOM 22764 N N . ASP A 1 68 ? -3.693 7.909 -11.369 1.00 0.00 68 ASP A N 17
ATOM 22765 C CA . ASP A 1 68 ? -2.885 7.566 -10.205 1.00 0.00 68 ASP A CA 17
ATOM 22766 C C . ASP A 1 68 ? -2.905 8.695 -9.178 1.00 0.00 68 ASP A C 17
ATOM 22767 O O . ASP A 1 68 ? -1.863 9.093 -8.658 1.00 0.00 68 ASP A O 17
ATOM 22776 N N . PHE A 1 69 ? -4.098 9.206 -8.892 1.00 0.00 69 PHE A N 17
ATOM 22777 C CA . PHE A 1 69 ? -4.253 10.291 -7.929 1.00 0.00 69 PHE A CA 17
ATOM 22778 C C . PHE A 1 69 ? -4.597 9.745 -6.546 1.00 0.00 69 PHE A C 17
ATOM 22779 O O . PHE A 1 69 ? -5.591 9.039 -6.375 1.00 0.00 69 PHE A O 17
ATOM 22796 N N . ASP A 1 70 ? -3.768 10.078 -5.563 1.00 0.00 70 ASP A N 17
ATOM 22797 C CA . ASP A 1 70 ? -3.983 9.622 -4.194 1.00 0.00 70 ASP A CA 17
ATOM 22798 C C . ASP A 1 70 ? -4.555 10.743 -3.332 1.00 0.00 70 ASP A C 17
ATOM 22799 O O . ASP A 1 70 ? -4.311 11.923 -3.587 1.00 0.00 70 ASP A O 17
ATOM 22808 N N . LEU A 1 71 ? -5.318 10.367 -2.312 1.00 0.00 71 LEU A N 17
ATOM 22809 C CA . LEU A 1 71 ? -5.926 11.341 -1.412 1.00 0.00 71 LEU A CA 17
ATOM 22810 C C . LEU A 1 71 ? -6.238 10.711 -0.058 1.00 0.00 71 LEU A C 17
ATOM 22811 O O . LEU A 1 71 ? -6.008 9.519 0.152 1.00 0.00 71 LEU A O 17
ATOM 22827 N N . HIS A 1 72 ? -6.763 11.518 0.858 1.00 0.00 72 HIS A N 17
ATOM 22828 C CA . HIS A 1 72 ? -7.109 11.039 2.192 1.00 0.00 72 HIS A CA 17
ATOM 22829 C C . HIS A 1 72 ? -8.581 10.646 2.263 1.00 0.00 72 HIS A C 17
ATOM 22830 O O . HIS A 1 72 ? -9.416 11.200 1.549 1.00 0.00 72 HIS A O 17
ATOM 22844 N N . ALA A 1 73 ? -8.891 9.686 3.129 1.00 0.00 73 ALA A N 17
ATOM 22845 C CA . ALA A 1 73 ? -10.262 9.220 3.294 1.00 0.00 73 ALA A CA 17
ATOM 22846 C C . ALA A 1 73 ? -11.201 10.379 3.614 1.00 0.00 73 ALA A C 17
ATOM 22847 O O . ALA A 1 73 ? -12.321 10.442 3.107 1.00 0.00 73 ALA A O 17
ATOM 22854 N N . LYS A 1 74 ? -10.737 11.293 4.459 1.00 0.00 74 LYS A N 17
ATOM 22855 C CA . LYS A 1 74 ? -11.534 12.451 4.847 1.00 0.00 74 LYS A CA 17
ATOM 22856 C C . LYS A 1 74 ? -11.487 13.530 3.770 1.00 0.00 74 LYS A C 17
ATOM 22857 O O . LYS A 1 74 ? -12.484 14.203 3.507 1.00 0.00 74 LYS A O 17
ATOM 22876 N N . CYS A 1 75 ? -10.324 13.689 3.149 1.00 0.00 75 CYS A N 17
ATOM 22877 C CA . CYS A 1 75 ? -10.146 14.685 2.100 1.00 0.00 75 CYS A CA 17
ATOM 22878 C C . CYS A 1 75 ? -11.046 14.383 0.905 1.00 0.00 75 CYS A C 17
ATOM 22879 O O . CYS A 1 75 ? -11.639 15.286 0.317 1.00 0.00 75 CYS A O 17
ATOM 22886 N N . ALA A 1 76 ? -11.142 13.105 0.552 1.00 0.00 76 ALA A N 17
ATOM 22887 C CA . ALA A 1 76 ? -11.970 12.683 -0.571 1.00 0.00 76 ALA A CA 17
ATOM 22888 C C . ALA A 1 76 ? -13.453 12.811 -0.238 1.00 0.00 76 ALA A C 17
ATOM 22889 O O . ALA A 1 76 ? -14.238 13.317 -1.040 1.00 0.00 76 ALA A O 17
ATOM 22896 N N . LEU A 1 77 ? -13.830 12.349 0.949 1.00 0.00 77 LEU A N 17
ATOM 22897 C CA . LEU A 1 77 ? -15.219 12.412 1.389 1.00 0.00 77 LEU A CA 17
ATOM 22898 C C . LEU A 1 77 ? -15.739 13.846 1.348 1.00 0.00 77 LEU A C 17
ATOM 22899 O O . LEU A 1 77 ? -16.731 14.138 0.682 1.00 0.00 77 LEU A O 17
ATOM 22915 N N . ASN A 1 78 ? -15.061 14.736 2.065 1.00 0.00 78 ASN A N 17
ATOM 22916 C CA . ASN A 1 78 ? -15.453 16.140 2.110 1.00 0.00 78 ASN A CA 17
ATOM 22917 C C . ASN A 1 78 ? -14.296 17.042 1.690 1.00 0.00 78 ASN A C 17
ATOM 22918 O O . ASN A 1 78 ? -13.273 17.111 2.370 1.00 0.00 78 ASN A O 17
ATOM 22929 N N . GLU A 1 79 ? -14.468 17.731 0.566 1.00 0.00 79 GLU A N 17
ATOM 22930 C CA . GLU A 1 79 ? -13.437 18.629 0.057 1.00 0.00 79 GLU A CA 17
ATOM 22931 C C . GLU A 1 79 ? -13.398 19.924 0.862 1.00 0.00 79 GLU A C 17
ATOM 22932 O O . GLU A 1 79 ? -14.397 20.329 1.457 1.00 0.00 79 GLU A O 17
ATOM 22944 N N . ASP A 1 80 ? -12.237 20.570 0.876 1.00 0.00 80 ASP A N 17
ATOM 22945 C CA . ASP A 1 80 ? -12.066 21.820 1.607 1.00 0.00 80 ASP A CA 17
ATOM 22946 C C . ASP A 1 80 ? -10.767 22.512 1.204 1.00 0.00 80 ASP A C 17
ATOM 22947 O O . ASP A 1 80 ? -9.837 21.873 0.710 1.00 0.00 80 ASP A O 17
ATOM 22956 N N . THR A 1 81 ? -10.711 23.823 1.416 1.00 0.00 81 THR A N 17
ATOM 22957 C CA . THR A 1 81 ? -9.528 24.602 1.073 1.00 0.00 81 THR A CA 17
ATOM 22958 C C . THR A 1 81 ? -9.051 25.430 2.261 1.00 0.00 81 THR A C 17
ATOM 22959 O O . THR A 1 81 ? -9.816 26.201 2.841 1.00 0.00 81 THR A O 17
ATOM 22970 N N . LYS A 1 82 ? -7.782 25.266 2.619 1.00 0.00 82 LYS A N 17
ATOM 22971 C CA . LYS A 1 82 ? -7.202 26.000 3.737 1.00 0.00 82 LYS A CA 17
ATOM 22972 C C . LYS A 1 82 ? -5.816 26.530 3.380 1.00 0.00 82 LYS A C 17
ATOM 22973 O O . LYS A 1 82 ? -5.071 25.892 2.637 1.00 0.00 82 LYS A O 17
ATOM 22992 N N . GLU A 1 83 ? -5.478 27.698 3.916 1.00 0.00 83 GLU A N 17
ATOM 22993 C CA . GLU A 1 83 ? -4.182 28.312 3.653 1.00 0.00 83 GLU A CA 17
ATOM 22994 C C . GLU A 1 83 ? -3.204 28.027 4.789 1.00 0.00 83 GLU A C 17
ATOM 22995 O O . GLU A 1 83 ? -3.517 28.241 5.960 1.00 0.00 83 GLU A O 17
ATOM 23007 N N . SER A 1 84 ? -2.019 27.540 4.434 1.00 0.00 84 SER A N 17
ATOM 23008 C CA . SER A 1 84 ? -0.997 27.221 5.424 1.00 0.00 84 SER A CA 17
ATOM 23009 C C . SER A 1 84 ? 0.329 27.889 5.070 1.00 0.00 84 SER A C 17
ATOM 23010 O O . SER A 1 84 ? 0.512 28.379 3.957 1.00 0.00 84 SER A O 17
ATOM 23018 N N . GLY A 1 85 ? 1.251 27.903 6.028 1.00 0.00 85 GLY A N 17
ATOM 23019 C CA . GLY A 1 85 ? 2.548 28.513 5.799 1.00 0.00 85 GLY A CA 17
ATOM 23020 C C . GLY A 1 85 ? 3.546 27.544 5.198 1.00 0.00 85 GLY A C 17
ATOM 23021 O O . GLY A 1 85 ? 3.190 26.459 4.737 1.00 0.00 85 GLY A O 17
ATOM 23025 N N . PRO A 1 86 ? 4.829 27.935 5.195 1.00 0.00 86 PRO A N 17
ATOM 23026 C CA . PRO A 1 86 ? 5.908 27.108 4.647 1.00 0.00 86 PRO A CA 17
ATOM 23027 C C . PRO A 1 86 ? 6.184 25.875 5.501 1.00 0.00 86 PRO A C 17
ATOM 23028 O O . PRO A 1 86 ? 7.188 25.189 5.311 1.00 0.00 86 PRO A O 17
ATOM 23039 N N . SER A 1 87 ? 5.286 25.599 6.441 1.00 0.00 87 SER A N 17
ATOM 23040 C CA . SER A 1 87 ? 5.435 24.450 7.326 1.00 0.00 87 SER A CA 17
ATOM 23041 C C . SER A 1 87 ? 4.417 23.366 6.985 1.00 0.00 87 SER A C 17
ATOM 23042 O O . SER A 1 87 ? 3.209 23.587 7.063 1.00 0.00 87 SER A O 17
ATOM 23050 N N . SER A 1 88 ? 4.915 22.193 6.608 1.00 0.00 88 SER A N 17
ATOM 23051 C CA . SER A 1 88 ? 4.050 21.074 6.251 1.00 0.00 88 SER A CA 17
ATOM 23052 C C . SER A 1 88 ? 3.649 20.281 7.491 1.00 0.00 88 SER A C 17
ATOM 23053 O O . SER A 1 88 ? 4.499 19.749 8.203 1.00 0.00 88 SER A O 17
ATOM 23061 N N . GLY A 1 89 ? 2.345 20.206 7.742 1.00 0.00 89 GLY A N 17
ATOM 23062 C CA . GLY A 1 89 ? 1.853 19.476 8.895 1.00 0.00 89 GLY A CA 17
ATOM 23063 C C . GLY A 1 89 ? 0.507 19.985 9.373 1.00 0.00 89 GLY A C 17
ATOM 23064 O O . GLY A 1 89 ? 0.469 20.828 10.268 1.00 0.00 89 GLY A O 17
ATOM 23070 N N . GLY A 1 1 ? 16.805 -28.377 17.886 1.00 0.00 1 GLY A N 18
ATOM 23071 C CA . GLY A 1 1 ? 15.424 -28.035 17.601 1.00 0.00 1 GLY A CA 18
ATOM 23072 C C . GLY A 1 1 ? 15.035 -26.681 18.160 1.00 0.00 1 GLY A C 18
ATOM 23073 O O . GLY A 1 1 ? 14.701 -26.561 19.339 1.00 0.00 1 GLY A O 18
ATOM 23077 N N . SER A 1 2 ? 15.079 -25.657 17.313 1.00 0.00 2 SER A N 18
ATOM 23078 C CA . SER A 1 2 ? 14.733 -24.303 17.731 1.00 0.00 2 SER A CA 18
ATOM 23079 C C . SER A 1 2 ? 13.622 -23.732 16.856 1.00 0.00 2 SER A C 18
ATOM 23080 O O . SER A 1 2 ? 13.572 -23.985 15.652 1.00 0.00 2 SER A O 18
ATOM 23088 N N . SER A 1 3 ? 12.731 -22.960 17.471 1.00 0.00 3 SER A N 18
ATOM 23089 C CA . SER A 1 3 ? 11.617 -22.355 16.750 1.00 0.00 3 SER A CA 18
ATOM 23090 C C . SER A 1 3 ? 11.991 -20.966 16.239 1.00 0.00 3 SER A C 18
ATOM 23091 O O . SER A 1 3 ? 12.576 -20.163 16.963 1.00 0.00 3 SER A O 18
ATOM 23099 N N . GLY A 1 4 ? 11.647 -20.692 14.984 1.00 0.00 4 GLY A N 18
ATOM 23100 C CA . GLY A 1 4 ? 11.954 -19.401 14.396 1.00 0.00 4 GLY A CA 18
ATOM 23101 C C . GLY A 1 4 ? 10.709 -18.594 14.087 1.00 0.00 4 GLY A C 18
ATOM 23102 O O . GLY A 1 4 ? 9.718 -18.667 14.813 1.00 0.00 4 GLY A O 18
ATOM 23106 N N . SER A 1 5 ? 10.759 -17.822 13.006 1.00 0.00 5 SER A N 18
ATOM 23107 C CA . SER A 1 5 ? 9.628 -16.994 12.605 1.00 0.00 5 SER A CA 18
ATOM 23108 C C . SER A 1 5 ? 9.642 -16.748 11.100 1.00 0.00 5 SER A C 18
ATOM 23109 O O . SER A 1 5 ? 10.680 -16.865 10.449 1.00 0.00 5 SER A O 18
ATOM 23117 N N . SER A 1 6 ? 8.480 -16.406 10.552 1.00 0.00 6 SER A N 18
ATOM 23118 C CA . SER A 1 6 ? 8.356 -16.146 9.122 1.00 0.00 6 SER A CA 18
ATOM 23119 C C . SER A 1 6 ? 8.371 -14.648 8.838 1.00 0.00 6 SER A C 18
ATOM 23120 O O . SER A 1 6 ? 9.054 -14.184 7.926 1.00 0.00 6 SER A O 18
ATOM 23128 N N . GLY A 1 7 ? 7.611 -13.894 9.628 1.00 0.00 7 GLY A N 18
ATOM 23129 C CA . GLY A 1 7 ? 7.551 -12.456 9.446 1.00 0.00 7 GLY A CA 18
ATOM 23130 C C . GLY A 1 7 ? 6.163 -11.976 9.071 1.00 0.00 7 GLY A C 18
ATOM 23131 O O . GLY A 1 7 ? 5.246 -11.997 9.893 1.00 0.00 7 GLY A O 18
ATOM 23135 N N . THR A 1 8 ? 6.005 -11.541 7.825 1.00 0.00 8 THR A N 18
ATOM 23136 C CA . THR A 1 8 ? 4.720 -11.051 7.342 1.00 0.00 8 THR A CA 18
ATOM 23137 C C . THR A 1 8 ? 3.728 -12.195 7.165 1.00 0.00 8 THR A C 18
ATOM 23138 O O . THR A 1 8 ? 4.115 -13.361 7.106 1.00 0.00 8 THR A O 18
ATOM 23149 N N . GLU A 1 9 ? 2.446 -11.852 7.081 1.00 0.00 9 GLU A N 18
ATOM 23150 C CA . GLU A 1 9 ? 1.398 -12.852 6.910 1.00 0.00 9 GLU A CA 18
ATOM 23151 C C . GLU A 1 9 ? 0.808 -12.787 5.505 1.00 0.00 9 GLU A C 18
ATOM 23152 O O . GLU A 1 9 ? 0.840 -11.743 4.855 1.00 0.00 9 GLU A O 18
ATOM 23164 N N . GLU A 1 10 ? 0.270 -13.912 5.043 1.00 0.00 10 GLU A N 18
ATOM 23165 C CA . GLU A 1 10 ? -0.326 -13.983 3.714 1.00 0.00 10 GLU A CA 18
ATOM 23166 C C . GLU A 1 10 ? -1.757 -13.455 3.731 1.00 0.00 10 GLU A C 18
ATOM 23167 O O . GLU A 1 10 ? -2.087 -12.501 3.025 1.00 0.00 10 GLU A O 18
ATOM 23179 N N . ARG A 1 11 ? -2.604 -14.082 4.541 1.00 0.00 11 ARG A N 18
ATOM 23180 C CA . ARG A 1 11 ? -4.000 -13.677 4.649 1.00 0.00 11 ARG A CA 18
ATOM 23181 C C . ARG A 1 11 ? -4.215 -12.785 5.867 1.00 0.00 11 ARG A C 18
ATOM 23182 O O . ARG A 1 11 ? -4.263 -13.264 7.001 1.00 0.00 11 ARG A O 18
ATOM 23203 N N . LEU A 1 12 ? -4.342 -11.484 5.627 1.00 0.00 12 LEU A N 18
ATOM 23204 C CA . LEU A 1 12 ? -4.551 -10.524 6.705 1.00 0.00 12 LEU A CA 18
ATOM 23205 C C . LEU A 1 12 ? -6.039 -10.272 6.929 1.00 0.00 12 LEU A C 18
ATOM 23206 O O . LEU A 1 12 ? -6.471 -9.129 7.078 1.00 0.00 12 LEU A O 18
ATOM 23222 N N . LYS A 1 13 ? -6.818 -11.348 6.955 1.00 0.00 13 LYS A N 18
ATOM 23223 C CA . LYS A 1 13 ? -8.257 -11.246 7.165 1.00 0.00 13 LYS A CA 18
ATOM 23224 C C . LYS A 1 13 ? -8.568 -10.420 8.409 1.00 0.00 13 LYS A C 18
ATOM 23225 O O . LYS A 1 13 ? -9.163 -9.347 8.319 1.00 0.00 13 LYS A O 18
ATOM 23244 N N . GLU A 1 14 ? -8.160 -10.927 9.568 1.00 0.00 14 GLU A N 18
ATOM 23245 C CA . GLU A 1 14 ? -8.395 -10.234 10.829 1.00 0.00 14 GLU A CA 18
ATOM 23246 C C . GLU A 1 14 ? -7.955 -8.776 10.739 1.00 0.00 14 GLU A C 18
ATOM 23247 O O . GLU A 1 14 ? -8.771 -7.862 10.865 1.00 0.00 14 GLU A O 18
ATOM 23259 N N . ILE A 1 15 ? -6.661 -8.567 10.521 1.00 0.00 15 ILE A N 18
ATOM 23260 C CA . ILE A 1 15 ? -6.113 -7.221 10.414 1.00 0.00 15 ILE A CA 18
ATOM 23261 C C . ILE A 1 15 ? -6.999 -6.334 9.545 1.00 0.00 15 ILE A C 18
ATOM 23262 O O . ILE A 1 15 ? -7.297 -5.196 9.905 1.00 0.00 15 ILE A O 18
ATOM 23278 N N . GLU A 1 16 ? -7.416 -6.865 8.400 1.00 0.00 16 GLU A N 18
ATOM 23279 C CA . GLU A 1 16 ? -8.269 -6.121 7.480 1.00 0.00 16 GLU A CA 18
ATOM 23280 C C . GLU A 1 16 ? -9.538 -5.643 8.180 1.00 0.00 16 GLU A C 18
ATOM 23281 O O . GLU A 1 16 ? -9.931 -4.484 8.052 1.00 0.00 16 GLU A O 18
ATOM 23293 N N . ALA A 1 17 ? -10.173 -6.545 8.921 1.00 0.00 17 ALA A N 18
ATOM 23294 C CA . ALA A 1 17 ? -11.396 -6.216 9.643 1.00 0.00 17 ALA A CA 18
ATOM 23295 C C . ALA A 1 17 ? -11.220 -4.949 10.473 1.00 0.00 17 ALA A C 18
ATOM 23296 O O . ALA A 1 17 ? -12.069 -4.058 10.455 1.00 0.00 17 ALA A O 18
ATOM 23303 N N . LYS A 1 18 ? -10.111 -4.874 11.201 1.00 0.00 18 LYS A N 18
ATOM 23304 C CA . LYS A 1 18 ? -9.821 -3.716 12.038 1.00 0.00 18 LYS A CA 18
ATOM 23305 C C . LYS A 1 18 ? -9.945 -2.422 11.240 1.00 0.00 18 LYS A C 18
ATOM 23306 O O . LYS A 1 18 ? -10.529 -1.445 11.709 1.00 0.00 18 LYS A O 18
ATOM 23325 N N . TYR A 1 19 ? -9.394 -2.424 10.031 1.00 0.00 19 TYR A N 18
ATOM 23326 C CA . TYR A 1 19 ? -9.442 -1.250 9.167 1.00 0.00 19 TYR A CA 18
ATOM 23327 C C . TYR A 1 19 ? -10.841 -1.053 8.593 1.00 0.00 19 TYR A C 18
ATOM 23328 O O . TYR A 1 19 ? -11.400 0.042 8.651 1.00 0.00 19 TYR A O 18
ATOM 23346 N N . ASP A 1 20 ? -11.402 -2.123 8.040 1.00 0.00 20 ASP A N 18
ATOM 23347 C CA . ASP A 1 20 ? -12.738 -2.070 7.456 1.00 0.00 20 ASP A CA 18
ATOM 23348 C C . ASP A 1 20 ? -13.711 -1.357 8.389 1.00 0.00 20 ASP A C 18
ATOM 23349 O O . ASP A 1 20 ? -14.574 -0.602 7.942 1.00 0.00 20 ASP A O 18
ATOM 23358 N N . GLU A 1 21 ? -13.567 -1.604 9.688 1.00 0.00 21 GLU A N 18
ATOM 23359 C CA . GLU A 1 21 ? -14.435 -0.987 10.683 1.00 0.00 21 GLU A CA 18
ATOM 23360 C C . GLU A 1 21 ? -14.354 0.535 10.608 1.00 0.00 21 GLU A C 18
ATOM 23361 O O . GLU A 1 21 ? -15.333 1.233 10.871 1.00 0.00 21 GLU A O 18
ATOM 23373 N N . ILE A 1 22 ? -13.180 1.041 10.247 1.00 0.00 22 ILE A N 18
ATOM 23374 C CA . ILE A 1 22 ? -12.970 2.479 10.136 1.00 0.00 22 ILE A CA 18
ATOM 23375 C C . ILE A 1 22 ? -13.580 3.026 8.850 1.00 0.00 22 ILE A C 18
ATOM 23376 O O . ILE A 1 22 ? -14.071 4.154 8.814 1.00 0.00 22 ILE A O 18
ATOM 23392 N N . ALA A 1 23 ? -13.546 2.218 7.795 1.00 0.00 23 ALA A N 18
ATOM 23393 C CA . ALA A 1 23 ? -14.098 2.619 6.507 1.00 0.00 23 ALA A CA 18
ATOM 23394 C C . ALA A 1 23 ? -15.433 1.930 6.244 1.00 0.00 23 ALA A C 18
ATOM 23395 O O . ALA A 1 23 ? -15.744 1.570 5.108 1.00 0.00 23 ALA A O 18
ATOM 23402 N N . LYS A 1 24 ? -16.218 1.748 7.300 1.00 0.00 24 LYS A N 18
ATOM 23403 C CA . LYS A 1 24 ? -17.520 1.102 7.183 1.00 0.00 24 LYS A CA 18
ATOM 23404 C C . LYS A 1 24 ? -18.466 1.934 6.324 1.00 0.00 24 LYS A C 18
ATOM 23405 O O . LYS A 1 24 ? -19.173 1.402 5.468 1.00 0.00 24 LYS A O 18
ATOM 23424 N N . ASP A 1 25 ? -18.472 3.242 6.556 1.00 0.00 25 ASP A N 18
ATOM 23425 C CA . ASP A 1 25 ? -19.329 4.149 5.801 1.00 0.00 25 ASP A CA 18
ATOM 23426 C C . ASP A 1 25 ? -18.607 4.675 4.564 1.00 0.00 25 ASP A C 18
ATOM 23427 O O . ASP A 1 25 ? -19.236 4.984 3.551 1.00 0.00 25 ASP A O 18
ATOM 23436 N N . TRP A 1 26 ? -17.286 4.776 4.655 1.00 0.00 26 TRP A N 18
ATOM 23437 C CA . TRP A 1 26 ? -16.479 5.266 3.543 1.00 0.00 26 TRP A CA 18
ATOM 23438 C C . TRP A 1 26 ? -16.828 4.533 2.252 1.00 0.00 26 TRP A C 18
ATOM 23439 O O . TRP A 1 26 ? -16.771 3.306 2.172 1.00 0.00 26 TRP A O 18
ATOM 23460 N N . PRO A 1 27 ? -17.199 5.300 1.216 1.00 0.00 27 PRO A N 18
ATOM 23461 C CA . PRO A 1 27 ? -17.564 4.744 -0.090 1.00 0.00 27 PRO A CA 18
ATOM 23462 C C . PRO A 1 27 ? -16.364 4.159 -0.826 1.00 0.00 27 PRO A C 18
ATOM 23463 O O . PRO A 1 27 ? -15.232 4.233 -0.348 1.00 0.00 27 PRO A O 18
ATOM 23474 N N . LYS A 1 28 ? -16.618 3.578 -1.994 1.00 0.00 28 LYS A N 18
ATOM 23475 C CA . LYS A 1 28 ? -15.559 2.981 -2.799 1.00 0.00 28 LYS A CA 18
ATOM 23476 C C . LYS A 1 28 ? -15.048 3.968 -3.843 1.00 0.00 28 LYS A C 18
ATOM 23477 O O . LYS A 1 28 ? -13.856 3.998 -4.153 1.00 0.00 28 LYS A O 18
ATOM 23496 N N . LYS A 1 29 ? -15.955 4.775 -4.382 1.00 0.00 29 LYS A N 18
ATOM 23497 C CA . LYS A 1 29 ? -15.597 5.765 -5.390 1.00 0.00 29 LYS A CA 18
ATOM 23498 C C . LYS A 1 29 ? -15.987 7.168 -4.937 1.00 0.00 29 LYS A C 18
ATOM 23499 O O . LYS A 1 29 ? -17.132 7.413 -4.557 1.00 0.00 29 LYS A O 18
ATOM 23518 N N . VAL A 1 30 ? -15.028 8.088 -4.981 1.00 0.00 30 VAL A N 18
ATOM 23519 C CA . VAL A 1 30 ? -15.273 9.467 -4.578 1.00 0.00 30 VAL A CA 18
ATOM 23520 C C . VAL A 1 30 ? -14.939 10.437 -5.706 1.00 0.00 30 VAL A C 18
ATOM 23521 O O . VAL A 1 30 ? -13.987 10.228 -6.458 1.00 0.00 30 VAL A O 18
ATOM 23534 N N . LYS A 1 31 ? -15.728 11.500 -5.818 1.00 0.00 31 LYS A N 18
ATOM 23535 C CA . LYS A 1 31 ? -15.517 12.505 -6.853 1.00 0.00 31 LYS A CA 18
ATOM 23536 C C . LYS A 1 31 ? -14.817 13.735 -6.282 1.00 0.00 31 LYS A C 18
ATOM 23537 O O . LYS A 1 31 ? -15.465 14.719 -5.924 1.00 0.00 31 LYS A O 18
ATOM 23556 N N . HIS A 1 32 ? -13.492 13.672 -6.202 1.00 0.00 32 HIS A N 18
ATOM 23557 C CA . HIS A 1 32 ? -12.705 14.782 -5.676 1.00 0.00 32 HIS A CA 18
ATOM 23558 C C . HIS A 1 32 ? -12.779 15.989 -6.607 1.00 0.00 32 HIS A C 18
ATOM 23559 O O . HIS A 1 32 ? -12.913 15.842 -7.822 1.00 0.00 32 HIS A O 18
ATOM 23573 N N . VAL A 1 33 ? -12.692 17.183 -6.028 1.00 0.00 33 VAL A N 18
ATOM 23574 C CA . VAL A 1 33 ? -12.749 18.415 -6.805 1.00 0.00 33 VAL A CA 18
ATOM 23575 C C . VAL A 1 33 ? -11.498 18.584 -7.660 1.00 0.00 33 VAL A C 18
ATOM 23576 O O . VAL A 1 33 ? -11.582 18.883 -8.852 1.00 0.00 33 VAL A O 18
ATOM 23589 N N . LEU A 1 34 ? -10.337 18.391 -7.043 1.00 0.00 34 LEU A N 18
ATOM 23590 C CA . LEU A 1 34 ? -9.066 18.522 -7.747 1.00 0.00 34 LEU A CA 18
ATOM 23591 C C . LEU A 1 34 ? -8.944 17.475 -8.850 1.00 0.00 34 LEU A C 18
ATOM 23592 O O . LEU A 1 34 ? -8.241 17.680 -9.840 1.00 0.00 34 LEU A O 18
ATOM 23608 N N . HIS A 1 35 ? -9.635 16.353 -8.673 1.00 0.00 35 HIS A N 18
ATOM 23609 C CA . HIS A 1 35 ? -9.607 15.275 -9.655 1.00 0.00 35 HIS A CA 18
ATOM 23610 C C . HIS A 1 35 ? -11.001 15.015 -10.216 1.00 0.00 35 HIS A C 18
ATOM 23611 O O . HIS A 1 35 ? -11.301 13.911 -10.669 1.00 0.00 35 HIS A O 18
ATOM 23625 N N . GLU A 1 36 ? -11.849 16.038 -10.182 1.00 0.00 36 GLU A N 18
ATOM 23626 C CA . GLU A 1 36 ? -13.212 15.918 -10.686 1.00 0.00 36 GLU A CA 18
ATOM 23627 C C . GLU A 1 36 ? -13.258 15.022 -11.921 1.00 0.00 36 GLU A C 18
ATOM 23628 O O . GLU A 1 36 ? -14.193 14.242 -12.098 1.00 0.00 36 GLU A O 18
ATOM 23640 N N . GLU A 1 37 ? -12.242 15.142 -12.770 1.00 0.00 37 GLU A N 18
ATOM 23641 C CA . GLU A 1 37 ? -12.168 14.344 -13.988 1.00 0.00 37 GLU A CA 18
ATOM 23642 C C . GLU A 1 37 ? -12.763 12.956 -13.767 1.00 0.00 37 GLU A C 18
ATOM 23643 O O . GLU A 1 37 ? -13.666 12.533 -14.489 1.00 0.00 37 GLU A O 18
ATOM 23655 N N . HIS A 1 38 ? -12.250 12.253 -12.763 1.00 0.00 38 HIS A N 18
ATOM 23656 C CA . HIS A 1 38 ? -12.730 10.912 -12.445 1.00 0.00 38 HIS A CA 18
ATOM 23657 C C . HIS A 1 38 ? -12.941 10.753 -10.942 1.00 0.00 38 HIS A C 18
ATOM 23658 O O . HIS A 1 38 ? -12.707 11.683 -10.172 1.00 0.00 38 HIS A O 18
ATOM 23672 N N . GLU A 1 39 ? -13.387 9.568 -10.535 1.00 0.00 39 GLU A N 18
ATOM 23673 C CA . GLU A 1 39 ? -13.631 9.289 -9.125 1.00 0.00 39 GLU A CA 18
ATOM 23674 C C . GLU A 1 39 ? -12.615 8.287 -8.584 1.00 0.00 39 GLU A C 18
ATOM 23675 O O . GLU A 1 39 ? -12.579 7.132 -9.011 1.00 0.00 39 GLU A O 18
ATOM 23687 N N . LEU A 1 40 ? -11.792 8.736 -7.644 1.00 0.00 40 LEU A N 18
ATOM 23688 C CA . LEU A 1 40 ? -10.774 7.880 -7.045 1.00 0.00 40 LEU A CA 18
ATOM 23689 C C . LEU A 1 40 ? -11.397 6.605 -6.485 1.00 0.00 40 LEU A C 18
ATOM 23690 O O . LEU A 1 40 ? -12.619 6.481 -6.409 1.00 0.00 40 LEU A O 18
ATOM 23706 N N . GLU A 1 41 ? -10.547 5.661 -6.091 1.00 0.00 41 GLU A N 18
ATOM 23707 C CA . GLU A 1 41 ? -11.015 4.396 -5.536 1.00 0.00 41 GLU A CA 18
ATOM 23708 C C . GLU A 1 41 ? -10.252 4.046 -4.262 1.00 0.00 41 GLU A C 18
ATOM 23709 O O . GLU A 1 41 ? -9.088 3.648 -4.311 1.00 0.00 41 GLU A O 18
ATOM 23721 N N . LEU A 1 42 ? -10.917 4.197 -3.122 1.00 0.00 42 LEU A N 18
ATOM 23722 C CA . LEU A 1 42 ? -10.303 3.898 -1.833 1.00 0.00 42 LEU A CA 18
ATOM 23723 C C . LEU A 1 42 ? -9.447 2.638 -1.917 1.00 0.00 42 LEU A C 18
ATOM 23724 O O . LEU A 1 42 ? -9.960 1.520 -1.862 1.00 0.00 42 LEU A O 18
ATOM 23740 N N . THR A 1 43 ? -8.137 2.826 -2.049 1.00 0.00 43 THR A N 18
ATOM 23741 C CA . THR A 1 43 ? -7.209 1.706 -2.140 1.00 0.00 43 THR A CA 18
ATOM 23742 C C . THR A 1 43 ? -6.352 1.599 -0.884 1.00 0.00 43 THR A C 18
ATOM 23743 O O . THR A 1 43 ? -5.910 2.608 -0.334 1.00 0.00 43 THR A O 18
ATOM 23754 N N . ARG A 1 44 ? -6.121 0.370 -0.434 1.00 0.00 44 ARG A N 18
ATOM 23755 C CA . ARG A 1 44 ? -5.317 0.132 0.759 1.00 0.00 44 ARG A CA 18
ATOM 23756 C C . ARG A 1 44 ? -3.863 0.529 0.522 1.00 0.00 44 ARG A C 18
ATOM 23757 O O . ARG A 1 44 ? -3.183 -0.043 -0.331 1.00 0.00 44 ARG A O 18
ATOM 23778 N N . VAL A 1 45 ? -3.392 1.512 1.283 1.00 0.00 45 VAL A N 18
ATOM 23779 C CA . VAL A 1 45 ? -2.018 1.985 1.157 1.00 0.00 45 VAL A CA 18
ATOM 23780 C C . VAL A 1 45 ? -1.380 2.190 2.526 1.00 0.00 45 VAL A C 18
ATOM 23781 O O . VAL A 1 45 ? -1.975 2.799 3.414 1.00 0.00 45 VAL A O 18
ATOM 23794 N N . GLN A 1 46 ? -0.165 1.676 2.688 1.00 0.00 46 GLN A N 18
ATOM 23795 C CA . GLN A 1 46 ? 0.555 1.802 3.950 1.00 0.00 46 GLN A CA 18
ATOM 23796 C C . GLN A 1 46 ? 0.857 3.265 4.260 1.00 0.00 46 GLN A C 18
ATOM 23797 O O . GLN A 1 46 ? 0.505 3.769 5.327 1.00 0.00 46 GLN A O 18
ATOM 23811 N N . VAL A 1 47 ? 1.512 3.941 3.322 1.00 0.00 47 VAL A N 18
ATOM 23812 C CA . VAL A 1 47 ? 1.861 5.346 3.495 1.00 0.00 47 VAL A CA 18
ATOM 23813 C C . VAL A 1 47 ? 1.897 6.072 2.154 1.00 0.00 47 VAL A C 18
ATOM 23814 O O . VAL A 1 47 ? 2.255 5.489 1.130 1.00 0.00 47 VAL A O 18
ATOM 23827 N N . TYR A 1 48 ? 1.525 7.347 2.169 1.00 0.00 48 TYR A N 18
ATOM 23828 C CA . TYR A 1 48 ? 1.513 8.153 0.954 1.00 0.00 48 TYR A CA 18
ATOM 23829 C C . TYR A 1 48 ? 1.527 9.642 1.288 1.00 0.00 48 TYR A C 18
ATOM 23830 O O . TYR A 1 48 ? 1.575 10.029 2.456 1.00 0.00 48 TYR A O 18
ATOM 23848 N N . THR A 1 49 ? 1.482 10.474 0.252 1.00 0.00 49 THR A N 18
ATOM 23849 C CA . THR A 1 49 ? 1.490 11.920 0.433 1.00 0.00 49 THR A CA 18
ATOM 23850 C C . THR A 1 49 ? 0.274 12.563 -0.225 1.00 0.00 49 THR A C 18
ATOM 23851 O O . THR A 1 49 ? 0.210 12.684 -1.449 1.00 0.00 49 THR A O 18
ATOM 23862 N N . CYS A 1 50 ? -0.688 12.975 0.594 1.00 0.00 50 CYS A N 18
ATOM 23863 C CA . CYS A 1 50 ? -1.902 13.606 0.091 1.00 0.00 50 CYS A CA 18
ATOM 23864 C C . CYS A 1 50 ? -1.574 14.890 -0.666 1.00 0.00 50 CYS A C 18
ATOM 23865 O O . CYS A 1 50 ? -1.003 15.825 -0.105 1.00 0.00 50 CYS A O 18
ATOM 23872 N N . ASP A 1 51 ? -1.940 14.927 -1.943 1.00 0.00 51 ASP A N 18
ATOM 23873 C CA . ASP A 1 51 ? -1.687 16.096 -2.777 1.00 0.00 51 ASP A CA 18
ATOM 23874 C C . ASP A 1 51 ? -2.818 17.112 -2.647 1.00 0.00 51 ASP A C 18
ATOM 23875 O O . ASP A 1 51 ? -3.130 17.833 -3.594 1.00 0.00 51 ASP A O 18
ATOM 23884 N N . LYS A 1 52 ? -3.428 17.162 -1.468 1.00 0.00 52 LYS A N 18
ATOM 23885 C CA . LYS A 1 52 ? -4.524 18.089 -1.213 1.00 0.00 52 LYS A CA 18
ATOM 23886 C C . LYS A 1 52 ? -4.221 18.971 -0.006 1.00 0.00 52 LYS A C 18
ATOM 23887 O O . LYS A 1 52 ? -4.237 20.199 -0.102 1.00 0.00 52 LYS A O 18
ATOM 23906 N N . CYS A 1 53 ? -3.943 18.338 1.129 1.00 0.00 53 CYS A N 18
ATOM 23907 C CA . CYS A 1 53 ? -3.635 19.065 2.354 1.00 0.00 53 CYS A CA 18
ATOM 23908 C C . CYS A 1 53 ? -2.152 18.950 2.696 1.00 0.00 53 CYS A C 18
ATOM 23909 O O . CYS A 1 53 ? -1.699 19.464 3.719 1.00 0.00 53 CYS A O 18
ATOM 23916 N N . GLU A 1 54 ? -1.401 18.274 1.832 1.00 0.00 54 GLU A N 18
ATOM 23917 C CA . GLU A 1 54 ? 0.030 18.092 2.043 1.00 0.00 54 GLU A CA 18
ATOM 23918 C C . GLU A 1 54 ? 0.294 17.264 3.297 1.00 0.00 54 GLU A C 18
ATOM 23919 O O . GLU A 1 54 ? 1.124 17.627 4.129 1.00 0.00 54 GLU A O 18
ATOM 23931 N N . GLU A 1 55 ? -0.419 16.149 3.424 1.00 0.00 55 GLU A N 18
ATOM 23932 C CA . GLU A 1 55 ? -0.262 15.270 4.576 1.00 0.00 55 GLU A CA 18
ATOM 23933 C C . GLU A 1 55 ? 0.057 13.845 4.134 1.00 0.00 55 GLU A C 18
ATOM 23934 O O . GLU A 1 55 ? 0.260 13.583 2.949 1.00 0.00 55 GLU A O 18
ATOM 23946 N N . GLU A 1 56 ? 0.100 12.928 5.097 1.00 0.00 56 GLU A N 18
ATOM 23947 C CA . GLU A 1 56 ? 0.396 11.530 4.807 1.00 0.00 56 GLU A CA 18
ATOM 23948 C C . GLU A 1 56 ? -0.621 10.609 5.475 1.00 0.00 56 GLU A C 18
ATOM 23949 O O . GLU A 1 56 ? -0.750 10.593 6.698 1.00 0.00 56 GLU A O 18
ATOM 23961 N N . GLY A 1 57 ? -1.340 9.842 4.662 1.00 0.00 57 GLY A N 18
ATOM 23962 C CA . GLY A 1 57 ? -2.336 8.929 5.191 1.00 0.00 57 GLY A CA 18
ATOM 23963 C C . GLY A 1 57 ? -1.751 7.578 5.551 1.00 0.00 57 GLY A C 18
ATOM 23964 O O . GLY A 1 57 ? -0.536 7.384 5.497 1.00 0.00 57 GLY A O 18
ATOM 23968 N N . THR A 1 58 ? -2.617 6.640 5.922 1.00 0.00 58 THR A N 18
ATOM 23969 C CA . THR A 1 58 ? -2.179 5.301 6.295 1.00 0.00 58 THR A CA 18
ATOM 23970 C C . THR A 1 58 ? -3.337 4.310 6.247 1.00 0.00 58 THR A C 18
ATOM 23971 O O . THR A 1 58 ? -4.474 4.654 6.572 1.00 0.00 58 THR A O 18
ATOM 23982 N N . ILE A 1 59 ? -3.041 3.080 5.842 1.00 0.00 59 ILE A N 18
ATOM 23983 C CA . ILE A 1 59 ? -4.058 2.040 5.754 1.00 0.00 59 ILE A CA 18
ATOM 23984 C C . ILE A 1 59 ? -5.315 2.557 5.064 1.00 0.00 59 ILE A C 18
ATOM 23985 O O . ILE A 1 59 ? -6.411 2.039 5.278 1.00 0.00 59 ILE A O 18
ATOM 24001 N N . TRP A 1 60 ? -5.149 3.581 4.234 1.00 0.00 60 TRP A N 18
ATOM 24002 C CA . TRP A 1 60 ? -6.271 4.167 3.510 1.00 0.00 60 TRP A CA 18
ATOM 24003 C C . TRP A 1 60 ? -5.802 5.302 2.606 1.00 0.00 60 TRP A C 18
ATOM 24004 O O . TRP A 1 60 ? -5.062 6.186 3.037 1.00 0.00 60 TRP A O 18
ATOM 24025 N N . SER A 1 61 ? -6.237 5.271 1.350 1.00 0.00 61 SER A N 18
ATOM 24026 C CA . SER A 1 61 ? -5.858 6.295 0.384 1.00 0.00 61 SER A CA 18
ATOM 24027 C C . SER A 1 61 ? -6.595 6.096 -0.937 1.00 0.00 61 SER A C 18
ATOM 24028 O O . SER A 1 61 ? -6.477 5.049 -1.575 1.00 0.00 61 SER A O 18
ATOM 24036 N N . TYR A 1 62 ? -7.356 7.107 -1.340 1.00 0.00 62 TYR A N 18
ATOM 24037 C CA . TYR A 1 62 ? -8.116 7.043 -2.583 1.00 0.00 62 TYR A CA 18
ATOM 24038 C C . TYR A 1 62 ? -7.187 7.101 -3.792 1.00 0.00 62 TYR A C 18
ATOM 24039 O O . TYR A 1 62 ? -6.755 8.178 -4.207 1.00 0.00 62 TYR A O 18
ATOM 24057 N N . HIS A 1 63 ? -6.884 5.936 -4.355 1.00 0.00 63 HIS A N 18
ATOM 24058 C CA . HIS A 1 63 ? -6.007 5.852 -5.518 1.00 0.00 63 HIS A CA 18
ATOM 24059 C C . HIS A 1 63 ? -6.817 5.653 -6.795 1.00 0.00 63 HIS A C 18
ATOM 24060 O O . HIS A 1 63 ? -7.823 4.942 -6.801 1.00 0.00 63 HIS A O 18
ATOM 24074 N N . CYS A 1 64 ? -6.373 6.286 -7.876 1.00 0.00 64 CYS A N 18
ATOM 24075 C CA . CYS A 1 64 ? -7.057 6.180 -9.159 1.00 0.00 64 CYS A CA 18
ATOM 24076 C C . CYS A 1 64 ? -6.204 5.416 -10.168 1.00 0.00 64 CYS A C 18
ATOM 24077 O O . CYS A 1 64 ? -5.084 5.820 -10.482 1.00 0.00 64 CYS A O 18
ATOM 24084 N N . ASP A 1 65 ? -6.741 4.311 -10.673 1.00 0.00 65 ASP A N 18
ATOM 24085 C CA . ASP A 1 65 ? -6.031 3.491 -11.647 1.00 0.00 65 ASP A CA 18
ATOM 24086 C C . ASP A 1 65 ? -6.077 4.130 -13.032 1.00 0.00 65 ASP A C 18
ATOM 24087 O O . ASP A 1 65 ? -6.069 3.435 -14.047 1.00 0.00 65 ASP A O 18
ATOM 24096 N N . GLU A 1 66 ? -6.126 5.458 -13.064 1.00 0.00 66 GLU A N 18
ATOM 24097 C CA . GLU A 1 66 ? -6.175 6.190 -14.324 1.00 0.00 66 GLU A CA 18
ATOM 24098 C C . GLU A 1 66 ? -5.209 7.371 -14.306 1.00 0.00 66 GLU A C 18
ATOM 24099 O O . GLU A 1 66 ? -4.615 7.718 -15.327 1.00 0.00 66 GLU A O 18
ATOM 24111 N N . CYS A 1 67 ? -5.056 7.985 -13.137 1.00 0.00 67 CYS A N 18
ATOM 24112 C CA . CYS A 1 67 ? -4.163 9.127 -12.984 1.00 0.00 67 CYS A CA 18
ATOM 24113 C C . CYS A 1 67 ? -3.316 8.990 -11.722 1.00 0.00 67 CYS A C 18
ATOM 24114 O O . CYS A 1 67 ? -2.808 9.979 -11.192 1.00 0.00 67 CYS A O 18
ATOM 24121 N N . ASP A 1 68 ? -3.168 7.759 -11.247 1.00 0.00 68 ASP A N 18
ATOM 24122 C CA . ASP A 1 68 ? -2.382 7.491 -10.048 1.00 0.00 68 ASP A CA 18
ATOM 24123 C C . ASP A 1 68 ? -2.531 8.622 -9.036 1.00 0.00 68 ASP A C 18
ATOM 24124 O O . ASP A 1 68 ? -1.546 9.102 -8.475 1.00 0.00 68 ASP A O 18
ATOM 24133 N N . PHE A 1 69 ? -3.770 9.046 -8.809 1.00 0.00 69 PHE A N 18
ATOM 24134 C CA . PHE A 1 69 ? -4.049 10.123 -7.866 1.00 0.00 69 PHE A CA 18
ATOM 24135 C C . PHE A 1 69 ? -4.405 9.564 -6.491 1.00 0.00 69 PHE A C 18
ATOM 24136 O O . PHE A 1 69 ? -5.295 8.724 -6.362 1.00 0.00 69 PHE A O 18
ATOM 24153 N N . ASP A 1 70 ? -3.701 10.036 -5.468 1.00 0.00 70 ASP A N 18
ATOM 24154 C CA . ASP A 1 70 ? -3.942 9.584 -4.102 1.00 0.00 70 ASP A CA 18
ATOM 24155 C C . ASP A 1 70 ? -4.512 10.713 -3.249 1.00 0.00 70 ASP A C 18
ATOM 24156 O O . ASP A 1 70 ? -4.224 11.888 -3.483 1.00 0.00 70 ASP A O 18
ATOM 24165 N N . LEU A 1 71 ? -5.322 10.350 -2.261 1.00 0.00 71 LEU A N 18
ATOM 24166 C CA . LEU A 1 71 ? -5.933 11.333 -1.373 1.00 0.00 71 LEU A CA 18
ATOM 24167 C C . LEU A 1 71 ? -6.235 10.721 -0.008 1.00 0.00 71 LEU A C 18
ATOM 24168 O O . LEU A 1 71 ? -6.005 9.532 0.215 1.00 0.00 71 LEU A O 18
ATOM 24184 N N . HIS A 1 72 ? -6.753 11.540 0.901 1.00 0.00 72 HIS A N 18
ATOM 24185 C CA . HIS A 1 72 ? -7.089 11.079 2.243 1.00 0.00 72 HIS A CA 18
ATOM 24186 C C . HIS A 1 72 ? -8.556 10.666 2.324 1.00 0.00 72 HIS A C 18
ATOM 24187 O O . HIS A 1 72 ? -9.403 11.207 1.615 1.00 0.00 72 HIS A O 18
ATOM 24201 N N . ALA A 1 73 ? -8.847 9.703 3.193 1.00 0.00 73 ALA A N 18
ATOM 24202 C CA . ALA A 1 73 ? -10.211 9.219 3.367 1.00 0.00 73 ALA A CA 18
ATOM 24203 C C . ALA A 1 73 ? -11.151 10.354 3.758 1.00 0.00 73 ALA A C 18
ATOM 24204 O O . ALA A 1 73 ? -12.267 10.455 3.247 1.00 0.00 73 ALA A O 18
ATOM 24211 N N . LYS A 1 74 ? -10.694 11.208 4.667 1.00 0.00 74 LYS A N 18
ATOM 24212 C CA . LYS A 1 74 ? -11.493 12.338 5.127 1.00 0.00 74 LYS A CA 18
ATOM 24213 C C . LYS A 1 74 ? -11.505 13.454 4.088 1.00 0.00 74 LYS A C 18
ATOM 24214 O O . LYS A 1 74 ? -12.533 14.094 3.862 1.00 0.00 74 LYS A O 18
ATOM 24233 N N . CYS A 1 75 ? -10.358 13.683 3.458 1.00 0.00 75 CYS A N 18
ATOM 24234 C CA . CYS A 1 75 ? -10.237 14.721 2.442 1.00 0.00 75 CYS A CA 18
ATOM 24235 C C . CYS A 1 75 ? -11.212 14.476 1.294 1.00 0.00 75 CYS A C 18
ATOM 24236 O O . CYS A 1 75 ? -11.906 15.389 0.849 1.00 0.00 75 CYS A O 18
ATOM 24243 N N . ALA A 1 76 ? -11.259 13.235 0.820 1.00 0.00 76 ALA A N 18
ATOM 24244 C CA . ALA A 1 76 ? -12.150 12.868 -0.273 1.00 0.00 76 ALA A CA 18
ATOM 24245 C C . ALA A 1 76 ? -13.611 12.978 0.149 1.00 0.00 76 ALA A C 18
ATOM 24246 O O . ALA A 1 76 ? -14.438 13.531 -0.578 1.00 0.00 76 ALA A O 18
ATOM 24253 N N . LEU A 1 77 ? -13.924 12.449 1.326 1.00 0.00 77 LEU A N 18
ATOM 24254 C CA . LEU A 1 77 ? -15.287 12.487 1.845 1.00 0.00 77 LEU A CA 18
ATOM 24255 C C . LEU A 1 77 ? -15.708 13.918 2.163 1.00 0.00 77 LEU A C 18
ATOM 24256 O O . LEU A 1 77 ? -16.644 14.447 1.564 1.00 0.00 77 LEU A O 18
ATOM 24272 N N . ASN A 1 78 ? -15.009 14.539 3.107 1.00 0.00 78 ASN A N 18
ATOM 24273 C CA . ASN A 1 78 ? -15.310 15.910 3.503 1.00 0.00 78 ASN A CA 18
ATOM 24274 C C . ASN A 1 78 ? -14.135 16.835 3.199 1.00 0.00 78 ASN A C 18
ATOM 24275 O O . ASN A 1 78 ? -13.012 16.378 2.992 1.00 0.00 78 ASN A O 18
ATOM 24286 N N . GLU A 1 79 ? -14.404 18.137 3.175 1.00 0.00 79 GLU A N 18
ATOM 24287 C CA . GLU A 1 79 ? -13.369 19.125 2.897 1.00 0.00 79 GLU A CA 18
ATOM 24288 C C . GLU A 1 79 ? -13.136 20.025 4.107 1.00 0.00 79 GLU A C 18
ATOM 24289 O O . GLU A 1 79 ? -11.995 20.291 4.485 1.00 0.00 79 GLU A O 18
ATOM 24301 N N . ASP A 1 80 ? -14.225 20.490 4.709 1.00 0.00 80 ASP A N 18
ATOM 24302 C CA . ASP A 1 80 ? -14.140 21.360 5.876 1.00 0.00 80 ASP A CA 18
ATOM 24303 C C . ASP A 1 80 ? -13.486 20.635 7.048 1.00 0.00 80 ASP A C 18
ATOM 24304 O O . ASP A 1 80 ? -13.981 19.608 7.512 1.00 0.00 80 ASP A O 18
ATOM 24313 N N . THR A 1 81 ? -12.368 21.176 7.522 1.00 0.00 81 THR A N 18
ATOM 24314 C CA . THR A 1 81 ? -11.644 20.580 8.638 1.00 0.00 81 THR A CA 18
ATOM 24315 C C . THR A 1 81 ? -11.283 21.630 9.682 1.00 0.00 81 THR A C 18
ATOM 24316 O O . THR A 1 81 ? -10.732 21.309 10.736 1.00 0.00 81 THR A O 18
ATOM 24327 N N . LYS A 1 82 ? -11.597 22.886 9.385 1.00 0.00 82 LYS A N 18
ATOM 24328 C CA . LYS A 1 82 ? -11.308 23.985 10.299 1.00 0.00 82 LYS A CA 18
ATOM 24329 C C . LYS A 1 82 ? -12.589 24.710 10.701 1.00 0.00 82 LYS A C 18
ATOM 24330 O O . LYS A 1 82 ? -13.592 24.653 9.991 1.00 0.00 82 LYS A O 18
ATOM 24349 N N . GLU A 1 83 ? -12.545 25.392 11.841 1.00 0.00 83 GLU A N 18
ATOM 24350 C CA . GLU A 1 83 ? -13.702 26.129 12.335 1.00 0.00 83 GLU A CA 18
ATOM 24351 C C . GLU A 1 83 ? -13.949 27.380 11.496 1.00 0.00 83 GLU A C 18
ATOM 24352 O O . GLU A 1 83 ? -13.013 27.985 10.975 1.00 0.00 83 GLU A O 18
ATOM 24364 N N . SER A 1 84 ? -15.217 27.760 11.370 1.00 0.00 84 SER A N 18
ATOM 24365 C CA . SER A 1 84 ? -15.588 28.936 10.592 1.00 0.00 84 SER A CA 18
ATOM 24366 C C . SER A 1 84 ? -14.916 30.188 11.145 1.00 0.00 84 SER A C 18
ATOM 24367 O O . SER A 1 84 ? -15.357 30.752 12.146 1.00 0.00 84 SER A O 18
ATOM 24375 N N . GLY A 1 85 ? -13.845 30.619 10.485 1.00 0.00 85 GLY A N 18
ATOM 24376 C CA . GLY A 1 85 ? -13.129 31.802 10.925 1.00 0.00 85 GLY A CA 18
ATOM 24377 C C . GLY A 1 85 ? -12.766 31.747 12.396 1.00 0.00 85 GLY A C 18
ATOM 24378 O O . GLY A 1 85 ? -13.073 30.782 13.097 1.00 0.00 85 GLY A O 18
ATOM 24382 N N . PRO A 1 86 ? -12.095 32.800 12.884 1.00 0.00 86 PRO A N 18
ATOM 24383 C CA . PRO A 1 86 ? -11.674 32.891 14.286 1.00 0.00 86 PRO A CA 18
ATOM 24384 C C . PRO A 1 86 ? -12.854 33.079 15.234 1.00 0.00 86 PRO A C 18
ATOM 24385 O O . PRO A 1 86 ? -12.813 32.643 16.384 1.00 0.00 86 PRO A O 18
ATOM 24396 N N . SER A 1 87 ? -13.904 33.729 14.743 1.00 0.00 87 SER A N 18
ATOM 24397 C CA . SER A 1 87 ? -15.094 33.977 15.548 1.00 0.00 87 SER A CA 18
ATOM 24398 C C . SER A 1 87 ? -16.324 33.339 14.910 1.00 0.00 87 SER A C 18
ATOM 24399 O O . SER A 1 87 ? -16.554 33.474 13.708 1.00 0.00 87 SER A O 18
ATOM 24407 N N . SER A 1 88 ? -17.112 32.645 15.724 1.00 0.00 88 SER A N 18
ATOM 24408 C CA . SER A 1 88 ? -18.318 31.982 15.240 1.00 0.00 88 SER A CA 18
ATOM 24409 C C . SER A 1 88 ? -19.491 32.232 16.183 1.00 0.00 88 SER A C 18
ATOM 24410 O O . SER A 1 88 ? -19.306 32.445 17.380 1.00 0.00 88 SER A O 18
ATOM 24418 N N . GLY A 1 89 ? -20.701 32.205 15.632 1.00 0.00 89 GLY A N 18
ATOM 24419 C CA . GLY A 1 89 ? -21.888 32.430 16.437 1.00 0.00 89 GLY A CA 18
ATOM 24420 C C . GLY A 1 89 ? -22.947 33.223 15.698 1.00 0.00 89 GLY A C 18
ATOM 24421 O O . GLY A 1 89 ? -23.666 33.996 16.329 1.00 0.00 89 GLY A O 18
ATOM 24427 N N . GLY A 1 1 ? 22.399 -17.386 30.246 1.00 0.00 1 GLY A N 19
ATOM 24428 C CA . GLY A 1 1 ? 21.599 -17.714 29.081 1.00 0.00 1 GLY A CA 19
ATOM 24429 C C . GLY A 1 1 ? 20.813 -16.526 28.563 1.00 0.00 1 GLY A C 19
ATOM 24430 O O . GLY A 1 1 ? 20.854 -15.444 29.148 1.00 0.00 1 GLY A O 19
ATOM 24434 N N . SER A 1 2 ? 20.096 -16.727 27.462 1.00 0.00 2 SER A N 19
ATOM 24435 C CA . SER A 1 2 ? 19.302 -15.661 26.862 1.00 0.00 2 SER A CA 19
ATOM 24436 C C . SER A 1 2 ? 18.244 -16.235 25.924 1.00 0.00 2 SER A C 19
ATOM 24437 O O . SER A 1 2 ? 18.444 -17.284 25.312 1.00 0.00 2 SER A O 19
ATOM 24445 N N . SER A 1 3 ? 17.117 -15.538 25.816 1.00 0.00 3 SER A N 19
ATOM 24446 C CA . SER A 1 3 ? 16.025 -15.978 24.956 1.00 0.00 3 SER A CA 19
ATOM 24447 C C . SER A 1 3 ? 15.302 -14.783 24.342 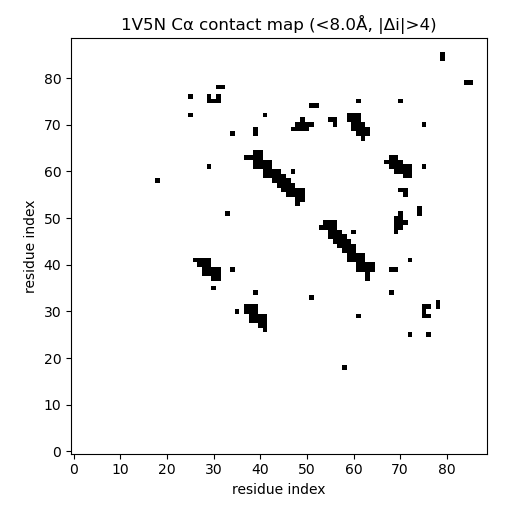1.00 0.00 3 SER A C 19
ATOM 24448 O O . SER A 1 3 ? 15.471 -13.647 24.783 1.00 0.00 3 SER A O 19
ATOM 24456 N N . GLY A 1 4 ? 14.493 -15.050 23.321 1.00 0.00 4 GLY A N 19
ATOM 24457 C CA . GLY A 1 4 ? 13.755 -13.988 22.662 1.00 0.00 4 GLY A CA 19
ATOM 24458 C C . GLY A 1 4 ? 12.420 -14.459 22.121 1.00 0.00 4 GLY A C 19
ATOM 24459 O O . GLY A 1 4 ? 11.382 -13.859 22.403 1.00 0.00 4 GLY A O 19
ATOM 24463 N N . SER A 1 5 ? 12.445 -15.535 21.342 1.00 0.00 5 SER A N 19
ATOM 24464 C CA . SER A 1 5 ? 11.227 -16.083 20.756 1.00 0.00 5 SER A CA 19
ATOM 24465 C C . SER A 1 5 ? 10.278 -14.966 20.331 1.00 0.00 5 SER A C 19
ATOM 24466 O O . SER A 1 5 ? 9.067 -15.058 20.526 1.00 0.00 5 SER A O 19
ATOM 24474 N N . SER A 1 6 ? 10.840 -13.912 19.748 1.00 0.00 6 SER A N 19
ATOM 24475 C CA . SER A 1 6 ? 10.046 -12.775 19.298 1.00 0.00 6 SER A CA 19
ATOM 24476 C C . SER A 1 6 ? 9.112 -13.180 18.162 1.00 0.00 6 SER A C 19
ATOM 24477 O O . SER A 1 6 ? 9.217 -14.279 17.619 1.00 0.00 6 SER A O 19
ATOM 24485 N N . GLY A 1 7 ? 8.196 -12.282 17.808 1.00 0.00 7 GLY A N 19
ATOM 24486 C CA . GLY A 1 7 ? 7.256 -12.564 16.739 1.00 0.00 7 GLY A CA 19
ATOM 24487 C C . GLY A 1 7 ? 6.933 -11.335 15.912 1.00 0.00 7 GLY A C 19
ATOM 24488 O O . GLY A 1 7 ? 6.223 -10.438 16.370 1.00 0.00 7 GLY A O 19
ATOM 24492 N N . THR A 1 8 ? 7.456 -11.290 14.691 1.00 0.00 8 THR A N 19
ATOM 24493 C CA . THR A 1 8 ? 7.222 -10.161 13.800 1.00 0.00 8 THR A CA 19
ATOM 24494 C C . THR A 1 8 ? 5.945 -10.356 12.989 1.00 0.00 8 THR A C 19
ATOM 24495 O O . THR A 1 8 ? 5.591 -11.480 12.635 1.00 0.00 8 THR A O 19
ATOM 24506 N N . GLU A 1 9 ? 5.260 -9.255 12.699 1.00 0.00 9 GLU A N 19
ATOM 24507 C CA . GLU A 1 9 ? 4.023 -9.306 11.930 1.00 0.00 9 GLU A CA 19
ATOM 24508 C C . GLU A 1 9 ? 4.310 -9.255 10.432 1.00 0.00 9 GLU A C 19
ATOM 24509 O O . GLU A 1 9 ? 4.882 -8.287 9.933 1.00 0.00 9 GLU A O 19
ATOM 24521 N N . GLU A 1 10 ? 3.910 -10.305 9.722 1.00 0.00 10 GLU A N 19
ATOM 24522 C CA . GLU A 1 10 ? 4.126 -10.380 8.282 1.00 0.00 10 GLU A CA 19
ATOM 24523 C C . GLU A 1 10 ? 2.799 -10.490 7.538 1.00 0.00 10 GLU A C 19
ATOM 24524 O O . GLU A 1 10 ? 2.572 -9.797 6.546 1.00 0.00 10 GLU A O 19
ATOM 24536 N N . ARG A 1 11 ? 1.926 -11.367 8.023 1.00 0.00 11 ARG A N 19
ATOM 24537 C CA . ARG A 1 11 ? 0.622 -11.570 7.403 1.00 0.00 11 ARG A CA 19
ATOM 24538 C C . ARG A 1 11 ? -0.502 -11.297 8.399 1.00 0.00 11 ARG A C 19
ATOM 24539 O O . ARG A 1 11 ? -0.673 -12.029 9.374 1.00 0.00 11 ARG A O 19
ATOM 24560 N N . LEU A 1 12 ? -1.264 -10.238 8.147 1.00 0.00 12 LEU A N 19
ATOM 24561 C CA . LEU A 1 12 ? -2.371 -9.867 9.021 1.00 0.00 12 LEU A CA 19
ATOM 24562 C C . LEU A 1 12 ? -3.711 -10.115 8.337 1.00 0.00 12 LEU A C 19
ATOM 24563 O O . LEU A 1 12 ? -4.129 -9.347 7.469 1.00 0.00 12 LEU A O 19
ATOM 24579 N N . LYS A 1 13 ? -4.383 -11.190 8.734 1.00 0.00 13 LYS A N 19
ATOM 24580 C CA . LYS A 1 13 ? -5.678 -11.538 8.163 1.00 0.00 13 LYS A CA 19
ATOM 24581 C C . LYS A 1 13 ? -6.808 -10.832 8.905 1.00 0.00 13 LYS A C 19
ATOM 24582 O O . LYS A 1 13 ? -7.667 -10.201 8.290 1.00 0.00 13 LYS A O 19
ATOM 24601 N N . GLU A 1 14 ? -6.799 -10.941 10.230 1.00 0.00 14 GLU A N 19
ATOM 24602 C CA . G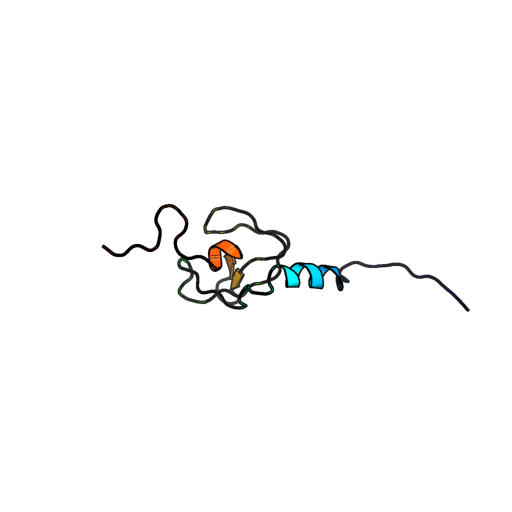LU A 1 14 ? -7.824 -10.312 11.055 1.00 0.00 14 GLU A CA 19
ATOM 24603 C C . GLU A 1 14 ? -7.694 -8.792 11.017 1.00 0.00 14 GLU A C 19
ATOM 24604 O O . GLU A 1 14 ? -8.659 -8.084 10.726 1.00 0.00 14 GLU A O 19
ATOM 24616 N N . ILE A 1 15 ? -6.497 -8.298 11.313 1.00 0.00 15 ILE A N 19
ATOM 24617 C CA . ILE A 1 15 ? -6.241 -6.863 11.312 1.00 0.00 15 ILE A CA 19
ATOM 24618 C C . ILE A 1 15 ? -7.005 -6.169 10.190 1.00 0.00 15 ILE A C 19
ATOM 24619 O O . ILE A 1 15 ? -7.838 -5.299 10.439 1.00 0.00 15 ILE A O 19
ATOM 24635 N N . GLU A 1 16 ? -6.715 -6.563 8.953 1.00 0.00 16 GLU A N 19
ATOM 24636 C CA . GLU A 1 16 ? -7.376 -5.978 7.792 1.00 0.00 16 GLU A CA 19
ATOM 24637 C C . GLU A 1 16 ? -8.858 -5.742 8.071 1.00 0.00 16 GLU A C 19
ATOM 24638 O O . GLU A 1 16 ? -9.403 -4.690 7.738 1.00 0.00 16 GLU A O 19
ATOM 24650 N N . ALA A 1 17 ? -9.503 -6.729 8.684 1.00 0.00 17 ALA A N 19
ATOM 24651 C CA . ALA A 1 17 ? -10.920 -6.628 9.009 1.00 0.00 17 ALA A CA 19
ATOM 24652 C C . ALA A 1 17 ? -11.218 -5.344 9.775 1.00 0.00 17 ALA A C 19
ATOM 24653 O O . ALA A 1 17 ? -12.201 -4.656 9.496 1.00 0.00 17 ALA A O 19
ATOM 24660 N N . LYS A 1 18 ? -10.365 -5.025 10.742 1.00 0.00 18 LYS A N 19
ATOM 24661 C CA . LYS A 1 18 ? -10.536 -3.823 11.549 1.00 0.00 18 LYS A CA 19
ATOM 24662 C C . LYS A 1 18 ? -10.694 -2.591 10.662 1.00 0.00 18 LYS A C 19
ATOM 24663 O O . LYS A 1 18 ? -11.678 -1.859 10.771 1.00 0.00 18 LYS A O 19
ATOM 24682 N N . TYR A 1 19 ? -9.721 -2.370 9.786 1.00 0.00 19 TYR A N 19
ATOM 24683 C CA . TYR A 1 19 ? -9.753 -1.227 8.881 1.00 0.00 19 TYR A CA 19
ATOM 24684 C C . TYR A 1 19 ? -11.121 -1.093 8.219 1.00 0.00 19 TYR A C 19
ATOM 24685 O O . TYR A 1 19 ? -11.700 -0.008 8.178 1.00 0.00 19 TYR A O 19
ATOM 24703 N N . ASP A 1 20 ? -11.631 -2.206 7.702 1.00 0.00 20 ASP A N 19
ATOM 24704 C CA . ASP A 1 20 ? -12.932 -2.216 7.042 1.00 0.00 20 ASP A CA 19
ATOM 24705 C C . ASP A 1 20 ? -14.003 -1.613 7.945 1.00 0.00 20 ASP A C 19
ATOM 24706 O O . ASP A 1 20 ? -14.923 -0.946 7.472 1.00 0.00 20 ASP A O 19
ATOM 24715 N N . GLU A 1 21 ? -13.877 -1.853 9.247 1.00 0.00 21 GLU A N 19
ATOM 24716 C CA . GLU A 1 21 ? -14.837 -1.335 10.215 1.00 0.00 21 GLU A CA 19
ATOM 24717 C C . GLU A 1 21 ? -14.759 0.187 10.297 1.00 0.00 21 GLU A C 19
ATOM 24718 O O . GLU A 1 21 ? -15.715 0.847 10.705 1.00 0.00 21 GLU A O 19
ATOM 24730 N N . ILE A 1 22 ? -13.614 0.736 9.907 1.00 0.00 22 ILE A N 19
ATOM 24731 C CA . ILE A 1 22 ? -13.411 2.180 9.936 1.00 0.00 22 ILE A CA 19
ATOM 24732 C C . ILE A 1 22 ? -13.914 2.831 8.653 1.00 0.00 22 ILE A C 19
ATOM 24733 O O . ILE A 1 22 ? -14.326 3.991 8.654 1.00 0.00 22 ILE A O 19
ATOM 24749 N N . ALA A 1 23 ? -13.879 2.077 7.559 1.00 0.00 23 ALA A N 19
ATOM 24750 C CA . ALA A 1 23 ? -14.335 2.579 6.269 1.00 0.00 23 ALA A CA 19
ATOM 24751 C C . ALA A 1 23 ? -15.673 1.960 5.880 1.00 0.00 23 ALA A C 19
ATOM 24752 O O . ALA A 1 23 ? -15.963 1.776 4.698 1.00 0.00 23 ALA A O 19
ATOM 24759 N N . LYS A 1 24 ? -16.484 1.638 6.882 1.00 0.00 24 LYS A N 19
ATOM 24760 C CA . LYS A 1 24 ? -17.792 1.039 6.646 1.00 0.00 24 LYS A CA 19
ATOM 24761 C C . LYS A 1 24 ? -18.691 1.988 5.860 1.00 0.00 24 LYS A C 19
ATOM 24762 O O . LYS A 1 24 ? -19.384 1.574 4.930 1.00 0.00 24 LYS A O 19
ATOM 24781 N N . ASP A 1 25 ? -18.674 3.261 6.238 1.00 0.00 25 ASP A N 19
ATOM 24782 C CA . ASP A 1 25 ? -19.486 4.269 5.566 1.00 0.00 25 ASP A CA 19
ATOM 24783 C C . AS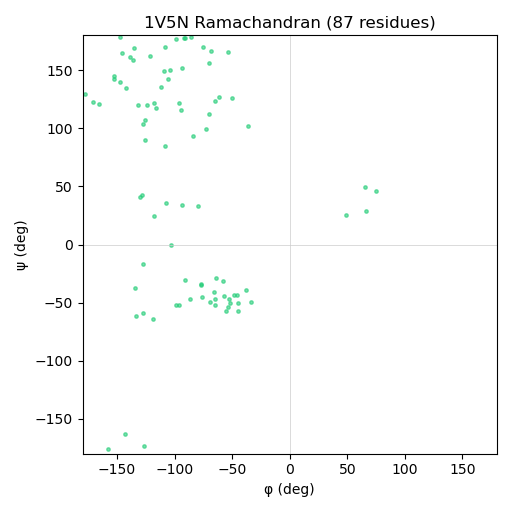P A 1 25 ? -18.732 4.876 4.387 1.00 0.00 25 ASP A C 19
ATOM 24784 O O . ASP A 1 25 ? -19.337 5.289 3.397 1.00 0.00 25 ASP A O 19
ATOM 24793 N N . TRP A 1 26 ? -17.410 4.929 4.500 1.00 0.00 26 TRP A N 19
ATOM 24794 C CA . TRP A 1 26 ? -16.574 5.487 3.444 1.00 0.00 26 TRP A CA 19
ATOM 24795 C C . TRP A 1 26 ? -16.946 4.899 2.087 1.00 0.00 26 TRP A C 19
ATOM 24796 O O . TRP A 1 26 ? -16.981 3.683 1.900 1.00 0.00 26 TRP A O 19
ATOM 24817 N N . PRO A 1 27 ? -17.230 5.780 1.117 1.00 0.00 27 PRO A N 19
ATOM 24818 C CA . PRO A 1 27 ? -17.604 5.370 -0.240 1.00 0.00 27 PRO A CA 19
ATOM 24819 C C . PRO A 1 27 ? -16.435 4.758 -1.004 1.00 0.00 27 PRO A C 19
ATOM 24820 O O . PRO A 1 27 ? -15.273 5.054 -0.723 1.00 0.00 27 PRO A O 19
ATOM 24831 N N . LYS A 1 28 ? -16.748 3.903 -1.971 1.00 0.00 28 LYS A N 19
ATOM 24832 C CA . LYS A 1 28 ? -15.724 3.250 -2.778 1.00 0.00 28 LYS A CA 19
ATOM 24833 C C . LYS A 1 28 ? -15.167 4.205 -3.828 1.00 0.00 28 LYS A C 19
ATOM 24834 O O . LYS A 1 28 ? -13.984 4.152 -4.165 1.00 0.00 28 LYS A O 19
ATOM 24853 N N . LYS A 1 29 ? -16.025 5.080 -4.340 1.00 0.00 29 LYS A N 19
ATOM 24854 C CA . LYS A 1 29 ? -15.619 6.050 -5.350 1.00 0.00 29 LYS A CA 19
ATOM 24855 C C . LYS A 1 29 ? -15.985 7.468 -4.921 1.00 0.00 29 LYS A C 19
ATOM 24856 O O . LYS A 1 29 ? -17.155 7.776 -4.695 1.00 0.00 29 LYS A O 19
ATOM 24875 N N . VAL A 1 30 ? -14.977 8.327 -4.812 1.00 0.00 30 VAL A N 19
ATOM 24876 C CA . VAL A 1 30 ? -15.193 9.713 -4.413 1.00 0.00 30 VAL A CA 19
ATOM 24877 C C . VAL A 1 30 ? -14.867 10.670 -5.554 1.00 0.00 30 VAL A C 19
ATOM 24878 O O . VAL A 1 30 ? -13.897 10.474 -6.287 1.00 0.00 30 VAL A O 19
ATOM 24891 N N . LYS A 1 31 ? -15.683 11.709 -5.699 1.00 0.00 31 LYS A N 19
ATOM 24892 C CA . LYS A 1 31 ? -15.481 12.700 -6.749 1.00 0.00 31 LYS A CA 19
ATOM 24893 C C . LYS A 1 31 ? -14.727 13.914 -6.215 1.00 0.00 31 LYS A C 19
ATOM 24894 O O . LYS A 1 31 ? -15.335 14.899 -5.795 1.00 0.00 31 LYS A O 19
ATOM 24913 N N . HIS A 1 32 ? -13.401 13.836 -6.234 1.00 0.00 32 HIS A N 19
ATOM 24914 C CA . HIS A 1 32 ? -12.564 14.930 -5.753 1.00 0.00 32 HIS A CA 19
ATOM 24915 C C . HIS A 1 32 ? -12.568 16.092 -6.741 1.00 0.00 32 HIS A C 19
ATOM 24916 O O . HIS A 1 32 ? -12.562 15.888 -7.955 1.00 0.00 32 HIS A O 19
ATOM 24930 N N . VAL A 1 33 ? -12.577 17.312 -6.213 1.00 0.00 33 VAL A N 19
ATOM 24931 C CA . VAL A 1 33 ? -12.582 18.507 -7.049 1.00 0.00 33 VAL A CA 19
ATOM 24932 C C . VAL A 1 33 ? -11.334 18.571 -7.922 1.00 0.00 33 VAL A C 19
ATOM 24933 O O . VAL A 1 33 ? -11.417 18.821 -9.125 1.00 0.00 33 VAL A O 19
ATOM 24946 N N . LEU A 1 34 ? -10.177 18.344 -7.309 1.00 0.00 34 LEU A N 19
ATOM 24947 C CA . LEU A 1 34 ? -8.910 18.375 -8.031 1.00 0.00 34 LEU A CA 19
ATOM 24948 C C . LEU A 1 34 ? -8.873 17.301 -9.113 1.00 0.00 34 LEU A C 19
ATOM 24949 O O . LEU A 1 34 ? -8.179 17.443 -10.120 1.00 0.00 34 LEU A O 19
ATOM 24965 N N . HIS A 1 35 ? -9.626 16.226 -8.899 1.00 0.00 35 HIS A N 19
ATOM 24966 C CA . HIS A 1 35 ? -9.682 15.129 -9.858 1.00 0.00 35 HIS A CA 19
ATOM 24967 C C . HIS A 1 35 ? -11.090 14.971 -10.423 1.00 0.00 35 HIS A C 19
ATOM 24968 O O . HIS A 1 35 ? -11.465 13.896 -10.889 1.00 0.00 35 HIS A O 19
ATOM 24982 N N . GLU A 1 36 ? -11.865 16.050 -10.376 1.00 0.00 36 GLU A N 19
ATOM 24983 C CA . GLU A 1 36 ? -13.233 16.030 -10.881 1.00 0.00 36 GLU A CA 19
ATOM 24984 C C . GLU A 1 36 ? -13.374 15.036 -12.031 1.00 0.00 36 GLU A C 19
ATOM 24985 O O . GLU A 1 36 ? -14.276 14.199 -12.033 1.00 0.00 36 GLU A O 19
ATOM 24997 N N . GLU A 1 37 ? -12.475 15.136 -13.005 1.00 0.00 37 GLU A N 19
ATOM 24998 C CA . GLU A 1 37 ? -12.500 14.247 -14.161 1.00 0.00 37 GLU A CA 19
ATOM 24999 C C . GLU A 1 37 ? -13.088 12.889 -13.789 1.00 0.00 37 GLU A C 19
ATOM 25000 O O . GLU A 1 37 ? -14.112 12.474 -14.333 1.00 0.00 37 GLU A O 19
ATOM 25012 N N . HIS A 1 38 ? -12.433 12.201 -12.860 1.00 0.00 38 HIS A N 19
ATOM 25013 C CA . HIS A 1 38 ? -12.891 10.889 -12.415 1.00 0.00 38 HIS A CA 19
ATOM 25014 C C . HIS A 1 38 ? -12.893 10.802 -10.891 1.00 0.00 38 HIS A C 19
ATOM 25015 O O . HIS A 1 38 ? -12.174 11.540 -10.218 1.00 0.00 38 HIS A O 19
ATOM 25029 N N . GLU A 1 39 ? -13.705 9.896 -10.356 1.00 0.00 39 GLU A N 19
ATOM 25030 C CA . GLU A 1 39 ? -13.800 9.715 -8.912 1.00 0.00 39 GLU A CA 19
ATOM 25031 C C . GLU A 1 39 ? -12.774 8.697 -8.423 1.00 0.00 39 GLU A C 19
ATOM 25032 O O . GLU A 1 39 ? -12.775 7.542 -8.851 1.00 0.00 39 GLU A O 19
ATOM 25044 N N . LEU A 1 40 ? -11.899 9.133 -7.523 1.00 0.00 40 LEU A N 19
ATOM 25045 C CA . LEU A 1 40 ? -10.866 8.261 -6.975 1.00 0.00 40 LEU A CA 19
ATOM 25046 C C . LEU A 1 40 ? -11.482 7.017 -6.344 1.00 0.00 40 LEU A C 19
ATOM 25047 O O . LEU A 1 40 ? -12.690 6.960 -6.115 1.00 0.00 40 LEU A O 19
ATOM 25063 N N . GLU A 1 41 ? -10.644 6.024 -6.064 1.00 0.00 41 GLU A N 19
ATOM 25064 C CA . GLU A 1 41 ? -11.107 4.782 -5.458 1.00 0.00 41 GLU A CA 19
ATOM 25065 C C . GLU A 1 41 ? -10.326 4.474 -4.184 1.00 0.00 41 GLU A C 19
ATOM 25066 O O . GLU A 1 41 ? -9.094 4.453 -4.186 1.00 0.00 41 GLU A O 19
ATOM 25078 N N . LEU A 1 42 ? -11.051 4.235 -3.096 1.00 0.00 42 LEU A N 19
ATOM 25079 C CA . LEU A 1 42 ? -10.428 3.928 -1.813 1.00 0.00 42 LEU A CA 19
ATOM 25080 C C . LEU A 1 42 ? -9.457 2.759 -1.945 1.00 0.00 42 LEU A C 19
ATOM 25081 O O . LEU A 1 42 ? -9.850 1.596 -1.846 1.00 0.00 42 LEU A O 19
ATOM 25097 N N . THR A 1 43 ? -8.185 3.075 -2.168 1.00 0.00 43 THR A N 19
ATOM 25098 C CA . THR A 1 43 ? -7.157 2.051 -2.313 1.00 0.00 43 THR A CA 19
ATOM 25099 C C . THR A 1 43 ? -6.355 1.892 -1.026 1.00 0.00 43 THR A C 19
ATOM 25100 O O . THR A 1 43 ? -5.952 2.878 -0.409 1.00 0.00 43 THR A O 19
ATOM 25111 N N . ARG A 1 44 ? -6.127 0.645 -0.627 1.00 0.00 44 ARG A N 19
ATOM 25112 C CA . ARG A 1 44 ? -5.373 0.357 0.587 1.00 0.00 44 ARG A CA 19
ATOM 25113 C C . ARG A 1 44 ? -3.898 0.702 0.406 1.00 0.00 44 ARG A C 19
ATOM 25114 O O . ARG A 1 44 ? -3.253 0.240 -0.536 1.00 0.00 44 ARG A O 19
ATOM 25135 N N . VAL A 1 45 ? -3.371 1.517 1.313 1.00 0.00 45 VAL A N 19
ATOM 25136 C CA . VAL A 1 45 ? -1.972 1.924 1.254 1.00 0.00 45 VAL A CA 19
ATOM 25137 C C . VAL A 1 45 ? -1.390 2.097 2.653 1.00 0.00 45 VAL A C 19
ATOM 25138 O O . VAL A 1 45 ? -2.038 2.652 3.540 1.00 0.00 45 VAL A O 19
ATOM 25151 N N . GLN A 1 46 ? -0.165 1.620 2.842 1.00 0.00 46 GLN A N 19
ATOM 25152 C CA . GLN A 1 46 ? 0.504 1.722 4.134 1.00 0.00 46 GLN A CA 19
ATOM 25153 C C . GLN A 1 46 ? 0.893 3.166 4.432 1.00 0.00 46 GLN A C 19
ATOM 25154 O O . GLN A 1 46 ? 0.630 3.678 5.520 1.00 0.00 46 GLN A O 19
ATOM 25168 N N . VAL A 1 47 ? 1.522 3.818 3.459 1.00 0.00 47 VAL A N 19
ATOM 25169 C CA . VAL A 1 47 ? 1.947 5.203 3.618 1.00 0.00 47 VAL A CA 19
ATOM 25170 C C . VAL A 1 47 ? 1.977 5.926 2.276 1.00 0.00 47 VAL A C 19
ATOM 25171 O O . VAL A 1 47 ? 2.268 5.325 1.241 1.00 0.00 47 VAL A O 19
ATOM 25184 N N . TYR A 1 48 ? 1.674 7.219 2.300 1.00 0.00 48 TYR A N 19
ATOM 25185 C CA . TYR A 1 48 ? 1.664 8.024 1.084 1.00 0.00 48 TYR A CA 19
ATOM 25186 C C . TYR A 1 48 ? 1.688 9.513 1.417 1.00 0.00 48 TYR A C 19
ATOM 25187 O O . TYR A 1 48 ? 1.798 9.900 2.581 1.00 0.00 48 TYR A O 19
ATOM 25205 N N . THR A 1 49 ? 1.584 10.345 0.385 1.00 0.00 49 THR A N 19
ATOM 25206 C CA . THR A 1 49 ? 1.595 11.791 0.565 1.00 0.00 49 THR A CA 19
ATOM 25207 C C . THR A 1 49 ? 0.396 12.439 -0.119 1.00 0.00 49 THR A C 19
ATOM 25208 O O . THR A 1 49 ? 0.362 12.568 -1.343 1.00 0.00 49 THR A O 19
ATOM 25219 N N . CYS A 1 50 ? -0.585 12.846 0.679 1.00 0.00 50 CYS A N 19
ATOM 25220 C CA . CYS A 1 50 ? -1.787 13.482 0.151 1.00 0.00 50 CYS A CA 19
ATOM 25221 C C . CYS A 1 50 ? -1.436 14.751 -0.620 1.00 0.00 50 CYS A C 19
ATOM 25222 O O . CYS A 1 50 ? -0.711 15.612 -0.122 1.00 0.00 50 CYS A O 19
ATOM 25229 N N . ASP A 1 51 ? -1.956 14.859 -1.838 1.00 0.00 51 ASP A N 19
ATOM 25230 C CA . ASP A 1 51 ? -1.700 16.023 -2.678 1.00 0.00 51 ASP A CA 19
ATOM 25231 C C . ASP A 1 51 ? -2.806 17.061 -2.520 1.00 0.00 51 ASP A C 19
ATOM 25232 O O . ASP A 1 51 ? -3.074 17.843 -3.432 1.00 0.00 51 ASP A O 19
ATOM 25241 N N . LYS A 1 52 ? -3.447 17.063 -1.356 1.00 0.00 52 LYS A N 19
ATOM 25242 C CA . LYS A 1 52 ? -4.524 18.005 -1.076 1.00 0.00 52 LYS A CA 19
ATOM 25243 C C . LYS A 1 52 ? -4.187 18.875 0.131 1.00 0.00 52 LYS A C 19
ATOM 25244 O O . LYS A 1 52 ? -4.211 20.103 0.051 1.00 0.00 52 LYS A O 19
ATOM 25263 N N . CYS A 1 53 ? -3.870 18.230 1.249 1.00 0.00 53 CYS A N 19
ATOM 25264 C CA . CYS A 1 53 ? -3.527 18.943 2.473 1.00 0.00 53 CYS A CA 19
ATOM 25265 C C . CYS A 1 53 ? -2.048 18.771 2.806 1.00 0.00 53 CYS A C 19
ATOM 25266 O O . CYS A 1 53 ? -1.571 19.263 3.829 1.00 0.00 53 CYS A O 19
ATOM 25273 N N . GLU A 1 54 ? -1.329 18.069 1.936 1.00 0.00 54 GLU A N 19
ATOM 25274 C CA . GLU A 1 54 ? 0.096 17.832 2.139 1.00 0.00 54 GLU A CA 19
ATOM 25275 C C . GLU A 1 54 ? 0.336 17.008 3.401 1.00 0.00 54 GLU A C 19
ATOM 25276 O O . GLU A 1 54 ? 1.148 17.376 4.248 1.00 0.00 54 GLU A O 19
ATOM 25288 N N . GLU A 1 55 ? -0.378 15.893 3.517 1.00 0.00 55 GLU A N 19
ATOM 25289 C CA . GLU A 1 55 ? -0.243 15.018 4.676 1.00 0.00 55 GLU A CA 19
ATOM 25290 C C . GLU A 1 55 ? 0.092 13.593 4.246 1.00 0.00 55 GLU A C 19
ATOM 25291 O O . GLU A 1 55 ? 0.340 13.331 3.070 1.00 0.00 55 GLU A O 19
ATOM 25303 N N . GLU A 1 56 ? 0.099 12.677 5.209 1.00 0.00 56 GLU A N 19
ATOM 25304 C CA . GLU A 1 56 ? 0.406 11.279 4.930 1.00 0.00 56 GLU A CA 19
ATOM 25305 C C . GLU A 1 56 ? -0.622 10.356 5.579 1.00 0.00 56 GLU A C 19
ATOM 25306 O O . GLU A 1 56 ? -0.733 10.296 6.803 1.00 0.00 56 GLU A O 19
ATOM 25318 N N . GLY A 1 57 ? -1.373 9.639 4.748 1.00 0.00 57 GLY A N 19
ATOM 25319 C CA . GLY A 1 57 ? -2.382 8.730 5.258 1.00 0.00 57 GLY A CA 19
ATOM 25320 C C . GLY A 1 57 ? -1.820 7.359 5.579 1.00 0.00 57 GLY A C 19
ATOM 25321 O O . GLY A 1 57 ? -0.621 7.120 5.427 1.00 0.00 57 GLY A O 19
ATOM 25325 N N . THR A 1 58 ? -2.686 6.455 6.027 1.00 0.00 58 THR A N 19
ATOM 25326 C CA . THR A 1 58 ? -2.268 5.103 6.373 1.00 0.00 58 THR A CA 19
ATOM 25327 C C . THR A 1 58 ? -3.448 4.138 6.339 1.00 0.00 58 THR A C 19
ATOM 25328 O O . THR A 1 58 ? -4.538 4.458 6.813 1.00 0.00 58 THR A O 19
ATOM 25339 N N . ILE A 1 59 ? -3.222 2.955 5.777 1.00 0.00 59 ILE A N 19
ATOM 25340 C CA . ILE A 1 59 ? -4.267 1.943 5.683 1.00 0.00 59 ILE A CA 19
ATOM 25341 C C . ILE A 1 59 ? -5.509 2.497 4.992 1.00 0.00 59 ILE A C 19
ATOM 25342 O O . ILE A 1 59 ? -6.618 2.007 5.203 1.00 0.00 59 ILE A O 19
ATOM 25358 N N . TRP A 1 60 ? -5.313 3.518 4.167 1.00 0.00 60 TRP A N 19
ATOM 25359 C CA . TRP A 1 60 ? -6.418 4.138 3.443 1.00 0.00 60 TRP A CA 19
ATOM 25360 C C . TRP A 1 60 ? -5.919 5.276 2.560 1.00 0.00 60 TRP A C 19
ATOM 25361 O O . TRP A 1 60 ? -5.072 6.069 2.972 1.00 0.00 60 TRP A O 19
ATOM 25382 N N . SER A 1 61 ? -6.450 5.351 1.343 1.00 0.00 61 SER A N 19
ATOM 25383 C CA . SER A 1 61 ? -6.056 6.392 0.401 1.00 0.00 61 SER A CA 19
ATOM 25384 C C . SER A 1 61 ? -6.830 6.261 -0.907 1.00 0.00 61 SER A C 19
ATOM 25385 O O . SER A 1 61 ? -6.768 5.231 -1.579 1.00 0.00 61 SER A O 19
ATOM 25393 N N . TYR A 1 62 ? -7.560 7.313 -1.263 1.00 0.00 62 TYR A N 19
ATOM 25394 C CA . TYR A 1 62 ? -8.349 7.316 -2.489 1.00 0.00 62 TYR A CA 19
ATOM 25395 C C . TYR A 1 62 ? -7.458 7.524 -3.710 1.00 0.00 62 TYR A C 19
ATOM 25396 O O . TYR A 1 62 ? -7.083 8.650 -4.036 1.00 0.00 62 TYR A O 19
ATOM 25414 N N . HIS A 1 63 ? -7.122 6.427 -4.382 1.00 0.00 63 HIS A N 19
ATOM 25415 C CA . HIS A 1 63 ? -6.275 6.487 -5.568 1.00 0.00 63 HIS A CA 19
ATOM 25416 C C . HIS A 1 63 ? -7.069 6.126 -6.821 1.00 0.00 63 HIS A C 19
ATOM 25417 O O . HIS A 1 63 ? -8.106 5.466 -6.743 1.00 0.00 63 HIS A O 19
ATOM 25431 N N . CYS A 1 64 ? -6.577 6.565 -7.974 1.00 0.00 64 CYS A N 19
ATOM 25432 C CA . CYS A 1 64 ? -7.239 6.290 -9.243 1.00 0.00 64 CYS A CA 19
ATOM 25433 C C . CYS A 1 64 ? -6.330 5.487 -10.169 1.00 0.00 64 CYS A C 19
ATOM 25434 O O . CYS A 1 64 ? -5.287 5.973 -10.606 1.00 0.00 64 CYS A O 19
ATOM 25441 N N . ASP A 1 65 ? -6.734 4.257 -10.464 1.00 0.00 65 ASP A N 19
ATOM 25442 C CA . ASP A 1 65 ? -5.957 3.386 -11.339 1.00 0.00 65 ASP A CA 19
ATOM 25443 C C . ASP A 1 65 ? -5.920 3.938 -12.761 1.00 0.00 65 ASP A C 19
ATOM 25444 O O . ASP A 1 65 ? -5.350 3.322 -13.661 1.00 0.00 65 ASP A O 19
ATOM 25453 N N . GLU A 1 66 ? -6.533 5.102 -12.955 1.00 0.00 66 GLU A N 19
ATOM 25454 C CA . GLU A 1 66 ? -6.571 5.735 -14.268 1.00 0.00 66 GLU A CA 19
ATOM 25455 C C . GLU A 1 66 ? -5.666 6.963 -14.306 1.00 0.00 66 GLU A C 19
ATOM 25456 O O . GLU A 1 66 ? -5.184 7.361 -15.367 1.00 0.00 66 GLU A O 19
ATOM 25468 N N . CYS A 1 67 ? -5.440 7.560 -13.141 1.00 0.00 67 CYS A N 19
ATOM 25469 C CA . CYS A 1 67 ? -4.594 8.744 -13.039 1.00 0.00 67 CYS A CA 19
ATOM 25470 C C . CYS A 1 67 ? -3.631 8.624 -11.861 1.00 0.00 67 CYS A C 19
ATOM 25471 O O . CYS A 1 67 ? -3.162 9.629 -11.325 1.00 0.00 67 CYS A O 19
ATOM 25478 N N . ASP A 1 68 ? -3.341 7.390 -11.464 1.00 0.00 68 ASP A N 19
ATOM 25479 C CA . ASP A 1 68 ? -2.433 7.139 -10.351 1.00 0.00 68 ASP A CA 19
ATOM 25480 C C . ASP A 1 68 ? -2.516 8.260 -9.319 1.00 0.00 68 ASP A C 19
ATOM 25481 O O . ASP A 1 68 ? -1.506 8.871 -8.969 1.00 0.00 68 ASP A O 19
ATOM 25490 N N . PHE A 1 69 ? -3.725 8.525 -8.836 1.00 0.00 69 PHE A N 19
ATOM 25491 C CA . PHE A 1 69 ? -3.940 9.574 -7.846 1.00 0.00 69 PHE A CA 19
ATOM 25492 C C . PHE A 1 69 ? -3.914 9.000 -6.432 1.00 0.00 69 PHE A C 19
ATOM 25493 O O . PHE A 1 69 ? -3.862 7.785 -6.245 1.00 0.00 69 PHE A O 19
ATOM 25510 N N . ASP A 1 70 ? -3.951 9.884 -5.441 1.00 0.00 70 ASP A N 19
ATOM 25511 C CA . ASP A 1 70 ? -3.932 9.467 -4.044 1.00 0.00 70 ASP A CA 19
ATOM 25512 C C . ASP A 1 70 ? -4.414 10.593 -3.134 1.00 0.00 70 ASP A C 19
ATOM 25513 O O . ASP A 1 70 ? -3.934 11.724 -3.221 1.00 0.00 70 ASP A O 19
ATOM 25522 N N . LEU A 1 71 ? -5.365 10.277 -2.263 1.00 0.00 71 LEU A N 19
ATOM 25523 C CA . LEU A 1 71 ? -5.913 11.262 -1.337 1.00 0.00 71 LEU A CA 19
ATOM 25524 C C . LEU A 1 71 ? -6.243 10.622 0.007 1.00 0.00 71 LEU A C 19
ATOM 25525 O O . LEU A 1 71 ? -6.082 9.414 0.188 1.00 0.00 71 LEU A O 19
ATOM 25541 N N . HIS A 1 72 ? -6.708 11.438 0.948 1.00 0.00 72 HIS A N 19
ATOM 25542 C CA . HIS A 1 72 ? -7.065 10.951 2.275 1.00 0.00 72 HIS A CA 19
ATOM 25543 C C . HIS A 1 72 ? -8.538 10.559 2.333 1.00 0.00 72 HIS A C 19
ATOM 25544 O O . HIS A 1 72 ? -9.368 11.121 1.618 1.00 0.00 72 HIS A O 19
ATOM 25558 N N . ALA A 1 73 ? -8.856 9.593 3.188 1.00 0.00 73 ALA A N 19
ATOM 25559 C CA . ALA A 1 73 ? -10.229 9.128 3.340 1.00 0.00 73 ALA A CA 19
ATOM 25560 C C . ALA A 1 73 ? -11.136 10.247 3.839 1.00 0.00 73 ALA A C 19
ATOM 25561 O O . ALA A 1 73 ? -12.329 10.275 3.538 1.00 0.00 73 ALA A O 19
ATOM 25568 N N . LYS A 1 74 ? -10.563 11.169 4.605 1.00 0.00 74 LYS A N 19
ATOM 25569 C CA . LYS A 1 74 ? -11.319 12.292 5.146 1.00 0.00 74 LYS A CA 19
ATOM 25570 C C . LYS A 1 74 ? -11.332 13.462 4.167 1.00 0.00 74 LYS A C 19
ATOM 25571 O O . LYS A 1 74 ? -12.362 14.108 3.970 1.00 0.00 74 LYS A O 19
ATOM 25590 N N . CYS A 1 75 ? -10.183 13.728 3.554 1.00 0.00 75 CYS A N 19
ATOM 25591 C CA . CYS A 1 75 ? -10.063 14.819 2.595 1.00 0.00 75 CYS A CA 19
ATOM 25592 C C . CYS A 1 75 ? -11.084 14.669 1.470 1.00 0.00 75 CYS A C 19
ATOM 25593 O O . CYS A 1 75 ? -11.802 15.613 1.141 1.00 0.00 75 CYS A O 19
ATOM 25600 N N . ALA A 1 76 ? -11.142 13.477 0.886 1.00 0.00 76 ALA A N 19
ATOM 25601 C CA . ALA A 1 76 ? -12.076 13.204 -0.200 1.00 0.00 76 ALA A CA 19
ATOM 25602 C C . ALA A 1 76 ? -13.519 13.366 0.264 1.00 0.00 76 ALA A C 19
ATOM 25603 O O . ALA A 1 76 ? -14.344 13.957 -0.435 1.00 0.00 76 ALA A O 19
ATOM 25610 N N . LEU A 1 77 ? -13.819 12.840 1.446 1.00 0.00 77 LEU A N 19
ATOM 25611 C CA . LEU A 1 77 ? -15.164 12.926 2.004 1.00 0.00 77 LEU A CA 19
ATOM 25612 C C . LEU A 1 77 ? -15.549 14.377 2.275 1.00 0.00 77 LEU A C 19
ATOM 25613 O O . LEU A 1 77 ? -16.499 14.897 1.693 1.00 0.00 77 LEU A O 19
ATOM 25629 N N . ASN A 1 78 ? -14.802 15.025 3.163 1.00 0.00 78 ASN A N 19
ATOM 25630 C CA . ASN A 1 78 ? -15.063 16.417 3.511 1.00 0.00 78 ASN A CA 19
ATOM 25631 C C . ASN A 1 78 ? -14.554 17.355 2.421 1.00 0.00 78 ASN A C 19
ATOM 25632 O O . ASN A 1 78 ? -13.983 16.913 1.425 1.00 0.00 78 ASN A O 19
ATOM 25643 N N . GLU A 1 79 ? -14.765 18.653 2.618 1.00 0.00 79 GLU A N 19
ATOM 25644 C CA . GLU A 1 79 ? -14.327 19.653 1.651 1.00 0.00 79 GLU A CA 19
ATOM 25645 C C . GLU A 1 79 ? -13.713 20.859 2.357 1.00 0.00 79 GLU A C 19
ATOM 25646 O O . GLU A 1 79 ? -14.406 21.606 3.049 1.00 0.00 79 GLU A O 19
ATOM 25658 N N . ASP A 1 80 ? -12.410 21.043 2.176 1.00 0.00 80 ASP A N 19
ATOM 25659 C CA . ASP A 1 80 ? -11.702 22.159 2.794 1.00 0.00 80 ASP A CA 19
ATOM 25660 C C . ASP A 1 80 ? -10.998 23.006 1.739 1.00 0.00 80 ASP A C 19
ATOM 25661 O O . ASP A 1 80 ? -10.605 24.144 2.002 1.00 0.00 80 ASP A O 19
ATOM 25670 N N . THR A 1 81 ? -10.840 22.445 0.545 1.00 0.00 81 THR A N 19
ATOM 25671 C CA . THR A 1 81 ? -10.181 23.148 -0.549 1.00 0.00 81 THR A CA 19
ATOM 25672 C C . THR A 1 81 ? -8.987 23.951 -0.046 1.00 0.00 81 THR A C 19
ATOM 25673 O O . THR A 1 81 ? -8.815 25.117 -0.403 1.00 0.00 81 THR A O 19
ATOM 25684 N N . LYS A 1 82 ? -8.164 23.321 0.785 1.00 0.00 82 LYS A N 19
ATOM 25685 C CA . LYS A 1 82 ? -6.984 23.976 1.336 1.00 0.00 82 LYS A CA 19
ATOM 25686 C C . LYS A 1 82 ? -6.046 24.434 0.223 1.00 0.00 82 LYS A C 19
ATOM 25687 O O . LYS A 1 82 ? -5.968 23.806 -0.832 1.00 0.00 82 LYS A O 19
ATOM 25706 N N . GLU A 1 83 ? -5.336 25.531 0.468 1.00 0.00 83 GLU A N 19
ATOM 25707 C CA . GLU A 1 83 ? -4.403 26.071 -0.514 1.00 0.00 83 GLU A CA 19
ATOM 25708 C C . GLU A 1 83 ? -3.230 25.120 -0.731 1.00 0.00 83 GLU A C 19
ATOM 25709 O O . GLU A 1 83 ? -2.909 24.305 0.134 1.00 0.00 83 GLU A O 19
ATOM 25721 N N . SER A 1 84 ? -2.593 25.230 -1.893 1.00 0.00 84 SER A N 19
ATOM 25722 C CA . SER A 1 84 ? -1.459 24.377 -2.226 1.00 0.00 84 SER A CA 19
ATOM 25723 C C . SER A 1 84 ? -0.352 25.184 -2.899 1.00 0.00 84 SER A C 19
ATOM 25724 O O . SER A 1 84 ? -0.562 26.324 -3.311 1.00 0.00 84 SER A O 19
ATOM 25732 N N . GLY A 1 85 ? 0.828 24.582 -3.007 1.00 0.00 85 GLY A N 19
ATOM 25733 C CA . GLY A 1 85 ? 1.951 25.258 -3.630 1.00 0.00 85 GLY A CA 19
ATOM 25734 C C . GLY A 1 85 ? 3.041 24.296 -4.062 1.00 0.00 85 GLY A C 19
ATOM 25735 O O . GLY A 1 85 ? 3.192 23.207 -3.507 1.00 0.00 85 GLY A O 19
ATOM 25739 N N . PRO A 1 86 ? 3.822 24.696 -5.075 1.00 0.00 86 PRO A N 19
ATOM 25740 C CA . PRO A 1 86 ? 4.916 23.875 -5.604 1.00 0.00 86 PRO A CA 19
ATOM 25741 C C . PRO A 1 86 ? 6.079 23.759 -4.625 1.00 0.00 86 PRO A C 19
ATOM 25742 O O . PRO A 1 86 ? 6.549 22.659 -4.333 1.00 0.00 86 PRO A O 19
ATOM 25753 N N . SER A 1 87 ? 6.537 24.899 -4.119 1.00 0.00 87 SER A N 19
ATOM 25754 C CA . SER A 1 87 ? 7.648 24.925 -3.174 1.00 0.00 87 SER A CA 19
ATOM 25755 C C . SER A 1 87 ? 8.725 23.921 -3.575 1.00 0.00 87 SER A C 19
ATOM 25756 O O . SER A 1 87 ? 9.274 23.214 -2.730 1.00 0.00 87 SER A O 19
ATOM 25764 N N . SER A 1 88 ? 9.021 23.865 -4.869 1.00 0.00 88 SER A N 19
ATOM 25765 C CA . SER A 1 88 ? 10.029 22.946 -5.384 1.00 0.00 88 SER A CA 19
ATOM 25766 C C . SER A 1 88 ? 9.821 21.543 -4.823 1.00 0.00 88 SER A C 19
ATOM 25767 O O . SER A 1 88 ? 10.775 20.873 -4.427 1.00 0.00 88 SER A O 19
ATOM 25775 N N . GLY A 1 89 ? 8.567 21.104 -4.792 1.00 0.00 89 GLY A N 19
ATOM 25776 C CA . GLY A 1 89 ? 8.255 19.783 -4.277 1.00 0.00 89 GLY A CA 19
ATOM 25777 C C . GLY A 1 89 ? 6.826 19.370 -4.567 1.00 0.00 89 GLY A C 19
ATOM 25778 O O . GLY A 1 89 ? 6.408 19.429 -5.723 1.00 0.00 89 GLY A O 19
ATOM 25784 N N . GLY A 1 1 ? 20.793 -21.895 26.081 1.00 0.00 1 GLY A N 20
ATOM 25785 C CA . GLY A 1 1 ? 19.371 -21.688 25.875 1.00 0.00 1 GLY A CA 20
ATOM 25786 C C . GLY A 1 1 ? 19.027 -21.435 24.421 1.00 0.00 1 GLY A C 20
ATOM 25787 O O . GLY A 1 1 ? 19.825 -21.720 23.528 1.00 0.00 1 GLY A O 20
ATOM 25791 N N . SER A 1 2 ? 17.834 -20.901 24.181 1.00 0.00 2 SER A N 20
ATOM 25792 C CA . SER A 1 2 ? 17.383 -20.615 22.824 1.00 0.00 2 SER A CA 20
ATOM 25793 C C . SER A 1 2 ? 16.309 -19.531 22.825 1.00 0.00 2 SER A C 20
ATOM 25794 O O . SER A 1 2 ? 15.814 -19.134 23.879 1.00 0.00 2 SER A O 20
ATOM 25802 N N . SER A 1 3 ? 15.955 -19.057 21.635 1.00 0.00 3 SER A N 20
ATOM 25803 C CA . SER A 1 3 ? 14.942 -18.017 21.497 1.00 0.00 3 SER A CA 20
ATOM 25804 C C . SER A 1 3 ? 14.429 -17.945 20.062 1.00 0.00 3 SER A C 20
ATOM 25805 O O . SER A 1 3 ? 14.909 -18.658 19.183 1.00 0.00 3 SER A O 20
ATOM 25813 N N . GLY A 1 4 ? 13.448 -17.077 19.834 1.00 0.00 4 GLY A N 20
ATOM 25814 C CA . GLY A 1 4 ? 12.884 -16.926 18.506 1.00 0.00 4 GLY A CA 20
ATOM 25815 C C . GLY A 1 4 ? 12.511 -15.491 18.193 1.00 0.00 4 GLY A C 20
ATOM 25816 O O . GLY A 1 4 ? 12.350 -14.673 19.099 1.00 0.00 4 GLY A O 20
ATOM 25820 N N . SER A 1 5 ? 12.373 -15.183 16.907 1.00 0.00 5 SER A N 20
ATOM 25821 C CA . SER A 1 5 ? 12.022 -13.835 16.477 1.00 0.00 5 SER A CA 20
ATOM 25822 C C . SER A 1 5 ? 11.185 -13.873 15.202 1.00 0.00 5 SER A C 20
ATOM 25823 O O . SER A 1 5 ? 11.456 -14.654 14.291 1.00 0.00 5 SER A O 20
ATOM 25831 N N . SER A 1 6 ? 10.165 -13.022 15.146 1.00 0.00 6 SER A N 20
ATOM 25832 C CA . SER A 1 6 ? 9.285 -12.959 13.985 1.00 0.00 6 SER A CA 20
ATOM 25833 C C . SER A 1 6 ? 9.067 -11.514 13.546 1.00 0.00 6 SER A C 20
ATOM 25834 O O . SER A 1 6 ? 9.211 -10.584 14.338 1.00 0.00 6 SER A O 20
ATOM 25842 N N . GLY A 1 7 ? 8.719 -11.335 12.275 1.00 0.00 7 GLY A N 20
ATOM 25843 C CA . GLY A 1 7 ? 8.488 -10.002 11.750 1.00 0.00 7 GLY A CA 20
ATOM 25844 C C . GLY A 1 7 ? 7.331 -9.302 12.436 1.00 0.00 7 GLY A C 20
ATOM 25845 O O . GLY A 1 7 ? 7.132 -9.451 13.642 1.00 0.00 7 GLY A O 20
ATOM 25849 N N . THR A 1 8 ? 6.566 -8.534 11.667 1.00 0.00 8 THR A N 20
ATOM 25850 C CA . THR A 1 8 ? 5.425 -7.806 12.208 1.00 0.00 8 THR A CA 20
ATOM 25851 C C . THR A 1 8 ? 4.135 -8.598 12.034 1.00 0.00 8 THR A C 20
ATOM 25852 O O . THR A 1 8 ? 3.394 -8.813 12.993 1.00 0.00 8 THR A O 20
ATOM 25863 N N . GLU A 1 9 ? 3.872 -9.032 10.805 1.00 0.00 9 GLU A N 20
ATOM 25864 C CA . GLU A 1 9 ? 2.670 -9.801 10.508 1.00 0.00 9 GLU A CA 20
ATOM 25865 C C . GLU A 1 9 ? 2.847 -10.614 9.229 1.00 0.00 9 GLU A C 20
ATOM 25866 O O . GLU A 1 9 ? 3.590 -10.222 8.330 1.00 0.00 9 GLU A O 20
ATOM 25878 N N . GLU A 1 10 ? 2.159 -11.750 9.156 1.00 0.00 10 GLU A N 20
ATOM 25879 C CA . GLU A 1 10 ? 2.242 -12.619 7.988 1.00 0.00 10 GLU A CA 20
ATOM 25880 C C . GLU A 1 10 ? 1.116 -12.315 7.003 1.00 0.00 10 GLU A C 20
ATOM 25881 O O . GLU A 1 10 ? 1.358 -11.824 5.900 1.00 0.00 10 GLU A O 20
ATOM 25893 N N . ARG A 1 11 ? -0.114 -12.611 7.410 1.00 0.00 11 ARG A N 20
ATOM 25894 C CA . ARG A 1 11 ? -1.277 -12.372 6.563 1.00 0.00 11 ARG A CA 20
ATOM 25895 C C . ARG A 1 11 ? -2.184 -11.308 7.175 1.00 0.00 11 ARG A C 20
ATOM 25896 O O . ARG A 1 11 ? -3.034 -10.735 6.492 1.00 0.00 11 ARG A O 20
ATOM 25917 N N . LEU A 1 12 ? -1.999 -11.051 8.465 1.00 0.00 12 LEU A N 20
ATOM 25918 C CA . LEU A 1 12 ? -2.802 -10.056 9.169 1.00 0.00 12 LEU A CA 20
ATOM 25919 C C . LEU A 1 12 ? -4.220 -10.005 8.609 1.00 0.00 12 LEU A C 20
ATOM 25920 O O . LEU A 1 12 ? -4.865 -8.957 8.618 1.00 0.00 12 LEU A O 20
ATOM 25936 N N . LYS A 1 13 ? -4.700 -11.145 8.124 1.00 0.00 13 LYS A N 20
ATOM 25937 C CA . LYS A 1 13 ? -6.043 -11.232 7.563 1.00 0.00 13 LYS A CA 20
ATOM 25938 C C . LYS A 1 13 ? -7.044 -10.471 8.426 1.00 0.00 13 LYS A C 20
ATOM 25939 O O . LYS A 1 13 ? -7.640 -9.491 7.982 1.00 0.00 13 LYS A O 20
ATOM 25958 N N . GLU A 1 14 ? -7.222 -10.929 9.661 1.00 0.00 14 GLU A N 20
ATOM 25959 C CA . GLU A 1 14 ? -8.150 -10.289 10.586 1.00 0.00 14 GLU A CA 20
ATOM 25960 C C . GLU A 1 14 ? -7.952 -8.776 10.597 1.00 0.00 14 GLU A C 20
ATOM 25961 O O . GLU A 1 14 ? -8.870 -8.017 10.287 1.00 0.00 14 GLU A O 20
ATOM 25973 N N . ILE A 1 15 ? -6.747 -8.346 10.955 1.00 0.00 15 ILE A N 20
ATOM 25974 C CA . ILE A 1 15 ? -6.427 -6.924 11.006 1.00 0.00 15 ILE A CA 20
ATOM 25975 C C . ILE A 1 15 ? -7.133 -6.162 9.890 1.00 0.00 15 ILE A C 20
ATOM 25976 O O . ILE A 1 15 ? -7.815 -5.168 10.138 1.00 0.00 15 ILE A O 20
ATOM 25992 N N . GLU A 1 16 ? -6.966 -6.637 8.659 1.00 0.00 16 GLU A N 20
ATOM 25993 C CA . GLU A 1 16 ? -7.588 -6.000 7.504 1.00 0.00 16 GLU A CA 20
ATOM 25994 C C . GLU A 1 16 ? -9.042 -5.642 7.798 1.00 0.00 16 GLU A C 20
ATOM 25995 O O . GLU A 1 16 ? -9.453 -4.492 7.644 1.00 0.00 16 GLU A O 20
ATOM 26007 N N . ALA A 1 17 ? -9.816 -6.636 8.222 1.00 0.00 17 ALA A N 20
ATOM 26008 C CA . ALA A 1 17 ? -11.223 -6.426 8.540 1.00 0.00 17 ALA A CA 20
ATOM 26009 C C . ALA A 1 17 ? -11.398 -5.282 9.532 1.00 0.00 17 ALA A C 20
ATOM 26010 O O . ALA A 1 17 ? -12.319 -4.474 9.408 1.00 0.00 17 ALA A O 20
ATOM 26017 N N . LYS A 1 18 ? -10.508 -5.218 10.517 1.00 0.00 18 LYS A N 20
ATOM 26018 C CA . LYS A 1 18 ? -10.563 -4.172 11.531 1.00 0.00 18 LYS A CA 20
ATOM 26019 C C . LYS A 1 18 ? -10.596 -2.790 10.886 1.00 0.00 18 LYS A C 20
ATOM 26020 O O . LYS A 1 18 ? -11.358 -1.918 11.303 1.00 0.00 18 LYS A O 20
ATOM 26039 N N . TYR A 1 19 ? -9.766 -2.598 9.867 1.00 0.00 19 TYR A N 20
ATOM 26040 C CA . TYR A 1 19 ? -9.699 -1.321 9.166 1.00 0.00 19 TYR A CA 20
ATOM 26041 C C . TYR A 1 19 ? -11.033 -0.995 8.502 1.00 0.00 19 TYR A C 20
ATOM 26042 O O . TYR A 1 19 ? -11.539 0.122 8.614 1.00 0.00 19 TYR A O 20
ATOM 26060 N N . ASP A 1 20 ? -11.598 -1.978 7.810 1.00 0.00 20 ASP A N 20
ATOM 26061 C CA . ASP A 1 20 ? -12.875 -1.797 7.128 1.00 0.00 20 ASP A CA 20
ATOM 26062 C C . ASP A 1 20 ? -13.891 -1.124 8.046 1.00 0.00 20 ASP A C 20
ATOM 26063 O O . ASP A 1 20 ? -14.670 -0.278 7.609 1.00 0.00 20 ASP A O 20
ATOM 26072 N N . GLU A 1 21 ? -13.876 -1.508 9.319 1.00 0.00 21 GLU A N 20
ATOM 26073 C CA . GLU A 1 21 ? -14.798 -0.942 10.297 1.00 0.00 21 GLU A CA 20
ATOM 26074 C C . GLU A 1 21 ? -14.689 0.579 10.330 1.00 0.00 21 GLU A C 20
ATOM 26075 O O . GLU A 1 21 ? -15.671 1.277 10.586 1.00 0.00 21 GLU A O 20
ATOM 26087 N N . ILE A 1 22 ? -13.488 1.087 10.071 1.00 0.00 22 ILE A N 20
ATOM 26088 C CA . ILE A 1 22 ? -13.251 2.525 10.071 1.00 0.00 22 ILE A CA 20
ATOM 26089 C C . ILE A 1 22 ? -13.810 3.174 8.810 1.00 0.00 22 ILE A C 20
ATOM 26090 O O . ILE A 1 22 ? -14.245 4.325 8.832 1.00 0.00 22 ILE A O 20
ATOM 26106 N N . ALA A 1 23 ? -13.795 2.428 7.710 1.00 0.00 23 ALA A N 20
ATOM 26107 C CA . ALA A 1 23 ? -14.304 2.929 6.440 1.00 0.00 23 ALA A CA 20
ATOM 26108 C C . ALA A 1 23 ? -15.663 2.318 6.113 1.00 0.00 23 ALA A C 20
ATOM 26109 O O . ALA A 1 23 ? -15.985 2.082 4.948 1.00 0.00 23 ALA A O 20
ATOM 26116 N N . LYS A 1 24 ? -16.456 2.064 7.148 1.00 0.00 24 LYS A N 20
ATOM 26117 C CA . LYS A 1 24 ? -17.781 1.482 6.972 1.00 0.00 24 LYS A CA 20
ATOM 26118 C C . LYS A 1 24 ? -18.674 2.401 6.145 1.00 0.00 24 LYS A C 20
ATOM 26119 O O . LYS A 1 24 ? -19.404 1.945 5.265 1.00 0.00 24 LYS A O 20
ATOM 26138 N N . ASP A 1 25 ? -18.609 3.696 6.432 1.00 0.00 25 ASP A N 20
ATOM 26139 C CA . ASP A 1 25 ? -19.411 4.680 5.712 1.00 0.00 25 ASP A CA 20
ATOM 26140 C C . ASP A 1 25 ? -18.668 5.190 4.481 1.00 0.00 25 ASP A C 20
ATOM 26141 O O . ASP A 1 25 ? -19.283 5.544 3.476 1.00 0.00 25 ASP A O 20
ATOM 26150 N N . TRP A 1 26 ? -17.343 5.225 4.569 1.00 0.00 26 TRP A N 20
ATOM 26151 C CA . TRP A 1 26 ? -16.517 5.693 3.462 1.00 0.00 26 TRP A CA 20
ATOM 26152 C C . TRP A 1 26 ? -16.880 4.972 2.168 1.00 0.00 26 TRP A C 20
ATOM 26153 O O . TRP A 1 26 ? -16.871 3.743 2.091 1.00 0.00 26 TRP A O 20
ATOM 26174 N N . PRO A 1 27 ? -17.207 5.751 1.127 1.00 0.00 27 PRO A N 20
ATOM 26175 C CA . PRO A 1 27 ? -17.579 5.207 -0.183 1.00 0.00 27 PRO A CA 20
ATOM 26176 C C . PRO A 1 27 ? -16.394 4.572 -0.904 1.00 0.00 27 PRO A C 20
ATOM 26177 O O . PRO A 1 27 ? -15.254 5.012 -0.754 1.00 0.00 27 PRO A O 20
ATOM 26188 N N . LYS A 1 28 ? -16.672 3.535 -1.687 1.00 0.00 28 LYS A N 20
ATOM 26189 C CA . LYS A 1 28 ? -15.630 2.840 -2.434 1.00 0.00 28 LYS A CA 20
ATOM 26190 C C . LYS A 1 28 ? -14.949 3.781 -3.423 1.00 0.00 28 LYS A C 20
ATOM 26191 O O . LYS A 1 28 ? -13.736 3.718 -3.621 1.00 0.00 28 LYS A O 20
ATOM 26210 N N . LYS A 1 29 ? -15.738 4.654 -4.041 1.00 0.00 29 LYS A N 20
ATOM 26211 C CA . LYS A 1 29 ? -15.211 5.610 -5.007 1.00 0.00 29 LYS A CA 20
ATOM 26212 C C . LYS A 1 29 ? -15.741 7.013 -4.728 1.00 0.00 29 LYS A C 20
ATOM 26213 O O . LYS A 1 29 ? -16.946 7.215 -4.583 1.00 0.00 29 LYS A O 20
ATOM 26232 N N . VAL A 1 30 ? -14.831 7.980 -4.654 1.00 0.00 30 VAL A N 20
ATOM 26233 C CA . VAL A 1 30 ? -15.207 9.365 -4.394 1.00 0.00 30 VAL A CA 20
ATOM 26234 C C . VAL A 1 30 ? -14.784 10.273 -5.543 1.00 0.00 30 VAL A C 20
ATOM 26235 O O . VAL A 1 30 ? -13.807 9.999 -6.240 1.00 0.00 30 VAL A O 20
ATOM 26248 N N . LYS A 1 31 ? -15.527 11.358 -5.736 1.00 0.00 31 LYS A N 20
ATOM 26249 C CA . LYS A 1 31 ? -15.230 12.310 -6.800 1.00 0.00 31 LYS A CA 20
ATOM 26250 C C . LYS A 1 31 ? -14.579 13.569 -6.236 1.00 0.00 31 LYS A C 20
ATOM 26251 O O . LYS A 1 31 ? -15.260 14.549 -5.931 1.00 0.00 31 LYS A O 20
ATOM 26270 N N . HIS A 1 32 ? -13.257 13.537 -6.102 1.00 0.00 32 HIS A N 20
ATOM 26271 C CA . HIS A 1 32 ? -12.514 14.678 -5.577 1.00 0.00 32 HIS A CA 20
ATOM 26272 C C . HIS A 1 32 ? -12.645 15.884 -6.502 1.00 0.00 32 HIS A C 20
ATOM 26273 O O . HIS A 1 32 ? -12.823 15.736 -7.711 1.00 0.00 32 HIS A O 20
ATOM 26287 N N . VAL A 1 33 ? -12.558 17.078 -5.925 1.00 0.00 33 VAL A N 20
ATOM 26288 C CA . VAL A 1 33 ? -12.667 18.310 -6.697 1.00 0.00 33 VAL A CA 20
ATOM 26289 C C . VAL A 1 33 ? -11.464 18.491 -7.616 1.00 0.00 33 VAL A C 20
ATOM 26290 O O . VAL A 1 33 ? -11.614 18.741 -8.812 1.00 0.00 33 VAL A O 20
ATOM 26303 N N . LEU A 1 34 ? -10.269 18.363 -7.049 1.00 0.00 34 LEU A N 20
ATOM 26304 C CA . LEU A 1 34 ? -9.038 18.512 -7.817 1.00 0.00 34 LEU A CA 20
ATOM 26305 C C . LEU A 1 34 ? -8.939 17.443 -8.900 1.00 0.00 34 LEU A C 20
ATOM 26306 O O . LEU A 1 34 ? -8.287 17.642 -9.925 1.00 0.00 34 LEU A O 20
ATOM 26322 N N . HIS A 1 35 ? -9.594 16.310 -8.667 1.00 0.00 35 HIS A N 20
ATOM 26323 C CA . HIS A 1 35 ? -9.582 15.210 -9.625 1.00 0.00 35 HIS A CA 20
ATOM 26324 C C . HIS A 1 35 ? -10.999 14.863 -10.071 1.00 0.00 35 HIS A C 20
ATOM 26325 O O . HIS A 1 35 ? -11.273 13.733 -10.475 1.00 0.00 35 HIS A O 20
ATOM 26339 N N . GLU A 1 36 ? -11.895 15.842 -9.995 1.00 0.00 36 GLU A N 20
ATOM 26340 C CA . GLU A 1 36 ? -13.284 15.639 -10.390 1.00 0.00 36 GLU A CA 20
ATOM 26341 C C . GLU A 1 36 ? -13.370 14.803 -11.663 1.00 0.00 36 GLU A C 20
ATOM 26342 O O . GLU A 1 36 ? -14.323 14.049 -11.859 1.00 0.00 36 GLU A O 20
ATOM 26354 N N . GLU A 1 37 ? -12.369 14.943 -12.526 1.00 0.00 37 GLU A N 20
ATOM 26355 C CA . GLU A 1 37 ? -12.333 14.201 -13.781 1.00 0.00 37 GLU A CA 20
ATOM 26356 C C . GLU A 1 37 ? -12.832 12.773 -13.584 1.00 0.00 37 GLU A C 20
ATOM 26357 O O . GLU A 1 37 ? -13.674 12.288 -14.340 1.00 0.00 37 GLU A O 20
ATOM 26369 N N . HIS A 1 38 ? -12.307 12.105 -12.562 1.00 0.00 38 HIS A N 20
ATOM 26370 C CA . HIS A 1 38 ? -12.698 10.732 -12.264 1.00 0.00 38 HIS A CA 20
ATOM 26371 C C . HIS A 1 38 ? -12.779 10.504 -10.757 1.00 0.00 38 HIS A C 20
ATOM 26372 O O . HIS A 1 38 ? -12.035 11.112 -9.989 1.00 0.00 38 HIS A O 20
ATOM 26386 N N . GLU A 1 39 ? -13.687 9.626 -10.344 1.00 0.00 39 GLU A N 20
ATOM 26387 C CA . GLU A 1 39 ? -13.865 9.321 -8.929 1.00 0.00 39 GLU A CA 20
ATOM 26388 C C . GLU A 1 39 ? -12.819 8.317 -8.454 1.00 0.00 39 GLU A C 20
ATOM 26389 O O . GLU A 1 39 ? -12.810 7.162 -8.881 1.00 0.00 39 GLU A O 20
ATOM 26401 N N . LEU A 1 40 ? -11.937 8.766 -7.567 1.00 0.00 40 LEU A N 20
ATOM 26402 C CA . LEU A 1 40 ? -10.885 7.909 -7.033 1.00 0.00 40 LEU A CA 20
ATOM 26403 C C . LEU A 1 40 ? -11.462 6.593 -6.520 1.00 0.00 40 LEU A C 20
ATOM 26404 O O . LEU A 1 40 ? -12.679 6.426 -6.446 1.00 0.00 40 LEU A O 20
ATOM 26420 N N . GLU A 1 41 ? -10.580 5.664 -6.165 1.00 0.00 41 GLU A N 20
ATOM 26421 C CA . GLU A 1 41 ? -11.004 4.364 -5.658 1.00 0.00 41 GLU A CA 20
ATOM 26422 C C . GLU A 1 41 ? -10.255 4.010 -4.376 1.00 0.00 41 GLU A C 20
ATOM 26423 O O . GLU A 1 41 ? -9.099 3.586 -4.415 1.00 0.00 41 GLU A O 20
ATOM 26435 N N . LEU A 1 42 ? -10.921 4.188 -3.241 1.00 0.00 42 LEU A N 20
ATOM 26436 C CA . LEU A 1 42 ? -10.320 3.889 -1.946 1.00 0.00 42 LEU A CA 20
ATOM 26437 C C . LEU A 1 42 ? -9.474 2.621 -2.018 1.00 0.00 42 LEU A C 20
ATOM 26438 O O . LEU A 1 42 ? -10.003 1.509 -2.045 1.00 0.00 42 LEU A O 20
ATOM 26454 N N . THR A 1 43 ? -8.157 2.796 -2.047 1.00 0.00 43 THR A N 20
ATOM 26455 C CA . THR A 1 43 ? -7.237 1.667 -2.115 1.00 0.00 43 THR A CA 20
ATOM 26456 C C . THR A 1 43 ? -6.384 1.576 -0.855 1.00 0.00 43 THR A C 20
ATOM 26457 O O . THR A 1 43 ? -5.909 2.589 -0.341 1.00 0.00 43 THR A O 20
ATOM 26468 N N . ARG A 1 44 ? -6.194 0.357 -0.361 1.00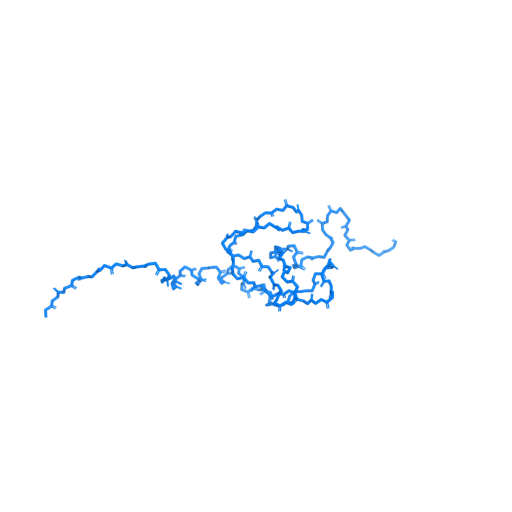 0.00 44 ARG A N 20
ATOM 26469 C CA . ARG A 1 44 ? -5.398 0.134 0.840 1.00 0.00 44 ARG A CA 20
ATOM 26470 C C . ARG A 1 44 ? -3.935 0.494 0.597 1.00 0.00 44 ARG A C 20
ATOM 26471 O O . ARG A 1 44 ? -3.292 -0.048 -0.302 1.00 0.00 44 ARG A O 20
ATOM 26492 N N . VAL A 1 45 ? -3.416 1.414 1.404 1.00 0.00 45 VAL A N 20
ATOM 26493 C CA . VAL A 1 45 ? -2.029 1.846 1.278 1.00 0.00 45 VAL A CA 20
ATOM 26494 C C . VAL A 1 45 ? -1.396 2.069 2.647 1.00 0.00 45 VAL A C 20
ATOM 26495 O O . VAL A 1 45 ? -1.992 2.696 3.522 1.00 0.00 45 VAL A O 20
ATOM 26508 N N . GLN A 1 46 ? -0.185 1.552 2.824 1.00 0.00 46 GLN A N 20
ATOM 26509 C CA . GLN A 1 46 ? 0.529 1.695 4.087 1.00 0.00 46 GLN A CA 20
ATOM 26510 C C . GLN A 1 46 ? 0.897 3.153 4.343 1.00 0.00 46 GLN A C 20
ATOM 26511 O O . GLN A 1 46 ? 0.629 3.693 5.416 1.00 0.00 46 GLN A O 20
ATOM 26525 N N . VAL A 1 47 ? 1.513 3.786 3.350 1.00 0.00 47 VAL A N 20
ATOM 26526 C CA . VAL A 1 47 ? 1.918 5.182 3.467 1.00 0.00 47 VAL A CA 20
ATOM 26527 C C . VAL A 1 47 ? 1.923 5.868 2.105 1.00 0.00 47 VAL A C 20
ATOM 26528 O O . VAL A 1 47 ? 2.259 5.256 1.091 1.00 0.00 47 VAL A O 20
ATOM 26541 N N . TYR A 1 48 ? 1.550 7.143 2.090 1.00 0.00 48 TYR A N 20
ATOM 26542 C CA . TYR A 1 48 ? 1.511 7.913 0.853 1.00 0.00 48 TYR A CA 20
ATOM 26543 C C . TYR A 1 48 ? 1.536 9.411 1.142 1.00 0.00 48 TYR A C 20
ATOM 26544 O O . TYR A 1 48 ? 1.670 9.832 2.292 1.00 0.00 48 TYR A O 20
ATOM 26562 N N . THR A 1 49 ? 1.406 10.213 0.090 1.00 0.00 49 THR A N 20
ATOM 26563 C CA . THR A 1 49 ? 1.414 11.663 0.228 1.00 0.00 49 THR A CA 20
ATOM 26564 C C . THR A 1 49 ? 0.164 12.282 -0.388 1.00 0.00 49 THR A C 20
ATOM 26565 O O . THR A 1 49 ? -0.100 12.116 -1.579 1.00 0.00 49 THR A O 20
ATOM 26576 N N . CYS A 1 50 ? -0.602 12.996 0.430 1.00 0.00 50 CYS A N 20
ATOM 26577 C CA . CYS A 1 50 ? -1.824 13.640 -0.035 1.00 0.00 50 CYS A CA 20
ATOM 26578 C C . CYS A 1 50 ? -1.515 14.978 -0.700 1.00 0.00 50 CYS A C 20
ATOM 26579 O O . CYS A 1 50 ? -0.967 15.883 -0.071 1.00 0.00 50 CYS A O 20
ATOM 26586 N N . ASP A 1 51 ? -1.871 15.095 -1.974 1.00 0.00 51 ASP A N 20
ATOM 26587 C CA . ASP A 1 51 ? -1.634 16.322 -2.725 1.00 0.00 51 ASP A CA 20
ATOM 26588 C C . ASP A 1 51 ? -2.782 17.308 -2.533 1.00 0.00 51 ASP A C 20
ATOM 26589 O O . ASP A 1 51 ? -3.077 18.114 -3.416 1.00 0.00 51 ASP A O 20
ATOM 26598 N N . LYS A 1 52 ? -3.427 17.237 -1.374 1.00 0.00 52 LYS A N 20
ATOM 26599 C CA . LYS A 1 52 ? -4.543 18.123 -1.064 1.00 0.00 52 LYS A CA 20
ATOM 26600 C C . LYS A 1 52 ? -4.242 18.967 0.170 1.00 0.00 52 LYS A C 20
ATOM 26601 O O . LYS A 1 52 ? -4.325 20.195 0.131 1.00 0.00 52 LYS A O 20
ATOM 26620 N N . CYS A 1 53 ? -3.891 18.301 1.265 1.00 0.00 53 CYS A N 20
ATOM 26621 C CA . CYS A 1 53 ? -3.576 18.989 2.511 1.00 0.00 53 CYS A CA 20
ATOM 26622 C C . CYS A 1 53 ? -2.121 18.755 2.909 1.00 0.00 53 CYS A C 20
ATOM 26623 O O . CYS A 1 53 ? -1.727 19.026 4.043 1.00 0.00 53 CYS A O 20
ATOM 26630 N N . GLU A 1 54 ? -1.330 18.252 1.968 1.00 0.00 54 GLU A N 20
ATOM 26631 C CA . GLU A 1 54 ? 0.081 17.981 2.221 1.00 0.00 54 GLU A CA 20
ATOM 26632 C C . GLU A 1 54 ? 0.254 17.115 3.465 1.00 0.00 54 GLU A C 20
ATOM 26633 O O . GLU A 1 54 ? 1.025 17.450 4.364 1.00 0.00 54 GLU A O 20
ATOM 26645 N N . GLU A 1 55 ? -0.470 16.001 3.509 1.00 0.00 55 GLU A N 20
ATOM 26646 C CA . GLU A 1 55 ? -0.397 15.088 4.644 1.00 0.00 55 GLU A CA 20
ATOM 26647 C C . GLU A 1 55 ? -0.240 13.645 4.172 1.00 0.00 55 GLU A C 20
ATOM 26648 O O . GLU A 1 55 ? -0.606 13.307 3.047 1.00 0.00 55 GLU A O 20
ATOM 26660 N N . GLU A 1 56 ? 0.307 12.801 5.040 1.00 0.00 56 GLU A N 20
ATOM 26661 C CA . GLU A 1 56 ? 0.514 11.395 4.712 1.00 0.00 56 GLU A CA 20
ATOM 26662 C C . GLU A 1 56 ? -0.516 10.515 5.414 1.00 0.00 56 GLU A C 20
ATOM 26663 O O . GLU A 1 56 ? -0.641 10.543 6.638 1.00 0.00 56 GLU A O 20
ATOM 26675 N N . GLY A 1 57 ? -1.252 9.734 4.629 1.00 0.00 57 GLY A N 20
ATOM 26676 C CA . GLY A 1 57 ? -2.262 8.857 5.193 1.00 0.00 57 GLY A CA 20
ATOM 26677 C C . GLY A 1 57 ? -1.724 7.472 5.495 1.00 0.00 57 GLY A C 20
ATOM 26678 O O . GLY A 1 57 ? -0.545 7.192 5.272 1.00 0.00 57 GLY A O 20
ATOM 26682 N N . THR A 1 58 ? -2.588 6.602 6.007 1.00 0.00 58 THR A N 20
ATOM 26683 C CA . THR A 1 58 ? -2.193 5.240 6.344 1.00 0.00 58 THR A CA 20
ATOM 26684 C C . THR A 1 58 ? -3.394 4.301 6.337 1.00 0.00 58 THR A C 20
ATOM 26685 O O . THR A 1 58 ? -4.499 4.689 6.719 1.00 0.00 58 THR A O 20
ATOM 26696 N N . ILE A 1 59 ? -3.172 3.066 5.900 1.00 0.00 59 ILE A N 20
ATOM 26697 C CA . ILE A 1 59 ? -4.236 2.072 5.845 1.00 0.00 59 ILE A CA 20
ATOM 26698 C C . ILE A 1 59 ? -5.465 2.622 5.129 1.00 0.00 59 ILE A C 20
ATOM 26699 O O . ILE A 1 59 ? -6.585 2.165 5.357 1.00 0.00 59 ILE A O 20
ATOM 26715 N N . TRP A 1 60 ? -5.248 3.604 4.262 1.00 0.00 60 TRP A N 20
ATOM 26716 C CA . TRP A 1 60 ? -6.338 4.215 3.510 1.00 0.00 60 TRP A CA 20
ATOM 26717 C C . TRP A 1 60 ? -5.817 5.316 2.593 1.00 0.00 60 TRP A C 20
ATOM 26718 O O . TRP A 1 60 ? -5.037 6.170 3.015 1.00 0.00 60 TRP A O 20
ATOM 26739 N N . SER A 1 61 ? -6.253 5.291 1.338 1.00 0.00 61 SER A N 20
ATOM 26740 C CA . SER A 1 61 ? -5.827 6.286 0.361 1.00 0.00 61 SER A CA 20
ATOM 26741 C C . SER A 1 61 ? -6.588 6.119 -0.951 1.00 0.00 61 SER A C 20
ATOM 26742 O O . SER A 1 61 ? -6.509 5.075 -1.599 1.00 0.00 61 SER A O 20
ATOM 26750 N N . TYR A 1 62 ? -7.323 7.155 -1.337 1.00 0.00 62 TYR A N 20
ATOM 26751 C CA . TYR A 1 62 ? -8.101 7.124 -2.570 1.00 0.00 62 TYR A CA 20
ATOM 26752 C C . TYR A 1 62 ? -7.186 7.133 -3.791 1.00 0.00 62 TYR A C 20
ATOM 26753 O O . TYR A 1 62 ? -6.696 8.184 -4.207 1.00 0.00 62 TYR A O 20
ATOM 26771 N N . HIS A 1 63 ? -6.960 5.954 -4.362 1.00 0.00 63 HIS A N 20
ATOM 26772 C CA . HIS A 1 63 ? -6.106 5.825 -5.537 1.00 0.00 63 HIS A CA 20
ATOM 26773 C C . HIS A 1 63 ? -6.942 5.663 -6.803 1.00 0.00 63 HIS A C 20
ATOM 26774 O O . HIS A 1 63 ? -8.001 5.034 -6.783 1.00 0.00 63 HIS A O 20
ATOM 26788 N N . CYS A 1 64 ? -6.461 6.234 -7.901 1.00 0.00 64 CYS A N 20
ATOM 26789 C CA . CYS A 1 64 ? -7.164 6.155 -9.176 1.00 0.00 64 CYS A CA 20
ATOM 26790 C C . CYS A 1 64 ? -6.336 5.395 -10.208 1.00 0.00 64 CYS A C 20
ATOM 26791 O O . CYS A 1 64 ? -5.223 5.799 -10.545 1.00 0.00 64 CYS A O 20
ATOM 26798 N N . ASP A 1 65 ? -6.887 4.294 -10.706 1.00 0.00 65 ASP A N 20
ATOM 26799 C CA . ASP A 1 65 ? -6.200 3.478 -11.700 1.00 0.00 65 ASP A CA 20
ATOM 26800 C C . ASP A 1 65 ? -6.242 4.143 -13.072 1.00 0.00 65 ASP A C 20
ATOM 26801 O O . ASP A 1 65 ? -6.272 3.467 -14.100 1.00 0.00 65 ASP A O 20
ATOM 26810 N N . GLU A 1 66 ? -6.244 5.473 -13.079 1.00 0.00 66 GLU A N 20
ATOM 26811 C CA . GLU A 1 66 ? -6.284 6.229 -14.325 1.00 0.00 66 GLU A CA 20
ATOM 26812 C C . GLU A 1 66 ? -5.276 7.375 -14.299 1.00 0.00 66 GLU A C 20
ATOM 26813 O O . GLU A 1 66 ? -4.649 7.689 -15.311 1.00 0.00 66 GLU A O 20
ATOM 26825 N N . CYS A 1 67 ? -5.127 7.996 -13.134 1.00 0.00 67 CYS A N 20
ATOM 26826 C CA . CYS A 1 67 ? -4.197 9.108 -12.974 1.00 0.00 67 CYS A CA 20
ATOM 26827 C C . CYS A 1 67 ? -3.374 8.949 -11.698 1.00 0.00 67 CYS A C 20
ATOM 26828 O O . CYS A 1 67 ? -2.808 9.916 -11.188 1.00 0.00 67 CYS A O 20
ATOM 26835 N N . ASP A 1 68 ? -3.313 7.724 -11.189 1.00 0.00 68 ASP A N 20
ATOM 26836 C CA . ASP A 1 68 ? -2.559 7.438 -9.974 1.00 0.00 68 ASP A CA 20
ATOM 26837 C C . ASP A 1 68 ? -2.683 8.583 -8.975 1.00 0.00 68 ASP A C 20
ATOM 26838 O O . ASP A 1 68 ? -1.683 9.078 -8.454 1.00 0.00 68 ASP A O 20
ATOM 26847 N N . PHE A 1 69 ? -3.917 9.000 -8.711 1.00 0.00 69 PHE A N 20
ATOM 26848 C CA . PHE A 1 69 ? -4.173 10.089 -7.776 1.00 0.00 69 PHE A CA 20
ATOM 26849 C C . PHE A 1 69 ? -4.479 9.549 -6.382 1.00 0.00 69 PHE A C 20
ATOM 26850 O O . PHE A 1 69 ? -5.414 8.769 -6.199 1.00 0.00 69 PHE A O 20
ATOM 26867 N N . ASP A 1 70 ? -3.685 9.968 -5.403 1.00 0.00 70 ASP A N 20
ATOM 26868 C CA . ASP A 1 70 ? -3.870 9.527 -4.026 1.00 0.00 70 ASP A CA 20
ATOM 26869 C C . ASP A 1 70 ? -4.433 10.654 -3.165 1.00 0.00 70 ASP A C 20
ATOM 26870 O O . ASP A 1 70 ? -4.091 11.823 -3.353 1.00 0.00 70 ASP A O 20
ATOM 26879 N N . LEU A 1 71 ? -5.297 10.297 -2.222 1.00 0.00 71 LEU A N 20
ATOM 26880 C CA . LEU A 1 71 ? -5.908 11.278 -1.333 1.00 0.00 71 LEU A CA 20
ATOM 26881 C C . LEU A 1 71 ? -6.268 10.647 0.009 1.00 0.00 71 LEU A C 20
ATOM 26882 O O . LEU A 1 71 ? -6.073 9.449 0.216 1.00 0.00 71 LEU A O 20
ATOM 26898 N N . HIS A 1 72 ? -6.797 11.462 0.917 1.00 0.00 72 HIS A N 20
ATOM 26899 C CA . HIS A 1 72 ? -7.188 10.983 2.238 1.00 0.00 72 HIS A CA 20
ATOM 26900 C C . HIS A 1 72 ? -8.674 10.640 2.274 1.00 0.00 72 HIS A C 20
ATOM 26901 O O . HIS A 1 72 ? -9.477 11.240 1.561 1.00 0.00 72 HIS A O 20
ATOM 26915 N N . ALA A 1 73 ? -9.032 9.670 3.109 1.00 0.00 73 ALA A N 20
ATOM 26916 C CA . ALA A 1 73 ? -10.421 9.248 3.238 1.00 0.00 73 ALA A CA 20
ATOM 26917 C C . ALA A 1 73 ? -11.309 10.409 3.673 1.00 0.00 73 ALA A C 20
ATOM 26918 O O . ALA A 1 73 ? -12.464 10.511 3.257 1.00 0.00 73 ALA A O 20
ATOM 26925 N N . LYS A 1 74 ? -10.764 11.282 4.513 1.00 0.00 74 LYS A N 20
ATOM 26926 C CA . LYS A 1 74 ? -11.506 12.437 5.004 1.00 0.00 74 LYS A CA 20
ATOM 26927 C C . LYS A 1 74 ? -11.469 13.578 3.993 1.00 0.00 74 LYS A C 20
ATOM 26928 O O . LYS A 1 74 ? -12.462 14.278 3.794 1.00 0.00 74 LYS A O 20
ATOM 26947 N N . CYS A 1 75 ? -10.317 13.760 3.356 1.00 0.00 75 CYS A N 20
ATOM 26948 C CA . CYS A 1 75 ? -10.150 14.816 2.364 1.00 0.00 75 CYS A CA 20
ATOM 26949 C C . CYS A 1 75 ? -11.118 14.627 1.200 1.00 0.00 75 CYS A C 20
ATOM 26950 O O . CYS A 1 75 ? -11.760 15.577 0.753 1.00 0.00 75 CYS A O 20
ATOM 26957 N N . ALA A 1 76 ? -11.219 13.394 0.715 1.00 0.00 76 ALA A N 20
ATOM 26958 C CA . ALA A 1 76 ? -12.110 13.080 -0.394 1.00 0.00 76 ALA A CA 20
ATOM 26959 C C . ALA A 1 76 ? -13.571 13.223 0.018 1.00 0.00 76 ALA A C 20
ATOM 26960 O O . ALA A 1 76 ? -14.395 13.733 -0.743 1.00 0.00 76 ALA A O 20
ATOM 26967 N N . LEU A 1 77 ? -13.888 12.769 1.225 1.00 0.00 77 LEU A N 20
ATOM 26968 C CA . LEU A 1 77 ? -15.251 12.845 1.739 1.00 0.00 77 LEU A CA 20
ATOM 26969 C C . LEU A 1 77 ? -15.672 14.296 1.952 1.00 0.00 77 LEU A C 20
ATOM 26970 O O . LEU A 1 77 ? -16.678 14.747 1.407 1.00 0.00 77 LEU A O 20
ATOM 26986 N N . ASN A 1 78 ? -14.892 15.022 2.747 1.00 0.00 78 ASN A N 20
ATOM 26987 C CA . ASN A 1 78 ? -15.183 16.423 3.030 1.00 0.00 78 ASN A CA 20
ATOM 26988 C C . ASN A 1 78 ? -15.028 17.276 1.775 1.00 0.00 78 ASN A C 20
ATOM 26989 O O . ASN A 1 78 ? -14.031 17.171 1.062 1.00 0.00 78 ASN A O 20
ATOM 27000 N N . GLU A 1 79 ? -16.021 18.120 1.513 1.00 0.00 79 GLU A N 20
ATOM 27001 C CA . GLU A 1 79 ? -15.994 18.990 0.343 1.00 0.00 79 GLU A CA 20
ATOM 27002 C C . GLU A 1 79 ? -16.160 20.452 0.750 1.00 0.00 79 GLU A C 20
ATOM 27003 O O . GLU A 1 79 ? -17.277 20.930 0.945 1.00 0.00 79 GLU A O 20
ATOM 27015 N N . ASP A 1 80 ? -15.040 21.156 0.874 1.00 0.00 80 ASP A N 20
ATOM 27016 C CA . ASP A 1 80 ? -15.060 22.563 1.257 1.00 0.00 80 ASP A CA 20
ATOM 27017 C C . ASP A 1 80 ? -14.323 23.416 0.229 1.00 0.00 80 ASP A C 20
ATOM 27018 O O . ASP A 1 80 ? -13.429 22.934 -0.468 1.00 0.00 80 ASP A O 20
ATOM 27027 N N . THR A 1 81 ? -14.704 24.686 0.138 1.00 0.00 81 THR A N 20
ATOM 27028 C CA . THR A 1 81 ? -14.082 25.606 -0.806 1.00 0.00 81 THR A CA 20
ATOM 27029 C C . THR A 1 81 ? -13.449 26.790 -0.084 1.00 0.00 81 THR A C 20
ATOM 27030 O O . THR A 1 81 ? -13.510 27.924 -0.558 1.00 0.00 81 THR A O 20
ATOM 27041 N N . LYS A 1 82 ? -12.841 26.520 1.066 1.00 0.00 82 LYS A N 20
ATOM 27042 C CA . LYS A 1 82 ? -12.195 27.563 1.854 1.00 0.00 82 LYS A CA 20
ATOM 27043 C C . LYS A 1 82 ? -11.391 26.959 3.001 1.00 0.00 82 LYS A C 20
ATOM 27044 O O . LYS A 1 82 ? -11.808 25.976 3.612 1.00 0.00 82 LYS A O 20
ATOM 27063 N N . GLU A 1 83 ? -10.238 27.555 3.288 1.00 0.00 83 GLU A N 20
ATOM 27064 C CA . GLU A 1 83 ? -9.377 27.075 4.362 1.00 0.00 83 GLU A CA 20
ATOM 27065 C C . GLU A 1 83 ? -8.914 28.230 5.246 1.00 0.00 83 GLU A C 20
ATOM 27066 O O . GLU A 1 83 ? -8.504 29.279 4.750 1.00 0.00 83 GLU A O 20
ATOM 27078 N N . SER A 1 84 ? -8.984 28.028 6.558 1.00 0.00 84 SER A N 20
ATOM 27079 C CA . SER A 1 84 ? -8.576 29.053 7.511 1.00 0.00 84 SER A CA 20
ATOM 27080 C C . SER A 1 84 ? -7.585 28.489 8.525 1.00 0.00 84 SER A C 20
ATOM 27081 O O . SER A 1 84 ? -7.578 27.291 8.802 1.00 0.00 84 SER A O 20
ATOM 27089 N N . GLY A 1 85 ? -6.749 29.364 9.076 1.00 0.00 85 GLY A N 20
ATOM 27090 C CA . GLY A 1 85 ? -5.765 28.936 10.053 1.00 0.00 85 GLY A CA 20
ATOM 27091 C C . GLY A 1 85 ? -4.343 29.099 9.553 1.00 0.00 85 GLY A C 20
ATOM 27092 O O . GLY A 1 85 ? -4.054 28.921 8.370 1.00 0.00 85 GLY A O 20
ATOM 27096 N N . PRO A 1 86 ? -3.427 29.448 10.468 1.00 0.00 86 PRO A N 20
ATOM 27097 C CA . PRO A 1 86 ? -2.012 29.644 10.137 1.00 0.00 86 PRO A CA 20
ATOM 27098 C C . PRO A 1 86 ? -1.311 28.335 9.790 1.00 0.00 86 PRO A C 20
ATOM 27099 O O . PRO A 1 86 ? -0.496 28.281 8.869 1.00 0.00 86 PRO A O 20
ATOM 27110 N N . SER A 1 87 ? -1.633 27.281 10.534 1.00 0.00 87 SER A N 20
ATOM 27111 C CA . SER A 1 87 ? -1.031 25.973 10.306 1.00 0.00 87 SER A CA 20
ATOM 27112 C C . SER A 1 87 ? -2.066 24.863 10.468 1.00 0.00 87 SER A C 20
ATOM 27113 O O . SER A 1 87 ? -2.583 24.636 11.562 1.00 0.00 87 SER A O 20
ATOM 27121 N N . SER A 1 88 ? -2.364 24.176 9.370 1.00 0.00 88 SER A N 20
ATOM 27122 C CA . SER A 1 88 ? -3.340 23.092 9.388 1.00 0.00 88 SER A CA 20
ATOM 27123 C C . SER A 1 88 ? -3.062 22.130 10.539 1.00 0.00 88 SER A C 20
ATOM 27124 O O . SER A 1 88 ? -1.916 21.944 10.945 1.00 0.00 88 SER A O 20
ATOM 27132 N N . GLY A 1 89 ? -4.123 21.521 11.062 1.00 0.00 89 GLY A N 20
ATOM 27133 C CA . GLY A 1 89 ? -3.974 20.585 12.161 1.00 0.00 89 GLY A CA 20
ATOM 27134 C C . GLY A 1 89 ? -5.069 20.731 13.199 1.00 0.00 89 GLY A C 20
ATOM 27135 O O . GLY A 1 89 ? -6.240 20.563 12.862 1.00 0.00 89 GLY A O 20
#

GO terms:
  GO:0080092 regulation of pollen tube growth (P, IMP)
  GO:0005634 nucleus (C, HDA)
  GO:0005829 cytosol (C, HDA)
  GO:0009860 pollen tube growth (P, IMP)
  GO:0010183 pollen tube guidance (P, IMP)

Secondary structure (DSSP, 8-state):
--------SS--SHHHHHHHHHTSSS-SEE--STTTTS-EEEE--SS---TTTS----S-EEE-TTT-----HHHHH-SS-SS------

Foldseek 3Di:
DDDDDDDDDDPCVVVLVVVCVVCVVQDQWFQAPVNVVGTFGWDQDAWDAAPPQRDIDGRTWRAHPPPRHTHGSVNRVDDDDDDDDPHDD

Organism: Arabidopsis thaliana (NCBI:txid3702)

Radius of gyration: 17.51 Å; Cα contacts (8 Å, |Δi|>4): 114; chains: 1; bounding box: 32×71×32 Å

InterPro domains:
  IPR004146 DC1 [PF03107] (502-544)
  IPR012336 Thioredoxin-like fold [PF13905] (43-135)
  IPR012336 Thioredoxin-like fold [PF13905] (203-295)
  IPR012336 Thioredoxin-like fold [PF13905] (363-455)
  IPR013766 Thioredoxin domain [PS51352] (18-172)
  IPR013766 Thioredoxin domain [PS51352] (325-485)
  IPR017937 Thioredoxin, conserved site [PS00194] (367-385)
  IPR036249 Thioredoxin-like superfamily [SSF52833] (28-137)
  IPR036249 Thioredoxin-like superfamily [SSF52833] (189-299)
  IPR036249 Thioredoxin-like superfamily [SSF52833] (348-458)
  IPR045870 TryX and NRX, thioredoxin domain [cd03009] (26-155)
  IPR045870 TryX and NRX, thioredoxin domain [cd03009] (346-475)
  IPR046349 C1-like 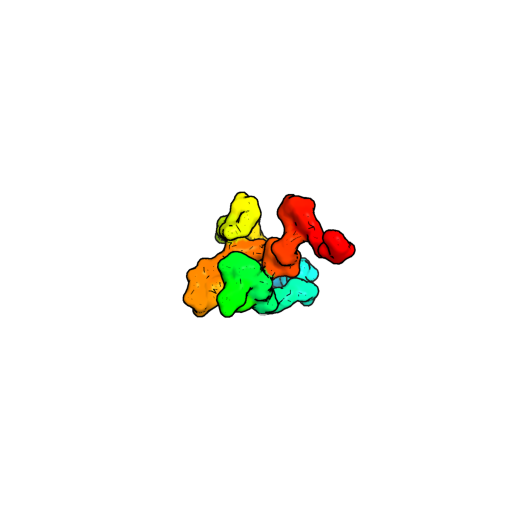domain superfamily [SSF57889] (487-546)
  IPR052259 Nucleoredoxin-like [PTHR13871] (7-305)